Protein 8YG0 (pdb70)

Organism: Cutibacterium acnes (NCBI:txid1747)

Structure (mmCIF, N/CA/C/O backbone):
data_8YG0
#
_entry.id   8YG0
#
loop_
_atom_site.group_PDB
_atom_site.id
_atom_site.type_symbol
_atom_site.label_atom_id
_atom_site.label_alt_id
_atom_site.label_comp_id
_atom_site.label_asym_id
_atom_site.label_entity_id
_atom_site.label_seq_id
_atom_site.pdbx_PDB_ins_code
_atom_site.Cartn_x
_atom_site.Cartn_y
_atom_site.Cartn_z
_atom_site.occupancy
_atom_site.B_iso_or_equiv
_atom_site.auth_seq_id
_atom_site.auth_comp_id
_atom_site.auth_asym_id
_atom_site.auth_atom_id
_atom_site.pdbx_PDB_model_num
ATOM 1 N N . MET A 1 1 ? -7.144 12.639 2.440 1.00 0.00 1 MET A N 1
ATOM 2 C CA . MET A 1 1 ? -5.886 12.788 1.656 1.00 0.00 1 MET A CA 1
ATOM 3 C C . MET A 1 1 ? -4.768 12.005 2.338 1.00 0.00 1 MET A C 1
ATOM 4 O O . MET A 1 1 ? -4.163 12.488 3.300 1.00 0.00 1 MET A O 1
ATOM 20 N N . ALA A 1 2 ? -4.503 10.796 1.834 1.00 0.00 2 ALA A N 1
ATOM 21 C CA . ALA A 1 2 ? -3.455 9.945 2.400 1.00 0.00 2 ALA A CA 1
ATOM 22 C C . ALA A 1 2 ? -2.309 9.764 1.419 1.00 0.00 2 ALA A C 1
ATOM 23 O O . ALA A 1 2 ? -2.504 9.198 0.341 1.00 0.00 2 ALA A O 1
ATOM 30 N N . ASP A 1 3 ? -1.106 10.191 1.821 1.00 0.00 3 ASP A N 1
ATOM 31 C CA . ASP A 1 3 ? 0.072 10.002 0.980 1.00 0.00 3 ASP A CA 1
ATOM 32 C C . ASP A 1 3 ? 0.556 8.566 1.175 1.00 0.00 3 ASP A C 1
ATOM 33 O O . ASP A 1 3 ? 0.002 7.848 2.008 1.00 0.00 3 ASP A O 1
ATOM 42 N N . LYS A 1 4 ? 1.564 8.139 0.409 1.00 0.00 4 LYS A N 1
ATOM 43 C CA . LYS A 1 4 ? 2.058 6.765 0.507 1.00 0.00 4 LYS A CA 1
ATOM 44 C C . LYS A 1 4 ? 2.370 6.406 1.960 1.00 0.00 4 LYS A C 1
ATOM 45 O O . LYS A 1 4 ? 2.047 5.300 2.411 1.00 0.00 4 LYS A O 1
ATOM 64 N N . ASP A 1 5 ? 2.948 7.351 2.700 1.00 0.00 5 ASP A N 1
ATOM 65 C CA . ASP A 1 5 ? 3.234 7.121 4.116 1.00 0.00 5 ASP A CA 1
ATOM 66 C C . ASP A 1 5 ? 1.913 6.864 4.848 1.00 0.00 5 ASP A C 1
ATOM 67 O O . ASP A 1 5 ? 1.805 5.954 5.681 1.00 0.00 5 ASP A O 1
ATOM 76 N N . GLN A 1 6 ? 0.904 7.665 4.496 1.00 0.00 6 GLN A N 1
ATOM 77 C CA . GLN A 1 6 ? -0.418 7.537 5.071 1.00 0.00 6 GLN A CA 1
ATOM 78 C C . GLN A 1 6 ? -1.039 6.214 4.642 1.00 0.00 6 GLN A C 1
ATOM 79 O O . GLN A 1 6 ? -1.744 5.607 5.428 1.00 0.00 6 GLN A O 1
ATOM 93 N N . ILE A 1 7 ? -0.739 5.736 3.409 1.00 0.00 7 ILE A N 1
ATOM 94 C CA . ILE A 1 7 ? -1.241 4.457 2.955 1.00 0.00 7 ILE A CA 1
ATOM 95 C C . ILE A 1 7 ? -0.767 3.417 3.946 1.00 0.00 7 ILE A C 1
ATOM 96 O O . ILE A 1 7 ? -1.502 2.537 4.237 1.00 0.00 7 ILE A O 1
ATOM 112 N N . LEU A 1 8 ? 0.446 3.550 4.478 1.00 0.00 8 LEU A N 1
ATOM 113 C CA . LEU A 1 8 ? 0.913 2.601 5.487 1.00 0.00 8 LEU A CA 1
ATOM 114 C C . LEU A 1 8 ? 0.199 2.797 6.798 1.00 0.00 8 LEU A C 1
ATOM 115 O O . LEU A 1 8 ? 0.035 1.832 7.509 1.00 0.00 8 LEU A O 1
ATOM 131 N N . ALA A 1 9 ? -0.233 4.022 7.115 1.00 0.00 9 ALA A N 1
ATOM 132 C CA . ALA A 1 9 ? -0.979 4.245 8.361 1.00 0.00 9 ALA A CA 1
ATOM 133 C C . ALA A 1 9 ? -2.379 3.619 8.220 1.00 0.00 9 ALA A C 1
ATOM 134 O O . ALA A 1 9 ? -2.877 2.914 9.109 1.00 0.00 9 ALA A O 1
ATOM 141 N N . ASP A 1 10 ? -2.991 3.881 7.069 1.00 0.00 10 ASP A N 1
ATOM 142 C CA . ASP A 1 10 ? -4.304 3.364 6.739 1.00 0.00 10 ASP A CA 1
ATOM 143 C C . ASP A 1 10 ? -4.235 1.841 6.519 1.00 0.00 10 ASP A C 1
ATOM 144 O O . ASP A 1 10 ? -5.076 1.088 7.015 1.00 0.00 10 ASP A O 1
ATOM 153 N N . MET A 1 11 ? -3.180 1.406 5.825 1.00 0.00 11 MET A N 1
ATOM 154 C CA . MET A 1 11 ? -2.910 -0.018 5.577 1.00 0.00 11 MET A CA 1
ATOM 155 C C . MET A 1 11 ? -2.511 -0.681 6.869 1.00 0.00 11 MET A C 1
ATOM 156 O O . MET A 1 11 ? -2.778 -1.834 7.062 1.00 0.00 11 MET A O 1
ATOM 170 N N . ALA A 1 12 ? -1.883 0.080 7.756 1.00 0.00 12 ALA A N 1
ATOM 171 C CA . ALA A 1 12 ? -1.468 -0.421 9.060 1.00 0.00 12 ALA A CA 1
ATOM 172 C C . ALA A 1 12 ? -2.708 -0.938 9.773 1.00 0.00 12 ALA A C 1
ATOM 173 O O . ALA A 1 12 ? -2.688 -1.978 10.429 1.00 0.00 12 ALA A O 1
ATOM 180 N N . ASP A 1 13 ? -3.785 -0.183 9.604 1.00 0.00 13 ASP A N 1
ATOM 181 C CA . ASP A 1 13 ? -5.075 -0.526 10.195 1.00 0.00 13 ASP A CA 1
ATOM 182 C C . ASP A 1 13 ? -5.667 -1.777 9.561 1.00 0.00 13 ASP A C 1
ATOM 183 O O . ASP A 1 13 ? -6.032 -2.703 10.264 1.00 0.00 13 ASP A O 1
ATOM 192 N N . ILE A 1 14 ? -5.753 -1.783 8.229 1.00 0.00 14 ILE A N 1
ATOM 193 C CA . ILE A 1 14 ? -6.307 -2.914 7.476 1.00 0.00 14 ILE A CA 1
ATOM 194 C C . ILE A 1 14 ? -5.474 -4.162 7.754 1.00 0.00 14 ILE A C 1
ATOM 195 O O . ILE A 1 14 ? -6.001 -5.238 8.002 1.00 0.00 14 ILE A O 1
ATOM 211 N N . VAL A 1 15 ? -4.172 -3.975 7.678 1.00 0.00 15 VAL A N 1
ATOM 212 C CA . VAL A 1 15 ? -3.200 -5.024 7.889 1.00 0.00 15 VAL A CA 1
ATOM 213 C C . VAL A 1 15 ? -3.356 -5.568 9.310 1.00 0.00 15 VAL A C 1
ATOM 214 O O . VAL A 1 15 ? -3.498 -6.771 9.502 1.00 0.00 15 VAL A O 1
ATOM 227 N N . ASN A 1 16 ? -3.402 -4.657 10.281 1.00 0.00 16 ASN A N 1
ATOM 228 C CA . ASN A 1 16 ? -3.629 -5.017 11.675 1.00 0.00 16 ASN A CA 1
ATOM 229 C C . ASN A 1 16 ? -5.052 -5.579 11.841 1.00 0.00 16 ASN A C 1
ATOM 230 O O . ASN A 1 16 ? -5.374 -6.215 12.846 1.00 0.00 16 ASN A O 1
ATOM 241 N N . ASP A 1 17 ? -5.922 -5.284 10.871 1.00 0.00 17 ASP A N 1
ATOM 242 C CA . ASP A 1 17 ? -7.305 -5.732 10.929 1.00 0.00 17 ASP A CA 1
ATOM 243 C C . ASP A 1 17 ? -7.492 -7.128 10.327 1.00 0.00 17 ASP A C 1
ATOM 244 O O . ASP A 1 17 ? -8.382 -7.872 10.748 1.00 0.00 17 ASP A O 1
ATOM 253 N N . ILE A 1 18 ? -6.677 -7.462 9.323 1.00 0.00 18 ILE A N 1
ATOM 254 C CA . ILE A 1 18 ? -6.785 -8.756 8.640 1.00 0.00 18 ILE A CA 1
ATOM 255 C C . ILE A 1 18 ? -5.710 -9.723 9.135 1.00 0.00 18 ILE A C 1
ATOM 256 O O . ILE A 1 18 ? -6.034 -10.794 9.658 1.00 0.00 18 ILE A O 1
ATOM 272 N N . THR A 1 19 ? -4.440 -9.335 8.988 1.00 0.00 19 THR A N 1
ATOM 273 C CA . THR A 1 19 ? -3.341 -10.172 9.446 1.00 0.00 19 THR A CA 1
ATOM 274 C C . THR A 1 19 ? -3.008 -9.854 10.900 1.00 0.00 19 THR A C 1
ATOM 275 O O . THR A 1 19 ? -2.379 -10.663 11.587 1.00 0.00 19 THR A O 1
ATOM 286 N N . GLY A 1 20 ? -3.403 -8.655 11.351 1.00 0.00 20 GLY A N 1
ATOM 287 C CA . GLY A 1 20 ? -3.104 -8.227 12.711 1.00 0.00 20 GLY A CA 1
ATOM 288 C C . GLY A 1 20 ? -1.647 -7.780 12.837 1.00 0.00 20 GLY A C 1
ATOM 289 O O . GLY A 1 20 ? -1.115 -7.666 13.944 1.00 0.00 20 GLY A O 1
ATOM 293 N N . VAL A 1 21 ? -1.027 -7.500 11.687 1.00 0.00 21 VAL A N 1
ATOM 294 C CA . VAL A 1 21 ? 0.339 -7.029 11.637 1.00 0.00 21 VAL A CA 1
ATOM 295 C C . VAL A 1 21 ? 0.341 -5.577 12.155 1.00 0.00 21 VAL A C 1
ATOM 296 O O . VAL A 1 21 ? -0.601 -4.822 11.901 1.00 0.00 21 VAL A O 1
ATOM 309 N N . ASP A 1 22 ? 1.350 -5.239 12.974 1.00 0.00 22 ASP A N 1
ATOM 310 C CA . ASP A 1 22 ? 1.407 -3.938 13.635 1.00 0.00 22 ASP A CA 1
ATOM 311 C C . ASP A 1 22 ? 1.585 -2.758 12.712 1.00 0.00 22 ASP A C 1
ATOM 312 O O . ASP A 1 22 ? 2.227 -2.840 11.665 1.00 0.00 22 ASP A O 1
ATOM 321 N N . GLN A 1 23 ? 1.038 -1.633 13.177 1.00 0.00 23 GLN A N 1
ATOM 322 C CA . GLN A 1 23 ? 1.146 -0.373 12.466 1.00 0.00 23 GLN A CA 1
ATOM 323 C C . GLN A 1 23 ? 2.635 -0.027 12.336 1.00 0.00 23 GLN A C 1
ATOM 324 O O . GLN A 1 23 ? 3.09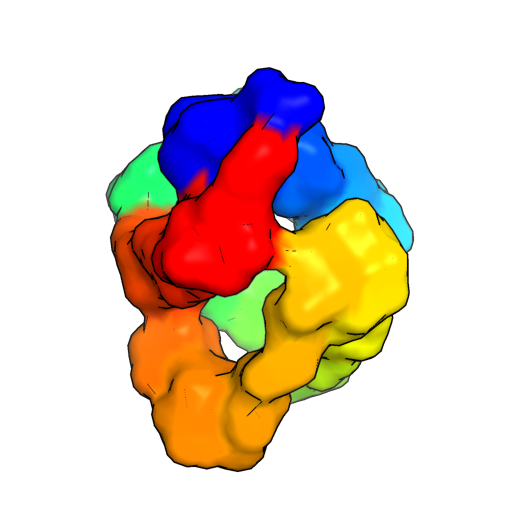7 0.490 11.323 1.00 0.00 23 GLN A O 1
ATOM 338 N N . SER A 1 24 ? 3.368 -0.382 13.382 1.00 0.00 24 SER A N 1
ATOM 339 C CA . SER A 1 24 ? 4.806 -0.210 13.447 1.00 0.00 24 SER A CA 1
ATOM 340 C C . SER A 1 24 ? 5.478 -1.191 12.493 1.00 0.00 24 SER A C 1
ATOM 341 O O . SER A 1 24 ? 6.461 -0.866 11.824 1.00 0.00 24 SER A O 1
ATOM 349 N N . GLU A 1 25 ? 4.937 -2.415 12.477 1.00 0.00 25 GLU A N 1
ATOM 350 C CA . GLU A 1 25 ? 5.465 -3.491 11.656 1.00 0.00 25 GLU A CA 1
ATOM 351 C C . GLU A 1 25 ? 5.241 -3.282 10.161 1.00 0.00 25 GLU A C 1
ATOM 352 O O . GLU A 1 25 ? 5.863 -3.985 9.373 1.00 0.00 25 GLU A O 1
ATOM 364 N N . VAL A 1 26 ? 4.356 -2.351 9.763 1.00 0.00 26 VAL A N 1
ATOM 365 C CA . VAL A 1 26 ? 4.103 -2.126 8.329 1.00 0.00 26 VAL A CA 1
ATOM 366 C C . VAL A 1 26 ? 5.017 -1.011 7.745 1.00 0.00 26 VAL A C 1
ATOM 367 O O . VAL A 1 26 ? 4.535 0.043 7.317 1.00 0.00 26 VAL A O 1
ATOM 380 N N . THR A 1 27 ? 6.343 -1.257 7.711 1.00 0.00 27 THR A N 1
ATOM 381 C CA . THR A 1 27 ? 7.291 -0.271 7.159 1.00 0.00 27 THR A CA 1
ATOM 382 C C . THR A 1 27 ? 7.385 -0.453 5.644 1.00 0.00 27 THR A C 1
ATOM 383 O O . THR A 1 27 ? 6.912 -1.453 5.108 1.00 0.00 27 THR A O 1
ATOM 394 N N . PHE A 1 28 ? 7.980 0.530 4.967 1.00 0.00 28 PHE A N 1
ATOM 395 C CA . PHE A 1 28 ? 8.113 0.505 3.502 1.00 0.00 28 PHE A CA 1
ATOM 396 C C . PHE A 1 28 ? 9.032 -0.620 2.984 1.00 0.00 28 PHE A C 1
ATOM 397 O O . PHE A 1 28 ? 9.168 -0.784 1.768 1.00 0.00 28 PHE A O 1
ATOM 414 N N . GLU A 1 29 ? 9.683 -1.360 3.890 1.00 0.00 29 GLU A N 1
ATOM 415 C CA . GLU A 1 29 ? 10.615 -2.427 3.479 1.00 0.00 29 GLU A CA 1
ATOM 416 C C . GLU A 1 29 ? 10.191 -3.828 3.913 1.00 0.00 29 GLU A C 1
ATOM 417 O O . GLU A 1 29 ? 10.990 -4.764 3.792 1.00 0.00 29 GLU A O 1
ATOM 429 N N . LYS A 1 30 ? 8.981 -3.979 4.432 1.00 0.00 30 LYS A N 1
ATOM 430 C CA . LYS A 1 30 ? 8.540 -5.303 4.893 1.00 0.00 30 LYS A CA 1
ATOM 431 C C . LYS A 1 30 ? 7.816 -6.050 3.799 1.00 0.00 30 LYS A C 1
ATOM 432 O O . LYS A 1 30 ? 6.796 -5.578 3.300 1.00 0.00 30 LYS A O 1
ATOM 451 N N . SER A 1 31 ? 8.276 -7.259 3.495 1.00 0.00 31 SER A N 1
ATOM 452 C CA . SER A 1 31 ? 7.554 -8.079 2.537 1.00 0.00 31 SER A CA 1
ATOM 453 C C . SER A 1 31 ? 6.168 -8.323 3.113 1.00 0.00 31 SER A C 1
ATOM 454 O O . SER A 1 31 ? 6.060 -8.724 4.257 1.00 0.00 31 SER A O 1
ATOM 462 N N . PHE A 1 32 ? 5.122 -8.107 2.332 1.00 0.00 32 PHE A N 1
ATOM 463 C CA . PHE A 1 32 ? 3.780 -8.335 2.792 1.00 0.00 32 PHE A CA 1
ATOM 464 C C . PHE A 1 32 ? 3.670 -9.776 3.274 1.00 0.00 32 PHE A C 1
ATOM 465 O O . PHE A 1 32 ? 3.250 -10.053 4.396 1.00 0.00 32 PHE A O 1
ATOM 482 N N . VAL A 1 33 ? 4.012 -10.680 2.366 1.00 0.00 33 VAL A N 1
ATOM 483 C CA . VAL A 1 33 ? 3.905 -12.120 2.592 1.00 0.00 33 VAL A CA 1
ATOM 484 C C . VAL A 1 33 ? 4.877 -12.657 3.646 1.00 0.00 33 VAL A C 1
ATOM 485 O O . VAL A 1 33 ? 4.476 -13.422 4.530 1.00 0.00 33 VAL A O 1
ATOM 498 N N . ASP A 1 34 ? 6.150 -12.320 3.497 1.00 0.00 34 ASP A N 1
ATOM 499 C CA . ASP A 1 34 ? 7.185 -12.838 4.387 1.00 0.00 34 ASP A CA 1
ATOM 500 C C . ASP A 1 34 ? 7.346 -12.049 5.677 1.00 0.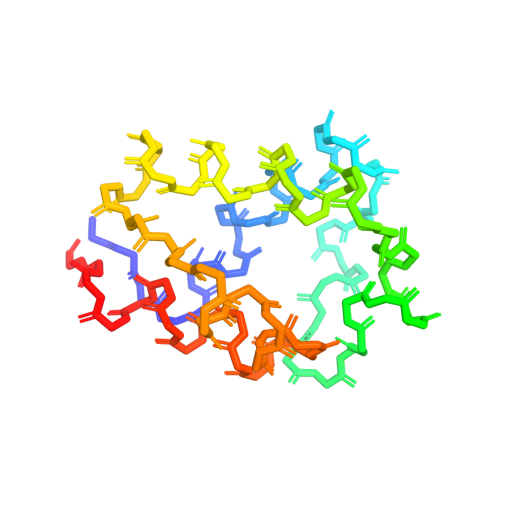00 34 ASP A C 1
ATOM 501 O O . ASP A 1 34 ? 7.564 -12.643 6.737 1.00 0.00 34 ASP A O 1
ATOM 510 N N . ASP A 1 35 ? 7.280 -10.721 5.587 1.00 0.00 35 ASP A N 1
ATOM 511 C CA . ASP A 1 35 ? 7.467 -9.884 6.767 1.00 0.00 35 ASP A CA 1
ATOM 512 C C . ASP A 1 35 ? 6.147 -9.494 7.415 1.00 0.00 35 ASP A C 1
ATOM 513 O O . ASP A 1 35 ? 6.077 -9.404 8.645 1.00 0.00 35 ASP A O 1
ATOM 522 N N . LEU A 1 36 ? 5.097 -9.274 6.608 1.00 0.00 36 LEU A N 1
ATOM 523 C CA . LEU A 1 36 ? 3.797 -8.910 7.173 1.00 0.00 36 LEU A CA 1
ATOM 524 C C . LEU A 1 36 ? 2.872 -10.140 7.195 1.00 0.00 36 LEU A C 1
ATOM 525 O O . LEU A 1 36 ? 1.659 -10.018 7.352 1.00 0.00 36 LEU A O 1
ATOM 541 N N . ASP A 1 37 ? 3.481 -11.331 7.052 1.00 0.00 37 ASP A N 1
ATOM 542 C CA . ASP A 1 37 ? 2.758 -12.602 7.078 1.00 0.00 37 ASP A CA 1
ATOM 543 C C . ASP A 1 37 ? 1.506 -12.553 6.201 1.00 0.00 37 ASP A C 1
ATOM 544 O O . ASP A 1 37 ? 0.411 -12.945 6.632 1.00 0.00 37 ASP A O 1
ATOM 553 N N . VAL A 1 38 ? 1.667 -12.067 4.966 1.00 0.00 38 VAL A N 1
ATOM 554 C CA . VAL A 1 38 ? 0.523 -11.974 4.052 1.00 0.00 38 VAL A CA 1
ATOM 555 C C . VAL A 1 38 ? 0.418 -13.210 3.147 1.00 0.00 38 VAL A C 1
ATOM 556 O O . VAL A 1 38 ? 1.130 -13.337 2.153 1.00 0.00 38 VAL A O 1
ATOM 569 N N . ASP A 1 39 ? -0.551 -14.073 3.458 1.00 0.00 39 ASP A N 1
ATOM 570 C CA . ASP A 1 39 ? -0.814 -15.239 2.625 1.00 0.00 39 ASP A CA 1
ATOM 571 C C . ASP A 1 39 ? -1.752 -14.791 1.511 1.00 0.00 39 ASP A C 1
ATOM 572 O O . ASP A 1 39 ? -2.072 -13.596 1.431 1.00 0.00 39 ASP A O 1
ATOM 581 N N . SER A 1 40 ? -2.199 -15.710 0.656 1.00 0.00 40 SER A N 1
ATOM 582 C CA . SER A 1 40 ? -3.099 -15.308 -0.421 1.00 0.00 40 SER A CA 1
ATOM 583 C C . SER A 1 40 ? -4.378 -14.721 0.164 1.00 0.00 40 SER A C 1
ATOM 584 O O . SER A 1 40 ? -4.891 -13.733 -0.347 1.00 0.00 40 SER A O 1
ATOM 592 N N . LEU A 1 41 ? -4.882 -15.329 1.244 1.00 0.00 41 LEU A N 1
ATOM 593 C CA . LEU A 1 41 ? -6.099 -14.832 1.887 1.00 0.00 41 LEU A CA 1
ATOM 594 C C . LEU A 1 41 ? -5.855 -13.450 2.484 1.00 0.00 41 LEU A C 1
ATOM 595 O O . LEU A 1 41 ? -6.729 -12.596 2.430 1.00 0.00 41 LEU A O 1
ATOM 611 N N . SER A 1 42 ? -4.677 -13.253 3.077 1.00 0.00 42 SER A N 1
ATOM 612 C CA . SER A 1 42 ? -4.343 -11.977 3.699 1.00 0.00 42 SER A CA 1
ATOM 613 C C . SER A 1 42 ? -4.386 -10.877 2.664 1.00 0.00 42 SER A C 1
ATOM 614 O O . SER A 1 42 ? -5.036 -9.855 2.876 1.00 0.00 42 SER A O 1
ATOM 622 N N . MET A 1 43 ? -3.715 -11.102 1.534 1.00 0.00 43 MET A N 1
ATOM 623 C CA . MET A 1 43 ? -3.713 -10.131 0.469 1.00 0.00 43 MET A CA 1
ATOM 624 C C . MET A 1 43 ? -5.103 -10.029 -0.137 1.00 0.00 43 MET A C 1
ATOM 625 O O . MET A 1 43 ? -5.526 -8.951 -0.448 1.00 0.00 43 MET A O 1
ATOM 639 N N . VAL A 1 44 ? -5.821 -11.148 -0.278 1.00 0.00 44 VAL A N 1
ATOM 640 C CA . VAL A 1 44 ? -7.176 -11.093 -0.838 1.00 0.00 44 VAL A CA 1
ATOM 641 C C . VAL A 1 44 ? -8.059 -10.215 0.050 1.00 0.00 44 VAL A C 1
ATOM 642 O O . VAL A 1 44 ? -8.758 -9.332 -0.450 1.00 0.00 44 VAL A O 1
ATOM 655 N N . GLU A 1 45 ? -8.005 -10.451 1.359 1.00 0.00 45 GLU A N 1
ATOM 656 C CA . GLU A 1 45 ? -8.793 -9.657 2.297 1.00 0.00 45 GLU A CA 1
ATOM 657 C C . GLU A 1 45 ? -8.320 -8.204 2.283 1.00 0.00 45 GLU A C 1
ATOM 658 O O . GLU A 1 45 ? -9.133 -7.276 2.321 1.00 0.00 45 GLU A O 1
ATOM 670 N N . ILE A 1 46 ? -6.999 -8.023 2.212 1.00 0.00 46 ILE A N 1
ATOM 671 C CA . ILE A 1 46 ? -6.406 -6.674 2.172 1.00 0.00 46 ILE A CA 1
ATOM 672 C C . ILE A 1 46 ? -6.807 -5.948 0.897 1.00 0.00 46 ILE A C 1
ATOM 673 O O . ILE A 1 46 ? -7.122 -4.784 0.937 1.00 0.00 46 ILE A O 1
ATOM 689 N N . ILE A 1 47 ? -6.799 -6.662 -0.201 1.00 0.00 47 ILE A N 1
ATOM 690 C CA . ILE A 1 47 ? -7.181 -6.137 -1.496 1.00 0.00 47 ILE A CA 1
ATOM 691 C C . ILE A 1 47 ? -8.641 -5.670 -1.422 1.00 0.00 47 ILE A C 1
ATOM 692 O O . ILE A 1 47 ? -8.996 -4.636 -1.983 1.00 0.00 47 ILE A O 1
ATOM 708 N N . TYR A 1 48 ? -9.469 -6.444 -0.708 1.00 0.00 48 TYR A N 1
ATOM 709 C CA . TYR A 1 48 ? -10.872 -6.113 -0.532 1.00 0.00 48 TYR A CA 1
ATOM 710 C C . TYR A 1 48 ? -10.990 -4.835 0.287 1.00 0.00 48 TYR A C 1
ATOM 711 O O . TYR A 1 48 ? -11.700 -3.911 -0.106 1.00 0.00 48 TYR A O 1
ATOM 729 N N . ALA A 1 49 ? -10.258 -4.789 1.409 1.00 0.00 49 ALA A N 1
ATOM 730 C CA . ALA A 1 49 ? -10.253 -3.609 2.277 1.00 0.00 49 ALA A CA 1
ATOM 731 C C . ALA A 1 49 ? -9.690 -2.409 1.532 1.00 0.00 49 ALA A C 1
ATOM 732 O O . ALA A 1 49 ? -10.158 -1.303 1.699 1.00 0.00 49 ALA A O 1
ATOM 739 N N . CYS A 1 50 ? -8.669 -2.658 0.733 1.00 0.00 50 CYS A N 1
ATOM 740 C CA . CYS A 1 50 ? -8.013 -1.623 -0.053 1.00 0.00 50 CYS A CA 1
ATOM 741 C C . CYS A 1 50 ? -8.941 -1.069 -1.133 1.00 0.00 50 CYS A C 1
ATOM 742 O O . CYS A 1 50 ? -8.987 0.139 -1.376 1.00 0.00 50 CYS A O 1
ATOM 750 N N . ASP A 1 51 ? -9.669 -1.976 -1.773 1.00 0.00 51 ASP A N 1
ATOM 751 C CA . ASP A 1 51 ? -10.607 -1.627 -2.840 1.00 0.00 51 ASP A CA 1
ATOM 752 C C . ASP A 1 51 ? -11.745 -0.761 -2.309 1.00 0.00 51 ASP A C 1
ATOM 753 O O . ASP A 1 51 ? -12.297 0.062 -3.034 1.00 0.00 51 ASP A O 1
ATOM 762 N N . GLU A 1 52 ? -12.110 -0.982 -1.051 1.00 0.00 52 GLU A N 1
ATOM 763 C CA . GLU A 1 52 ? -13.211 -0.241 -0.429 1.00 0.00 52 GLU A CA 1
ATOM 764 C C . GLU A 1 52 ? -12.728 0.987 0.350 1.00 0.00 52 GLU A C 1
ATOM 765 O O . GLU A 1 52 ? -13.280 2.080 0.207 1.00 0.00 52 GLU A O 1
ATOM 777 N N . LYS A 1 53 ? -11.718 0.784 1.186 1.00 0.00 53 LYS A N 1
ATOM 778 C CA . LYS A 1 53 ? -11.161 1.842 2.025 1.00 0.00 53 LYS A CA 1
ATOM 779 C C . LYS A 1 53 ? -10.426 2.896 1.193 1.00 0.00 53 LYS A C 1
ATOM 780 O O . LYS A 1 53 ? -10.553 4.095 1.463 1.00 0.00 53 LYS A O 1
ATOM 799 N N . PHE A 1 54 ? -9.654 2.451 0.194 1.00 0.00 54 PHE A N 1
ATOM 800 C CA . PHE A 1 54 ? -8.897 3.396 -0.657 1.00 0.00 54 PHE A CA 1
ATOM 801 C C . PHE A 1 54 ? -9.461 3.491 -2.073 1.00 0.00 54 PHE A C 1
ATOM 802 O O . PHE A 1 54 ? -8.961 4.290 -2.873 1.00 0.00 54 PHE A O 1
ATOM 819 N N . GLY A 1 55 ? -10.441 2.651 -2.412 1.00 0.00 55 GLY A N 1
ATOM 820 C CA . GLY A 1 55 ? -10.968 2.647 -3.776 1.00 0.00 55 GLY A CA 1
ATOM 821 C C . GLY A 1 55 ? -9.909 2.062 -4.722 1.00 0.00 55 GLY A C 1
ATOM 822 O O . GLY A 1 55 ? -9.851 2.423 -5.899 1.00 0.00 55 GLY A O 1
ATOM 826 N N . VAL A 1 56 ? -9.051 1.178 -4.177 1.00 0.00 56 VAL A N 1
ATOM 827 C CA . VAL A 1 56 ? -7.965 0.572 -4.957 1.00 0.00 56 VAL A CA 1
ATOM 828 C C . VAL A 1 56 ? -8.258 -0.901 -5.229 1.00 0.00 56 VAL A C 1
ATOM 829 O O . VAL A 1 56 ? -8.045 -1.755 -4.361 1.00 0.00 56 VAL A O 1
ATOM 842 N N . GLU A 1 57 ? -8.719 -1.188 -6.436 1.00 0.00 57 GLU A N 1
ATOM 843 C CA . GLU A 1 57 ? -9.014 -2.558 -6.823 1.00 0.00 57 GLU A CA 1
ATOM 844 C C . GLU A 1 57 ? -7.757 -3.210 -7.390 1.00 0.00 57 GLU A C 1
ATOM 845 O O . GLU A 1 57 ? -7.366 -2.931 -8.524 1.00 0.00 57 GLU A O 1
ATOM 857 N N . ILE A 1 58 ? -7.135 -4.082 -6.591 1.00 0.00 58 ILE A N 1
ATOM 858 C CA . ILE A 1 58 ? -5.922 -4.786 -7.012 1.00 0.00 58 ILE A CA 1
ATOM 859 C C . ILE A 1 58 ? -6.302 -6.040 -7.819 1.00 0.00 58 ILE A C 1
ATOM 860 O O . ILE A 1 58 ? -6.656 -7.058 -7.219 1.00 0.00 58 ILE A O 1
ATOM 876 N N . PRO A 1 59 ? -6.167 -6.023 -9.148 1.00 0.00 59 PRO A N 1
ATOM 877 C CA . PRO A 1 59 ? -6.432 -7.224 -9.977 1.00 0.00 59 PRO A CA 1
ATOM 878 C C . PRO A 1 59 ? -5.429 -8.297 -9.625 1.00 0.00 59 PRO A C 1
ATOM 879 O O . PRO A 1 59 ? -4.445 -8.027 -8.935 1.00 0.00 59 PRO A O 1
ATOM 890 N N . ASP A 1 60 ? -5.675 -9.497 -10.107 1.00 0.00 60 ASP A N 1
ATOM 891 C CA . ASP A 1 60 ? -4.774 -10.620 -9.845 1.00 0.00 60 ASP A CA 1
ATOM 892 C C . ASP A 1 60 ? -3.342 -10.230 -10.226 1.00 0.00 60 ASP A C 1
ATOM 893 O O . ASP A 1 60 ? -2.387 -10.627 -9.552 1.00 0.00 60 ASP A O 1
ATOM 902 N N . GLU A 1 61 ? -3.211 -9.433 -11.293 1.00 0.00 61 GLU A N 1
ATOM 903 C CA . GLU A 1 61 ? -1.904 -8.968 -11.744 1.00 0.00 61 GLU A CA 1
ATOM 904 C C . GLU A 1 61 ? -1.230 -8.116 -10.666 1.00 0.00 61 GLU A C 1
ATOM 905 O O . GLU A 1 61 ? -0.032 -8.274 -10.399 1.00 0.00 61 GLU A O 1
ATOM 917 N N . GLU A 1 62 ? -1.999 -7.207 -10.048 1.00 0.00 62 GLU A N 1
ATOM 918 C CA . GLU A 1 62 ? -1.441 -6.346 -8.999 1.00 0.00 62 GLU A CA 1
ATOM 919 C C . GLU A 1 62 ? -1.196 -7.108 -7.716 1.00 0.00 62 GLU A C 1
ATOM 920 O O . GLU A 1 62 ? -0.184 -6.918 -7.090 1.00 0.00 62 GLU A O 1
ATOM 932 N N . SER A 1 63 ? -2.158 -7.922 -7.314 1.00 0.00 63 SER A N 1
ATOM 933 C CA . SER A 1 63 ? -2.064 -8.675 -6.063 1.00 0.00 63 SER A CA 1
ATOM 934 C C . SER A 1 63 ? -0.803 -9.515 -6.020 1.00 0.00 63 SER A C 1
ATOM 935 O O . SER A 1 63 ? -0.119 -9.553 -4.991 1.00 0.00 63 SER A O 1
ATOM 943 N N . LYS A 1 64 ? -0.482 -10.168 -7.137 1.00 0.00 64 LYS A N 1
ATOM 944 C CA . LYS A 1 64 ? 0.728 -10.977 -7.195 1.00 0.00 64 LYS A CA 1
ATOM 945 C C . LYS A 1 64 ? 1.959 -10.072 -7.235 1.00 0.00 64 LYS A C 1
ATOM 946 O O . LYS A 1 64 ? 2.988 -10.412 -6.652 1.00 0.00 64 LYS A O 1
ATOM 965 N N . ASN A 1 65 ? 1.837 -8.898 -7.887 1.00 0.00 65 ASN A N 1
ATOM 966 C CA . ASN A 1 65 ? 2.954 -7.944 -7.924 1.00 0.00 65 ASN A CA 1
ATOM 967 C C . ASN A 1 65 ? 3.202 -7.409 -6.508 1.00 0.00 65 ASN A C 1
ATOM 968 O O . ASN A 1 65 ? 4.343 -7.284 -6.061 1.00 0.00 65 ASN A O 1
ATOM 979 N N . ILE A 1 66 ? 2.099 -7.119 -5.810 1.00 0.00 66 ILE A N 1
ATOM 980 C CA . ILE A 1 66 ? 2.117 -6.628 -4.456 1.00 0.00 66 ILE A CA 1
ATOM 981 C C . ILE A 1 66 ? 2.569 -7.742 -3.512 1.00 0.00 66 ILE A C 1
ATOM 982 O O . ILE A 1 66 ? 1.751 -8.511 -2.998 1.00 0.00 66 ILE A O 1
ATOM 998 N N . LYS A 1 67 ? 3.876 -7.800 -3.284 1.00 0.00 67 LYS A N 1
ATOM 999 C CA . LYS A 1 67 ? 4.464 -8.799 -2.385 1.00 0.00 67 LYS A CA 1
ATOM 1000 C C . LYS A 1 67 ? 5.215 -8.122 -1.250 1.00 0.00 67 LYS A C 1
ATOM 1001 O O . LYS A 1 67 ? 5.470 -8.744 -0.221 1.00 0.00 67 LYS A O 1
ATOM 1020 N N . ILE A 1 68 ? 5.540 -6.835 -1.436 1.00 0.00 68 ILE A N 1
ATOM 1021 C CA . ILE A 1 68 ? 6.218 -6.061 -0.423 1.00 0.00 68 ILE A CA 1
ATOM 1022 C C . ILE A 1 68 ? 5.427 -4.774 -0.216 1.00 0.00 68 ILE A C 1
ATOM 1023 O O . ILE A 1 68 ? 4.545 -4.443 -1.016 1.00 0.00 68 ILE A O 1
ATOM 1039 N N . VAL A 1 69 ? 5.731 -4.078 0.858 1.00 0.00 69 VAL A N 1
ATOM 1040 C CA . VAL A 1 69 ? 5.034 -2.841 1.185 1.00 0.00 69 VAL A CA 1
ATOM 1041 C C . VAL A 1 69 ? 5.216 -1.829 0.057 1.00 0.00 69 VAL A C 1
ATOM 1042 O O . VAL A 1 69 ? 4.290 -1.114 -0.285 1.00 0.00 69 VAL A O 1
ATOM 1055 N N . GLY A 1 70 ? 6.412 -1.782 -0.501 1.00 0.00 70 GLY A N 1
ATOM 1056 C CA . GLY A 1 70 ? 6.718 -0.843 -1.571 1.00 0.00 70 GLY A CA 1
ATOM 1057 C C . GLY A 1 70 ? 5.736 -0.970 -2.728 1.00 0.00 70 GLY A C 1
ATOM 1058 O O . GLY A 1 70 ? 5.288 0.040 -3.255 1.00 0.00 70 GLY A O 1
ATOM 1062 N N . ASP A 1 71 ? 5.400 -2.202 -3.112 1.00 0.00 71 ASP A N 1
ATOM 1063 C CA . ASP A 1 71 ? 4.459 -2.418 -4.212 1.00 0.00 71 ASP A CA 1
ATOM 1064 C C . ASP A 1 71 ? 3.029 -2.204 -3.752 1.00 0.00 71 ASP A C 1
ATOM 1065 O O . ASP A 1 71 ? 2.251 -1.521 -4.424 1.00 0.00 71 ASP A O 1
ATOM 1074 N N . ALA A 1 72 ? 2.682 -2.819 -2.613 1.00 0.00 72 ALA A N 1
ATOM 1075 C CA . ALA A 1 72 ? 1.334 -2.710 -2.089 1.00 0.00 72 ALA A CA 1
ATOM 1076 C C . ALA A 1 72 ? 0.980 -1.252 -1.848 1.00 0.00 72 ALA A C 1
ATOM 1077 O O . ALA A 1 72 ? 0.054 -0.725 -2.453 1.00 0.00 72 ALA A O 1
ATOM 1084 N N . VAL A 1 73 ? 1.722 -0.626 -0.936 1.00 0.00 73 VAL A N 1
ATOM 1085 C CA . VAL A 1 73 ? 1.487 0.736 -0.553 1.00 0.00 73 VAL A CA 1
ATOM 1086 C C . VAL A 1 73 ? 1.616 1.697 -1.726 1.00 0.00 73 VAL A C 1
ATOM 1087 O O . VAL A 1 73 ? 0.767 2.576 -1.864 1.00 0.00 73 VAL A O 1
ATOM 1100 N N . ASN A 1 74 ? 2.649 1.540 -2.565 1.00 0.00 74 ASN A N 1
ATOM 1101 C CA . ASN A 1 74 ? 2.799 2.458 -3.708 1.00 0.00 74 ASN A CA 1
ATOM 1102 C C . ASN A 1 74 ? 1.560 2.372 -4.595 1.00 0.00 74 ASN A C 1
ATOM 1103 O O . ASN A 1 74 ? 1.072 3.387 -5.098 1.00 0.00 74 ASN A O 1
ATOM 1114 N N . TYR A 1 75 ? 1.051 1.152 -4.767 1.00 0.00 75 TYR A N 1
ATOM 1115 C CA . TYR A 1 75 ? -0.147 0.934 -5.567 1.00 0.00 75 TYR A CA 1
ATOM 1116 C C . TYR A 1 75 ? -1.349 1.636 -4.918 1.00 0.00 75 TYR A C 1
ATOM 1117 O O . TYR A 1 75 ? -2.123 2.329 -5.585 1.00 0.00 75 TYR A O 1
ATOM 1135 N N . ILE A 1 76 ? -1.504 1.453 -3.603 1.00 0.00 76 ILE A N 1
ATOM 1136 C CA . ILE A 1 76 ? -2.626 2.051 -2.892 1.00 0.00 76 ILE A CA 1
ATOM 1137 C C . ILE A 1 76 ? -2.595 3.568 -3.063 1.00 0.00 76 ILE A C 1
ATOM 1138 O O . ILE A 1 76 ? -3.607 4.163 -3.450 1.00 0.00 76 ILE A O 1
ATOM 1154 N N . ILE A 1 77 ? -1.438 4.178 -2.828 1.00 0.00 77 ILE A N 1
ATOM 1155 C CA . ILE A 1 77 ? -1.302 5.619 -3.020 1.00 0.00 77 ILE A CA 1
ATOM 1156 C C . ILE A 1 77 ? -1.443 5.994 -4.502 1.00 0.00 77 ILE A C 1
ATOM 1157 O O . ILE A 1 77 ? -1.729 7.150 -4.827 1.00 0.00 77 ILE A O 1
ATOM 1173 N N . GLU A 1 78 ? -1.228 5.018 -5.387 1.00 0.00 78 GLU A N 1
ATOM 1174 C CA . GLU A 1 78 ? -1.316 5.263 -6.823 1.00 0.00 78 GLU A CA 1
ATOM 1175 C C . GLU A 1 78 ? -2.702 5.763 -7.169 1.00 0.00 78 GLU A C 1
ATOM 1176 O O . GLU A 1 78 ? -2.854 6.723 -7.932 1.00 0.00 78 GLU A O 1
ATOM 1188 N N . HIS A 1 79 ? -3.708 5.111 -6.591 1.00 0.00 79 HIS A N 1
ATOM 1189 C CA . HIS A 1 79 ? -5.113 5.515 -6.844 1.00 0.00 79 HIS A CA 1
ATOM 1190 C C . HIS A 1 79 ? -5.618 6.417 -5.721 1.00 0.00 79 HIS A C 1
ATOM 1191 O O . HIS A 1 79 ? -6.640 7.091 -5.890 1.00 0.00 79 HIS A O 1
ATOM 1205 N N . GLN A 1 80 ? -4.907 6.439 -4.579 1.00 0.00 80 GLN A N 1
ATOM 1206 C CA . GLN A 1 80 ? -5.330 7.285 -3.463 1.00 0.00 80 GLN A CA 1
ATOM 1207 C C . GLN A 1 80 ? -5.043 8.733 -3.756 1.00 0.00 80 GLN A C 1
ATOM 1208 O O . GLN A 1 80 ? -4.239 9.064 -4.632 1.00 0.00 80 GLN A O 1
ATOM 1222 N N . SER A 1 81 ? -5.698 9.583 -2.987 1.00 0.00 81 SER A N 1
ATOM 1223 C CA . SER A 1 81 ? -5.512 11.022 -3.123 1.00 0.00 81 SER A CA 1
ATOM 1224 C C . SER A 1 81 ? -6.152 11.767 -1.953 1.00 0.00 81 SER A C 1
ATOM 1225 O O . SER A 1 81 ? -6.751 11.112 -1.114 1.00 0.00 81 SER A O 1
ATOM 1234 N N . MET A 1 1 ? -8.047 10.822 1.750 1.00 0.00 1 MET A N 2
ATOM 1235 C CA . MET A 1 1 ? -6.807 11.499 1.270 1.00 0.00 1 MET A CA 2
ATOM 1236 C C . MET A 1 1 ? -5.618 11.021 2.097 1.00 0.00 1 MET A C 2
ATOM 1237 O O . MET A 1 1 ? -5.393 11.506 3.210 1.00 0.00 1 MET A O 2
ATOM 1253 N N . ALA A 1 2 ? -4.865 10.062 1.549 1.00 0.00 2 ALA A N 2
ATOM 1254 C CA . ALA A 1 2 ? -3.700 9.515 2.244 1.00 0.00 2 ALA A CA 2
ATOM 1255 C C . ALA A 1 2 ? -2.493 9.426 1.322 1.00 0.00 2 ALA A C 2
ATOM 1256 O O . ALA A 1 2 ? -2.579 8.848 0.239 1.00 0.00 2 ALA A O 2
ATOM 1263 N N . ASP A 1 3 ? -1.362 9.957 1.790 1.00 0.00 3 ASP A N 2
ATOM 1264 C CA . ASP A 1 3 ? -0.110 9.883 1.038 1.00 0.00 3 ASP A CA 2
ATOM 1265 C C . ASP A 1 3 ? 0.449 8.474 1.213 1.00 0.00 3 ASP A C 2
ATOM 1266 O O . ASP A 1 3 ? -0.044 7.736 2.060 1.00 0.00 3 ASP A O 2
ATOM 1275 N N . LYS A 1 4 ? 1.447 8.079 0.410 1.00 0.00 4 LYS A N 2
ATOM 1276 C CA . LYS A 1 4 ? 2.001 6.723 0.507 1.00 0.00 4 LYS A CA 2
ATOM 1277 C C . LYS A 1 4 ? 2.339 6.385 1.964 1.00 0.00 4 LYS A C 2
ATOM 1278 O O . LYS A 1 4 ? 2.067 5.268 2.427 1.00 0.00 4 LYS A O 2
ATOM 1297 N N . ASP A 1 5 ? 2.877 7.361 2.694 1.00 0.00 5 ASP A N 2
ATOM 1298 C CA . ASP A 1 5 ? 3.177 7.157 4.111 1.00 0.00 5 ASP A CA 2
ATOM 1299 C C . ASP A 1 5 ? 1.885 6.843 4.862 1.00 0.00 5 ASP A C 2
ATOM 1300 O O . ASP A 1 5 ? 1.831 5.936 5.702 1.00 0.00 5 ASP A O 2
ATOM 1309 N N . GLN A 1 6 ? 0.838 7.593 4.520 1.00 0.00 6 GLN A N 2
ATOM 1310 C CA . GLN A 1 6 ? -0.469 7.412 5.114 1.00 0.00 6 GLN A CA 2
ATOM 1311 C C . GLN A 1 6 ? -1.091 6.098 4.641 1.00 0.00 6 GLN A C 2
ATOM 1312 O O . GLN A 1 6 ? -1.852 5.497 5.382 1.00 0.00 6 GLN A O 2
ATOM 1326 N N . ILE A 1 7 ? -0.727 5.619 3.424 1.00 0.00 7 ILE A N 2
ATOM 1327 C CA . ILE A 1 7 ? -1.219 4.350 2.936 1.00 0.00 7 ILE A CA 2
ATOM 1328 C C . ILE A 1 7 ? -0.767 3.298 3.931 1.00 0.00 7 ILE A C 2
ATOM 1329 O O . ILE A 1 7 ? -1.523 2.438 4.219 1.00 0.00 7 ILE A O 2
ATOM 1345 N N . LEU A 1 8 ? 0.450 3.404 4.470 1.00 0.00 8 LEU A N 2
ATOM 1346 C CA . LEU A 1 8 ? 0.888 2.441 5.485 1.00 0.00 8 LEU A CA 2
ATOM 1347 C C . LEU A 1 8 ? 0.162 2.641 6.790 1.00 0.00 8 LEU A C 2
ATOM 1348 O O . LEU A 1 8 ? -0.110 1.666 7.446 1.00 0.00 8 LEU A O 2
ATOM 1364 N N . ALA A 1 9 ? -0.158 3.877 7.173 1.00 0.00 9 ALA A N 2
ATOM 1365 C CA . ALA A 1 9 ? -0.902 4.074 8.425 1.00 0.00 9 ALA A CA 2
ATOM 1366 C C . ALA A 1 9 ? -2.290 3.429 8.277 1.00 0.00 9 ALA A C 2
ATOM 1367 O O . ALA A 1 9 ? -2.753 2.662 9.130 1.00 0.00 9 ALA A O 2
ATOM 1374 N N . ASP A 1 10 ? -2.927 3.750 7.156 1.00 0.00 10 ASP A N 2
ATOM 1375 C CA . ASP A 1 10 ? -4.245 3.244 6.811 1.00 0.00 10 ASP A CA 2
ATOM 1376 C C . ASP A 1 10 ? -4.214 1.723 6.538 1.00 0.00 10 ASP A C 2
ATOM 1377 O O . ASP A 1 10 ? -5.064 0.973 7.026 1.00 0.00 10 ASP A O 2
ATOM 1386 N N . MET A 1 11 ? -3.196 1.290 5.796 1.00 0.00 11 MET A N 2
ATOM 1387 C CA . MET A 1 11 ? -2.977 -0.132 5.478 1.00 0.00 11 MET A CA 2
ATOM 1388 C C . MET A 1 11 ? -2.615 -0.885 6.723 1.00 0.00 11 MET A C 2
ATOM 1389 O O . MET A 1 11 ? -2.971 -2.021 6.861 1.00 0.00 11 MET A O 2
ATOM 1403 N N . ALA A 1 12 ? -1.903 -0.228 7.620 1.00 0.00 12 ALA A N 2
ATOM 1404 C CA . ALA A 1 12 ? -1.495 -0.832 8.873 1.00 0.00 12 ALA A CA 2
ATOM 1405 C C . ALA A 1 12 ? -2.738 -1.247 9.636 1.00 0.00 12 ALA A C 2
ATOM 1406 O O . ALA A 1 12 ? -2.766 -2.293 10.265 1.00 0.00 12 ALA A O 2
ATOM 1413 N N . ASP A 1 13 ? -3.759 -0.405 9.548 1.00 0.00 13 ASP A N 2
ATOM 1414 C CA . ASP A 1 13 ? -5.040 -0.683 10.200 1.00 0.00 13 ASP A CA 2
ATOM 1415 C C . ASP A 1 13 ? -5.701 -1.909 9.583 1.00 0.00 13 ASP A C 2
ATOM 1416 O O . ASP A 1 13 ? -6.081 -2.825 10.290 1.00 0.00 13 ASP A O 2
ATOM 1425 N N . ILE A 1 14 ? -5.811 -1.905 8.254 1.00 0.00 14 ILE A N 2
ATOM 1426 C CA . ILE A 1 14 ? -6.412 -3.011 7.500 1.00 0.00 14 ILE A CA 2
ATOM 1427 C C . ILE A 1 14 ? -5.608 -4.287 7.753 1.00 0.00 14 ILE A C 2
ATOM 1428 O O . ILE A 1 14 ? -6.155 -5.354 7.991 1.00 0.00 14 ILE A O 2
ATOM 1444 N N . VAL A 1 15 ? -4.303 -4.126 7.671 1.00 0.00 15 VAL A N 2
ATOM 1445 C CA . VAL A 1 15 ? -3.340 -5.191 7.859 1.00 0.00 15 VAL A CA 2
ATOM 1446 C C . VAL A 1 15 ? -3.484 -5.758 9.274 1.00 0.00 15 VAL A C 2
ATOM 1447 O O . VAL A 1 15 ? -3.610 -6.962 9.452 1.00 0.00 15 VAL A O 2
ATOM 1460 N N . ASN A 1 16 ? -3.529 -4.864 10.254 1.00 0.00 16 ASN A N 2
ATOM 1461 C CA . ASN A 1 16 ? -3.738 -5.238 11.647 1.00 0.00 16 ASN A CA 2
ATOM 1462 C C . ASN A 1 16 ? -5.168 -5.780 11.817 1.00 0.00 16 ASN A C 2
ATOM 1463 O O . ASN A 1 16 ? -5.490 -6.445 12.801 1.00 0.00 16 ASN A O 2
ATOM 1474 N N . ASP A 1 17 ? -6.039 -5.441 10.864 1.00 0.00 17 ASP A N 2
ATOM 1475 C CA . ASP A 1 17 ? -7.425 -5.872 10.915 1.00 0.00 17 ASP A CA 2
ATOM 1476 C C . ASP A 1 17 ? -7.616 -7.261 10.289 1.00 0.00 17 ASP A C 2
ATOM 1477 O O . ASP A 1 17 ? -8.521 -8.000 10.682 1.00 0.00 17 ASP A O 2
ATOM 1486 N N . ILE A 1 18 ? -6.780 -7.593 9.298 1.00 0.00 18 ILE A N 2
ATOM 1487 C CA . ILE A 1 18 ? -6.881 -8.878 8.598 1.00 0.00 18 ILE A CA 2
ATOM 1488 C C . ILE A 1 18 ? -5.804 -9.852 9.087 1.00 0.00 18 ILE A C 2
ATOM 1489 O O . ILE A 1 18 ? -6.129 -10.930 9.594 1.00 0.00 18 ILE A O 2
ATOM 1505 N N . THR A 1 19 ? -4.532 -9.462 8.949 1.00 0.00 19 THR A N 2
ATOM 1506 C CA . THR A 1 19 ? -3.432 -10.302 9.397 1.00 0.00 19 THR A CA 2
ATOM 1507 C C . THR A 1 19 ? -3.100 -10.000 10.859 1.00 0.00 19 THR A C 2
ATOM 1508 O O . THR A 1 19 ? -2.461 -10.816 11.531 1.00 0.00 19 THR A O 2
ATOM 1519 N N . GLY A 1 20 ? -3.517 -8.819 11.337 1.00 0.00 20 GLY A N 2
ATOM 1520 C CA . GLY A 1 20 ? -3.230 -8.419 12.712 1.00 0.00 20 GLY A CA 2
ATOM 1521 C C . GLY A 1 20 ? -1.770 -8.012 12.873 1.00 0.00 20 GLY A C 2
ATOM 1522 O O . GLY A 1 20 ? -1.210 -8.073 13.970 1.00 0.00 20 GLY A O 2
ATOM 1526 N N . VAL A 1 21 ? -1.174 -7.573 11.763 1.00 0.00 21 VAL A N 2
ATOM 1527 C CA . VAL A 1 21 ? 0.201 -7.125 11.745 1.00 0.00 21 VAL A CA 2
ATOM 1528 C C . VAL A 1 21 ? 0.251 -5.684 12.308 1.00 0.00 21 VAL A C 2
ATOM 1529 O O . VAL A 1 21 ? -0.719 -4.934 12.188 1.00 0.00 21 VAL A O 2
ATOM 1542 N N . ASP A 1 22 ? 1.345 -5.363 13.016 1.00 0.00 22 ASP A N 2
ATOM 1543 C CA . ASP A 1 22 ? 1.474 -4.079 13.711 1.00 0.00 22 ASP A CA 2
ATOM 1544 C C . ASP A 1 22 ? 1.693 -2.876 12.827 1.00 0.00 22 ASP A C 2
ATOM 1545 O O . ASP A 1 22 ? 2.358 -2.941 11.793 1.00 0.00 22 ASP A O 2
ATOM 1554 N N . GLN A 1 23 ? 1.173 -1.747 13.321 1.00 0.00 23 GLN A N 2
ATOM 1555 C CA . GLN A 1 23 ? 1.347 -0.460 12.659 1.00 0.00 23 GLN A CA 2
ATOM 1556 C C . GLN A 1 23 ? 2.827 -0.062 12.775 1.00 0.00 23 GLN A C 2
ATOM 1557 O O . GLN A 1 23 ? 3.386 0.598 11.907 1.00 0.00 23 GLN A O 2
ATOM 1571 N N . SER A 1 24 ? 3.451 -0.530 13.852 1.00 0.00 24 SER A N 2
ATOM 1572 C CA . SER A 1 24 ? 4.866 -0.318 14.100 1.00 0.00 24 SER A CA 2
ATOM 1573 C C . SER A 1 24 ? 5.666 -1.116 13.077 1.00 0.00 24 SER A C 2
ATOM 1574 O O . SER A 1 24 ? 6.684 -0.661 12.553 1.00 0.00 24 SER A O 2
ATOM 1582 N N . GLU A 1 25 ? 5.175 -2.329 12.829 1.00 0.00 25 GLU A N 2
ATOM 1583 C CA . GLU A 1 25 ? 5.789 -3.260 11.906 1.00 0.00 25 GLU A CA 2
ATOM 1584 C C . GLU A 1 25 ? 5.698 -2.809 10.445 1.00 0.00 25 GLU A C 2
ATOM 1585 O O . GLU A 1 25 ? 6.594 -3.132 9.661 1.00 0.00 25 GLU A O 2
ATOM 1597 N N . VAL A 1 26 ? 4.622 -2.104 10.067 1.00 0.00 26 VAL A N 2
ATOM 1598 C CA . VAL A 1 26 ? 4.455 -1.678 8.674 1.00 0.00 26 VAL A CA 2
ATOM 1599 C C . VAL A 1 26 ? 5.556 -0.681 8.245 1.00 0.00 26 VAL A C 2
ATOM 1600 O O . VAL A 1 26 ? 5.756 0.359 8.875 1.00 0.00 26 VAL A O 2
ATOM 1613 N N . THR A 1 27 ? 6.274 -1.014 7.161 1.00 0.00 27 THR A N 2
ATOM 1614 C CA . THR A 1 27 ? 7.338 -0.155 6.644 1.00 0.00 27 THR A CA 2
ATOM 1615 C C . THR A 1 27 ? 7.498 -0.380 5.144 1.00 0.00 27 THR A C 2
ATOM 1616 O O . THR A 1 27 ? 7.184 -1.454 4.635 1.00 0.00 27 THR A O 2
ATOM 1627 N N . PHE A 1 28 ? 7.984 0.641 4.445 1.00 0.00 28 PHE A N 2
ATOM 1628 C CA . PHE A 1 28 ? 8.175 0.566 2.990 1.00 0.00 28 PHE A CA 2
ATOM 1629 C C . PHE A 1 28 ? 9.067 -0.616 2.557 1.00 0.00 28 PHE A C 2
ATOM 1630 O O . PHE A 1 28 ? 9.190 -0.883 1.359 1.00 0.00 28 PHE A O 2
ATOM 1647 N N . GLU A 1 29 ? 9.713 -1.292 3.520 1.00 0.00 29 GLU A N 2
ATOM 1648 C CA . GLU A 1 29 ? 10.620 -2.408 3.202 1.00 0.00 29 GLU A CA 2
ATOM 1649 C C . GLU A 1 29 ? 10.173 -3.758 3.764 1.00 0.00 29 GLU A C 2
ATOM 1650 O O . GLU A 1 29 ? 10.964 -4.709 3.737 1.00 0.00 29 GLU A O 2
ATOM 1662 N N . LYS A 1 30 ? 8.951 -3.857 4.275 1.00 0.00 30 LYS A N 2
ATOM 1663 C CA . LYS A 1 30 ? 8.498 -5.136 4.842 1.00 0.00 30 LYS A CA 2
ATOM 1664 C C . LYS A 1 30 ? 7.775 -5.947 3.792 1.00 0.00 30 LYS A C 2
ATOM 1665 O O . LYS A 1 30 ? 6.759 -5.505 3.265 1.00 0.00 30 LYS A O 2
ATOM 1684 N N . SER A 1 31 ? 8.236 -7.171 3.542 1.00 0.00 31 SER A N 2
ATOM 1685 C CA . SER A 1 31 ? 7.510 -8.026 2.613 1.00 0.00 31 SER A CA 2
ATOM 1686 C C . SER A 1 31 ? 6.129 -8.252 3.198 1.00 0.00 31 SER A C 2
ATOM 1687 O O . SER A 1 31 ? 6.023 -8.605 4.360 1.00 0.00 31 SER A O 2
ATOM 1695 N N . PHE A 1 32 ? 5.082 -8.070 2.408 1.00 0.00 32 PHE A N 2
ATOM 1696 C CA . PHE A 1 32 ? 3.744 -8.285 2.879 1.00 0.00 32 PHE A CA 2
ATOM 1697 C C . PHE A 1 32 ? 3.644 -9.715 3.407 1.00 0.00 32 PHE A C 2
ATOM 1698 O O . PHE A 1 32 ? 3.234 -9.956 4.538 1.00 0.00 32 PHE A O 2
ATOM 1715 N N . VAL A 1 33 ? 4.003 -10.645 2.531 1.00 0.00 33 VAL A N 2
ATOM 1716 C CA . VAL A 1 33 ? 3.926 -12.082 2.801 1.00 0.00 33 VAL A CA 2
ATOM 1717 C C . VAL A 1 33 ? 4.877 -12.564 3.904 1.00 0.00 33 VAL A C 2
ATOM 1718 O O . VAL A 1 33 ? 4.465 -13.314 4.792 1.00 0.00 33 VAL A O 2
ATOM 1731 N N . ASP A 1 34 ? 6.146 -12.197 3.790 1.00 0.00 34 ASP A N 2
ATOM 1732 C CA . ASP A 1 34 ? 7.159 -12.669 4.730 1.00 0.00 34 ASP A CA 2
ATOM 1733 C C . ASP A 1 34 ? 7.291 -11.808 5.979 1.00 0.00 34 ASP A C 2
ATOM 1734 O O . ASP A 1 34 ? 7.429 -12.346 7.082 1.00 0.00 34 ASP A O 2
ATOM 1743 N N . ASP A 1 35 ? 7.272 -10.485 5.812 1.00 0.00 35 ASP A N 2
ATOM 1744 C CA . ASP A 1 35 ? 7.418 -9.593 6.954 1.00 0.00 35 ASP A CA 2
ATOM 1745 C C . ASP A 1 35 ? 6.079 -9.221 7.565 1.00 0.00 35 ASP A C 2
ATOM 1746 O O . ASP A 1 35 ? 5.984 -9.096 8.790 1.00 0.00 35 ASP A O 2
ATOM 1755 N N . LEU A 1 36 ? 5.040 -9.058 6.731 1.00 0.00 36 LEU A N 2
ATOM 1756 C CA . LEU A 1 36 ? 3.723 -8.715 7.260 1.00 0.00 36 LEU A CA 2
ATOM 1757 C C . LEU A 1 36 ? 2.822 -9.968 7.300 1.00 0.00 36 LEU A C 2
ATOM 1758 O O . LEU A 1 36 ? 1.610 -9.866 7.481 1.00 0.00 36 LEU A O 2
ATOM 1774 N N . ASP A 1 37 ? 3.447 -11.152 7.150 1.00 0.00 37 ASP A N 2
ATOM 1775 C CA . ASP A 1 37 ? 2.736 -12.431 7.199 1.00 0.00 37 ASP A CA 2
ATOM 1776 C C . ASP A 1 37 ? 1.473 -12.404 6.336 1.00 0.00 37 ASP A C 2
ATOM 1777 O O . ASP A 1 37 ? 0.383 -12.791 6.784 1.00 0.00 37 ASP A O 2
ATOM 1786 N N . VAL A 1 38 ? 1.621 -11.938 5.095 1.00 0.00 38 VAL A N 2
ATOM 1787 C CA . VAL A 1 38 ? 0.475 -11.863 4.184 1.00 0.00 38 VAL A CA 2
ATOM 1788 C C . VAL A 1 38 ? 0.376 -13.104 3.292 1.00 0.00 38 VAL A C 2
ATOM 1789 O O . VAL A 1 38 ? 1.088 -13.235 2.298 1.00 0.00 38 VAL A O 2
ATOM 1802 N N . ASP A 1 39 ? -0.588 -13.962 3.617 1.00 0.00 39 ASP A N 2
ATOM 1803 C CA . ASP A 1 39 ? -0.860 -15.140 2.805 1.00 0.00 39 ASP A CA 2
ATOM 1804 C C . ASP A 1 39 ? -1.747 -14.691 1.651 1.00 0.00 39 ASP A C 2
ATOM 1805 O O . ASP A 1 39 ? -2.089 -13.503 1.572 1.00 0.00 39 ASP A O 2
ATOM 1814 N N . SER A 1 40 ? -2.135 -15.608 0.765 1.00 0.00 40 SER A N 2
ATOM 1815 C CA . SER A 1 40 ? -2.996 -15.212 -0.349 1.00 0.00 40 SER A CA 2
ATOM 1816 C C . SER A 1 40 ? -4.304 -14.646 0.193 1.00 0.00 40 SER A C 2
ATOM 1817 O O . SER A 1 40 ? -4.821 -13.666 -0.334 1.00 0.00 40 SER A O 2
ATOM 1825 N N . LEU A 1 41 ? -4.824 -15.259 1.261 1.00 0.00 41 LEU A N 2
ATOM 1826 C CA . LEU A 1 41 ? -6.061 -14.785 1.876 1.00 0.00 41 LEU A CA 2
ATOM 1827 C C . LEU A 1 41 ? -5.847 -13.401 2.485 1.00 0.00 41 LEU A C 2
ATOM 1828 O O . LEU A 1 41 ? -6.733 -12.561 2.422 1.00 0.00 41 LEU A O 2
ATOM 1844 N N . SER A 1 42 ? -4.684 -13.192 3.103 1.00 0.00 42 SER A N 2
ATOM 1845 C CA . SER A 1 42 ? -4.383 -11.916 3.743 1.00 0.00 42 SER A CA 2
ATOM 1846 C C . SER A 1 42 ? -4.404 -10.805 2.710 1.00 0.00 42 SER A C 2
ATOM 1847 O O . SER A 1 42 ? -5.042 -9.779 2.922 1.00 0.00 42 SER A O 2
ATOM 1855 N N . MET A 1 43 ? -3.729 -11.032 1.581 1.00 0.00 43 MET A N 2
ATOM 1856 C CA . MET A 1 43 ? -3.706 -10.052 0.516 1.00 0.00 43 MET A CA 2
ATOM 1857 C C . MET A 1 43 ? -5.075 -9.954 -0.130 1.00 0.00 43 MET A C 2
ATOM 1858 O O . MET A 1 43 ? -5.502 -8.873 -0.432 1.00 0.00 43 MET A O 2
ATOM 1872 N N . VAL A 1 44 ? -5.770 -11.078 -0.317 1.00 0.00 44 VAL A N 2
ATOM 1873 C CA . VAL A 1 44 ? -7.109 -11.034 -0.917 1.00 0.00 44 VAL A CA 2
ATOM 1874 C C . VAL A 1 44 ? -8.029 -10.194 -0.033 1.00 0.00 44 VAL A C 2
ATOM 1875 O O . VAL A 1 44 ? -8.736 -9.314 -0.530 1.00 0.00 44 VAL A O 2
ATOM 1888 N N . GLU A 1 45 ? -7.991 -10.456 1.268 1.00 0.00 45 GLU A N 2
ATOM 1889 C CA . GLU A 1 45 ? -8.807 -9.701 2.212 1.00 0.00 45 GLU A CA 2
ATOM 1890 C C . GLU A 1 45 ? -8.371 -8.238 2.224 1.00 0.00 45 GLU A C 2
ATOM 1891 O O . GLU A 1 45 ? -9.206 -7.331 2.260 1.00 0.00 45 GLU A O 2
ATOM 1903 N N . ILE A 1 46 ? -7.053 -8.024 2.176 1.00 0.00 46 ILE A N 2
ATOM 1904 C CA . ILE A 1 46 ? -6.489 -6.665 2.161 1.00 0.00 46 ILE A CA 2
ATOM 1905 C C . ILE A 1 46 ? -6.884 -5.928 0.891 1.00 0.00 46 ILE A C 2
ATOM 1906 O O . ILE A 1 46 ? -7.213 -4.771 0.947 1.00 0.00 46 ILE A O 2
ATOM 1922 N N . ILE A 1 47 ? -6.848 -6.622 -0.223 1.00 0.00 47 ILE A N 2
ATOM 1923 C CA . ILE A 1 47 ? -7.207 -6.067 -1.515 1.00 0.00 47 ILE A CA 2
ATOM 1924 C C . ILE A 1 47 ? -8.663 -5.585 -1.459 1.00 0.00 47 ILE A C 2
ATOM 1925 O O . ILE A 1 47 ? -8.995 -4.537 -2.010 1.00 0.00 47 ILE A O 2
ATOM 1941 N N . TYR A 1 48 ? -9.512 -6.358 -0.772 1.00 0.00 48 TYR A N 2
ATOM 1942 C CA . TYR A 1 48 ? -10.914 -6.012 -0.618 1.00 0.00 48 TYR A CA 2
ATOM 1943 C C . TYR A 1 48 ? -11.031 -4.744 0.217 1.00 0.00 48 TYR A C 2
ATOM 1944 O O . TYR A 1 48 ? -11.724 -3.803 -0.176 1.00 0.00 48 TYR A O 2
ATOM 1962 N N . ALA A 1 49 ? -10.315 -4.716 1.348 1.00 0.00 49 ALA A N 2
ATOM 1963 C CA . ALA A 1 49 ? -10.307 -3.542 2.223 1.00 0.00 49 ALA A CA 2
ATOM 1964 C C . ALA A 1 49 ? -9.717 -2.351 1.489 1.00 0.00 49 ALA A C 2
ATOM 1965 O O . ALA A 1 49 ? -10.169 -1.238 1.656 1.00 0.00 49 ALA A O 2
ATOM 1972 N N . CYS A 1 50 ? -8.695 -2.614 0.694 1.00 0.00 50 CYS A N 2
ATOM 1973 C CA . CYS A 1 50 ? -8.019 -1.585 -0.086 1.00 0.00 50 CYS A CA 2
ATOM 1974 C C . CYS A 1 50 ? -8.954 -1.001 -1.144 1.00 0.00 50 CYS A C 2
ATOM 1975 O O . CYS A 1 50 ? -8.975 0.208 -1.378 1.00 0.00 50 CYS A O 2
ATOM 1983 N N . ASP A 1 51 ? -9.715 -1.889 -1.776 1.00 0.00 51 ASP A N 2
ATOM 1984 C CA . ASP A 1 51 ? -10.663 -1.514 -2.822 1.00 0.00 51 ASP A CA 2
ATOM 1985 C C . ASP A 1 51 ? -11.751 -0.595 -2.281 1.00 0.00 51 ASP A C 2
ATOM 1986 O O . ASP A 1 51 ? -12.261 0.261 -2.997 1.00 0.00 51 ASP A O 2
ATOM 1995 N N . GLU A 1 52 ? -12.128 -0.816 -1.028 1.00 0.00 52 GLU A N 2
ATOM 1996 C CA . GLU A 1 52 ? -13.190 -0.029 -0.397 1.00 0.00 52 GLU A CA 2
ATOM 1997 C C . GLU A 1 52 ? -12.650 1.171 0.387 1.00 0.00 52 GLU A C 2
ATOM 1998 O O . GLU A 1 52 ? -13.165 2.285 0.263 1.00 0.00 52 GLU A O 2
ATOM 2010 N N . LYS A 1 53 ? -11.638 0.922 1.207 1.00 0.00 53 LYS A N 2
ATOM 2011 C CA . LYS A 1 53 ? -11.035 1.955 2.047 1.00 0.00 53 LYS A CA 2
ATOM 2012 C C . LYS A 1 53 ? -10.287 3.005 1.220 1.00 0.00 53 LYS A C 2
ATOM 2013 O O . LYS A 1 53 ? -10.403 4.202 1.500 1.00 0.00 53 LYS A O 2
ATOM 2032 N N . PHE A 1 54 ? -9.518 2.562 0.219 1.00 0.00 54 PHE A N 2
ATOM 2033 C CA . PHE A 1 54 ? -8.751 3.513 -0.624 1.00 0.00 54 PHE A CA 2
ATOM 2034 C C . PHE A 1 54 ? -9.308 3.608 -2.044 1.00 0.00 54 PHE A C 2
ATOM 2035 O O . PHE A 1 54 ? -8.774 4.375 -2.853 1.00 0.00 54 PHE A O 2
ATOM 2052 N N . GLY A 1 55 ? -10.323 2.806 -2.375 1.00 0.00 55 GLY A N 2
ATOM 2053 C CA . GLY A 1 55 ? -10.850 2.809 -3.739 1.00 0.00 55 GLY A CA 2
ATOM 2054 C C . GLY A 1 55 ? -9.820 2.169 -4.682 1.00 0.00 55 GLY A C 2
ATOM 2055 O O . GLY A 1 55 ? -9.760 2.507 -5.866 1.00 0.00 55 GLY A O 2
ATOM 2059 N N . VAL A 1 56 ? -8.988 1.265 -4.130 1.00 0.00 56 VAL A N 2
ATOM 2060 C CA . VAL A 1 56 ? -7.933 0.607 -4.912 1.00 0.00 56 VAL A CA 2
ATOM 2061 C C . VAL A 1 56 ? -8.273 -0.867 -5.125 1.00 0.00 56 VAL A C 2
ATOM 2062 O O . VAL A 1 56 ? -8.045 -1.697 -4.239 1.00 0.00 56 VAL A O 2
ATOM 2075 N N . GLU A 1 57 ? -8.796 -1.184 -6.302 1.00 0.00 57 GLU A N 2
ATOM 2076 C CA . GLU A 1 57 ? -9.139 -2.561 -6.625 1.00 0.00 57 GLU A CA 2
ATOM 2077 C C . GLU A 1 57 ? -7.957 -3.213 -7.329 1.00 0.00 57 GLU A C 2
ATOM 2078 O O . GLU A 1 57 ? -7.742 -2.970 -8.509 1.00 0.00 57 GLU A O 2
ATOM 2090 N N . ILE A 1 58 ? -7.200 -4.026 -6.584 1.00 0.00 58 ILE A N 2
ATOM 2091 C CA . ILE A 1 58 ? -6.024 -4.716 -7.131 1.00 0.00 58 ILE A CA 2
ATOM 2092 C C . ILE A 1 58 ? -6.455 -5.950 -7.942 1.00 0.00 58 ILE A C 2
ATOM 2093 O O . ILE A 1 58 ? -6.837 -6.960 -7.343 1.00 0.00 58 ILE A O 2
ATOM 2109 N N . PRO A 1 59 ? -6.312 -5.939 -9.274 1.00 0.00 59 PRO A N 2
ATOM 2110 C CA . PRO A 1 59 ? -6.604 -7.140 -10.091 1.00 0.00 59 PRO A CA 2
ATOM 2111 C C . PRO A 1 59 ? -5.709 -8.264 -9.613 1.00 0.00 59 PRO A C 2
ATOM 2112 O O . PRO A 1 59 ? -4.758 -8.023 -8.872 1.00 0.00 59 PRO A O 2
ATOM 2123 N N . ASP A 1 60 ? -6.001 -9.474 -10.027 1.00 0.00 60 ASP A N 2
ATOM 2124 C CA . ASP A 1 60 ? -5.193 -10.614 -9.607 1.00 0.00 60 ASP A CA 2
ATOM 2125 C C . ASP A 1 60 ? -3.715 -10.349 -9.917 1.00 0.00 60 ASP A C 2
ATOM 2126 O O . ASP A 1 60 ? -2.851 -10.657 -9.099 1.00 0.00 60 ASP A O 2
ATOM 2135 N N . GLU A 1 61 ? -3.448 -9.756 -11.088 1.00 0.00 61 GLU A N 2
ATOM 2136 C CA . GLU A 1 61 ? -2.075 -9.445 -11.509 1.00 0.00 61 GLU A CA 2
ATOM 2137 C C . GLU A 1 61 ? -1.368 -8.457 -10.567 1.00 0.00 61 GLU A C 2
ATOM 2138 O O . GLU A 1 61 ? -0.201 -8.677 -10.218 1.00 0.00 61 GLU A O 2
ATOM 2150 N N . GLU A 1 62 ? -2.056 -7.378 -10.155 1.00 0.00 62 GLU A N 2
ATOM 2151 C CA . GLU A 1 62 ? -1.433 -6.393 -9.250 1.00 0.00 62 GLU A CA 2
ATOM 2152 C C . GLU A 1 62 ? -1.040 -7.055 -7.957 1.00 0.00 62 GLU A C 2
ATOM 2153 O O . GLU A 1 62 ? 0.053 -6.837 -7.469 1.00 0.00 62 GLU A O 2
ATOM 2165 N N . SER A 1 63 ? -1.941 -7.870 -7.421 1.00 0.00 63 SER A N 2
ATOM 2166 C CA . SER A 1 63 ? -1.694 -8.588 -6.180 1.00 0.00 63 SER A CA 2
ATOM 2167 C C . SER A 1 63 ? -0.388 -9.375 -6.288 1.00 0.00 63 SER A C 2
ATOM 2168 O O . SER A 1 63 ? 0.391 -9.410 -5.331 1.00 0.00 63 SER A O 2
ATOM 2176 N N . LYS A 1 64 ? -0.140 -9.982 -7.462 1.00 0.00 64 LYS A N 2
ATOM 2177 C CA . LYS A 1 64 ? 1.106 -10.738 -7.660 1.00 0.00 64 LYS A CA 2
ATOM 2178 C C . LYS A 1 64 ? 2.285 -9.793 -7.503 1.00 0.00 64 LYS A C 2
ATOM 2179 O O . LYS A 1 64 ? 3.294 -10.139 -6.889 1.00 0.00 64 LYS A O 2
ATOM 2198 N N . ASN A 1 65 ? 2.128 -8.579 -8.044 1.00 0.00 65 ASN A N 2
ATOM 2199 C CA . ASN A 1 65 ? 3.166 -7.559 -7.932 1.00 0.00 65 ASN A CA 2
ATOM 2200 C C . ASN A 1 65 ? 3.289 -7.133 -6.473 1.00 0.00 65 ASN A C 2
ATOM 2201 O O . ASN A 1 65 ? 4.388 -6.912 -5.960 1.00 0.00 65 ASN A O 2
ATOM 2212 N N . ILE A 1 66 ? 2.130 -7.015 -5.823 1.00 0.00 66 ILE A N 2
ATOM 2213 C CA . ILE A 1 66 ? 2.040 -6.614 -4.441 1.00 0.00 66 ILE A CA 2
ATOM 2214 C C . ILE A 1 66 ? 2.429 -7.768 -3.516 1.00 0.00 66 ILE A C 2
ATOM 2215 O O . ILE A 1 66 ? 1.579 -8.524 -3.039 1.00 0.00 66 ILE A O 2
ATOM 2231 N N . LYS A 1 67 ? 3.725 -7.852 -3.250 1.00 0.00 67 LYS A N 2
ATOM 2232 C CA . LYS A 1 67 ? 4.280 -8.864 -2.347 1.00 0.00 67 LYS A CA 2
ATOM 2233 C C . LYS A 1 67 ? 5.060 -8.197 -1.220 1.00 0.00 67 LYS A C 2
ATOM 2234 O O . LYS A 1 67 ? 5.277 -8.800 -0.171 1.00 0.00 67 LYS A O 2
ATOM 2253 N N . ILE A 1 68 ? 5.447 -6.934 -1.440 1.00 0.00 68 ILE A N 2
ATOM 2254 C CA . ILE A 1 68 ? 6.153 -6.157 -0.454 1.00 0.00 68 ILE A CA 2
ATOM 2255 C C . ILE A 1 68 ? 5.396 -4.848 -0.275 1.00 0.00 68 ILE A C 2
ATOM 2256 O O . ILE A 1 68 ? 4.518 -4.514 -1.081 1.00 0.00 68 ILE A O 2
ATOM 2272 N N . VAL A 1 69 ? 5.720 -4.129 0.777 1.00 0.00 69 VAL A N 2
ATOM 2273 C CA . VAL A 1 69 ? 5.054 -2.867 1.071 1.00 0.00 69 VAL A CA 2
ATOM 2274 C C . VAL A 1 69 ? 5.259 -1.895 -0.085 1.00 0.00 69 VAL A C 2
ATOM 2275 O O . VAL A 1 69 ? 4.342 -1.186 -0.466 1.00 0.00 69 VAL A O 2
ATOM 2288 N N . GLY A 1 70 ? 6.465 -1.864 -0.621 1.00 0.00 70 GLY A N 2
ATOM 2289 C CA . GLY A 1 70 ? 6.796 -0.959 -1.716 1.00 0.00 70 GLY A CA 2
ATOM 2290 C C . GLY A 1 70 ? 5.783 -1.053 -2.851 1.00 0.00 70 GLY A C 2
ATOM 2291 O O . GLY A 1 70 ? 5.320 -0.030 -3.343 1.00 0.00 70 GLY A O 2
ATOM 2295 N N . ASP A 1 71 ? 5.442 -2.274 -3.255 1.00 0.00 71 ASP A N 2
ATOM 2296 C CA . ASP A 1 71 ? 4.480 -2.476 -4.337 1.00 0.00 71 ASP A CA 2
ATOM 2297 C C . ASP A 1 71 ? 3.054 -2.254 -3.860 1.00 0.00 71 ASP A C 2
ATOM 2298 O O . ASP A 1 71 ? 2.277 -1.556 -4.519 1.00 0.00 71 ASP A O 2
ATOM 2307 N N . ALA A 1 72 ? 2.707 -2.873 -2.722 1.00 0.00 72 ALA A N 2
ATOM 2308 C CA . ALA A 1 72 ? 1.364 -2.755 -2.187 1.00 0.00 72 ALA A CA 2
ATOM 2309 C C . ALA A 1 72 ? 1.018 -1.297 -1.947 1.00 0.00 72 ALA A C 2
ATOM 2310 O O . ALA A 1 72 ? 0.090 -0.767 -2.545 1.00 0.00 72 ALA A O 2
ATOM 2317 N N . VAL A 1 73 ? 1.769 -0.675 -1.044 1.00 0.00 73 VAL A N 2
ATOM 2318 C CA . VAL A 1 73 ? 1.546 0.688 -0.661 1.00 0.00 73 VAL A CA 2
ATOM 2319 C C . VAL A 1 73 ? 1.670 1.652 -1.828 1.00 0.00 73 VAL A C 2
ATOM 2320 O O . VAL A 1 73 ? 0.824 2.535 -1.953 1.00 0.00 73 VAL A O 2
ATOM 2333 N N . ASN A 1 74 ? 2.699 1.496 -2.671 1.00 0.00 74 ASN A N 2
ATOM 2334 C CA . ASN A 1 74 ? 2.854 2.415 -3.808 1.00 0.00 74 ASN A CA 2
ATOM 2335 C C . ASN A 1 74 ? 1.610 2.343 -4.689 1.00 0.00 74 ASN A C 2
ATOM 2336 O O . ASN A 1 74 ? 1.130 3.363 -5.189 1.00 0.00 74 ASN A O 2
ATOM 2347 N N . TYR A 1 75 ? 1.087 1.127 -4.861 1.00 0.00 75 TYR A N 2
ATOM 2348 C CA . TYR A 1 75 ? -0.118 0.925 -5.654 1.00 0.00 75 TYR A CA 2
ATOM 2349 C C . TYR A 1 75 ? -1.311 1.625 -4.985 1.00 0.00 75 TYR A C 2
ATOM 2350 O O . TYR A 1 75 ? -2.086 2.332 -5.637 1.00 0.00 75 TYR A O 2
ATOM 2368 N N . ILE A 1 76 ? -1.456 1.426 -3.669 1.00 0.00 76 ILE A N 2
ATOM 2369 C CA . ILE A 1 76 ? -2.569 2.027 -2.942 1.00 0.00 76 ILE A CA 2
ATOM 2370 C C . ILE A 1 76 ? -2.526 3.542 -3.100 1.00 0.00 76 ILE A C 2
ATOM 2371 O O . ILE A 1 76 ? -3.537 4.151 -3.468 1.00 0.00 76 ILE A O 2
ATOM 2387 N N . ILE A 1 77 ? -1.359 4.141 -2.879 1.00 0.00 77 ILE A N 2
ATOM 2388 C CA . ILE A 1 77 ? -1.211 5.580 -3.063 1.00 0.00 77 ILE A CA 2
ATOM 2389 C C . ILE A 1 77 ? -1.357 5.966 -4.541 1.00 0.00 77 ILE A C 2
ATOM 2390 O O . ILE A 1 77 ? -1.637 7.127 -4.854 1.00 0.00 77 ILE A O 2
ATOM 2406 N N . GLU A 1 78 ? -1.155 4.995 -5.436 1.00 0.00 78 GLU A N 2
ATOM 2407 C CA . GLU A 1 78 ? -1.251 5.256 -6.869 1.00 0.00 78 GLU A CA 2
ATOM 2408 C C . GLU A 1 78 ? -2.633 5.782 -7.195 1.00 0.00 78 GLU A C 2
ATOM 2409 O O . GLU A 1 78 ? -2.780 6.748 -7.950 1.00 0.00 78 GLU A O 2
ATOM 2421 N N . HIS A 1 79 ? -3.641 5.145 -6.604 1.00 0.00 79 HIS A N 2
ATOM 2422 C CA . HIS A 1 79 ? -5.041 5.576 -6.829 1.00 0.00 79 HIS A CA 2
ATOM 2423 C C . HIS A 1 79 ? -5.497 6.513 -5.712 1.00 0.00 79 HIS A C 2
ATOM 2424 O O . HIS A 1 79 ? -6.503 7.212 -5.871 1.00 0.00 79 HIS A O 2
ATOM 2438 N N . GLN A 1 80 ? -4.760 6.537 -4.585 1.00 0.00 80 GLN A N 2
ATOM 2439 C CA . GLN A 1 80 ? -5.136 7.419 -3.476 1.00 0.00 80 GLN A CA 2
ATOM 2440 C C . GLN A 1 80 ? -4.791 8.848 -3.792 1.00 0.00 80 GLN A C 2
ATOM 2441 O O . GLN A 1 80 ? -3.982 9.133 -4.680 1.00 0.00 80 GLN A O 2
ATOM 2455 N N . SER A 1 81 ? -5.401 9.735 -3.028 1.00 0.00 81 SER A N 2
ATOM 2456 C CA . SER A 1 81 ? -5.155 11.166 -3.183 1.00 0.00 81 SER A CA 2
ATOM 2457 C C . SER A 1 81 ? -5.789 11.948 -2.041 1.00 0.00 81 SER A C 2
ATOM 2458 O O . SER A 1 81 ? -5.049 12.549 -1.277 1.00 0.00 81 SER A O 2
ATOM 2467 N N . MET A 1 1 ? -7.644 11.796 2.077 1.00 0.00 1 MET A N 3
ATOM 2468 C CA . MET A 1 1 ? -6.373 12.079 1.351 1.00 0.00 1 MET A CA 3
ATOM 2469 C C . MET A 1 1 ? -5.204 11.493 2.135 1.00 0.00 1 MET A C 3
ATOM 2470 O O . MET A 1 1 ? -4.752 12.085 3.119 1.00 0.00 1 MET A O 3
ATOM 2486 N N . ALA A 1 2 ? -4.722 10.329 1.693 1.00 0.00 2 ALA A N 3
ATOM 2487 C CA . ALA A 1 2 ? -3.602 9.662 2.359 1.00 0.00 2 ALA A CA 3
ATOM 2488 C C . ALA A 1 2 ? -2.409 9.524 1.424 1.00 0.00 2 ALA A C 3
ATOM 2489 O O . ALA A 1 2 ? -2.520 8.905 0.364 1.00 0.00 2 ALA A O 3
ATOM 2496 N N . ASP A 1 3 ? -1.261 10.054 1.854 1.00 0.00 3 ASP A N 3
ATOM 2497 C CA . ASP A 1 3 ? -0.029 9.929 1.083 1.00 0.00 3 ASP A CA 3
ATOM 2498 C C . ASP A 1 3 ? 0.484 8.502 1.248 1.00 0.00 3 ASP A C 3
ATOM 2499 O O . ASP A 1 3 ? -0.046 7.762 2.077 1.00 0.00 3 ASP A O 3
ATOM 2508 N N . LYS A 1 4 ? 1.489 8.099 0.463 1.00 0.00 4 LYS A N 3
ATOM 2509 C CA . LYS A 1 4 ? 2.013 6.734 0.544 1.00 0.00 4 LYS A CA 3
ATOM 2510 C C . LYS A 1 4 ? 2.334 6.367 1.997 1.00 0.00 4 LYS A C 3
ATOM 2511 O O . LYS A 1 4 ? 2.032 5.252 2.443 1.00 0.00 4 LYS A O 3
ATOM 2530 N N . ASP A 1 5 ? 2.891 7.319 2.745 1.00 0.00 5 ASP A N 3
ATOM 2531 C CA . ASP A 1 5 ? 3.176 7.085 4.161 1.00 0.00 5 ASP A CA 3
ATOM 2532 C C . ASP A 1 5 ? 1.867 6.795 4.894 1.00 0.00 5 ASP A C 3
ATOM 2533 O O . ASP A 1 5 ? 1.779 5.881 5.724 1.00 0.00 5 ASP A O 3
ATOM 2542 N N . GLN A 1 6 ? 0.846 7.579 4.547 1.00 0.00 6 GLN A N 3
ATOM 2543 C CA . GLN A 1 6 ? -0.470 7.431 5.122 1.00 0.00 6 GLN A CA 3
ATOM 2544 C C . GLN A 1 6 ? -1.098 6.119 4.656 1.00 0.00 6 GLN A C 3
ATOM 2545 O O . GLN A 1 6 ? -1.859 5.526 5.402 1.00 0.00 6 GLN A O 3
ATOM 2559 N N . ILE A 1 7 ? -0.744 5.635 3.439 1.00 0.00 7 ILE A N 3
ATOM 2560 C CA . ILE A 1 7 ? -1.245 4.369 2.955 1.00 0.00 7 ILE A CA 3
ATOM 2561 C C . ILE A 1 7 ? -0.794 3.312 3.944 1.00 0.00 7 ILE A C 3
ATOM 2562 O O . ILE A 1 7 ? -1.547 2.439 4.217 1.00 0.00 7 ILE A O 3
ATOM 2578 N N . LEU A 1 8 ? 0.419 3.423 4.489 1.00 0.00 8 LEU A N 3
ATOM 2579 C CA . LEU A 1 8 ? 0.865 2.454 5.494 1.00 0.00 8 LEU A CA 3
ATOM 2580 C C . LEU A 1 8 ? 0.170 2.656 6.813 1.00 0.00 8 LEU A C 3
ATOM 2581 O O . LEU A 1 8 ? 0.003 1.689 7.519 1.00 0.00 8 LEU A O 3
ATOM 2597 N N . ALA A 1 9 ? -0.238 3.885 7.144 1.00 0.00 9 ALA A N 3
ATOM 2598 C CA . ALA A 1 9 ? -0.965 4.108 8.405 1.00 0.00 9 ALA A CA 3
ATOM 2599 C C . ALA A 1 9 ? -2.379 3.518 8.272 1.00 0.00 9 ALA A C 3
ATOM 2600 O O . ALA A 1 9 ? -2.887 2.811 9.155 1.00 0.00 9 ALA A O 3
ATOM 2607 N N . ASP A 1 10 ? -2.989 3.809 7.129 1.00 0.00 10 ASP A N 3
ATOM 2608 C CA . ASP A 1 10 ? -4.314 3.333 6.790 1.00 0.00 10 ASP A CA 3
ATOM 2609 C C . ASP A 1 10 ? -4.278 1.812 6.549 1.00 0.00 10 ASP A C 3
ATOM 2610 O O . ASP A 1 10 ? -5.129 1.069 7.044 1.00 0.00 10 ASP A O 3
ATOM 2619 N N . MET A 1 11 ? -3.232 1.362 5.846 1.00 0.00 11 MET A N 3
ATOM 2620 C CA . MET A 1 11 ? -2.995 -0.069 5.591 1.00 0.00 11 MET A CA 3
ATOM 2621 C C . MET A 1 11 ? -2.586 -0.739 6.882 1.00 0.00 11 MET A C 3
ATOM 2622 O O . MET A 1 11 ? -2.835 -1.896 7.059 1.00 0.00 11 MET A O 3
ATOM 2636 N N . ALA A 1 12 ? -1.969 0.018 7.785 1.00 0.00 12 ALA A N 3
ATOM 2637 C CA . ALA A 1 12 ? -1.548 -0.498 9.085 1.00 0.00 12 ALA A CA 3
ATOM 2638 C C . ALA A 1 12 ? -2.784 -1.018 9.801 1.00 0.00 12 ALA A C 3
ATOM 2639 O O . ALA A 1 12 ? -2.761 -2.062 10.446 1.00 0.00 12 ALA A O 3
ATOM 2646 N N . ASP A 1 13 ? -3.858 -0.255 9.653 1.00 0.00 13 ASP A N 3
ATOM 2647 C CA . ASP A 1 13 ? -5.144 -0.595 10.252 1.00 0.00 13 ASP A CA 3
ATOM 2648 C C . ASP A 1 13 ? -5.742 -1.838 9.604 1.00 0.00 13 ASP A C 3
ATOM 2649 O O . ASP A 1 13 ? -6.110 -2.771 10.294 1.00 0.00 13 ASP A O 3
ATOM 2658 N N . ILE A 1 14 ? -5.825 -1.822 8.274 1.00 0.00 14 ILE A N 3
ATOM 2659 C CA . ILE A 1 14 ? -6.376 -2.936 7.502 1.00 0.00 14 ILE A CA 3
ATOM 2660 C C . ILE A 1 14 ? -5.550 -4.194 7.767 1.00 0.00 14 ILE A C 3
ATOM 2661 O O . ILE A 1 14 ? -6.086 -5.268 8.000 1.00 0.00 14 ILE A O 3
ATOM 2677 N N . VAL A 1 15 ? -4.246 -4.014 7.700 1.00 0.00 15 VAL A N 3
ATOM 2678 C CA . VAL A 1 15 ? -3.281 -5.072 7.904 1.00 0.00 15 VAL A CA 3
ATOM 2679 C C . VAL A 1 15 ? -3.437 -5.627 9.320 1.00 0.00 15 VAL A C 3
ATOM 2680 O O . VAL A 1 15 ? -3.587 -6.828 9.498 1.00 0.00 15 VAL A O 3
ATOM 2693 N N . ASN A 1 16 ? -3.469 -4.728 10.301 1.00 0.00 16 ASN A N 3
ATOM 2694 C CA . ASN A 1 16 ? -3.691 -5.107 11.692 1.00 0.00 16 ASN A CA 3
ATOM 2695 C C . ASN A 1 16 ? -5.112 -5.675 11.852 1.00 0.00 16 ASN A C 3
ATOM 2696 O O . ASN A 1 16 ? -5.426 -6.343 12.839 1.00 0.00 16 ASN A O 3
ATOM 2707 N N . ASP A 1 17 ? -5.985 -5.360 10.893 1.00 0.00 17 ASP A N 3
ATOM 2708 C CA . ASP A 1 17 ? -7.366 -5.816 10.943 1.00 0.00 17 ASP A CA 3
ATOM 2709 C C . ASP A 1 17 ? -7.542 -7.200 10.306 1.00 0.00 17 ASP A C 3
ATOM 2710 O O . ASP A 1 17 ? -8.436 -7.953 10.698 1.00 0.00 17 ASP A O 3
ATOM 2719 N N . ILE A 1 18 ? -6.712 -7.508 9.306 1.00 0.00 18 ILE A N 3
ATOM 2720 C CA . ILE A 1 18 ? -6.809 -8.785 8.591 1.00 0.00 18 ILE A CA 3
ATOM 2721 C C . ILE A 1 18 ? -5.726 -9.758 9.065 1.00 0.00 18 ILE A C 3
ATOM 2722 O O . ILE A 1 18 ? -6.043 -10.841 9.563 1.00 0.00 18 ILE A O 3
ATOM 2738 N N . THR A 1 19 ? -4.458 -9.358 8.926 1.00 0.00 19 THR A N 3
ATOM 2739 C CA . THR A 1 19 ? -3.354 -10.200 9.361 1.00 0.00 19 THR A CA 3
ATOM 2740 C C . THR A 1 19 ? -3.013 -9.905 10.823 1.00 0.00 19 THR A C 3
ATOM 2741 O O . THR A 1 19 ? -2.359 -10.718 11.485 1.00 0.00 19 THR A O 3
ATOM 2752 N N . GLY A 1 20 ? -3.437 -8.730 11.311 1.00 0.00 20 GLY A N 3
ATOM 2753 C CA . GLY A 1 20 ? -3.144 -8.332 12.682 1.00 0.00 20 GLY A CA 3
ATOM 2754 C C . GLY A 1 20 ? -1.682 -7.916 12.834 1.00 0.00 20 GLY A C 3
ATOM 2755 O O . GLY A 1 20 ? -1.138 -7.910 13.940 1.00 0.00 20 GLY A O 3
ATOM 2759 N N . VAL A 1 21 ? -1.070 -7.544 11.707 1.00 0.00 21 VAL A N 3
ATOM 2760 C CA . VAL A 1 21 ? 0.305 -7.096 11.686 1.00 0.00 21 VAL A CA 3
ATOM 2761 C C . VAL A 1 21 ? 0.350 -5.661 12.249 1.00 0.00 21 VAL A C 3
ATOM 2762 O O . VAL A 1 21 ? -0.600 -4.895 12.073 1.00 0.00 21 VAL A O 3
ATOM 2775 N N . ASP A 1 22 ? 1.414 -5.348 13.007 1.00 0.00 22 ASP A N 3
ATOM 2776 C CA . ASP A 1 22 ? 1.524 -4.062 13.689 1.00 0.00 22 ASP A CA 3
ATOM 2777 C C . ASP A 1 22 ? 1.640 -2.876 12.764 1.00 0.00 22 ASP A C 3
ATOM 2778 O O . ASP A 1 22 ? 2.271 -2.938 11.709 1.00 0.00 22 ASP A O 3
ATOM 2787 N N . GLN A 1 23 ? 1.057 -1.771 13.230 1.00 0.00 23 GLN A N 3
ATOM 2788 C CA . GLN A 1 23 ? 1.115 -0.508 12.508 1.00 0.00 23 GLN A CA 3
ATOM 2789 C C . GLN A 1 23 ? 2.591 -0.103 12.374 1.00 0.00 23 GLN A C 3
ATOM 2790 O O . GLN A 1 23 ? 3.019 0.480 11.381 1.00 0.00 23 GLN A O 3
ATOM 2804 N N . SER A 1 24 ? 3.356 -0.470 13.394 1.00 0.00 24 SER A N 3
ATOM 2805 C CA . SER A 1 24 ? 4.788 -0.242 13.445 1.00 0.00 24 SER A CA 3
ATOM 2806 C C . SER A 1 24 ? 5.487 -1.159 12.445 1.00 0.00 24 SER A C 3
ATOM 2807 O O . SER A 1 24 ? 6.446 -0.770 11.777 1.00 0.00 24 SER A O 3
ATOM 2815 N N . GLU A 1 25 ? 4.994 -2.399 12.392 1.00 0.00 25 GLU A N 3
ATOM 2816 C CA . GLU A 1 25 ? 5.551 -3.428 11.527 1.00 0.00 25 GLU A CA 3
ATOM 2817 C C . GLU A 1 25 ? 5.315 -3.162 10.043 1.00 0.00 25 GLU A C 3
ATOM 2818 O O . GLU A 1 25 ? 6.023 -3.734 9.219 1.00 0.00 25 GLU A O 3
ATOM 2830 N N . VAL A 1 26 ? 4.318 -2.332 9.694 1.00 0.00 26 VAL A N 3
ATOM 2831 C CA . VAL A 1 26 ? 4.032 -2.065 8.278 1.00 0.00 26 VAL A CA 3
ATOM 2832 C C . VAL A 1 26 ? 4.942 -0.950 7.691 1.00 0.00 26 VAL A C 3
ATOM 2833 O O . VAL A 1 26 ? 4.466 0.114 7.281 1.00 0.00 26 VAL A O 3
ATOM 2846 N N . THR A 1 27 ? 6.255 -1.218 7.638 1.00 0.00 27 THR A N 3
ATOM 2847 C CA . THR A 1 27 ? 7.224 -0.270 7.084 1.00 0.00 27 THR A CA 3
ATOM 2848 C C . THR A 1 27 ? 7.330 -0.450 5.564 1.00 0.00 27 THR A C 3
ATOM 2849 O O . THR A 1 27 ? 6.951 -1.489 5.026 1.00 0.00 27 THR A O 3
ATOM 2860 N N . PHE A 1 28 ? 7.834 0.583 4.889 1.00 0.00 28 PHE A N 3
ATOM 2861 C CA . PHE A 1 28 ? 7.982 0.578 3.424 1.00 0.00 28 PHE A CA 3
ATOM 2862 C C . PHE A 1 28 ? 8.916 -0.534 2.901 1.00 0.00 28 PHE A C 3
ATOM 2863 O O . PHE A 1 28 ? 9.033 -0.713 1.685 1.00 0.00 28 PHE A O 3
ATOM 2880 N N . GLU A 1 29 ? 9.609 -1.236 3.805 1.00 0.00 29 GLU A N 3
ATOM 2881 C CA . GLU A 1 29 ? 10.569 -2.282 3.399 1.00 0.00 29 GLU A CA 3
ATOM 2882 C C . GLU A 1 29 ? 10.196 -3.684 3.886 1.00 0.00 29 GLU A C 3
ATOM 2883 O O . GLU A 1 29 ? 11.072 -4.558 3.971 1.00 0.00 29 GLU A O 3
ATOM 2895 N N . LYS A 1 30 ? 8.936 -3.905 4.221 1.00 0.00 30 LYS A N 3
ATOM 2896 C CA . LYS A 1 30 ? 8.526 -5.223 4.723 1.00 0.00 30 LYS A CA 3
ATOM 2897 C C . LYS A 1 30 ? 7.811 -6.023 3.662 1.00 0.00 30 LYS A C 3
ATOM 2898 O O . LYS A 1 30 ? 6.778 -5.591 3.157 1.00 0.00 30 LYS A O 3
ATOM 2917 N N . SER A 1 31 ? 8.287 -7.235 3.394 1.00 0.00 31 SER A N 3
ATOM 2918 C CA . SER A 1 31 ? 7.559 -8.095 2.474 1.00 0.00 31 SER A CA 3
ATOM 2919 C C . SER A 1 31 ? 6.179 -8.316 3.077 1.00 0.00 31 SER A C 3
ATOM 2920 O O . SER A 1 31 ? 6.086 -8.678 4.238 1.00 0.00 31 SER A O 3
ATOM 2928 N N . PHE A 1 32 ? 5.121 -8.119 2.307 1.00 0.00 32 PHE A N 3
ATOM 2929 C CA . PHE A 1 32 ? 3.786 -8.326 2.795 1.00 0.00 32 PHE A CA 3
ATOM 2930 C C . PHE A 1 32 ? 3.677 -9.752 3.327 1.00 0.00 32 PHE A C 3
ATOM 2931 O O . PHE A 1 32 ? 3.288 -9.991 4.467 1.00 0.00 32 PHE A O 3
ATOM 2948 N N . VAL A 1 33 ? 3.990 -10.688 2.440 1.00 0.00 33 VAL A N 3
ATOM 2949 C CA . VAL A 1 33 ? 3.886 -12.120 2.716 1.00 0.00 33 VAL A CA 3
ATOM 2950 C C . VAL A 1 33 ? 4.870 -12.623 3.778 1.00 0.00 33 VAL A C 3
ATOM 2951 O O . VAL A 1 33 ? 4.479 -13.361 4.686 1.00 0.00 33 VAL A O 3
ATOM 2964 N N . ASP A 1 34 ? 6.142 -12.288 3.608 1.00 0.00 34 ASP A N 3
ATOM 2965 C CA . ASP A 1 34 ? 7.186 -12.780 4.504 1.00 0.00 34 ASP A CA 3
ATOM 2966 C C . ASP A 1 34 ? 7.373 -11.942 5.759 1.00 0.00 34 ASP A C 3
ATOM 2967 O O . ASP A 1 34 ? 7.593 -12.500 6.841 1.00 0.00 34 ASP A O 3
ATOM 2976 N N . ASP A 1 35 ? 7.323 -10.619 5.618 1.00 0.00 35 ASP A N 3
ATOM 2977 C CA . ASP A 1 35 ? 7.531 -9.742 6.764 1.00 0.00 35 ASP A CA 3
ATOM 2978 C C . ASP A 1 35 ? 6.223 -9.335 7.423 1.00 0.00 35 ASP A C 3
ATOM 2979 O O . ASP A 1 35 ? 6.173 -9.212 8.651 1.00 0.00 35 ASP A O 3
ATOM 2988 N N . LEU A 1 36 ? 5.156 -9.146 6.628 1.00 0.00 36 LEU A N 3
ATOM 2989 C CA . LEU A 1 36 ? 3.862 -8.776 7.206 1.00 0.00 36 LEU A CA 3
ATOM 2990 C C . LEU A 1 36 ? 2.949 -10.012 7.285 1.00 0.00 36 LEU A C 3
ATOM 2991 O O . LEU A 1 36 ? 1.739 -9.893 7.481 1.00 0.00 36 LEU A O 3
ATOM 3007 N N . ASP A 1 37 ? 3.558 -11.201 7.141 1.00 0.00 37 ASP A N 3
ATOM 3008 C CA . ASP A 1 37 ? 2.835 -12.471 7.216 1.00 0.00 37 ASP A CA 3
ATOM 3009 C C . ASP A 1 37 ? 1.557 -12.427 6.375 1.00 0.00 37 ASP A C 3
ATOM 3010 O O . ASP A 1 37 ? 0.470 -12.788 6.850 1.00 0.00 37 ASP A O 3
ATOM 3019 N N . VAL A 1 38 ? 1.691 -11.974 5.125 1.00 0.00 38 VAL A N 3
ATOM 3020 C CA . VAL A 1 38 ? 0.525 -11.884 4.242 1.00 0.00 38 VAL A CA 3
ATOM 3021 C C . VAL A 1 38 ? 0.362 -13.151 3.395 1.00 0.00 38 VAL A C 3
ATOM 3022 O O . VAL A 1 38 ? 1.049 -13.348 2.394 1.00 0.00 38 VAL A O 3
ATOM 3035 N N . ASP A 1 39 ? -0.624 -13.960 3.776 1.00 0.00 39 ASP A N 3
ATOM 3036 C CA . ASP A 1 39 ? -0.962 -15.162 3.031 1.00 0.00 39 ASP A CA 3
ATOM 3037 C C . ASP A 1 39 ? -1.870 -14.742 1.883 1.00 0.00 39 ASP A C 3
ATOM 3038 O O . ASP A 1 39 ? -2.216 -13.558 1.786 1.00 0.00 39 ASP A O 3
ATOM 3047 N N . SER A 1 40 ? -2.262 -15.678 1.020 1.00 0.00 40 SER A N 3
ATOM 3048 C CA . SER A 1 40 ? -3.132 -15.316 -0.097 1.00 0.00 40 SER A CA 3
ATOM 3049 C C . SER A 1 40 ? -4.431 -14.716 0.434 1.00 0.00 40 SER A C 3
ATOM 3050 O O . SER A 1 40 ? -4.948 -13.759 -0.134 1.00 0.00 40 SER A O 3
ATOM 3058 N N . LEU A 1 41 ? -4.948 -15.277 1.531 1.00 0.00 41 LEU A N 3
ATOM 3059 C CA . LEU A 1 41 ? -6.176 -14.761 2.131 1.00 0.00 41 LEU A CA 3
ATOM 3060 C C . LEU A 1 41 ? -5.934 -13.358 2.687 1.00 0.00 41 LEU A C 3
ATOM 3061 O O . LEU A 1 41 ? -6.800 -12.497 2.585 1.00 0.00 41 LEU A O 3
ATOM 3077 N N . SER A 1 42 ? -4.769 -13.152 3.304 1.00 0.00 42 SER A N 3
ATOM 3078 C CA . SER A 1 42 ? -4.437 -11.861 3.897 1.00 0.00 42 SER A CA 3
ATOM 3079 C C . SER A 1 42 ? -4.421 -10.793 2.823 1.00 0.00 42 SER A C 3
ATOM 3080 O O . SER A 1 42 ? -5.039 -9.745 2.985 1.00 0.00 42 SER A O 3
ATOM 3088 N N . MET A 1 43 ? -3.737 -11.076 1.713 1.00 0.00 43 MET A N 3
ATOM 3089 C CA . MET A 1 43 ? -3.679 -10.142 0.607 1.00 0.00 43 MET A CA 3
ATOM 3090 C C . MET A 1 43 ? -5.041 -10.021 -0.046 1.00 0.00 43 MET A C 3
ATOM 3091 O O . MET A 1 43 ? -5.433 -8.936 -0.373 1.00 0.00 43 MET A O 3
ATOM 3105 N N . VAL A 1 44 ? -5.770 -11.127 -0.212 1.00 0.00 44 VAL A N 3
ATOM 3106 C CA . VAL A 1 44 ? -7.104 -11.053 -0.824 1.00 0.00 44 VAL A CA 3
ATOM 3107 C C . VAL A 1 44 ? -8.004 -10.160 0.028 1.00 0.00 44 VAL A C 3
ATOM 3108 O O . VAL A 1 44 ? -8.680 -9.273 -0.499 1.00 0.00 44 VAL A O 3
ATOM 3121 N N . GLU A 1 45 ? -7.991 -10.392 1.337 1.00 0.00 45 GLU A N 3
ATOM 3122 C CA . GLU A 1 45 ? -8.796 -9.593 2.253 1.00 0.00 45 GLU A CA 3
ATOM 3123 C C . GLU A 1 45 ? -8.319 -8.140 2.240 1.00 0.00 45 GLU A C 3
ATOM 3124 O O . GLU A 1 45 ? -9.130 -7.212 2.250 1.00 0.00 45 GLU A O 3
ATOM 3136 N N . ILE A 1 46 ? -6.997 -7.960 2.196 1.00 0.00 46 ILE A N 3
ATOM 3137 C CA . ILE A 1 46 ? -6.393 -6.614 2.152 1.00 0.00 46 ILE A CA 3
ATOM 3138 C C . ILE A 1 46 ? -6.747 -5.909 0.844 1.00 0.00 46 ILE A C 3
ATOM 3139 O O . ILE A 1 46 ? -7.012 -4.720 0.833 1.00 0.00 46 ILE A O 3
ATOM 3155 N N . ILE A 1 47 ? -6.745 -6.666 -0.228 1.00 0.00 47 ILE A N 3
ATOM 3156 C CA . ILE A 1 47 ? -7.076 -6.171 -1.546 1.00 0.00 47 ILE A CA 3
ATOM 3157 C C . ILE A 1 47 ? -8.515 -5.643 -1.522 1.00 0.00 47 ILE A C 3
ATOM 3158 O O . ILE A 1 47 ? -8.812 -4.598 -2.099 1.00 0.00 47 ILE A O 3
ATOM 3174 N N . TYR A 1 48 ? -9.386 -6.378 -0.825 1.00 0.00 48 TYR A N 3
ATOM 3175 C CA . TYR A 1 48 ? -10.778 -6.002 -0.690 1.00 0.00 48 TYR A CA 3
ATOM 3176 C C . TYR A 1 48 ? -10.904 -4.774 0.201 1.00 0.00 48 TYR A C 3
ATOM 3177 O O . TYR A 1 48 ? -11.642 -3.844 -0.125 1.00 0.00 48 TYR A O 3
ATOM 3195 N N . ALA A 1 49 ? -10.171 -4.783 1.320 1.00 0.00 49 ALA A N 3
ATOM 3196 C CA . ALA A 1 49 ? -10.190 -3.670 2.267 1.00 0.00 49 ALA A CA 3
ATOM 3197 C C . ALA A 1 49 ? -9.636 -2.408 1.641 1.00 0.00 49 ALA A C 3
ATOM 3198 O O . ALA A 1 49 ? -10.148 -1.329 1.898 1.00 0.00 49 ALA A O 3
ATOM 3205 N N . CYS A 1 50 ? -8.587 -2.547 0.840 1.00 0.00 50 CYS A N 3
ATOM 3206 C CA . CYS A 1 50 ? -7.983 -1.386 0.188 1.00 0.00 50 CYS A CA 3
ATOM 3207 C C . CYS A 1 50 ? -8.858 -0.907 -0.979 1.00 0.00 50 CYS A C 3
ATOM 3208 O O . CYS A 1 50 ? -8.932 0.288 -1.258 1.00 0.00 50 CYS A O 3
ATOM 3216 N N . ASP A 1 51 ? -9.535 -1.857 -1.632 1.00 0.00 51 ASP A N 3
ATOM 3217 C CA . ASP A 1 51 ? -10.433 -1.542 -2.745 1.00 0.00 51 ASP A CA 3
ATOM 3218 C C . ASP A 1 51 ? -11.612 -0.712 -2.256 1.00 0.00 51 ASP A C 3
ATOM 3219 O O . ASP A 1 51 ? -12.162 0.093 -3.002 1.00 0.00 51 ASP A O 3
ATOM 3228 N N . GLU A 1 52 ? -12.005 -0.938 -1.006 1.00 0.00 52 GLU A N 3
ATOM 3229 C CA . GLU A 1 52 ? -13.131 -0.220 -0.411 1.00 0.00 52 GLU A CA 3
ATOM 3230 C C . GLU A 1 52 ? -12.666 1.002 0.386 1.00 0.00 52 GLU A C 3
ATOM 3231 O O . GLU A 1 52 ? -13.241 2.086 0.271 1.00 0.00 52 GLU A O 3
ATOM 3243 N N . LYS A 1 53 ? -11.639 0.800 1.207 1.00 0.00 53 LYS A N 3
ATOM 3244 C CA . LYS A 1 53 ? -11.093 1.861 2.056 1.00 0.00 53 LYS A CA 3
ATOM 3245 C C . LYS A 1 53 ? -10.374 2.934 1.233 1.00 0.00 53 LYS A C 3
ATOM 3246 O O . LYS A 1 53 ? -10.535 4.129 1.501 1.00 0.00 53 LYS A O 3
ATOM 3265 N N . PHE A 1 54 ? -9.581 2.508 0.243 1.00 0.00 54 PHE A N 3
ATOM 3266 C CA . PHE A 1 54 ? -8.837 3.473 -0.602 1.00 0.00 54 PHE A CA 3
ATOM 3267 C C . PHE A 1 54 ? -9.396 3.552 -2.025 1.00 0.00 54 PHE A C 3
ATOM 3268 O O . PHE A 1 54 ? -8.909 4.357 -2.824 1.00 0.00 54 PHE A O 3
ATOM 3285 N N . GLY A 1 55 ? -10.361 2.693 -2.365 1.00 0.00 55 GLY A N 3
ATOM 3286 C CA . GLY A 1 55 ? -10.883 2.678 -3.733 1.00 0.00 55 GLY A CA 3
ATOM 3287 C C . GLY A 1 55 ? -9.826 2.091 -4.677 1.00 0.00 55 GLY A C 3
ATOM 3288 O O . GLY A 1 55 ? -9.753 2.467 -5.848 1.00 0.00 55 GLY A O 3
ATOM 3292 N N . VAL A 1 56 ? -8.979 1.191 -4.138 1.00 0.00 56 VAL A N 3
ATOM 3293 C CA . VAL A 1 56 ? -7.893 0.585 -4.924 1.00 0.00 56 VAL A CA 3
ATOM 3294 C C . VAL A 1 56 ? -8.181 -0.883 -5.230 1.00 0.00 56 VAL A C 3
ATOM 3295 O O . VAL A 1 56 ? -7.965 -1.758 -4.383 1.00 0.00 56 VAL A O 3
ATOM 3308 N N . GLU A 1 57 ? -8.629 -1.146 -6.448 1.00 0.00 57 GLU A N 3
ATOM 3309 C CA . GLU A 1 57 ? -8.906 -2.511 -6.872 1.00 0.00 57 GLU A CA 3
ATOM 3310 C C . GLU A 1 57 ? -7.631 -3.162 -7.412 1.00 0.00 57 GLU A C 3
ATOM 3311 O O . GLU A 1 57 ? -7.158 -2.822 -8.494 1.00 0.00 57 GLU A O 3
ATOM 3323 N N . ILE A 1 58 ? -7.079 -4.098 -6.634 1.00 0.00 58 ILE A N 3
ATOM 3324 C CA . ILE A 1 58 ? -5.860 -4.812 -7.030 1.00 0.00 58 ILE A CA 3
ATOM 3325 C C . ILE A 1 58 ? -6.239 -6.076 -7.820 1.00 0.00 58 ILE A C 3
ATOM 3326 O O . ILE A 1 58 ? -6.521 -7.111 -7.210 1.00 0.00 58 ILE A O 3
ATOM 3342 N N . PRO A 1 59 ? -6.192 -6.046 -9.155 1.00 0.00 59 PRO A N 3
ATOM 3343 C CA . PRO A 1 59 ? -6.473 -7.250 -9.976 1.00 0.00 59 PRO A CA 3
ATOM 3344 C C . PRO A 1 59 ? -5.429 -8.305 -9.695 1.00 0.00 59 PRO A C 3
ATOM 3345 O O . PRO A 1 59 ? -4.402 -8.017 -9.082 1.00 0.00 59 PRO A O 3
ATOM 3356 N N . ASP A 1 60 ? -5.696 -9.515 -10.149 1.00 0.00 60 ASP A N 3
ATOM 3357 C CA . ASP A 1 60 ? -4.768 -10.631 -9.950 1.00 0.00 60 ASP A CA 3
ATOM 3358 C C . ASP A 1 60 ? -3.347 -10.210 -10.341 1.00 0.00 60 ASP A C 3
ATOM 3359 O O . ASP A 1 60 ? -2.377 -10.602 -9.689 1.00 0.00 60 ASP A O 3
ATOM 3368 N N . GLU A 1 61 ? -3.246 -9.396 -11.399 1.00 0.00 61 GLU A N 3
ATOM 3369 C CA . GLU A 1 61 ? -1.952 -8.910 -11.865 1.00 0.00 61 GLU A CA 3
ATOM 3370 C C . GLU A 1 61 ? -1.280 -8.032 -10.805 1.00 0.00 61 GLU A C 3
ATOM 3371 O O . GLU A 1 61 ? -0.075 -8.160 -10.563 1.00 0.00 61 GLU A O 3
ATOM 3383 N N . GLU A 1 62 ? -2.052 -7.142 -10.169 1.00 0.00 62 GLU A N 3
ATOM 3384 C CA . GLU A 1 62 ? -1.477 -6.274 -9.134 1.00 0.00 62 GLU A CA 3
ATOM 3385 C C . GLU A 1 62 ? -1.186 -7.052 -7.874 1.00 0.00 62 GLU A C 3
ATOM 3386 O O . GLU A 1 62 ? -0.151 -6.875 -7.276 1.00 0.00 62 GLU A O 3
ATOM 3398 N N . SER A 1 63 ? -2.136 -7.872 -7.466 1.00 0.00 63 SER A N 3
ATOM 3399 C CA . SER A 1 63 ? -2.022 -8.657 -6.241 1.00 0.00 63 SER A CA 3
ATOM 3400 C C . SER A 1 63 ? -0.765 -9.509 -6.237 1.00 0.00 63 SER A C 3
ATOM 3401 O O . SER A 1 63 ? -0.089 -9.599 -5.207 1.00 0.00 63 SER A O 3
ATOM 3409 N N . LYS A 1 64 ? -0.438 -10.116 -7.381 1.00 0.00 64 LYS A N 3
ATOM 3410 C CA . LYS A 1 64 ? 0.768 -10.933 -7.457 1.00 0.00 64 LYS A CA 3
ATOM 3411 C C . LYS A 1 64 ? 2.002 -10.020 -7.433 1.00 0.00 64 LYS A C 3
ATOM 3412 O O . LYS A 1 64 ? 3.019 -10.375 -6.835 1.00 0.00 64 LYS A O 3
ATOM 3431 N N . ASN A 1 65 ? 1.888 -8.823 -8.048 1.00 0.00 65 ASN A N 3
ATOM 3432 C CA . ASN A 1 65 ? 2.999 -7.864 -8.029 1.00 0.00 65 ASN A CA 3
ATOM 3433 C C . ASN A 1 65 ? 3.215 -7.378 -6.591 1.00 0.00 65 ASN A C 3
ATOM 3434 O O . ASN A 1 65 ? 4.346 -7.288 -6.110 1.00 0.00 65 ASN A O 3
ATOM 3445 N N . ILE A 1 66 ? 2.098 -7.088 -5.916 1.00 0.00 66 ILE A N 3
ATOM 3446 C CA . ILE A 1 66 ? 2.094 -6.637 -4.545 1.00 0.00 66 ILE A CA 3
ATOM 3447 C C . ILE A 1 66 ? 2.515 -7.774 -3.616 1.00 0.00 66 ILE A C 3
ATOM 3448 O O . ILE A 1 66 ? 1.683 -8.553 -3.144 1.00 0.00 66 ILE A O 3
ATOM 3464 N N . LYS A 1 67 ? 3.811 -7.829 -3.344 1.00 0.00 67 LYS A N 3
ATOM 3465 C CA . LYS A 1 67 ? 4.377 -8.837 -2.444 1.00 0.00 67 LYS A CA 3
ATOM 3466 C C . LYS A 1 67 ? 5.130 -8.169 -1.303 1.00 0.00 67 LYS A C 3
ATOM 3467 O O . LYS A 1 67 ? 5.347 -8.785 -0.262 1.00 0.00 67 LYS A O 3
ATOM 3486 N N . ILE A 1 68 ? 5.498 -6.898 -1.501 1.00 0.00 68 ILE A N 3
ATOM 3487 C CA . ILE A 1 68 ? 6.183 -6.128 -0.490 1.00 0.00 68 ILE A CA 3
ATOM 3488 C C . ILE A 1 68 ? 5.405 -4.832 -0.284 1.00 0.00 68 ILE A C 3
ATOM 3489 O O . ILE A 1 68 ? 4.522 -4.497 -1.082 1.00 0.00 68 ILE A O 3
ATOM 3505 N N . VAL A 1 69 ? 5.718 -4.133 0.787 1.00 0.00 69 VAL A N 3
ATOM 3506 C CA . VAL A 1 69 ? 5.031 -2.892 1.112 1.00 0.00 69 VAL A CA 3
ATOM 3507 C C . VAL A 1 69 ? 5.223 -1.882 -0.018 1.00 0.00 69 VAL A C 3
ATOM 3508 O O . VAL A 1 69 ? 4.303 -1.158 -0.356 1.00 0.00 69 VAL A O 3
ATOM 3521 N N . GLY A 1 70 ? 6.419 -1.843 -0.575 1.00 0.00 70 GLY A N 3
ATOM 3522 C CA . GLY A 1 70 ? 6.734 -0.899 -1.642 1.00 0.00 70 GLY A CA 3
ATOM 3523 C C . GLY A 1 70 ? 5.752 -1.013 -2.799 1.00 0.00 70 GLY A C 3
ATOM 3524 O O . GLY A 1 70 ? 5.302 0.005 -3.316 1.00 0.00 70 GLY A O 3
ATOM 3528 N N . ASP A 1 71 ? 5.417 -2.239 -3.198 1.00 0.00 71 ASP A N 3
ATOM 3529 C CA . ASP A 1 71 ? 4.478 -2.447 -4.299 1.00 0.00 71 ASP A CA 3
ATOM 3530 C C . ASP A 1 71 ? 3.048 -2.235 -3.839 1.00 0.00 71 ASP A C 3
ATOM 3531 O O . ASP A 1 71 ? 2.271 -1.546 -4.509 1.00 0.00 71 ASP A O 3
ATOM 3540 N N . ALA A 1 72 ? 2.699 -2.851 -2.702 1.00 0.00 72 ALA A N 3
ATOM 3541 C CA . ALA A 1 72 ? 1.350 -2.742 -2.178 1.00 0.00 72 ALA A CA 3
ATOM 3542 C C . ALA A 1 72 ? 0.998 -1.282 -1.942 1.00 0.00 72 ALA A C 3
ATOM 3543 O O . ALA A 1 72 ? 0.069 -0.754 -2.543 1.00 0.00 72 ALA A O 3
ATOM 3550 N N . VAL A 1 73 ? 1.745 -0.657 -1.035 1.00 0.00 73 VAL A N 3
ATOM 3551 C CA . VAL A 1 73 ? 1.518 0.707 -0.650 1.00 0.00 73 VAL A CA 3
ATOM 3552 C C . VAL A 1 73 ? 1.642 1.673 -1.810 1.00 0.00 73 VAL A C 3
ATOM 3553 O O . VAL A 1 73 ? 0.791 2.554 -1.940 1.00 0.00 73 VAL A O 3
ATOM 3566 N N . ASN A 1 74 ? 2.678 1.527 -2.645 1.00 0.00 74 ASN A N 3
ATOM 3567 C CA . ASN A 1 74 ? 2.832 2.450 -3.779 1.00 0.00 74 ASN A CA 3
ATOM 3568 C C . ASN A 1 74 ? 1.589 2.375 -4.660 1.00 0.00 74 ASN A C 3
ATOM 3569 O O . ASN A 1 74 ? 1.102 3.393 -5.155 1.00 0.00 74 ASN A O 3
ATOM 3580 N N . TYR A 1 75 ? 1.074 1.156 -4.829 1.00 0.00 75 TYR A N 3
ATOM 3581 C CA . TYR A 1 75 ? -0.129 0.944 -5.615 1.00 0.00 75 TYR A CA 3
ATOM 3582 C C . TYR A 1 75 ? -1.323 1.647 -4.950 1.00 0.00 75 TYR A C 3
ATOM 3583 O O . TYR A 1 75 ? -2.095 2.349 -5.606 1.00 0.00 75 TYR A O 3
ATOM 3601 N N . ILE A 1 76 ? -1.471 1.457 -3.633 1.00 0.00 76 ILE A N 3
ATOM 3602 C CA . ILE A 1 76 ? -2.588 2.062 -2.911 1.00 0.00 76 ILE A CA 3
ATOM 3603 C C . ILE A 1 76 ? -2.551 3.579 -3.074 1.00 0.00 76 ILE A C 3
ATOM 3604 O O . ILE A 1 76 ? -3.562 4.178 -3.452 1.00 0.00 76 ILE A O 3
ATOM 3620 N N . ILE A 1 77 ? -1.390 4.183 -2.846 1.00 0.00 77 ILE A N 3
ATOM 3621 C CA . ILE A 1 77 ? -1.249 5.622 -3.033 1.00 0.00 77 ILE A CA 3
ATOM 3622 C C . ILE A 1 77 ? -1.393 6.003 -4.514 1.00 0.00 77 ILE A C 3
ATOM 3623 O O . ILE A 1 77 ? -1.678 7.160 -4.835 1.00 0.00 77 ILE A O 3
ATOM 3639 N N . GLU A 1 78 ? -1.180 5.028 -5.404 1.00 0.00 78 GLU A N 3
ATOM 3640 C CA . GLU A 1 78 ? -1.264 5.279 -6.838 1.00 0.00 78 GLU A CA 3
ATOM 3641 C C . GLU A 1 78 ? -2.650 5.784 -7.185 1.00 0.00 78 GLU A C 3
ATOM 3642 O O . GLU A 1 78 ? -2.798 6.747 -7.942 1.00 0.00 78 GLU A O 3
ATOM 3654 N N . HIS A 1 79 ? -3.657 5.128 -6.615 1.00 0.00 79 HIS A N 3
ATOM 3655 C CA . HIS A 1 79 ? -5.060 5.536 -6.868 1.00 0.00 79 HIS A CA 3
ATOM 3656 C C . HIS A 1 79 ? -5.548 6.470 -5.764 1.00 0.00 79 HIS A C 3
ATOM 3657 O O . HIS A 1 79 ? -6.563 7.152 -5.942 1.00 0.00 79 HIS A O 3
ATOM 3671 N N . GLN A 1 80 ? -4.831 6.508 -4.626 1.00 0.00 80 GLN A N 3
ATOM 3672 C CA . GLN A 1 80 ? -5.236 7.383 -3.527 1.00 0.00 80 GLN A CA 3
ATOM 3673 C C . GLN A 1 80 ? -4.915 8.819 -3.847 1.00 0.00 80 GLN A C 3
ATOM 3674 O O . GLN A 1 80 ? -4.103 9.115 -4.729 1.00 0.00 80 GLN A O 3
ATOM 3688 N N . SER A 1 81 ? -5.552 9.694 -3.094 1.00 0.00 81 SER A N 3
ATOM 3689 C CA . SER A 1 81 ? -5.334 11.127 -3.255 1.00 0.00 81 SER A CA 3
ATOM 3690 C C . SER A 1 81 ? -5.967 11.899 -2.103 1.00 0.00 81 SER A C 3
ATOM 3691 O O . SER A 1 81 ? -5.280 12.718 -1.517 1.00 0.00 81 SER A O 3
ATOM 3700 N N . MET A 1 1 ? -8.188 10.111 1.110 1.00 0.00 1 MET A N 4
ATOM 3701 C CA . MET A 1 1 ? -7.066 11.075 0.939 1.00 0.00 1 MET A CA 4
ATOM 3702 C C . MET A 1 1 ? -5.922 10.692 1.873 1.00 0.00 1 MET A C 4
ATOM 3703 O O . MET A 1 1 ? -5.921 11.064 3.052 1.00 0.00 1 MET A O 4
ATOM 3719 N N . ALA A 1 2 ? -4.954 9.942 1.340 1.00 0.00 2 ALA A N 4
ATOM 3720 C CA . ALA A 1 2 ? -3.805 9.505 2.131 1.00 0.00 2 ALA A CA 4
ATOM 3721 C C . ALA A 1 2 ? -2.549 9.412 1.269 1.00 0.00 2 ALA A C 4
ATOM 3722 O O . ALA A 1 2 ? -2.585 8.836 0.183 1.00 0.00 2 ALA A O 4
ATOM 3729 N N . ASP A 1 3 ? -1.434 9.938 1.792 1.00 0.00 3 ASP A N 4
ATOM 3730 C CA . ASP A 1 3 ? -0.148 9.862 1.097 1.00 0.00 3 ASP A CA 4
ATOM 3731 C C . ASP A 1 3 ? 0.403 8.450 1.271 1.00 0.00 3 ASP A C 4
ATOM 3732 O O . ASP A 1 3 ? -0.107 7.707 2.104 1.00 0.00 3 ASP A O 4
ATOM 3741 N N . LYS A 1 4 ? 1.415 8.061 0.482 1.00 0.00 4 LYS A N 4
ATOM 3742 C CA . LYS A 1 4 ? 1.969 6.707 0.569 1.00 0.00 4 LYS A CA 4
ATOM 3743 C C . LYS A 1 4 ? 2.297 6.346 2.022 1.00 0.00 4 LYS A C 4
ATOM 3744 O O . LYS A 1 4 ? 2.007 5.226 2.471 1.00 0.00 4 LYS A O 4
ATOM 3763 N N . ASP A 1 5 ? 2.847 7.303 2.771 1.00 0.00 5 ASP A N 4
ATOM 3764 C CA . ASP A 1 5 ? 3.139 7.069 4.185 1.00 0.00 5 ASP A CA 4
ATOM 3765 C C . ASP A 1 5 ? 1.825 6.762 4.912 1.00 0.00 5 ASP A C 4
ATOM 3766 O O . ASP A 1 5 ? 1.739 5.833 5.723 1.00 0.00 5 ASP A O 4
ATOM 3775 N N . GLN A 1 6 ? 0.799 7.548 4.577 1.00 0.00 6 GLN A N 4
ATOM 3776 C CA . GLN A 1 6 ? -0.525 7.380 5.142 1.00 0.00 6 GLN A CA 4
ATOM 3777 C C . GLN A 1 6 ? -1.141 6.063 4.667 1.00 0.00 6 GLN A C 4
ATOM 3778 O O . GLN A 1 6 ? -1.903 5.459 5.406 1.00 0.00 6 GLN A O 4
ATOM 3792 N N . ILE A 1 7 ? -0.780 5.590 3.450 1.00 0.00 7 ILE A N 4
ATOM 3793 C CA . ILE A 1 7 ? -1.273 4.327 2.952 1.00 0.00 7 ILE A CA 4
ATOM 3794 C C . ILE A 1 7 ? -0.844 3.263 3.942 1.00 0.00 7 ILE A C 4
ATOM 3795 O O . ILE A 1 7 ? -1.611 2.404 4.208 1.00 0.00 7 ILE A O 4
ATOM 3811 N N . LEU A 1 8 ? 0.364 3.359 4.502 1.00 0.00 8 LEU A N 4
ATOM 3812 C CA . LEU A 1 8 ? 0.786 2.386 5.514 1.00 0.00 8 LEU A CA 4
ATOM 3813 C C . LEU A 1 8 ? 0.068 2.600 6.820 1.00 0.00 8 LEU A C 4
ATOM 3814 O O . LEU A 1 8 ? -0.176 1.637 7.507 1.00 0.00 8 LEU A O 4
ATOM 3830 N N . ALA A 1 9 ? -0.281 3.840 7.169 1.00 0.00 9 ALA A N 4
ATOM 3831 C CA . ALA A 1 9 ? -1.025 4.053 8.416 1.00 0.00 9 ALA A CA 4
ATOM 3832 C C . ALA A 1 9 ? -2.409 3.409 8.268 1.00 0.00 9 ALA A C 4
ATOM 3833 O O . ALA A 1 9 ? -2.860 2.621 9.108 1.00 0.00 9 ALA A O 4
ATOM 3840 N N . ASP A 1 10 ? -3.055 3.748 7.157 1.00 0.00 10 ASP A N 4
ATOM 3841 C CA . ASP A 1 10 ? -4.370 3.234 6.810 1.00 0.00 10 ASP A CA 4
ATOM 3842 C C . ASP A 1 10 ? -4.333 1.720 6.534 1.00 0.00 10 ASP A C 4
ATOM 3843 O O . ASP A 1 10 ? -5.175 0.964 7.028 1.00 0.00 10 ASP A O 4
ATOM 3852 N N . MET A 1 11 ? -3.319 1.290 5.781 1.00 0.00 11 MET A N 4
ATOM 3853 C CA . MET A 1 11 ? -3.105 -0.130 5.463 1.00 0.00 11 MET A CA 4
ATOM 3854 C C . MET A 1 11 ? -2.729 -0.877 6.710 1.00 0.00 11 MET A C 4
ATOM 3855 O O . MET A 1 11 ? -3.088 -2.008 6.859 1.00 0.00 11 MET A O 4
ATOM 3869 N N . ALA A 1 12 ? -2.006 -0.229 7.609 1.00 0.00 12 ALA A N 4
ATOM 3870 C CA . ALA A 1 12 ? -1.602 -0.853 8.859 1.00 0.00 12 ALA A CA 4
ATOM 3871 C C . ALA A 1 12 ? -2.846 -1.279 9.607 1.00 0.00 12 ALA A C 4
ATOM 3872 O O . ALA A 1 12 ? -2.877 -2.329 10.225 1.00 0.00 12 ALA A O 4
ATOM 3879 N N . ASP A 1 13 ? -3.871 -0.441 9.521 1.00 0.00 13 ASP A N 4
ATOM 3880 C CA . ASP A 1 13 ? -5.150 -0.732 10.168 1.00 0.00 13 ASP A CA 4
ATOM 3881 C C . ASP A 1 13 ? -5.810 -1.953 9.539 1.00 0.00 13 ASP A C 4
ATOM 3882 O O . ASP A 1 13 ? -6.173 -2.879 10.237 1.00 0.00 13 ASP A O 4
ATOM 3891 N N . ILE A 1 14 ? -5.949 -1.925 8.216 1.00 0.00 14 ILE A N 4
ATOM 3892 C CA . ILE A 1 14 ? -6.560 -3.014 7.451 1.00 0.00 14 ILE A CA 4
ATOM 3893 C C . ILE A 1 14 ? -5.751 -4.302 7.627 1.00 0.00 14 ILE A C 4
ATOM 3894 O O . ILE A 1 14 ? -6.292 -5.377 7.861 1.00 0.00 14 ILE A O 4
ATOM 3910 N N . VAL A 1 15 ? -4.459 -4.143 7.452 1.00 0.00 15 VAL A N 4
ATOM 3911 C CA . VAL A 1 15 ? -3.501 -5.223 7.519 1.00 0.00 15 VAL A CA 4
ATOM 3912 C C . VAL A 1 15 ? -3.514 -5.803 8.935 1.00 0.00 15 VAL A C 4
ATOM 3913 O O . VAL A 1 15 ? -3.609 -7.003 9.104 1.00 0.00 15 VAL A O 4
ATOM 3926 N N . ASN A 1 16 ? -3.502 -4.931 9.944 1.00 0.00 16 ASN A N 4
ATOM 3927 C CA . ASN A 1 16 ? -3.616 -5.361 11.335 1.00 0.00 16 ASN A CA 4
ATOM 3928 C C . ASN A 1 16 ? -5.010 -5.965 11.551 1.00 0.00 16 ASN A C 4
ATOM 3929 O O . ASN A 1 16 ? -5.226 -6.823 12.402 1.00 0.00 16 ASN A O 4
ATOM 3940 N N . ASP A 1 17 ? -5.972 -5.481 10.782 1.00 0.00 17 ASP A N 4
ATOM 3941 C CA . ASP A 1 17 ? -7.339 -5.959 10.892 1.00 0.00 17 ASP A CA 4
ATOM 3942 C C . ASP A 1 17 ? -7.511 -7.343 10.255 1.00 0.00 17 ASP A C 4
ATOM 3943 O O . ASP A 1 17 ? -8.416 -8.091 10.630 1.00 0.00 17 ASP A O 4
ATOM 3952 N N . ILE A 1 18 ? -6.664 -7.655 9.272 1.00 0.00 18 ILE A N 4
ATOM 3953 C CA . ILE A 1 18 ? -6.748 -8.931 8.556 1.00 0.00 18 ILE A CA 4
ATOM 3954 C C . ILE A 1 18 ? -5.674 -9.913 9.045 1.00 0.00 18 ILE A C 4
ATOM 3955 O O . ILE A 1 18 ? -6.004 -11.005 9.519 1.00 0.00 18 ILE A O 4
ATOM 3971 N N . THR A 1 19 ? -4.403 -9.517 8.942 1.00 0.00 19 THR A N 4
ATOM 3972 C CA . THR A 1 19 ? -3.304 -10.357 9.388 1.00 0.00 19 THR A CA 4
ATOM 3973 C C . THR A 1 19 ? -2.927 -10.021 10.832 1.00 0.00 19 THR A C 4
ATOM 3974 O O . THR A 1 19 ? -2.313 -10.845 11.516 1.00 0.00 19 THR A O 4
ATOM 3985 N N . GLY A 1 20 ? -3.267 -8.800 11.284 1.00 0.00 20 GLY A N 4
ATOM 3986 C CA . GLY A 1 20 ? -2.911 -8.386 12.654 1.00 0.00 20 GLY A CA 4
ATOM 3987 C C . GLY A 1 20 ? -1.467 -7.893 12.735 1.00 0.00 20 GLY A C 4
ATOM 3988 O O . GLY A 1 20 ? -0.856 -7.855 13.805 1.00 0.00 20 GLY A O 4
ATOM 3992 N N . VAL A 1 21 ? -0.967 -7.471 11.585 1.00 0.00 21 VAL A N 4
ATOM 3993 C CA . VAL A 1 21 ? 0.360 -6.913 11.440 1.00 0.00 21 VAL A CA 4
ATOM 3994 C C . VAL A 1 21 ? 0.395 -5.565 12.182 1.00 0.00 21 VAL A C 4
ATOM 3995 O O . VAL A 1 21 ? -0.580 -4.812 12.133 1.00 0.00 21 VAL A O 4
ATOM 4008 N N . ASP A 1 22 ? 1.485 -5.299 12.916 1.00 0.00 22 ASP A N 4
ATOM 4009 C CA . ASP A 1 22 ? 1.582 -4.081 13.719 1.00 0.00 22 ASP A CA 4
ATOM 4010 C C . ASP A 1 22 ? 1.738 -2.824 12.892 1.00 0.00 22 ASP A C 4
ATOM 4011 O O . ASP A 1 22 ? 2.437 -2.812 11.876 1.00 0.00 22 ASP A O 4
ATOM 4020 N N . GLN A 1 23 ? 1.121 -1.748 13.388 1.00 0.00 23 GLN A N 4
ATOM 4021 C CA . GLN A 1 23 ? 1.232 -0.444 12.740 1.00 0.00 23 GLN A CA 4
ATOM 4022 C C . GLN A 1 23 ? 2.700 0.009 12.823 1.00 0.00 23 GLN A C 4
ATOM 4023 O O . GLN A 1 23 ? 3.190 0.752 11.980 1.00 0.00 23 GLN A O 4
ATOM 4037 N N . SER A 1 24 ? 3.392 -0.495 13.842 1.00 0.00 24 SER A N 4
ATOM 4038 C CA . SER A 1 24 ? 4.807 -0.236 14.050 1.00 0.00 24 SER A CA 4
ATOM 4039 C C . SER A 1 24 ? 5.615 -1.002 13.006 1.00 0.00 24 SER A C 4
ATOM 4040 O O . SER A 1 24 ? 6.605 -0.508 12.465 1.00 0.00 24 SER A O 4
ATOM 4048 N N . GLU A 1 25 ? 5.169 -2.236 12.766 1.00 0.00 25 GLU A N 4
ATOM 4049 C CA . GLU A 1 25 ? 5.813 -3.143 11.832 1.00 0.00 25 GLU A CA 4
ATOM 4050 C C . GLU A 1 25 ? 5.693 -2.702 10.375 1.00 0.00 25 GLU A C 4
ATOM 4051 O O . GLU A 1 25 ? 6.606 -2.965 9.591 1.00 0.00 25 GLU A O 4
ATOM 4063 N N . VAL A 1 26 ? 4.577 -2.059 10.000 1.00 0.00 26 VAL A N 4
ATOM 4064 C CA . VAL A 1 26 ? 4.389 -1.636 8.611 1.00 0.00 26 VAL A CA 4
ATOM 4065 C C . VAL A 1 26 ? 5.469 -0.626 8.181 1.00 0.00 26 VAL A C 4
ATOM 4066 O O . VAL A 1 26 ? 5.631 0.434 8.790 1.00 0.00 26 VAL A O 4
ATOM 4079 N N . THR A 1 27 ? 6.217 -0.976 7.125 1.00 0.00 27 THR A N 4
ATOM 4080 C CA . THR A 1 27 ? 7.278 -0.117 6.609 1.00 0.00 27 THR A CA 4
ATOM 4081 C C . THR A 1 27 ? 7.459 -0.369 5.115 1.00 0.00 27 THR A C 4
ATOM 4082 O O . THR A 1 27 ? 7.164 -1.456 4.623 1.00 0.00 27 THR A O 4
ATOM 4093 N N . PHE A 1 28 ? 7.942 0.644 4.404 1.00 0.00 28 PHE A N 4
ATOM 4094 C CA . PHE A 1 28 ? 8.153 0.546 2.952 1.00 0.00 28 PHE A CA 4
ATOM 4095 C C . PHE A 1 28 ? 9.055 -0.639 2.550 1.00 0.00 28 PHE A C 4
ATOM 4096 O O . PHE A 1 28 ? 9.192 -0.925 1.357 1.00 0.00 28 PHE A O 4
ATOM 4113 N N . GLU A 1 29 ? 9.693 -1.296 3.531 1.00 0.00 29 GLU A N 4
ATOM 4114 C CA . GLU A 1 29 ? 10.607 -2.412 3.240 1.00 0.00 29 GLU A CA 4
ATOM 4115 C C . GLU A 1 29 ? 10.156 -3.758 3.815 1.00 0.00 29 GLU A C 4
ATOM 4116 O O . GLU A 1 29 ? 10.950 -4.707 3.811 1.00 0.00 29 GLU A O 4
ATOM 4128 N N . LYS A 1 30 ? 8.927 -3.856 4.311 1.00 0.00 30 LYS A N 4
ATOM 4129 C CA . LYS A 1 30 ? 8.471 -5.130 4.884 1.00 0.00 30 LYS A CA 4
ATOM 4130 C C . LYS A 1 30 ? 7.759 -5.944 3.829 1.00 0.00 30 LYS A C 4
ATOM 4131 O O . LYS A 1 30 ? 6.752 -5.504 3.288 1.00 0.00 30 LYS A O 4
ATOM 4150 N N . SER A 1 31 ? 8.226 -7.166 3.586 1.00 0.00 31 SER A N 4
ATOM 4151 C CA . SER A 1 31 ? 7.521 -8.029 2.645 1.00 0.00 31 SER A CA 4
ATOM 4152 C C . SER A 1 31 ? 6.126 -8.232 3.200 1.00 0.00 31 SER A C 4
ATOM 4153 O O . SER A 1 31 ? 6.008 -8.521 4.375 1.00 0.00 31 SER A O 4
ATOM 4161 N N . PHE A 1 32 ? 5.082 -8.093 2.386 1.00 0.00 32 PHE A N 4
ATOM 4162 C CA . PHE A 1 32 ? 3.743 -8.291 2.859 1.00 0.00 32 PHE A CA 4
ATOM 4163 C C . PHE A 1 32 ? 3.630 -9.715 3.386 1.00 0.00 32 PHE A C 4
ATOM 4164 O O . PHE A 1 32 ? 3.231 -9.957 4.522 1.00 0.00 32 PHE A O 4
ATOM 4181 N N . VAL A 1 33 ? 3.963 -10.643 2.501 1.00 0.00 33 VAL A N 4
ATOM 4182 C CA . VAL A 1 33 ? 3.868 -12.078 2.768 1.00 0.00 33 VAL A CA 4
ATOM 4183 C C . VAL A 1 33 ? 4.839 -12.552 3.845 1.00 0.00 33 VAL A C 4
ATOM 4184 O O . VAL A 1 33 ? 4.458 -13.303 4.745 1.00 0.00 33 VAL A O 4
ATOM 4197 N N . ASP A 1 34 ? 6.096 -12.175 3.690 1.00 0.00 34 ASP A N 4
ATOM 4198 C CA . ASP A 1 34 ? 7.142 -12.628 4.594 1.00 0.00 34 ASP A CA 4
ATOM 4199 C C . ASP A 1 34 ? 7.261 -11.785 5.852 1.00 0.00 34 ASP A C 4
ATOM 4200 O O . ASP A 1 34 ? 7.307 -12.332 6.959 1.00 0.00 34 ASP A O 4
ATOM 4209 N N . ASP A 1 35 ? 7.348 -10.465 5.683 1.00 0.00 35 ASP A N 4
ATOM 4210 C CA . ASP A 1 35 ? 7.506 -9.582 6.828 1.00 0.00 35 ASP A CA 4
ATOM 4211 C C . ASP A 1 35 ? 6.173 -9.252 7.492 1.00 0.00 35 ASP A C 4
ATOM 4212 O O . ASP A 1 35 ? 6.113 -9.136 8.719 1.00 0.00 35 ASP A O 4
ATOM 4221 N N . LEU A 1 36 ? 5.102 -9.096 6.692 1.00 0.00 36 LEU A N 4
ATOM 4222 C CA . LEU A 1 36 ? 3.791 -8.774 7.254 1.00 0.00 36 LEU A CA 4
ATOM 4223 C C . LEU A 1 36 ? 2.898 -10.027 7.268 1.00 0.00 36 LEU A C 4
ATOM 4224 O O . LEU A 1 36 ? 1.680 -9.931 7.369 1.00 0.00 36 LEU A O 4
ATOM 4240 N N . ASP A 1 37 ? 3.531 -11.207 7.178 1.00 0.00 37 ASP A N 4
ATOM 4241 C CA . ASP A 1 37 ? 2.821 -12.494 7.210 1.00 0.00 37 ASP A CA 4
ATOM 4242 C C . ASP A 1 37 ? 1.531 -12.451 6.376 1.00 0.00 37 ASP A C 4
ATOM 4243 O O . ASP A 1 37 ? 0.457 -12.849 6.845 1.00 0.00 37 ASP A O 4
ATOM 4252 N N . VAL A 1 38 ? 1.640 -11.957 5.138 1.00 0.00 38 VAL A N 4
ATOM 4253 C CA . VAL A 1 38 ? 0.464 -11.861 4.269 1.00 0.00 38 VAL A CA 4
ATOM 4254 C C . VAL A 1 38 ? 0.324 -13.110 3.386 1.00 0.00 38 VAL A C 4
ATOM 4255 O O . VAL A 1 38 ? 1.011 -13.265 2.379 1.00 0.00 38 VAL A O 4
ATOM 4268 N N . ASP A 1 39 ? -0.641 -13.953 3.747 1.00 0.00 39 ASP A N 4
ATOM 4269 C CA . ASP A 1 39 ? -0.946 -15.142 2.964 1.00 0.00 39 ASP A CA 4
ATOM 4270 C C . ASP A 1 39 ? -1.840 -14.712 1.811 1.00 0.00 39 ASP A C 4
ATOM 4271 O O . ASP A 1 39 ? -2.162 -13.520 1.701 1.00 0.00 39 ASP A O 4
ATOM 4280 N N . SER A 1 40 ? -2.252 -15.649 0.955 1.00 0.00 40 SER A N 4
ATOM 4281 C CA . SER A 1 40 ? -3.117 -15.276 -0.162 1.00 0.00 40 SER A CA 4
ATOM 4282 C C . SER A 1 40 ? -4.414 -14.674 0.371 1.00 0.00 40 SER A C 4
ATOM 4283 O O . SER A 1 40 ? -4.918 -13.706 -0.185 1.00 0.00 40 SER A O 4
ATOM 4291 N N . LEU A 1 41 ? -4.940 -15.247 1.457 1.00 0.00 41 LEU A N 4
ATOM 4292 C CA . LEU A 1 41 ? -6.168 -14.733 2.059 1.00 0.00 41 LEU A CA 4
ATOM 4293 C C . LEU A 1 41 ? -5.929 -13.337 2.627 1.00 0.00 41 LEU A C 4
ATOM 4294 O O . LEU A 1 41 ? -6.798 -12.479 2.536 1.00 0.00 41 LEU A O 4
ATOM 4310 N N . SER A 1 42 ? -4.762 -13.136 3.242 1.00 0.00 42 SER A N 4
ATOM 4311 C CA . SER A 1 42 ? -4.435 -11.849 3.846 1.00 0.00 42 SER A CA 4
ATOM 4312 C C . SER A 1 42 ? -4.436 -10.771 2.781 1.00 0.00 42 SER A C 4
ATOM 4313 O O . SER A 1 42 ? -5.053 -9.727 2.961 1.00 0.00 42 SER A O 4
ATOM 4321 N N . MET A 1 43 ? -3.766 -11.043 1.660 1.00 0.00 43 MET A N 4
ATOM 4322 C CA . MET A 1 43 ? -3.726 -10.098 0.566 1.00 0.00 43 MET A CA 4
ATOM 4323 C C . MET A 1 43 ? -5.095 -9.991 -0.081 1.00 0.00 43 MET A C 4
ATOM 4324 O O . MET A 1 43 ? -5.497 -8.913 -0.417 1.00 0.00 43 MET A O 4
ATOM 4338 N N . VAL A 1 44 ? -5.816 -11.104 -0.232 1.00 0.00 44 VAL A N 4
ATOM 4339 C CA . VAL A 1 44 ? -7.156 -11.044 -0.833 1.00 0.00 44 VAL A CA 4
ATOM 4340 C C . VAL A 1 44 ? -8.055 -10.151 0.020 1.00 0.00 44 VAL A C 4
ATOM 4341 O O . VAL A 1 44 ? -8.737 -9.268 -0.508 1.00 0.00 44 VAL A O 4
ATOM 4354 N N . GLU A 1 45 ? -8.029 -10.372 1.329 1.00 0.00 45 GLU A N 4
ATOM 4355 C CA . GLU A 1 45 ? -8.829 -9.570 2.247 1.00 0.00 45 GLU A CA 4
ATOM 4356 C C . GLU A 1 45 ? -8.353 -8.117 2.227 1.00 0.00 45 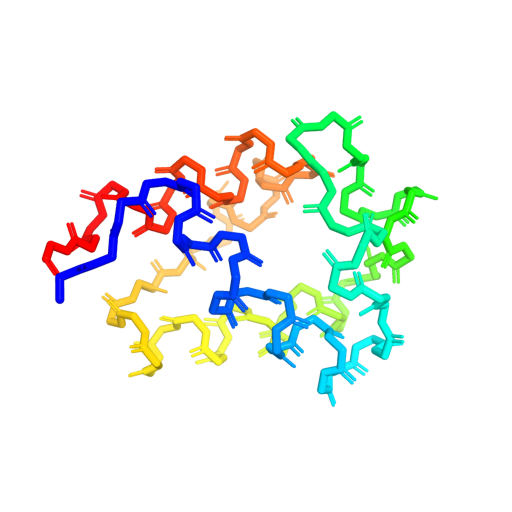GLU A C 4
ATOM 4357 O O . GLU A 1 45 ? -9.165 -7.189 2.243 1.00 0.00 45 GLU A O 4
ATOM 4369 N N . ILE A 1 46 ? -7.032 -7.939 2.178 1.00 0.00 46 ILE A N 4
ATOM 4370 C CA . ILE A 1 46 ? -6.430 -6.593 2.139 1.00 0.00 46 ILE A CA 4
ATOM 4371 C C . ILE A 1 46 ? -6.788 -5.880 0.837 1.00 0.00 46 ILE A C 4
ATOM 4372 O O . ILE A 1 46 ? -7.050 -4.688 0.833 1.00 0.00 46 ILE A O 4
ATOM 4388 N N . ILE A 1 47 ? -6.785 -6.631 -0.240 1.00 0.00 47 ILE A N 4
ATOM 4389 C CA . ILE A 1 47 ? -7.114 -6.125 -1.555 1.00 0.00 47 ILE A CA 4
ATOM 4390 C C . ILE A 1 47 ? -8.553 -5.598 -1.537 1.00 0.00 47 ILE A C 4
ATOM 4391 O O . ILE A 1 47 ? -8.846 -4.553 -2.118 1.00 0.00 47 ILE A O 4
ATOM 4407 N N . TYR A 1 48 ? -9.430 -6.335 -0.851 1.00 0.00 48 TYR A N 4
ATOM 4408 C CA . TYR A 1 48 ? -10.825 -5.962 -0.735 1.00 0.00 48 TYR A CA 4
ATOM 4409 C C . TYR A 1 48 ? -10.973 -4.734 0.152 1.00 0.00 48 TYR A C 4
ATOM 4410 O O . TYR A 1 48 ? -11.682 -3.790 -0.203 1.00 0.00 48 TYR A O 4
ATOM 4428 N N . ALA A 1 49 ? -10.293 -4.761 1.303 1.00 0.00 49 ALA A N 4
ATOM 4429 C CA . ALA A 1 49 ? -10.345 -3.652 2.250 1.00 0.00 49 ALA A CA 4
ATOM 4430 C C . ALA A 1 49 ? -9.743 -2.395 1.663 1.00 0.00 49 ALA A C 4
ATOM 4431 O O . ALA A 1 49 ? -10.261 -1.315 1.897 1.00 0.00 49 ALA A O 4
ATOM 4438 N N . CYS A 1 50 ? -8.651 -2.537 0.916 1.00 0.00 50 CYS A N 4
ATOM 4439 C CA . CYS A 1 50 ? -8.008 -1.375 0.304 1.00 0.00 50 CYS A CA 4
ATOM 4440 C C . CYS A 1 50 ? -8.849 -0.854 -0.870 1.00 0.00 50 CYS A C 4
ATOM 4441 O O . CYS A 1 50 ? -8.877 0.345 -1.142 1.00 0.00 50 CYS A O 4
ATOM 4449 N N . ASP A 1 51 ? -9.546 -1.774 -1.543 1.00 0.00 51 ASP A N 4
ATOM 4450 C CA . ASP A 1 51 ? -10.418 -1.422 -2.665 1.00 0.00 51 ASP A CA 4
ATOM 4451 C C . ASP A 1 51 ? -11.559 -0.537 -2.179 1.00 0.00 51 ASP A C 4
ATOM 4452 O O . ASP A 1 51 ? -12.042 0.323 -2.905 1.00 0.00 51 ASP A O 4
ATOM 4461 N N . GLU A 1 52 ? -11.996 -0.789 -0.951 1.00 0.00 52 GLU A N 4
ATOM 4462 C CA . GLU A 1 52 ? -13.099 -0.033 -0.356 1.00 0.00 52 GLU A CA 4
ATOM 4463 C C . GLU A 1 52 ? -12.605 1.160 0.471 1.00 0.00 52 GLU A C 4
ATOM 4464 O O . GLU A 1 52 ? -13.223 2.228 0.447 1.00 0.00 52 GLU A O 4
ATOM 4476 N N . LYS A 1 53 ? -11.513 0.966 1.215 1.00 0.00 53 LYS A N 4
ATOM 4477 C CA . LYS A 1 53 ? -10.965 2.025 2.068 1.00 0.00 53 LYS A CA 4
ATOM 4478 C C . LYS A 1 53 ? -10.236 3.085 1.247 1.00 0.00 53 LYS A C 4
ATOM 4479 O O . LYS A 1 53 ? -10.366 4.281 1.524 1.00 0.00 53 LYS A O 4
ATOM 4498 N N . PHE A 1 54 ? -9.462 2.645 0.248 1.00 0.00 54 PHE A N 4
ATOM 4499 C CA . PHE A 1 54 ? -8.702 3.598 -0.600 1.00 0.00 54 PHE A CA 4
ATOM 4500 C C . PHE A 1 54 ? -9.256 3.677 -2.026 1.00 0.00 54 PHE A C 4
ATOM 4501 O O . PHE A 1 54 ? -8.743 4.462 -2.830 1.00 0.00 54 PHE A O 4
ATOM 4518 N N . GLY A 1 55 ? -10.246 2.845 -2.364 1.00 0.00 55 GLY A N 4
ATOM 4519 C CA . GLY A 1 55 ? -10.766 2.833 -3.733 1.00 0.00 55 GLY A CA 4
ATOM 4520 C C . GLY A 1 55 ? -9.731 2.192 -4.670 1.00 0.00 55 GLY A C 4
ATOM 4521 O O . GLY A 1 55 ? -9.640 2.558 -5.845 1.00 0.00 55 GLY A O 4
ATOM 4525 N N . VAL A 1 56 ? -8.925 1.261 -4.123 1.00 0.00 56 VAL A N 4
ATOM 4526 C CA . VAL A 1 56 ? -7.863 0.604 -4.901 1.00 0.00 56 VAL A CA 4
ATOM 4527 C C . VAL A 1 56 ? -8.190 -0.870 -5.160 1.00 0.00 56 VAL A C 4
ATOM 4528 O O . VAL A 1 56 ? -7.952 -1.726 -4.299 1.00 0.00 56 VAL A O 4
ATOM 4541 N N . GLU A 1 57 ? -8.698 -1.155 -6.350 1.00 0.00 57 GLU A N 4
ATOM 4542 C CA . GLU A 1 57 ? -9.021 -2.529 -6.723 1.00 0.00 57 GLU A CA 4
ATOM 4543 C C . GLU A 1 57 ? -7.796 -3.197 -7.341 1.00 0.00 57 GLU A C 4
ATOM 4544 O O . GLU A 1 57 ? -7.490 -2.973 -8.509 1.00 0.00 57 GLU A O 4
ATOM 4556 N N . ILE A 1 58 ? -7.103 -4.011 -6.539 1.00 0.00 58 ILE A N 4
ATOM 4557 C CA . ILE A 1 58 ? -5.904 -4.716 -7.005 1.00 0.00 58 ILE A CA 4
ATOM 4558 C C . ILE A 1 58 ? -6.304 -5.936 -7.855 1.00 0.00 58 ILE A C 4
ATOM 4559 O O . ILE A 1 58 ? -6.735 -6.948 -7.295 1.00 0.00 58 ILE A O 4
ATOM 4575 N N . PRO A 1 59 ? -6.106 -5.901 -9.177 1.00 0.00 59 PRO A N 4
ATOM 4576 C CA . PRO A 1 59 ? -6.391 -7.073 -10.043 1.00 0.00 59 PRO A CA 4
ATOM 4577 C C . PRO A 1 59 ? -5.410 -8.175 -9.727 1.00 0.00 59 PRO A C 4
ATOM 4578 O O . PRO A 1 59 ? -4.398 -7.938 -9.066 1.00 0.00 59 PRO A O 4
ATOM 4589 N N . ASP A 1 60 ? -5.702 -9.366 -10.210 1.00 0.00 60 ASP A N 4
ATOM 4590 C CA . ASP A 1 60 ? -4.825 -10.518 -9.985 1.00 0.00 60 ASP A CA 4
ATOM 4591 C C . ASP A 1 60 ? -3.379 -10.149 -10.341 1.00 0.00 60 ASP A C 4
ATOM 4592 O O . ASP A 1 60 ? -2.440 -10.590 -9.676 1.00 0.00 60 ASP A O 4
ATOM 4601 N N . GLU A 1 61 ? -3.221 -9.326 -11.387 1.00 0.00 61 GLU A N 4
ATOM 4602 C CA . GLU A 1 61 ? -1.900 -8.884 -11.820 1.00 0.00 61 GLU A CA 4
ATOM 4603 C C . GLU A 1 61 ? -1.207 -8.062 -10.731 1.00 0.00 61 GLU A C 4
ATOM 4604 O O . GLU A 1 61 ? -0.012 -8.250 -10.465 1.00 0.00 61 GLU A O 4
ATOM 4616 N N . GLU A 1 62 ? -1.954 -7.143 -10.106 1.00 0.00 62 GLU A N 4
ATOM 4617 C CA . GLU A 1 62 ? -1.377 -6.309 -9.049 1.00 0.00 62 GLU A CA 4
ATOM 4618 C C . GLU A 1 62 ? -1.165 -7.087 -7.768 1.00 0.00 62 GLU A C 4
ATOM 4619 O O . GLU A 1 62 ? -0.160 -6.919 -7.128 1.00 0.00 62 GLU A O 4
ATOM 4631 N N . SER A 1 63 ? -2.142 -7.896 -7.389 1.00 0.00 63 SER A N 4
ATOM 4632 C CA . SER A 1 63 ? -2.067 -8.665 -6.143 1.00 0.00 63 SER A CA 4
ATOM 4633 C C . SER A 1 63 ? -0.827 -9.537 -6.109 1.00 0.00 63 SER A C 4
ATOM 4634 O O . SER A 1 63 ? -0.155 -9.619 -5.075 1.00 0.00 63 SER A O 4
ATOM 4642 N N . LYS A 1 64 ? -0.511 -10.168 -7.238 1.00 0.00 64 LYS A N 4
ATOM 4643 C CA . LYS A 1 64 ? 0.679 -11.012 -7.308 1.00 0.00 64 LYS A CA 4
ATOM 4644 C C . LYS A 1 64 ? 1.934 -10.137 -7.293 1.00 0.00 64 LYS A C 4
ATOM 4645 O O . LYS A 1 64 ? 2.938 -10.518 -6.686 1.00 0.00 64 LYS A O 4
ATOM 4664 N N . ASN A 1 65 ? 1.863 -8.950 -7.924 1.00 0.00 65 ASN A N 4
ATOM 4665 C CA . ASN A 1 65 ? 3.005 -8.027 -7.913 1.00 0.00 65 ASN A CA 4
ATOM 4666 C C . ASN A 1 65 ? 3.219 -7.515 -6.484 1.00 0.00 65 ASN A C 4
ATOM 4667 O O . ASN A 1 65 ? 4.347 -7.439 -5.994 1.00 0.00 65 ASN A O 4
ATOM 4678 N N . ILE A 1 66 ? 2.105 -7.184 -5.829 1.00 0.00 66 ILE A N 4
ATOM 4679 C CA . ILE A 1 66 ? 2.086 -6.701 -4.474 1.00 0.00 66 ILE A CA 4
ATOM 4680 C C . ILE A 1 66 ? 2.487 -7.820 -3.514 1.00 0.00 66 ILE A C 4
ATOM 4681 O O . ILE A 1 66 ? 1.639 -8.561 -3.009 1.00 0.00 66 ILE A O 4
ATOM 4697 N N . LYS A 1 67 ? 3.785 -7.909 -3.264 1.00 0.00 67 LYS A N 4
ATOM 4698 C CA . LYS A 1 67 ? 4.339 -8.910 -2.348 1.00 0.00 67 LYS A CA 4
ATOM 4699 C C . LYS A 1 67 ? 5.098 -8.229 -1.218 1.00 0.00 67 LYS A C 4
ATOM 4700 O O . LYS A 1 67 ? 5.313 -8.828 -0.168 1.00 0.00 67 LYS A O 4
ATOM 4719 N N . ILE A 1 68 ? 5.474 -6.962 -1.438 1.00 0.00 68 ILE A N 4
ATOM 4720 C CA . ILE A 1 68 ? 6.165 -6.178 -0.446 1.00 0.00 68 ILE A CA 4
ATOM 4721 C C . ILE A 1 68 ? 5.393 -4.875 -0.269 1.00 0.00 68 ILE A C 4
ATOM 4722 O O . ILE A 1 68 ? 4.515 -4.550 -1.076 1.00 0.00 68 ILE A O 4
ATOM 4738 N N . VAL A 1 69 ? 5.710 -4.151 0.784 1.00 0.00 69 VAL A N 4
ATOM 4739 C CA . VAL A 1 69 ? 5.033 -2.895 1.074 1.00 0.00 69 VAL A CA 4
ATOM 4740 C C . VAL A 1 69 ? 5.233 -1.924 -0.087 1.00 0.00 69 VAL A C 4
ATOM 4741 O O . VAL A 1 69 ? 4.309 -1.226 -0.476 1.00 0.00 69 VAL A O 4
ATOM 4754 N N . GLY A 1 70 ? 6.441 -1.883 -0.615 1.00 0.00 70 GLY A N 4
ATOM 4755 C CA . GLY A 1 70 ? 6.770 -0.979 -1.713 1.00 0.00 70 GLY A CA 4
ATOM 4756 C C . GLY A 1 70 ? 5.754 -1.075 -2.845 1.00 0.00 70 GLY A C 4
ATOM 4757 O O . GLY A 1 70 ? 5.290 -0.053 -3.338 1.00 0.00 70 GLY A O 4
ATOM 4761 N N . ASP A 1 71 ? 5.416 -2.296 -3.246 1.00 0.00 71 ASP A N 4
ATOM 4762 C CA . ASP A 1 71 ? 4.452 -2.505 -4.326 1.00 0.00 71 ASP A CA 4
ATOM 4763 C C . ASP A 1 71 ? 3.027 -2.280 -3.848 1.00 0.00 71 ASP A C 4
ATOM 4764 O O . ASP A 1 71 ? 2.249 -1.591 -4.511 1.00 0.00 71 ASP A O 4
ATOM 4773 N N . ALA A 1 72 ? 2.682 -2.895 -2.706 1.00 0.00 72 ALA A N 4
ATOM 4774 C CA . ALA A 1 72 ? 1.336 -2.776 -2.174 1.00 0.00 72 ALA A CA 4
ATOM 4775 C C . ALA A 1 72 ? 0.991 -1.316 -1.945 1.00 0.00 72 ALA A C 4
ATOM 4776 O O . ALA A 1 72 ? 0.064 -0.786 -2.547 1.00 0.00 72 ALA A O 4
ATOM 4783 N N . VAL A 1 73 ? 1.741 -0.691 -1.043 1.00 0.00 73 VAL A N 4
ATOM 4784 C CA . VAL A 1 73 ? 1.523 0.675 -0.663 1.00 0.00 73 VAL A CA 4
ATOM 4785 C C . VAL A 1 73 ? 1.651 1.639 -1.825 1.00 0.00 73 VAL A C 4
ATOM 4786 O O . VAL A 1 73 ? 0.803 2.520 -1.957 1.00 0.00 73 VAL A O 4
ATOM 4799 N N . ASN A 1 74 ? 2.686 1.486 -2.662 1.00 0.00 74 ASN A N 4
ATOM 4800 C CA . ASN A 1 74 ? 2.843 2.407 -3.797 1.00 0.00 74 ASN A CA 4
ATOM 4801 C C . ASN A 1 74 ? 1.598 2.333 -4.677 1.00 0.00 74 ASN A C 4
ATOM 4802 O O . ASN A 1 74 ? 1.114 3.353 -5.174 1.00 0.00 74 ASN A O 4
ATOM 4813 N N . TYR A 1 75 ? 1.077 1.117 -4.843 1.00 0.00 75 TYR A N 4
ATOM 4814 C CA . TYR A 1 75 ? -0.131 0.909 -5.627 1.00 0.00 75 TYR A CA 4
ATOM 4815 C C . TYR A 1 75 ? -1.320 1.618 -4.957 1.00 0.00 75 TYR A C 4
ATOM 4816 O O . TYR A 1 75 ? -2.090 2.324 -5.612 1.00 0.00 75 TYR A O 4
ATOM 4834 N N . ILE A 1 76 ? -1.465 1.426 -3.640 1.00 0.00 76 ILE A N 4
ATOM 4835 C CA . ILE A 1 76 ? -2.578 2.037 -2.915 1.00 0.00 76 ILE A CA 4
ATOM 4836 C C . ILE A 1 76 ? -2.533 3.553 -3.081 1.00 0.00 76 ILE A C 4
ATOM 4837 O O . ILE A 1 76 ? -3.541 4.160 -3.454 1.00 0.00 76 ILE A O 4
ATOM 4853 N N . ILE A 1 77 ? -1.368 4.152 -2.855 1.00 0.00 77 ILE A N 4
ATOM 4854 C CA . ILE A 1 77 ? -1.219 5.590 -3.043 1.00 0.00 77 ILE A CA 4
ATOM 4855 C C . ILE A 1 77 ? -1.373 5.970 -4.523 1.00 0.00 77 ILE A C 4
ATOM 4856 O O . ILE A 1 77 ? -1.669 7.127 -4.841 1.00 0.00 77 ILE A O 4
ATOM 4872 N N . GLU A 1 78 ? -1.157 4.997 -5.415 1.00 0.00 78 GLU A N 4
ATOM 4873 C CA . GLU A 1 78 ? -1.254 5.249 -6.851 1.00 0.00 78 GLU A CA 4
ATOM 4874 C C . GLU A 1 78 ? -2.639 5.760 -7.183 1.00 0.00 78 GLU A C 4
ATOM 4875 O O . GLU A 1 78 ? -2.790 6.723 -7.942 1.00 0.00 78 GLU A O 4
ATOM 4887 N N . HIS A 1 79 ? -3.645 5.117 -6.595 1.00 0.00 79 HIS A N 4
ATOM 4888 C CA . HIS A 1 79 ? -5.047 5.536 -6.832 1.00 0.00 79 HIS A CA 4
ATOM 4889 C C . HIS A 1 79 ? -5.506 6.497 -5.740 1.00 0.00 79 HIS A C 4
ATOM 4890 O O . HIS A 1 79 ? -6.512 7.191 -5.918 1.00 0.00 79 HIS A O 4
ATOM 4904 N N . GLN A 1 80 ? -4.770 6.550 -4.612 1.00 0.00 80 GLN A N 4
ATOM 4905 C CA . GLN A 1 80 ? -5.148 7.458 -3.529 1.00 0.00 80 GLN A CA 4
ATOM 4906 C C . GLN A 1 80 ? -4.828 8.881 -3.898 1.00 0.00 80 GLN A C 4
ATOM 4907 O O . GLN A 1 80 ? -4.034 9.144 -4.806 1.00 0.00 80 GLN A O 4
ATOM 4921 N N . SER A 1 81 ? -5.445 9.784 -3.162 1.00 0.00 81 SER A N 4
ATOM 4922 C CA . SER A 1 81 ? -5.221 11.208 -3.377 1.00 0.00 81 SER A CA 4
ATOM 4923 C C . SER A 1 81 ? -5.740 12.024 -2.199 1.00 0.00 81 SER A C 4
ATOM 4924 O O . SER A 1 81 ? -4.923 12.496 -1.425 1.00 0.00 81 SER A O 4
ATOM 4933 N N . MET A 1 1 ? -7.055 10.056 0.023 1.00 0.00 1 MET A N 5
ATOM 4934 C CA . MET A 1 1 ? -6.816 11.096 1.065 1.00 0.00 1 MET A CA 5
ATOM 4935 C C . MET A 1 1 ? -5.662 10.662 1.983 1.00 0.00 1 MET A C 5
ATOM 4936 O O . MET A 1 1 ? -5.655 10.979 3.179 1.00 0.00 1 MET A O 5
ATOM 4952 N N . ALA A 1 2 ? -4.689 9.934 1.417 1.00 0.00 2 ALA A N 5
ATOM 4953 C CA . ALA A 1 2 ? -3.542 9.460 2.194 1.00 0.00 2 ALA A CA 5
ATOM 4954 C C . ALA A 1 2 ? -2.288 9.351 1.331 1.00 0.00 2 ALA A C 5
ATOM 4955 O O . ALA A 1 2 ? -2.311 8.710 0.279 1.00 0.00 2 ALA A O 5
ATOM 4962 N N . ASP A 1 3 ? -1.185 9.932 1.818 1.00 0.00 3 ASP A N 5
ATOM 4963 C CA . ASP A 1 3 ? 0.100 9.845 1.120 1.00 0.00 3 ASP A CA 5
ATOM 4964 C C . ASP A 1 3 ? 0.630 8.422 1.293 1.00 0.00 3 ASP A C 5
ATOM 4965 O O . ASP A 1 3 ? 0.125 7.701 2.145 1.00 0.00 3 ASP A O 5
ATOM 4974 N N . LYS A 1 4 ? 1.623 8.005 0.490 1.00 0.00 4 LYS A N 5
ATOM 4975 C CA . LYS A 1 4 ? 2.154 6.641 0.595 1.00 0.00 4 LYS A CA 5
ATOM 4976 C C . LYS A 1 4 ? 2.545 6.325 2.042 1.00 0.00 4 LYS A C 5
ATOM 4977 O O . LYS A 1 4 ? 2.322 5.207 2.517 1.00 0.00 4 LYS A O 5
ATOM 4996 N N . ASP A 1 5 ? 3.073 7.317 2.762 1.00 0.00 5 ASP A N 5
ATOM 4997 C CA . ASP A 1 5 ? 3.405 7.114 4.175 1.00 0.00 5 ASP A CA 5
ATOM 4998 C C . ASP A 1 5 ? 2.107 6.782 4.925 1.00 0.00 5 ASP A C 5
ATOM 4999 O O . ASP A 1 5 ? 2.045 5.849 5.737 1.00 0.00 5 ASP A O 5
ATOM 5008 N N . GLN A 1 6 ? 1.063 7.545 4.597 1.00 0.00 6 GLN A N 5
ATOM 5009 C CA . GLN A 1 6 ? -0.257 7.361 5.166 1.00 0.00 6 GLN A CA 5
ATOM 5010 C C . GLN A 1 6 ? -0.861 6.038 4.692 1.00 0.00 6 GLN A C 5
ATOM 5011 O O . GLN A 1 6 ? -1.642 5.441 5.415 1.00 0.00 6 GLN A O 5
ATOM 5025 N N . ILE A 1 7 ? -0.477 5.571 3.483 1.00 0.00 7 ILE A N 5
ATOM 5026 C CA . ILE A 1 7 ? -0.963 4.316 2.962 1.00 0.00 7 ILE A CA 5
ATOM 5027 C C . ILE A 1 7 ? -0.560 3.236 3.941 1.00 0.00 7 ILE A C 5
ATOM 5028 O O . ILE A 1 7 ? -1.350 2.412 4.265 1.00 0.00 7 ILE A O 5
ATOM 5044 N N . LEU A 1 8 ? 0.662 3.272 4.428 1.00 0.00 8 LEU A N 5
ATOM 5045 C CA . LEU A 1 8 ? 1.077 2.297 5.428 1.00 0.00 8 LEU A CA 5
ATOM 5046 C C . LEU A 1 8 ? 0.309 2.498 6.711 1.00 0.00 8 LEU A C 5
ATOM 5047 O O . LEU A 1 8 ? 0.021 1.530 7.368 1.00 0.00 8 LEU A O 5
ATOM 5063 N N . ALA A 1 9 ? -0.021 3.745 7.071 1.00 0.00 9 ALA A N 5
ATOM 5064 C CA . ALA A 1 9 ? -0.790 3.976 8.303 1.00 0.00 9 ALA A CA 5
ATOM 5065 C C . ALA A 1 9 ? -2.202 3.375 8.178 1.00 0.00 9 ALA A C 5
ATOM 5066 O O . ALA A 1 9 ? -2.682 2.667 9.075 1.00 0.00 9 ALA A O 5
ATOM 5073 N N . ASP A 1 10 ? -2.860 3.667 7.053 1.00 0.00 10 ASP A N 5
ATOM 5074 C CA . ASP A 1 10 ? -4.202 3.178 6.794 1.00 0.00 10 ASP A CA 5
ATOM 5075 C C . ASP A 1 10 ? -4.192 1.681 6.441 1.00 0.00 10 ASP A C 5
ATOM 5076 O O . ASP A 1 10 ? -5.063 0.926 6.884 1.00 0.00 10 ASP A O 5
ATOM 5085 N N . MET A 1 11 ? -3.160 1.256 5.712 1.00 0.00 11 MET A N 5
ATOM 5086 C CA . MET A 1 11 ? -2.965 -0.151 5.368 1.00 0.00 11 MET A CA 5
ATOM 5087 C C . MET A 1 11 ? -2.601 -0.902 6.616 1.00 0.00 11 MET A C 5
ATOM 5088 O O . MET A 1 11 ? -2.948 -2.042 6.752 1.00 0.00 11 MET A O 5
ATOM 5102 N N . ALA A 1 12 ? -1.907 -0.231 7.527 1.00 0.00 12 ALA A N 5
ATOM 5103 C CA . ALA A 1 12 ? -1.518 -0.834 8.788 1.00 0.00 12 ALA A CA 5
ATOM 5104 C C . ALA A 1 12 ? -2.770 -1.218 9.544 1.00 0.00 12 ALA A C 5
ATOM 5105 O O . ALA A 1 12 ? -2.809 -2.247 10.203 1.00 0.00 12 ALA A O 5
ATOM 5112 N N . ASP A 1 13 ? -3.789 -0.370 9.429 1.00 0.00 13 ASP A N 5
ATOM 5113 C CA . ASP A 1 13 ? -5.071 -0.636 10.089 1.00 0.00 13 ASP A CA 5
ATOM 5114 C C . ASP A 1 13 ? -5.714 -1.885 9.506 1.00 0.00 13 ASP A C 5
ATOM 5115 O O . ASP A 1 13 ? -6.083 -2.787 10.236 1.00 0.00 13 ASP A O 5
ATOM 5124 N N . ILE A 1 14 ? -5.816 -1.912 8.182 1.00 0.00 14 ILE A N 5
ATOM 5125 C CA . ILE A 1 14 ? -6.393 -3.043 7.448 1.00 0.00 14 ILE A CA 5
ATOM 5126 C C . ILE A 1 14 ? -5.570 -4.302 7.718 1.00 0.00 14 ILE A C 5
ATOM 5127 O O . ILE A 1 14 ? -6.105 -5.372 7.963 1.00 0.00 14 ILE A O 5
ATOM 5143 N N . VAL A 1 15 ? -4.267 -4.126 7.636 1.00 0.00 15 VAL A N 5
ATOM 5144 C CA . VAL A 1 15 ? -3.297 -5.178 7.837 1.00 0.00 15 VAL A CA 5
ATOM 5145 C C . VAL A 1 15 ? -3.445 -5.735 9.256 1.00 0.00 15 VAL A C 5
ATOM 5146 O O . VAL A 1 15 ? -3.547 -6.941 9.448 1.00 0.00 15 VAL A O 5
ATOM 5159 N N . ASN A 1 16 ? -3.522 -4.829 10.223 1.00 0.00 16 ASN A N 5
ATOM 5160 C CA . ASN A 1 16 ? -3.742 -5.184 11.618 1.00 0.00 16 ASN A CA 5
ATOM 5161 C C . ASN A 1 16 ? -5.174 -5.720 11.789 1.00 0.00 16 ASN A C 5
ATOM 5162 O O . ASN A 1 16 ? -5.502 -6.364 12.785 1.00 0.00 16 ASN A O 5
ATOM 5173 N N . ASP A 1 17 ? -6.041 -5.398 10.828 1.00 0.00 17 ASP A N 5
ATOM 5174 C CA . ASP A 1 17 ? -7.430 -5.826 10.885 1.00 0.00 17 ASP A CA 5
ATOM 5175 C C . ASP A 1 17 ? -7.628 -7.216 10.263 1.00 0.00 17 ASP A C 5
ATOM 5176 O O . ASP A 1 17 ? -8.552 -7.942 10.638 1.00 0.00 17 ASP A O 5
ATOM 5185 N N . ILE A 1 18 ? -6.776 -7.562 9.292 1.00 0.00 18 ILE A N 5
ATOM 5186 C CA . ILE A 1 18 ? -6.872 -8.848 8.593 1.00 0.00 18 ILE A CA 5
ATOM 5187 C C . ILE A 1 18 ? -5.818 -9.826 9.119 1.00 0.00 18 ILE A C 5
ATOM 5188 O O . ILE A 1 18 ? -6.163 -10.902 9.612 1.00 0.00 18 ILE A O 5
ATOM 5204 N N . THR A 1 19 ? -4.542 -9.438 9.024 1.00 0.00 19 THR A N 5
ATOM 5205 C CA . THR A 1 19 ? -3.457 -10.279 9.509 1.00 0.00 19 THR A CA 5
ATOM 5206 C C . THR A 1 19 ? -3.149 -9.960 10.968 1.00 0.00 19 THR A C 5
ATOM 5207 O O . THR A 1 19 ? -2.557 -10.780 11.673 1.00 0.00 19 THR A O 5
ATOM 5218 N N . GLY A 1 20 ? -3.524 -8.747 11.403 1.00 0.00 20 GLY A N 5
ATOM 5219 C CA . GLY A 1 20 ? -3.244 -8.325 12.771 1.00 0.00 20 GLY A CA 5
ATOM 5220 C C . GLY A 1 20 ? -1.789 -7.886 12.924 1.00 0.00 20 GLY A C 5
ATOM 5221 O O . GLY A 1 20 ? -1.256 -7.835 14.035 1.00 0.00 20 GLY A O 5
ATOM 5225 N N . VAL A 1 21 ? -1.170 -7.543 11.791 1.00 0.00 21 VAL A N 5
ATOM 5226 C CA . VAL A 1 21 ? 0.200 -7.078 11.764 1.00 0.00 21 VAL A CA 5
ATOM 5227 C C . VAL A 1 21 ? 0.230 -5.635 12.317 1.00 0.00 21 VAL A C 5
ATOM 5228 O O . VAL A 1 21 ? -0.742 -4.889 12.174 1.00 0.00 21 VAL A O 5
ATOM 5241 N N . ASP A 1 22 ? 1.308 -5.305 13.043 1.00 0.00 22 ASP A N 5
ATOM 5242 C CA . ASP A 1 22 ? 1.419 -4.018 13.734 1.00 0.00 22 ASP A CA 5
ATOM 5243 C C . ASP A 1 22 ? 1.652 -2.816 12.846 1.00 0.00 22 ASP A C 5
ATOM 5244 O O . ASP A 1 22 ? 2.333 -2.889 11.823 1.00 0.00 22 ASP A O 5
ATOM 5253 N N . GLN A 1 23 ? 1.122 -1.687 13.324 1.00 0.00 23 GLN A N 5
ATOM 5254 C CA . GLN A 1 23 ? 1.310 -0.405 12.656 1.00 0.00 23 GLN A CA 5
ATOM 5255 C C . GLN A 1 23 ? 2.791 -0.014 12.800 1.00 0.00 23 GLN A C 5
ATOM 5256 O O . GLN A 1 23 ? 3.372 0.641 11.943 1.00 0.00 23 GLN A O 5
ATOM 5270 N N . SER A 1 24 ? 3.394 -0.482 13.890 1.00 0.00 24 SER A N 5
ATOM 5271 C CA . SER A 1 24 ? 4.807 -0.280 14.160 1.00 0.00 24 SER A CA 5
ATOM 5272 C C . SER A 1 24 ? 5.614 -1.082 13.145 1.00 0.00 24 SER A C 5
ATOM 5273 O O . SER A 1 24 ? 6.643 -0.638 12.637 1.00 0.00 24 SER A O 5
ATOM 5281 N N . GLU A 1 25 ? 5.112 -2.290 12.886 1.00 0.00 25 GLU A N 5
ATOM 5282 C CA . GLU A 1 25 ? 5.729 -3.226 11.968 1.00 0.00 25 GLU A CA 5
ATOM 5283 C C . GLU A 1 25 ? 5.662 -2.761 10.511 1.00 0.00 25 GLU A C 5
ATOM 5284 O O . GLU A 1 25 ? 6.565 -3.079 9.734 1.00 0.00 25 GLU A O 5
ATOM 5296 N N . VAL A 1 26 ? 4.595 -2.043 10.130 1.00 0.00 26 VAL A N 5
ATOM 5297 C CA . VAL A 1 26 ? 4.450 -1.595 8.743 1.00 0.00 26 VAL A CA 5
ATOM 5298 C C . VAL A 1 26 ? 5.568 -0.601 8.356 1.00 0.00 26 VAL A C 5
ATOM 5299 O O . VAL A 1 26 ? 5.784 0.409 9.028 1.00 0.00 26 VAL A O 5
ATOM 5312 N N . THR A 1 27 ? 6.285 -0.907 7.266 1.00 0.00 27 THR A N 5
ATOM 5313 C CA . THR A 1 27 ? 7.366 -0.046 6.788 1.00 0.00 27 THR A CA 5
ATOM 5314 C C . THR A 1 27 ? 7.513 -0.213 5.281 1.00 0.00 27 THR A C 5
ATOM 5315 O O . THR A 1 27 ? 7.115 -1.236 4.726 1.00 0.00 27 THR A O 5
ATOM 5326 N N . PHE A 1 28 ? 8.073 0.798 4.629 1.00 0.00 28 PHE A N 5
ATOM 5327 C CA . PHE A 1 28 ? 8.255 0.771 3.174 1.00 0.00 28 PHE A CA 5
ATOM 5328 C C . PHE A 1 28 ? 9.111 -0.421 2.696 1.00 0.00 28 PHE A C 5
ATOM 5329 O O . PHE A 1 28 ? 9.226 -0.649 1.489 1.00 0.00 28 PHE A O 5
ATOM 5346 N N . GLU A 1 29 ? 9.735 -1.148 3.634 1.00 0.00 29 GLU A N 5
ATOM 5347 C CA . GLU A 1 29 ? 10.609 -2.277 3.284 1.00 0.00 29 GLU A CA 5
ATOM 5348 C C . GLU A 1 29 ? 10.128 -3.630 3.813 1.00 0.00 29 GLU A C 5
ATOM 5349 O O . GLU A 1 29 ? 10.900 -4.597 3.774 1.00 0.00 29 GLU A O 5
ATOM 5361 N N . LYS A 1 30 ? 8.901 -3.716 4.319 1.00 0.00 30 LYS A N 5
ATOM 5362 C CA . LYS A 1 30 ? 8.427 -5.000 4.859 1.00 0.00 30 LYS A CA 5
ATOM 5363 C C . LYS A 1 30 ? 7.705 -5.799 3.802 1.00 0.00 30 LYS A C 5
ATOM 5364 O O . LYS A 1 30 ? 6.686 -5.357 3.277 1.00 0.00 30 LYS A O 5
ATOM 5383 N N . SER A 1 31 ? 8.175 -7.017 3.555 1.00 0.00 31 SER A N 5
ATOM 5384 C CA . SER A 1 31 ? 7.472 -7.890 2.631 1.00 0.00 31 SER A CA 5
ATOM 5385 C C . SER A 1 31 ? 6.094 -8.142 3.212 1.00 0.00 31 SER A C 5
ATOM 5386 O O . SER A 1 31 ? 5.990 -8.477 4.378 1.00 0.00 31 SER A O 5
ATOM 5394 N N . PHE A 1 32 ? 5.047 -8.002 2.416 1.00 0.00 32 PHE A N 5
ATOM 5395 C CA . PHE A 1 32 ? 3.713 -8.244 2.885 1.00 0.00 32 PHE A CA 5
ATOM 5396 C C . PHE A 1 32 ? 3.642 -9.671 3.416 1.00 0.00 32 PHE A C 5
ATOM 5397 O O . PHE A 1 32 ? 3.249 -9.915 4.553 1.00 0.00 32 PHE A O 5
ATOM 5414 N N . VAL A 1 33 ? 4.001 -10.596 2.537 1.00 0.00 33 VAL A N 5
ATOM 5415 C CA . VAL A 1 33 ? 3.949 -12.035 2.811 1.00 0.00 33 VAL A CA 5
ATOM 5416 C C . VAL A 1 33 ? 4.924 -12.494 3.899 1.00 0.00 33 VAL A C 5
ATOM 5417 O O . VAL A 1 33 ? 4.540 -13.250 4.797 1.00 0.00 33 VAL A O 5
ATOM 5430 N N . ASP A 1 34 ? 6.183 -12.104 3.763 1.00 0.00 34 ASP A N 5
ATOM 5431 C CA . ASP A 1 34 ? 7.224 -12.553 4.685 1.00 0.00 34 ASP A CA 5
ATOM 5432 C C . ASP A 1 34 ? 7.358 -11.697 5.935 1.00 0.00 34 ASP A C 5
ATOM 5433 O O . ASP A 1 34 ? 7.572 -12.238 7.026 1.00 0.00 34 ASP A O 5
ATOM 5442 N N . ASP A 1 35 ? 7.271 -10.372 5.786 1.00 0.00 35 ASP A N 5
ATOM 5443 C CA . ASP A 1 35 ? 7.427 -9.486 6.932 1.00 0.00 35 ASP A CA 5
ATOM 5444 C C . ASP A 1 35 ? 6.091 -9.130 7.560 1.00 0.00 35 ASP A C 5
ATOM 5445 O O . ASP A 1 35 ? 6.007 -9.003 8.787 1.00 0.00 35 ASP A O 5
ATOM 5454 N N . LEU A 1 36 ? 5.041 -8.980 6.739 1.00 0.00 36 LEU A N 5
ATOM 5455 C CA . LEU A 1 36 ? 3.721 -8.654 7.279 1.00 0.00 36 LEU A CA 5
ATOM 5456 C C . LEU A 1 36 ? 2.841 -9.922 7.326 1.00 0.00 36 LEU A C 5
ATOM 5457 O O . LEU A 1 36 ? 1.626 -9.841 7.511 1.00 0.00 36 LEU A O 5
ATOM 5473 N N . ASP A 1 37 ? 3.487 -11.096 7.174 1.00 0.00 37 ASP A N 5
ATOM 5474 C CA . ASP A 1 37 ? 2.801 -12.389 7.224 1.00 0.00 37 ASP A CA 5
ATOM 5475 C C . ASP A 1 37 ? 1.531 -12.384 6.370 1.00 0.00 37 ASP A C 5
ATOM 5476 O O . ASP A 1 37 ? 0.451 -12.788 6.825 1.00 0.00 37 ASP A O 5
ATOM 5485 N N . VAL A 1 38 ? 1.666 -11.919 5.126 1.00 0.00 38 VAL A N 5
ATOM 5486 C CA . VAL A 1 38 ? 0.513 -11.861 4.222 1.00 0.00 38 VAL A CA 5
ATOM 5487 C C . VAL A 1 38 ? 0.424 -13.111 3.340 1.00 0.00 38 VAL A C 5
ATOM 5488 O O . VAL A 1 38 ? 1.136 -13.242 2.347 1.00 0.00 38 VAL A O 5
ATOM 5501 N N . ASP A 1 39 ? -0.528 -13.980 3.674 1.00 0.00 39 ASP A N 5
ATOM 5502 C CA . ASP A 1 39 ? -0.782 -15.169 2.872 1.00 0.00 39 ASP A CA 5
ATOM 5503 C C . ASP A 1 39 ? -1.732 -14.764 1.746 1.00 0.00 39 ASP A C 5
ATOM 5504 O O . ASP A 1 39 ? -2.058 -13.576 1.630 1.00 0.00 39 ASP A O 5
ATOM 5513 N N . SER A 1 40 ? -2.164 -15.710 0.909 1.00 0.00 40 SER A N 5
ATOM 5514 C CA . SER A 1 40 ? -3.056 -15.346 -0.191 1.00 0.00 40 SER A CA 5
ATOM 5515 C C . SER A 1 40 ? -4.347 -14.745 0.347 1.00 0.00 40 SER A C 5
ATOM 5516 O O . SER A 1 40 ? -4.848 -13.770 -0.204 1.00 0.00 40 SER A O 5
ATOM 5524 N N . LEU A 1 41 ? -4.879 -15.319 1.428 1.00 0.00 41 LEU A N 5
ATOM 5525 C CA . LEU A 1 41 ? -6.109 -14.797 2.028 1.00 0.00 41 LEU A CA 5
ATOM 5526 C C . LEU A 1 41 ? -5.861 -13.399 2.591 1.00 0.00 41 LEU A C 5
ATOM 5527 O O . LEU A 1 41 ? -6.729 -12.541 2.511 1.00 0.00 41 LEU A O 5
ATOM 5543 N N . SER A 1 42 ? -4.685 -13.198 3.183 1.00 0.00 42 SER A N 5
ATOM 5544 C CA . SER A 1 42 ? -4.340 -11.912 3.775 1.00 0.00 42 SER A CA 5
ATOM 5545 C C . SER A 1 42 ? -4.368 -10.832 2.714 1.00 0.00 42 SER A C 5
ATOM 5546 O O . SER A 1 42 ? -5.013 -9.803 2.896 1.00 0.00 42 SER A O 5
ATOM 5554 N N . MET A 1 43 ? -3.688 -11.085 1.597 1.00 0.00 43 MET A N 5
ATOM 5555 C CA . MET A 1 43 ? -3.661 -10.143 0.501 1.00 0.00 43 MET A CA 5
ATOM 5556 C C . MET A 1 43 ? -5.032 -10.050 -0.144 1.00 0.00 43 MET A C 5
ATOM 5557 O O . MET A 1 43 ? -5.446 -8.977 -0.490 1.00 0.00 43 MET A O 5
ATOM 5571 N N . VAL A 1 44 ? -5.746 -11.171 -0.280 1.00 0.00 44 VAL A N 5
ATOM 5572 C CA . VAL A 1 44 ? -7.087 -11.131 -0.874 1.00 0.00 44 VAL A CA 5
ATOM 5573 C C . VAL A 1 44 ? -7.991 -10.239 -0.019 1.00 0.00 44 VAL A C 5
ATOM 5574 O O . VAL A 1 44 ? -8.688 -9.372 -0.548 1.00 0.00 44 VAL A O 5
ATOM 5587 N N . GLU A 1 45 ? -7.954 -10.451 1.291 1.00 0.00 45 GLU A N 5
ATOM 5588 C CA . GLU A 1 45 ? -8.761 -9.651 2.210 1.00 0.00 45 GLU A CA 5
ATOM 5589 C C . GLU A 1 45 ? -8.298 -8.195 2.192 1.00 0.00 45 GLU A C 5
ATOM 5590 O O . GLU A 1 45 ? -9.118 -7.274 2.209 1.00 0.00 45 GLU A O 5
ATOM 5602 N N . ILE A 1 46 ? -6.979 -8.008 2.141 1.00 0.00 46 ILE A N 5
ATOM 5603 C CA . ILE A 1 46 ? -6.386 -6.657 2.103 1.00 0.00 46 ILE A CA 5
ATOM 5604 C C . ILE A 1 46 ? -6.748 -5.944 0.803 1.00 0.00 46 ILE A C 5
ATOM 5605 O O . ILE A 1 46 ? -7.029 -4.755 0.805 1.00 0.00 46 ILE A O 5
ATOM 5621 N N . ILE A 1 47 ? -6.737 -6.688 -0.280 1.00 0.00 47 ILE A N 5
ATOM 5622 C CA . ILE A 1 47 ? -7.076 -6.175 -1.593 1.00 0.00 47 ILE A CA 5
ATOM 5623 C C . ILE A 1 47 ? -8.522 -5.667 -1.562 1.00 0.00 47 ILE A C 5
ATOM 5624 O O . ILE A 1 47 ? -8.837 -4.625 -2.136 1.00 0.00 47 ILE A O 5
ATOM 5640 N N . TYR A 1 48 ? -9.381 -6.413 -0.866 1.00 0.00 48 TYR A N 5
ATOM 5641 C CA . TYR A 1 48 ? -10.779 -6.055 -0.725 1.00 0.00 48 TYR A CA 5
ATOM 5642 C C . TYR A 1 48 ? -10.912 -4.825 0.162 1.00 0.00 48 TYR A C 5
ATOM 5643 O O . TYR A 1 48 ? -11.651 -3.901 -0.166 1.00 0.00 48 TYR A O 5
ATOM 5661 N N . ALA A 1 49 ? -10.182 -4.834 1.285 1.00 0.00 49 ALA A N 5
ATOM 5662 C CA . ALA A 1 49 ? -10.210 -3.720 2.230 1.00 0.00 49 ALA A CA 5
ATOM 5663 C C . ALA A 1 49 ? -9.660 -2.450 1.610 1.00 0.00 49 ALA A C 5
ATOM 5664 O O . ALA A 1 49 ? -10.192 -1.380 1.855 1.00 0.00 49 ALA A O 5
ATOM 5671 N N . CYS A 1 50 ? -8.597 -2.572 0.819 1.00 0.00 50 CYS A N 5
ATOM 5672 C CA . CYS A 1 50 ? -8.005 -1.396 0.170 1.00 0.00 50 CYS A CA 5
ATOM 5673 C C . CYS A 1 50 ? -8.909 -0.915 -0.973 1.00 0.00 50 CYS A C 5
ATOM 5674 O O . CYS A 1 50 ? -8.989 0.281 -1.255 1.00 0.00 50 CYS A O 5
ATOM 5682 N N . ASP A 1 51 ? -9.597 -1.869 -1.606 1.00 0.00 51 ASP A N 5
ATOM 5683 C CA . ASP A 1 51 ? -10.518 -1.572 -2.701 1.00 0.00 51 ASP A CA 5
ATOM 5684 C C . ASP A 1 51 ? -11.698 -0.747 -2.203 1.00 0.00 51 ASP A C 5
ATOM 5685 O O . ASP A 1 51 ? -12.224 0.095 -2.924 1.00 0.00 51 ASP A O 5
ATOM 5694 N N . GLU A 1 52 ? -12.124 -1.021 -0.974 1.00 0.00 52 GLU A N 5
ATOM 5695 C CA . GLU A 1 52 ? -13.263 -0.322 -0.382 1.00 0.00 52 GLU A CA 5
ATOM 5696 C C . GLU A 1 52 ? -12.825 0.889 0.444 1.00 0.00 52 GLU A C 5
ATOM 5697 O O . GLU A 1 52 ? -13.427 1.963 0.357 1.00 0.00 52 GLU A O 5
ATOM 5709 N N . LYS A 1 53 ? -11.784 0.697 1.246 1.00 0.00 53 LYS A N 5
ATOM 5710 C CA . LYS A 1 53 ? -11.255 1.752 2.106 1.00 0.00 53 LYS A CA 5
ATOM 5711 C C . LYS A 1 53 ? -10.595 2.857 1.282 1.00 0.00 53 LYS A C 5
ATOM 5712 O O . LYS A 1 53 ? -10.700 4.038 1.627 1.00 0.00 53 LYS A O 5
ATOM 5731 N N . PHE A 1 54 ? -9.881 2.465 0.218 1.00 0.00 54 PHE A N 5
ATOM 5732 C CA . PHE A 1 54 ? -9.163 3.454 -0.623 1.00 0.00 54 PHE A CA 5
ATOM 5733 C C . PHE A 1 54 ? -9.666 3.508 -2.064 1.00 0.00 54 PHE A C 5
ATOM 5734 O O . PHE A 1 54 ? -9.160 4.318 -2.849 1.00 0.00 54 PHE A O 5
ATOM 5751 N N . GLY A 1 55 ? -10.614 2.644 -2.432 1.00 0.00 55 GLY A N 5
ATOM 5752 C CA . GLY A 1 55 ? -11.098 2.624 -3.817 1.00 0.00 55 GLY A CA 5
ATOM 5753 C C . GLY A 1 55 ? -10.020 2.038 -4.739 1.00 0.00 55 GLY A C 5
ATOM 5754 O O . GLY A 1 55 ? -9.958 2.380 -5.923 1.00 0.00 55 GLY A O 5
ATOM 5758 N N . VAL A 1 56 ? -9.152 1.178 -4.177 1.00 0.00 56 VAL A N 5
ATOM 5759 C CA . VAL A 1 56 ? -8.056 0.575 -4.948 1.00 0.00 56 VAL A CA 5
ATOM 5760 C C . VAL A 1 56 ? -8.338 -0.909 -5.207 1.00 0.00 56 VAL A C 5
ATOM 5761 O O . VAL A 1 56 ? -8.024 -1.764 -4.369 1.00 0.00 56 VAL A O 5
ATOM 5774 N N . GLU A 1 57 ? -8.920 -1.207 -6.363 1.00 0.00 57 GLU A N 5
ATOM 5775 C CA . GLU A 1 57 ? -9.226 -2.590 -6.719 1.00 0.00 57 GLU A CA 5
ATOM 5776 C C . GLU A 1 57 ? -8.017 -3.210 -7.416 1.00 0.00 57 GLU A C 5
ATOM 5777 O O . GLU A 1 57 ? -7.834 -3.027 -8.616 1.00 0.00 57 GLU A O 5
ATOM 5789 N N . ILE A 1 58 ? -7.203 -3.934 -6.642 1.00 0.00 58 ILE A N 5
ATOM 5790 C CA . ILE A 1 58 ? -5.997 -4.584 -7.169 1.00 0.00 58 ILE A CA 5
ATOM 5791 C C . ILE A 1 58 ? -6.369 -5.752 -8.095 1.00 0.00 58 ILE A C 5
ATOM 5792 O O . ILE A 1 58 ? -6.817 -6.793 -7.606 1.00 0.00 58 ILE A O 5
ATOM 5808 N N . PRO A 1 59 ? -6.117 -5.646 -9.404 1.00 0.00 59 PRO A N 5
ATOM 5809 C CA . PRO A 1 59 ? -6.361 -6.773 -10.337 1.00 0.00 59 PRO A CA 5
ATOM 5810 C C . PRO A 1 59 ? -5.482 -7.939 -9.936 1.00 0.00 59 PRO A C 5
ATOM 5811 O O . PRO A 1 59 ? -4.541 -7.771 -9.155 1.00 0.00 59 PRO A O 5
ATOM 5822 N N . ASP A 1 60 ? -5.779 -9.101 -10.479 1.00 0.00 60 ASP A N 5
ATOM 5823 C CA . ASP A 1 60 ? -4.994 -10.300 -10.186 1.00 0.00 60 ASP A CA 5
ATOM 5824 C C . ASP A 1 60 ? -3.510 -10.027 -10.463 1.00 0.00 60 ASP A C 5
ATOM 5825 O O . ASP A 1 60 ? -2.638 -10.494 -9.726 1.00 0.00 60 ASP A O 5
ATOM 5834 N N . GLU A 1 61 ? -3.241 -9.259 -11.527 1.00 0.00 61 GLU A N 5
ATOM 5835 C CA . GLU A 1 61 ? -1.870 -8.913 -11.896 1.00 0.00 61 GLU A CA 5
ATOM 5836 C C . GLU A 1 61 ? -1.187 -8.093 -10.796 1.00 0.00 61 GLU A C 5
ATOM 5837 O O . GLU A 1 61 ? -0.025 -8.340 -10.470 1.00 0.00 61 GLU A O 5
ATOM 5849 N N . GLU A 1 62 ? -1.903 -7.114 -10.228 1.00 0.00 62 GLU A N 5
ATOM 5850 C CA . GLU A 1 62 ? -1.320 -6.293 -9.161 1.00 0.00 62 GLU A CA 5
ATOM 5851 C C . GLU A 1 62 ? -1.167 -7.079 -7.883 1.00 0.00 62 GLU A C 5
ATOM 5852 O O . GLU A 1 62 ? -0.170 -6.960 -7.218 1.00 0.00 62 GLU A O 5
ATOM 5864 N N . SER A 1 63 ? -2.190 -7.840 -7.535 1.00 0.00 63 SER A N 5
ATOM 5865 C CA . SER A 1 63 ? -2.193 -8.616 -6.296 1.00 0.00 63 SER A CA 5
ATOM 5866 C C . SER A 1 63 ? -0.988 -9.537 -6.210 1.00 0.00 63 SER A C 5
ATOM 5867 O O . SER A 1 63 ? -0.380 -9.649 -5.142 1.00 0.00 63 SER A O 5
ATOM 5875 N N . LYS A 1 64 ? -0.631 -10.177 -7.326 1.00 0.00 64 LYS A N 5
ATOM 5876 C CA . LYS A 1 64 ? 0.529 -11.061 -7.325 1.00 0.00 64 LYS A CA 5
ATOM 5877 C C . LYS A 1 64 ? 1.815 -10.226 -7.252 1.00 0.00 64 LYS A C 5
ATOM 5878 O O . LYS A 1 64 ? 2.777 -10.627 -6.594 1.00 0.00 64 LYS A O 5
ATOM 5897 N N . ASN A 1 65 ? 1.808 -9.044 -7.904 1.00 0.00 65 ASN A N 5
ATOM 5898 C CA . ASN A 1 65 ? 2.976 -8.154 -7.858 1.00 0.00 65 ASN A CA 5
ATOM 5899 C C . ASN A 1 65 ? 3.156 -7.619 -6.433 1.00 0.00 65 ASN A C 5
ATOM 5900 O O . ASN A 1 65 ? 4.272 -7.546 -5.916 1.00 0.00 65 ASN A O 5
ATOM 5911 N N . ILE A 1 66 ? 2.028 -7.264 -5.814 1.00 0.00 66 ILE A N 5
ATOM 5912 C CA . ILE A 1 66 ? 1.989 -6.753 -4.468 1.00 0.00 66 ILE A CA 5
ATOM 5913 C C . ILE A 1 66 ? 2.389 -7.852 -3.484 1.00 0.00 66 ILE A C 5
ATOM 5914 O O . ILE A 1 66 ? 1.543 -8.573 -2.952 1.00 0.00 66 ILE A O 5
ATOM 5930 N N . LYS A 1 67 ? 3.693 -7.939 -3.247 1.00 0.00 67 LYS A N 5
ATOM 5931 C CA . LYS A 1 67 ? 4.252 -8.922 -2.315 1.00 0.00 67 LYS A CA 5
ATOM 5932 C C . LYS A 1 67 ? 5.013 -8.221 -1.197 1.00 0.00 67 LYS A C 5
ATOM 5933 O O . LYS A 1 67 ? 5.243 -8.808 -0.141 1.00 0.00 67 LYS A O 5
ATOM 5952 N N . ILE A 1 68 ? 5.376 -6.951 -1.432 1.00 0.00 68 ILE A N 5
ATOM 5953 C CA . ILE A 1 68 ? 6.065 -6.155 -0.446 1.00 0.00 68 ILE A CA 5
ATOM 5954 C C . ILE A 1 68 ? 5.312 -4.844 -0.288 1.00 0.00 68 ILE A C 5
ATOM 5955 O O . ILE A 1 68 ? 4.429 -4.524 -1.093 1.00 0.00 68 ILE A O 5
ATOM 5971 N N . VAL A 1 69 ? 5.659 -4.097 0.740 1.00 0.00 69 VAL A N 5
ATOM 5972 C CA . VAL A 1 69 ? 5.015 -2.819 1.007 1.00 0.00 69 VAL A CA 5
ATOM 5973 C C . VAL A 1 69 ? 5.190 -1.895 -0.193 1.00 0.00 69 VAL A C 5
ATOM 5974 O O . VAL A 1 69 ? 4.260 -1.209 -0.599 1.00 0.00 69 VAL A O 5
ATOM 5987 N N . GLY A 1 70 ? 6.392 -1.877 -0.730 1.00 0.00 70 GLY A N 5
ATOM 5988 C CA . GLY A 1 70 ? 6.717 -1.020 -1.860 1.00 0.00 70 GLY A CA 5
ATOM 5989 C C . GLY A 1 70 ? 5.689 -1.148 -2.973 1.00 0.00 70 GLY A C 5
ATOM 5990 O O . GLY A 1 70 ? 5.223 -0.143 -3.483 1.00 0.00 70 GLY A O 5
ATOM 5994 N N . ASP A 1 71 ? 5.340 -2.376 -3.336 1.00 0.00 71 ASP A N 5
ATOM 5995 C CA . ASP A 1 71 ? 4.361 -2.604 -4.396 1.00 0.00 71 ASP A CA 5
ATOM 5996 C C . ASP A 1 71 ? 2.940 -2.361 -3.911 1.00 0.00 71 ASP A C 5
ATOM 5997 O O . ASP A 1 71 ? 2.159 -1.684 -4.585 1.00 0.00 71 ASP A O 5
ATOM 6006 N N . ALA A 1 72 ? 2.601 -2.949 -2.755 1.00 0.00 72 ALA A N 5
ATOM 6007 C CA . ALA A 1 72 ? 1.258 -2.816 -2.218 1.00 0.00 72 ALA A CA 5
ATOM 6008 C C . ALA A 1 72 ? 0.920 -1.357 -1.968 1.00 0.00 72 ALA A C 5
ATOM 6009 O O . ALA A 1 72 ? 0.000 -0.818 -2.573 1.00 0.00 72 ALA A O 5
ATOM 6016 N N . VAL A 1 73 ? 1.659 -0.748 -1.046 1.00 0.00 73 VAL A N 5
ATOM 6017 C CA . VAL A 1 73 ? 1.434 0.611 -0.650 1.00 0.00 73 VAL A CA 5
ATOM 6018 C C . VAL A 1 73 ? 1.628 1.602 -1.793 1.00 0.00 73 VAL A C 5
ATOM 6019 O O . VAL A 1 73 ? 0.813 2.518 -1.914 1.00 0.00 73 VAL A O 5
ATOM 6032 N N . ASN A 1 74 ? 2.661 1.429 -2.639 1.00 0.00 74 ASN A N 5
ATOM 6033 C CA . ASN A 1 74 ? 2.837 2.370 -3.761 1.00 0.00 74 ASN A CA 5
ATOM 6034 C C . ASN A 1 74 ? 1.595 2.316 -4.653 1.00 0.00 74 ASN A C 5
ATOM 6035 O O . ASN A 1 74 ? 1.134 3.339 -5.163 1.00 0.00 74 ASN A O 5
ATOM 6046 N N . TYR A 1 75 ? 1.058 1.107 -4.832 1.00 0.00 75 TYR A N 5
ATOM 6047 C CA . TYR A 1 75 ? -0.142 0.925 -5.639 1.00 0.00 75 TYR A CA 5
ATOM 6048 C C . TYR A 1 75 ? -1.321 1.665 -4.988 1.00 0.00 75 TYR A C 5
ATOM 6049 O O . TYR A 1 75 ? -2.062 2.393 -5.652 1.00 0.00 75 TYR A O 5
ATOM 6067 N N . ILE A 1 76 ? -1.498 1.467 -3.680 1.00 0.00 76 ILE A N 5
ATOM 6068 C CA . ILE A 1 76 ? -2.608 2.104 -2.978 1.00 0.00 76 ILE A CA 5
ATOM 6069 C C . ILE A 1 76 ? -2.508 3.635 -3.112 1.00 0.00 76 ILE A C 5
ATOM 6070 O O . ILE A 1 76 ? -3.480 4.269 -3.532 1.00 0.00 76 ILE A O 5
ATOM 6086 N N . ILE A 1 77 ? -1.330 4.218 -2.831 1.00 0.00 77 ILE A N 5
ATOM 6087 C CA . ILE A 1 77 ? -1.152 5.671 -3.016 1.00 0.00 77 ILE A CA 5
ATOM 6088 C C . ILE A 1 77 ? -1.350 6.056 -4.493 1.00 0.00 77 ILE A C 5
ATOM 6089 O O . ILE A 1 77 ? -1.653 7.212 -4.804 1.00 0.00 77 ILE A O 5
ATOM 6105 N N . GLU A 1 78 ? -1.143 5.088 -5.390 1.00 0.00 78 GLU A N 5
ATOM 6106 C CA . GLU A 1 78 ? -1.257 5.347 -6.826 1.00 0.00 78 GLU A CA 5
ATOM 6107 C C . GLU A 1 78 ? -2.642 5.859 -7.145 1.00 0.00 78 GLU A C 5
ATOM 6108 O O . GLU A 1 78 ? -2.798 6.839 -7.878 1.00 0.00 78 GLU A O 5
ATOM 6120 N N . HIS A 1 79 ? -3.642 5.200 -6.569 1.00 0.00 79 HIS A N 5
ATOM 6121 C CA . HIS A 1 79 ? -5.044 5.623 -6.789 1.00 0.00 79 HIS A CA 5
ATOM 6122 C C . HIS A 1 79 ? -5.501 6.531 -5.649 1.00 0.00 79 HIS A C 5
ATOM 6123 O O . HIS A 1 79 ? -6.515 7.220 -5.784 1.00 0.00 79 HIS A O 5
ATOM 6137 N N . GLN A 1 80 ? -4.751 6.538 -4.530 1.00 0.00 80 GLN A N 5
ATOM 6138 C CA . GLN A 1 80 ? -5.120 7.383 -3.399 1.00 0.00 80 GLN A CA 5
ATOM 6139 C C . GLN A 1 80 ? -4.665 8.804 -3.613 1.00 0.00 80 GLN A C 5
ATOM 6140 O O . GLN A 1 80 ? -3.795 9.083 -4.443 1.00 0.00 80 GLN A O 5
ATOM 6154 N N . SER A 1 81 ? -5.266 9.688 -2.836 1.00 0.00 81 SER A N 5
ATOM 6155 C CA . SER A 1 81 ? -4.936 11.110 -2.905 1.00 0.00 81 SER A CA 5
ATOM 6156 C C . SER A 1 81 ? -5.537 11.864 -1.727 1.00 0.00 81 SER A C 5
ATOM 6157 O O . SER A 1 81 ? -6.745 12.038 -1.713 1.00 0.00 81 SER A O 5
ATOM 6166 N N . MET A 1 1 ? -7.462 10.700 0.621 1.00 0.00 1 MET A N 6
ATOM 6167 C CA . MET A 1 1 ? -6.657 11.832 1.162 1.00 0.00 1 MET A CA 6
ATOM 6168 C C . MET A 1 1 ? -5.504 11.275 2.006 1.00 0.00 1 MET A C 6
ATOM 6169 O O . MET A 1 1 ? -5.217 11.771 3.102 1.00 0.00 1 MET A O 6
ATOM 6185 N N . ALA A 1 2 ? -4.843 10.237 1.479 1.00 0.00 2 ALA A N 6
ATOM 6186 C CA . ALA A 1 2 ? -3.722 9.611 2.181 1.00 0.00 2 ALA A CA 6
ATOM 6187 C C . ALA A 1 2 ? -2.501 9.489 1.277 1.00 0.00 2 ALA A C 6
ATOM 6188 O O . ALA A 1 2 ? -2.576 8.880 0.210 1.00 0.00 2 ALA A O 6
ATOM 6195 N N . ASP A 1 3 ? -1.370 10.022 1.745 1.00 0.00 3 ASP A N 6
ATOM 6196 C CA . ASP A 1 3 ? -0.110 9.915 1.012 1.00 0.00 3 ASP A CA 6
ATOM 6197 C C . ASP A 1 3 ? 0.425 8.498 1.211 1.00 0.00 3 ASP A C 6
ATOM 6198 O O . ASP A 1 3 ? -0.099 7.768 2.049 1.00 0.00 3 ASP A O 6
ATOM 6207 N N . LYS A 1 4 ? 1.437 8.088 0.434 1.00 0.00 4 LYS A N 6
ATOM 6208 C CA . LYS A 1 4 ? 1.975 6.729 0.546 1.00 0.00 4 LYS A CA 6
ATOM 6209 C C . LYS A 1 4 ? 2.271 6.389 2.011 1.00 0.00 4 LYS A C 6
ATOM 6210 O O . LYS A 1 4 ? 1.982 5.274 2.465 1.00 0.00 4 LYS A O 6
ATOM 6229 N N . ASP A 1 5 ? 2.793 7.361 2.759 1.00 0.00 5 ASP A N 6
ATOM 6230 C CA . ASP A 1 5 ? 3.052 7.152 4.186 1.00 0.00 5 ASP A CA 6
ATOM 6231 C C . ASP A 1 5 ? 1.732 6.851 4.896 1.00 0.00 5 ASP A C 6
ATOM 6232 O O . ASP A 1 5 ? 1.639 5.941 5.730 1.00 0.00 5 ASP A O 6
ATOM 6241 N N . GLN A 1 6 ? 0.708 7.618 4.524 1.00 0.00 6 GLN A N 6
ATOM 6242 C CA . GLN A 1 6 ? -0.619 7.457 5.072 1.00 0.00 6 GLN A CA 6
ATOM 6243 C C . GLN A 1 6 ? -1.220 6.131 4.612 1.00 0.00 6 GLN A C 6
ATOM 6244 O O . GLN A 1 6 ? -1.985 5.537 5.351 1.00 0.00 6 GLN A O 6
ATOM 6258 N N . ILE A 1 7 ? -0.839 5.637 3.410 1.00 0.00 7 ILE A N 6
ATOM 6259 C CA . ILE A 1 7 ? -1.311 4.359 2.932 1.00 0.00 7 ILE A CA 6
ATOM 6260 C C . ILE A 1 7 ? -0.861 3.321 3.942 1.00 0.00 7 ILE A C 6
ATOM 6261 O O . ILE A 1 7 ? -1.610 2.454 4.237 1.00 0.00 7 ILE A O 6
ATOM 6277 N N . LEU A 1 8 ? 0.350 3.444 4.485 1.00 0.00 8 LEU A N 6
ATOM 6278 C CA . LEU A 1 8 ? 0.793 2.494 5.507 1.00 0.00 8 LEU A CA 6
ATOM 6279 C C . LEU A 1 8 ? 0.100 2.714 6.826 1.00 0.00 8 LEU A C 6
ATOM 6280 O O . LEU A 1 8 ? -0.035 1.762 7.556 1.00 0.00 8 LEU A O 6
ATOM 6296 N N . ALA A 1 9 ? -0.344 3.941 7.127 1.00 0.00 9 ALA A N 6
ATOM 6297 C CA . ALA A 1 9 ? -1.075 4.178 8.384 1.00 0.00 9 ALA A CA 6
ATOM 6298 C C . ALA A 1 9 ? -2.484 3.567 8.257 1.00 0.00 9 ALA A C 6
ATOM 6299 O O . ALA A 1 9 ? -2.984 2.863 9.145 1.00 0.00 9 ALA A O 6
ATOM 6306 N N . ASP A 1 10 ? -3.095 3.845 7.113 1.00 0.00 10 ASP A N 6
ATOM 6307 C CA . ASP A 1 10 ? -4.413 3.348 6.773 1.00 0.00 10 ASP A CA 6
ATOM 6308 C C . ASP A 1 10 ? -4.362 1.825 6.559 1.00 0.00 10 ASP A C 6
ATOM 6309 O O . ASP A 1 10 ? -5.203 1.082 7.067 1.00 0.00 10 ASP A O 6
ATOM 6318 N N . MET A 1 11 ? -3.314 1.377 5.855 1.00 0.00 11 MET A N 6
ATOM 6319 C CA . MET A 1 11 ? -3.066 -0.053 5.622 1.00 0.00 11 MET A CA 6
ATOM 6320 C C . MET A 1 11 ? -2.619 -0.700 6.919 1.00 0.00 11 MET A C 6
ATOM 6321 O O . MET A 1 11 ? -2.830 -1.867 7.111 1.00 0.00 11 MET A O 6
ATOM 6335 N N . ALA A 1 12 ? -2.016 0.086 7.809 1.00 0.00 12 ALA A N 6
ATOM 6336 C CA . ALA A 1 12 ? -1.570 -0.404 9.113 1.00 0.00 12 ALA A CA 6
ATOM 6337 C C . ALA A 1 12 ? -2.784 -0.965 9.837 1.00 0.00 12 ALA A C 6
ATOM 6338 O O . ALA A 1 12 ? -2.731 -2.016 10.473 1.00 0.00 12 ALA A O 6
ATOM 6345 N N . ASP A 1 13 ? -3.876 -0.226 9.703 1.00 0.00 13 ASP A N 6
ATOM 6346 C CA . ASP A 1 13 ? -5.149 -0.593 10.311 1.00 0.00 13 ASP A CA 6
ATOM 6347 C C . ASP A 1 13 ? -5.733 -1.843 9.673 1.00 0.00 13 ASP A C 6
ATOM 6348 O O . ASP A 1 13 ? -6.080 -2.783 10.366 1.00 0.00 13 ASP A O 6
ATOM 6357 N N . ILE A 1 14 ? -5.834 -1.825 8.346 1.00 0.00 14 ILE A N 6
ATOM 6358 C CA . ILE A 1 14 ? -6.384 -2.946 7.578 1.00 0.00 14 ILE A CA 6
ATOM 6359 C C . ILE A 1 14 ? -5.540 -4.193 7.830 1.00 0.00 14 ILE A C 6
ATOM 6360 O O . ILE A 1 14 ? -6.060 -5.274 8.069 1.00 0.00 14 ILE A O 6
ATOM 6376 N N . VAL A 1 15 ? -4.239 -3.998 7.750 1.00 0.00 15 VAL A N 6
ATOM 6377 C CA . VAL A 1 15 ? -3.269 -5.053 7.943 1.00 0.00 15 VAL A CA 6
ATOM 6378 C C . VAL A 1 15 ? -3.408 -5.604 9.360 1.00 0.00 15 VAL A C 6
ATOM 6379 O O . VAL A 1 15 ? -3.558 -6.805 9.544 1.00 0.00 15 VAL A O 6
ATOM 6392 N N . ASN A 1 16 ? -3.426 -4.702 10.342 1.00 0.00 16 ASN A N 6
ATOM 6393 C CA . ASN A 1 16 ? -3.631 -5.079 11.736 1.00 0.00 16 ASN A CA 6
ATOM 6394 C C . ASN A 1 16 ? -5.038 -5.675 11.907 1.00 0.00 16 ASN A C 6
ATOM 6395 O O . ASN A 1 16 ? -5.335 -6.337 12.902 1.00 0.00 16 ASN A O 6
ATOM 6406 N N . ASP A 1 17 ? -5.920 -5.382 10.949 1.00 0.00 17 ASP A N 6
ATOM 6407 C CA . ASP A 1 17 ? -7.291 -5.860 11.009 1.00 0.00 17 ASP A CA 6
ATOM 6408 C C . ASP A 1 17 ? -7.451 -7.247 10.375 1.00 0.00 17 ASP A C 6
ATOM 6409 O O . ASP A 1 17 ? -8.330 -8.015 10.777 1.00 0.00 17 ASP A O 6
ATOM 6418 N N . ILE A 1 18 ? -6.627 -7.547 9.366 1.00 0.00 18 ILE A N 6
ATOM 6419 C CA . ILE A 1 18 ? -6.715 -8.831 8.656 1.00 0.00 18 ILE A CA 6
ATOM 6420 C C . ILE A 1 18 ? -5.623 -9.794 9.123 1.00 0.00 18 ILE A C 6
ATOM 6421 O O . ILE A 1 18 ? -5.928 -10.877 9.632 1.00 0.00 18 ILE A O 6
ATOM 6437 N N . THR A 1 19 ? -4.359 -9.392 8.966 1.00 0.00 19 THR A N 6
ATOM 6438 C CA . THR A 1 19 ? -3.245 -10.224 9.396 1.00 0.00 19 THR A CA 6
ATOM 6439 C C . THR A 1 19 ? -2.886 -9.912 10.848 1.00 0.00 19 THR A C 6
ATOM 6440 O O . THR A 1 19 ? -2.218 -10.709 11.511 1.00 0.00 19 THR A O 6
ATOM 6451 N N . GLY A 1 20 ? -3.316 -8.733 11.325 1.00 0.00 20 GLY A N 6
ATOM 6452 C CA . GLY A 1 20 ? -3.014 -8.312 12.685 1.00 0.00 20 GLY A CA 6
ATOM 6453 C C . GLY A 1 20 ? -1.574 -7.817 12.812 1.00 0.00 20 GLY A C 6
ATOM 6454 O O . GLY A 1 20 ? -1.060 -7.662 13.922 1.00 0.00 20 GLY A O 6
ATOM 6458 N N . VAL A 1 21 ? -0.949 -7.535 11.663 1.00 0.00 21 VAL A N 6
ATOM 6459 C CA . VAL A 1 21 ? 0.401 -7.020 11.634 1.00 0.00 21 VAL A CA 6
ATOM 6460 C C . VAL A 1 21 ? 0.346 -5.575 12.163 1.00 0.00 21 VAL A C 6
ATOM 6461 O O . VAL A 1 21 ? -0.602 -4.838 11.880 1.00 0.00 21 VAL A O 6
ATOM 6474 N N . ASP A 1 22 ? 1.320 -5.226 13.011 1.00 0.00 22 ASP A N 6
ATOM 6475 C CA . ASP A 1 22 ? 1.339 -3.930 13.679 1.00 0.00 22 ASP A CA 6
ATOM 6476 C C . ASP A 1 22 ? 1.498 -2.752 12.748 1.00 0.00 22 ASP A C 6
ATOM 6477 O O . ASP A 1 22 ? 2.103 -2.848 11.679 1.00 0.00 22 ASP A O 6
ATOM 6486 N N . GLN A 1 23 ? 0.979 -1.623 13.223 1.00 0.00 23 GLN A N 6
ATOM 6487 C CA . GLN A 1 23 ? 1.081 -0.367 12.502 1.00 0.00 23 GLN A CA 6
ATOM 6488 C C . GLN A 1 23 ? 2.573 -0.030 12.359 1.00 0.00 23 GLN A C 6
ATOM 6489 O O . GLN A 1 23 ? 3.032 0.482 11.340 1.00 0.00 23 GLN A O 6
ATOM 6503 N N . SER A 1 24 ? 3.314 -0.383 13.400 1.00 0.00 24 SER A N 6
ATOM 6504 C CA . SER A 1 24 ? 4.757 -0.225 13.449 1.00 0.00 24 SER A CA 6
ATOM 6505 C C . SER A 1 24 ? 5.404 -1.220 12.490 1.00 0.00 24 SER A C 6
ATOM 6506 O O . SER A 1 24 ? 6.386 -0.912 11.812 1.00 0.00 24 SER A O 6
ATOM 6514 N N . GLU A 1 25 ? 4.838 -2.431 12.474 1.00 0.00 25 GLU A N 6
ATOM 6515 C CA . GLU A 1 25 ? 5.339 -3.516 11.643 1.00 0.00 25 GLU A CA 6
ATOM 6516 C C . GLU A 1 25 ? 5.130 -3.260 10.153 1.00 0.00 25 GLU A C 6
ATOM 6517 O O . GLU A 1 25 ? 5.804 -3.891 9.341 1.00 0.00 25 GLU A O 6
ATOM 6529 N N . VAL A 1 26 ? 4.214 -2.350 9.782 1.00 0.00 26 VAL A N 6
ATOM 6530 C CA . VAL A 1 26 ? 3.986 -2.059 8.365 1.00 0.00 26 VAL A CA 6
ATOM 6531 C C . VAL A 1 26 ? 4.921 -0.922 7.903 1.00 0.00 26 VAL A C 6
ATOM 6532 O O . VAL A 1 26 ? 4.692 0.249 8.199 1.00 0.00 26 VAL A O 6
ATOM 6545 N N . THR A 1 27 ? 5.999 -1.293 7.195 1.00 0.00 27 THR A N 6
ATOM 6546 C CA . THR A 1 27 ? 6.984 -0.322 6.717 1.00 0.00 27 THR A CA 6
ATOM 6547 C C . THR A 1 27 ? 7.279 -0.545 5.234 1.00 0.00 27 THR A C 6
ATOM 6548 O O . THR A 1 27 ? 7.118 -1.646 4.721 1.00 0.00 27 THR A O 6
ATOM 6559 N N . PHE A 1 28 ? 7.691 0.522 4.555 1.00 0.00 28 PHE A N 6
ATOM 6560 C CA . PHE A 1 28 ? 7.989 0.474 3.118 1.00 0.00 28 PHE A CA 6
ATOM 6561 C C . PHE A 1 28 ? 8.975 -0.643 2.720 1.00 0.00 28 PHE A C 6
ATOM 6562 O O . PHE A 1 28 ? 9.186 -0.861 1.524 1.00 0.00 28 PHE A O 6
ATOM 6579 N N . GLU A 1 29 ? 9.605 -1.322 3.697 1.00 0.00 29 GLU A N 6
ATOM 6580 C CA . GLU A 1 29 ? 10.590 -2.370 3.377 1.00 0.00 29 GLU A CA 6
ATOM 6581 C C . GLU A 1 29 ? 10.206 -3.755 3.891 1.00 0.00 29 GLU A C 6
ATOM 6582 O O . GLU A 1 29 ? 11.070 -4.639 3.975 1.00 0.00 29 GLU A O 6
ATOM 6594 N N . LYS A 1 30 ? 8.948 -3.954 4.257 1.00 0.00 30 LYS A N 6
ATOM 6595 C CA . LYS A 1 30 ? 8.535 -5.254 4.789 1.00 0.00 30 LYS A CA 6
ATOM 6596 C C . LYS A 1 30 ? 7.808 -6.056 3.741 1.00 0.00 30 LYS A C 6
ATOM 6597 O O . LYS A 1 30 ? 6.771 -5.627 3.244 1.00 0.00 30 LYS A O 6
ATOM 6616 N N . SER A 1 31 ? 8.293 -7.265 3.460 1.00 0.00 31 SER A N 6
ATOM 6617 C CA . SER A 1 31 ? 7.570 -8.122 2.533 1.00 0.00 31 SER A CA 6
ATOM 6618 C C . SER A 1 31 ? 6.193 -8.357 3.121 1.00 0.00 31 SER A C 6
ATOM 6619 O O . SER A 1 31 ? 6.093 -8.715 4.282 1.00 0.00 31 SER A O 6
ATOM 6627 N N . PHE A 1 32 ? 5.147 -8.175 2.336 1.00 0.00 32 PHE A N 6
ATOM 6628 C CA . PHE A 1 32 ? 3.812 -8.395 2.804 1.00 0.00 32 PHE A CA 6
ATOM 6629 C C . PHE A 1 32 ? 3.710 -9.823 3.327 1.00 0.00 32 PHE A C 6
ATOM 6630 O O . PHE A 1 32 ? 3.304 -10.066 4.461 1.00 0.00 32 PHE A O 6
ATOM 6647 N N . VAL A 1 33 ? 4.059 -10.753 2.447 1.00 0.00 33 VAL A N 6
ATOM 6648 C CA . VAL A 1 33 ? 3.977 -12.189 2.718 1.00 0.00 33 VAL A CA 6
ATOM 6649 C C . VAL A 1 33 ? 4.944 -12.674 3.804 1.00 0.00 33 VAL A C 6
ATOM 6650 O O . VAL A 1 33 ? 4.545 -13.422 4.701 1.00 0.00 33 VAL A O 6
ATOM 6663 N N . ASP A 1 34 ? 6.211 -12.309 3.668 1.00 0.00 34 ASP A N 6
ATOM 6664 C CA . ASP A 1 34 ? 7.241 -12.782 4.589 1.00 0.00 34 ASP A CA 6
ATOM 6665 C C . ASP A 1 34 ? 7.381 -11.944 5.849 1.00 0.00 34 ASP A C 6
ATOM 6666 O O . ASP A 1 34 ? 7.561 -12.500 6.939 1.00 0.00 34 ASP A O 6
ATOM 6675 N N . ASP A 1 35 ? 7.327 -10.617 5.712 1.00 0.00 35 ASP A N 6
ATOM 6676 C CA . ASP A 1 35 ? 7.482 -9.745 6.868 1.00 0.00 35 ASP A CA 6
ATOM 6677 C C . ASP A 1 35 ? 6.145 -9.367 7.479 1.00 0.00 35 ASP A C 6
ATOM 6678 O O . ASP A 1 35 ? 6.048 -9.252 8.707 1.00 0.00 35 ASP A O 6
ATOM 6687 N N . LEU A 1 36 ? 5.107 -9.192 6.647 1.00 0.00 36 LEU A N 6
ATOM 6688 C CA . LEU A 1 36 ? 3.790 -8.846 7.177 1.00 0.00 36 LEU A CA 6
ATOM 6689 C C . LEU A 1 36 ? 2.885 -10.090 7.192 1.00 0.00 36 LEU A C 6
ATOM 6690 O O . LEU A 1 36 ? 1.664 -9.989 7.308 1.00 0.00 36 LEU A O 6
ATOM 6706 N N . ASP A 1 37 ? 3.515 -11.273 7.096 1.00 0.00 37 ASP A N 6
ATOM 6707 C CA . ASP A 1 37 ? 2.813 -12.558 7.130 1.00 0.00 37 ASP A CA 6
ATOM 6708 C C . ASP A 1 37 ? 1.546 -12.529 6.271 1.00 0.00 37 ASP A C 6
ATOM 6709 O O . ASP A 1 37 ? 0.463 -12.931 6.719 1.00 0.00 37 ASP A O 6
ATOM 6718 N N . VAL A 1 38 ? 1.684 -12.043 5.036 1.00 0.00 38 VAL A N 6
ATOM 6719 C CA . VAL A 1 38 ? 0.531 -11.962 4.135 1.00 0.00 38 VAL A CA 6
ATOM 6720 C C . VAL A 1 38 ? 0.427 -13.192 3.230 1.00 0.00 38 VAL A C 6
ATOM 6721 O O . VAL A 1 38 ? 1.132 -13.305 2.229 1.00 0.00 38 VAL A O 6
ATOM 6734 N N . ASP A 1 39 ? -0.531 -14.064 3.549 1.00 0.00 39 ASP A N 6
ATOM 6735 C CA . ASP A 1 39 ? -0.792 -15.227 2.712 1.00 0.00 39 ASP A CA 6
ATOM 6736 C C . ASP A 1 39 ? -1.737 -14.771 1.605 1.00 0.00 39 ASP A C 6
ATOM 6737 O O . ASP A 1 39 ? -2.033 -13.570 1.512 1.00 0.00 39 ASP A O 6
ATOM 6746 N N . SER A 1 40 ? -2.211 -15.691 0.766 1.00 0.00 40 SER A N 6
ATOM 6747 C CA . SER A 1 40 ? -3.113 -15.280 -0.304 1.00 0.00 40 SER A CA 6
ATOM 6748 C C . SER A 1 40 ? -4.376 -14.663 0.284 1.00 0.00 40 SER A C 6
ATOM 6749 O O . SER A 1 40 ? -4.880 -13.675 -0.239 1.00 0.00 40 SER A O 6
ATOM 6757 N N . LEU A 1 41 ? -4.880 -15.250 1.374 1.00 0.00 41 LEU A N 6
ATOM 6758 C CA . LEU A 1 41 ? -6.086 -14.735 2.020 1.00 0.00 41 LEU A CA 6
ATOM 6759 C C . LEU A 1 41 ? -5.833 -13.346 2.600 1.00 0.00 41 LEU A C 6
ATOM 6760 O O . LEU A 1 41 ? -6.704 -12.489 2.538 1.00 0.00 41 LEU A O 6
ATOM 6776 N N . SER A 1 42 ? -4.655 -13.148 3.192 1.00 0.00 42 SER A N 6
ATOM 6777 C CA . SER A 1 42 ? -4.322 -11.863 3.799 1.00 0.00 42 SER A CA 6
ATOM 6778 C C . SER A 1 42 ? -4.336 -10.774 2.748 1.00 0.00 42 SER A C 6
ATOM 6779 O O . SER A 1 42 ? -4.924 -9.718 2.964 1.00 0.00 42 SER A O 6
ATOM 6787 N N . MET A 1 43 ? -3.716 -11.044 1.597 1.00 0.00 43 MET A N 6
ATOM 6788 C CA . MET A 1 43 ? -3.702 -10.081 0.523 1.00 0.00 43 MET A CA 6
ATOM 6789 C C . MET A 1 43 ? -5.086 -9.970 -0.092 1.00 0.00 43 MET A C 6
ATOM 6790 O O . MET A 1 43 ? -5.500 -8.889 -0.413 1.00 0.00 43 MET A O 6
ATOM 6804 N N . VAL A 1 44 ? -5.809 -11.082 -0.230 1.00 0.00 44 VAL A N 6
ATOM 6805 C CA . VAL A 1 44 ? -7.161 -11.026 -0.797 1.00 0.00 44 VAL A CA 6
ATOM 6806 C C . VAL A 1 44 ? -8.038 -10.143 0.089 1.00 0.00 44 VAL A C 6
ATOM 6807 O O . VAL A 1 44 ? -8.740 -9.259 -0.410 1.00 0.00 44 VAL A O 6
ATOM 6820 N N . GLU A 1 45 ? -7.974 -10.377 1.394 1.00 0.00 45 GLU A N 6
ATOM 6821 C CA . GLU A 1 45 ? -8.750 -9.587 2.344 1.00 0.00 45 GLU A CA 6
ATOM 6822 C C . GLU A 1 45 ? -8.274 -8.134 2.339 1.00 0.00 45 GLU A C 6
ATOM 6823 O O . GLU A 1 45 ? -9.084 -7.207 2.384 1.00 0.00 45 GLU A O 6
ATOM 6835 N N . ILE A 1 46 ? -6.951 -7.957 2.269 1.00 0.00 46 ILE A N 6
ATOM 6836 C CA . ILE A 1 46 ? -6.353 -6.610 2.241 1.00 0.00 46 ILE A CA 6
ATOM 6837 C C . ILE A 1 46 ? -6.738 -5.872 0.966 1.00 0.00 46 ILE A C 6
ATOM 6838 O O . ILE A 1 46 ? -7.027 -4.700 1.004 1.00 0.00 46 ILE A O 6
ATOM 6854 N N . ILE A 1 47 ? -6.746 -6.582 -0.134 1.00 0.00 47 ILE A N 6
ATOM 6855 C CA . ILE A 1 47 ? -7.116 -6.041 -1.423 1.00 0.00 47 ILE A CA 6
ATOM 6856 C C . ILE A 1 47 ? -8.570 -5.553 -1.349 1.00 0.00 47 ILE A C 6
ATOM 6857 O O . ILE A 1 47 ? -8.908 -4.517 -1.909 1.00 0.00 47 ILE A O 6
ATOM 6873 N N . TYR A 1 48 ? -9.411 -6.319 -0.640 1.00 0.00 48 TYR A N 6
ATOM 6874 C CA . TYR A 1 48 ? -10.814 -5.971 -0.472 1.00 0.00 48 TYR A CA 6
ATOM 6875 C C . TYR A 1 48 ? -10.942 -4.720 0.389 1.00 0.00 48 TYR A C 6
ATOM 6876 O O . TYR A 1 48 ? -11.621 -3.771 -0.003 1.00 0.00 48 TYR A O 6
ATOM 6894 N N . ALA A 1 49 ? -10.264 -4.720 1.545 1.00 0.00 49 ALA A N 6
ATOM 6895 C CA . ALA A 1 49 ? -10.288 -3.566 2.453 1.00 0.00 49 ALA A CA 6
ATOM 6896 C C . ALA A 1 49 ? -9.673 -2.353 1.784 1.00 0.00 49 ALA A C 6
ATOM 6897 O O . ALA A 1 49 ? -10.147 -1.244 1.954 1.00 0.00 49 ALA A O 6
ATOM 6904 N N . CYS A 1 50 ? -8.611 -2.590 1.037 1.00 0.00 50 CYS A N 6
ATOM 6905 C CA . CYS A 1 50 ? -7.907 -1.540 0.319 1.00 0.00 50 CYS A CA 6
ATOM 6906 C C . CYS A 1 50 ? -8.763 -0.979 -0.819 1.00 0.00 50 CYS A C 6
ATOM 6907 O O . CYS A 1 50 ? -8.781 0.227 -1.062 1.00 0.00 50 CYS A O 6
ATOM 6915 N N . ASP A 1 51 ? -9.466 -1.877 -1.508 1.00 0.00 51 ASP A N 6
ATOM 6916 C CA . ASP A 1 51 ? -10.336 -1.502 -2.625 1.00 0.00 51 ASP A CA 6
ATOM 6917 C C . ASP A 1 51 ? -11.512 -0.655 -2.159 1.00 0.00 51 ASP A C 6
ATOM 6918 O O . ASP A 1 51 ? -12.029 0.159 -2.917 1.00 0.00 51 ASP A O 6
ATOM 6927 N N . GLU A 1 52 ? -11.945 -0.877 -0.924 1.00 0.00 52 GLU A N 6
ATOM 6928 C CA . GLU A 1 52 ? -13.081 -0.139 -0.366 1.00 0.00 52 GLU A CA 6
ATOM 6929 C C . GLU A 1 52 ? -12.617 1.088 0.421 1.00 0.00 52 GLU A C 6
ATOM 6930 O O . GLU A 1 52 ? -13.200 2.168 0.304 1.00 0.00 52 GLU A O 6
ATOM 6942 N N . LYS A 1 53 ? -11.581 0.894 1.229 1.00 0.00 53 LYS A N 6
ATOM 6943 C CA . LYS A 1 53 ? -11.030 1.958 2.064 1.00 0.00 53 LYS A CA 6
ATOM 6944 C C . LYS A 1 53 ? -10.312 3.015 1.225 1.00 0.00 53 LYS A C 6
ATOM 6945 O O . LYS A 1 53 ? -10.443 4.213 1.492 1.00 0.00 53 LYS A O 6
ATOM 6964 N N . PHE A 1 54 ? -9.548 2.569 0.219 1.00 0.00 54 PHE A N 6
ATOM 6965 C CA . PHE A 1 54 ? -8.804 3.516 -0.646 1.00 0.00 54 PHE A CA 6
ATOM 6966 C C . PHE A 1 54 ? -9.372 3.583 -2.065 1.00 0.00 54 PHE A C 6
ATOM 6967 O O . PHE A 1 54 ? -8.881 4.370 -2.879 1.00 0.00 54 PHE A O 6
ATOM 6984 N N . GLY A 1 55 ? -10.352 2.733 -2.390 1.00 0.00 55 GLY A N 6
ATOM 6985 C CA . GLY A 1 55 ? -10.886 2.712 -3.754 1.00 0.00 55 GLY A CA 6
ATOM 6986 C C . GLY A 1 55 ? -9.846 2.098 -4.704 1.00 0.00 55 GLY A C 6
ATOM 6987 O O . GLY A 1 55 ? -9.798 2.441 -5.886 1.00 0.00 55 GLY A O 6
ATOM 6991 N N . VAL A 1 56 ? -8.988 1.210 -4.159 1.00 0.00 56 VAL A N 6
ATOM 6992 C CA . VAL A 1 56 ? -7.917 0.583 -4.947 1.00 0.00 56 VAL A CA 6
ATOM 6993 C C . VAL A 1 56 ? -8.212 -0.902 -5.206 1.00 0.00 56 VAL A C 6
ATOM 6994 O O . VAL A 1 56 ? -7.916 -1.758 -4.365 1.00 0.00 56 VAL A O 6
ATOM 7007 N N . GLU A 1 57 ? -8.766 -1.193 -6.375 1.00 0.00 57 GLU A N 6
ATOM 7008 C CA . GLU A 1 57 ? -9.073 -2.575 -6.752 1.00 0.00 57 GLU A CA 6
ATOM 7009 C C . GLU A 1 57 ? -7.852 -3.242 -7.390 1.00 0.00 57 GLU A C 6
ATOM 7010 O O . GLU A 1 57 ? -7.620 -3.107 -8.591 1.00 0.00 57 GLU A O 6
ATOM 7022 N N . ILE A 1 58 ? -7.079 -3.965 -6.572 1.00 0.00 58 ILE A N 6
ATOM 7023 C CA . ILE A 1 58 ? -5.882 -4.659 -7.057 1.00 0.00 58 ILE A CA 6
ATOM 7024 C C . ILE A 1 58 ? -6.284 -5.849 -7.945 1.00 0.00 58 ILE A C 6
ATOM 7025 O O . ILE A 1 58 ? -6.759 -6.861 -7.422 1.00 0.00 58 ILE A O 6
ATOM 7041 N N . PRO A 1 59 ? -6.040 -5.791 -9.258 1.00 0.00 59 PRO A N 6
ATOM 7042 C CA . PRO A 1 59 ? -6.322 -6.936 -10.157 1.00 0.00 59 PRO A CA 6
ATOM 7043 C C . PRO A 1 59 ? -5.373 -8.072 -9.838 1.00 0.00 59 PRO A C 6
ATOM 7044 O O . PRO A 1 59 ? -4.386 -7.881 -9.125 1.00 0.00 59 PRO A O 6
ATOM 7055 N N . ASP A 1 60 ? -5.677 -9.236 -10.368 1.00 0.00 60 ASP A N 6
ATOM 7056 C CA . ASP A 1 60 ? -4.848 -10.424 -10.146 1.00 0.00 60 ASP A CA 6
ATOM 7057 C C . ASP A 1 60 ? -3.376 -10.105 -10.424 1.00 0.00 60 ASP A C 6
ATOM 7058 O O . ASP A 1 60 ? -2.487 -10.585 -9.713 1.00 0.00 60 ASP A O 6
ATOM 7067 N N . GLU A 1 61 ? -3.133 -9.294 -11.460 1.00 0.00 61 GLU A N 6
ATOM 7068 C CA . GLU A 1 61 ? -1.769 -8.913 -11.823 1.00 0.00 61 GLU A CA 6
ATOM 7069 C C . GLU A 1 61 ? -1.111 -8.069 -10.727 1.00 0.00 61 GLU A C 6
ATOM 7070 O O . GLU A 1 61 ? 0.066 -8.274 -10.408 1.00 0.00 61 GLU A O 6
ATOM 7082 N N . GLU A 1 62 ? -1.861 -7.119 -10.148 1.00 0.00 62 GLU A N 6
ATOM 7083 C CA . GLU A 1 62 ? -1.300 -6.277 -9.084 1.00 0.00 62 GLU A CA 6
ATOM 7084 C C . GLU A 1 62 ? -1.114 -7.050 -7.801 1.00 0.00 62 GLU A C 6
ATOM 7085 O O . GLU A 1 62 ? -0.130 -6.870 -7.131 1.00 0.00 62 GLU A O 6
ATOM 7097 N N . SER A 1 63 ? -2.089 -7.872 -7.451 1.00 0.00 63 SER A N 6
ATOM 7098 C CA . SER A 1 63 ? -2.043 -8.640 -6.207 1.00 0.00 63 SER A CA 6
ATOM 7099 C C . SER A 1 63 ? -0.796 -9.498 -6.151 1.00 0.00 63 SER A C 6
ATOM 7100 O O . SER A 1 63 ? -0.097 -9.512 -5.133 1.00 0.00 63 SER A O 6
ATOM 7108 N N . LYS A 1 64 ? -0.507 -10.195 -7.247 1.00 0.00 64 LYS A N 6
ATOM 7109 C CA . LYS A 1 64 ? 0.684 -11.038 -7.302 1.00 0.00 64 LYS A CA 6
ATOM 7110 C C . LYS A 1 64 ? 1.947 -10.172 -7.294 1.00 0.00 64 LYS A C 6
ATOM 7111 O O . LYS A 1 64 ? 2.956 -10.564 -6.706 1.00 0.00 64 LYS A O 6
ATOM 7130 N N . ASN A 1 65 ? 1.875 -8.977 -7.912 1.00 0.00 65 ASN A N 6
ATOM 7131 C CA . ASN A 1 65 ? 3.022 -8.061 -7.910 1.00 0.00 65 ASN A CA 6
ATOM 7132 C C . ASN A 1 65 ? 3.240 -7.537 -6.487 1.00 0.00 65 ASN A C 6
ATOM 7133 O O . ASN A 1 65 ? 4.368 -7.468 -5.997 1.00 0.00 65 ASN A O 6
ATOM 7144 N N . ILE A 1 66 ? 2.127 -7.192 -5.834 1.00 0.00 66 ILE A N 6
ATOM 7145 C CA . ILE A 1 66 ? 2.120 -6.700 -4.480 1.00 0.00 66 ILE A CA 6
ATOM 7146 C C . ILE A 1 66 ? 2.538 -7.817 -3.526 1.00 0.00 66 ILE A C 6
ATOM 7147 O O . ILE A 1 66 ? 1.699 -8.544 -2.988 1.00 0.00 66 ILE A O 6
ATOM 7163 N N . LYS A 1 67 ? 3.844 -7.919 -3.321 1.00 0.00 67 LYS A N 6
ATOM 7164 C CA . LYS A 1 67 ? 4.417 -8.922 -2.420 1.00 0.00 67 LYS A CA 6
ATOM 7165 C C . LYS A 1 67 ? 5.168 -8.241 -1.286 1.00 0.00 67 LYS A C 6
ATOM 7166 O O . LYS A 1 67 ? 5.380 -8.841 -0.236 1.00 0.00 67 LYS A O 6
ATOM 7185 N N . ILE A 1 68 ? 5.536 -6.971 -1.499 1.00 0.00 68 ILE A N 6
ATOM 7186 C CA . ILE A 1 68 ? 6.215 -6.188 -0.499 1.00 0.00 68 ILE A CA 6
ATOM 7187 C C . ILE A 1 68 ? 5.434 -4.893 -0.313 1.00 0.00 68 ILE A C 6
ATOM 7188 O O . ILE A 1 68 ? 4.561 -4.563 -1.125 1.00 0.00 68 ILE A O 6
ATOM 7204 N N . VAL A 1 69 ? 5.732 -4.190 0.755 1.00 0.00 69 VAL A N 6
ATOM 7205 C CA . VAL A 1 69 ? 5.043 -2.946 1.066 1.00 0.00 69 VAL A CA 6
ATOM 7206 C C . VAL A 1 69 ? 5.244 -1.937 -0.059 1.00 0.00 69 VAL A C 6
ATOM 7207 O O . VAL A 1 69 ? 4.324 -1.213 -0.408 1.00 0.00 69 VAL A O 6
ATOM 7220 N N . GLY A 1 70 ? 6.443 -1.895 -0.602 1.00 0.00 70 GLY A N 6
ATOM 7221 C CA . GLY A 1 70 ? 6.767 -0.956 -1.668 1.00 0.00 70 GLY A CA 6
ATOM 7222 C C . GLY A 1 70 ? 5.774 -1.056 -2.816 1.00 0.00 70 GLY A C 6
ATOM 7223 O O . GLY A 1 70 ? 5.332 -0.037 -3.332 1.00 0.00 70 GLY A O 6
ATOM 7227 N N . ASP A 1 71 ? 5.416 -2.282 -3.203 1.00 0.00 71 ASP A N 6
ATOM 7228 C CA . ASP A 1 71 ? 4.463 -2.485 -4.290 1.00 0.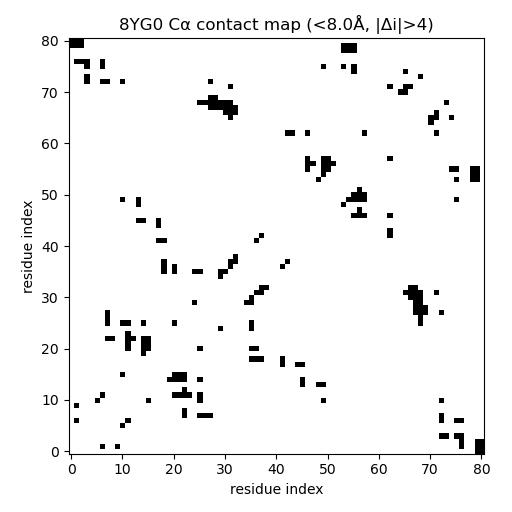00 71 ASP A CA 6
ATOM 7229 C C . ASP A 1 71 ? 3.036 -2.274 -3.815 1.00 0.00 71 ASP A C 6
ATOM 7230 O O . ASP A 1 71 ? 2.253 -1.581 -4.473 1.00 0.00 71 ASP A O 6
ATOM 7239 N N . ALA A 1 72 ? 2.694 -2.895 -2.675 1.00 0.00 72 ALA A N 6
ATOM 7240 C CA . ALA A 1 72 ? 1.348 -2.784 -2.139 1.00 0.00 72 ALA A CA 6
ATOM 7241 C C . ALA A 1 72 ? 0.996 -1.327 -1.902 1.00 0.00 72 ALA A C 6
ATOM 7242 O O . ALA A 1 72 ? 0.063 -0.800 -2.501 1.00 0.00 72 ALA A O 6
ATOM 7249 N N . VAL A 1 73 ? 1.746 -0.697 -0.999 1.00 0.00 73 VAL A N 6
ATOM 7250 C CA . VAL A 1 73 ? 1.518 0.665 -0.619 1.00 0.00 73 VAL A CA 6
ATOM 7251 C C . VAL A 1 73 ? 1.644 1.627 -1.788 1.00 0.00 73 VAL A C 6
ATOM 7252 O O . VAL A 1 73 ? 0.797 2.510 -1.920 1.00 0.00 73 VAL A O 6
ATOM 7265 N N . ASN A 1 74 ? 2.681 1.473 -2.626 1.00 0.00 74 ASN A N 6
ATOM 7266 C CA . ASN A 1 74 ? 2.839 2.394 -3.762 1.00 0.00 74 ASN A CA 6
ATOM 7267 C C . ASN A 1 74 ? 1.596 2.324 -4.646 1.00 0.00 74 ASN A C 6
ATOM 7268 O O . ASN A 1 74 ? 1.115 3.343 -5.143 1.00 0.00 74 ASN A O 6
ATOM 7279 N N . TYR A 1 75 ? 1.075 1.108 -4.820 1.00 0.00 75 TYR A N 6
ATOM 7280 C CA . TYR A 1 75 ? -0.128 0.905 -5.616 1.00 0.00 75 TYR A CA 6
ATOM 7281 C C . TYR A 1 75 ? -1.320 1.614 -4.954 1.00 0.00 75 TYR A C 6
ATOM 7282 O O . TYR A 1 75 ? -2.085 2.324 -5.613 1.00 0.00 75 TYR A O 6
ATOM 7300 N N . ILE A 1 76 ? -1.475 1.419 -3.637 1.00 0.00 76 ILE A N 6
ATOM 7301 C CA . ILE A 1 76 ? -2.590 2.030 -2.922 1.00 0.00 76 ILE A CA 6
ATOM 7302 C C . ILE A 1 76 ? -2.540 3.546 -3.096 1.00 0.00 76 ILE A C 6
ATOM 7303 O O . ILE A 1 76 ? -3.545 4.155 -3.474 1.00 0.00 76 ILE A O 6
ATOM 7319 N N . ILE A 1 77 ? -1.371 4.140 -2.870 1.00 0.00 77 ILE A N 6
ATOM 7320 C CA . ILE A 1 77 ? -1.214 5.579 -3.065 1.00 0.00 77 ILE A CA 6
ATOM 7321 C C . ILE A 1 77 ? -1.342 5.954 -4.548 1.00 0.00 77 ILE A C 6
ATOM 7322 O O . ILE A 1 77 ? -1.609 7.114 -4.874 1.00 0.00 77 ILE A O 6
ATOM 7338 N N . GLU A 1 78 ? -1.137 4.972 -5.433 1.00 0.00 78 GLU A N 6
ATOM 7339 C CA . GLU A 1 78 ? -1.216 5.220 -6.869 1.00 0.00 78 GLU A CA 6
ATOM 7340 C C . GLU A 1 78 ? -2.589 5.756 -7.215 1.00 0.00 78 GLU A C 6
ATOM 7341 O O . GLU A 1 78 ? -2.718 6.713 -7.983 1.00 0.00 78 GLU A O 6
ATOM 7353 N N . HIS A 1 79 ? -3.609 5.135 -6.627 1.00 0.00 79 HIS A N 6
ATOM 7354 C CA . HIS A 1 79 ? -5.004 5.577 -6.874 1.00 0.00 79 HIS A CA 6
ATOM 7355 C C . HIS A 1 79 ? -5.467 6.521 -5.768 1.00 0.00 79 HIS A C 6
ATOM 7356 O O . HIS A 1 79 ? -6.466 7.226 -5.942 1.00 0.00 79 HIS A O 6
ATOM 7370 N N . GLN A 1 80 ? -4.745 6.544 -4.632 1.00 0.00 80 GLN A N 6
ATOM 7371 C CA . GLN A 1 80 ? -5.128 7.429 -3.530 1.00 0.00 80 GLN A CA 6
ATOM 7372 C C . GLN A 1 80 ? -4.760 8.855 -3.840 1.00 0.00 80 GLN A C 6
ATOM 7373 O O . GLN A 1 80 ? -3.936 9.130 -4.717 1.00 0.00 80 GLN A O 6
ATOM 7387 N N . SER A 1 81 ? -5.373 9.749 -3.088 1.00 0.00 81 SER A N 6
ATOM 7388 C CA . SER A 1 81 ? -5.110 11.175 -3.243 1.00 0.00 81 SER A CA 6
ATOM 7389 C C . SER A 1 81 ? -5.732 11.970 -2.100 1.00 0.00 81 SER A C 6
ATOM 7390 O O . SER A 1 81 ? -5.060 12.843 -1.579 1.00 0.00 81 SER A O 6
ATOM 7399 N N . MET A 1 1 ? -7.320 12.139 2.261 1.00 0.00 1 MET A N 7
ATOM 7400 C CA . MET A 1 1 ? -6.004 12.528 1.682 1.00 0.00 1 MET A CA 7
ATOM 7401 C C . MET A 1 1 ? -4.890 11.771 2.404 1.00 0.00 1 MET A C 7
ATOM 7402 O O . MET A 1 1 ? -4.388 12.221 3.439 1.00 0.00 1 MET A O 7
ATOM 7418 N N . ALA A 1 2 ? -4.515 10.617 1.850 1.00 0.00 2 ALA A N 7
ATOM 7419 C CA . ALA A 1 2 ? -3.462 9.787 2.440 1.00 0.00 2 ALA A CA 7
ATOM 7420 C C . ALA A 1 2 ? -2.303 9.617 1.471 1.00 0.00 2 ALA A C 7
ATOM 7421 O O . ALA A 1 2 ? -2.487 9.069 0.382 1.00 0.00 2 ALA A O 7
ATOM 7428 N N . ASP A 1 3 ? -1.102 10.034 1.893 1.00 0.00 3 ASP A N 7
ATOM 7429 C CA . ASP A 1 3 ? 0.083 9.854 1.060 1.00 0.00 3 ASP A CA 7
ATOM 7430 C C . ASP A 1 3 ? 0.558 8.412 1.232 1.00 0.00 3 ASP A C 7
ATOM 7431 O O . ASP A 1 3 ? -0.015 7.676 2.039 1.00 0.00 3 ASP A O 7
ATOM 7440 N N . LYS A 1 4 ? 1.574 7.997 0.471 1.00 0.00 4 LYS A N 7
ATOM 7441 C CA . LYS A 1 4 ? 2.059 6.619 0.543 1.00 0.00 4 LYS A CA 7
ATOM 7442 C C . LYS A 1 4 ? 2.360 6.226 1.992 1.00 0.00 4 LYS A C 7
ATOM 7443 O O . LYS A 1 4 ? 2.022 5.113 2.421 1.00 0.00 4 LYS A O 7
ATOM 7462 N N . ASP A 1 5 ? 2.944 7.149 2.755 1.00 0.00 5 ASP A N 7
ATOM 7463 C CA . ASP A 1 5 ? 3.216 6.888 4.167 1.00 0.00 5 ASP A CA 7
ATOM 7464 C C . ASP A 1 5 ? 1.886 6.630 4.885 1.00 0.00 5 ASP A C 7
ATOM 7465 O O . ASP A 1 5 ? 1.765 5.707 5.702 1.00 0.00 5 ASP A O 7
ATOM 7474 N N . GLN A 1 6 ? 0.887 7.445 4.540 1.00 0.00 6 GLN A N 7
ATOM 7475 C CA . GLN A 1 6 ? -0.441 7.323 5.103 1.00 0.00 6 GLN A CA 7
ATOM 7476 C C . GLN A 1 6 ? -1.081 6.018 4.642 1.00 0.00 6 GLN A C 7
ATOM 7477 O O . GLN A 1 6 ? -1.820 5.417 5.402 1.00 0.00 6 GLN A O 7
ATOM 7491 N N . ILE A 1 7 ? -0.766 5.550 3.409 1.00 0.00 7 ILE A N 7
ATOM 7492 C CA . ILE A 1 7 ? -1.288 4.292 2.926 1.00 0.00 7 ILE A CA 7
ATOM 7493 C C . ILE A 1 7 ? -0.861 3.228 3.918 1.00 0.00 7 ILE A C 7
ATOM 7494 O O . ILE A 1 7 ? -1.637 2.386 4.210 1.00 0.00 7 ILE A O 7
ATOM 7510 N N . LEU A 1 8 ? 0.355 3.303 4.453 1.00 0.00 8 LEU A N 7
ATOM 7511 C CA . LEU A 1 8 ? 0.774 2.327 5.465 1.00 0.00 8 LEU A CA 7
ATOM 7512 C C . LEU A 1 8 ? 0.076 2.554 6.782 1.00 0.00 8 LEU A C 7
ATOM 7513 O O . LEU A 1 8 ? -0.127 1.599 7.492 1.00 0.00 8 LEU A O 7
ATOM 7529 N N . ALA A 1 9 ? -0.299 3.793 7.109 1.00 0.00 9 ALA A N 7
ATOM 7530 C CA . ALA A 1 9 ? -1.022 4.024 8.368 1.00 0.00 9 ALA A CA 7
ATOM 7531 C C . ALA A 1 9 ? -2.431 3.427 8.235 1.00 0.00 9 ALA A C 7
ATOM 7532 O O . ALA A 1 9 ? -2.904 2.668 9.087 1.00 0.00 9 ALA A O 7
ATOM 7539 N N . ASP A 1 10 ? -3.072 3.776 7.124 1.00 0.00 10 ASP A N 7
ATOM 7540 C CA . ASP A 1 10 ? -4.399 3.298 6.792 1.00 0.00 10 ASP A CA 7
ATOM 7541 C C . ASP A 1 10 ? -4.383 1.778 6.538 1.00 0.00 10 ASP A C 7
ATOM 7542 O O . ASP A 1 10 ? -5.238 1.038 7.037 1.00 0.00 10 ASP A O 7
ATOM 7551 N N . MET A 1 11 ? -3.365 1.325 5.801 1.00 0.00 11 MET A N 7
ATOM 7552 C CA . MET A 1 11 ? -3.167 -0.103 5.511 1.00 0.00 11 MET A CA 7
ATOM 7553 C C . MET A 1 11 ? -2.745 -0.829 6.761 1.00 0.00 11 MET A C 7
ATOM 7554 O O . MET A 1 11 ? -3.028 -1.988 6.898 1.00 0.00 11 MET A O 7
ATOM 7568 N N . ALA A 1 12 ? -2.067 -0.136 7.669 1.00 0.00 12 ALA A N 7
ATOM 7569 C CA . ALA A 1 12 ? -1.632 -0.739 8.921 1.00 0.00 12 ALA A CA 7
ATOM 7570 C C . ALA A 1 12 ? -2.860 -1.191 9.682 1.00 0.00 12 ALA A C 7
ATOM 7571 O O . ALA A 1 12 ? -2.855 -2.234 10.316 1.00 0.00 12 ALA A O 7
ATOM 7578 N N . ASP A 1 13 ? -3.908 -0.383 9.589 1.00 0.00 13 ASP A N 7
ATOM 7579 C CA . ASP A 1 13 ? -5.180 -0.694 10.237 1.00 0.00 13 ASP A CA 7
ATOM 7580 C C . ASP A 1 13 ? -5.805 -1.928 9.603 1.00 0.00 13 ASP A C 7
ATOM 7581 O O . ASP A 1 13 ? -6.167 -2.863 10.297 1.00 0.00 13 ASP A O 7
ATOM 7590 N N . ILE A 1 14 ? -5.902 -1.912 8.274 1.00 0.00 14 ILE A N 7
ATOM 7591 C CA . ILE A 1 14 ? -6.465 -3.024 7.503 1.00 0.00 14 ILE A CA 7
ATOM 7592 C C . ILE A 1 14 ? -5.643 -4.289 7.763 1.00 0.00 14 ILE A C 7
ATOM 7593 O O . ILE A 1 14 ? -6.176 -5.361 8.000 1.00 0.00 14 ILE A O 7
ATOM 7609 N N . VAL A 1 15 ? -4.339 -4.110 7.685 1.00 0.00 15 VAL A N 7
ATOM 7610 C CA . VAL A 1 15 ? -3.369 -5.161 7.880 1.00 0.00 15 VAL A CA 7
ATOM 7611 C C . VAL A 1 15 ? -3.506 -5.720 9.296 1.00 0.00 15 VAL A C 7
ATOM 7612 O O . VAL A 1 15 ? -3.635 -6.921 9.476 1.00 0.00 15 VAL A O 7
ATOM 7625 N N . ASN A 1 16 ? -3.539 -4.824 10.274 1.00 0.00 16 ASN A N 7
ATOM 7626 C CA . ASN A 1 16 ? -3.740 -5.196 11.665 1.00 0.00 16 ASN A CA 7
ATOM 7627 C C . ASN A 1 16 ? -5.148 -5.789 11.838 1.00 0.00 16 ASN A C 7
ATOM 7628 O O . ASN A 1 16 ? -5.443 -6.470 12.821 1.00 0.00 16 ASN A O 7
ATOM 7639 N N . ASP A 1 17 ? -6.032 -5.481 10.887 1.00 0.00 17 ASP A N 7
ATOM 7640 C CA . ASP A 1 17 ? -7.402 -5.957 10.938 1.00 0.00 17 ASP A CA 7
ATOM 7641 C C . ASP A 1 17 ? -7.549 -7.341 10.287 1.00 0.00 17 ASP A C 7
ATOM 7642 O O . ASP A 1 17 ? -8.435 -8.114 10.659 1.00 0.00 17 ASP A O 7
ATOM 7651 N N . ILE A 1 18 ? -6.697 -7.634 9.299 1.00 0.00 18 ILE A N 7
ATOM 7652 C CA . ILE A 1 18 ? -6.756 -8.907 8.575 1.00 0.00 18 ILE A CA 7
ATOM 7653 C C . ILE A 1 18 ? -5.667 -9.869 9.067 1.00 0.00 18 ILE A C 7
ATOM 7654 O O . ILE A 1 18 ? -5.978 -10.962 9.546 1.00 0.00 18 ILE A O 7
ATOM 7670 N N . THR A 1 19 ? -4.404 -9.448 8.962 1.00 0.00 19 THR A N 7
ATOM 7671 C CA . THR A 1 19 ? -3.291 -10.271 9.414 1.00 0.00 19 THR A CA 7
ATOM 7672 C C . THR A 1 19 ? -2.947 -9.951 10.870 1.00 0.00 19 THR A C 7
ATOM 7673 O O . THR A 1 19 ? -2.292 -10.750 11.543 1.00 0.00 19 THR A O 7
ATOM 7684 N N . GLY A 1 20 ? -3.379 -8.771 11.342 1.00 0.00 20 GLY A N 7
ATOM 7685 C CA . GLY A 1 20 ? -3.089 -8.358 12.710 1.00 0.00 20 GLY A CA 7
ATOM 7686 C C . GLY A 1 20 ? -1.640 -7.899 12.859 1.00 0.00 20 GLY A C 7
ATOM 7687 O O . GLY A 1 20 ? -1.082 -7.919 13.959 1.00 0.00 20 GLY A O 7
ATOM 7691 N N . VAL A 1 21 ? -1.049 -7.468 11.739 1.00 0.00 21 VAL A N 7
ATOM 7692 C CA . VAL A 1 21 ? 0.321 -6.980 11.729 1.00 0.00 21 VAL A CA 7
ATOM 7693 C C . VAL A 1 21 ? 0.338 -5.556 12.330 1.00 0.00 21 VAL A C 7
ATOM 7694 O O . VAL A 1 21 ? -0.672 -4.851 12.285 1.00 0.00 21 VAL A O 7
ATOM 7707 N N . ASP A 1 22 ? 1.454 -5.200 12.987 1.00 0.00 22 ASP A N 7
ATOM 7708 C CA . ASP A 1 22 ? 1.556 -3.930 13.706 1.00 0.00 22 ASP A CA 7
ATOM 7709 C C . ASP A 1 22 ? 1.674 -2.697 12.839 1.00 0.00 22 ASP A C 7
ATOM 7710 O O . ASP A 1 22 ? 2.298 -2.707 11.777 1.00 0.00 22 ASP A O 7
ATOM 7719 N N . GLN A 1 23 ? 1.120 -1.604 13.378 1.00 0.00 23 GLN A N 7
ATOM 7720 C CA . GLN A 1 23 ? 1.206 -0.300 12.734 1.00 0.00 23 GLN A CA 7
ATOM 7721 C C . GLN A 1 23 ? 2.665 0.184 12.832 1.00 0.00 23 GLN A C 7
ATOM 7722 O O . GLN A 1 23 ? 3.137 0.968 12.019 1.00 0.00 23 GLN A O 7
ATOM 7736 N N . SER A 1 24 ? 3.374 -0.340 13.833 1.00 0.00 24 SER A N 7
ATOM 7737 C CA . SER A 1 24 ? 4.783 -0.055 14.041 1.00 0.00 24 SER A CA 7
ATOM 7738 C C . SER A 1 24 ? 5.600 -0.793 12.981 1.00 0.00 24 SER A C 7
ATOM 7739 O O . SER A 1 24 ? 6.575 -0.277 12.435 1.00 0.00 24 SER A O 7
ATOM 7747 N N . GLU A 1 25 ? 5.174 -2.033 12.735 1.00 0.00 25 GLU A N 7
ATOM 7748 C CA . GLU A 1 25 ? 5.815 -2.924 11.785 1.00 0.00 25 GLU A CA 7
ATOM 7749 C C . GLU A 1 25 ? 5.661 -2.482 10.329 1.00 0.00 25 GLU A C 7
ATOM 7750 O O . GLU A 1 25 ? 6.556 -2.732 9.524 1.00 0.00 25 GLU A O 7
ATOM 7762 N N . VAL A 1 26 ? 4.531 -1.864 9.979 1.00 0.00 26 VAL A N 7
ATOM 7763 C CA . VAL A 1 26 ? 4.293 -1.450 8.594 1.00 0.00 26 VAL A CA 7
ATOM 7764 C C . VAL A 1 26 ? 5.374 -0.469 8.088 1.00 0.00 26 VAL A C 7
ATOM 7765 O O . VAL A 1 26 ? 5.409 0.704 8.472 1.00 0.00 26 VAL A O 7
ATOM 7778 N N . THR A 1 27 ? 6.267 -0.966 7.215 1.00 0.00 27 THR A N 7
ATOM 7779 C CA . THR A 1 27 ? 7.341 -0.139 6.659 1.00 0.00 27 THR A CA 7
ATOM 7780 C C . THR A 1 27 ? 7.515 -0.436 5.169 1.00 0.00 27 THR A C 7
ATOM 7781 O O . THR A 1 27 ? 7.214 -1.534 4.709 1.00 0.00 27 THR A O 7
ATOM 7792 N N . PHE A 1 28 ? 7.998 0.559 4.428 1.00 0.00 28 PHE A N 7
ATOM 7793 C CA . PHE A 1 28 ? 8.209 0.431 2.983 1.00 0.00 28 PHE A CA 7
ATOM 7794 C C . PHE A 1 28 ? 9.140 -0.739 2.600 1.00 0.00 28 PHE A C 7
ATOM 7795 O O . PHE A 1 28 ? 9.323 -0.998 1.406 1.00 0.00 28 PHE A O 7
ATOM 7812 N N . GLU A 1 29 ? 9.752 -1.418 3.589 1.00 0.00 29 GLU A N 7
ATOM 7813 C CA . GLU A 1 29 ? 10.682 -2.520 3.290 1.00 0.00 29 GLU A CA 7
ATOM 7814 C C . GLU A 1 29 ? 10.240 -3.870 3.848 1.00 0.00 29 GLU A C 7
ATOM 7815 O O . GLU A 1 29 ? 11.061 -4.793 3.924 1.00 0.00 29 GLU A O 7
ATOM 7827 N N . LYS A 1 30 ? 8.985 -3.994 4.251 1.00 0.00 30 LYS A N 7
ATOM 7828 C CA . LYS A 1 30 ? 8.518 -5.261 4.820 1.00 0.00 30 LYS A CA 7
ATOM 7829 C C . LYS A 1 30 ? 7.788 -6.062 3.768 1.00 0.00 30 LYS A C 7
ATOM 7830 O O . LYS A 1 30 ? 6.772 -5.614 3.245 1.00 0.00 30 LYS A O 7
ATOM 7849 N N . SER A 1 31 ? 8.250 -7.282 3.505 1.00 0.00 31 SER A N 7
ATOM 7850 C CA . SER A 1 31 ? 7.532 -8.134 2.564 1.00 0.00 31 SER A CA 7
ATOM 7851 C C . SER A 1 31 ? 6.142 -8.325 3.126 1.00 0.00 31 SER A C 7
ATOM 7852 O O . SER A 1 31 ? 6.030 -8.622 4.298 1.00 0.00 31 SER A O 7
ATOM 7860 N N . PHE A 1 32 ? 5.092 -8.168 2.323 1.00 0.00 32 PHE A N 7
ATOM 7861 C CA . PHE A 1 32 ? 3.757 -8.354 2.813 1.00 0.00 32 PHE A CA 7
ATOM 7862 C C . PHE A 1 32 ? 3.641 -9.765 3.377 1.00 0.00 32 PHE A C 7
ATOM 7863 O O . PHE A 1 32 ? 3.256 -9.971 4.524 1.00 0.00 32 PHE A O 7
ATOM 7880 N N . VAL A 1 33 ? 3.953 -10.721 2.513 1.00 0.00 33 VAL A N 7
ATOM 7881 C CA . VAL A 1 33 ? 3.848 -12.148 2.822 1.00 0.00 33 VAL A CA 7
ATOM 7882 C C . VAL A 1 33 ? 4.828 -12.614 3.901 1.00 0.00 33 VAL A C 7
ATOM 7883 O O . VAL A 1 33 ? 4.439 -13.323 4.833 1.00 0.00 33 VAL A O 7
ATOM 7896 N N . ASP A 1 34 ? 6.094 -12.276 3.718 1.00 0.00 34 ASP A N 7
ATOM 7897 C CA . ASP A 1 34 ? 7.142 -12.730 4.625 1.00 0.00 34 ASP A CA 7
ATOM 7898 C C . ASP A 1 34 ? 7.301 -11.846 5.853 1.00 0.00 34 ASP A C 7
ATOM 7899 O O . ASP A 1 34 ? 7.418 -12.361 6.970 1.00 0.00 34 ASP A O 7
ATOM 7908 N N . ASP A 1 35 ? 7.350 -10.529 5.648 1.00 0.00 35 ASP A N 7
ATOM 7909 C CA . ASP A 1 35 ? 7.547 -9.617 6.761 1.00 0.00 35 ASP A CA 7
ATOM 7910 C C . ASP A 1 35 ? 6.236 -9.218 7.431 1.00 0.00 35 ASP A C 7
ATOM 7911 O O . ASP A 1 35 ? 6.203 -9.056 8.655 1.00 0.00 35 ASP A O 7
ATOM 7920 N N . LEU A 1 36 ? 5.154 -9.061 6.648 1.00 0.00 36 LEU A N 7
ATOM 7921 C CA . LEU A 1 36 ? 3.863 -8.683 7.227 1.00 0.00 36 LEU A CA 7
ATOM 7922 C C . LEU A 1 36 ? 2.939 -9.912 7.331 1.00 0.00 36 LEU A C 7
ATOM 7923 O O . LEU A 1 36 ? 1.733 -9.776 7.537 1.00 0.00 36 LEU A O 7
ATOM 7939 N N . ASP A 1 37 ? 3.531 -11.105 7.198 1.00 0.00 37 ASP A N 7
ATOM 7940 C CA . ASP A 1 37 ? 2.801 -12.370 7.297 1.00 0.00 37 ASP A CA 7
ATOM 7941 C C . ASP A 1 37 ? 1.517 -12.352 6.458 1.00 0.00 37 ASP A C 7
ATOM 7942 O O . ASP A 1 37 ? 0.436 -12.723 6.939 1.00 0.00 37 ASP A O 7
ATOM 7951 N N . VAL A 1 38 ? 1.639 -11.919 5.199 1.00 0.00 38 VAL A N 7
ATOM 7952 C CA . VAL A 1 38 ? 0.472 -11.858 4.314 1.00 0.00 38 VAL A CA 7
ATOM 7953 C C . VAL A 1 38 ? 0.330 -13.133 3.471 1.00 0.00 38 VAL A C 7
ATOM 7954 O O . VAL A 1 38 ? 1.019 -13.319 2.470 1.00 0.00 38 VAL A O 7
ATOM 7967 N N . ASP A 1 39 ? -0.642 -13.957 3.850 1.00 0.00 39 ASP A N 7
ATOM 7968 C CA . ASP A 1 39 ? -0.956 -15.163 3.097 1.00 0.00 39 ASP A CA 7
ATOM 7969 C C . ASP A 1 39 ? -1.836 -14.747 1.926 1.00 0.00 39 ASP A C 7
ATOM 7970 O O . ASP A 1 39 ? -2.176 -13.561 1.811 1.00 0.00 39 ASP A O 7
ATOM 7979 N N . SER A 1 40 ? -2.214 -15.689 1.059 1.00 0.00 40 SER A N 7
ATOM 7980 C CA . SER A 1 40 ? -3.062 -15.326 -0.076 1.00 0.00 40 SER A CA 7
ATOM 7981 C C . SER A 1 40 ? -4.367 -14.721 0.433 1.00 0.00 40 SER A C 7
ATOM 7982 O O . SER A 1 40 ? -4.866 -13.756 -0.137 1.00 0.00 40 SER A O 7
ATOM 7990 N N . LEU A 1 41 ? -4.903 -15.284 1.521 1.00 0.00 41 LEU A N 7
ATOM 7991 C CA . LEU A 1 41 ? -6.135 -14.765 2.107 1.00 0.00 41 LEU A CA 7
ATOM 7992 C C . LEU A 1 41 ? -5.898 -13.363 2.663 1.00 0.00 41 LEU A C 7
ATOM 7993 O O . LEU A 1 41 ? -6.766 -12.508 2.561 1.00 0.00 41 LEU A O 7
ATOM 8009 N N . SER A 1 42 ? -4.733 -13.154 3.282 1.00 0.00 42 SER A N 7
ATOM 8010 C CA . SER A 1 42 ? -4.410 -11.860 3.874 1.00 0.00 42 SER A CA 7
ATOM 8011 C C . SER A 1 42 ? -4.399 -10.793 2.798 1.00 0.00 42 SER A C 7
ATOM 8012 O O . SER A 1 42 ? -5.017 -9.745 2.964 1.00 0.00 42 SER A O 7
ATOM 8020 N N . MET A 1 43 ? -3.719 -11.073 1.683 1.00 0.00 43 MET A N 7
ATOM 8021 C CA . MET A 1 43 ? -3.670 -10.136 0.582 1.00 0.00 43 MET A CA 7
ATOM 8022 C C . MET A 1 43 ? -5.033 -10.029 -0.071 1.00 0.00 43 MET A C 7
ATOM 8023 O O . MET A 1 43 ? -5.432 -8.951 -0.412 1.00 0.00 43 MET A O 7
ATOM 8037 N N . VAL A 1 44 ? -5.754 -11.140 -0.224 1.00 0.00 44 VAL A N 7
ATOM 8038 C CA . VAL A 1 44 ? -7.089 -11.084 -0.833 1.00 0.00 44 VAL A CA 7
ATOM 8039 C C . VAL A 1 44 ? -7.994 -10.189 0.017 1.00 0.00 44 VAL A C 7
ATOM 8040 O O . VAL A 1 44 ? -8.674 -9.308 -0.514 1.00 0.00 44 VAL A O 7
ATOM 8053 N N . GLU A 1 45 ? -7.972 -10.413 1.326 1.00 0.00 45 GLU A N 7
ATOM 8054 C CA . GLU A 1 45 ? -8.777 -9.611 2.244 1.00 0.00 45 GLU A CA 7
ATOM 8055 C C . GLU A 1 45 ? -8.308 -8.159 2.222 1.00 0.00 45 GLU A C 7
ATOM 8056 O O . GLU A 1 45 ? -9.121 -7.235 2.236 1.00 0.00 45 GLU A O 7
ATOM 8068 N N . ILE A 1 46 ? -6.986 -7.977 2.173 1.00 0.00 46 ILE A N 7
ATOM 8069 C CA . ILE A 1 46 ? -6.387 -6.630 2.129 1.00 0.00 46 ILE A CA 7
ATOM 8070 C C . ILE A 1 46 ? -6.747 -5.925 0.822 1.00 0.00 46 ILE A C 7
ATOM 8071 O O . ILE A 1 46 ? -7.013 -4.735 0.812 1.00 0.00 46 ILE A O 7
ATOM 8087 N N . ILE A 1 47 ? -6.744 -6.680 -0.252 1.00 0.00 47 ILE A N 7
ATOM 8088 C CA . ILE A 1 47 ? -7.077 -6.180 -1.569 1.00 0.00 47 ILE A CA 7
ATOM 8089 C C . ILE A 1 47 ? -8.520 -5.662 -1.543 1.00 0.00 47 ILE A C 7
ATOM 8090 O O . ILE A 1 47 ? -8.827 -4.620 -2.121 1.00 0.00 47 ILE A O 7
ATOM 8106 N N . TYR A 1 48 ? -9.388 -6.405 -0.849 1.00 0.00 48 TYR A N 7
ATOM 8107 C CA . TYR A 1 48 ? -10.784 -6.038 -0.717 1.00 0.00 48 TYR A CA 7
ATOM 8108 C C . TYR A 1 48 ? -10.925 -4.815 0.178 1.00 0.00 48 TYR A C 7
ATOM 8109 O O . TYR A 1 48 ? -11.666 -3.888 -0.148 1.00 0.00 48 TYR A O 7
ATOM 8127 N N . ALA A 1 49 ? -10.197 -4.825 1.301 1.00 0.00 49 ALA A N 7
ATOM 8128 C CA . ALA A 1 49 ? -10.229 -3.719 2.253 1.00 0.00 49 ALA A CA 7
ATOM 8129 C C . ALA A 1 49 ? -9.669 -2.454 1.640 1.00 0.00 49 ALA A C 7
ATOM 8130 O O . ALA A 1 49 ? -10.186 -1.377 1.897 1.00 0.00 49 ALA A O 7
ATOM 8137 N N . CYS A 1 50 ? -8.612 -2.587 0.847 1.00 0.00 50 CYS A N 7
ATOM 8138 C CA . CYS A 1 50 ? -8.003 -1.422 0.203 1.00 0.00 50 CYS A CA 7
ATOM 8139 C C . CYS A 1 50 ? -8.884 -0.936 -0.957 1.00 0.00 50 CYS A C 7
ATOM 8140 O O . CYS A 1 50 ? -8.946 0.261 -1.244 1.00 0.00 50 CYS A O 7
ATOM 8148 N N . ASP A 1 51 ? -9.574 -1.882 -1.599 1.00 0.00 51 ASP A N 7
ATOM 8149 C CA . ASP A 1 51 ? -10.479 -1.572 -2.707 1.00 0.00 51 ASP A CA 7
ATOM 8150 C C . ASP A 1 51 ? -11.641 -0.716 -2.215 1.00 0.00 51 ASP A C 7
ATOM 8151 O O . ASP A 1 51 ? -12.154 0.125 -2.946 1.00 0.00 51 ASP A O 7
ATOM 8160 N N . GLU A 1 52 ? -12.057 -0.966 -0.980 1.00 0.00 52 GLU A N 7
ATOM 8161 C CA . GLU A 1 52 ? -13.175 -0.239 -0.380 1.00 0.00 52 GLU A CA 7
ATOM 8162 C C . GLU A 1 52 ? -12.697 0.973 0.427 1.00 0.00 52 GLU A C 7
ATOM 8163 O O . GLU A 1 52 ? -13.279 2.056 0.336 1.00 0.00 52 GLU A O 7
ATOM 8175 N N . LYS A 1 53 ? -11.655 0.764 1.227 1.00 0.00 53 LYS A N 7
ATOM 8176 C CA . LYS A 1 53 ? -11.101 1.817 2.078 1.00 0.00 53 LYS A CA 7
ATOM 8177 C C . LYS A 1 53 ? -10.386 2.895 1.257 1.00 0.00 53 LYS A C 7
ATOM 8178 O O . LYS A 1 53 ? -10.548 4.088 1.530 1.00 0.00 53 LYS A O 7
ATOM 8197 N N . PHE A 1 54 ? -9.595 2.475 0.263 1.00 0.00 54 PHE A N 7
ATOM 8198 C CA . PHE A 1 54 ? -8.856 3.446 -0.579 1.00 0.00 54 PHE A CA 7
ATOM 8199 C C . PHE A 1 54 ? -9.433 3.546 -1.993 1.00 0.00 54 PHE A C 7
ATOM 8200 O O . PHE A 1 54 ? -8.941 4.350 -2.793 1.00 0.00 54 PHE A O 7
ATOM 8217 N N . GLY A 1 55 ? -10.422 2.712 -2.328 1.00 0.00 55 GLY A N 7
ATOM 8218 C CA . GLY A 1 55 ? -10.969 2.720 -3.686 1.00 0.00 55 GLY A CA 7
ATOM 8219 C C . GLY A 1 55 ? -9.936 2.128 -4.657 1.00 0.00 55 GLY A C 7
ATOM 8220 O O . GLY A 1 55 ? -9.886 2.512 -5.826 1.00 0.00 55 GLY A O 7
ATOM 8224 N N . VAL A 1 56 ? -9.088 1.216 -4.143 1.00 0.00 56 VAL A N 7
ATOM 8225 C CA . VAL A 1 56 ? -8.024 0.607 -4.954 1.00 0.00 56 VAL A CA 7
ATOM 8226 C C . VAL A 1 56 ? -8.324 -0.867 -5.243 1.00 0.00 56 VAL A C 7
ATOM 8227 O O . VAL A 1 56 ? -8.013 -1.745 -4.426 1.00 0.00 56 VAL A O 7
ATOM 8240 N N . GLU A 1 57 ? -8.897 -1.136 -6.410 1.00 0.00 57 GLU A N 7
ATOM 8241 C CA . GLU A 1 57 ? -9.204 -2.507 -6.805 1.00 0.00 57 GLU A CA 7
ATOM 8242 C C . GLU A 1 57 ? -7.962 -3.141 -7.424 1.00 0.00 57 GLU A C 7
ATOM 8243 O O . GLU A 1 57 ? -7.689 -2.947 -8.615 1.00 0.00 57 GLU A O 7
ATOM 8255 N N . ILE A 1 58 ? -7.210 -3.889 -6.609 1.00 0.00 58 ILE A N 7
ATOM 8256 C CA . ILE A 1 58 ? -5.992 -4.539 -7.090 1.00 0.00 58 ILE A CA 7
ATOM 8257 C C . ILE A 1 58 ? -6.344 -5.668 -8.070 1.00 0.00 58 ILE A C 7
ATOM 8258 O O . ILE A 1 58 ? -6.869 -6.701 -7.640 1.00 0.00 58 ILE A O 7
ATOM 8274 N N . PRO A 1 59 ? -6.005 -5.536 -9.356 1.00 0.00 59 PRO A N 7
ATOM 8275 C CA . PRO A 1 59 ? -6.240 -6.622 -10.335 1.00 0.00 59 PRO A CA 7
ATOM 8276 C C . PRO A 1 59 ? -5.342 -7.790 -10.000 1.00 0.00 59 PRO A C 7
ATOM 8277 O O . PRO A 1 59 ? -4.413 -7.655 -9.198 1.00 0.00 59 PRO A O 7
ATOM 8288 N N . ASP A 1 60 ? -5.616 -8.919 -10.619 1.00 0.00 60 ASP A N 7
ATOM 8289 C CA . ASP A 1 60 ? -4.817 -10.120 -10.393 1.00 0.00 60 ASP A CA 7
ATOM 8290 C C . ASP A 1 60 ? -3.343 -9.809 -10.669 1.00 0.00 60 ASP A C 7
ATOM 8291 O O . ASP A 1 60 ? -2.457 -10.317 -9.976 1.00 0.00 60 ASP A O 7
ATOM 8300 N N . GLU A 1 61 ? -3.099 -8.954 -11.671 1.00 0.00 61 GLU A N 7
ATOM 8301 C CA . GLU A 1 61 ? -1.743 -8.558 -12.024 1.00 0.00 61 GLU A CA 7
ATOM 8302 C C . GLU A 1 61 ? -1.062 -7.861 -10.844 1.00 0.00 61 GLU A C 7
ATOM 8303 O O . GLU A 1 61 ? 0.114 -8.125 -10.561 1.00 0.00 61 GLU A O 7
ATOM 8315 N N . GLU A 1 62 ? -1.796 -6.983 -10.140 1.00 0.00 62 GLU A N 7
ATOM 8316 C CA . GLU A 1 62 ? -1.202 -6.303 -8.985 1.00 0.00 62 GLU A CA 7
ATOM 8317 C C . GLU A 1 62 ? -1.046 -7.274 -7.844 1.00 0.00 62 GLU A C 7
ATOM 8318 O O . GLU A 1 62 ? 0.017 -7.407 -7.323 1.00 0.00 62 GLU A O 7
ATOM 8330 N N . SER A 1 63 ? -2.138 -7.916 -7.454 1.00 0.00 63 SER A N 7
ATOM 8331 C CA . SER A 1 63 ? -2.144 -8.860 -6.325 1.00 0.00 63 SER A CA 7
ATOM 8332 C C . SER A 1 63 ? -0.882 -9.716 -6.276 1.00 0.00 63 SER A C 7
ATOM 8333 O O . SER A 1 63 ? -0.255 -9.832 -5.216 1.00 0.00 63 SER A O 7
ATOM 8341 N N . LYS A 1 64 ? -0.510 -10.303 -7.415 1.00 0.00 64 LYS A N 7
ATOM 8342 C CA . LYS A 1 64 ? 0.691 -11.133 -7.465 1.00 0.00 64 LYS A CA 7
ATOM 8343 C C . LYS A 1 64 ? 1.947 -10.256 -7.345 1.00 0.00 64 LYS A C 7
ATOM 8344 O O . LYS A 1 64 ? 2.921 -10.657 -6.701 1.00 0.00 64 LYS A O 7
ATOM 8363 N N . ASN A 1 65 ? 1.911 -9.053 -7.951 1.00 0.00 65 ASN A N 7
ATOM 8364 C CA . ASN A 1 65 ? 3.056 -8.133 -7.877 1.00 0.00 65 ASN A CA 7
ATOM 8365 C C . ASN A 1 65 ? 3.241 -7.622 -6.442 1.00 0.00 65 ASN A C 7
ATOM 8366 O O . ASN A 1 65 ? 4.361 -7.546 -5.933 1.00 0.00 65 ASN A O 7
ATOM 8377 N N . ILE A 1 66 ? 2.120 -7.277 -5.805 1.00 0.00 66 ILE A N 7
ATOM 8378 C CA . ILE A 1 66 ? 2.092 -6.782 -4.460 1.00 0.00 66 ILE A CA 7
ATOM 8379 C C . ILE A 1 66 ? 2.478 -7.893 -3.491 1.00 0.00 66 ILE A C 7
ATOM 8380 O O . ILE A 1 66 ? 1.627 -8.605 -2.954 1.00 0.00 66 ILE A O 7
ATOM 8396 N N . LYS A 1 67 ? 3.781 -7.998 -3.273 1.00 0.00 67 LYS A N 7
ATOM 8397 C CA . LYS A 1 67 ? 4.344 -8.989 -2.356 1.00 0.00 67 LYS A CA 7
ATOM 8398 C C . LYS A 1 67 ? 5.122 -8.297 -1.245 1.00 0.00 67 LYS A C 7
ATOM 8399 O O . LYS A 1 67 ? 5.394 -8.901 -0.212 1.00 0.00 67 LYS A O 7
ATOM 8418 N N . ILE A 1 68 ? 5.453 -7.014 -1.461 1.00 0.00 68 ILE A N 7
ATOM 8419 C CA . ILE A 1 68 ? 6.155 -6.221 -0.480 1.00 0.00 68 ILE A CA 7
ATOM 8420 C C . ILE A 1 68 ? 5.380 -4.920 -0.293 1.00 0.00 68 ILE A C 7
ATOM 8421 O O . ILE A 1 68 ? 4.480 -4.606 -1.080 1.00 0.00 68 ILE A O 7
ATOM 8437 N N . VAL A 1 69 ? 5.720 -4.191 0.748 1.00 0.00 69 VAL A N 7
ATOM 8438 C CA . VAL A 1 69 ? 5.046 -2.936 1.056 1.00 0.00 69 VAL A CA 7
ATOM 8439 C C . VAL A 1 69 ? 5.214 -1.953 -0.100 1.00 0.00 69 VAL A C 7
ATOM 8440 O O . VAL A 1 69 ? 4.282 -1.245 -0.449 1.00 0.00 69 VAL A O 7
ATOM 8453 N N . GLY A 1 70 ? 6.406 -1.912 -0.664 1.00 0.00 70 GLY A N 7
ATOM 8454 C CA . GLY A 1 70 ? 6.707 -0.992 -1.755 1.00 0.00 70 GLY A CA 7
ATOM 8455 C C . GLY A 1 70 ? 5.694 -1.104 -2.885 1.00 0.00 70 GLY A C 7
ATOM 8456 O O . GLY A 1 70 ? 5.218 -0.088 -3.378 1.00 0.00 70 GLY A O 7
ATOM 8460 N N . ASP A 1 71 ? 5.369 -2.329 -3.288 1.00 0.00 71 ASP A N 7
ATOM 8461 C CA . ASP A 1 71 ? 4.407 -2.542 -4.368 1.00 0.00 71 ASP A CA 7
ATOM 8462 C C . ASP A 1 71 ? 2.982 -2.325 -3.891 1.00 0.00 71 ASP A C 7
ATOM 8463 O O . ASP A 1 71 ? 2.197 -1.641 -4.557 1.00 0.00 71 ASP A O 7
ATOM 8472 N N . ALA A 1 72 ? 2.644 -2.934 -2.747 1.00 0.00 72 ALA A N 7
ATOM 8473 C CA . ALA A 1 72 ? 1.299 -2.825 -2.210 1.00 0.00 72 ALA A CA 7
ATOM 8474 C C . ALA A 1 72 ? 0.944 -1.367 -1.975 1.00 0.00 72 ALA A C 7
ATOM 8475 O O . ALA A 1 72 ? 0.006 -0.844 -2.565 1.00 0.00 72 ALA A O 7
ATOM 8482 N N . VAL A 1 73 ? 1.695 -0.742 -1.074 1.00 0.00 73 VAL A N 7
ATOM 8483 C CA . VAL A 1 73 ? 1.467 0.618 -0.679 1.00 0.00 73 VAL A CA 7
ATOM 8484 C C . VAL A 1 73 ? 1.595 1.595 -1.835 1.00 0.00 73 VAL A C 7
ATOM 8485 O O . VAL A 1 73 ? 0.754 2.484 -1.950 1.00 0.00 73 VAL A O 7
ATOM 8498 N N . ASN A 1 74 ? 2.624 1.444 -2.678 1.00 0.00 74 ASN A N 7
ATOM 8499 C CA . ASN A 1 74 ? 2.782 2.378 -3.803 1.00 0.00 74 ASN A CA 7
ATOM 8500 C C . ASN A 1 74 ? 1.542 2.322 -4.690 1.00 0.00 74 ASN A C 7
ATOM 8501 O O . ASN A 1 74 ? 1.067 3.354 -5.172 1.00 0.00 74 ASN A O 7
ATOM 8512 N N . TYR A 1 75 ? 1.016 1.112 -4.889 1.00 0.00 75 TYR A N 7
ATOM 8513 C CA . TYR A 1 75 ? -0.186 0.935 -5.694 1.00 0.00 75 TYR A CA 7
ATOM 8514 C C . TYR A 1 75 ? -1.381 1.617 -5.008 1.00 0.00 75 TYR A C 7
ATOM 8515 O O . TYR A 1 75 ? -2.159 2.330 -5.649 1.00 0.00 75 TYR A O 7
ATOM 8533 N N . ILE A 1 76 ? -1.522 1.402 -3.691 1.00 0.00 76 ILE A N 7
ATOM 8534 C CA . ILE A 1 76 ? -2.639 1.995 -2.961 1.00 0.00 76 ILE A CA 7
ATOM 8535 C C . ILE A 1 76 ? -2.596 3.516 -3.110 1.00 0.00 76 ILE A C 7
ATOM 8536 O O . ILE A 1 76 ? -3.603 4.127 -3.478 1.00 0.00 76 ILE A O 7
ATOM 8552 N N . ILE A 1 77 ? -1.431 4.111 -2.869 1.00 0.00 77 ILE A N 7
ATOM 8553 C CA . ILE A 1 77 ? -1.283 5.552 -3.035 1.00 0.00 77 ILE A CA 7
ATOM 8554 C C . ILE A 1 77 ? -1.411 5.955 -4.511 1.00 0.00 77 ILE A C 7
ATOM 8555 O O . ILE A 1 77 ? -1.675 7.122 -4.819 1.00 0.00 77 ILE A O 7
ATOM 8571 N N . GLU A 1 78 ? -1.213 4.989 -5.413 1.00 0.00 78 GLU A N 7
ATOM 8572 C CA . GLU A 1 78 ? -1.291 5.260 -6.845 1.00 0.00 78 GLU A CA 7
ATOM 8573 C C . GLU A 1 78 ? -2.665 5.797 -7.186 1.00 0.00 78 GLU A C 7
ATOM 8574 O O . GLU A 1 78 ? -2.795 6.769 -7.933 1.00 0.00 78 GLU A O 7
ATOM 8586 N N . HIS A 1 79 ? -3.686 5.159 -6.619 1.00 0.00 79 HIS A N 7
ATOM 8587 C CA . HIS A 1 79 ? -5.081 5.600 -6.866 1.00 0.00 79 HIS A CA 7
ATOM 8588 C C . HIS A 1 79 ? -5.558 6.516 -5.741 1.00 0.00 79 HIS A C 7
ATOM 8589 O O . HIS A 1 79 ? -6.563 7.215 -5.908 1.00 0.00 79 HIS A O 7
ATOM 8603 N N . GLN A 1 80 ? -4.844 6.519 -4.602 1.00 0.00 80 GLN A N 7
ATOM 8604 C CA . GLN A 1 80 ? -5.243 7.377 -3.485 1.00 0.00 80 GLN A CA 7
ATOM 8605 C C . GLN A 1 80 ? -4.927 8.817 -3.777 1.00 0.00 80 GLN A C 7
ATOM 8606 O O . GLN A 1 80 ? -4.122 9.134 -4.659 1.00 0.00 80 GLN A O 7
ATOM 8620 N N . SER A 1 81 ? -5.559 9.678 -3.001 1.00 0.00 81 SER A N 7
ATOM 8621 C CA . SER A 1 81 ? -5.346 11.112 -3.135 1.00 0.00 81 SER A CA 7
ATOM 8622 C C . SER A 1 81 ? -5.944 11.861 -1.949 1.00 0.00 81 SER A C 7
ATOM 8623 O O . SER A 1 81 ? -5.533 12.985 -1.714 1.00 0.00 81 SER A O 7
ATOM 8632 N N . MET A 1 1 ? -7.651 11.915 2.156 1.00 0.00 1 MET A N 8
ATOM 8633 C CA . MET A 1 1 ? -6.364 12.093 1.418 1.00 0.00 1 MET A CA 8
ATOM 8634 C C . MET A 1 1 ? -5.222 11.482 2.228 1.00 0.00 1 MET A C 8
ATOM 8635 O O . MET A 1 1 ? -4.862 11.992 3.291 1.00 0.00 1 MET A O 8
ATOM 8651 N N . ALA A 1 2 ? -4.662 10.384 1.711 1.00 0.00 2 ALA A N 8
ATOM 8652 C CA . ALA A 1 2 ? -3.561 9.694 2.387 1.00 0.00 2 ALA A CA 8
ATOM 8653 C C . ALA A 1 2 ? -2.365 9.534 1.458 1.00 0.00 2 ALA A C 8
ATOM 8654 O O . ALA A 1 2 ? -2.482 8.909 0.404 1.00 0.00 2 ALA A O 8
ATOM 8661 N N . ASP A 1 3 ? -1.210 10.054 1.882 1.00 0.00 3 ASP A N 8
ATOM 8662 C CA . ASP A 1 3 ? 0.023 9.913 1.108 1.00 0.00 3 ASP A CA 8
ATOM 8663 C C . ASP A 1 3 ? 0.523 8.479 1.275 1.00 0.00 3 ASP A C 8
ATOM 8664 O O . ASP A 1 3 ? -0.010 7.748 2.104 1.00 0.00 3 ASP A O 8
ATOM 8673 N N . LYS A 1 4 ? 1.520 8.066 0.479 1.00 0.00 4 LYS A N 8
ATOM 8674 C CA . LYS A 1 4 ? 2.026 6.692 0.552 1.00 0.00 4 LYS A CA 8
ATOM 8675 C C . LYS A 1 4 ? 2.360 6.312 1.999 1.00 0.00 4 LYS A C 8
ATOM 8676 O O . LYS A 1 4 ? 2.037 5.204 2.443 1.00 0.00 4 LYS A O 8
ATOM 8695 N N . ASP A 1 5 ? 2.956 7.245 2.746 1.00 0.00 5 ASP A N 8
ATOM 8696 C CA . ASP A 1 5 ? 3.260 6.989 4.154 1.00 0.00 5 ASP A CA 8
ATOM 8697 C C . ASP A 1 5 ? 1.945 6.715 4.893 1.00 0.00 5 ASP A C 8
ATOM 8698 O O . ASP A 1 5 ? 1.845 5.790 5.709 1.00 0.00 5 ASP A O 8
ATOM 8707 N N . GLN A 1 6 ? 0.933 7.519 4.560 1.00 0.00 6 GLN A N 8
ATOM 8708 C CA . GLN A 1 6 ? -0.387 7.384 5.136 1.00 0.00 6 GLN A CA 8
ATOM 8709 C C . GLN A 1 6 ? -1.020 6.071 4.678 1.00 0.00 6 GLN A C 8
ATOM 8710 O O . GLN A 1 6 ? -1.743 5.457 5.448 1.00 0.00 6 GLN A O 8
ATOM 8724 N N . ILE A 1 7 ? -0.719 5.612 3.436 1.00 0.00 7 ILE A N 8
ATOM 8725 C CA . ILE A 1 7 ? -1.237 4.350 2.949 1.00 0.00 7 ILE A CA 8
ATOM 8726 C C . ILE A 1 7 ? -0.808 3.284 3.930 1.00 0.00 7 ILE A C 8
ATOM 8727 O O . ILE A 1 7 ? -1.577 2.425 4.200 1.00 0.00 7 ILE A O 8
ATOM 8743 N N . LEU A 1 8 ? 0.403 3.374 4.479 1.00 0.00 8 LEU A N 8
ATOM 8744 C CA . LEU A 1 8 ? 0.830 2.399 5.483 1.00 0.00 8 LEU A CA 8
ATOM 8745 C C . LEU A 1 8 ? 0.115 2.606 6.790 1.00 0.00 8 LEU A C 8
ATOM 8746 O O . LEU A 1 8 ? -0.139 1.639 7.461 1.00 0.00 8 LEU A O 8
ATOM 8762 N N . ALA A 1 9 ? -0.219 3.845 7.157 1.00 0.00 9 ALA A N 8
ATOM 8763 C CA . ALA A 1 9 ? -0.957 4.052 8.409 1.00 0.00 9 ALA A CA 8
ATOM 8764 C C . ALA A 1 9 ? -2.354 3.429 8.262 1.00 0.00 9 ALA A C 8
ATOM 8765 O O . ALA A 1 9 ? -2.821 2.657 9.109 1.00 0.00 9 ALA A O 8
ATOM 8772 N N . ASP A 1 10 ? -2.995 3.770 7.147 1.00 0.00 10 ASP A N 8
ATOM 8773 C CA . ASP A 1 10 ? -4.319 3.281 6.806 1.00 0.00 10 ASP A CA 8
ATOM 8774 C C . ASP A 1 10 ? -4.300 1.762 6.526 1.00 0.00 10 ASP A C 8
ATOM 8775 O O . ASP A 1 10 ? -5.154 1.015 7.013 1.00 0.00 10 ASP A O 8
ATOM 8784 N N . MET A 1 11 ? -3.283 1.322 5.782 1.00 0.00 11 MET A N 8
ATOM 8785 C CA . MET A 1 11 ? -3.077 -0.103 5.464 1.00 0.00 11 MET A CA 8
ATOM 8786 C C . MET A 1 11 ? -2.696 -0.851 6.707 1.00 0.00 11 MET A C 8
ATOM 8787 O O . MET A 1 11 ? -3.031 -1.992 6.839 1.00 0.00 11 MET A O 8
ATOM 8801 N N . ALA A 1 12 ? -1.990 -0.188 7.608 1.00 0.00 12 ALA A N 8
ATOM 8802 C CA . ALA A 1 12 ? -1.572 -0.803 8.858 1.00 0.00 12 ALA A CA 8
ATOM 8803 C C . ALA A 1 12 ? -2.808 -1.226 9.623 1.00 0.00 12 ALA A C 8
ATOM 8804 O O . ALA A 1 12 ? -2.825 -2.273 10.252 1.00 0.00 12 ALA A O 8
ATOM 8811 N N . ASP A 1 13 ? -3.838 -0.393 9.539 1.00 0.00 13 ASP A N 8
ATOM 8812 C CA . ASP A 1 13 ? -5.113 -0.684 10.195 1.00 0.00 13 ASP A CA 8
ATOM 8813 C C . ASP A 1 13 ? -5.755 -1.917 9.576 1.00 0.00 13 ASP A C 8
ATOM 8814 O O . ASP A 1 13 ? -6.122 -2.841 10.280 1.00 0.00 13 ASP A O 8
ATOM 8823 N N . ILE A 1 14 ? -5.863 -1.909 8.247 1.00 0.00 14 ILE A N 8
ATOM 8824 C CA . ILE A 1 14 ? -6.446 -3.018 7.486 1.00 0.00 14 ILE A CA 8
ATOM 8825 C C . ILE A 1 14 ? -5.627 -4.290 7.730 1.00 0.00 14 ILE A C 8
ATOM 8826 O O . ILE A 1 14 ? -6.163 -5.363 7.966 1.00 0.00 14 ILE A O 8
ATOM 8842 N N . VAL A 1 15 ? -4.324 -4.116 7.641 1.00 0.00 15 VAL A N 8
ATOM 8843 C CA . VAL A 1 15 ? -3.347 -5.171 7.818 1.00 0.00 15 VAL A CA 8
ATOM 8844 C C . VAL A 1 15 ? -3.471 -5.748 9.232 1.00 0.00 15 VAL A C 8
ATOM 8845 O O . VAL A 1 15 ? -3.591 -6.954 9.405 1.00 0.00 15 VAL A O 8
ATOM 8858 N N . ASN A 1 16 ? -3.506 -4.860 10.217 1.00 0.00 16 ASN A N 8
ATOM 8859 C CA . ASN A 1 16 ? -3.698 -5.239 11.608 1.00 0.00 16 ASN A CA 8
ATOM 8860 C C . ASN A 1 16 ? -5.121 -5.791 11.792 1.00 0.00 16 ASN A C 8
ATOM 8861 O O . ASN A 1 16 ? -5.426 -6.468 12.775 1.00 0.00 16 ASN A O 8
ATOM 8872 N N . ASP A 1 17 ? -6.007 -5.454 10.854 1.00 0.00 17 ASP A N 8
ATOM 8873 C CA . ASP A 1 17 ? -7.389 -5.899 10.920 1.00 0.00 17 ASP A CA 8
ATOM 8874 C C . ASP A 1 17 ? -7.578 -7.279 10.272 1.00 0.00 17 ASP A C 8
ATOM 8875 O O . ASP A 1 17 ? -8.492 -8.020 10.641 1.00 0.00 17 ASP A O 8
ATOM 8884 N N . ILE A 1 18 ? -6.728 -7.599 9.291 1.00 0.00 18 ILE A N 8
ATOM 8885 C CA . ILE A 1 18 ? -6.822 -8.872 8.570 1.00 0.00 18 ILE A CA 8
ATOM 8886 C C . ILE A 1 18 ? -5.760 -9.855 9.066 1.00 0.00 18 ILE A C 8
ATOM 8887 O O . ILE A 1 18 ? -6.098 -10.939 9.550 1.00 0.00 18 ILE A O 8
ATOM 8903 N N . THR A 1 19 ? -4.486 -9.466 8.958 1.00 0.00 19 THR A N 8
ATOM 8904 C CA . THR A 1 19 ? -3.396 -10.317 9.414 1.00 0.00 19 THR A CA 8
ATOM 8905 C C . THR A 1 19 ? -3.059 -10.006 10.871 1.00 0.00 19 THR A C 8
ATOM 8906 O O . THR A 1 19 ? -2.436 -10.825 11.552 1.00 0.00 19 THR A O 8
ATOM 8917 N N . GLY A 1 20 ? -3.450 -8.806 11.333 1.00 0.00 20 GLY A N 8
ATOM 8918 C CA . GLY A 1 20 ? -3.153 -8.398 12.706 1.00 0.00 20 GLY A CA 8
ATOM 8919 C C . GLY A 1 20 ? -1.704 -7.942 12.847 1.00 0.00 20 GLY A C 8
ATOM 8920 O O . GLY A 1 20 ? -1.152 -7.913 13.950 1.00 0.00 20 GLY A O 8
ATOM 8924 N N . VAL A 1 21 ? -1.107 -7.567 11.713 1.00 0.00 21 VAL A N 8
ATOM 8925 C CA . VAL A 1 21 ? 0.256 -7.087 11.674 1.00 0.00 21 VAL A CA 8
ATOM 8926 C C . VAL A 1 21 ? 0.283 -5.645 12.230 1.00 0.00 21 VAL A C 8
ATOM 8927 O O . VAL A 1 21 ? -0.688 -4.899 12.088 1.00 0.00 21 VAL A O 8
ATOM 8940 N N . ASP A 1 22 ? 1.360 -5.321 12.960 1.00 0.00 22 ASP A N 8
ATOM 8941 C CA . ASP A 1 22 ? 1.477 -4.040 13.660 1.00 0.00 22 ASP A CA 8
ATOM 8942 C C . ASP A 1 22 ? 1.661 -2.822 12.785 1.00 0.00 22 ASP A C 8
ATOM 8943 O O . ASP A 1 22 ? 2.315 -2.864 11.741 1.00 0.00 22 ASP A O 8
ATOM 8952 N N . GLN A 1 23 ? 1.132 -1.710 13.305 1.00 0.00 23 GLN A N 8
ATOM 8953 C CA . GLN A 1 23 ? 1.281 -0.412 12.663 1.00 0.00 23 GLN A CA 8
ATOM 8954 C C . GLN A 1 23 ? 2.754 0.012 12.793 1.00 0.00 23 GLN A C 8
ATOM 8955 O O . GLN A 1 23 ? 3.289 0.739 11.966 1.00 0.00 23 GLN A O 8
ATOM 8969 N N . SER A 1 24 ? 3.403 -0.505 13.834 1.00 0.00 24 SER A N 8
ATOM 8970 C CA . SER A 1 24 ? 4.817 -0.276 14.079 1.00 0.00 24 SER A CA 8
ATOM 8971 C C . SER A 1 24 ? 5.622 -1.046 13.034 1.00 0.00 24 SER A C 8
ATOM 8972 O O . SER A 1 24 ? 6.631 -0.572 12.513 1.00 0.00 24 SER A O 8
ATOM 8980 N N . GLU A 1 25 ? 5.141 -2.261 12.766 1.00 0.00 25 GLU A N 8
ATOM 8981 C CA . GLU A 1 25 ? 5.760 -3.172 11.823 1.00 0.00 25 GLU A CA 8
ATOM 8982 C C . GLU A 1 25 ? 5.660 -2.700 10.372 1.00 0.00 25 GLU A C 8
ATOM 8983 O O . GLU A 1 25 ? 6.554 -2.997 9.578 1.00 0.00 25 GLU A O 8
ATOM 8995 N N . VAL A 1 26 ? 4.569 -2.008 10.016 1.00 0.00 26 VAL A N 8
ATOM 8996 C CA . VAL A 1 26 ? 4.377 -1.562 8.633 1.00 0.00 26 VAL A CA 8
ATOM 8997 C C . VAL A 1 26 ? 5.482 -0.579 8.183 1.00 0.00 26 VAL A C 8
ATOM 8998 O O . VAL A 1 26 ? 5.651 0.498 8.757 1.00 0.00 26 VAL A O 8
ATOM 9011 N N . THR A 1 27 ? 6.237 -0.963 7.139 1.00 0.00 27 THR A N 8
ATOM 9012 C CA . THR A 1 27 ? 7.308 -0.119 6.612 1.00 0.00 27 THR A CA 8
ATOM 9013 C C . THR A 1 27 ? 7.475 -0.361 5.113 1.00 0.00 27 THR A C 8
ATOM 9014 O O . THR A 1 27 ? 7.174 -1.443 4.613 1.00 0.00 27 THR A O 8
ATOM 9025 N N . PHE A 1 28 ? 7.957 0.657 4.409 1.00 0.00 28 PHE A N 8
ATOM 9026 C CA . PHE A 1 28 ? 8.164 0.579 2.956 1.00 0.00 28 PHE A CA 8
ATOM 9027 C C . PHE A 1 28 ? 9.060 -0.606 2.535 1.00 0.00 28 PHE A C 8
ATOM 9028 O O . PHE A 1 28 ? 9.193 -0.877 1.339 1.00 0.00 28 PHE A O 8
ATOM 9045 N N . GLU A 1 29 ? 9.701 -1.274 3.505 1.00 0.00 29 GLU A N 8
ATOM 9046 C CA . GLU A 1 29 ? 10.613 -2.389 3.197 1.00 0.00 29 GLU A CA 8
ATOM 9047 C C . GLU A 1 29 ? 10.166 -3.741 3.756 1.00 0.00 29 GLU A C 8
ATOM 9048 O O . GLU A 1 29 ? 10.961 -4.688 3.733 1.00 0.00 29 GLU A O 8
ATOM 9060 N N . LYS A 1 30 ? 8.942 -3.848 4.264 1.00 0.00 30 LYS A N 8
ATOM 9061 C CA . LYS A 1 30 ? 8.498 -5.133 4.824 1.00 0.00 30 LYS A CA 8
ATOM 9062 C C . LYS A 1 30 ? 7.777 -5.944 3.772 1.00 0.00 30 LYS A C 8
ATOM 9063 O O . LYS A 1 30 ? 6.756 -5.508 3.252 1.00 0.00 30 LYS A O 8
ATOM 9082 N N . SER A 1 31 ? 8.245 -7.163 3.518 1.00 0.00 31 SER A N 8
ATOM 9083 C CA . SER A 1 31 ? 7.527 -8.024 2.592 1.00 0.00 31 SER A CA 8
ATOM 9084 C C . SER A 1 31 ? 6.143 -8.256 3.174 1.00 0.00 31 SER A C 8
ATOM 9085 O O . SER A 1 31 ? 6.040 -8.607 4.333 1.00 0.00 31 SER A O 8
ATOM 9093 N N . PHE A 1 32 ? 5.097 -8.082 2.384 1.00 0.00 32 PHE A N 8
ATOM 9094 C CA . PHE A 1 32 ? 3.758 -8.303 2.853 1.00 0.00 32 PHE A CA 8
ATOM 9095 C C . PHE A 1 32 ? 3.661 -9.733 3.380 1.00 0.00 32 PHE A C 8
ATOM 9096 O O . PHE A 1 32 ? 3.272 -9.976 4.520 1.00 0.00 32 PHE A O 8
ATOM 9113 N N . VAL A 1 33 ? 3.997 -10.663 2.497 1.00 0.00 33 VAL A N 8
ATOM 9114 C CA . VAL A 1 33 ? 3.920 -12.102 2.768 1.00 0.00 33 VAL A CA 8
ATOM 9115 C C . VAL A 1 33 ? 4.896 -12.581 3.849 1.00 0.00 33 VAL A C 8
ATOM 9116 O O . VAL A 1 33 ? 4.509 -13.334 4.747 1.00 0.00 33 VAL A O 8
ATOM 9129 N N . ASP A 1 34 ? 6.158 -12.207 3.701 1.00 0.00 34 ASP A N 8
ATOM 9130 C CA . ASP A 1 34 ? 7.202 -12.671 4.611 1.00 0.00 34 ASP A CA 8
ATOM 9131 C C . ASP A 1 34 ? 7.328 -11.828 5.873 1.00 0.00 34 ASP A C 8
ATOM 9132 O O . ASP A 1 34 ? 7.451 -12.380 6.971 1.00 0.00 34 ASP A O 8
ATOM 9141 N N . ASP A 1 35 ? 7.334 -10.505 5.717 1.00 0.00 35 ASP A N 8
ATOM 9142 C CA . ASP A 1 35 ? 7.491 -9.625 6.868 1.00 0.00 35 ASP A CA 8
ATOM 9143 C C . ASP A 1 35 ? 6.160 -9.262 7.505 1.00 0.00 35 ASP A C 8
ATOM 9144 O O . ASP A 1 35 ? 6.086 -9.136 8.731 1.00 0.00 35 ASP A O 8
ATOM 9153 N N . LEU A 1 36 ? 5.105 -9.098 6.692 1.00 0.00 36 LEU A N 8
ATOM 9154 C CA . LEU A 1 36 ? 3.795 -8.755 7.243 1.00 0.00 36 LEU A CA 8
ATOM 9155 C C . LEU A 1 36 ? 2.891 -10.000 7.291 1.00 0.00 36 LEU A C 8
ATOM 9156 O O . LEU A 1 36 ? 1.679 -9.893 7.486 1.00 0.00 36 LEU A O 8
ATOM 9172 N N . ASP A 1 37 ? 3.508 -11.186 7.131 1.00 0.00 37 ASP A N 8
ATOM 9173 C CA . ASP A 1 37 ? 2.792 -12.462 7.182 1.00 0.00 37 ASP A CA 8
ATOM 9174 C C . ASP A 1 37 ? 1.514 -12.422 6.341 1.00 0.00 37 ASP A C 8
ATOM 9175 O O . ASP A 1 37 ? 0.432 -12.806 6.804 1.00 0.00 37 ASP A O 8
ATOM 9184 N N . VAL A 1 38 ? 1.644 -11.951 5.097 1.00 0.00 38 VAL A N 8
ATOM 9185 C CA . VAL A 1 38 ? 0.484 -11.864 4.207 1.00 0.00 38 VAL A CA 8
ATOM 9186 C C . VAL A 1 38 ? 0.352 -13.116 3.333 1.00 0.00 38 VAL A C 8
ATOM 9187 O O . VAL A 1 38 ? 1.052 -13.276 2.335 1.00 0.00 38 VAL A O 8
ATOM 9200 N N . ASP A 1 39 ? -0.625 -13.950 3.683 1.00 0.00 39 ASP A N 8
ATOM 9201 C CA . ASP A 1 39 ? -0.934 -15.136 2.898 1.00 0.00 39 ASP A CA 8
ATOM 9202 C C . ASP A 1 39 ? -1.822 -14.692 1.744 1.00 0.00 39 ASP A C 8
ATOM 9203 O O . ASP A 1 39 ? -2.166 -13.506 1.662 1.00 0.00 39 ASP A O 8
ATOM 9212 N N . SER A 1 40 ? -2.201 -15.611 0.854 1.00 0.00 40 SER A N 8
ATOM 9213 C CA . SER A 1 40 ? -3.054 -15.221 -0.266 1.00 0.00 40 SER A CA 8
ATOM 9214 C C . SER A 1 40 ? -4.361 -14.637 0.261 1.00 0.00 40 SER A C 8
ATOM 9215 O O . SER A 1 40 ? -4.865 -13.660 -0.283 1.00 0.00 40 SER A O 8
ATOM 9223 N N . LEU A 1 41 ? -4.896 -15.230 1.332 1.00 0.00 41 LEU A N 8
ATOM 9224 C CA . LEU A 1 41 ? -6.132 -14.730 1.927 1.00 0.00 41 LEU A CA 8
ATOM 9225 C C . LEU A 1 41 ? -5.898 -13.345 2.529 1.00 0.00 41 LEU A C 8
ATOM 9226 O O . LEU A 1 41 ? -6.767 -12.486 2.446 1.00 0.00 41 LEU A O 8
ATOM 9242 N N . SER A 1 42 ? -4.741 -13.155 3.164 1.00 0.00 42 SER A N 8
ATOM 9243 C CA . SER A 1 42 ? -4.424 -11.881 3.801 1.00 0.00 42 SER A CA 8
ATOM 9244 C C . SER A 1 42 ? -4.418 -10.779 2.759 1.00 0.00 42 SER A C 8
ATOM 9245 O O . SER A 1 42 ? -5.053 -9.742 2.949 1.00 0.00 42 SER A O 8
ATOM 9253 N N . MET A 1 43 ? -3.730 -11.026 1.639 1.00 0.00 43 MET A N 8
ATOM 9254 C CA . MET A 1 43 ? -3.688 -10.058 0.569 1.00 0.00 43 MET A CA 8
ATOM 9255 C C . MET A 1 43 ? -5.058 -9.939 -0.066 1.00 0.00 43 MET A C 8
ATOM 9256 O O . MET A 1 43 ? -5.464 -8.855 -0.361 1.00 0.00 43 MET A O 8
ATOM 9270 N N . VAL A 1 44 ? -5.777 -11.050 -0.250 1.00 0.00 44 VAL A N 8
ATOM 9271 C CA . VAL A 1 44 ? -7.120 -10.977 -0.847 1.00 0.00 44 VAL A CA 8
ATOM 9272 C C . VAL A 1 44 ? -8.021 -10.099 0.023 1.00 0.00 44 VAL A C 8
ATOM 9273 O O . VAL A 1 44 ? -8.700 -9.209 -0.495 1.00 0.00 44 VAL A O 8
ATOM 9286 N N . GLU A 1 45 ? -8.001 -10.338 1.330 1.00 0.00 45 GLU A N 8
ATOM 9287 C CA . GLU A 1 45 ? -8.806 -9.541 2.249 1.00 0.00 45 GLU A CA 8
ATOM 9288 C C . GLU A 1 45 ? -8.334 -8.088 2.230 1.00 0.00 45 GLU A C 8
ATOM 9289 O O . GLU A 1 45 ? -9.148 -7.165 2.248 1.00 0.00 45 GLU A O 8
ATOM 9301 N N . ILE A 1 46 ? -7.012 -7.905 2.175 1.00 0.00 46 ILE A N 8
ATOM 9302 C CA . ILE A 1 46 ? -6.418 -6.555 2.129 1.00 0.00 46 ILE A CA 8
ATOM 9303 C C . ILE A 1 46 ? -6.793 -5.846 0.828 1.00 0.00 46 ILE A C 8
ATOM 9304 O O . ILE A 1 46 ? -7.061 -4.658 0.821 1.00 0.00 46 ILE A O 8
ATOM 9320 N N . ILE A 1 47 ? -6.799 -6.604 -0.245 1.00 0.00 47 ILE A N 8
ATOM 9321 C CA . ILE A 1 47 ? -7.142 -6.111 -1.562 1.00 0.00 47 ILE A CA 8
ATOM 9322 C C . ILE A 1 47 ? -8.585 -5.597 -1.533 1.00 0.00 47 ILE A C 8
ATOM 9323 O O . ILE A 1 47 ? -8.893 -4.556 -2.111 1.00 0.00 47 ILE A O 8
ATOM 9339 N N . TYR A 1 48 ? -9.447 -6.340 -0.834 1.00 0.00 48 TYR A N 8
ATOM 9340 C CA . TYR A 1 48 ? -10.844 -5.979 -0.699 1.00 0.00 48 TYR A CA 8
ATOM 9341 C C . TYR A 1 48 ? -10.983 -4.748 0.185 1.00 0.00 48 TYR A C 8
ATOM 9342 O O . TYR A 1 48 ? -11.718 -3.819 -0.153 1.00 0.00 48 TYR A O 8
ATOM 9360 N N . ALA A 1 49 ? -10.260 -4.754 1.310 1.00 0.00 49 ALA A N 8
ATOM 9361 C CA . ALA A 1 49 ? -10.290 -3.636 2.251 1.00 0.00 49 ALA A CA 8
ATOM 9362 C C . ALA A 1 49 ? -9.729 -2.379 1.629 1.00 0.00 49 ALA A C 8
ATOM 9363 O O . ALA A 1 49 ? -10.239 -1.300 1.883 1.00 0.00 49 ALA A O 8
ATOM 9370 N N . CYS A 1 50 ? -8.677 -2.520 0.831 1.00 0.00 50 CYS A N 8
ATOM 9371 C CA . CYS A 1 50 ? -8.068 -1.361 0.182 1.00 0.00 50 CYS A CA 8
ATOM 9372 C C . CYS A 1 50 ? -8.940 -0.875 -0.984 1.00 0.00 50 CYS A C 8
ATOM 9373 O O . CYS A 1 50 ? -8.995 0.319 -1.273 1.00 0.00 50 CYS A O 8
ATOM 9381 N N . ASP A 1 51 ? -9.630 -1.818 -1.629 1.00 0.00 51 ASP A N 8
ATOM 9382 C CA . ASP A 1 51 ? -10.527 -1.501 -2.740 1.00 0.00 51 ASP A CA 8
ATOM 9383 C C . ASP A 1 51 ? -11.678 -0.630 -2.247 1.00 0.00 51 ASP A C 8
ATOM 9384 O O . ASP A 1 51 ? -12.186 0.213 -2.979 1.00 0.00 51 ASP A O 8
ATOM 9393 N N . GLU A 1 52 ? -12.094 -0.867 -1.007 1.00 0.00 52 GLU A N 8
ATOM 9394 C CA . GLU A 1 52 ? -13.198 -0.117 -0.409 1.00 0.00 52 GLU A CA 8
ATOM 9395 C C . GLU A 1 52 ? -12.704 1.086 0.401 1.00 0.00 52 GLU A C 8
ATOM 9396 O O . GLU A 1 52 ? -13.275 2.176 0.315 1.00 0.00 52 GLU A O 8
ATOM 9408 N N . LYS A 1 53 ? -11.661 0.865 1.196 1.00 0.00 53 LYS A N 8
ATOM 9409 C CA . LYS A 1 53 ? -11.093 1.912 2.049 1.00 0.00 53 LYS A CA 8
ATOM 9410 C C . LYS A 1 53 ? -10.356 2.979 1.230 1.00 0.00 53 LYS A C 8
ATOM 9411 O O . LYS A 1 53 ? -10.499 4.175 1.502 1.00 0.00 53 LYS A O 8
ATOM 9430 N N . PHE A 1 54 ? -9.569 2.544 0.238 1.00 0.00 54 PHE A N 8
ATOM 9431 C CA . PHE A 1 54 ? -8.808 3.499 -0.601 1.00 0.00 54 PHE A CA 8
ATOM 9432 C C . PHE A 1 54 ? -9.355 3.583 -2.030 1.00 0.00 54 PHE A C 8
ATOM 9433 O O . PHE A 1 54 ? -8.837 4.369 -2.830 1.00 0.00 54 PHE A O 8
ATOM 9450 N N . GLY A 1 55 ? -10.343 2.750 -2.373 1.00 0.00 55 GLY A N 8
ATOM 9451 C CA . GLY A 1 55 ? -10.857 2.745 -3.746 1.00 0.00 55 GLY A CA 8
ATOM 9452 C C . GLY A 1 55 ? -9.810 2.121 -4.680 1.00 0.00 55 GLY A C 8
ATOM 9453 O O . GLY A 1 55 ? -9.708 2.502 -5.848 1.00 0.00 55 GLY A O 8
ATOM 9457 N N . VAL A 1 56 ? -9.003 1.189 -4.137 1.00 0.00 56 VAL A N 8
ATOM 9458 C CA . VAL A 1 56 ? -7.928 0.551 -4.914 1.00 0.00 56 VAL A CA 8
ATOM 9459 C C . VAL A 1 56 ? -8.242 -0.918 -5.197 1.00 0.00 56 VAL A C 8
ATOM 9460 O O . VAL A 1 56 ? -8.039 -1.783 -4.336 1.00 0.00 56 VAL A O 8
ATOM 9473 N N . GLU A 1 57 ? -8.697 -1.194 -6.412 1.00 0.00 57 GLU A N 8
ATOM 9474 C CA . GLU A 1 57 ? -9.001 -2.562 -6.814 1.00 0.00 57 GLU A CA 8
ATOM 9475 C C . GLU A 1 57 ? -7.752 -3.210 -7.408 1.00 0.00 57 GLU A C 8
ATOM 9476 O O . GLU A 1 57 ? -7.377 -2.921 -8.545 1.00 0.00 57 GLU A O 8
ATOM 9488 N N . ILE A 1 58 ? -7.118 -4.088 -6.624 1.00 0.00 58 ILE A N 8
ATOM 9489 C CA . ILE A 1 58 ? -5.907 -4.784 -7.069 1.00 0.00 58 ILE A CA 8
ATOM 9490 C C . ILE A 1 58 ? -6.279 -6.024 -7.904 1.00 0.00 58 ILE A C 8
ATOM 9491 O O . ILE A 1 58 ? -6.646 -7.052 -7.329 1.00 0.00 58 ILE A O 8
ATOM 9507 N N . PRO A 1 59 ? -6.114 -5.988 -9.231 1.00 0.00 59 PRO A N 8
ATOM 9508 C CA . PRO A 1 59 ? -6.362 -7.175 -10.088 1.00 0.00 59 PRO A CA 8
ATOM 9509 C C . PRO A 1 59 ? -5.348 -8.247 -9.762 1.00 0.00 59 PRO A C 8
ATOM 9510 O O . PRO A 1 59 ? -4.353 -7.982 -9.087 1.00 0.00 59 PRO A O 8
ATOM 9521 N N . ASP A 1 60 ? -5.600 -9.451 -10.244 1.00 0.00 60 ASP A N 8
ATOM 9522 C CA . ASP A 1 60 ? -4.695 -10.576 -10.008 1.00 0.00 60 ASP A CA 8
ATOM 9523 C C . ASP A 1 60 ? -3.254 -10.174 -10.338 1.00 0.00 60 ASP A C 8
ATOM 9524 O O . ASP A 1 60 ? -2.321 -10.575 -9.640 1.00 0.00 60 ASP A O 8
ATOM 9533 N N . GLU A 1 61 ? -3.090 -9.367 -11.393 1.00 0.00 61 GLU A N 8
ATOM 9534 C CA . GLU A 1 61 ? -1.769 -8.896 -11.804 1.00 0.00 61 GLU A CA 8
ATOM 9535 C C . GLU A 1 61 ? -1.136 -8.029 -10.713 1.00 0.00 61 GLU A C 8
ATOM 9536 O O . GLU A 1 61 ? 0.068 -8.128 -10.457 1.00 0.00 61 GLU A O 8
ATOM 9548 N N . GLU A 1 62 ? -1.940 -7.169 -10.076 1.00 0.00 62 GLU A N 8
ATOM 9549 C CA . GLU A 1 62 ? -1.411 -6.311 -9.011 1.00 0.00 62 GLU A CA 8
ATOM 9550 C C . GLU A 1 62 ? -1.187 -7.090 -7.733 1.00 0.00 62 GLU A C 8
ATOM 9551 O O . GLU A 1 62 ? -0.211 -6.884 -7.067 1.00 0.00 62 GLU A O 8
ATOM 9563 N N . SER A 1 63 ? -2.134 -7.941 -7.387 1.00 0.00 63 SER A N 8
ATOM 9564 C CA . SER A 1 63 ? -2.070 -8.724 -6.148 1.00 0.00 63 SER A CA 8
ATOM 9565 C C . SER A 1 63 ? -0.789 -9.538 -6.102 1.00 0.00 63 SER A C 8
ATOM 9566 O O . SER A 1 63 ? -0.083 -9.547 -5.090 1.00 0.00 63 SER A O 8
ATOM 9574 N N . LYS A 1 64 ? -0.492 -10.195 -7.215 1.00 0.00 64 LYS A N 8
ATOM 9575 C CA . LYS A 1 64 ? 0.727 -11.000 -7.328 1.00 0.00 64 LYS A CA 8
ATOM 9576 C C . LYS A 1 64 ? 1.954 -10.096 -7.307 1.00 0.00 64 LYS A C 8
ATOM 9577 O O . LYS A 1 64 ? 2.968 -10.447 -6.703 1.00 0.00 64 LYS A O 8
ATOM 9596 N N . ASN A 1 65 ? 1.849 -8.918 -7.945 1.00 0.00 65 ASN A N 8
ATOM 9597 C CA . ASN A 1 65 ? 2.963 -7.965 -7.950 1.00 0.00 65 ASN A CA 8
ATOM 9598 C C . ASN A 1 65 ? 3.193 -7.468 -6.524 1.00 0.00 65 ASN A C 8
ATOM 9599 O O . ASN A 1 65 ? 4.329 -7.338 -6.063 1.00 0.00 65 ASN A O 8
ATOM 9610 N N . ILE A 1 66 ? 2.081 -7.210 -5.843 1.00 0.00 66 ILE A N 8
ATOM 9611 C CA . ILE A 1 66 ? 2.073 -6.744 -4.479 1.00 0.00 66 ILE A CA 8
ATOM 9612 C C . ILE A 1 66 ? 2.488 -7.869 -3.533 1.00 0.00 66 ILE A C 8
ATOM 9613 O O . ILE A 1 66 ? 1.652 -8.630 -3.040 1.00 0.00 66 ILE A O 8
ATOM 9629 N N . LYS A 1 67 ? 3.786 -7.930 -3.273 1.00 0.00 67 LYS A N 8
ATOM 9630 C CA . LYS A 1 67 ? 4.354 -8.925 -2.358 1.00 0.00 67 LYS A CA 8
ATOM 9631 C C . LYS A 1 67 ? 5.107 -8.233 -1.231 1.00 0.00 67 LYS A C 8
ATOM 9632 O O . LYS A 1 67 ? 5.322 -8.823 -0.174 1.00 0.00 67 LYS A O 8
ATOM 9651 N N . ILE A 1 68 ? 5.476 -6.965 -1.459 1.00 0.00 68 ILE A N 8
ATOM 9652 C CA . ILE A 1 68 ? 6.161 -6.172 -0.473 1.00 0.00 68 ILE A CA 8
ATOM 9653 C C . ILE A 1 68 ? 5.383 -4.872 -0.296 1.00 0.00 68 ILE A C 8
ATOM 9654 O O . ILE A 1 68 ? 4.496 -4.556 -1.099 1.00 0.00 68 ILE A O 8
ATOM 9670 N N . VAL A 1 69 ? 5.706 -4.142 0.749 1.00 0.00 69 VAL A N 8
ATOM 9671 C CA . VAL A 1 69 ? 5.029 -2.889 1.042 1.00 0.00 69 VAL A CA 8
ATOM 9672 C C . VAL A 1 69 ? 5.216 -1.921 -0.125 1.00 0.00 69 VAL A C 8
ATOM 9673 O O . VAL A 1 69 ? 4.286 -1.231 -0.511 1.00 0.00 69 VAL A O 8
ATOM 9686 N N . GLY A 1 70 ? 6.420 -1.879 -0.664 1.00 0.00 70 GLY A N 8
ATOM 9687 C CA . GLY A 1 70 ? 6.737 -0.979 -1.771 1.00 0.00 70 GLY A CA 8
ATOM 9688 C C . GLY A 1 70 ? 5.710 -1.081 -2.892 1.00 0.00 70 GLY A C 8
ATOM 9689 O O . GLY A 1 70 ? 5.234 -0.062 -3.378 1.00 0.00 70 GLY A O 8
ATOM 9693 N N . ASP A 1 71 ? 5.376 -2.305 -3.293 1.00 0.00 71 ASP A N 8
ATOM 9694 C CA . ASP A 1 71 ? 4.401 -2.514 -4.364 1.00 0.00 71 ASP A CA 8
ATOM 9695 C C . ASP A 1 71 ? 2.981 -2.293 -3.875 1.00 0.00 71 ASP A C 8
ATOM 9696 O O . ASP A 1 71 ? 2.195 -1.607 -4.533 1.00 0.00 71 ASP A O 8
ATOM 9705 N N . ALA A 1 72 ? 2.647 -2.905 -2.730 1.00 0.00 72 ALA A N 8
ATOM 9706 C CA . ALA A 1 72 ? 1.306 -2.792 -2.184 1.00 0.00 72 ALA A CA 8
ATOM 9707 C C . ALA A 1 72 ? 0.958 -1.331 -1.949 1.00 0.00 72 ALA A C 8
ATOM 9708 O O . ALA A 1 72 ? 0.029 -0.802 -2.548 1.00 0.00 72 ALA A O 8
ATOM 9715 N N . VAL A 1 73 ? 1.709 -0.706 -1.049 1.00 0.00 73 VAL A N 8
ATOM 9716 C CA . VAL A 1 73 ? 1.490 0.659 -0.662 1.00 0.00 73 VAL A CA 8
ATOM 9717 C C . VAL A 1 73 ? 1.612 1.631 -1.821 1.00 0.00 73 VAL A C 8
ATOM 9718 O O . VAL A 1 73 ? 0.763 2.513 -1.944 1.00 0.00 73 VAL A O 8
ATOM 9731 N N . ASN A 1 74 ? 2.643 1.482 -2.663 1.00 0.00 74 ASN A N 8
ATOM 9732 C CA . ASN A 1 74 ? 2.795 2.412 -3.793 1.00 0.00 74 ASN A CA 8
ATOM 9733 C C . ASN A 1 74 ? 1.548 2.340 -4.671 1.00 0.00 74 ASN A C 8
ATOM 9734 O O . ASN A 1 74 ? 1.062 3.362 -5.161 1.00 0.00 74 ASN A O 8
ATOM 9745 N N . TYR A 1 75 ? 1.032 1.124 -4.846 1.00 0.00 75 TYR A N 8
ATOM 9746 C CA . TYR A 1 75 ? -0.175 0.918 -5.631 1.00 0.00 75 TYR A CA 8
ATOM 9747 C C . TYR A 1 75 ? -1.365 1.620 -4.954 1.00 0.00 75 TYR A C 8
ATOM 9748 O O . TYR A 1 75 ? -2.142 2.324 -5.604 1.00 0.00 75 TYR A O 8
ATOM 9766 N N . ILE A 1 76 ? -1.503 1.423 -3.638 1.00 0.00 76 ILE A N 8
ATOM 9767 C CA . ILE A 1 76 ? -2.617 2.024 -2.907 1.00 0.00 76 ILE A CA 8
ATOM 9768 C C . ILE A 1 76 ? -2.579 3.540 -3.064 1.00 0.00 76 ILE A C 8
ATOM 9769 O O . ILE A 1 76 ? -3.592 4.143 -3.429 1.00 0.00 76 ILE A O 8
ATOM 9785 N N . ILE A 1 77 ? -1.417 4.143 -2.837 1.00 0.00 77 ILE A N 8
ATOM 9786 C CA . ILE A 1 77 ? -1.278 5.583 -3.015 1.00 0.00 77 ILE A CA 8
ATOM 9787 C C . ILE A 1 77 ? -1.427 5.973 -4.494 1.00 0.00 77 ILE A C 8
ATOM 9788 O O . ILE A 1 77 ? -1.711 7.133 -4.807 1.00 0.00 77 ILE A O 8
ATOM 9804 N N . GLU A 1 78 ? -1.224 5.003 -5.389 1.00 0.00 78 GLU A N 8
ATOM 9805 C CA . GLU A 1 78 ? -1.320 5.260 -6.823 1.00 0.00 78 GLU A CA 8
ATOM 9806 C C . GLU A 1 78 ? -2.706 5.774 -7.152 1.00 0.00 78 GLU A C 8
ATOM 9807 O O . GLU A 1 78 ? -2.860 6.739 -7.907 1.00 0.00 78 GLU A O 8
ATOM 9819 N N . HIS A 1 79 ? -3.710 5.124 -6.569 1.00 0.00 79 HIS A N 8
ATOM 9820 C CA . HIS A 1 79 ? -5.114 5.539 -6.804 1.00 0.00 79 HIS A CA 8
ATOM 9821 C C . HIS A 1 79 ? -5.586 6.479 -5.697 1.00 0.00 79 HIS A C 8
ATOM 9822 O O . HIS A 1 79 ? -6.607 7.154 -5.860 1.00 0.00 79 HIS A O 8
ATOM 9836 N N . GLN A 1 80 ? -4.849 6.526 -4.572 1.00 0.00 80 GLN A N 8
ATOM 9837 C CA . GLN A 1 80 ? -5.241 7.404 -3.469 1.00 0.00 80 GLN A CA 8
ATOM 9838 C C . GLN A 1 80 ? -4.929 8.842 -3.787 1.00 0.00 80 GLN A C 8
ATOM 9839 O O . GLN A 1 80 ? -4.131 9.146 -4.678 1.00 0.00 80 GLN A O 8
ATOM 9853 N N . SER A 1 81 ? -5.557 9.711 -3.018 1.00 0.00 81 SER A N 8
ATOM 9854 C CA . SER A 1 81 ? -5.347 11.146 -3.172 1.00 0.00 81 SER A CA 8
ATOM 9855 C C . SER A 1 81 ? -5.950 11.907 -1.998 1.00 0.00 81 SER A C 8
ATOM 9856 O O . SER A 1 81 ? -5.230 12.678 -1.385 1.00 0.00 81 SER A O 8
ATOM 9865 N N . MET A 1 1 ? -7.513 11.175 1.336 1.00 0.00 1 MET A N 9
ATOM 9866 C CA . MET A 1 1 ? -6.370 12.120 1.462 1.00 0.00 1 MET A CA 9
ATOM 9867 C C . MET A 1 1 ? -5.255 11.460 2.280 1.00 0.00 1 MET A C 9
ATOM 9868 O O . MET A 1 1 ? -4.976 11.852 3.419 1.00 0.00 1 MET A O 9
ATOM 9884 N N . ALA A 1 2 ? -4.625 10.441 1.684 1.00 0.00 2 ALA A N 9
ATOM 9885 C CA . ALA A 1 2 ? -3.544 9.717 2.353 1.00 0.00 2 ALA A CA 9
ATOM 9886 C C . ALA A 1 2 ? -2.340 9.553 1.434 1.00 0.00 2 ALA A C 9
ATOM 9887 O O . ALA A 1 2 ? -2.448 8.936 0.375 1.00 0.00 2 ALA A O 9
ATOM 9894 N N . ASP A 1 3 ? -1.187 10.063 1.879 1.00 0.00 3 ASP A N 9
ATOM 9895 C CA . ASP A 1 3 ? 0.055 9.921 1.124 1.00 0.00 3 ASP A CA 9
ATOM 9896 C C . ASP A 1 3 ? 0.535 8.476 1.269 1.00 0.00 3 ASP A C 9
ATOM 9897 O O . ASP A 1 3 ? -0.013 7.739 2.082 1.00 0.00 3 ASP A O 9
ATOM 9906 N N . LYS A 1 4 ? 1.534 8.066 0.478 1.00 0.00 4 LYS A N 9
ATOM 9907 C CA . LYS A 1 4 ? 2.030 6.691 0.530 1.00 0.00 4 LYS A CA 9
ATOM 9908 C C . LYS A 1 4 ? 2.353 6.287 1.973 1.00 0.00 4 LYS A C 9
ATOM 9909 O O . LYS A 1 4 ? 2.023 5.173 2.401 1.00 0.00 4 LYS A O 9
ATOM 9928 N N . ASP A 1 5 ? 2.945 7.205 2.738 1.00 0.00 5 ASP A N 9
ATOM 9929 C CA . ASP A 1 5 ? 3.232 6.928 4.145 1.00 0.00 5 ASP A CA 9
ATOM 9930 C C . ASP A 1 5 ? 1.905 6.671 4.869 1.00 0.00 5 ASP A C 9
ATOM 9931 O O . ASP A 1 5 ? 1.776 5.738 5.673 1.00 0.00 5 ASP A O 9
ATOM 9940 N N . GLN A 1 6 ? 0.912 7.502 4.538 1.00 0.00 6 GLN A N 9
ATOM 9941 C CA . GLN A 1 6 ? -0.415 7.383 5.101 1.00 0.00 6 GLN A CA 9
ATOM 9942 C C . GLN A 1 6 ? -1.050 6.071 4.653 1.00 0.00 6 GLN A C 9
ATOM 9943 O O . GLN A 1 6 ? -1.767 5.462 5.426 1.00 0.00 6 GLN A O 9
ATOM 9957 N N . ILE A 1 7 ? -0.752 5.605 3.413 1.00 0.00 7 ILE A N 9
ATOM 9958 C CA . ILE A 1 7 ? -1.268 4.343 2.932 1.00 0.00 7 ILE A CA 9
ATOM 9959 C C . ILE A 1 7 ? -0.831 3.280 3.922 1.00 0.00 7 ILE A C 9
ATOM 9960 O O . ILE A 1 7 ? -1.595 2.425 4.210 1.00 0.00 7 ILE A O 9
ATOM 9976 N N . LEU A 1 8 ? 0.382 3.372 4.462 1.00 0.00 8 LEU A N 9
ATOM 9977 C CA . LEU A 1 8 ? 0.806 2.399 5.468 1.00 0.00 8 LEU A CA 9
ATOM 9978 C C . LEU A 1 8 ? 0.098 2.606 6.779 1.00 0.00 8 LEU A C 9
ATOM 9979 O O . LEU A 1 8 ? -0.080 1.639 7.484 1.00 0.00 8 LEU A O 9
ATOM 9995 N N . ALA A 1 9 ? -0.311 3.837 7.105 1.00 0.00 9 ALA A N 9
ATOM 9996 C CA . ALA A 1 9 ? -1.050 4.061 8.358 1.00 0.00 9 ALA A CA 9
ATOM 9997 C C . ALA A 1 9 ? -2.464 3.472 8.205 1.00 0.00 9 ALA A C 9
ATOM 9998 O O . ALA A 1 9 ? -2.962 2.726 9.059 1.00 0.00 9 ALA A O 9
ATOM 10005 N N . ASP A 1 10 ? -3.079 3.806 7.077 1.00 0.00 10 ASP A N 9
ATOM 10006 C CA . ASP A 1 10 ? -4.404 3.333 6.723 1.00 0.00 10 ASP A CA 9
ATOM 10007 C C . ASP A 1 10 ? -4.377 1.814 6.496 1.00 0.00 10 ASP A C 9
ATOM 10008 O O . ASP A 1 10 ? -5.232 1.078 7.000 1.00 0.00 10 ASP A O 9
ATOM 10017 N N . MET A 1 11 ? -3.345 1.359 5.781 1.00 0.00 11 MET A N 9
ATOM 10018 C CA . MET A 1 11 ? -3.133 -0.066 5.522 1.00 0.00 11 MET A CA 9
ATOM 10019 C C . MET A 1 11 ? -2.730 -0.755 6.803 1.00 0.00 11 MET A C 9
ATOM 10020 O O . MET A 1 11 ? -3.022 -1.904 6.973 1.00 0.00 11 MET A O 9
ATOM 10034 N N . ALA A 1 12 ? -2.076 -0.027 7.705 1.00 0.00 12 ALA A N 9
ATOM 10035 C CA . ALA A 1 12 ? -1.659 -0.575 8.995 1.00 0.00 12 ALA A CA 9
ATOM 10036 C C . ALA A 1 12 ? -2.897 -1.079 9.716 1.00 0.00 12 ALA A C 9
ATOM 10037 O O . ALA A 1 12 ? -2.879 -2.117 10.370 1.00 0.00 12 ALA A O 9
ATOM 10044 N N . ASP A 1 13 ? -3.964 -0.308 9.569 1.00 0.00 13 ASP A N 9
ATOM 10045 C CA . ASP A 1 13 ? -5.247 -0.636 10.177 1.00 0.00 13 ASP A CA 9
ATOM 10046 C C . ASP A 1 13 ? -5.852 -1.880 9.548 1.00 0.00 13 ASP A C 9
ATOM 10047 O O . ASP A 1 13 ? -6.206 -2.809 10.249 1.00 0.00 13 ASP A O 9
ATOM 10056 N N . ILE A 1 14 ? -5.956 -1.875 8.219 1.00 0.00 14 ILE A N 9
ATOM 10057 C CA . ILE A 1 14 ? -6.521 -3.000 7.462 1.00 0.00 14 ILE A CA 9
ATOM 10058 C C . ILE A 1 14 ? -5.680 -4.255 7.711 1.00 0.00 14 ILE A C 9
ATOM 10059 O O . ILE A 1 14 ? -6.198 -5.335 7.961 1.00 0.00 14 ILE A O 9
ATOM 10075 N N . VAL A 1 15 ? -4.381 -4.063 7.604 1.00 0.00 15 VAL A N 9
ATOM 10076 C CA . VAL A 1 15 ? -3.393 -5.110 7.778 1.00 0.00 15 VAL A CA 9
ATOM 10077 C C . VAL A 1 15 ? -3.490 -5.662 9.202 1.00 0.00 15 VAL A C 9
ATOM 10078 O O . VAL A 1 15 ? -3.611 -6.867 9.395 1.00 0.00 15 VAL A O 9
ATOM 10091 N N . ASN A 1 16 ? -3.510 -4.761 10.179 1.00 0.00 16 ASN A N 9
ATOM 10092 C CA . ASN A 1 16 ? -3.688 -5.130 11.577 1.00 0.00 16 ASN A CA 9
ATOM 10093 C C . ASN A 1 16 ? -5.108 -5.694 11.785 1.00 0.00 16 ASN A C 9
ATOM 10094 O O . ASN A 1 16 ? -5.395 -6.352 12.784 1.00 0.00 16 ASN A O 9
ATOM 10105 N N . ASP A 1 17 ? -6.011 -5.386 10.850 1.00 0.00 17 ASP A N 9
ATOM 10106 C CA . ASP A 1 17 ? -7.390 -5.843 10.943 1.00 0.00 17 ASP A CA 9
ATOM 10107 C C . ASP A 1 17 ? -7.568 -7.244 10.339 1.00 0.00 17 ASP A C 9
ATOM 10108 O O . ASP A 1 17 ? -8.453 -7.994 10.758 1.00 0.00 17 ASP A O 9
ATOM 10117 N N . ILE A 1 18 ? -6.746 -7.570 9.339 1.00 0.00 18 ILE A N 9
ATOM 10118 C CA . ILE A 1 18 ? -6.835 -8.863 8.653 1.00 0.00 18 ILE A CA 9
ATOM 10119 C C . ILE A 1 18 ? -5.749 -9.816 9.153 1.00 0.00 18 ILE A C 9
ATOM 10120 O O . ILE A 1 18 ? -6.058 -10.893 9.669 1.00 0.00 18 ILE A O 9
ATOM 10136 N N . THR A 1 19 ? -4.486 -9.407 9.010 1.00 0.00 19 THR A N 9
ATOM 10137 C CA . THR A 1 19 ? -3.371 -10.224 9.464 1.00 0.00 19 THR A CA 9
ATOM 10138 C C . THR A 1 19 ? -3.034 -9.898 10.918 1.00 0.00 19 THR A C 9
ATOM 10139 O O . THR A 1 19 ? -2.383 -10.698 11.597 1.00 0.00 19 THR A O 9
ATOM 10150 N N . GLY A 1 20 ? -3.448 -8.707 11.380 1.00 0.00 20 GLY A N 9
ATOM 10151 C CA . GLY A 1 20 ? -3.144 -8.285 12.749 1.00 0.00 20 GLY A CA 9
ATOM 10152 C C . GLY A 1 20 ? -1.675 -7.905 12.881 1.00 0.00 20 GLY A C 9
ATOM 10153 O O . GLY A 1 20 ? -1.080 -7.989 13.957 1.00 0.00 20 GLY A O 9
ATOM 10157 N N . VAL A 1 21 ? -1.124 -7.462 11.761 1.00 0.00 21 VAL A N 9
ATOM 10158 C CA . VAL A 1 21 ? 0.245 -7.021 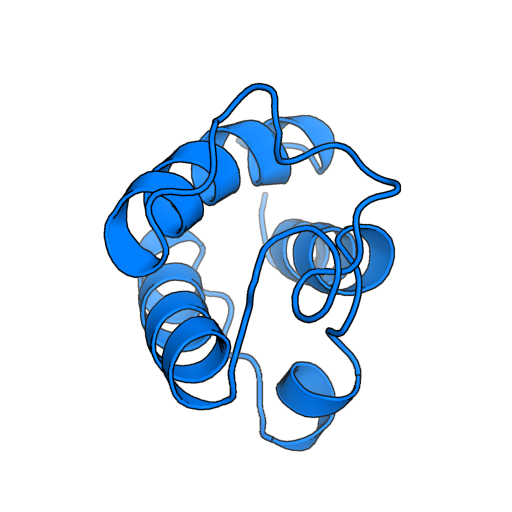11.668 1.00 0.00 21 VAL A CA 9
ATOM 10159 C C . VAL A 1 21 ? 0.332 -5.595 12.240 1.00 0.00 21 VAL A C 9
ATOM 10160 O O . VAL A 1 21 ? -0.593 -4.796 12.072 1.00 0.00 21 VAL A O 9
ATOM 10173 N N . ASP A 1 22 ? 1.406 -5.322 13.003 1.00 0.00 22 ASP A N 9
ATOM 10174 C CA . ASP A 1 22 ? 1.552 -4.043 13.696 1.00 0.00 22 ASP A CA 9
ATOM 10175 C C . ASP A 1 22 ? 1.657 -2.847 12.781 1.00 0.00 22 ASP A C 9
ATOM 10176 O O . ASP A 1 22 ? 2.320 -2.886 11.744 1.00 0.00 22 ASP A O 9
ATOM 10185 N N . GLN A 1 23 ? 1.036 -1.758 13.239 1.00 0.00 23 GLN A N 9
ATOM 10186 C CA . GLN A 1 23 ? 1.083 -0.492 12.524 1.00 0.00 23 GLN A CA 9
ATOM 10187 C C . GLN A 1 23 ? 2.551 -0.037 12.446 1.00 0.00 23 GLN A C 9
ATOM 10188 O O . GLN A 1 23 ? 2.978 0.620 11.500 1.00 0.00 23 GLN A O 9
ATOM 10202 N N . SER A 1 24 ? 3.311 -0.444 13.457 1.00 0.00 24 SER A N 9
ATOM 10203 C CA . SER A 1 24 ? 4.735 -0.175 13.548 1.00 0.00 24 SER A CA 9
ATOM 10204 C C . SER A 1 24 ? 5.483 -1.036 12.531 1.00 0.00 24 SER A C 9
ATOM 10205 O O . SER A 1 24 ? 6.442 -0.595 11.896 1.00 0.00 24 SER A O 9
ATOM 10213 N N . GLU A 1 25 ? 5.033 -2.287 12.432 1.00 0.00 25 GLU A N 9
ATOM 10214 C CA . GLU A 1 25 ? 5.636 -3.274 11.553 1.00 0.00 25 GLU A CA 9
ATOM 10215 C C . GLU A 1 25 ? 5.416 -2.988 10.071 1.00 0.00 25 GLU A C 9
ATOM 10216 O O . GLU A 1 25 ? 6.188 -3.475 9.251 1.00 0.00 25 GLU A O 9
ATOM 10228 N N . VAL A 1 26 ? 4.361 -2.241 9.721 1.00 0.00 26 VAL A N 9
ATOM 10229 C CA . VAL A 1 26 ? 4.069 -1.963 8.307 1.00 0.00 26 VAL A CA 9
ATOM 10230 C C . VAL A 1 26 ? 4.992 -0.869 7.705 1.00 0.00 26 VAL A C 9
ATOM 10231 O O . VAL A 1 26 ? 4.531 0.207 7.305 1.00 0.00 26 VAL A O 9
ATOM 10244 N N . THR A 1 27 ? 6.299 -1.162 7.619 1.00 0.00 27 THR A N 9
ATOM 10245 C CA . THR A 1 27 ? 7.272 -0.231 7.044 1.00 0.00 27 THR A CA 9
ATOM 10246 C C . THR A 1 27 ? 7.355 -0.420 5.523 1.00 0.00 27 THR A C 9
ATOM 10247 O O . THR A 1 27 ? 6.957 -1.459 4.996 1.00 0.00 27 THR A O 9
ATOM 10258 N N . PHE A 1 28 ? 7.864 0.604 4.835 1.00 0.00 28 PHE A N 9
ATOM 10259 C CA . PHE A 1 28 ? 7.995 0.583 3.369 1.00 0.00 28 PHE A CA 9
ATOM 10260 C C . PHE A 1 28 ? 8.931 -0.527 2.849 1.00 0.00 28 PHE A C 9
ATOM 10261 O O . PHE A 1 28 ? 9.042 -0.718 1.635 1.00 0.00 28 PHE A O 9
ATOM 10278 N N . GLU A 1 29 ? 9.631 -1.220 3.755 1.00 0.00 29 GLU A N 9
ATOM 10279 C CA . GLU A 1 29 ? 10.592 -2.266 3.355 1.00 0.00 29 GLU A CA 9
ATOM 10280 C C . GLU A 1 29 ? 10.228 -3.665 3.856 1.00 0.00 29 GLU A C 9
ATOM 10281 O O . GLU A 1 29 ? 11.108 -4.534 3.950 1.00 0.00 29 GLU A O 9
ATOM 10293 N N . LYS A 1 30 ? 8.967 -3.893 4.189 1.00 0.00 30 LYS A N 9
ATOM 10294 C CA . LYS A 1 30 ? 8.564 -5.207 4.703 1.00 0.00 30 LYS A CA 9
ATOM 10295 C C . LYS A 1 30 ? 7.858 -6.024 3.647 1.00 0.00 30 LYS A C 9
ATOM 10296 O O . LYS A 1 30 ? 6.823 -5.604 3.137 1.00 0.00 30 LYS A O 9
ATOM 10315 N N . SER A 1 31 ? 8.342 -7.238 3.393 1.00 0.00 31 SER A N 9
ATOM 10316 C CA . SER A 1 31 ? 7.620 -8.113 2.482 1.00 0.00 31 SER A CA 9
ATOM 10317 C C . SER A 1 31 ? 6.246 -8.340 3.093 1.00 0.00 31 SER A C 9
ATOM 10318 O O . SER A 1 31 ? 6.160 -8.681 4.258 1.00 0.00 31 SER A O 9
ATOM 10326 N N . PHE A 1 32 ? 5.184 -8.171 2.323 1.00 0.00 32 PHE A N 9
ATOM 10327 C CA . PHE A 1 32 ? 3.854 -8.383 2.817 1.00 0.00 32 PHE A CA 9
ATOM 10328 C C . PHE A 1 32 ? 3.752 -9.805 3.352 1.00 0.00 32 PHE A C 9
ATOM 10329 O O . PHE A 1 32 ? 3.367 -10.043 4.495 1.00 0.00 32 PHE A O 9
ATOM 10346 N N . VAL A 1 33 ? 4.070 -10.742 2.470 1.00 0.00 33 VAL A N 9
ATOM 10347 C CA . VAL A 1 33 ? 3.977 -12.174 2.756 1.00 0.00 33 VAL A CA 9
ATOM 10348 C C . VAL A 1 33 ? 4.978 -12.643 3.811 1.00 0.00 33 VAL A C 9
ATOM 10349 O O . VAL A 1 33 ? 4.618 -13.378 4.734 1.00 0.00 33 VAL A O 9
ATOM 10362 N N . ASP A 1 34 ? 6.235 -12.282 3.609 1.00 0.00 34 ASP A N 9
ATOM 10363 C CA . ASP A 1 34 ? 7.312 -12.733 4.481 1.00 0.00 34 ASP A CA 9
ATOM 10364 C C . ASP A 1 34 ? 7.453 -11.913 5.752 1.00 0.00 34 ASP A C 9
ATOM 10365 O O . ASP A 1 34 ? 7.589 -12.479 6.841 1.00 0.00 34 ASP A O 9
ATOM 10374 N N . ASP A 1 35 ? 7.465 -10.590 5.609 1.00 0.00 35 ASP A N 9
ATOM 10375 C CA . ASP A 1 35 ? 7.646 -9.720 6.763 1.00 0.00 35 ASP A CA 9
ATOM 10376 C C . ASP A 1 35 ? 6.327 -9.348 7.428 1.00 0.00 35 ASP A C 9
ATOM 10377 O O . ASP A 1 35 ? 6.278 -9.232 8.657 1.00 0.00 35 ASP A O 9
ATOM 10386 N N . LEU A 1 36 ? 5.255 -9.172 6.637 1.00 0.00 36 LEU A N 9
ATOM 10387 C CA . LEU A 1 36 ? 3.959 -8.831 7.221 1.00 0.00 36 LEU A CA 9
ATOM 10388 C C . LEU A 1 36 ? 3.064 -10.079 7.293 1.00 0.00 36 LEU A C 9
ATOM 10389 O O . LEU A 1 36 ? 1.860 -9.977 7.502 1.00 0.00 36 LEU A O 9
ATOM 10405 N N . ASP A 1 37 ? 3.679 -11.265 7.133 1.00 0.00 37 ASP A N 9
ATOM 10406 C CA . ASP A 1 37 ? 2.959 -12.538 7.206 1.00 0.00 37 ASP A CA 9
ATOM 10407 C C . ASP A 1 37 ? 1.659 -12.489 6.395 1.00 0.00 37 ASP A C 9
ATOM 10408 O O . ASP A 1 37 ? 0.584 -12.863 6.888 1.00 0.00 37 ASP A O 9
ATOM 10417 N N . VAL A 1 38 ? 1.763 -12.023 5.151 1.00 0.00 38 VAL A N 9
ATOM 10418 C CA . VAL A 1 38 ? 0.583 -11.924 4.288 1.00 0.00 38 VAL A CA 9
ATOM 10419 C C . VAL A 1 38 ? 0.417 -13.178 3.423 1.00 0.00 38 VAL A C 9
ATOM 10420 O O . VAL A 1 38 ? 1.103 -13.364 2.420 1.00 0.00 38 VAL A O 9
ATOM 10433 N N . ASP A 1 39 ? -0.569 -13.992 3.793 1.00 0.00 39 ASP A N 9
ATOM 10434 C CA . ASP A 1 39 ? -0.906 -15.181 3.023 1.00 0.00 39 ASP A CA 9
ATOM 10435 C C . ASP A 1 39 ? -1.795 -14.736 1.870 1.00 0.00 39 ASP A C 9
ATOM 10436 O O . ASP A 1 39 ? -2.141 -13.550 1.791 1.00 0.00 39 ASP A O 9
ATOM 10445 N N . SER A 1 40 ? -2.174 -15.655 0.980 1.00 0.00 40 SER A N 9
ATOM 10446 C CA . SER A 1 40 ? -3.028 -15.265 -0.140 1.00 0.00 40 SER A CA 9
ATOM 10447 C C . SER A 1 40 ? -4.332 -14.677 0.389 1.00 0.00 40 SER A C 9
ATOM 10448 O O . SER A 1 40 ? -4.836 -13.701 -0.153 1.00 0.00 40 SER A O 9
ATOM 10456 N N . LEU A 1 41 ? -4.864 -15.270 1.463 1.00 0.00 41 LEU A N 9
ATOM 10457 C CA . LEU A 1 41 ? -6.098 -14.767 2.063 1.00 0.00 41 LEU A CA 9
ATOM 10458 C C . LEU A 1 41 ? -5.864 -13.375 2.651 1.00 0.00 41 LEU A C 9
ATOM 10459 O O . LEU A 1 41 ? -6.737 -12.521 2.572 1.00 0.00 41 LEU A O 9
ATOM 10475 N N . SER A 1 42 ? -4.697 -13.175 3.266 1.00 0.00 42 SER A N 9
ATOM 10476 C CA . SER A 1 42 ? -4.375 -11.892 3.886 1.00 0.00 42 SER A CA 9
ATOM 10477 C C . SER A 1 42 ? -4.380 -10.797 2.836 1.00 0.00 42 SER A C 9
ATOM 10478 O O . SER A 1 42 ? -5.014 -9.765 3.025 1.00 0.00 42 SER A O 9
ATOM 10486 N N . MET A 1 43 ? -3.698 -11.043 1.717 1.00 0.00 43 MET A N 9
ATOM 10487 C CA . MET A 1 43 ? -3.658 -10.082 0.631 1.00 0.00 43 MET A CA 9
ATOM 10488 C C . MET A 1 43 ? -5.021 -9.976 -0.026 1.00 0.00 43 MET A C 9
ATOM 10489 O O . MET A 1 43 ? -5.433 -8.892 -0.351 1.00 0.00 43 MET A O 9
ATOM 10503 N N . VAL A 1 44 ? -5.729 -11.093 -0.197 1.00 0.00 44 VAL A N 9
ATOM 10504 C CA . VAL A 1 44 ? -7.063 -11.044 -0.807 1.00 0.00 44 VAL A CA 9
ATOM 10505 C C . VAL A 1 44 ? -7.976 -10.172 0.055 1.00 0.00 44 VAL A C 9
ATOM 10506 O O . VAL A 1 44 ? -8.667 -9.294 -0.461 1.00 0.00 44 VAL A O 9
ATOM 10519 N N . GLU A 1 45 ? -7.950 -10.412 1.362 1.00 0.00 45 GLU A N 9
ATOM 10520 C CA . GLU A 1 45 ? -8.763 -9.630 2.288 1.00 0.00 45 GLU A CA 9
ATOM 10521 C C . GLU A 1 45 ? -8.300 -8.172 2.293 1.00 0.00 45 GLU A C 9
ATOM 10522 O O . GLU A 1 45 ? -9.119 -7.250 2.317 1.00 0.00 45 GLU A O 9
ATOM 10534 N N . ILE A 1 46 ? -6.978 -7.983 2.251 1.00 0.00 46 ILE A N 9
ATOM 10535 C CA . ILE A 1 46 ? -6.390 -6.631 2.232 1.00 0.00 46 ILE A CA 9
ATOM 10536 C C . ILE A 1 46 ? -6.766 -5.899 0.950 1.00 0.00 46 ILE A C 9
ATOM 10537 O O . ILE A 1 46 ? -7.063 -4.729 0.981 1.00 0.00 46 ILE A O 9
ATOM 10553 N N . ILE A 1 47 ? -6.753 -6.614 -0.148 1.00 0.00 47 ILE A N 9
ATOM 10554 C CA . ILE A 1 47 ? -7.108 -6.075 -1.444 1.00 0.00 47 ILE A CA 9
ATOM 10555 C C . ILE A 1 47 ? -8.565 -5.591 -1.389 1.00 0.00 47 ILE A C 9
ATOM 10556 O O . ILE A 1 47 ? -8.902 -4.555 -1.955 1.00 0.00 47 ILE A O 9
ATOM 10572 N N . TYR A 1 48 ? -9.412 -6.361 -0.694 1.00 0.00 48 TYR A N 9
ATOM 10573 C CA . TYR A 1 48 ? -10.819 -6.029 -0.544 1.00 0.00 48 TYR A CA 9
ATOM 10574 C C . TYR A 1 48 ? -10.984 -4.777 0.314 1.00 0.00 48 TYR A C 9
ATOM 10575 O O . TYR A 1 48 ? -11.661 -3.838 -0.096 1.00 0.00 48 TYR A O 9
ATOM 10593 N N . ALA A 1 49 ? -10.344 -4.771 1.494 1.00 0.00 49 ALA A N 9
ATOM 10594 C CA . ALA A 1 49 ? -10.412 -3.617 2.397 1.00 0.00 49 ALA A CA 9
ATOM 10595 C C . ALA A 1 49 ? -9.768 -2.402 1.761 1.00 0.00 49 ALA A C 9
ATOM 10596 O O . ALA A 1 49 ? -10.257 -1.296 1.902 1.00 0.00 49 ALA A O 9
ATOM 10603 N N . CYS A 1 50 ? -8.669 -2.633 1.066 1.00 0.00 50 CYS A N 9
ATOM 10604 C CA . CYS A 1 50 ? -7.940 -1.579 0.380 1.00 0.00 50 CYS A CA 9
ATOM 10605 C C . CYS A 1 50 ? -8.767 -1.011 -0.776 1.00 0.00 50 CYS A C 9
ATOM 10606 O O . CYS A 1 50 ? -8.771 0.195 -1.015 1.00 0.00 50 CYS A O 9
ATOM 10614 N N . ASP A 1 51 ? -9.459 -1.902 -1.481 1.00 0.00 51 ASP A N 9
ATOM 10615 C CA . ASP A 1 51 ? -10.302 -1.520 -2.614 1.00 0.00 51 ASP A CA 9
ATOM 10616 C C . ASP A 1 51 ? -11.448 -0.622 -2.170 1.00 0.00 51 ASP A C 9
ATOM 10617 O O . ASP A 1 51 ? -11.842 0.285 -2.892 1.00 0.00 51 ASP A O 9
ATOM 10626 N N . GLU A 1 52 ? -11.990 -0.907 -0.997 1.00 0.00 52 GLU A N 9
ATOM 10627 C CA . GLU A 1 52 ? -13.118 -0.138 -0.465 1.00 0.00 52 GLU A CA 9
ATOM 10628 C C . GLU A 1 52 ? -12.652 1.080 0.335 1.00 0.00 52 GLU A C 9
ATOM 10629 O O . GLU A 1 52 ? -13.236 2.162 0.229 1.00 0.00 52 GLU A O 9
ATOM 10641 N N . LYS A 1 53 ? -11.615 0.884 1.141 1.00 0.00 53 LYS A N 9
ATOM 10642 C CA . LYS A 1 53 ? -11.071 1.948 1.982 1.00 0.00 53 LYS A CA 9
ATOM 10643 C C . LYS A 1 53 ? -10.353 3.010 1.152 1.00 0.00 53 LYS A C 9
ATOM 10644 O O . LYS A 1 53 ? -10.477 4.205 1.430 1.00 0.00 53 LYS A O 9
ATOM 10663 N N . PHE A 1 54 ? -9.592 2.566 0.147 1.00 0.00 54 PHE A N 9
ATOM 10664 C CA . PHE A 1 54 ? -8.833 3.511 -0.706 1.00 0.00 54 PHE A CA 9
ATOM 10665 C C . PHE A 1 54 ? -9.388 3.599 -2.130 1.00 0.00 54 PHE A C 9
ATOM 10666 O O . PHE A 1 54 ? -8.877 4.391 -2.929 1.00 0.00 54 PHE A O 9
ATOM 10683 N N . GLY A 1 55 ? -10.370 2.763 -2.475 1.00 0.00 55 GLY A N 9
ATOM 10684 C CA . GLY A 1 55 ? -10.884 2.762 -3.850 1.00 0.00 55 GLY A CA 9
ATOM 10685 C C . GLY A 1 55 ? -9.840 2.124 -4.783 1.00 0.00 55 GLY A C 9
ATOM 10686 O O . GLY A 1 55 ? -9.782 2.451 -5.970 1.00 0.00 55 GLY A O 9
ATOM 10690 N N . VAL A 1 56 ? -8.992 1.239 -4.221 1.00 0.00 56 VAL A N 9
ATOM 10691 C CA . VAL A 1 56 ? -7.921 0.593 -4.993 1.00 0.00 56 VAL A CA 9
ATOM 10692 C C . VAL A 1 56 ? -8.219 -0.896 -5.215 1.00 0.00 56 VAL A C 9
ATOM 10693 O O . VAL A 1 56 ? -7.846 -1.744 -4.390 1.00 0.00 56 VAL A O 9
ATOM 10706 N N . GLU A 1 57 ? -8.862 -1.213 -6.332 1.00 0.00 57 GLU A N 9
ATOM 10707 C CA . GLU A 1 57 ? -9.172 -2.604 -6.654 1.00 0.00 57 GLU A CA 9
ATOM 10708 C C . GLU A 1 57 ? -7.970 -3.236 -7.348 1.00 0.00 57 GLU A C 9
ATOM 10709 O O . GLU A 1 57 ? -7.810 -3.101 -8.558 1.00 0.00 57 GLU A O 9
ATOM 10721 N N . ILE A 1 58 ? -7.128 -3.918 -6.561 1.00 0.00 58 ILE A N 9
ATOM 10722 C CA . ILE A 1 58 ? -5.921 -4.565 -7.090 1.00 0.00 58 ILE A CA 9
ATOM 10723 C C . ILE A 1 58 ? -6.294 -5.720 -8.036 1.00 0.00 58 ILE A C 9
ATOM 10724 O O . ILE A 1 58 ? -6.752 -6.764 -7.561 1.00 0.00 58 ILE A O 9
ATOM 10740 N N . PRO A 1 59 ? -6.032 -5.597 -9.340 1.00 0.00 59 PRO A N 9
ATOM 10741 C CA . PRO A 1 59 ? -6.275 -6.709 -10.287 1.00 0.00 59 PRO A CA 9
ATOM 10742 C C . PRO A 1 59 ? -5.420 -7.890 -9.878 1.00 0.00 59 PRO A C 9
ATOM 10743 O O . PRO A 1 59 ? -4.504 -7.745 -9.061 1.00 0.00 59 PRO A O 9
ATOM 10754 N N . ASP A 1 60 ? -5.707 -9.041 -10.451 1.00 0.00 60 ASP A N 9
ATOM 10755 C CA . ASP A 1 60 ? -4.942 -10.250 -10.148 1.00 0.00 60 ASP A CA 9
ATOM 10756 C C . ASP A 1 60 ? -3.457 -10.000 -10.427 1.00 0.00 60 ASP A C 9
ATOM 10757 O O . ASP A 1 60 ? -2.590 -10.477 -9.691 1.00 0.00 60 ASP A O 9
ATOM 10766 N N . GLU A 1 61 ? -3.178 -9.235 -11.491 1.00 0.00 61 GLU A N 9
ATOM 10767 C CA . GLU A 1 61 ? -1.803 -8.907 -11.862 1.00 0.00 61 GLU A CA 9
ATOM 10768 C C . GLU A 1 61 ? -1.113 -8.101 -10.756 1.00 0.00 61 GLU A C 9
ATOM 10769 O O . GLU A 1 61 ? 0.047 -8.361 -10.430 1.00 0.00 61 GLU A O 9
ATOM 10781 N N . GLU A 1 62 ? -1.820 -7.119 -10.180 1.00 0.00 62 GLU A N 9
ATOM 10782 C CA . GLU A 1 62 ? -1.232 -6.305 -9.110 1.00 0.00 62 GLU A CA 9
ATOM 10783 C C . GLU A 1 62 ? -1.097 -7.093 -7.826 1.00 0.00 62 GLU A C 9
ATOM 10784 O O . GLU A 1 62 ? -0.104 -6.976 -7.157 1.00 0.00 62 GLU A O 9
ATOM 10796 N N . SER A 1 63 ? -2.124 -7.851 -7.479 1.00 0.00 63 SER A N 9
ATOM 10797 C CA . SER A 1 63 ? -2.128 -8.622 -6.235 1.00 0.00 63 SER A CA 9
ATOM 10798 C C . SER A 1 63 ? -0.925 -9.546 -6.151 1.00 0.00 63 SER A C 9
ATOM 10799 O O . SER A 1 63 ? -0.306 -9.652 -5.087 1.00 0.00 63 SER A O 9
ATOM 10807 N N . LYS A 1 64 ? -0.580 -10.195 -7.265 1.00 0.00 64 LYS A N 9
ATOM 10808 C CA . LYS A 1 64 ? 0.576 -11.087 -7.268 1.00 0.00 64 LYS A CA 9
ATOM 10809 C C . LYS A 1 64 ? 1.867 -10.258 -7.221 1.00 0.00 64 LYS A C 9
ATOM 10810 O O . LYS A 1 64 ? 2.836 -10.660 -6.573 1.00 0.00 64 LYS A O 9
ATOM 10829 N N . ASN A 1 65 ? 1.859 -9.084 -7.884 1.00 0.00 65 ASN A N 9
ATOM 10830 C CA . ASN A 1 65 ? 3.031 -8.200 -7.866 1.00 0.00 65 ASN A CA 9
ATOM 10831 C C . ASN A 1 65 ? 3.240 -7.648 -6.453 1.00 0.00 65 ASN A C 9
ATOM 10832 O O . ASN A 1 65 ? 4.366 -7.579 -5.957 1.00 0.00 65 ASN A O 9
ATOM 10843 N N . ILE A 1 66 ? 2.127 -7.276 -5.817 1.00 0.00 66 ILE A N 9
ATOM 10844 C CA . ILE A 1 66 ? 2.119 -6.753 -4.477 1.00 0.00 66 ILE A CA 9
ATOM 10845 C C . ILE A 1 66 ? 2.541 -7.849 -3.502 1.00 0.00 66 ILE A C 9
ATOM 10846 O O . ILE A 1 66 ? 1.706 -8.566 -2.946 1.00 0.00 66 ILE A O 9
ATOM 10862 N N . LYS A 1 67 ? 3.849 -7.945 -3.305 1.00 0.00 67 LYS A N 9
ATOM 10863 C CA . LYS A 1 67 ? 4.430 -8.928 -2.389 1.00 0.00 67 LYS A CA 9
ATOM 10864 C C . LYS A 1 67 ? 5.185 -8.230 -1.270 1.00 0.00 67 LYS A C 9
ATOM 10865 O O . LYS A 1 67 ? 5.438 -8.835 -0.231 1.00 0.00 67 LYS A O 9
ATOM 10884 N N . ILE A 1 68 ? 5.522 -6.953 -1.483 1.00 0.00 68 ILE A N 9
ATOM 10885 C CA . ILE A 1 68 ? 6.206 -6.163 -0.488 1.00 0.00 68 ILE A CA 9
ATOM 10886 C C . ILE A 1 68 ? 5.417 -4.876 -0.288 1.00 0.00 68 ILE A C 9
ATOM 10887 O O . ILE A 1 68 ? 4.516 -4.562 -1.074 1.00 0.00 68 ILE A O 9
ATOM 10903 N N . VAL A 1 69 ? 5.744 -4.157 0.764 1.00 0.00 69 VAL A N 9
ATOM 10904 C CA . VAL A 1 69 ? 5.051 -2.918 1.085 1.00 0.00 69 VAL A CA 9
ATOM 10905 C C . VAL A 1 69 ? 5.217 -1.915 -0.052 1.00 0.00 69 VAL A C 9
ATOM 10906 O O . VAL A 1 69 ? 4.285 -1.202 -0.383 1.00 0.00 69 VAL A O 9
ATOM 10919 N N . GLY A 1 70 ? 6.404 -1.869 -0.627 1.00 0.00 70 GLY A N 9
ATOM 10920 C CA . GLY A 1 70 ? 6.696 -0.931 -1.704 1.00 0.00 70 GLY A CA 9
ATOM 10921 C C . GLY A 1 70 ? 5.697 -1.059 -2.844 1.00 0.00 70 GLY A C 9
ATOM 10922 O O . GLY A 1 70 ? 5.234 -0.050 -3.363 1.00 0.00 70 GLY A O 9
ATOM 10926 N N . ASP A 1 71 ? 5.364 -2.290 -3.226 1.00 0.00 71 ASP A N 9
ATOM 10927 C CA . ASP A 1 71 ? 4.410 -2.514 -4.312 1.00 0.00 71 ASP A CA 9
ATOM 10928 C C . ASP A 1 71 ? 2.984 -2.300 -3.839 1.00 0.00 71 ASP A C 9
ATOM 10929 O O . ASP A 1 71 ? 2.200 -1.616 -4.505 1.00 0.00 71 ASP A O 9
ATOM 10938 N N . ALA A 1 72 ? 2.644 -2.911 -2.695 1.00 0.00 72 ALA A N 9
ATOM 10939 C CA . ALA A 1 72 ? 1.299 -2.800 -2.161 1.00 0.00 72 ALA A CA 9
ATOM 10940 C C . ALA A 1 72 ? 0.948 -1.340 -1.934 1.00 0.00 72 ALA A C 9
ATOM 10941 O O . ALA A 1 72 ? 0.009 -0.819 -2.527 1.00 0.00 72 ALA A O 9
ATOM 10948 N N . VAL A 1 73 ? 1.704 -0.706 -1.042 1.00 0.00 73 VAL A N 9
ATOM 10949 C CA . VAL A 1 73 ? 1.478 0.660 -0.663 1.00 0.00 73 VAL A CA 9
ATOM 10950 C C . VAL A 1 73 ? 1.596 1.624 -1.829 1.00 0.00 73 VAL A C 9
ATOM 10951 O O . VAL A 1 73 ? 0.745 2.506 -1.955 1.00 0.00 73 VAL A O 9
ATOM 10964 N N . ASN A 1 74 ? 2.629 1.476 -2.667 1.00 0.00 74 ASN A N 9
ATOM 10965 C CA . ASN A 1 74 ? 2.783 2.402 -3.800 1.00 0.00 74 ASN A CA 9
ATOM 10966 C C . ASN A 1 74 ? 1.540 2.337 -4.681 1.00 0.00 74 ASN A C 9
ATOM 10967 O O . ASN A 1 74 ? 1.059 3.361 -5.171 1.00 0.00 74 ASN A O 9
ATOM 10978 N N . TYR A 1 75 ? 1.019 1.123 -4.860 1.00 0.00 75 TYR A N 9
ATOM 10979 C CA . TYR A 1 75 ? -0.186 0.928 -5.652 1.00 0.00 75 TYR A CA 9
ATOM 10980 C C . TYR A 1 75 ? -1.374 1.633 -4.981 1.00 0.00 75 TYR A C 9
ATOM 10981 O O . TYR A 1 75 ? -2.145 2.343 -5.634 1.00 0.00 75 TYR A O 9
ATOM 10999 N N . ILE A 1 76 ? -1.521 1.437 -3.665 1.00 0.00 76 ILE A N 9
ATOM 11000 C CA . ILE A 1 76 ? -2.634 2.046 -2.942 1.00 0.00 76 ILE A CA 9
ATOM 11001 C C . ILE A 1 76 ? -2.586 3.563 -3.106 1.00 0.00 76 ILE A C 9
ATOM 11002 O O . ILE A 1 76 ? -3.591 4.171 -3.488 1.00 0.00 76 ILE A O 9
ATOM 11018 N N . ILE A 1 77 ? -1.423 4.162 -2.868 1.00 0.00 77 ILE A N 9
ATOM 11019 C CA . ILE A 1 77 ? -1.268 5.603 -3.050 1.00 0.00 77 ILE A CA 9
ATOM 11020 C C . ILE A 1 77 ? -1.408 5.991 -4.530 1.00 0.00 77 ILE A C 9
ATOM 11021 O O . ILE A 1 77 ? -1.684 7.152 -4.845 1.00 0.00 77 ILE A O 9
ATOM 11037 N N . GLU A 1 78 ? -1.204 5.018 -5.423 1.00 0.00 78 GLU A N 9
ATOM 11038 C CA . GLU A 1 78 ? -1.292 5.274 -6.857 1.00 0.00 78 GLU A CA 9
ATOM 11039 C C . GLU A 1 78 ? -2.669 5.800 -7.195 1.00 0.00 78 GLU A C 9
ATOM 11040 O O . GLU A 1 78 ? -2.807 6.769 -7.948 1.00 0.00 78 GLU A O 9
ATOM 11052 N N . HIS A 1 79 ? -3.685 5.159 -6.622 1.00 0.00 79 HIS A N 9
ATOM 11053 C CA . HIS A 1 79 ? -5.082 5.588 -6.869 1.00 0.00 79 HIS A CA 9
ATOM 11054 C C . HIS A 1 79 ? -5.562 6.514 -5.753 1.00 0.00 79 HIS A C 9
ATOM 11055 O O . HIS A 1 79 ? -6.581 7.194 -5.917 1.00 0.00 79 HIS A O 9
ATOM 11069 N N . GLN A 1 80 ? -4.831 6.550 -4.623 1.00 0.00 80 GLN A N 9
ATOM 11070 C CA . GLN A 1 80 ? -5.225 7.420 -3.514 1.00 0.00 80 GLN A CA 9
ATOM 11071 C C . GLN A 1 80 ? -4.883 8.854 -3.815 1.00 0.00 80 GLN A C 9
ATOM 11072 O O . GLN A 1 80 ? -4.068 9.149 -4.693 1.00 0.00 80 GLN A O 9
ATOM 11086 N N . SER A 1 81 ? -5.503 9.730 -3.048 1.00 0.00 81 SER A N 9
ATOM 11087 C CA . SER A 1 81 ? -5.260 11.162 -3.192 1.00 0.00 81 SER A CA 9
ATOM 11088 C C . SER A 1 81 ? -5.839 11.931 -2.010 1.00 0.00 81 SER A C 9
ATOM 11089 O O . SER A 1 81 ? -6.872 11.518 -1.508 1.00 0.00 81 SER A O 9
ATOM 11098 N N . MET A 1 1 ? -7.995 11.229 1.646 1.00 0.00 1 MET A N 10
ATOM 11099 C CA . MET A 1 1 ? -6.701 11.896 1.331 1.00 0.00 1 MET A CA 10
ATOM 11100 C C . MET A 1 1 ? -5.582 11.236 2.135 1.00 0.00 1 MET A C 10
ATOM 11101 O O . MET A 1 1 ? -5.308 11.627 3.274 1.00 0.00 1 MET A O 10
ATOM 11117 N N . ALA A 1 2 ? -4.943 10.229 1.531 1.00 0.00 2 ALA A N 10
ATOM 11118 C CA . ALA A 1 2 ? -3.853 9.512 2.194 1.00 0.00 2 ALA A CA 10
ATOM 11119 C C . ALA A 1 2 ? -2.636 9.394 1.286 1.00 0.00 2 ALA A C 10
ATOM 11120 O O . ALA A 1 2 ? -2.708 8.764 0.231 1.00 0.00 2 ALA A O 10
ATOM 11127 N N . ASP A 1 3 ? -1.513 9.958 1.737 1.00 0.00 3 ASP A N 10
ATOM 11128 C CA . ASP A 1 3 ? -0.259 9.864 0.994 1.00 0.00 3 ASP A CA 10
ATOM 11129 C C . ASP A 1 3 ? 0.305 8.460 1.196 1.00 0.00 3 ASP A C 10
ATOM 11130 O O . ASP A 1 3 ? -0.192 7.732 2.050 1.00 0.00 3 ASP A O 10
ATOM 11139 N N . LYS A 1 4 ? 1.318 8.061 0.410 1.00 0.00 4 LYS A N 10
ATOM 11140 C CA . LYS A 1 4 ? 1.890 6.714 0.524 1.00 0.00 4 LYS A CA 10
ATOM 11141 C C . LYS A 1 4 ? 2.187 6.367 1.987 1.00 0.00 4 LYS A C 10
ATOM 11142 O O . LYS A 1 4 ? 1.904 5.247 2.434 1.00 0.00 4 LYS A O 10
ATOM 11161 N N . ASP A 1 5 ? 2.704 7.337 2.745 1.00 0.00 5 ASP A N 10
ATOM 11162 C CA . ASP A 1 5 ? 2.966 7.114 4.169 1.00 0.00 5 ASP A CA 10
ATOM 11163 C C . ASP A 1 5 ? 1.638 6.794 4.865 1.00 0.00 5 ASP A C 10
ATOM 11164 O O . ASP A 1 5 ? 1.540 5.861 5.672 1.00 0.00 5 ASP A O 10
ATOM 11173 N N . GLN A 1 6 ? 0.612 7.566 4.503 1.00 0.00 6 GLN A N 10
ATOM 11174 C CA . GLN A 1 6 ? -0.720 7.384 5.032 1.00 0.00 6 GLN A CA 10
ATOM 11175 C C . GLN A 1 6 ? -1.274 6.035 4.587 1.00 0.00 6 GLN A C 10
ATOM 11176 O O . GLN A 1 6 ? -1.979 5.406 5.350 1.00 0.00 6 GLN A O 10
ATOM 11190 N N . ILE A 1 7 ? -0.925 5.566 3.363 1.00 0.00 7 ILE A N 10
ATOM 11191 C CA . ILE A 1 7 ? -1.372 4.268 2.894 1.00 0.00 7 ILE A CA 10
ATOM 11192 C C . ILE A 1 7 ? -0.909 3.238 3.897 1.00 0.00 7 ILE A C 10
ATOM 11193 O O . ILE A 1 7 ? -1.640 2.338 4.160 1.00 0.00 7 ILE A O 10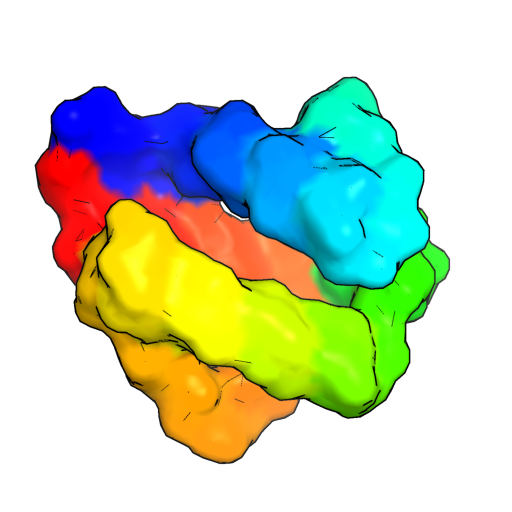
ATOM 11209 N N . LEU A 1 8 ? 0.287 3.397 4.463 1.00 0.00 8 LEU A N 10
ATOM 11210 C CA . LEU A 1 8 ? 0.741 2.454 5.483 1.00 0.00 8 LEU A CA 10
ATOM 11211 C C . LEU A 1 8 ? 0.019 2.662 6.791 1.00 0.00 8 LEU A C 10
ATOM 11212 O O . LEU A 1 8 ? -0.114 1.711 7.525 1.00 0.00 8 LEU A O 10
ATOM 11228 N N . ALA A 1 9 ? -0.463 3.880 7.073 1.00 0.00 9 ALA A N 10
ATOM 11229 C CA . ALA A 1 9 ? -1.228 4.111 8.312 1.00 0.00 9 ALA A CA 10
ATOM 11230 C C . ALA A 1 9 ? -2.616 3.457 8.159 1.00 0.00 9 ALA A C 10
ATOM 11231 O O . ALA A 1 9 ? -3.107 2.737 9.035 1.00 0.00 9 ALA A O 10
ATOM 11238 N N . ASP A 1 10 ? -3.215 3.710 7.001 1.00 0.00 10 ASP A N 10
ATOM 11239 C CA . ASP A 1 10 ? -4.507 3.163 6.636 1.00 0.00 10 ASP A CA 10
ATOM 11240 C C . ASP A 1 10 ? -4.401 1.643 6.438 1.00 0.00 10 ASP A C 10
ATOM 11241 O O . ASP A 1 10 ? -5.236 0.878 6.928 1.00 0.00 10 ASP A O 10
ATOM 11250 N N . MET A 1 11 ? -3.324 1.223 5.769 1.00 0.00 11 MET A N 10
ATOM 11251 C CA . MET A 1 11 ? -3.030 -0.200 5.547 1.00 0.00 11 MET A CA 10
ATOM 11252 C C . MET A 1 11 ? -2.631 -0.829 6.865 1.00 0.00 11 MET A C 10
ATOM 11253 O O . MET A 1 11 ? -2.851 -1.991 7.068 1.00 0.00 11 MET A O 10
ATOM 11267 N N . ALA A 1 12 ? -2.048 -0.033 7.756 1.00 0.00 12 ALA A N 10
ATOM 11268 C CA . ALA A 1 12 ? -1.634 -0.502 9.074 1.00 0.00 12 ALA A CA 10
ATOM 11269 C C . ALA A 1 12 ? -2.857 -1.043 9.796 1.00 0.00 12 ALA A C 10
ATOM 11270 O O . ALA A 1 12 ? -2.803 -2.069 10.469 1.00 0.00 12 ALA A O 10
ATOM 11277 N N . ASP A 1 13 ? -3.954 -0.319 9.627 1.00 0.00 13 ASP A N 10
ATOM 11278 C CA . ASP A 1 13 ? -5.226 -0.683 10.239 1.00 0.00 13 ASP A CA 10
ATOM 11279 C C . ASP A 1 13 ? -5.789 -1.953 9.626 1.00 0.00 13 ASP A C 10
ATOM 11280 O O . ASP A 1 13 ? -6.129 -2.883 10.336 1.00 0.00 13 ASP A O 10
ATOM 11289 N N . ILE A 1 14 ? -5.877 -1.962 8.300 1.00 0.00 14 ILE A N 10
ATOM 11290 C CA . ILE A 1 14 ? -6.404 -3.101 7.547 1.00 0.00 14 ILE A CA 10
ATOM 11291 C C . ILE A 1 14 ? -5.543 -4.331 7.821 1.00 0.00 14 ILE A C 10
ATOM 11292 O O . ILE A 1 14 ? -6.047 -5.417 8.075 1.00 0.00 14 ILE A O 10
ATOM 11308 N N . VAL A 1 15 ? -4.242 -4.120 7.743 1.00 0.00 15 VAL A N 10
ATOM 11309 C CA . VAL A 1 15 ? -3.258 -5.157 7.958 1.00 0.00 15 VAL A CA 10
ATOM 11310 C C . VAL A 1 15 ? -3.400 -5.684 9.386 1.00 0.00 15 VAL A C 10
ATOM 11311 O O . VAL A 1 15 ? -3.532 -6.883 9.588 1.00 0.00 15 VAL A O 10
ATOM 11324 N N . ASN A 1 16 ? -3.434 -4.768 10.352 1.00 0.00 16 ASN A N 10
ATOM 11325 C CA . ASN A 1 16 ? -3.639 -5.123 11.751 1.00 0.00 16 ASN A CA 10
ATOM 11326 C C . ASN A 1 16 ? -5.041 -5.734 11.929 1.00 0.00 16 ASN A C 10
ATOM 11327 O O . ASN A 1 16 ? -5.331 -6.386 12.932 1.00 0.00 16 ASN A O 10
ATOM 11338 N N . ASP A 1 17 ? -5.926 -5.466 10.966 1.00 0.00 17 ASP A N 10
ATOM 11339 C CA . ASP A 1 17 ? -7.290 -5.960 11.029 1.00 0.00 17 ASP A CA 10
ATOM 11340 C C . ASP A 1 17 ? -7.429 -7.363 10.421 1.00 0.00 17 ASP A C 10
ATOM 11341 O O . ASP A 1 17 ? -8.298 -8.134 10.834 1.00 0.00 17 ASP A O 10
ATOM 11350 N N . ILE A 1 18 ? -6.598 -7.666 9.419 1.00 0.00 18 ILE A N 10
ATOM 11351 C CA . ILE A 1 18 ? -6.665 -8.962 8.732 1.00 0.00 18 ILE A CA 10
ATOM 11352 C C . ILE A 1 18 ? -5.557 -9.899 9.219 1.00 0.00 18 ILE A C 10
ATOM 11353 O O . ILE A 1 18 ? -5.848 -10.982 9.738 1.00 0.00 18 ILE A O 10
ATOM 11369 N N . THR A 1 19 ? -4.299 -9.476 9.072 1.00 0.00 19 THR A N 10
ATOM 11370 C CA . THR A 1 19 ? -3.175 -10.282 9.525 1.00 0.00 19 THR A CA 10
ATOM 11371 C C . THR A 1 19 ? -2.835 -9.945 10.973 1.00 0.00 19 THR A C 10
ATOM 11372 O O . THR A 1 19 ? -2.169 -10.727 11.657 1.00 0.00 19 THR A O 10
ATOM 11383 N N . GLY A 1 20 ? -3.268 -8.759 11.423 1.00 0.00 20 GLY A N 10
ATOM 11384 C CA . GLY A 1 20 ? -2.975 -8.312 12.777 1.00 0.00 20 GLY A CA 10
ATOM 11385 C C . GLY A 1 20 ? -1.537 -7.808 12.893 1.00 0.00 20 GLY A C 10
ATOM 11386 O O . GLY A 1 20 ? -1.020 -7.642 14.002 1.00 0.00 20 GLY A O 10
ATOM 11390 N N . VAL A 1 21 ? -0.912 -7.535 11.740 1.00 0.00 21 VAL A N 10
ATOM 11391 C CA . VAL A 1 21 ? 0.439 -7.015 11.706 1.00 0.00 21 VAL A CA 10
ATOM 11392 C C . VAL A 1 21 ? 0.388 -5.566 12.227 1.00 0.00 21 VAL A C 10
ATOM 11393 O O . VAL A 1 21 ? -0.571 -4.838 11.960 1.00 0.00 21 VAL A O 10
ATOM 11406 N N . ASP A 1 22 ? 1.381 -5.204 13.047 1.00 0.00 22 ASP A N 10
ATOM 11407 C CA . ASP A 1 22 ? 1.406 -3.902 13.702 1.00 0.00 22 ASP A CA 10
ATOM 11408 C C . ASP A 1 22 ? 1.519 -2.734 12.756 1.00 0.00 22 ASP A C 10
ATOM 11409 O O . ASP A 1 22 ? 2.129 -2.819 11.687 1.00 0.00 22 ASP A O 10
ATOM 11418 N N . GLN A 1 23 ? 0.958 -1.617 13.216 1.00 0.00 23 GLN A N 10
ATOM 11419 C CA . GLN A 1 23 ? 1.013 -0.369 12.476 1.00 0.00 23 GLN A CA 10
ATOM 11420 C C . GLN A 1 23 ? 2.491 0.009 12.302 1.00 0.00 23 GLN A C 10
ATOM 11421 O O . GLN A 1 23 ? 2.913 0.528 11.274 1.00 0.00 23 GLN A O 10
ATOM 11435 N N . SER A 1 24 ? 3.263 -0.319 13.329 1.00 0.00 24 SER A N 10
ATOM 11436 C CA . SER A 1 24 ? 4.700 -0.120 13.349 1.00 0.00 24 SER A CA 10
ATOM 11437 C C . SER A 1 24 ? 5.361 -1.104 12.387 1.00 0.00 24 SER A C 10
ATOM 11438 O O . SER A 1 24 ? 6.322 -0.773 11.691 1.00 0.00 24 SER A O 10
ATOM 11446 N N . GLU A 1 25 ? 4.836 -2.335 12.396 1.00 0.00 25 GLU A N 10
ATOM 11447 C CA . GLU A 1 25 ? 5.361 -3.414 11.572 1.00 0.00 25 GLU A CA 10
ATOM 11448 C C . GLU A 1 25 ? 5.116 -3.200 10.080 1.00 0.00 25 GLU A C 10
ATOM 11449 O O . GLU A 1 25 ? 5.769 -3.856 9.277 1.00 0.00 25 GLU A O 10
ATOM 11461 N N . VAL A 1 26 ? 4.184 -2.315 9.702 1.00 0.00 26 VAL A N 10
ATOM 11462 C CA . VAL A 1 26 ? 3.912 -2.082 8.275 1.00 0.00 26 VAL A CA 10
ATOM 11463 C C . VAL A 1 26 ? 4.811 -0.954 7.711 1.00 0.00 26 VAL A C 10
ATOM 11464 O O . VAL A 1 26 ? 4.369 0.179 7.507 1.00 0.00 26 VAL A O 10
ATOM 11477 N N . THR A 1 27 ? 6.087 -1.287 7.459 1.00 0.00 27 THR A N 10
ATOM 11478 C CA . THR A 1 27 ? 7.054 -0.322 6.930 1.00 0.00 27 THR A CA 10
ATOM 11479 C C . THR A 1 27 ? 7.264 -0.527 5.429 1.00 0.00 27 THR A C 10
ATOM 11480 O O . THR A 1 27 ? 7.018 -1.607 4.900 1.00 0.00 27 THR A O 10
ATOM 11491 N N . PHE A 1 28 ? 7.714 0.534 4.759 1.00 0.00 28 PHE A N 10
ATOM 11492 C CA . PHE A 1 28 ? 7.953 0.514 3.312 1.00 0.00 28 PHE A CA 10
ATOM 11493 C C . PHE A 1 28 ? 8.933 -0.588 2.858 1.00 0.00 28 PHE A C 10
ATOM 11494 O O . PHE A 1 28 ? 9.119 -0.771 1.651 1.00 0.00 28 PHE A O 10
ATOM 11511 N N . GLU A 1 29 ? 9.584 -1.290 3.803 1.00 0.00 29 GLU A N 10
ATOM 11512 C CA . GLU A 1 29 ? 10.567 -2.328 3.436 1.00 0.00 29 GLU A CA 10
ATOM 11513 C C . GLU A 1 29 ? 10.196 -3.726 3.922 1.00 0.00 29 GLU A C 10
ATOM 11514 O O . GLU A 1 29 ? 11.068 -4.604 3.978 1.00 0.00 29 GLU A O 10
ATOM 11526 N N . LYS A 1 30 ? 8.944 -3.937 4.293 1.00 0.00 30 LYS A N 10
ATOM 11527 C CA . LYS A 1 30 ? 8.544 -5.250 4.803 1.00 0.00 30 LYS A CA 10
ATOM 11528 C C . LYS A 1 30 ? 7.803 -6.040 3.755 1.00 0.00 30 LYS A C 10
ATOM 11529 O O . LYS A 1 30 ? 6.760 -5.606 3.277 1.00 0.00 30 LYS A O 10
ATOM 11548 N N . SER A 1 31 ? 8.284 -7.242 3.457 1.00 0.00 31 SER A N 10
ATOM 11549 C CA . SER A 1 31 ? 7.556 -8.093 2.530 1.00 0.00 31 SER A CA 10
ATOM 11550 C C . SER A 1 31 ? 6.169 -8.312 3.112 1.00 0.00 31 SER A C 10
ATOM 11551 O O . SER A 1 31 ? 6.057 -8.672 4.268 1.00 0.00 31 SER A O 10
ATOM 11559 N N . PHE A 1 32 ? 5.127 -8.117 2.323 1.00 0.00 32 PHE A N 10
ATOM 11560 C CA . PHE A 1 32 ? 3.784 -8.325 2.784 1.00 0.00 32 PHE A CA 10
ATOM 11561 C C . PHE A 1 32 ? 3.668 -9.756 3.302 1.00 0.00 32 PHE A C 10
ATOM 11562 O O . PHE A 1 32 ? 3.250 -10.003 4.430 1.00 0.00 32 PHE A O 10
ATOM 11579 N N . VAL A 1 33 ? 4.007 -10.680 2.415 1.00 0.00 33 VAL A N 10
ATOM 11580 C CA . VAL A 1 33 ? 3.897 -12.116 2.675 1.00 0.00 33 VAL A CA 10
ATOM 11581 C C . VAL A 1 33 ? 4.867 -12.625 3.746 1.00 0.00 33 VAL A C 10
ATOM 11582 O O . VAL A 1 33 ? 4.465 -13.369 4.645 1.00 0.00 33 VAL A O 10
ATOM 11595 N N . ASP A 1 34 ? 6.140 -12.287 3.594 1.00 0.00 34 ASP A N 10
ATOM 11596 C CA . ASP A 1 34 ? 7.172 -12.784 4.499 1.00 0.00 34 ASP A CA 10
ATOM 11597 C C . ASP A 1 34 ? 7.338 -11.953 5.764 1.00 0.00 34 ASP A C 10
ATOM 11598 O O . ASP A 1 34 ? 7.551 -12.520 6.841 1.00 0.00 34 ASP A O 10
ATOM 11607 N N . ASP A 1 35 ? 7.282 -10.627 5.638 1.00 0.00 35 ASP A N 10
ATOM 11608 C CA . ASP A 1 35 ? 7.472 -9.764 6.796 1.00 0.00 35 ASP A CA 10
ATOM 11609 C C . ASP A 1 35 ? 6.151 -9.363 7.434 1.00 0.00 35 ASP A C 10
ATOM 11610 O O . ASP A 1 35 ? 6.079 -9.244 8.661 1.00 0.00 35 ASP A O 10
ATOM 11619 N N . LEU A 1 36 ? 5.098 -9.172 6.621 1.00 0.00 36 LEU A N 10
ATOM 11620 C CA . LEU A 1 36 ? 3.796 -8.808 7.178 1.00 0.00 36 LEU A CA 10
ATOM 11621 C C . LEU A 1 36 ? 2.879 -10.043 7.229 1.00 0.00 36 LEU A C 10
ATOM 11622 O O . LEU A 1 36 ? 1.665 -9.922 7.390 1.00 0.00 36 LEU A O 10
ATOM 11638 N N . ASP A 1 37 ? 3.492 -11.230 7.110 1.00 0.00 37 ASP A N 10
ATOM 11639 C CA . ASP A 1 37 ? 2.772 -12.503 7.169 1.00 0.00 37 ASP A CA 10
ATOM 11640 C C . ASP A 1 37 ? 1.517 -12.473 6.294 1.00 0.00 37 ASP A C 10
ATOM 11641 O O . ASP A 1 37 ? 0.421 -12.849 6.736 1.00 0.00 37 ASP A O 10
ATOM 11650 N N . VAL A 1 38 ? 1.677 -12.015 5.047 1.00 0.00 38 VAL A N 10
ATOM 11651 C CA . VAL A 1 38 ? 0.533 -11.936 4.133 1.00 0.00 38 VAL A CA 10
ATOM 11652 C C . VAL A 1 38 ? 0.406 -13.195 3.261 1.00 0.00 38 VAL A C 10
ATOM 11653 O O . VAL A 1 38 ? 1.111 -13.364 2.268 1.00 0.00 38 VAL A O 10
ATOM 11666 N N . ASP A 1 39 ? -0.580 -14.020 3.602 1.00 0.00 39 ASP A N 10
ATOM 11667 C CA . ASP A 1 39 ? -0.892 -15.204 2.814 1.00 0.00 39 ASP A CA 10
ATOM 11668 C C . ASP A 1 39 ? -1.759 -14.739 1.651 1.00 0.00 39 ASP A C 10
ATOM 11669 O O . ASP A 1 39 ? -2.102 -13.550 1.582 1.00 0.00 39 ASP A O 10
ATOM 11678 N N . SER A 1 40 ? -2.125 -15.639 0.733 1.00 0.00 40 SER A N 10
ATOM 11679 C CA . SER A 1 40 ? -2.956 -15.210 -0.390 1.00 0.00 40 SER A CA 10
ATOM 11680 C C . SER A 1 40 ? -4.269 -14.639 0.135 1.00 0.00 40 SER A C 10
ATOM 11681 O O . SER A 1 40 ? -4.752 -13.628 -0.368 1.00 0.00 40 SER A O 10
ATOM 11689 N N . LEU A 1 41 ? -4.825 -15.277 1.167 1.00 0.00 41 LEU A N 10
ATOM 11690 C CA . LEU A 1 41 ? -6.065 -14.796 1.770 1.00 0.00 41 LEU A CA 10
ATOM 11691 C C . LEU A 1 41 ? -5.828 -13.428 2.403 1.00 0.00 41 LEU A C 10
ATOM 11692 O O . LEU A 1 41 ? -6.695 -12.567 2.353 1.00 0.00 41 LEU A O 10
ATOM 11708 N N . SER A 1 42 ? -4.658 -13.253 3.022 1.00 0.00 42 SER A N 10
ATOM 11709 C CA . SER A 1 42 ? -4.322 -12.002 3.683 1.00 0.00 42 SER A CA 10
ATOM 11710 C C . SER A 1 42 ? -4.350 -10.869 2.681 1.00 0.00 42 SER A C 10
ATOM 11711 O O . SER A 1 42 ? -4.994 -9.854 2.923 1.00 0.00 42 SER A O 10
ATOM 11719 N N . MET A 1 43 ? -3.673 -11.056 1.545 1.00 0.00 43 MET A N 10
ATOM 11720 C CA . MET A 1 43 ? -3.665 -10.047 0.512 1.00 0.00 43 MET A CA 10
ATOM 11721 C C . MET A 1 43 ? -5.051 -9.931 -0.104 1.00 0.00 43 MET A C 10
ATOM 11722 O O . MET A 1 43 ? -5.464 -8.848 -0.415 1.00 0.00 43 MET A O 10
ATOM 11736 N N . VAL A 1 44 ? -5.774 -11.044 -0.255 1.00 0.00 44 VAL A N 10
ATOM 11737 C CA . VAL A 1 44 ? -7.126 -10.974 -0.819 1.00 0.00 44 VAL A CA 10
ATOM 11738 C C . VAL A 1 44 ? -8.002 -10.099 0.080 1.00 0.00 44 VAL A C 10
ATOM 11739 O O . VAL A 1 44 ? -8.685 -9.194 -0.408 1.00 0.00 44 VAL A O 10
ATOM 11752 N N . GLU A 1 45 ? -7.959 -10.363 1.385 1.00 0.00 45 GLU A N 10
ATOM 11753 C CA . GLU A 1 45 ? -8.740 -9.584 2.342 1.00 0.00 45 GLU A CA 10
ATOM 11754 C C . GLU A 1 45 ? -8.241 -8.140 2.394 1.00 0.00 45 GLU A C 10
ATOM 11755 O O . GLU A 1 45 ? -9.036 -7.201 2.459 1.00 0.00 45 GLU A O 10
ATOM 11767 N N . ILE A 1 46 ? -6.917 -7.983 2.354 1.00 0.00 46 ILE A N 10
ATOM 11768 C CA . ILE A 1 46 ? -6.298 -6.645 2.383 1.00 0.00 46 ILE A CA 10
ATOM 11769 C C . ILE A 1 46 ? -6.668 -5.864 1.135 1.00 0.00 46 ILE A C 10
ATOM 11770 O O . ILE A 1 46 ? -6.967 -4.697 1.215 1.00 0.00 46 ILE A O 10
ATOM 11786 N N . ILE A 1 47 ? -6.650 -6.532 0.012 1.00 0.00 47 ILE A N 10
ATOM 11787 C CA . ILE A 1 47 ? -7.008 -5.945 -1.259 1.00 0.00 47 ILE A CA 10
ATOM 11788 C C . ILE A 1 47 ? -8.469 -5.498 -1.193 1.00 0.00 47 ILE A C 10
ATOM 11789 O O . ILE A 1 47 ? -8.815 -4.444 -1.698 1.00 0.00 47 ILE A O 10
ATOM 11805 N N . TYR A 1 48 ? -9.314 -6.314 -0.556 1.00 0.00 48 TYR A N 10
ATOM 11806 C CA . TYR A 1 48 ? -10.723 -5.992 -0.422 1.00 0.00 48 TYR A CA 10
ATOM 11807 C C . TYR A 1 48 ? -10.899 -4.726 0.407 1.00 0.00 48 TYR A C 10
ATOM 11808 O O . TYR A 1 48 ? -11.599 -3.808 -0.015 1.00 0.00 48 TYR A O 10
ATOM 11826 N N . ALA A 1 49 ? -10.249 -4.688 1.579 1.00 0.00 49 ALA A N 10
ATOM 11827 C CA . ALA A 1 49 ? -10.330 -3.527 2.471 1.00 0.00 49 ALA A CA 10
ATOM 11828 C C . ALA A 1 49 ? -9.619 -2.316 1.891 1.00 0.00 49 ALA A C 10
ATOM 11829 O O . ALA A 1 49 ? -10.070 -1.200 2.060 1.00 0.00 49 ALA A O 10
ATOM 11836 N N . CYS A 1 50 ? -8.494 -2.556 1.248 1.00 0.00 50 CYS A N 10
ATOM 11837 C CA . CYS A 1 50 ? -7.696 -1.492 0.651 1.00 0.00 50 CYS A CA 10
ATOM 11838 C C . CYS A 1 50 ? -8.394 -0.885 -0.566 1.00 0.00 50 CYS A C 10
ATOM 11839 O O . CYS A 1 50 ? -8.418 0.332 -0.737 1.00 0.00 50 CYS A O 10
ATOM 11847 N N . ASP A 1 51 ? -8.975 -1.742 -1.393 1.00 0.00 51 ASP A N 10
ATOM 11848 C CA . ASP A 1 51 ? -9.687 -1.297 -2.591 1.00 0.00 51 ASP A CA 10
ATOM 11849 C C . ASP A 1 51 ? -10.876 -0.415 -2.210 1.00 0.00 51 ASP A C 10
ATOM 11850 O O . ASP A 1 51 ? -11.185 0.557 -2.895 1.00 0.00 51 ASP A O 10
ATOM 11859 N N . GLU A 1 52 ? -11.551 -0.793 -1.122 1.00 0.00 52 GLU A N 10
ATOM 11860 C CA . GLU A 1 52 ? -12.731 -0.062 -0.650 1.00 0.00 52 GLU A CA 10
ATOM 11861 C C . GLU A 1 52 ? -12.366 1.133 0.245 1.00 0.00 52 GLU A C 10
ATOM 11862 O O . GLU A 1 52 ? -12.923 2.221 0.086 1.00 0.00 52 GLU A O 10
ATOM 11874 N N . LYS A 1 53 ? -11.449 0.910 1.189 1.00 0.00 53 LYS A N 10
ATOM 11875 C CA . LYS A 1 53 ? -11.032 1.961 2.122 1.00 0.00 53 LYS A CA 10
ATOM 11876 C C . LYS A 1 53 ? -10.316 3.076 1.374 1.00 0.00 53 LYS A C 10
ATOM 11877 O O . LYS A 1 53 ? -10.536 4.258 1.647 1.00 0.00 53 LYS A O 10
ATOM 11896 N N . PHE A 1 54 ? -9.466 2.684 0.422 1.00 0.00 54 PHE A N 10
ATOM 11897 C CA . PHE A 1 54 ? -8.721 3.667 -0.382 1.00 0.00 54 PHE A CA 10
ATOM 11898 C C . PHE A 1 54 ? -9.414 3.957 -1.723 1.00 0.00 54 PHE A C 10
ATOM 11899 O O . PHE A 1 54 ? -8.989 4.861 -2.447 1.00 0.00 54 PHE A O 10
ATOM 11916 N N . GLY A 1 55 ? -10.436 3.164 -2.077 1.00 0.00 55 GLY A N 10
ATOM 11917 C CA . GLY A 1 55 ? -11.114 3.333 -3.369 1.00 0.00 55 GLY A CA 10
ATOM 11918 C C . GLY A 1 55 ? -10.185 2.879 -4.506 1.00 0.00 55 GLY A C 10
ATOM 11919 O O . GLY A 1 55 ? -10.225 3.415 -5.615 1.00 0.00 55 GLY A O 10
ATOM 11923 N N . VAL A 1 56 ? -9.325 1.905 -4.189 1.00 0.00 56 VAL A N 10
ATOM 11924 C CA . VAL A 1 56 ? -8.336 1.368 -5.131 1.00 0.00 56 VAL A CA 10
ATOM 11925 C C . VAL A 1 56 ? -8.836 0.008 -5.657 1.00 0.00 56 VAL A C 10
ATOM 11926 O O . VAL A 1 56 ? -9.919 -0.440 -5.273 1.00 0.00 56 VAL A O 10
ATOM 11939 N N . GLU A 1 57 ? -8.070 -0.627 -6.548 1.00 0.00 57 GLU A N 10
ATOM 11940 C CA . GLU A 1 57 ? -8.457 -1.917 -7.122 1.00 0.00 57 GLU A CA 10
ATOM 11941 C C . GLU A 1 57 ? -7.230 -2.726 -7.561 1.00 0.00 57 GLU A C 10
ATOM 11942 O O . GLU A 1 57 ? -6.665 -2.466 -8.625 1.00 0.00 57 GLU A O 10
ATOM 11954 N N . ILE A 1 58 ? -6.846 -3.729 -6.753 1.00 0.00 58 ILE A N 10
ATOM 11955 C CA . ILE A 1 58 ? -5.701 -4.594 -7.095 1.00 0.00 58 ILE A CA 10
ATOM 11956 C C . ILE A 1 58 ? -6.195 -5.840 -7.843 1.00 0.00 58 ILE A C 10
ATOM 11957 O O . ILE A 1 58 ? -6.578 -6.823 -7.198 1.00 0.00 58 ILE A O 10
ATOM 11973 N N . PRO A 1 59 ? -6.118 -5.867 -9.172 1.00 0.00 59 PRO A N 10
ATOM 11974 C CA . PRO A 1 59 ? -6.482 -7.078 -9.945 1.00 0.00 59 PRO A CA 10
ATOM 11975 C C . PRO A 1 59 ? -5.522 -8.192 -9.582 1.00 0.00 59 PRO A C 10
ATOM 11976 O O . PRO A 1 59 ? -4.502 -7.947 -8.932 1.00 0.00 59 PRO A O 10
ATOM 11987 N N . ASP A 1 60 ? -5.847 -9.399 -9.996 1.00 0.00 60 ASP A N 10
ATOM 11988 C CA . ASP A 1 60 ? -4.999 -10.556 -9.703 1.00 0.00 60 ASP A CA 10
ATOM 11989 C C . ASP A 1 60 ? -3.555 -10.262 -10.122 1.00 0.00 60 ASP A C 10
ATOM 11990 O O . ASP A 1 60 ? -2.611 -10.672 -9.441 1.00 0.00 60 ASP A O 10
ATOM 11999 N N . GLU A 1 61 ? -3.399 -9.532 -11.233 1.00 0.00 61 GLU A N 10
ATOM 12000 C CA . GLU A 1 61 ? -2.076 -9.165 -11.724 1.00 0.00 61 GLU A CA 10
ATOM 12001 C C . GLU A 1 61 ? -1.340 -8.276 -10.713 1.00 0.00 61 GLU A C 10
ATOM 12002 O O . GLU A 1 61 ? -0.145 -8.465 -10.472 1.00 0.00 61 GLU A O 10
ATOM 12014 N N . GLU A 1 62 ? -2.048 -7.302 -10.127 1.00 0.00 62 GLU A N 10
ATOM 12015 C CA . GLU A 1 62 ? -1.411 -6.412 -9.146 1.00 0.00 62 GLU A CA 10
ATOM 12016 C C . GLU A 1 62 ? -1.142 -7.120 -7.844 1.00 0.00 62 GLU A C 10
ATOM 12017 O O . GLU A 1 62 ? -0.101 -6.933 -7.256 1.00 0.00 62 GLU A O 10
ATOM 12029 N N . SER A 1 63 ? -2.106 -7.901 -7.390 1.00 0.00 63 SER A N 10
ATOM 12030 C CA . SER A 1 63 ? -1.997 -8.625 -6.127 1.00 0.00 63 SER A CA 10
ATOM 12031 C C . SER A 1 63 ? -0.754 -9.497 -6.101 1.00 0.00 63 SER A C 10
ATOM 12032 O O . SER A 1 63 ? -0.020 -9.491 -5.106 1.00 0.00 63 SER A O 10
ATOM 12040 N N . LYS A 1 64 ? -0.511 -10.233 -7.186 1.00 0.00 64 LYS A N 10
ATOM 12041 C CA . LYS A 1 64 ? 0.669 -11.087 -7.243 1.00 0.00 64 LYS A CA 10
ATOM 12042 C C . LYS A 1 64 ? 1.930 -10.215 -7.279 1.00 0.00 64 LYS A C 10
ATOM 12043 O O . LYS A 1 64 ? 2.942 -10.567 -6.668 1.00 0.00 64 LYS A O 10
ATOM 12062 N N . ASN A 1 65 ? 1.847 -9.052 -7.960 1.00 0.00 65 ASN A N 10
ATOM 12063 C CA . ASN A 1 65 ? 2.988 -8.128 -8.003 1.00 0.00 65 ASN A CA 10
ATOM 12064 C C . ASN A 1 65 ? 3.242 -7.587 -6.595 1.00 0.00 65 ASN A C 10
ATOM 12065 O O . ASN A 1 65 ? 4.382 -7.521 -6.131 1.00 0.00 65 ASN A O 10
ATOM 12076 N N . ILE A 1 66 ? 2.147 -7.233 -5.917 1.00 0.00 66 ILE A N 10
ATOM 12077 C CA . ILE A 1 66 ? 2.179 -6.730 -4.568 1.00 0.00 66 ILE A CA 10
ATOM 12078 C C . ILE A 1 66 ? 2.602 -7.846 -3.615 1.00 0.00 66 ILE A C 10
ATOM 12079 O O . ILE A 1 66 ? 1.774 -8.628 -3.142 1.00 0.00 66 ILE A O 10
ATOM 12095 N N . LYS A 1 67 ? 3.897 -7.884 -3.338 1.00 0.00 67 LYS A N 10
ATOM 12096 C CA . LYS A 1 67 ? 4.469 -8.878 -2.427 1.00 0.00 67 LYS A CA 10
ATOM 12097 C C . LYS A 1 67 ? 5.200 -8.194 -1.284 1.00 0.00 67 LYS A C 10
ATOM 12098 O O . LYS A 1 67 ? 5.408 -8.799 -0.235 1.00 0.00 67 LYS A O 10
ATOM 12117 N N . ILE A 1 68 ? 5.559 -6.921 -1.490 1.00 0.00 68 ILE A N 10
ATOM 12118 C CA . ILE A 1 68 ? 6.223 -6.139 -0.475 1.00 0.00 68 ILE A CA 10
ATOM 12119 C C . ILE A 1 68 ? 5.431 -4.851 -0.281 1.00 0.00 68 ILE A C 10
ATOM 12120 O O . ILE A 1 68 ? 4.564 -4.517 -1.095 1.00 0.00 68 ILE A O 10
ATOM 12136 N N . VAL A 1 69 ? 5.717 -4.155 0.798 1.00 0.00 69 VAL A N 10
ATOM 12137 C CA . VAL A 1 69 ? 5.020 -2.918 1.120 1.00 0.00 69 VAL A CA 10
ATOM 12138 C C . VAL A 1 69 ? 5.217 -1.902 -0.002 1.00 0.00 69 VAL A C 10
ATOM 12139 O O . VAL A 1 69 ? 4.299 -1.177 -0.342 1.00 0.00 69 VAL A O 10
ATOM 12152 N N . GLY A 1 70 ? 6.416 -1.857 -0.550 1.00 0.00 70 GLY A N 10
ATOM 12153 C CA . GLY A 1 70 ? 6.734 -0.912 -1.612 1.00 0.00 70 GLY A CA 10
ATOM 12154 C C . GLY A 1 70 ? 5.768 -1.046 -2.782 1.00 0.00 70 GLY A C 10
ATOM 12155 O O . GLY A 1 70 ? 5.319 -0.037 -3.317 1.00 0.00 70 GLY A O 10
ATOM 12159 N N . ASP A 1 71 ? 5.444 -2.279 -3.170 1.00 0.00 71 ASP A N 10
ATOM 12160 C CA . ASP A 1 71 ? 4.518 -2.504 -4.280 1.00 0.00 71 ASP A CA 10
ATOM 12161 C C . ASP A 1 71 ? 3.085 -2.289 -3.833 1.00 0.00 71 ASP A C 10
ATOM 12162 O O . ASP A 1 71 ? 2.311 -1.611 -4.517 1.00 0.00 71 ASP A O 10
ATOM 12171 N N . ALA A 1 72 ? 2.729 -2.895 -2.692 1.00 0.00 72 ALA A N 10
ATOM 12172 C CA . ALA A 1 72 ? 1.376 -2.783 -2.183 1.00 0.00 72 ALA A CA 10
ATOM 12173 C C . ALA A 1 72 ? 1.023 -1.322 -1.953 1.00 0.00 72 ALA A C 10
ATOM 12174 O O . ALA A 1 72 ? 0.103 -0.797 -2.567 1.00 0.00 72 ALA A O 10
ATOM 12181 N N . VAL A 1 73 ? 1.754 -0.696 -1.032 1.00 0.00 73 VAL A N 10
ATOM 12182 C CA . VAL A 1 73 ? 1.512 0.665 -0.652 1.00 0.00 73 VAL A CA 10
ATOM 12183 C C . VAL A 1 73 ? 1.644 1.627 -1.814 1.00 0.00 73 VAL A C 10
ATOM 12184 O O . VAL A 1 73 ? 0.785 2.494 -1.963 1.00 0.00 73 VAL A O 10
ATOM 12197 N N . ASN A 1 74 ? 2.696 1.489 -2.629 1.00 0.00 74 ASN A N 10
ATOM 12198 C CA . ASN A 1 74 ? 2.853 2.411 -3.761 1.00 0.00 74 ASN A CA 10
ATOM 12199 C C . ASN A 1 74 ? 1.642 2.292 -4.680 1.00 0.00 74 ASN A C 10
ATOM 12200 O O . ASN A 1 74 ? 1.136 3.297 -5.177 1.00 0.00 74 ASN A O 10
ATOM 12211 N N . TYR A 1 75 ? 1.172 1.056 -4.876 1.00 0.00 75 TYR A N 10
ATOM 12212 C CA . TYR A 1 75 ? -0.002 0.813 -5.706 1.00 0.00 75 TYR A CA 10
ATOM 12213 C C . TYR A 1 75 ? -1.214 1.528 -5.100 1.00 0.00 75 TYR A C 10
ATOM 12214 O O . TYR A 1 75 ? -1.953 2.236 -5.792 1.00 0.00 75 TYR A O 10
ATOM 12232 N N . ILE A 1 76 ? -1.413 1.343 -3.787 1.00 0.00 76 ILE A N 10
ATOM 12233 C CA . ILE A 1 76 ? -2.541 1.968 -3.113 1.00 0.00 76 ILE A CA 10
ATOM 12234 C C . ILE A 1 76 ? -2.525 3.473 -3.370 1.00 0.00 76 ILE A C 10
ATOM 12235 O O . ILE A 1 76 ? -3.426 3.971 -4.038 1.00 0.00 76 ILE A O 10
ATOM 12251 N N . ILE A 1 77 ? -1.483 4.168 -2.910 1.00 0.00 77 ILE A N 10
ATOM 12252 C CA . ILE A 1 77 ? -1.343 5.620 -3.138 1.00 0.00 77 ILE A CA 10
ATOM 12253 C C . ILE A 1 77 ? -1.408 5.988 -4.621 1.00 0.00 77 ILE A C 10
ATOM 12254 O O . ILE A 1 77 ? -1.683 7.141 -4.966 1.00 0.00 77 ILE A O 10
ATOM 12270 N N . GLU A 1 78 ? -1.130 5.018 -5.471 1.00 0.00 78 GLU A N 10
ATOM 12271 C CA . GLU A 1 78 ? -1.126 5.254 -6.916 1.00 0.00 78 GLU A CA 10
ATOM 12272 C C . GLU A 1 78 ? -2.504 5.704 -7.358 1.00 0.00 78 GLU A C 10
ATOM 12273 O O . GLU A 1 78 ? -2.645 6.685 -8.093 1.00 0.00 78 GLU A O 10
ATOM 12285 N N . HIS A 1 79 ? -3.517 4.992 -6.875 1.00 0.00 79 HIS A N 10
ATOM 12286 C CA . HIS A 1 79 ? -4.925 5.343 -7.198 1.00 0.00 79 HIS A CA 10
ATOM 12287 C C . HIS A 1 79 ? -5.577 6.046 -6.003 1.00 0.00 79 HIS A C 10
ATOM 12288 O O . HIS A 1 79 ? -6.666 6.611 -6.130 1.00 0.00 79 HIS A O 10
ATOM 12302 N N . GLN A 1 80 ? -4.907 5.996 -4.843 1.00 0.00 80 GLN A N 10
ATOM 12303 C CA . GLN A 1 80 ? -5.414 6.612 -3.632 1.00 0.00 80 GLN A CA 10
ATOM 12304 C C . GLN A 1 80 ? -5.024 8.082 -3.598 1.00 0.00 80 GLN A C 10
ATOM 12305 O O . GLN A 1 80 ? -3.932 8.463 -4.031 1.00 0.00 80 GLN A O 10
ATOM 12319 N N . SER A 1 81 ? -5.934 8.883 -3.071 1.00 0.00 81 SER A N 10
ATOM 12320 C CA . SER A 1 81 ? -5.707 10.322 -2.960 1.00 0.00 81 SER A CA 10
ATOM 12321 C C . SER A 1 81 ? -6.773 10.971 -2.084 1.00 0.00 81 SER A C 10
ATOM 12322 O O . SER A 1 81 ? -6.805 12.191 -2.031 1.00 0.00 81 SER A O 10
ATOM 12331 N N . MET A 1 1 ? -7.443 12.267 2.481 1.00 0.00 1 MET A N 11
ATOM 12332 C CA . MET A 1 1 ? -6.217 12.200 1.635 1.00 0.00 1 MET A CA 11
ATOM 12333 C C . MET A 1 1 ? -5.094 11.527 2.419 1.00 0.00 1 MET A C 11
ATOM 12334 O O . MET A 1 1 ? -4.785 11.931 3.543 1.00 0.00 1 MET A O 11
ATOM 12350 N N . ALA A 1 2 ? -4.493 10.498 1.818 1.00 0.00 2 ALA A N 11
ATOM 12351 C CA . ALA A 1 2 ? -3.403 9.765 2.463 1.00 0.00 2 ALA A CA 11
ATOM 12352 C C . ALA A 1 2 ? -2.220 9.601 1.520 1.00 0.00 2 ALA A C 11
ATOM 12353 O O . ALA A 1 2 ? -2.351 8.982 0.464 1.00 0.00 2 ALA A O 11
ATOM 12360 N N . ASP A 1 3 ? -1.057 10.109 1.938 1.00 0.00 3 ASP A N 11
ATOM 12361 C CA . ASP A 1 3 ? 0.166 9.960 1.152 1.00 0.00 3 ASP A CA 11
ATOM 12362 C C . ASP A 1 3 ? 0.640 8.515 1.293 1.00 0.00 3 ASP A C 11
ATOM 12363 O O . ASP A 1 3 ? 0.100 7.784 2.118 1.00 0.00 3 ASP A O 11
ATOM 12372 N N . LYS A 1 4 ? 1.621 8.093 0.487 1.00 0.00 4 LYS A N 11
ATOM 12373 C CA . LYS A 1 4 ? 2.106 6.714 0.539 1.00 0.00 4 LYS A CA 11
ATOM 12374 C C . LYS A 1 4 ? 2.442 6.312 1.982 1.00 0.00 4 LYS A C 11
ATOM 12375 O O . LYS A 1 4 ? 2.106 5.202 2.418 1.00 0.00 4 LYS A O 11
ATOM 12394 N N . ASP A 1 5 ? 3.050 7.230 2.735 1.00 0.00 5 ASP A N 11
ATOM 12395 C CA . ASP A 1 5 ? 3.354 6.957 4.140 1.00 0.00 5 ASP A CA 11
ATOM 12396 C C . ASP A 1 5 ? 2.040 6.702 4.886 1.00 0.00 5 ASP A C 11
ATOM 12397 O O . ASP A 1 5 ? 1.924 5.768 5.687 1.00 0.00 5 ASP A O 11
ATOM 12406 N N . GLN A 1 6 ? 1.043 7.534 4.574 1.00 0.00 6 GLN A N 11
ATOM 12407 C CA . GLN A 1 6 ? -0.277 7.417 5.159 1.00 0.00 6 GLN A CA 11
ATOM 12408 C C . GLN A 1 6 ? -0.940 6.125 4.688 1.00 0.00 6 GLN A C 11
ATOM 12409 O O . GLN A 1 6 ? -1.695 5.526 5.446 1.00 0.00 6 GLN A O 11
ATOM 12423 N N . ILE A 1 7 ? -0.629 5.662 3.448 1.00 0.00 7 ILE A N 11
ATOM 12424 C CA . ILE A 1 7 ? -1.177 4.419 2.955 1.00 0.00 7 ILE A CA 11
ATOM 12425 C C . ILE A 1 7 ? -0.775 3.341 3.940 1.00 0.00 7 ILE A C 11
ATOM 12426 O O . ILE A 1 7 ? -1.567 2.510 4.214 1.00 0.00 7 ILE A O 11
ATOM 12442 N N . LEU A 1 8 ? 0.440 3.401 4.486 1.00 0.00 8 LEU A N 11
ATOM 12443 C CA . LEU A 1 8 ? 0.849 2.417 5.491 1.00 0.00 8 LEU A CA 11
ATOM 12444 C C . LEU A 1 8 ? 0.144 2.627 6.805 1.00 0.00 8 LEU A C 11
ATOM 12445 O O . LEU A 1 8 ? -0.121 1.657 7.469 1.00 0.00 8 LEU A O 11
ATOM 12461 N N . ALA A 1 9 ? -0.154 3.866 7.193 1.00 0.00 9 ALA A N 11
ATOM 12462 C CA . ALA A 1 9 ? -0.869 4.077 8.461 1.00 0.00 9 ALA A CA 11
ATOM 12463 C C . ALA A 1 9 ? -2.288 3.498 8.341 1.00 0.00 9 ALA A C 11
ATOM 12464 O O . ALA A 1 9 ? -2.778 2.774 9.223 1.00 0.00 9 ALA A O 11
ATOM 12471 N N . ASP A 1 10 ? -2.929 3.821 7.224 1.00 0.00 10 ASP A N 11
ATOM 12472 C CA . ASP A 1 10 ? -4.277 3.374 6.928 1.00 0.00 10 ASP A CA 11
ATOM 12473 C C . ASP A 1 10 ? -4.277 1.864 6.599 1.00 0.00 10 ASP A C 11
ATOM 12474 O O . ASP A 1 10 ? -5.091 1.101 7.133 1.00 0.00 10 ASP A O 11
ATOM 12483 N N . MET A 1 11 ? -3.312 1.437 5.777 1.00 0.00 11 MET A N 11
ATOM 12484 C CA . MET A 1 11 ? -3.134 0.014 5.433 1.00 0.00 11 MET A CA 11
ATOM 12485 C C . MET A 1 11 ? -2.779 -0.755 6.672 1.00 0.00 11 MET A C 11
ATOM 12486 O O . MET A 1 11 ? -3.182 -1.875 6.815 1.00 0.00 11 MET A O 11
ATOM 12500 N N . ALA A 1 12 ? -2.021 -0.130 7.566 1.00 0.00 12 ALA A N 11
ATOM 12501 C CA . ALA A 1 12 ? -1.620 -0.768 8.810 1.00 0.00 12 ALA A CA 11
ATOM 12502 C C . ALA A 1 12 ? -2.865 -1.165 9.571 1.00 0.00 12 ALA A C 11
ATOM 12503 O O . ALA A 1 12 ? -2.897 -2.207 10.204 1.00 0.00 12 ALA A O 11
ATOM 12510 N N . ASP A 1 13 ? -3.889 -0.321 9.483 1.00 0.00 13 ASP A N 11
ATOM 12511 C CA . ASP A 1 13 ? -5.164 -0.614 10.143 1.00 0.00 13 ASP A CA 11
ATOM 12512 C C . ASP A 1 13 ? -5.794 -1.867 9.538 1.00 0.00 13 ASP A C 11
ATOM 12513 O O . ASP A 1 13 ? -6.139 -2.789 10.258 1.00 0.00 13 ASP A O 11
ATOM 12522 N N . ILE A 1 14 ? -5.914 -1.883 8.208 1.00 0.00 14 ILE A N 11
ATOM 12523 C CA . ILE A 1 14 ? -6.486 -3.021 7.469 1.00 0.00 14 ILE A CA 11
ATOM 12524 C C . ILE A 1 14 ? -5.641 -4.274 7.726 1.00 0.00 14 ILE A C 11
ATOM 12525 O O . ILE A 1 14 ? -6.150 -5.356 7.960 1.00 0.00 14 ILE A O 11
ATOM 12541 N N . VAL A 1 15 ? -4.346 -4.069 7.634 1.00 0.00 15 VAL A N 11
ATOM 12542 C CA . VAL A 1 15 ? -3.334 -5.091 7.804 1.00 0.00 15 VAL A CA 11
ATOM 12543 C C . VAL A 1 15 ? -3.429 -5.684 9.214 1.00 0.00 15 VAL A C 11
ATOM 12544 O O . VAL A 1 15 ? -3.489 -6.899 9.383 1.00 0.00 15 VAL A O 11
ATOM 12557 N N . ASN A 1 16 ? -3.517 -4.803 10.201 1.00 0.00 16 ASN A N 11
ATOM 12558 C CA . ASN A 1 16 ? -3.698 -5.191 11.591 1.00 0.00 16 ASN A CA 11
ATOM 12559 C C . ASN A 1 16 ? -5.122 -5.747 11.785 1.00 0.00 16 ASN A C 11
ATOM 12560 O O . ASN A 1 16 ? -5.419 -6.416 12.774 1.00 0.00 16 ASN A O 11
ATOM 12571 N N . ASP A 1 17 ? -6.017 -5.415 10.851 1.00 0.00 17 ASP A N 11
ATOM 12572 C CA . ASP A 1 17 ? -7.398 -5.861 10.931 1.00 0.00 17 ASP A CA 11
ATOM 12573 C C . ASP A 1 17 ? -7.586 -7.250 10.303 1.00 0.00 17 ASP A C 11
ATOM 12574 O O . ASP A 1 17 ? -8.469 -8.006 10.716 1.00 0.00 17 ASP A O 11
ATOM 12583 N N . ILE A 1 18 ? -6.771 -7.566 9.292 1.00 0.00 18 ILE A N 11
ATOM 12584 C CA . ILE A 1 18 ? -6.872 -8.849 8.587 1.00 0.00 18 ILE A CA 11
ATOM 12585 C C . ILE A 1 18 ? -5.776 -9.811 9.049 1.00 0.00 18 ILE A C 11
ATOM 12586 O O . ILE A 1 18 ? -6.079 -10.893 9.555 1.00 0.00 18 ILE A O 11
ATOM 12602 N N . THR A 1 19 ? -4.511 -9.404 8.886 1.00 0.00 19 THR A N 11
ATOM 12603 C CA . THR A 1 19 ? -3.399 -10.242 9.311 1.00 0.00 19 THR A CA 11
ATOM 12604 C C . THR A 1 19 ? -3.046 -9.951 10.766 1.00 0.00 19 THR A C 11
ATOM 12605 O O . THR A 1 19 ? -2.393 -10.767 11.424 1.00 0.00 19 THR A O 11
ATOM 12616 N N . GLY A 1 20 ? -3.463 -8.771 11.258 1.00 0.00 20 GLY A N 11
ATOM 12617 C CA . GLY A 1 20 ? -3.158 -8.381 12.634 1.00 0.00 20 GLY A CA 11
ATOM 12618 C C . GLY A 1 20 ? -1.706 -7.933 12.773 1.00 0.00 20 GLY A C 11
ATOM 12619 O O . GLY A 1 20 ? -1.140 -7.939 13.867 1.00 0.00 20 GLY A O 11
ATOM 12623 N N . VAL A 1 21 ? -1.133 -7.521 11.644 1.00 0.00 21 VAL A N 11
ATOM 12624 C CA . VAL A 1 21 ? 0.224 -7.037 11.585 1.00 0.00 21 VAL A CA 11
ATOM 12625 C C . VAL A 1 21 ? 0.257 -5.610 12.179 1.00 0.00 21 VAL A C 11
ATOM 12626 O O . VAL A 1 21 ? -0.717 -4.861 12.065 1.00 0.00 21 VAL A O 11
ATOM 12639 N N . ASP A 1 22 ? 1.340 -5.296 12.908 1.00 0.00 22 ASP A N 11
ATOM 12640 C CA . ASP A 1 22 ? 1.455 -4.032 13.637 1.00 0.00 22 ASP A CA 11
ATOM 12641 C C . ASP A 1 22 ? 1.633 -2.797 12.783 1.00 0.00 22 ASP A C 11
ATOM 12642 O O . ASP A 1 22 ? 2.296 -2.818 11.745 1.00 0.00 22 ASP A O 11
ATOM 12651 N N . GLN A 1 23 ? 1.086 -1.694 13.309 1.00 0.00 23 GLN A N 11
ATOM 12652 C CA . GLN A 1 23 ? 1.229 -0.389 12.679 1.00 0.00 23 GLN A CA 11
ATOM 12653 C C . GLN A 1 23 ? 2.700 0.044 12.811 1.00 0.00 23 GLN A C 11
ATOM 12654 O O . GLN A 1 23 ? 3.224 0.794 11.998 1.00 0.00 23 GLN A O 11
ATOM 12668 N N . SER A 1 24 ? 3.360 -0.485 13.841 1.00 0.00 24 SER A N 11
ATOM 12669 C CA . SER A 1 24 ? 4.773 -0.245 14.086 1.00 0.00 24 SER A CA 11
ATOM 12670 C C . SER A 1 24 ? 5.588 -0.994 13.034 1.00 0.00 24 SER A C 11
ATOM 12671 O O . SER A 1 24 ? 6.589 -0.498 12.516 1.00 0.00 24 SER A O 11
ATOM 12679 N N . GLU A 1 25 ? 5.128 -2.215 12.760 1.00 0.00 25 GLU A N 11
ATOM 12680 C CA . GLU A 1 25 ? 5.762 -3.109 11.812 1.00 0.00 25 GLU A CA 11
ATOM 12681 C C . GLU A 1 25 ? 5.651 -2.636 10.361 1.00 0.00 25 GLU A C 11
ATOM 12682 O O . GLU A 1 25 ? 6.554 -2.908 9.568 1.00 0.00 25 GLU A O 11
ATOM 12694 N N . VAL A 1 26 ? 4.545 -1.972 10.000 1.00 0.00 26 VAL A N 11
ATOM 12695 C CA . VAL A 1 26 ? 4.349 -1.527 8.619 1.00 0.00 26 VAL A CA 11
ATOM 12696 C C . VAL A 1 26 ? 5.460 -0.550 8.168 1.00 0.00 26 VAL A C 11
ATOM 12697 O O . VAL A 1 26 ? 5.575 0.564 8.680 1.00 0.00 26 VAL A O 11
ATOM 12710 N N . THR A 1 27 ? 6.282 -0.985 7.198 1.00 0.00 27 THR A N 11
ATOM 12711 C CA . THR A 1 27 ? 7.370 -0.154 6.682 1.00 0.00 27 THR A CA 11
ATOM 12712 C C . THR A 1 27 ? 7.541 -0.389 5.184 1.00 0.00 27 THR A C 11
ATOM 12713 O O . THR A 1 27 ? 7.233 -1.466 4.679 1.00 0.00 27 THR A O 11
ATOM 12724 N N . PHE A 1 28 ? 8.026 0.633 4.486 1.00 0.00 28 PHE A N 11
ATOM 12725 C CA . PHE A 1 28 ? 8.229 0.564 3.032 1.00 0.00 28 PHE A CA 11
ATOM 12726 C C . PHE A 1 28 ? 9.117 -0.620 2.595 1.00 0.00 28 PHE A C 11
ATOM 12727 O O . PHE A 1 28 ? 9.247 -0.873 1.394 1.00 0.00 28 PHE A O 11
ATOM 12744 N N . GLU A 1 29 ? 9.751 -1.312 3.553 1.00 0.00 29 GLU A N 11
ATOM 12745 C CA . GLU A 1 29 ? 10.651 -2.431 3.225 1.00 0.00 29 GLU A CA 11
ATOM 12746 C C . GLU A 1 29 ? 10.195 -3.787 3.766 1.00 0.00 29 GLU A C 11
ATOM 12747 O O . GLU A 1 29 ? 10.978 -4.744 3.715 1.00 0.00 29 GLU A O 11
ATOM 12759 N N . LYS A 1 30 ? 8.976 -3.888 4.287 1.00 0.00 30 LYS A N 11
ATOM 12760 C CA . LYS A 1 30 ? 8.523 -5.178 4.832 1.00 0.00 30 LYS A CA 11
ATOM 12761 C C . LYS A 1 30 ? 7.761 -5.942 3.772 1.00 0.00 30 LYS A C 11
ATOM 12762 O O . LYS A 1 30 ? 6.738 -5.472 3.290 1.00 0.00 30 LYS A O 11
ATOM 12781 N N . SER A 1 31 ? 8.207 -7.151 3.461 1.00 0.00 31 SER A N 11
ATOM 12782 C CA . SER A 1 31 ? 7.463 -7.968 2.513 1.00 0.00 31 SER A CA 11
ATOM 12783 C C . SER A 1 31 ? 6.085 -8.192 3.105 1.00 0.00 31 SER A C 11
ATOM 12784 O O . SER A 1 31 ? 6.011 -8.534 4.267 1.00 0.00 31 SER A O 11
ATOM 12792 N N . PHE A 1 32 ? 5.005 -8.024 2.335 1.00 0.00 32 PHE A N 11
ATOM 12793 C CA . PHE A 1 32 ? 3.688 -8.253 2.855 1.00 0.00 32 PHE A CA 11
ATOM 12794 C C . PHE A 1 32 ? 3.616 -9.697 3.342 1.00 0.00 32 PHE A C 11
ATOM 12795 O O . PHE A 1 32 ? 3.266 -9.977 4.484 1.00 0.00 32 PHE A O 11
ATOM 12812 N N . VAL A 1 33 ? 3.921 -10.596 2.412 1.00 0.00 33 VAL A N 11
ATOM 12813 C CA . VAL A 1 33 ? 3.850 -12.041 2.641 1.00 0.00 33 VAL A CA 11
ATOM 12814 C C . VAL A 1 33 ? 4.880 -12.546 3.653 1.00 0.00 33 VAL A C 11
ATOM 12815 O O . VAL A 1 33 ? 4.532 -13.294 4.572 1.00 0.00 33 VAL A O 11
ATOM 12828 N N . ASP A 1 34 ? 6.141 -12.192 3.435 1.00 0.00 34 ASP A N 11
ATOM 12829 C CA . ASP A 1 34 ? 7.218 -12.684 4.295 1.00 0.00 34 ASP A CA 11
ATOM 12830 C C . ASP A 1 34 ? 7.438 -11.858 5.560 1.00 0.00 34 ASP A C 11
ATOM 12831 O O . ASP A 1 34 ? 7.701 -12.431 6.622 1.00 0.00 34 ASP A O 11
ATOM 12840 N N . ASP A 1 35 ? 7.363 -10.527 5.454 1.00 0.00 35 ASP A N 11
ATOM 12841 C CA . ASP A 1 35 ? 7.596 -9.675 6.617 1.00 0.00 35 ASP A CA 11
ATOM 12842 C C . ASP A 1 35 ? 6.303 -9.323 7.345 1.00 0.00 35 ASP A C 11
ATOM 12843 O O . ASP A 1 35 ? 6.301 -9.227 8.575 1.00 0.00 35 ASP A O 11
ATOM 12852 N N . LEU A 1 36 ? 5.203 -9.137 6.599 1.00 0.00 36 LEU A N 11
ATOM 12853 C CA . LEU A 1 36 ? 3.924 -8.805 7.223 1.00 0.00 36 LEU A CA 11
ATOM 12854 C C . LEU A 1 36 ? 3.026 -10.053 7.282 1.00 0.00 36 LEU A C 11
ATOM 12855 O O . LEU A 1 36 ? 1.818 -9.954 7.491 1.00 0.00 36 LEU A O 11
ATOM 12871 N N . ASP A 1 37 ? 3.648 -11.230 7.104 1.00 0.00 37 ASP A N 11
ATOM 12872 C CA . ASP A 1 37 ? 2.948 -12.514 7.153 1.00 0.00 37 ASP A CA 11
ATOM 12873 C C . ASP A 1 37 ? 1.638 -12.466 6.363 1.00 0.00 37 ASP A C 11
ATOM 12874 O O . ASP A 1 37 ? 0.574 -12.849 6.868 1.00 0.00 37 ASP A O 11
ATOM 12883 N N . VAL A 1 38 ? 1.721 -11.998 5.115 1.00 0.00 38 VAL A N 11
ATOM 12884 C CA . VAL A 1 38 ? 0.524 -11.909 4.272 1.00 0.00 38 VAL A CA 11
ATOM 12885 C C . VAL A 1 38 ? 0.350 -13.171 3.424 1.00 0.00 38 VAL A C 11
ATOM 12886 O O . VAL A 1 38 ? 1.024 -13.364 2.411 1.00 0.00 38 VAL A O 11
ATOM 12899 N N . ASP A 1 39 ? -0.624 -13.986 3.819 1.00 0.00 39 ASP A N 11
ATOM 12900 C CA . ASP A 1 39 ? -0.963 -15.189 3.075 1.00 0.00 39 ASP A CA 11
ATOM 12901 C C . ASP A 1 39 ? -1.855 -14.770 1.917 1.00 0.00 39 ASP A C 11
ATOM 12902 O O . ASP A 1 39 ? -2.212 -13.587 1.818 1.00 0.00 39 ASP A O 11
ATOM 12911 N N . SER A 1 40 ? -2.222 -15.706 1.040 1.00 0.00 40 SER A N 11
ATOM 12912 C CA . SER A 1 40 ? -3.078 -15.346 -0.090 1.00 0.00 40 SER A CA 11
ATOM 12913 C C . SER A 1 40 ? -4.388 -14.761 0.424 1.00 0.00 40 SER A C 11
ATOM 12914 O O . SER A 1 40 ? -4.898 -13.800 -0.141 1.00 0.00 40 SER A O 11
ATOM 12922 N N . LEU A 1 41 ? -4.917 -15.332 1.510 1.00 0.00 41 LEU A N 11
ATOM 12923 C CA . LEU A 1 41 ? -6.157 -14.828 2.097 1.00 0.00 41 LEU A CA 11
ATOM 12924 C C . LEU A 1 41 ? -5.934 -13.425 2.660 1.00 0.00 41 LEU A C 11
ATOM 12925 O O . LEU A 1 41 ? -6.808 -12.575 2.556 1.00 0.00 41 LEU A O 11
ATOM 12941 N N . SER A 1 42 ? -4.773 -13.210 3.281 1.00 0.00 42 SER A N 11
ATOM 12942 C CA . SER A 1 42 ? -4.457 -11.916 3.880 1.00 0.00 42 SER A CA 11
ATOM 12943 C C . SER A 1 42 ? -4.458 -10.843 2.808 1.00 0.00 42 SER A C 11
ATOM 12944 O O . SER A 1 42 ? -5.099 -9.808 2.970 1.00 0.00 42 SER A O 11
ATOM 12952 N N . MET A 1 43 ? -3.761 -11.108 1.702 1.00 0.00 43 MET A N 11
ATOM 12953 C CA . MET A 1 43 ? -3.716 -10.171 0.598 1.00 0.00 43 MET A CA 11
ATOM 12954 C C . MET A 1 43 ? -5.077 -10.076 -0.067 1.00 0.00 43 MET A C 11
ATOM 12955 O O . MET A 1 43 ? -5.483 -9.002 -0.412 1.00 0.00 43 MET A O 11
ATOM 12969 N N . VAL A 1 44 ? -5.786 -11.195 -0.226 1.00 0.00 44 VAL A N 11
ATOM 12970 C CA . VAL A 1 44 ? -7.117 -11.149 -0.845 1.00 0.00 44 VAL A CA 11
ATOM 12971 C C . VAL A 1 44 ? -8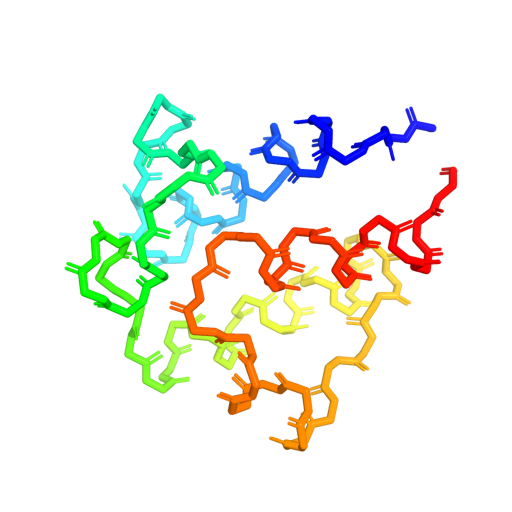.038 -10.264 -0.007 1.00 0.00 44 VAL A C 11
ATOM 12972 O O . VAL A 1 44 ? -8.717 -9.386 -0.545 1.00 0.00 44 VAL A O 11
ATOM 12985 N N . GLU A 1 45 ? -8.035 -10.489 1.303 1.00 0.00 45 GLU A N 11
ATOM 12986 C CA . GLU A 1 45 ? -8.860 -9.694 2.207 1.00 0.00 45 GLU A CA 11
ATOM 12987 C C . GLU A 1 45 ? -8.397 -8.238 2.200 1.00 0.00 45 GLU A C 11
ATOM 12988 O O . GLU A 1 45 ? -9.216 -7.317 2.195 1.00 0.00 45 GLU A O 11
ATOM 13000 N N . ILE A 1 46 ? -7.075 -8.049 2.183 1.00 0.00 46 ILE A N 11
ATOM 13001 C CA . ILE A 1 46 ? -6.482 -6.698 2.155 1.00 0.00 46 ILE A CA 11
ATOM 13002 C C . ILE A 1 46 ? -6.823 -5.985 0.850 1.00 0.00 46 ILE A C 11
ATOM 13003 O O . ILE A 1 46 ? -7.099 -4.799 0.847 1.00 0.00 46 ILE A O 11
ATOM 13019 N N . ILE A 1 47 ? -6.794 -6.729 -0.231 1.00 0.00 47 ILE A N 11
ATOM 13020 C CA . ILE A 1 47 ? -7.107 -6.216 -1.547 1.00 0.00 47 ILE A CA 11
ATOM 13021 C C . ILE A 1 47 ? -8.555 -5.710 -1.544 1.00 0.00 47 ILE A C 11
ATOM 13022 O O . ILE A 1 47 ? -8.857 -4.665 -2.122 1.00 0.00 47 ILE A O 11
ATOM 13038 N N . TYR A 1 48 ? -9.428 -6.462 -0.867 1.00 0.00 48 TYR A N 11
ATOM 13039 C CA . TYR A 1 48 ? -10.827 -6.104 -0.757 1.00 0.00 48 TYR A CA 11
ATOM 13040 C C . TYR A 1 48 ? -10.983 -4.876 0.127 1.00 0.00 48 TYR A C 11
ATOM 13041 O O . TYR A 1 48 ? -11.713 -3.949 -0.220 1.00 0.00 48 TYR A O 11
ATOM 13059 N N . ALA A 1 49 ? -10.278 -4.880 1.265 1.00 0.00 49 ALA A N 11
ATOM 13060 C CA . ALA A 1 49 ? -10.325 -3.763 2.207 1.00 0.00 49 ALA A CA 11
ATOM 13061 C C . ALA A 1 49 ? -9.755 -2.504 1.593 1.00 0.00 49 ALA A C 11
ATOM 13062 O O . ALA A 1 49 ? -10.273 -1.425 1.833 1.00 0.00 49 ALA A O 11
ATOM 13069 N N . CYS A 1 50 ? -8.683 -2.646 0.822 1.00 0.00 50 CYS A N 11
ATOM 13070 C CA . CYS A 1 50 ? -8.061 -1.486 0.186 1.00 0.00 50 CYS A CA 11
ATOM 13071 C C . CYS A 1 50 ? -8.922 -0.989 -0.983 1.00 0.00 50 CYS A C 11
ATOM 13072 O O . CYS A 1 50 ? -8.984 0.210 -1.255 1.00 0.00 50 CYS A O 11
ATOM 13080 N N . ASP A 1 51 ? -9.595 -1.930 -1.648 1.00 0.00 51 ASP A N 11
ATOM 13081 C CA . ASP A 1 51 ? -10.476 -1.611 -2.770 1.00 0.00 51 ASP A CA 11
ATOM 13082 C C . ASP A 1 51 ? -11.648 -0.758 -2.299 1.00 0.00 51 ASP A C 11
ATOM 13083 O O . ASP A 1 51 ? -12.142 0.089 -3.035 1.00 0.00 51 ASP A O 11
ATOM 13092 N N . GLU A 1 52 ? -12.102 -1.018 -1.077 1.00 0.00 52 GLU A N 11
ATOM 13093 C CA . GLU A 1 52 ? -13.235 -0.290 -0.507 1.00 0.00 52 GLU A CA 11
ATOM 13094 C C . GLU A 1 52 ? -12.784 0.916 0.321 1.00 0.00 52 GLU A C 11
ATOM 13095 O O . GLU A 1 52 ? -13.377 1.993 0.236 1.00 0.00 52 GLU A O 11
ATOM 13107 N N . LYS A 1 53 ? -11.750 0.713 1.131 1.00 0.00 53 LYS A N 11
ATOM 13108 C CA . LYS A 1 53 ? -11.219 1.764 2.001 1.00 0.00 53 LYS A CA 11
ATOM 13109 C C . LYS A 1 53 ? -10.514 2.856 1.194 1.00 0.00 53 LYS A C 11
ATOM 13110 O O . LYS A 1 53 ? -10.644 4.042 1.508 1.00 0.00 53 LYS A O 11
ATOM 13129 N N . PHE A 1 54 ? -9.750 2.450 0.174 1.00 0.00 54 PHE A N 11
ATOM 13130 C CA . PHE A 1 54 ? -9.003 3.426 -0.655 1.00 0.00 54 PHE A CA 11
ATOM 13131 C C . PHE A 1 54 ? -9.543 3.528 -2.082 1.00 0.00 54 PHE A C 11
ATOM 13132 O O . PHE A 1 54 ? -9.050 4.356 -2.857 1.00 0.00 54 PHE A O 11
ATOM 13149 N N . GLY A 1 55 ? -10.490 2.664 -2.452 1.00 0.00 55 GLY A N 11
ATOM 13150 C CA . GLY A 1 55 ? -10.992 2.667 -3.828 1.00 0.00 55 GLY A CA 11
ATOM 13151 C C . GLY A 1 55 ? -9.916 2.085 -4.759 1.00 0.00 55 GLY A C 11
ATOM 13152 O O . GLY A 1 55 ? -9.851 2.435 -5.938 1.00 0.00 55 GLY A O 11
ATOM 13156 N N . VAL A 1 56 ? -9.050 1.216 -4.198 1.00 0.00 56 VAL A N 11
ATOM 13157 C CA . VAL A 1 56 ? -7.948 0.617 -4.963 1.00 0.00 56 VAL A CA 11
ATOM 13158 C C . VAL A 1 56 ? -8.223 -0.861 -5.247 1.00 0.00 56 VAL A C 11
ATOM 13159 O O . VAL A 1 56 ? -7.947 -1.728 -4.408 1.00 0.00 56 VAL A O 11
ATOM 13172 N N . GLU A 1 57 ? -8.744 -1.143 -6.435 1.00 0.00 57 GLU A N 11
ATOM 13173 C CA . GLU A 1 57 ? -9.030 -2.514 -6.829 1.00 0.00 57 GLU A CA 11
ATOM 13174 C C . GLU A 1 57 ? -7.780 -3.157 -7.427 1.00 0.00 57 GLU A C 11
ATOM 13175 O O . GLU A 1 57 ? -7.465 -2.936 -8.596 1.00 0.00 57 GLU A O 11
ATOM 13187 N N . ILE A 1 58 ? -7.085 -3.954 -6.613 1.00 0.00 58 ILE A N 11
ATOM 13188 C CA . ILE A 1 58 ? -5.873 -4.643 -7.058 1.00 0.00 58 ILE A CA 11
ATOM 13189 C C . ILE A 1 58 ? -6.258 -5.841 -7.945 1.00 0.00 58 ILE A C 11
ATOM 13190 O O . ILE A 1 58 ? -6.726 -6.855 -7.415 1.00 0.00 58 ILE A O 11
ATOM 13206 N N . PRO A 1 59 ? -6.017 -5.789 -9.256 1.00 0.00 59 PRO A N 11
ATOM 13207 C CA . PRO A 1 59 ? -6.297 -6.942 -10.148 1.00 0.00 59 PRO A CA 11
ATOM 13208 C C . PRO A 1 59 ? -5.346 -8.067 -9.817 1.00 0.00 59 PRO A C 11
ATOM 13209 O O . PRO A 1 59 ? -4.336 -7.851 -9.148 1.00 0.00 59 PRO A O 11
ATOM 13220 N N . ASP A 1 60 ? -5.662 -9.253 -10.297 1.00 0.00 60 ASP A N 11
ATOM 13221 C CA . ASP A 1 60 ? -4.814 -10.427 -10.058 1.00 0.00 60 ASP A CA 11
ATOM 13222 C C . ASP A 1 60 ? -3.351 -10.095 -10.372 1.00 0.00 60 ASP A C 11
ATOM 13223 O O . ASP A 1 60 ? -2.439 -10.578 -9.695 1.00 0.00 60 ASP A O 11
ATOM 13232 N N . GLU A 1 61 ? -3.148 -9.253 -11.393 1.00 0.00 61 GLU A N 11
ATOM 13233 C CA . GLU A 1 61 ? -1.808 -8.840 -11.792 1.00 0.00 61 GLU A CA 11
ATOM 13234 C C . GLU A 1 61 ? -1.127 -8.035 -10.683 1.00 0.00 61 GLU A C 11
ATOM 13235 O O . GLU A 1 61 ? 0.054 -8.250 -10.384 1.00 0.00 61 GLU A O 11
ATOM 13247 N N . GLU A 1 62 ? -1.873 -7.102 -10.076 1.00 0.00 62 GLU A N 11
ATOM 13248 C CA . GLU A 1 62 ? -1.310 -6.282 -9.000 1.00 0.00 62 GLU A CA 11
ATOM 13249 C C . GLU A 1 62 ? -1.157 -7.073 -7.720 1.00 0.00 62 GLU A C 11
ATOM 13250 O O . GLU A 1 62 ? -0.182 -6.916 -7.034 1.00 0.00 62 GLU A O 11
ATOM 13262 N N . SER A 1 63 ? -2.154 -7.875 -7.390 1.00 0.00 63 SER A N 11
ATOM 13263 C CA . SER A 1 63 ? -2.147 -8.654 -6.151 1.00 0.00 63 SER A CA 11
ATOM 13264 C C . SER A 1 63 ? -0.925 -9.550 -6.070 1.00 0.00 63 SER A C 11
ATOM 13265 O O . SER A 1 63 ? -0.302 -9.651 -5.009 1.00 0.00 63 SER A O 11
ATOM 13273 N N . LYS A 1 64 ? -0.575 -10.174 -7.189 1.00 0.00 64 LYS A N 11
ATOM 13274 C CA . LYS A 1 64 ? 0.600 -11.037 -7.222 1.00 0.00 64 LYS A CA 11
ATOM 13275 C C . LYS A 1 64 ? 1.872 -10.189 -7.176 1.00 0.00 64 LYS A C 11
ATOM 13276 O O . LYS A 1 64 ? 2.847 -10.576 -6.529 1.00 0.00 64 LYS A O 11
ATOM 13295 N N . ASN A 1 65 ? 1.845 -9.012 -7.832 1.00 0.00 65 ASN A N 11
ATOM 13296 C CA . ASN A 1 65 ? 3.005 -8.111 -7.805 1.00 0.00 65 ASN A CA 11
ATOM 13297 C C . ASN A 1 65 ? 3.201 -7.584 -6.380 1.00 0.00 65 ASN A C 11
ATOM 13298 O O . ASN A 1 65 ? 4.322 -7.517 -5.874 1.00 0.00 65 ASN A O 11
ATOM 13309 N N . ILE A 1 66 ? 2.082 -7.224 -5.752 1.00 0.00 66 ILE A N 11
ATOM 13310 C CA . ILE A 1 66 ? 2.053 -6.715 -4.406 1.00 0.00 66 ILE A CA 11
ATOM 13311 C C . ILE A 1 66 ? 2.425 -7.819 -3.413 1.00 0.00 66 ILE A C 11
ATOM 13312 O O . ILE A 1 66 ? 1.556 -8.497 -2.859 1.00 0.00 66 ILE A O 11
ATOM 13328 N N . LYS A 1 67 ? 3.723 -7.945 -3.172 1.00 0.00 67 LYS A N 11
ATOM 13329 C CA . LYS A 1 67 ? 4.242 -8.924 -2.206 1.00 0.00 67 LYS A CA 11
ATOM 13330 C C . LYS A 1 67 ? 5.065 -8.215 -1.142 1.00 0.00 67 LYS A C 11
ATOM 13331 O O . LYS A 1 67 ? 5.416 -8.823 -0.137 1.00 0.00 67 LYS A O 11
ATOM 13350 N N . ILE A 1 68 ? 5.353 -6.925 -1.368 1.00 0.00 68 ILE A N 11
ATOM 13351 C CA . ILE A 1 68 ? 6.091 -6.127 -0.428 1.00 0.00 68 ILE A CA 11
ATOM 13352 C C . ILE A 1 68 ? 5.346 -4.812 -0.255 1.00 0.00 68 ILE A C 11
ATOM 13353 O O . ILE A 1 68 ? 4.460 -4.479 -1.052 1.00 0.00 68 ILE A O 11
ATOM 13369 N N . VAL A 1 69 ? 5.690 -4.095 0.788 1.00 0.00 69 VAL A N 11
ATOM 13370 C CA . VAL A 1 69 ? 5.041 -2.831 1.089 1.00 0.00 69 VAL A CA 11
ATOM 13371 C C . VAL A 1 69 ? 5.231 -1.857 -0.072 1.00 0.00 69 VAL A C 11
ATOM 13372 O O . VAL A 1 69 ? 4.315 -1.133 -0.421 1.00 0.00 69 VAL A O 11
ATOM 13385 N N . GLY A 1 70 ? 6.421 -1.845 -0.642 1.00 0.00 70 GLY A N 11
ATOM 13386 C CA . GLY A 1 70 ? 6.735 -0.934 -1.735 1.00 0.00 70 GLY A CA 11
ATOM 13387 C C . GLY A 1 70 ? 5.731 -1.050 -2.873 1.00 0.00 70 GLY A C 11
ATOM 13388 O O . GLY A 1 70 ? 5.295 -0.034 -3.406 1.00 0.00 70 GLY A O 11
ATOM 13392 N N . ASP A 1 71 ? 5.362 -2.276 -3.236 1.00 0.00 71 ASP A N 11
ATOM 13393 C CA . ASP A 1 71 ? 4.402 -2.486 -4.317 1.00 0.00 71 ASP A CA 11
ATOM 13394 C C . ASP A 1 71 ? 2.980 -2.268 -3.836 1.00 0.00 71 ASP A C 11
ATOM 13395 O O . ASP A 1 71 ? 2.199 -1.575 -4.496 1.00 0.00 71 ASP A O 11
ATOM 13404 N N . ALA A 1 72 ? 2.642 -2.880 -2.690 1.00 0.00 72 ALA A N 11
ATOM 13405 C CA . ALA A 1 72 ? 1.300 -2.757 -2.151 1.00 0.00 72 ALA A CA 11
ATOM 13406 C C . ALA A 1 72 ? 0.963 -1.293 -1.925 1.00 0.00 72 ALA A C 11
ATOM 13407 O O . ALA A 1 72 ? 0.030 -0.764 -2.517 1.00 0.00 72 ALA A O 11
ATOM 13414 N N . VAL A 1 73 ? 1.728 -0.665 -1.036 1.00 0.00 73 VAL A N 11
ATOM 13415 C CA . VAL A 1 73 ? 1.516 0.704 -0.659 1.00 0.00 73 VAL A CA 11
ATOM 13416 C C . VAL A 1 73 ? 1.640 1.665 -1.824 1.00 0.00 73 VAL A C 11
ATOM 13417 O O . VAL A 1 73 ? 0.793 2.548 -1.949 1.00 0.00 73 VAL A O 11
ATOM 13430 N N . ASN A 1 74 ? 2.666 1.509 -2.671 1.00 0.00 74 ASN A N 11
ATOM 13431 C CA . ASN A 1 74 ? 2.813 2.431 -3.806 1.00 0.00 74 ASN A CA 11
ATOM 13432 C C . ASN A 1 74 ? 1.559 2.361 -4.676 1.00 0.00 74 ASN A C 11
ATOM 13433 O O . ASN A 1 74 ? 1.076 3.379 -5.169 1.00 0.00 74 ASN A O 11
ATOM 13444 N N . TYR A 1 75 ? 1.033 1.144 -4.839 1.00 0.00 75 TYR A N 11
ATOM 13445 C CA . TYR A 1 75 ? -0.180 0.941 -5.616 1.00 0.00 75 TYR A CA 11
ATOM 13446 C C . TYR A 1 75 ? -1.362 1.659 -4.942 1.00 0.00 75 TYR A C 11
ATOM 13447 O O . TYR A 1 75 ? -2.137 2.359 -5.596 1.00 0.00 75 TYR A O 11
ATOM 13465 N N . ILE A 1 76 ? -1.500 1.476 -3.624 1.00 0.00 76 ILE A N 11
ATOM 13466 C CA . ILE A 1 76 ? -2.607 2.095 -2.894 1.00 0.00 76 ILE A CA 11
ATOM 13467 C C . ILE A 1 76 ? -2.557 3.611 -3.061 1.00 0.00 76 ILE A C 11
ATOM 13468 O O . ILE A 1 76 ? -3.562 4.220 -3.440 1.00 0.00 76 ILE A O 11
ATOM 13484 N N . ILE A 1 77 ? -1.390 4.204 -2.833 1.00 0.00 77 ILE A N 11
ATOM 13485 C CA . ILE A 1 77 ? -1.231 5.640 -3.023 1.00 0.00 77 ILE A CA 11
ATOM 13486 C C . ILE A 1 77 ? -1.366 6.018 -4.506 1.00 0.00 77 ILE A C 11
ATOM 13487 O O . ILE A 1 77 ? -1.629 7.178 -4.832 1.00 0.00 77 ILE A O 11
ATOM 13503 N N . GLU A 1 78 ? -1.173 5.034 -5.390 1.00 0.00 78 GLU A N 11
ATOM 13504 C CA . GLU A 1 78 ? -1.258 5.277 -6.826 1.00 0.00 78 GLU A CA 11
ATOM 13505 C C . GLU A 1 78 ? -2.634 5.804 -7.172 1.00 0.00 78 GLU A C 11
ATOM 13506 O O . GLU A 1 78 ? -2.768 6.769 -7.930 1.00 0.00 78 GLU A O 11
ATOM 13518 N N . HIS A 1 79 ? -3.653 5.167 -6.599 1.00 0.00 79 HIS A N 11
ATOM 13519 C CA . HIS A 1 79 ? -5.049 5.599 -6.849 1.00 0.00 79 HIS A CA 11
ATOM 13520 C C . HIS A 1 79 ? -5.542 6.492 -5.712 1.00 0.00 79 HIS A C 11
ATOM 13521 O O . HIS A 1 79 ? -6.553 7.184 -5.872 1.00 0.00 79 HIS A O 11
ATOM 13535 N N . GLN A 1 80 ? -4.832 6.486 -4.569 1.00 0.00 80 GLN A N 11
ATOM 13536 C CA . GLN A 1 80 ? -5.245 7.324 -3.442 1.00 0.00 80 GLN A CA 11
ATOM 13537 C C . GLN A 1 80 ? -4.916 8.769 -3.710 1.00 0.00 80 GLN A C 11
ATOM 13538 O O . GLN A 1 80 ? -4.094 9.091 -4.571 1.00 0.00 80 GLN A O 11
ATOM 13552 N N . SER A 1 81 ? -5.561 9.625 -2.938 1.00 0.00 81 SER A N 11
ATOM 13553 C CA . SER A 1 81 ? -5.338 11.063 -3.054 1.00 0.00 81 SER A CA 11
ATOM 13554 C C . SER A 1 81 ? -6.003 11.806 -1.901 1.00 0.00 81 SER A C 11
ATOM 13555 O O . SER A 1 81 ? -7.043 11.352 -1.452 1.00 0.00 81 SER A O 11
ATOM 13564 N N . MET A 1 1 ? -8.136 10.498 1.258 1.00 0.00 1 MET A N 12
ATOM 13565 C CA . MET A 1 1 ? -7.034 11.497 1.324 1.00 0.00 1 MET A CA 12
ATOM 13566 C C . MET A 1 1 ? -5.876 10.922 2.137 1.00 0.00 1 MET A C 12
ATOM 13567 O O . MET A 1 1 ? -5.787 11.134 3.352 1.00 0.00 1 MET A O 12
ATOM 13583 N N . ALA A 1 2 ? -4.988 10.185 1.458 1.00 0.00 2 ALA A N 12
ATOM 13584 C CA . ALA A 1 2 ? -3.838 9.582 2.127 1.00 0.00 2 ALA A CA 12
ATOM 13585 C C . ALA A 1 2 ? -2.630 9.498 1.204 1.00 0.00 2 ALA A C 12
ATOM 13586 O O . ALA A 1 2 ? -2.730 9.002 0.079 1.00 0.00 2 ALA A O 12
ATOM 13593 N N . ASP A 1 3 ? -1.481 9.932 1.724 1.00 0.00 3 ASP A N 12
ATOM 13594 C CA . ASP A 1 3 ? -0.227 9.855 0.986 1.00 0.00 3 ASP A CA 12
ATOM 13595 C C . ASP A 1 3 ? 0.353 8.460 1.190 1.00 0.00 3 ASP A C 12
ATOM 13596 O O . ASP A 1 3 ? -0.135 7.732 2.050 1.00 0.00 3 ASP A O 12
ATOM 13605 N N . LYS A 1 4 ? 1.368 8.066 0.405 1.00 0.00 4 LYS A N 12
ATOM 13606 C CA . LYS A 1 4 ? 1.950 6.723 0.525 1.00 0.00 4 LYS A CA 12
ATOM 13607 C C . LYS A 1 4 ? 2.243 6.384 1.992 1.00 0.00 4 LYS A C 12
ATOM 13608 O O . LYS A 1 4 ? 1.969 5.264 2.444 1.00 0.00 4 LYS A O 12
ATOM 13627 N N . ASP A 1 5 ? 2.751 7.362 2.741 1.00 0.00 5 ASP A N 12
ATOM 13628 C CA . ASP A 1 5 ? 3.013 7.154 4.166 1.00 0.00 5 ASP A CA 12
ATOM 13629 C C . ASP A 1 5 ? 1.691 6.832 4.868 1.00 0.00 5 ASP A C 12
ATOM 13630 O O . ASP A 1 5 ? 1.602 5.896 5.675 1.00 0.00 5 ASP A O 12
ATOM 13639 N N . GLN A 1 6 ? 0.659 7.604 4.520 1.00 0.00 6 GLN A N 12
ATOM 13640 C CA . GLN A 1 6 ? -0.665 7.412 5.071 1.00 0.00 6 GLN A CA 12
ATOM 13641 C C . GLN A 1 6 ? -1.244 6.079 4.598 1.00 0.00 6 GLN A C 12
ATOM 13642 O O . GLN A 1 6 ? -1.992 5.468 5.338 1.00 0.00 6 GLN A O 12
ATOM 13656 N N . ILE A 1 7 ? -0.864 5.595 3.387 1.00 0.00 7 ILE A N 12
ATOM 13657 C CA . ILE A 1 7 ? -1.329 4.305 2.916 1.00 0.00 7 ILE A CA 12
ATOM 13658 C C . ILE A 1 7 ? -0.873 3.280 3.928 1.00 0.00 7 ILE A C 12
ATOM 13659 O O . ILE A 1 7 ? -1.613 2.401 4.213 1.00 0.00 7 ILE A O 12
ATOM 13675 N N . LEU A 1 8 ? 0.330 3.429 4.484 1.00 0.00 8 LEU A N 12
ATOM 13676 C CA . LEU A 1 8 ? 0.776 2.496 5.515 1.00 0.00 8 LEU A CA 12
ATOM 13677 C C . LEU A 1 8 ? 0.059 2.737 6.821 1.00 0.00 8 LEU A C 12
ATOM 13678 O O . LEU A 1 8 ? -0.065 1.809 7.582 1.00 0.00 8 LEU A O 12
ATOM 13694 N N . ALA A 1 9 ? -0.431 3.960 7.068 1.00 0.00 9 ALA A N 12
ATOM 13695 C CA . ALA A 1 9 ? -1.194 4.223 8.300 1.00 0.00 9 ALA A CA 12
ATOM 13696 C C . ALA A 1 9 ? -2.574 3.550 8.176 1.00 0.00 9 ALA A C 12
ATOM 13697 O O . ALA A 1 9 ? -3.057 2.863 9.085 1.00 0.00 9 ALA A O 12
ATOM 13704 N N . ASP A 1 10 ? -3.184 3.750 7.011 1.00 0.00 10 ASP A N 12
ATOM 13705 C CA . ASP A 1 10 ? -4.480 3.175 6.689 1.00 0.00 10 ASP A CA 12
ATOM 13706 C C . ASP A 1 10 ? -4.355 1.657 6.492 1.00 0.00 10 ASP A C 12
ATOM 13707 O O . ASP A 1 10 ? -5.165 0.883 7.005 1.00 0.00 10 ASP A O 12
ATOM 13716 N N . MET A 1 11 ? -3.289 1.253 5.796 1.00 0.00 11 MET A N 12
ATOM 13717 C CA . MET A 1 11 ? -2.978 -0.165 5.572 1.00 0.00 11 MET A CA 12
ATOM 13718 C C . MET A 1 11 ? -2.544 -0.784 6.887 1.00 0.00 11 MET A C 12
ATOM 13719 O O . MET A 1 11 ? -2.746 -1.946 7.098 1.00 0.00 11 MET A O 12
ATOM 13733 N N . ALA A 1 12 ? -1.973 0.028 7.777 1.00 0.00 12 ALA A N 12
ATOM 13734 C CA . ALA A 1 12 ? -1.556 -0.434 9.100 1.00 0.00 12 ALA A CA 12
ATOM 13735 C C . ALA A 1 12 ? -2.787 -0.989 9.801 1.00 0.00 12 ALA A C 12
ATOM 13736 O O . ALA A 1 12 ? -2.745 -2.029 10.453 1.00 0.00 12 ALA A O 12
ATOM 13743 N N . ASP A 1 13 ? -3.880 -0.255 9.628 1.00 0.00 13 ASP A N 12
ATOM 13744 C CA . ASP A 1 13 ? -5.165 -0.627 10.209 1.00 0.00 13 ASP A CA 12
ATOM 13745 C C . ASP A 1 13 ? -5.725 -1.885 9.565 1.00 0.00 13 ASP A C 12
ATOM 13746 O O . ASP A 1 13 ? -6.086 -2.818 10.260 1.00 0.00 13 ASP A O 12
ATOM 13755 N N . ILE A 1 14 ? -5.786 -1.888 8.230 1.00 0.00 14 ILE A N 12
ATOM 13756 C CA . ILE A 1 14 ? -6.307 -3.027 7.472 1.00 0.00 14 ILE A CA 12
ATOM 13757 C C . ILE A 1 14 ? -5.468 -4.263 7.780 1.00 0.00 14 ILE A C 12
ATOM 13758 O O . ILE A 1 14 ? -5.991 -5.335 8.037 1.00 0.00 14 ILE A O 12
ATOM 13774 N N . VAL A 1 15 ? -4.166 -4.068 7.717 1.00 0.00 15 VAL A N 12
ATOM 13775 C CA . VAL A 1 15 ? -3.202 -5.114 7.953 1.00 0.00 15 VAL A CA 12
ATOM 13776 C C . VAL A 1 15 ? -3.383 -5.636 9.377 1.00 0.00 15 VAL A C 12
ATOM 13777 O O . VAL A 1 15 ? -3.544 -6.832 9.579 1.00 0.00 15 VAL A O 12
ATOM 13790 N N . ASN A 1 16 ? -3.429 -4.712 10.337 1.00 0.00 16 ASN A N 12
ATOM 13791 C CA . ASN A 1 16 ? -3.680 -5.056 11.730 1.00 0.00 16 ASN A CA 12
ATOM 13792 C C . ASN A 1 16 ? -5.087 -5.659 11.870 1.00 0.00 16 ASN A C 12
ATOM 13793 O O . ASN A 1 16 ? -5.412 -6.299 12.874 1.00 0.00 16 ASN A O 12
ATOM 13804 N N . ASP A 1 17 ? -5.941 -5.398 10.877 1.00 0.00 17 ASP A N 12
ATOM 13805 C CA . ASP A 1 17 ? -7.312 -5.881 10.905 1.00 0.00 17 ASP A CA 12
ATOM 13806 C C . ASP A 1 17 ? -7.456 -7.279 10.291 1.00 0.00 17 ASP A C 12
ATOM 13807 O O . ASP A 1 17 ? -8.350 -8.037 10.678 1.00 0.00 17 ASP A O 12
ATOM 13816 N N . ILE A 1 18 ? -6.606 -7.596 9.312 1.00 0.00 18 ILE A N 12
ATOM 13817 C CA . ILE A 1 18 ? -6.675 -8.889 8.619 1.00 0.00 18 ILE A CA 12
ATOM 13818 C C . ILE A 1 18 ? -5.601 -9.846 9.141 1.00 0.00 18 ILE A C 12
ATOM 13819 O O . ILE A 1 18 ? -5.929 -10.922 9.652 1.00 0.00 18 ILE A O 12
ATOM 13835 N N . THR A 1 19 ? -4.330 -9.445 9.033 1.00 0.00 19 THR A N 12
ATOM 13836 C CA . THR A 1 19 ? -3.234 -10.274 9.524 1.00 0.00 19 THR A CA 12
ATOM 13837 C C . THR A 1 19 ? -2.923 -9.928 10.976 1.00 0.00 19 THR A C 12
ATOM 13838 O O . THR A 1 19 ? -2.302 -10.721 11.689 1.00 0.00 19 THR A O 12
ATOM 13849 N N . GLY A 1 20 ? -3.330 -8.724 11.396 1.00 0.00 20 GLY A N 12
ATOM 13850 C CA . GLY A 1 20 ? -3.057 -8.265 12.749 1.00 0.00 20 GLY A CA 12
ATOM 13851 C C . GLY A 1 20 ? -1.624 -7.747 12.879 1.00 0.00 20 GLY A C 12
ATOM 13852 O O . GLY A 1 20 ? -1.156 -7.476 13.988 1.00 0.00 20 GLY A O 12
ATOM 13856 N N . VAL A 1 21 ? -0.951 -7.573 11.732 1.00 0.00 21 VAL A N 12
ATOM 13857 C CA . VAL A 1 21 ? 0.397 -7.046 11.712 1.00 0.00 21 VAL A CA 12
ATOM 13858 C C . VAL A 1 21 ? 0.322 -5.593 12.211 1.00 0.00 21 VAL A C 12
ATOM 13859 O O . VAL A 1 21 ? -0.636 -4.875 11.916 1.00 0.00 21 VAL A O 12
ATOM 13872 N N . ASP A 1 22 ? 1.290 -5.218 13.051 1.00 0.00 22 ASP A N 12
ATOM 13873 C CA . ASP A 1 22 ? 1.298 -3.912 13.697 1.00 0.00 22 ASP A CA 12
ATOM 13874 C C . ASP A 1 22 ? 1.453 -2.747 12.754 1.00 0.00 22 ASP A C 12
ATOM 13875 O O . ASP A 1 22 ? 2.067 -2.845 11.690 1.00 0.00 22 ASP A O 12
ATOM 13884 N N . GLN A 1 23 ? 0.923 -1.614 13.218 1.00 0.00 23 GLN A N 12
ATOM 13885 C CA . GLN A 1 23 ? 1.023 -0.361 12.490 1.00 0.00 23 GLN A CA 12
ATOM 13886 C C . GLN A 1 23 ? 2.513 -0.013 12.368 1.00 0.00 23 GLN A C 12
ATOM 13887 O O . GLN A 1 23 ? 2.983 0.492 11.351 1.00 0.00 23 GLN A O 12
ATOM 13901 N N . SER A 1 24 ? 3.238 -0.347 13.427 1.00 0.00 24 SER A N 12
ATOM 13902 C CA . SER A 1 24 ? 4.674 -0.170 13.504 1.00 0.00 24 SER A CA 12
ATOM 13903 C C . SER A 1 24 ? 5.357 -1.155 12.562 1.00 0.00 24 SER A C 12
ATOM 13904 O O . SER A 1 24 ? 6.342 -0.828 11.898 1.00 0.00 24 SER A O 12
ATOM 13912 N N . GLU A 1 25 ? 4.816 -2.380 12.543 1.00 0.00 25 GLU A N 12
ATOM 13913 C CA . GLU A 1 25 ? 5.353 -3.453 11.724 1.00 0.00 25 GLU A CA 12
ATOM 13914 C C . GLU A 1 25 ? 5.158 -3.215 10.228 1.00 0.00 25 GLU A C 12
ATOM 13915 O O . GLU A 1 25 ? 5.870 -3.825 9.434 1.00 0.00 25 GLU A O 12
ATOM 13927 N N . VAL A 1 26 ? 4.219 -2.340 9.835 1.00 0.00 26 VAL A N 12
ATOM 13928 C CA . VAL A 1 26 ? 4.008 -2.066 8.410 1.00 0.00 26 VAL A CA 12
ATOM 13929 C C . VAL A 1 26 ? 4.939 -0.925 7.956 1.00 0.00 26 VAL A C 12
ATOM 13930 O O . VAL A 1 26 ? 4.729 0.240 8.293 1.00 0.00 26 VAL A O 12
ATOM 13943 N N . THR A 1 27 ? 5.996 -1.284 7.211 1.00 0.00 27 THR A N 12
ATOM 13944 C CA . THR A 1 27 ? 6.981 -0.309 6.736 1.00 0.00 27 THR A CA 12
ATOM 13945 C C . THR A 1 27 ? 7.285 -0.530 5.255 1.00 0.00 27 THR A C 12
ATOM 13946 O O . THR A 1 27 ? 7.135 -1.633 4.742 1.00 0.00 27 THR A O 12
ATOM 13957 N N . PHE A 1 28 ? 7.694 0.537 4.578 1.00 0.00 28 PHE A N 12
ATOM 13958 C CA . PHE A 1 28 ? 8.002 0.489 3.142 1.00 0.00 28 PHE A CA 12
ATOM 13959 C C . PHE A 1 28 ? 8.990 -0.630 2.752 1.00 0.00 28 PHE A C 12
ATOM 13960 O O . PHE A 1 28 ? 9.208 -0.851 1.558 1.00 0.00 28 PHE A O 12
ATOM 13977 N N . GLU A 1 29 ? 9.613 -1.308 3.735 1.00 0.00 29 GLU A N 12
ATOM 13978 C CA . GLU A 1 29 ? 10.600 -2.357 3.423 1.00 0.00 29 GLU A CA 12
ATOM 13979 C C . GLU A 1 29 ? 10.206 -3.742 3.932 1.00 0.00 29 GLU A C 12
ATOM 13980 O O . GLU A 1 29 ? 11.069 -4.627 4.017 1.00 0.00 29 GLU A O 12
ATOM 13992 N N . LYS A 1 30 ? 8.946 -3.936 4.289 1.00 0.00 30 LYS A N 12
ATOM 13993 C CA . LYS A 1 30 ? 8.527 -5.238 4.815 1.00 0.00 30 LYS A CA 12
ATOM 13994 C C . LYS A 1 30 ? 7.797 -6.035 3.764 1.00 0.00 30 LYS A C 12
ATOM 13995 O O . LYS A 1 30 ? 6.758 -5.606 3.272 1.00 0.00 30 LYS A O 12
ATOM 14014 N N . SER A 1 31 ? 8.279 -7.242 3.485 1.00 0.00 31 SER A N 12
ATOM 14015 C CA . SER A 1 31 ? 7.559 -8.107 2.564 1.00 0.00 31 SER A CA 12
ATOM 14016 C C . SER A 1 31 ? 6.169 -8.312 3.139 1.00 0.00 31 SER A C 12
ATOM 14017 O O . SER A 1 31 ? 6.048 -8.634 4.306 1.00 0.00 31 SER A O 12
ATOM 14025 N N . PHE A 1 32 ? 5.133 -8.145 2.334 1.00 0.00 32 PHE A N 12
ATOM 14026 C CA . PHE A 1 32 ? 3.786 -8.335 2.796 1.00 0.00 32 PHE A CA 12
ATOM 14027 C C . PHE A 1 32 ? 3.658 -9.761 3.319 1.00 0.00 32 PHE A C 12
ATOM 14028 O O . PHE A 1 32 ? 3.235 -10.000 4.449 1.00 0.00 32 PHE A O 12
ATOM 14045 N N . VAL A 1 33 ? 4.000 -10.689 2.440 1.00 0.00 33 VAL A N 12
ATOM 14046 C CA . VAL A 1 33 ? 3.890 -12.120 2.713 1.00 0.00 33 VAL A CA 12
ATOM 14047 C C . VAL A 1 33 ? 4.866 -12.605 3.785 1.00 0.00 33 VAL A C 12
ATOM 14048 O O . VAL A 1 33 ? 4.482 -13.340 4.699 1.00 0.00 33 VAL A O 12
ATOM 14061 N N . ASP A 1 34 ? 6.130 -12.256 3.606 1.00 0.00 34 ASP A N 12
ATOM 14062 C CA . ASP A 1 34 ? 7.185 -12.724 4.495 1.00 0.00 34 ASP A CA 12
ATOM 14063 C C . ASP A 1 34 ? 7.318 -11.913 5.774 1.00 0.00 34 ASP A C 12
ATOM 14064 O O . ASP A 1 34 ? 7.468 -12.492 6.856 1.00 0.00 34 ASP A O 12
ATOM 14073 N N . ASP A 1 35 ? 7.306 -10.587 5.654 1.00 0.00 35 ASP A N 12
ATOM 14074 C CA . ASP A 1 35 ? 7.471 -9.733 6.822 1.00 0.00 35 ASP A CA 12
ATOM 14075 C C . ASP A 1 35 ? 6.141 -9.349 7.456 1.00 0.00 35 ASP A C 12
ATOM 14076 O O . ASP A 1 35 ? 6.070 -9.221 8.683 1.00 0.00 35 ASP A O 12
ATOM 14085 N N . LEU A 1 36 ? 5.088 -9.172 6.643 1.00 0.00 36 LEU A N 12
ATOM 14086 C CA . LEU A 1 36 ? 3.782 -8.811 7.197 1.00 0.00 36 LEU A CA 12
ATOM 14087 C C . LEU A 1 36 ? 2.863 -10.044 7.243 1.00 0.00 36 LEU A C 12
ATOM 14088 O O . LEU A 1 36 ? 1.646 -9.925 7.400 1.00 0.00 36 LEU A O 12
ATOM 14104 N N . ASP A 1 37 ? 3.474 -11.233 7.127 1.00 0.00 37 ASP A N 12
ATOM 14105 C CA . ASP A 1 37 ? 2.750 -12.505 7.182 1.00 0.00 37 ASP A CA 12
ATOM 14106 C C . ASP A 1 37 ? 1.491 -12.470 6.311 1.00 0.00 37 ASP A C 12
ATOM 14107 O O . ASP A 1 37 ? 0.396 -12.840 6.758 1.00 0.00 37 ASP A O 12
ATOM 14116 N N . VAL A 1 38 ? 1.652 -12.018 5.065 1.00 0.00 38 VAL A N 12
ATOM 14117 C CA . VAL A 1 38 ? 0.509 -11.936 4.152 1.00 0.00 38 VAL A CA 12
ATOM 14118 C C . VAL A 1 38 ? 0.378 -13.201 3.291 1.00 0.00 38 VAL A C 12
ATOM 14119 O O . VAL A 1 38 ? 1.097 -13.389 2.310 1.00 0.00 38 VAL A O 12
ATOM 14132 N N . ASP A 1 39 ? -0.615 -14.017 3.634 1.00 0.00 39 ASP A N 12
ATOM 14133 C CA . ASP A 1 39 ? -0.924 -15.215 2.864 1.00 0.00 39 ASP A CA 12
ATOM 14134 C C . ASP A 1 39 ? -1.857 -14.796 1.734 1.00 0.00 39 ASP A C 12
ATOM 14135 O O . ASP A 1 39 ? -2.175 -13.605 1.617 1.00 0.00 39 ASP A O 12
ATOM 14144 N N . SER A 1 40 ? -2.307 -15.742 0.909 1.00 0.00 40 SER A N 12
ATOM 14145 C CA . SER A 1 40 ? -3.209 -15.380 -0.183 1.00 0.00 40 SER A CA 12
ATOM 14146 C C . SER A 1 40 ? -4.488 -14.768 0.383 1.00 0.00 40 SER A C 12
ATOM 14147 O O . SER A 1 40 ? -5.010 -13.806 -0.170 1.00 0.00 40 SER A O 12
ATOM 14155 N N . LEU A 1 41 ? -4.982 -15.326 1.493 1.00 0.00 41 LEU A N 12
ATOM 14156 C CA . LEU A 1 41 ? -6.191 -14.796 2.123 1.00 0.00 41 LEU A CA 12
ATOM 14157 C C . LEU A 1 41 ? -5.920 -13.392 2.659 1.00 0.00 41 LEU A C 12
ATOM 14158 O O . LEU A 1 41 ? -6.778 -12.524 2.577 1.00 0.00 41 LEU A O 12
ATOM 14174 N N . SER A 1 42 ? -4.732 -13.198 3.233 1.00 0.00 42 SER A N 12
ATOM 14175 C CA . SER A 1 42 ? -4.360 -11.910 3.801 1.00 0.00 42 SER A CA 12
ATOM 14176 C C . SER A 1 42 ? -4.375 -10.846 2.727 1.00 0.00 42 SER A C 12
ATOM 14177 O O . SER A 1 42 ? -4.993 -9.803 2.900 1.00 0.00 42 SER A O 12
ATOM 14185 N N . MET A 1 43 ? -3.706 -11.125 1.609 1.00 0.00 43 MET A N 12
ATOM 14186 C CA . MET A 1 43 ? -3.667 -10.194 0.506 1.00 0.00 43 MET A CA 12
ATOM 14187 C C . MET A 1 43 ? -5.043 -10.064 -0.121 1.00 0.00 43 MET A C 12
ATOM 14188 O O . MET A 1 43 ? -5.432 -8.980 -0.455 1.00 0.00 43 MET A O 12
ATOM 14202 N N . VAL A 1 44 ? -5.787 -11.163 -0.250 1.00 0.00 44 VAL A N 12
ATOM 14203 C CA . VAL A 1 44 ? -7.137 -11.079 -0.825 1.00 0.00 44 VAL A CA 12
ATOM 14204 C C . VAL A 1 44 ? -8.003 -10.172 0.047 1.00 0.00 44 VAL A C 12
ATOM 14205 O O . VAL A 1 44 ? -8.677 -9.274 -0.466 1.00 0.00 44 VAL A O 12
ATOM 14218 N N . GLU A 1 45 ? -7.959 -10.396 1.357 1.00 0.00 45 GLU A N 12
ATOM 14219 C CA . GLU A 1 45 ? -8.729 -9.581 2.293 1.00 0.00 45 GLU A CA 12
ATOM 14220 C C . GLU A 1 45 ? -8.233 -8.137 2.269 1.00 0.00 45 GLU A C 12
ATOM 14221 O O . GLU A 1 45 ? -9.027 -7.197 2.311 1.00 0.00 45 GLU A O 12
ATOM 14233 N N . ILE A 1 46 ? -6.912 -7.985 2.194 1.00 0.00 46 ILE A N 12
ATOM 14234 C CA . ILE A 1 46 ? -6.281 -6.654 2.153 1.00 0.00 46 ILE A CA 12
ATOM 14235 C C . ILE A 1 46 ? -6.637 -5.924 0.861 1.00 0.00 46 ILE A C 12
ATOM 14236 O O . ILE A 1 46 ? -6.875 -4.729 0.869 1.00 0.00 46 ILE A O 12
ATOM 14252 N N . ILE A 1 47 ? -6.665 -6.663 -0.224 1.00 0.00 47 ILE A N 12
ATOM 14253 C CA . ILE A 1 47 ? -7.001 -6.134 -1.529 1.00 0.00 47 ILE A CA 12
ATOM 14254 C C . ILE A 1 47 ? -8.431 -5.585 -1.483 1.00 0.00 47 ILE A C 12
ATOM 14255 O O . ILE A 1 47 ? -8.716 -4.521 -2.035 1.00 0.00 47 ILE A O 12
ATOM 14271 N N . TYR A 1 48 ? -9.310 -6.325 -0.800 1.00 0.00 48 TYR A N 12
ATOM 14272 C CA . TYR A 1 48 ? -10.697 -5.928 -0.651 1.00 0.00 48 TYR A CA 12
ATOM 14273 C C . TYR A 1 48 ? -10.798 -4.715 0.261 1.00 0.00 48 TYR A C 12
ATOM 14274 O O . TYR A 1 48 ? -11.515 -3.764 -0.047 1.00 0.00 48 TYR A O 12
ATOM 14292 N N . ALA A 1 49 ? -10.066 -4.768 1.378 1.00 0.00 49 ALA A N 12
ATOM 14293 C CA . ALA A 1 49 ? -10.060 -3.680 2.353 1.00 0.00 49 ALA A CA 12
ATOM 14294 C C . ALA A 1 49 ? -9.480 -2.414 1.764 1.00 0.00 49 ALA A C 12
ATOM 14295 O O . ALA A 1 49 ? -9.973 -1.334 2.049 1.00 0.00 49 ALA A O 12
ATOM 14302 N N . CYS A 1 50 ? -8.433 -2.550 0.959 1.00 0.00 50 CYS A N 12
ATOM 14303 C CA . CYS A 1 50 ? -7.806 -1.383 0.343 1.00 0.00 50 CYS A CA 12
ATOM 14304 C C . CYS A 1 50 ? -8.683 -0.845 -0.798 1.00 0.00 50 CYS A C 12
ATOM 14305 O O . CYS A 1 50 ? -8.739 0.361 -1.035 1.00 0.00 50 CYS A O 12
ATOM 14313 N N . ASP A 1 51 ? -9.379 -1.761 -1.478 1.00 0.00 51 ASP A N 12
ATOM 14314 C CA . ASP A 1 51 ? -10.281 -1.396 -2.572 1.00 0.00 51 ASP A CA 12
ATOM 14315 C C . ASP A 1 51 ? -11.443 -0.559 -2.047 1.00 0.00 51 ASP A C 12
ATOM 14316 O O . ASP A 1 51 ? -11.971 0.284 -2.757 1.00 0.00 51 ASP A O 12
ATOM 14325 N N . GLU A 1 52 ? -11.841 -0.824 -0.806 1.00 0.00 52 GLU A N 12
ATOM 14326 C CA . GLU A 1 52 ? -12.954 -0.104 -0.180 1.00 0.00 52 GLU A CA 12
ATOM 14327 C C . GLU A 1 52 ? -12.460 1.088 0.646 1.00 0.00 52 GLU A C 12
ATOM 14328 O O . GLU A 1 52 ? -13.041 2.173 0.596 1.00 0.00 52 GLU A O 12
ATOM 14340 N N . LYS A 1 53 ? -11.402 0.855 1.419 1.00 0.00 53 LYS A N 12
ATOM 14341 C CA . LYS A 1 53 ? -10.828 1.884 2.287 1.00 0.00 53 LYS A CA 12
ATOM 14342 C C . LYS A 1 53 ? -10.193 2.999 1.462 1.00 0.00 53 LYS A C 12
ATOM 14343 O O . LYS A 1 53 ? -10.320 4.180 1.798 1.00 0.00 53 LYS A O 12
ATOM 14362 N N . PHE A 1 54 ? -9.496 2.611 0.390 1.00 0.00 54 PHE A N 12
ATOM 14363 C CA . PHE A 1 54 ? -8.818 3.597 -0.480 1.00 0.00 54 PHE A CA 12
ATOM 14364 C C . PHE A 1 54 ? -9.488 3.742 -1.846 1.00 0.00 54 PHE A C 12
ATOM 14365 O O . PHE A 1 54 ? -9.084 4.612 -2.625 1.00 0.00 54 PHE A O 12
ATOM 14382 N N . GLY A 1 55 ? -10.439 2.861 -2.176 1.00 0.00 55 GLY A N 12
ATOM 14383 C CA . GLY A 1 55 ? -11.044 2.903 -3.510 1.00 0.00 55 GLY A CA 12
ATOM 14384 C C . GLY A 1 55 ? -10.004 2.417 -4.532 1.00 0.00 55 GLY A C 12
ATOM 14385 O O . GLY A 1 55 ? -9.969 2.893 -5.669 1.00 0.00 55 GLY A O 12
ATOM 14389 N N . VAL A 1 56 ? -9.113 1.508 -4.084 1.00 0.00 56 VAL A N 12
ATOM 14390 C CA . VAL A 1 56 ? -8.018 1.008 -4.931 1.00 0.00 56 VAL A CA 12
ATOM 14391 C C . VAL A 1 56 ? -8.124 -0.500 -5.140 1.00 0.00 56 VAL A C 12
ATOM 14392 O O . VAL A 1 56 ? -7.743 -1.287 -4.266 1.00 0.00 56 VAL A O 12
ATOM 14405 N N . GLU A 1 57 ? -8.621 -0.889 -6.305 1.00 0.00 57 GLU A N 12
ATOM 14406 C CA . GLU A 1 57 ? -8.768 -2.299 -6.640 1.00 0.00 57 GLU A CA 12
ATOM 14407 C C . GLU A 1 57 ? -7.456 -2.873 -7.183 1.00 0.00 57 GLU A C 12
ATOM 14408 O O . GLU A 1 57 ? -6.869 -2.327 -8.118 1.00 0.00 57 GLU A O 12
ATOM 14420 N N . ILE A 1 58 ? -7.024 -3.982 -6.582 1.00 0.00 58 ILE A N 12
ATOM 14421 C CA . ILE A 1 58 ? -5.795 -4.672 -7.000 1.00 0.00 58 ILE A CA 12
ATOM 14422 C C . ILE A 1 58 ? -6.152 -5.912 -7.846 1.00 0.00 58 ILE A C 12
ATOM 14423 O O . ILE A 1 58 ? -6.289 -7.008 -7.296 1.00 0.00 58 ILE A O 12
ATOM 14439 N N . PRO A 1 59 ? -6.240 -5.783 -9.174 1.00 0.00 59 PRO A N 12
ATOM 14440 C CA . PRO A 1 59 ? -6.480 -6.954 -10.055 1.00 0.00 59 PRO A CA 12
ATOM 14441 C C . PRO A 1 59 ? -5.518 -8.078 -9.695 1.00 0.00 59 PRO A C 12
ATOM 14442 O O . PRO A 1 59 ? -4.537 -7.855 -8.982 1.00 0.00 59 PRO A O 12
ATOM 14453 N N . ASP A 1 60 ? -5.794 -9.262 -10.204 1.00 0.00 60 ASP A N 12
ATOM 14454 C CA . ASP A 1 60 ? -4.935 -10.424 -9.948 1.00 0.00 60 ASP A CA 12
ATOM 14455 C C . ASP A 1 60 ? -3.485 -10.096 -10.320 1.00 0.00 60 ASP A C 12
ATOM 14456 O O . ASP A 1 60 ? -2.548 -10.543 -9.655 1.00 0.00 60 ASP A O 12
ATOM 14465 N N . GLU A 1 61 ? -3.321 -9.306 -11.387 1.00 0.00 61 GLU A N 12
ATOM 14466 C CA . GLU A 1 61 ? -1.997 -8.905 -11.854 1.00 0.00 61 GLU A CA 12
ATOM 14467 C C . GLU A 1 61 ? -1.282 -8.055 -10.805 1.00 0.00 61 GLU A C 12
ATOM 14468 O O . GLU A 1 61 ? -0.071 -8.198 -10.587 1.00 0.00 61 GLU A O 12
ATOM 14480 N N . GLU A 1 62 ? -2.033 -7.155 -10.172 1.00 0.00 62 GLU A N 12
ATOM 14481 C CA . GLU A 1 62 ? -1.458 -6.276 -9.154 1.00 0.00 62 GLU A CA 12
ATOM 14482 C C . GLU A 1 62 ? -1.170 -7.032 -7.880 1.00 0.00 62 GLU A C 12
ATOM 14483 O O . GLU A 1 62 ? -0.131 -6.858 -7.288 1.00 0.00 62 GLU A O 12
ATOM 14495 N N . SER A 1 63 ? -2.131 -7.835 -7.454 1.00 0.00 63 SER A N 12
ATOM 14496 C CA . SER A 1 63 ? -2.020 -8.598 -6.212 1.00 0.00 63 SER A CA 12
ATOM 14497 C C . SER A 1 63 ? -0.767 -9.450 -6.197 1.00 0.00 63 SER A C 12
ATOM 14498 O O . SER A 1 63 ? -0.070 -9.502 -5.177 1.00 0.00 63 SER A O 12
ATOM 14506 N N . LYS A 1 64 ? -0.463 -10.088 -7.326 1.00 0.00 64 LYS A N 12
ATOM 14507 C CA . LYS A 1 64 ? 0.746 -10.901 -7.404 1.00 0.00 64 LYS A CA 12
ATOM 14508 C C . LYS A 1 64 ? 1.974 -9.992 -7.426 1.00 0.00 64 LYS A C 12
ATOM 14509 O O . LYS A 1 64 ? 3.003 -10.335 -6.838 1.00 0.00 64 LYS A O 12
ATOM 14528 N N . ASN A 1 65 ? 1.850 -8.806 -8.061 1.00 0.00 65 ASN A N 12
ATOM 14529 C CA . ASN A 1 65 ? 2.963 -7.851 -8.073 1.00 0.00 65 ASN A CA 12
ATOM 14530 C C . ASN A 1 65 ? 3.218 -7.370 -6.640 1.00 0.00 65 ASN A C 12
ATOM 14531 O O . ASN A 1 65 ? 4.361 -7.282 -6.191 1.00 0.00 65 ASN A O 12
ATOM 14542 N N . ILE A 1 66 ? 2.120 -7.087 -5.936 1.00 0.00 66 ILE A N 12
ATOM 14543 C CA . ILE A 1 66 ? 2.146 -6.646 -4.565 1.00 0.00 66 ILE A CA 12
ATOM 14544 C C . ILE A 1 66 ? 2.570 -7.791 -3.649 1.00 0.00 66 ILE A C 12
ATOM 14545 O O . ILE A 1 66 ? 1.741 -8.596 -3.214 1.00 0.00 66 ILE A O 12
ATOM 14561 N N . LYS A 1 67 ? 3.859 -7.829 -3.349 1.00 0.00 67 LYS A N 12
ATOM 14562 C CA . LYS A 1 67 ? 4.424 -8.848 -2.458 1.00 0.00 67 LYS A CA 12
ATOM 14563 C C . LYS A 1 67 ? 5.162 -8.192 -1.301 1.00 0.00 67 LYS A C 12
ATOM 14564 O O . LYS A 1 67 ? 5.347 -8.806 -0.253 1.00 0.00 67 LYS A O 12
ATOM 14583 N N . ILE A 1 68 ? 5.553 -6.925 -1.492 1.00 0.00 68 ILE A N 12
ATOM 14584 C CA . ILE A 1 68 ? 6.223 -6.163 -0.468 1.00 0.00 68 ILE A CA 12
ATOM 14585 C C . ILE A 1 68 ? 5.447 -4.863 -0.278 1.00 0.00 68 ILE A C 12
ATOM 14586 O O . ILE A 1 68 ? 4.584 -4.523 -1.094 1.00 0.00 68 ILE A O 12
ATOM 14602 N N . VAL A 1 69 ? 5.739 -4.167 0.799 1.00 0.00 69 VAL A N 12
ATOM 14603 C CA . VAL A 1 69 ? 5.050 -2.921 1.110 1.00 0.00 69 VAL A CA 12
ATOM 14604 C C . VAL A 1 69 ? 5.262 -1.912 -0.015 1.00 0.00 69 VAL A C 12
ATOM 14605 O O . VAL A 1 69 ? 4.351 -1.180 -0.364 1.00 0.00 69 VAL A O 12
ATOM 14618 N N . GLY A 1 70 ? 6.466 -1.873 -0.552 1.00 0.00 70 GLY A N 12
ATOM 14619 C CA . GLY A 1 70 ? 6.798 -0.931 -1.614 1.00 0.00 70 GLY A CA 12
ATOM 14620 C C . GLY A 1 70 ? 5.824 -1.046 -2.778 1.00 0.00 70 GLY A C 12
ATOM 14621 O O . GLY A 1 70 ? 5.379 -0.030 -3.301 1.00 0.00 70 GLY A O 12
ATOM 14625 N N . ASP A 1 71 ? 5.487 -2.274 -3.172 1.00 0.00 71 ASP A N 12
ATOM 14626 C CA . ASP A 1 71 ? 4.550 -2.485 -4.276 1.00 0.00 71 ASP A CA 12
ATOM 14627 C C . ASP A 1 71 ? 3.120 -2.273 -3.819 1.00 0.00 71 ASP A C 12
ATOM 14628 O O . ASP A 1 71 ? 2.341 -1.594 -4.496 1.00 0.00 71 ASP A O 12
ATOM 14637 N N . ALA A 1 72 ? 2.771 -2.880 -2.677 1.00 0.00 72 ALA A N 12
ATOM 14638 C CA . ALA A 1 72 ? 1.421 -2.771 -2.158 1.00 0.00 72 ALA A CA 12
ATOM 14639 C C . ALA A 1 72 ? 1.062 -1.313 -1.923 1.00 0.00 72 ALA A C 12
ATOM 14640 O O . ALA A 1 72 ? 0.137 -0.792 -2.534 1.00 0.00 72 ALA A O 12
ATOM 14647 N N . VAL A 1 73 ? 1.794 -0.684 -1.007 1.00 0.00 73 VAL A N 12
ATOM 14648 C CA . VAL A 1 73 ? 1.549 0.673 -0.626 1.00 0.00 73 VAL A CA 12
ATOM 14649 C C . VAL A 1 73 ? 1.677 1.631 -1.794 1.00 0.00 73 VAL A C 12
ATOM 14650 O O . VAL A 1 73 ? 0.817 2.498 -1.945 1.00 0.00 73 VAL A O 12
ATOM 14663 N N . ASN A 1 74 ? 2.729 1.489 -2.613 1.00 0.00 74 ASN A N 12
ATOM 14664 C CA . ASN A 1 74 ? 2.885 2.403 -3.749 1.00 0.00 74 ASN A CA 12
ATOM 14665 C C . ASN A 1 74 ? 1.669 2.284 -4.660 1.00 0.00 74 ASN A C 12
ATOM 14666 O O . ASN A 1 74 ? 1.159 3.289 -5.152 1.00 0.00 74 ASN A O 12
ATOM 14677 N N . TYR A 1 75 ? 1.196 1.047 -4.855 1.00 0.00 75 TYR A N 12
ATOM 14678 C CA . TYR A 1 75 ? 0.015 0.806 -5.677 1.00 0.00 75 TYR A CA 12
ATOM 14679 C C . TYR A 1 75 ? -1.182 1.537 -5.067 1.00 0.00 75 TYR A C 12
ATOM 14680 O O . TYR A 1 75 ? -1.920 2.246 -5.759 1.00 0.00 75 TYR A O 12
ATOM 14698 N N . ILE A 1 76 ? -1.376 1.357 -3.755 1.00 0.00 76 ILE A N 12
ATOM 14699 C CA . ILE A 1 76 ? -2.494 1.993 -3.079 1.00 0.00 76 ILE A CA 12
ATOM 14700 C C . ILE A 1 76 ? -2.468 3.497 -3.344 1.00 0.00 76 ILE A C 12
ATOM 14701 O O . ILE A 1 76 ? -3.367 3.995 -4.013 1.00 0.00 76 ILE A O 12
ATOM 14717 N N . ILE A 1 77 ? -1.422 4.188 -2.888 1.00 0.00 77 ILE A N 12
ATOM 14718 C CA . ILE A 1 77 ? -1.276 5.638 -3.122 1.00 0.00 77 ILE A CA 12
ATOM 14719 C C . ILE A 1 77 ? -1.332 6.000 -4.607 1.00 0.00 77 ILE A C 12
ATOM 14720 O O . ILE A 1 77 ? -1.591 7.157 -4.959 1.00 0.00 77 ILE A O 12
ATOM 14736 N N . GLU A 1 78 ? -1.061 5.024 -5.451 1.00 0.00 78 GLU A N 12
ATOM 14737 C CA . GLU A 1 78 ? -1.048 5.256 -6.896 1.00 0.00 78 GLU A CA 12
ATOM 14738 C C . GLU A 1 78 ? -2.420 5.715 -7.344 1.00 0.00 78 GLU A C 12
ATOM 14739 O O . GLU A 1 78 ? -2.549 6.695 -8.082 1.00 0.00 78 GLU A O 12
ATOM 14751 N N . HIS A 1 79 ? -3.442 5.014 -6.862 1.00 0.00 79 HIS A N 12
ATOM 14752 C CA . HIS A 1 79 ? -4.843 5.377 -7.192 1.00 0.00 79 HIS A CA 12
ATOM 14753 C C . HIS A 1 79 ? -5.506 6.059 -5.985 1.00 0.00 79 HIS A C 12
ATOM 14754 O O . HIS A 1 79 ? -6.601 6.614 -6.109 1.00 0.00 79 HIS A O 12
ATOM 14768 N N . GLN A 1 80 ? -4.833 6.013 -4.823 1.00 0.00 80 GLN A N 12
ATOM 14769 C CA . GLN A 1 80 ? -5.353 6.621 -3.610 1.00 0.00 80 GLN A CA 12
ATOM 14770 C C . GLN A 1 80 ? -4.984 8.096 -3.583 1.00 0.00 80 GLN A C 12
ATOM 14771 O O . GLN A 1 80 ? -3.886 8.486 -3.990 1.00 0.00 80 GLN A O 12
ATOM 14785 N N . SER A 1 81 ? -5.916 8.892 -3.089 1.00 0.00 81 SER A N 12
ATOM 14786 C CA . SER A 1 81 ? -5.709 10.332 -2.989 1.00 0.00 81 SER A CA 12
ATOM 14787 C C . SER A 1 81 ? -6.752 10.970 -2.075 1.00 0.00 81 SER A C 12
ATOM 14788 O O . SER A 1 81 ? -6.742 12.182 -1.954 1.00 0.00 81 SER A O 12
ATOM 14797 N N . MET A 1 1 ? -6.464 12.127 1.280 1.00 0.00 1 MET A N 13
ATOM 14798 C CA . MET A 1 1 ? -5.154 12.817 1.117 1.00 0.00 1 MET A CA 13
ATOM 14799 C C . MET A 1 1 ? -4.091 12.076 1.934 1.00 0.00 1 MET A C 13
ATOM 14800 O O . MET A 1 1 ? -3.451 12.650 2.826 1.00 0.00 1 MET A O 13
ATOM 14816 N N . ALA A 1 2 ? -3.906 10.787 1.620 1.00 0.00 2 ALA A N 13
ATOM 14817 C CA . ALA A 1 2 ? -2.919 9.968 2.323 1.00 0.00 2 ALA A CA 13
ATOM 14818 C C . ALA A 1 2 ? -1.689 9.737 1.465 1.00 0.00 2 ALA A C 13
ATOM 14819 O O . ALA A 1 2 ? -1.777 9.157 0.382 1.00 0.00 2 ALA A O 13
ATOM 14826 N N . ASP A 1 3 ? -0.538 10.160 1.986 1.00 0.00 3 ASP A N 13
ATOM 14827 C CA . ASP A 1 3 ? 0.727 9.954 1.294 1.00 0.00 3 ASP A CA 13
ATOM 14828 C C . ASP A 1 3 ? 1.090 8.477 1.415 1.00 0.00 3 ASP A C 13
ATOM 14829 O O . ASP A 1 3 ? 0.465 7.764 2.200 1.00 0.00 3 ASP A O 13
ATOM 14838 N N . LYS A 1 4 ? 2.072 8.005 0.637 1.00 0.00 4 LYS A N 13
ATOM 14839 C CA . LYS A 1 4 ? 2.452 6.595 0.671 1.00 0.00 4 LYS A CA 13
ATOM 14840 C C . LYS A 1 4 ? 2.669 6.144 2.124 1.00 0.00 4 LYS A C 13
ATOM 14841 O O . LYS A 1 4 ? 2.279 5.037 2.507 1.00 0.00 4 LYS A O 13
ATOM 14860 N N . ASP A 1 5 ? 3.248 7.034 2.938 1.00 0.00 5 ASP A N 13
ATOM 14861 C CA . ASP A 1 5 ? 3.450 6.737 4.355 1.00 0.00 5 ASP A CA 13
ATOM 14862 C C . ASP A 1 5 ? 2.095 6.524 5.027 1.00 0.00 5 ASP A C 13
ATOM 14863 O O . ASP A 1 5 ? 1.909 5.587 5.811 1.00 0.00 5 ASP A O 13
ATOM 14872 N N . GLN A 1 6 ? 1.145 7.394 4.679 1.00 0.00 6 GLN A N 13
ATOM 14873 C CA . GLN A 1 6 ? -0.199 7.314 5.201 1.00 0.00 6 GLN A CA 13
ATOM 14874 C C . GLN A 1 6 ? -0.882 6.053 4.676 1.00 0.00 6 GLN A C 13
ATOM 14875 O O . GLN A 1 6 ? -1.649 5.446 5.404 1.00 0.00 6 GLN A O 13
ATOM 14889 N N . ILE A 1 7 ? -0.550 5.613 3.438 1.00 0.00 7 ILE A N 13
ATOM 14890 C CA . ILE A 1 7 ? -1.093 4.378 2.908 1.00 0.00 7 ILE A CA 13
ATOM 14891 C C . ILE A 1 7 ? -0.718 3.282 3.893 1.00 0.00 7 ILE A C 13
ATOM 14892 O O . ILE A 1 7 ? -1.517 2.452 4.173 1.00 0.00 7 ILE A O 13
ATOM 14908 N N . LEU A 1 8 ? 0.481 3.326 4.453 1.00 0.00 8 LEU A N 13
ATOM 14909 C CA . LEU A 1 8 ? 0.847 2.341 5.465 1.00 0.00 8 LEU A CA 13
ATOM 14910 C C . LEU A 1 8 ? 0.133 2.608 6.769 1.00 0.00 8 LEU A C 13
ATOM 14911 O O . LEU A 1 8 ? -0.051 1.684 7.524 1.00 0.00 8 LEU A O 13
ATOM 14927 N N . ALA A 1 9 ? -0.280 3.855 7.028 1.00 0.00 9 ALA A N 13
ATOM 14928 C CA . ALA A 1 9 ? -1.017 4.147 8.261 1.00 0.00 9 ALA A CA 13
ATOM 14929 C C . ALA A 1 9 ? -2.426 3.552 8.155 1.00 0.00 9 ALA A C 13
ATOM 14930 O O . ALA A 1 9 ? -2.897 2.832 9.048 1.00 0.00 9 ALA A O 13
ATOM 14937 N N . ASP A 1 10 ? -3.086 3.850 7.035 1.00 0.00 10 ASP A N 13
ATOM 14938 C CA . ASP A 1 10 ? -4.416 3.355 6.773 1.00 0.00 10 ASP A CA 13
ATOM 14939 C C . ASP A 1 10 ? -4.375 1.851 6.465 1.00 0.00 10 ASP A C 13
ATOM 14940 O O . ASP A 1 10 ? -5.221 1.089 6.950 1.00 0.00 10 ASP A O 13
ATOM 14949 N N . MET A 1 11 ? -3.343 1.418 5.727 1.00 0.00 11 MET A N 13
ATOM 14950 C CA . MET A 1 11 ? -3.145 -0.004 5.435 1.00 0.00 11 MET A CA 13
ATOM 14951 C C . MET A 1 11 ? -2.732 -0.713 6.699 1.00 0.00 11 MET A C 13
ATOM 14952 O O . MET A 1 11 ? -3.021 -1.870 6.851 1.00 0.00 11 MET A O 13
ATOM 14966 N N . ALA A 1 12 ? -2.068 -0.002 7.614 1.00 0.00 12 ALA A N 13
ATOM 14967 C CA . ALA A 1 12 ? -1.658 -0.601 8.882 1.00 0.00 12 ALA A CA 13
ATOM 14968 C C . ALA A 1 12 ? -2.904 -1.050 9.616 1.00 0.00 12 ALA A C 13
ATOM 14969 O O . ALA A 1 12 ? -2.911 -2.090 10.263 1.00 0.00 12 ALA A O 13
ATOM 14976 N N . ASP A 1 13 ? -3.957 -0.244 9.493 1.00 0.00 13 ASP A N 13
ATOM 14977 C CA . ASP A 1 13 ? -5.237 -0.565 10.126 1.00 0.00 13 ASP A CA 13
ATOM 14978 C C . ASP A 1 13 ? -5.832 -1.825 9.518 1.00 0.00 13 ASP A C 13
ATOM 14979 O O . ASP A 1 13 ? -6.178 -2.750 10.234 1.00 0.00 13 ASP A O 13
ATOM 14988 N N . ILE A 1 14 ? -5.928 -1.841 8.189 1.00 0.00 14 ILE A N 13
ATOM 14989 C CA . ILE A 1 14 ? -6.469 -2.986 7.447 1.00 0.00 14 ILE A CA 13
ATOM 14990 C C . ILE A 1 14 ? -5.615 -4.223 7.719 1.00 0.00 14 ILE A C 13
ATOM 14991 O O . ILE A 1 14 ? -6.123 -5.306 7.961 1.00 0.00 14 ILE A O 13
ATOM 15007 N N . VAL A 1 15 ? -4.317 -4.017 7.636 1.00 0.00 15 VAL A N 13
ATOM 15008 C CA . VAL A 1 15 ? -3.326 -5.052 7.835 1.00 0.00 15 VAL A CA 13
ATOM 15009 C C . VAL A 1 15 ? -3.464 -5.614 9.250 1.00 0.00 15 VAL A C 13
ATOM 15010 O O . VAL A 1 15 ? -3.562 -6.820 9.432 1.00 0.00 15 VAL A O 13
ATOM 15023 N N . ASN A 1 16 ? -3.540 -4.716 10.225 1.00 0.00 16 ASN A N 13
ATOM 15024 C CA . ASN A 1 16 ? -3.752 -5.087 11.617 1.00 0.00 16 ASN A CA 13
ATOM 15025 C C . ASN A 1 16 ? -5.170 -5.662 11.783 1.00 0.00 16 ASN A C 13
ATOM 15026 O O . ASN A 1 16 ? -5.482 -6.322 12.778 1.00 0.00 16 ASN A O 13
ATOM 15037 N N . ASP A 1 17 ? -6.046 -5.360 10.823 1.00 0.00 17 ASP A N 13
ATOM 15038 C CA . ASP A 1 17 ? -7.424 -5.823 10.878 1.00 0.00 17 ASP A CA 13
ATOM 15039 C C . ASP A 1 17 ? -7.593 -7.215 10.254 1.00 0.00 17 ASP A C 13
ATOM 15040 O O . ASP A 1 17 ? -8.484 -7.970 10.652 1.00 0.00 17 ASP A O 13
ATOM 15049 N N . ILE A 1 18 ? -6.758 -7.532 9.260 1.00 0.00 18 ILE A N 13
ATOM 15050 C CA . ILE A 1 18 ? -6.840 -8.817 8.558 1.00 0.00 18 ILE A CA 13
ATOM 15051 C C . ILE A 1 18 ? -5.750 -9.771 9.046 1.00 0.00 18 ILE A C 13
ATOM 15052 O O . ILE A 1 18 ? -6.055 -10.855 9.553 1.00 0.00 18 ILE A O 13
ATOM 15068 N N . THR A 1 19 ? -4.485 -9.358 8.906 1.00 0.00 19 THR A N 13
ATOM 15069 C CA . THR A 1 19 ? -3.370 -10.178 9.354 1.00 0.00 19 THR A CA 13
ATOM 15070 C C . THR A 1 19 ? -3.044 -9.872 10.814 1.00 0.00 19 THR A C 13
ATOM 15071 O O . THR A 1 19 ? -2.396 -10.677 11.489 1.00 0.00 19 THR A O 13
ATOM 15082 N N . GLY A 1 20 ? -3.472 -8.691 11.287 1.00 0.00 20 GLY A N 13
ATOM 15083 C CA . GLY A 1 20 ? -3.189 -8.279 12.657 1.00 0.00 20 GLY A CA 13
ATOM 15084 C C . GLY A 1 20 ? -1.737 -7.835 12.807 1.00 0.00 20 GLY A C 13
ATOM 15085 O O . GLY A 1 20 ? -1.194 -7.808 13.913 1.00 0.00 20 GLY A O 13
ATOM 15089 N N . VAL A 1 21 ? -1.130 -7.462 11.677 1.00 0.00 21 VAL A N 13
ATOM 15090 C CA . VAL A 1 21 ? 0.236 -6.992 11.651 1.00 0.00 21 VAL A CA 13
ATOM 15091 C C . VAL A 1 21 ? 0.269 -5.566 12.237 1.00 0.00 21 VAL A C 13
ATOM 15092 O O . VAL A 1 21 ? -0.716 -4.829 12.149 1.00 0.00 21 VAL A O 13
ATOM 15105 N N . ASP A 1 22 ? 1.367 -5.242 12.936 1.00 0.00 22 ASP A N 13
ATOM 15106 C CA . ASP A 1 22 ? 1.484 -3.978 13.660 1.00 0.00 22 ASP A CA 13
ATOM 15107 C C . ASP A 1 22 ? 1.616 -2.741 12.800 1.00 0.00 22 ASP A C 13
ATOM 15108 O O . ASP A 1 22 ? 2.268 -2.745 11.756 1.00 0.00 22 ASP A O 13
ATOM 15117 N N . GLN A 1 23 ? 1.047 -1.654 13.331 1.00 0.00 23 GLN A N 13
ATOM 15118 C CA . GLN A 1 23 ? 1.145 -0.347 12.698 1.00 0.00 23 GLN A CA 13
ATOM 15119 C C . GLN A 1 23 ? 2.610 0.123 12.806 1.00 0.00 23 GLN A C 13
ATOM 15120 O O . GLN A 1 23 ? 3.094 0.912 12.007 1.00 0.00 23 GLN A O 13
ATOM 15134 N N . SER A 1 24 ? 3.311 -0.421 13.806 1.00 0.00 24 SER A N 13
ATOM 15135 C CA . SER A 1 24 ? 4.722 -0.151 14.027 1.00 0.00 24 SER A CA 13
ATOM 15136 C C . SER A 1 24 ? 5.542 -0.891 12.971 1.00 0.00 24 SER A C 13
ATOM 15137 O O . SER A 1 24 ? 6.527 -0.380 12.439 1.00 0.00 24 SER A O 13
ATOM 15145 N N . GLU A 1 25 ? 5.107 -2.126 12.712 1.00 0.00 25 GLU A N 13
ATOM 15146 C CA . GLU A 1 25 ? 5.755 -3.017 11.762 1.00 0.00 25 GLU A CA 13
ATOM 15147 C C . GLU A 1 25 ? 5.626 -2.558 10.309 1.00 0.00 25 GLU A C 13
ATOM 15148 O O . GLU A 1 25 ? 6.532 -2.806 9.515 1.00 0.00 25 GLU A O 13
ATOM 15160 N N . VAL A 1 26 ? 4.504 -1.925 9.953 1.00 0.00 26 VAL A N 13
ATOM 15161 C CA . VAL A 1 26 ? 4.284 -1.488 8.571 1.00 0.00 26 VAL A CA 13
ATOM 15162 C C . VAL A 1 26 ? 5.378 -0.500 8.097 1.00 0.00 26 VAL A C 13
ATOM 15163 O O . VAL A 1 26 ? 5.437 0.649 8.541 1.00 0.00 26 VAL A O 13
ATOM 15176 N N . THR A 1 27 ? 6.250 -0.966 7.186 1.00 0.00 27 THR A N 13
ATOM 15177 C CA . THR A 1 27 ? 7.332 -0.136 6.654 1.00 0.00 27 THR A CA 13
ATOM 15178 C C . THR A 1 27 ? 7.514 -0.402 5.159 1.00 0.00 27 THR A C 13
ATOM 15179 O O . THR A 1 27 ? 7.213 -1.489 4.671 1.00 0.00 27 THR A O 13
ATOM 15190 N N . PHE A 1 28 ? 8.001 0.608 4.445 1.00 0.00 28 PHE A N 13
ATOM 15191 C CA . PHE A 1 28 ? 8.217 0.518 2.991 1.00 0.00 28 PHE A CA 13
ATOM 15192 C C . PHE A 1 28 ? 9.119 -0.661 2.577 1.00 0.00 28 PHE A C 13
ATOM 15193 O O . PHE A 1 28 ? 9.257 -0.931 1.380 1.00 0.00 28 PHE A O 13
ATOM 15210 N N . GLU A 1 29 ? 9.759 -1.332 3.546 1.00 0.00 29 GLU A N 13
ATOM 15211 C CA . GLU A 1 29 ? 10.674 -2.444 3.236 1.00 0.00 29 GLU A CA 13
ATOM 15212 C C . GLU A 1 29 ? 10.235 -3.796 3.796 1.00 0.00 29 GLU A C 13
ATOM 15213 O O . GLU A 1 29 ? 11.039 -4.736 3.794 1.00 0.00 29 GLU A O 13
ATOM 15225 N N . LYS A 1 30 ? 9.005 -3.909 4.280 1.00 0.00 30 LYS A N 13
ATOM 15226 C CA . LYS A 1 30 ? 8.556 -5.191 4.845 1.00 0.00 30 LYS A CA 13
ATOM 15227 C C . LYS A 1 30 ? 7.821 -5.997 3.796 1.00 0.00 30 LYS A C 13
ATOM 15228 O O . LYS A 1 30 ? 6.807 -5.549 3.272 1.00 0.00 30 LYS A O 13
ATOM 15247 N N . SER A 1 31 ? 8.283 -7.215 3.536 1.00 0.00 31 SER A N 13
ATOM 15248 C CA . SER A 1 31 ? 7.564 -8.073 2.599 1.00 0.00 31 SER A CA 13
ATOM 15249 C C . SER A 1 31 ? 6.174 -8.277 3.166 1.00 0.00 31 SER A C 13
ATOM 15250 O O . SER A 1 31 ? 6.066 -8.582 4.340 1.00 0.00 31 SER A O 13
ATOM 15258 N N . PHE A 1 32 ? 5.122 -8.125 2.363 1.00 0.00 32 PHE A N 13
ATOM 15259 C CA . PHE A 1 32 ? 3.787 -8.326 2.849 1.00 0.00 32 PHE A CA 13
ATOM 15260 C C . PHE A 1 32 ? 3.682 -9.744 3.398 1.00 0.00 32 PHE A C 13
ATOM 15261 O O . PHE A 1 32 ? 3.285 -9.966 4.539 1.00 0.00 32 PHE A O 13
ATOM 15278 N N . VAL A 1 33 ? 4.008 -10.688 2.526 1.00 0.00 33 VAL A N 13
ATOM 15279 C CA . VAL A 1 33 ? 3.909 -12.117 2.816 1.00 0.00 33 VAL A CA 13
ATOM 15280 C C . VAL A 1 33 ? 4.881 -12.598 3.896 1.00 0.00 33 VAL A C 13
ATOM 15281 O O . VAL A 1 33 ? 4.481 -13.326 4.810 1.00 0.00 33 VAL A O 13
ATOM 15294 N N . ASP A 1 34 ? 6.150 -12.253 3.740 1.00 0.00 34 ASP A N 13
ATOM 15295 C CA . ASP A 1 34 ? 7.183 -12.724 4.657 1.00 0.00 34 ASP A CA 13
ATOM 15296 C C . ASP A 1 34 ? 7.362 -11.848 5.886 1.00 0.00 34 ASP A C 13
ATOM 15297 O O . ASP A 1 34 ? 7.545 -12.370 6.991 1.00 0.00 34 ASP A O 13
ATOM 15306 N N . ASP A 1 35 ? 7.345 -10.527 5.700 1.00 0.00 35 ASP A N 13
ATOM 15307 C CA . ASP A 1 35 ? 7.548 -9.619 6.818 1.00 0.00 35 ASP A CA 13
ATOM 15308 C C . ASP A 1 35 ? 6.234 -9.232 7.485 1.00 0.00 35 ASP A C 13
ATOM 15309 O O . ASP A 1 35 ? 6.190 -9.093 8.712 1.00 0.00 35 ASP A O 13
ATOM 15318 N N . LEU A 1 36 ? 5.163 -9.067 6.694 1.00 0.00 36 LEU A N 13
ATOM 15319 C CA . LEU A 1 36 ? 3.866 -8.704 7.265 1.00 0.00 36 LEU A CA 13
ATOM 15320 C C . LEU A 1 36 ? 2.958 -9.947 7.346 1.00 0.00 36 LEU A C 13
ATOM 15321 O O . LEU A 1 36 ? 1.746 -9.835 7.536 1.00 0.00 36 LEU A O 13
ATOM 15337 N N . ASP A 1 37 ? 3.574 -11.134 7.216 1.00 0.00 37 ASP A N 13
ATOM 15338 C CA . ASP A 1 37 ? 2.861 -12.412 7.298 1.00 0.00 37 ASP A CA 13
ATOM 15339 C C . ASP A 1 37 ? 1.581 -12.392 6.458 1.00 0.00 37 ASP A C 13
ATOM 15340 O O . ASP A 1 37 ? 0.497 -12.753 6.937 1.00 0.00 37 ASP A O 13
ATOM 15349 N N . VAL A 1 38 ? 1.712 -11.962 5.201 1.00 0.00 38 VAL A N 13
ATOM 15350 C CA . VAL A 1 38 ? 0.547 -11.896 4.311 1.00 0.00 38 VAL A CA 13
ATOM 15351 C C . VAL A 1 38 ? 0.402 -13.177 3.477 1.00 0.00 38 VAL A C 13
ATOM 15352 O O . VAL A 1 38 ? 1.097 -13.380 2.483 1.00 0.00 38 VAL A O 13
ATOM 15365 N N . ASP A 1 39 ? -0.581 -13.989 3.858 1.00 0.00 39 ASP A N 13
ATOM 15366 C CA . ASP A 1 39 ? -0.899 -15.197 3.113 1.00 0.00 39 ASP A CA 13
ATOM 15367 C C . ASP A 1 39 ? -1.768 -14.782 1.935 1.00 0.00 39 ASP A C 13
ATOM 15368 O O . ASP A 1 39 ? -2.117 -13.598 1.821 1.00 0.00 39 ASP A O 13
ATOM 15377 N N . SER A 1 40 ? -2.131 -15.723 1.061 1.00 0.00 40 SER A N 13
ATOM 15378 C CA . SER A 1 40 ? -2.968 -15.358 -0.081 1.00 0.00 40 SER A CA 13
ATOM 15379 C C . SER A 1 40 ? -4.281 -14.762 0.421 1.00 0.00 40 SER A C 13
ATOM 15380 O O . SER A 1 40 ? -4.779 -13.797 -0.148 1.00 0.00 40 SER A O 13
ATOM 15388 N N . LEU A 1 41 ? -4.821 -15.334 1.502 1.00 0.00 41 LEU A N 13
ATOM 15389 C CA . LEU A 1 41 ? -6.061 -14.823 2.083 1.00 0.00 41 LEU A CA 13
ATOM 15390 C C . LEU A 1 41 ? -5.838 -13.418 2.642 1.00 0.00 41 LEU A C 13
ATOM 15391 O O . LEU A 1 41 ? -6.713 -12.572 2.539 1.00 0.00 41 LEU A O 13
ATOM 15407 N N . SER A 1 42 ? -4.677 -13.198 3.266 1.00 0.00 42 SER A N 13
ATOM 15408 C CA . SER A 1 42 ? -4.369 -11.904 3.861 1.00 0.00 42 SER A CA 13
ATOM 15409 C C . SER A 1 42 ? -4.372 -10.831 2.788 1.00 0.00 42 SER A C 13
ATOM 15410 O O . SER A 1 42 ? -5.012 -9.796 2.951 1.00 0.00 42 SER A O 13
ATOM 15418 N N . MET A 1 43 ? -3.679 -11.099 1.678 1.00 0.00 43 MET A N 13
ATOM 15419 C CA . MET A 1 43 ? -3.637 -10.160 0.576 1.00 0.00 43 MET A CA 13
ATOM 15420 C C . MET A 1 43 ? -4.996 -10.073 -0.087 1.00 0.00 43 MET A C 13
ATOM 15421 O O . MET A 1 43 ? -5.412 -9.000 -0.430 1.00 0.00 43 MET A O 13
ATOM 15435 N N . VAL A 1 44 ? -5.697 -11.198 -0.246 1.00 0.00 44 VAL A N 13
ATOM 15436 C CA . VAL A 1 44 ? -7.027 -11.166 -0.866 1.00 0.00 44 VAL A CA 13
ATOM 15437 C C . VAL A 1 44 ? -7.953 -10.287 -0.027 1.00 0.00 44 VAL A C 13
ATOM 15438 O O . VAL A 1 44 ? -8.648 -9.424 -0.565 1.00 0.00 44 VAL A O 13
ATOM 15451 N N . GLU A 1 45 ? -7.937 -10.500 1.284 1.00 0.00 45 GLU A N 13
ATOM 15452 C CA . GLU A 1 45 ? -8.764 -9.709 2.189 1.00 0.00 45 GLU A CA 13
ATOM 15453 C C . GLU A 1 45 ? -8.316 -8.247 2.164 1.00 0.00 45 GLU A C 13
ATOM 15454 O O . GLU A 1 45 ? -9.145 -7.335 2.162 1.00 0.00 45 GLU A O 13
ATOM 15466 N N . ILE A 1 46 ? -6.998 -8.044 2.128 1.00 0.00 46 ILE A N 13
ATOM 15467 C CA . ILE A 1 46 ? -6.420 -6.686 2.082 1.00 0.00 46 ILE A CA 13
ATOM 15468 C C . ILE A 1 46 ? -6.783 -5.986 0.773 1.00 0.00 46 ILE A C 13
ATOM 15469 O O . ILE A 1 46 ? -7.070 -4.802 0.760 1.00 0.00 46 ILE A O 13
ATOM 15485 N N . ILE A 1 47 ? -6.767 -6.744 -0.303 1.00 0.00 47 ILE A N 13
ATOM 15486 C CA . ILE A 1 47 ? -7.104 -6.245 -1.621 1.00 0.00 47 ILE A CA 13
ATOM 15487 C C . ILE A 1 47 ? -8.551 -5.736 -1.594 1.00 0.00 47 ILE A C 13
ATOM 15488 O O . ILE A 1 47 ? -8.864 -4.697 -2.172 1.00 0.00 47 ILE A O 13
ATOM 15504 N N . TYR A 1 48 ? -9.409 -6.480 -0.895 1.00 0.00 48 TYR A N 13
ATOM 15505 C CA . TYR A 1 48 ? -10.807 -6.123 -0.754 1.00 0.00 48 TYR A CA 13
ATOM 15506 C C . TYR A 1 48 ? -10.948 -4.904 0.147 1.00 0.00 48 TYR A C 13
ATOM 15507 O O . TYR A 1 48 ? -11.701 -3.986 -0.168 1.00 0.00 48 TYR A O 13
ATOM 15525 N N . ALA A 1 49 ? -10.212 -4.912 1.265 1.00 0.00 49 ALA A N 13
ATOM 15526 C CA . ALA A 1 49 ? -10.247 -3.809 2.224 1.00 0.00 49 ALA A CA 13
ATOM 15527 C C . ALA A 1 49 ? -9.718 -2.526 1.613 1.00 0.00 49 ALA A C 13
ATOM 15528 O O . ALA A 1 49 ? -10.258 -1.462 1.870 1.00 0.00 49 ALA A O 13
ATOM 15535 N N . CYS A 1 50 ? -8.659 -2.632 0.813 1.00 0.00 50 CYS A N 13
ATOM 15536 C CA . CYS A 1 50 ? -8.081 -1.449 0.166 1.00 0.00 50 CYS A CA 13
ATOM 15537 C C . CYS A 1 50 ? -8.986 -0.979 -0.981 1.00 0.00 50 CYS A C 13
ATOM 15538 O O . CYS A 1 50 ? -9.081 0.216 -1.263 1.00 0.00 50 CYS A O 13
ATOM 15546 N N . ASP A 1 51 ? -9.662 -1.941 -1.616 1.00 0.00 51 ASP A N 13
ATOM 15547 C CA . ASP A 1 51 ? -10.586 -1.655 -2.712 1.00 0.00 51 ASP A CA 13
ATOM 15548 C C . ASP A 1 51 ? -11.785 -0.857 -2.209 1.00 0.00 51 ASP A C 13
ATOM 15549 O O . ASP A 1 51 ? -12.338 -0.033 -2.929 1.00 0.00 51 ASP A O 13
ATOM 15558 N N . GLU A 1 52 ? -12.193 -1.139 -0.976 1.00 0.00 52 GLU A N 13
ATOM 15559 C CA . GLU A 1 52 ? -13.346 -0.469 -0.374 1.00 0.00 52 GLU A CA 13
ATOM 15560 C C . GLU A 1 52 ? -12.932 0.756 0.444 1.00 0.00 52 GLU A C 13
ATOM 15561 O O . GLU A 1 52 ? -13.548 1.819 0.341 1.00 0.00 52 GLU A O 13
ATOM 15573 N N . LYS A 1 53 ? -11.894 0.586 1.259 1.00 0.00 53 LYS A N 13
ATOM 15574 C CA . LYS A 1 53 ? -11.390 1.660 2.114 1.00 0.00 53 LYS A CA 13
ATOM 15575 C C . LYS A 1 53 ? -10.739 2.766 1.282 1.00 0.00 53 LYS A C 13
ATOM 15576 O O . LYS A 1 53 ? -10.869 3.949 1.613 1.00 0.00 53 LYS A O 13
ATOM 15595 N N . PHE A 1 54 ? -10.007 2.375 0.231 1.00 0.00 54 PHE A N 13
ATOM 15596 C CA . PHE A 1 54 ? -9.295 3.365 -0.612 1.00 0.00 54 PHE A CA 13
ATOM 15597 C C . PHE A 1 54 ? -9.801 3.419 -2.052 1.00 0.00 54 PHE A C 13
ATOM 15598 O O . PHE A 1 54 ? -9.296 4.228 -2.839 1.00 0.00 54 PHE A O 13
ATOM 15615 N N . GLY A 1 55 ? -10.745 2.550 -2.417 1.00 0.00 55 GLY A N 13
ATOM 15616 C CA . GLY A 1 55 ? -11.225 2.526 -3.801 1.00 0.00 55 GLY A CA 13
ATOM 15617 C C . GLY A 1 55 ? -10.130 1.958 -4.716 1.00 0.00 55 GLY A C 13
ATOM 15618 O O . GLY A 1 55 ? -10.066 2.300 -5.899 1.00 0.00 55 GLY A O 13
ATOM 15622 N N . VAL A 1 56 ? -9.254 1.114 -4.143 1.00 0.00 56 VAL A N 13
ATOM 15623 C CA . VAL A 1 56 ? -8.140 0.527 -4.896 1.00 0.00 56 VAL A CA 13
ATOM 15624 C C . VAL A 1 56 ? -8.417 -0.947 -5.209 1.00 0.00 56 VAL A C 13
ATOM 15625 O O . VAL A 1 56 ? -8.119 -1.829 -4.392 1.00 0.00 56 VAL A O 13
ATOM 15638 N N . GLU A 1 57 ? -8.962 -1.207 -6.390 1.00 0.00 57 GLU A N 13
ATOM 15639 C CA . GLU A 1 57 ? -9.248 -2.577 -6.802 1.00 0.00 57 GLU A CA 13
ATOM 15640 C C . GLU A 1 57 ? -7.994 -3.191 -7.415 1.00 0.00 57 GLU A C 13
ATOM 15641 O O . GLU A 1 57 ? -7.714 -2.995 -8.602 1.00 0.00 57 GLU A O 13
ATOM 15653 N N . ILE A 1 58 ? -7.240 -3.925 -6.593 1.00 0.00 58 ILE A N 13
ATOM 15654 C CA . ILE A 1 58 ? -6.009 -4.558 -7.060 1.00 0.00 58 ILE A CA 13
ATOM 15655 C C . ILE A 1 58 ? -6.336 -5.693 -8.046 1.00 0.00 58 ILE A C 13
ATOM 15656 O O . ILE A 1 58 ? -6.857 -6.730 -7.627 1.00 0.00 58 ILE A O 13
ATOM 15672 N N . PRO A 1 59 ? -5.985 -5.550 -9.329 1.00 0.00 59 PRO A N 13
ATOM 15673 C CA . PRO A 1 59 ? -6.199 -6.633 -10.320 1.00 0.00 59 PRO A CA 13
ATOM 15674 C C . PRO A 1 59 ? -5.282 -7.793 -10.011 1.00 0.00 59 PRO A C 13
ATOM 15675 O O . PRO A 1 59 ? -4.352 -7.660 -9.210 1.00 0.00 59 PRO A O 13
ATOM 15686 N N . ASP A 1 60 ? -5.541 -8.913 -10.655 1.00 0.00 60 ASP A N 13
ATOM 15687 C CA . ASP A 1 60 ? -4.720 -10.108 -10.462 1.00 0.00 60 ASP A CA 13
ATOM 15688 C C . ASP A 1 60 ? -3.252 -9.765 -10.729 1.00 0.00 60 ASP A C 13
ATOM 15689 O O . ASP A 1 60 ? -2.353 -10.285 -10.058 1.00 0.00 60 ASP A O 13
ATOM 15698 N N . GLU A 1 61 ? -3.026 -8.861 -11.692 1.00 0.00 61 GLU A N 13
ATOM 15699 C CA . GLU A 1 61 ? -1.679 -8.425 -12.027 1.00 0.00 61 GLU A CA 13
ATOM 15700 C C . GLU A 1 61 ? -1.023 -7.774 -10.811 1.00 0.00 61 GLU A C 13
ATOM 15701 O O . GLU A 1 61 ? 0.153 -8.038 -10.515 1.00 0.00 61 GLU A O 13
ATOM 15713 N N . GLU A 1 62 ? -1.785 -6.934 -10.091 1.00 0.00 62 GLU A N 13
ATOM 15714 C CA . GLU A 1 62 ? -1.235 -6.282 -8.902 1.00 0.00 62 GLU A CA 13
ATOM 15715 C C . GLU A 1 62 ? -1.109 -7.271 -7.768 1.00 0.00 62 GLU A C 13
ATOM 15716 O O . GLU A 1 62 ? -0.062 -7.396 -7.216 1.00 0.00 62 GLU A O 13
ATOM 15728 N N . SER A 1 63 ? -2.205 -7.925 -7.408 1.00 0.00 63 SER A N 13
ATOM 15729 C CA . SER A 1 63 ? -2.222 -8.875 -6.280 1.00 0.00 63 SER A CA 13
ATOM 15730 C C . SER A 1 63 ? -0.954 -9.720 -6.215 1.00 0.00 63 SER A C 13
ATOM 15731 O O . SER A 1 63 ? -0.330 -9.822 -5.155 1.00 0.00 63 SER A O 13
ATOM 15739 N N . LYS A 1 64 ? -0.572 -10.300 -7.350 1.00 0.00 64 LYS A N 13
ATOM 15740 C CA . LYS A 1 64 ? 0.640 -11.113 -7.402 1.00 0.00 64 LYS A CA 13
ATOM 15741 C C . LYS A 1 64 ? 1.888 -10.230 -7.305 1.00 0.00 64 LYS A C 13
ATOM 15742 O O . LYS A 1 64 ? 2.875 -10.622 -6.677 1.00 0.00 64 LYS A O 13
ATOM 15761 N N . ASN A 1 65 ? 1.834 -9.026 -7.911 1.00 0.00 65 ASN A N 13
ATOM 15762 C CA . ASN A 1 65 ? 2.975 -8.099 -7.851 1.00 0.00 65 ASN A CA 13
ATOM 15763 C C . ASN A 1 65 ? 3.182 -7.590 -6.418 1.00 0.00 65 ASN A C 13
ATOM 15764 O O . ASN A 1 65 ? 4.312 -7.498 -5.933 1.00 0.00 65 ASN A O 13
ATOM 15775 N N . ILE A 1 66 ? 2.070 -7.270 -5.756 1.00 0.00 66 ILE A N 13
ATOM 15776 C CA . ILE A 1 66 ? 2.057 -6.782 -4.408 1.00 0.00 66 ILE A CA 13
ATOM 15777 C C . ILE A 1 66 ? 2.465 -7.893 -3.451 1.00 0.00 66 ILE A C 13
ATOM 15778 O O . ILE A 1 66 ? 1.625 -8.614 -2.907 1.00 0.00 66 ILE A O 13
ATOM 15794 N N . LYS A 1 67 ? 3.770 -7.991 -3.246 1.00 0.00 67 LYS A N 13
ATOM 15795 C CA . LYS A 1 67 ? 4.350 -8.980 -2.341 1.00 0.00 67 LYS A CA 13
ATOM 15796 C C . LYS A 1 67 ? 5.121 -8.284 -1.228 1.00 0.00 67 LYS A C 13
ATOM 15797 O O . LYS A 1 67 ? 5.367 -8.875 -0.180 1.00 0.00 67 LYS A O 13
ATOM 15816 N N . ILE A 1 68 ? 5.472 -7.009 -1.461 1.00 0.00 68 ILE A N 13
ATOM 15817 C CA . ILE A 1 68 ? 6.168 -6.210 -0.483 1.00 0.00 68 ILE A CA 13
ATOM 15818 C C . ILE A 1 68 ? 5.384 -4.915 -0.300 1.00 0.00 68 ILE A C 13
ATOM 15819 O O . ILE A 1 68 ? 4.482 -4.607 -1.087 1.00 0.00 68 ILE A O 13
ATOM 15835 N N . VAL A 1 69 ? 5.722 -4.181 0.736 1.00 0.00 69 VAL A N 13
ATOM 15836 C CA . VAL A 1 69 ? 5.044 -2.930 1.040 1.00 0.00 69 VAL A CA 13
ATOM 15837 C C . VAL A 1 69 ? 5.203 -1.957 -0.126 1.00 0.00 69 VAL A C 13
ATOM 15838 O O . VAL A 1 69 ? 4.258 -1.273 -0.492 1.00 0.00 69 VAL A O 13
ATOM 15851 N N . GLY A 1 70 ? 6.397 -1.902 -0.686 1.00 0.00 70 GLY A N 13
ATOM 15852 C CA . GLY A 1 70 ? 6.689 -0.992 -1.790 1.00 0.00 70 GLY A CA 13
ATOM 15853 C C . GLY A 1 70 ? 5.652 -1.093 -2.899 1.00 0.00 70 GLY A C 13
ATOM 15854 O O . GLY A 1 70 ? 5.159 -0.075 -3.371 1.00 0.00 70 GLY A O 13
ATOM 15858 N N . ASP A 1 71 ? 5.330 -2.316 -3.311 1.00 0.00 71 ASP A N 13
ATOM 15859 C CA . ASP A 1 71 ? 4.349 -2.529 -4.375 1.00 0.00 71 ASP A CA 13
ATOM 15860 C C . ASP A 1 71 ? 2.928 -2.309 -3.882 1.00 0.00 71 ASP A C 13
ATOM 15861 O O . ASP A 1 71 ? 2.138 -1.627 -4.541 1.00 0.00 71 ASP A O 13
ATOM 15870 N N . ALA A 1 72 ? 2.599 -2.920 -2.735 1.00 0.00 72 ALA A N 13
ATOM 15871 C CA . ALA A 1 72 ? 1.259 -2.809 -2.184 1.00 0.00 72 ALA A CA 13
ATOM 15872 C C . ALA A 1 72 ? 0.901 -1.350 -1.953 1.00 0.00 72 ALA A C 13
ATOM 15873 O O . ALA A 1 72 ? -0.051 -0.832 -2.530 1.00 0.00 72 ALA A O 13
ATOM 15880 N N . VAL A 1 73 ? 1.665 -0.723 -1.070 1.00 0.00 73 VAL A N 13
ATOM 15881 C CA . VAL A 1 73 ? 1.450 0.639 -0.671 1.00 0.00 73 VAL A CA 13
ATOM 15882 C C . VAL A 1 73 ? 1.573 1.620 -1.831 1.00 0.00 73 VAL A C 13
ATOM 15883 O O . VAL A 1 73 ? 0.741 2.519 -1.946 1.00 0.00 73 VAL A O 13
ATOM 15896 N N . ASN A 1 74 ? 2.588 1.457 -2.690 1.00 0.00 74 ASN A N 13
ATOM 15897 C CA . ASN A 1 74 ? 2.737 2.390 -3.819 1.00 0.00 74 ASN A CA 13
ATOM 15898 C C . ASN A 1 74 ? 1.483 2.338 -4.691 1.00 0.00 74 ASN A C 13
ATOM 15899 O O . ASN A 1 74 ? 1.000 3.372 -5.161 1.00 0.00 74 ASN A O 13
ATOM 15910 N N . TYR A 1 75 ? 0.950 1.130 -4.889 1.00 0.00 75 TYR A N 13
ATOM 15911 C CA . TYR A 1 75 ? -0.266 0.963 -5.680 1.00 0.00 75 TYR A CA 13
ATOM 15912 C C . TYR A 1 75 ? -1.449 1.640 -4.977 1.00 0.00 75 TYR A C 13
ATOM 15913 O O . TYR A 1 75 ? -2.259 2.332 -5.609 1.00 0.00 75 TYR A O 13
ATOM 15931 N N . ILE A 1 76 ? -1.553 1.448 -3.654 1.00 0.00 76 ILE A N 13
ATOM 15932 C CA . ILE A 1 76 ? -2.654 2.044 -2.913 1.00 0.00 76 ILE A CA 13
ATOM 15933 C C . ILE A 1 76 ? -2.612 3.563 -3.074 1.00 0.00 76 ILE A C 13
ATOM 15934 O O . ILE A 1 76 ? -3.630 4.164 -3.436 1.00 0.00 76 ILE A O 13
ATOM 15950 N N . ILE A 1 77 ? -1.443 4.171 -2.868 1.00 0.00 77 ILE A N 13
ATOM 15951 C CA . ILE A 1 77 ? -1.322 5.612 -3.071 1.00 0.00 77 ILE A CA 13
ATOM 15952 C C . ILE A 1 77 ? -1.523 5.972 -4.551 1.00 0.00 77 ILE A C 13
ATOM 15953 O O . ILE A 1 77 ? -1.813 7.130 -4.870 1.00 0.00 77 ILE A O 13
ATOM 15969 N N . GLU A 1 78 ? -1.350 4.990 -5.439 1.00 0.00 78 GLU A N 13
ATOM 15970 C CA . GLU A 1 78 ? -1.496 5.244 -6.871 1.00 0.00 78 GLU A CA 13
ATOM 15971 C C . GLU A 1 78 ? -2.886 5.777 -7.143 1.00 0.00 78 GLU A C 13
ATOM 15972 O O . GLU A 1 78 ? -3.059 6.736 -7.901 1.00 0.00 78 GLU A O 13
ATOM 15984 N N . HIS A 1 79 ? -3.870 5.157 -6.497 1.00 0.00 79 HIS A N 13
ATOM 15985 C CA . HIS A 1 79 ? -5.277 5.599 -6.658 1.00 0.00 79 HIS A CA 13
ATOM 15986 C C . HIS A 1 79 ? -5.692 6.490 -5.488 1.00 0.00 79 HIS A C 13
ATOM 15987 O O . HIS A 1 79 ? -6.696 7.202 -5.588 1.00 0.00 79 HIS A O 13
ATOM 16001 N N . GLN A 1 80 ? -4.925 6.454 -4.381 1.00 0.00 80 GLN A N 13
ATOM 16002 C CA . GLN A 1 80 ? -5.265 7.282 -3.220 1.00 0.00 80 GLN A CA 13
ATOM 16003 C C . GLN A 1 80 ? -4.838 8.713 -3.433 1.00 0.00 80 GLN A C 13
ATOM 16004 O O . GLN A 1 80 ? -3.925 9.003 -4.209 1.00 0.00 80 GLN A O 13
ATOM 16018 N N . SER A 1 81 ? -5.508 9.595 -2.707 1.00 0.00 81 SER A N 13
ATOM 16019 C CA . SER A 1 81 ? -5.214 11.030 -2.766 1.00 0.00 81 SER A CA 13
ATOM 16020 C C . SER A 1 81 ? -6.157 11.803 -1.844 1.00 0.00 81 SER A C 13
ATOM 16021 O O . SER A 1 81 ? -6.926 11.165 -1.141 1.00 0.00 81 SER A O 13
ATOM 16030 N N . MET A 1 1 ? -7.648 11.874 2.265 1.00 0.00 1 MET A N 14
ATOM 16031 C CA . MET A 1 1 ? -6.368 12.178 1.566 1.00 0.00 1 MET A CA 14
ATOM 16032 C C . MET A 1 1 ? -5.217 11.514 2.310 1.00 0.00 1 MET A C 14
ATOM 16033 O O . MET A 1 1 ? -4.770 12.012 3.346 1.00 0.00 1 MET A O 14
ATOM 16049 N N . ALA A 1 2 ? -4.743 10.384 1.772 1.00 0.00 2 ALA A N 14
ATOM 16050 C CA . ALA A 1 2 ? -3.640 9.649 2.390 1.00 0.00 2 ALA A CA 14
ATOM 16051 C C . ALA A 1 2 ? -2.465 9.506 1.435 1.00 0.00 2 ALA A C 14
ATOM 16052 O O . ALA A 1 2 ? -2.591 8.880 0.381 1.00 0.00 2 ALA A O 14
ATOM 16059 N N . ASP A 1 3 ? -1.313 10.043 1.843 1.00 0.00 3 ASP A N 14
ATOM 16060 C CA . ASP A 1 3 ? -0.091 9.921 1.056 1.00 0.00 3 ASP A CA 14
ATOM 16061 C C . ASP A 1 3 ? 0.449 8.508 1.241 1.00 0.00 3 ASP A C 14
ATOM 16062 O O . ASP A 1 3 ? -0.055 7.777 2.090 1.00 0.00 3 ASP A O 14
ATOM 16071 N N . LYS A 1 4 ? 1.452 8.104 0.449 1.00 0.00 4 LYS A N 14
ATOM 16072 C CA . LYS A 1 4 ? 1.999 6.746 0.548 1.00 0.00 4 LYS A CA 14
ATOM 16073 C C . LYS A 1 4 ? 2.317 6.387 2.005 1.00 0.00 4 LYS A C 14
ATOM 16074 O O . LYS A 1 4 ? 2.010 5.274 2.455 1.00 0.00 4 LYS A O 14
ATOM 16093 N N . ASP A 1 5 ? 2.882 7.337 2.752 1.00 0.00 5 ASP A N 14
ATOM 16094 C CA . ASP A 1 5 ? 3.168 7.099 4.167 1.00 0.00 5 ASP A CA 14
ATOM 16095 C C . ASP A 1 5 ? 1.849 6.814 4.894 1.00 0.00 5 ASP A C 14
ATOM 16096 O O . ASP A 1 5 ? 1.746 5.885 5.706 1.00 0.00 5 ASP A O 14
ATOM 16105 N N . GLN A 1 6 ? 0.835 7.614 4.557 1.00 0.00 6 GLN A N 14
ATOM 16106 C CA . GLN A 1 6 ? -0.487 7.464 5.122 1.00 0.00 6 GLN A CA 14
ATOM 16107 C C . GLN A 1 6 ? -1.097 6.138 4.675 1.00 0.00 6 GLN A C 14
ATOM 16108 O O . GLN A 1 6 ? -1.830 5.535 5.437 1.00 0.00 6 GLN A O 14
ATOM 16122 N N . ILE A 1 7 ? -0.764 5.657 3.449 1.00 0.00 7 ILE A N 14
ATOM 16123 C CA . ILE A 1 7 ? -1.261 4.383 2.979 1.00 0.00 7 ILE A CA 14
ATOM 16124 C C . ILE A 1 7 ? -0.810 3.337 3.971 1.00 0.00 7 ILE A C 14
ATOM 16125 O O . ILE A 1 7 ? -1.561 2.468 4.248 1.00 0.00 7 ILE A O 14
ATOM 16141 N N . LEU A 1 8 ? 0.401 3.451 4.515 1.00 0.00 8 LEU A N 14
ATOM 16142 C CA . LEU A 1 8 ? 0.842 2.488 5.526 1.00 0.00 8 LEU A CA 14
ATOM 16143 C C . LEU A 1 8 ? 0.138 2.701 6.841 1.00 0.00 8 LEU A C 14
ATOM 16144 O O . LEU A 1 8 ? -0.030 1.743 7.558 1.00 0.00 8 LEU A O 14
ATOM 16160 N N . ALA A 1 9 ? -0.284 3.931 7.154 1.00 0.00 9 ALA A N 14
ATOM 16161 C CA . ALA A 1 9 ? -1.025 4.164 8.406 1.00 0.00 9 ALA A CA 14
ATOM 16162 C C . ALA A 1 9 ? -2.434 3.556 8.270 1.00 0.00 9 ALA A C 14
ATOM 16163 O O . ALA A 1 9 ? -2.948 2.866 9.163 1.00 0.00 9 ALA A O 14
ATOM 16170 N N . ASP A 1 10 ? -3.035 3.821 7.116 1.00 0.00 10 ASP A N 14
ATOM 16171 C CA . ASP A 1 10 ? -4.355 3.327 6.777 1.00 0.00 10 ASP A CA 14
ATOM 16172 C C . ASP A 1 10 ? -4.308 1.806 6.531 1.00 0.00 10 ASP A C 14
ATOM 16173 O O . ASP A 1 10 ? -5.156 1.056 7.024 1.00 0.00 10 ASP A O 14
ATOM 16182 N N . MET A 1 11 ? -3.260 1.367 5.827 1.00 0.00 11 MET A N 14
ATOM 16183 C CA . MET A 1 11 ? -3.010 -0.059 5.564 1.00 0.00 11 MET A CA 14
ATOM 16184 C C . MET A 1 11 ? -2.596 -0.732 6.852 1.00 0.00 11 MET A C 14
ATOM 16185 O O . MET A 1 11 ? -2.835 -1.893 7.025 1.00 0.00 11 MET A O 14
ATOM 16199 N N . ALA A 1 12 ? -1.983 0.028 7.757 1.00 0.00 12 ALA A N 14
ATOM 16200 C CA . ALA A 1 12 ? -1.562 -0.489 9.055 1.00 0.00 12 ALA A CA 14
ATOM 16201 C C . ALA A 1 12 ? -2.795 -1.016 9.767 1.00 0.00 12 ALA A C 14
ATOM 16202 O O . ALA A 1 12 ? -2.769 -2.065 10.402 1.00 0.00 12 ALA A O 14
ATOM 16209 N N . ASP A 1 13 ? -3.868 -0.250 9.630 1.00 0.00 13 ASP A N 14
ATOM 16210 C CA . ASP A 1 13 ? -5.149 -0.598 10.233 1.00 0.00 13 ASP A CA 14
ATOM 16211 C C . ASP A 1 13 ? -5.734 -1.848 9.592 1.00 0.00 13 ASP A C 14
ATOM 16212 O O . ASP A 1 13 ? -6.092 -2.784 10.284 1.00 0.00 13 ASP A O 14
ATOM 16221 N N . ILE A 1 14 ? -5.819 -1.837 8.261 1.00 0.00 14 ILE A N 14
ATOM 16222 C CA . ILE A 1 14 ? -6.361 -2.957 7.490 1.00 0.00 14 ILE A CA 14
ATOM 16223 C C . ILE A 1 14 ? -5.526 -4.207 7.759 1.00 0.00 14 ILE A C 14
ATOM 16224 O O . ILE A 1 14 ? -6.053 -5.284 7.993 1.00 0.00 14 ILE A O 14
ATOM 16240 N N . VAL A 1 15 ? -4.224 -4.018 7.691 1.00 0.00 15 VAL A N 14
ATOM 16241 C CA . VAL A 1 15 ? -3.252 -5.069 7.896 1.00 0.00 15 VAL A CA 14
ATOM 16242 C C . VAL A 1 15 ? -3.404 -5.623 9.312 1.00 0.00 15 VAL A C 14
ATOM 16243 O O . VAL A 1 15 ? -3.540 -6.823 9.493 1.00 0.00 15 VAL A O 14
ATOM 16256 N N . ASN A 1 16 ? -3.446 -4.720 10.290 1.00 0.00 16 ASN A N 14
ATOM 16257 C CA . ASN A 1 16 ? -3.661 -5.094 11.682 1.00 0.00 16 ASN A CA 14
ATOM 16258 C C . ASN A 1 16 ? -5.073 -5.681 11.846 1.00 0.00 16 ASN A C 14
ATOM 16259 O O . ASN A 1 16 ? -5.378 -6.345 12.838 1.00 0.00 16 ASN A O 14
ATOM 16270 N N . ASP A 1 17 ? -5.950 -5.383 10.885 1.00 0.00 17 ASP A N 14
ATOM 16271 C CA . ASP A 1 17 ? -7.323 -5.855 10.936 1.00 0.00 17 ASP A CA 14
ATOM 16272 C C . ASP A 1 17 ? -7.477 -7.245 10.302 1.00 0.00 17 ASP A C 14
ATOM 16273 O O . ASP A 1 17 ? -8.349 -8.021 10.702 1.00 0.00 17 ASP A O 14
ATOM 16282 N N . ILE A 1 18 ? -6.649 -7.538 9.295 1.00 0.00 18 ILE A N 14
ATOM 16283 C CA . ILE A 1 18 ? -6.722 -8.819 8.582 1.00 0.00 18 ILE A CA 14
ATOM 16284 C C . ILE A 1 18 ? -5.634 -9.780 9.065 1.00 0.00 18 ILE A C 14
ATOM 16285 O O . ILE A 1 18 ? -5.946 -10.867 9.560 1.00 0.00 18 ILE A O 14
ATOM 16301 N N . THR A 1 19 ? -4.369 -9.372 8.938 1.00 0.00 19 THR A N 14
ATOM 16302 C CA . THR A 1 19 ? -3.260 -10.203 9.384 1.00 0.00 19 THR A CA 14
ATOM 16303 C C . THR A 1 19 ? -2.920 -9.893 10.841 1.00 0.00 19 THR A C 14
ATOM 16304 O O . THR A 1 19 ? -2.268 -10.697 11.515 1.00 0.00 19 THR A O 14
ATOM 16315 N N . GLY A 1 20 ? -3.346 -8.712 11.313 1.00 0.00 20 GLY A N 14
ATOM 16316 C CA . GLY A 1 20 ? -3.057 -8.297 12.680 1.00 0.00 20 GLY A CA 14
ATOM 16317 C C . GLY A 1 20 ? -1.613 -7.820 12.825 1.00 0.00 20 GLY A C 14
ATOM 16318 O O . GLY A 1 20 ? -1.089 -7.730 13.938 1.00 0.00 20 GLY A O 14
ATOM 16322 N N . VAL A 1 21 ? -0.990 -7.486 11.688 1.00 0.00 21 VAL A N 14
ATOM 16323 C CA . VAL A 1 21 ? 0.370 -6.986 11.675 1.00 0.00 21 VAL A CA 14
ATOM 16324 C C . VAL A 1 21 ? 0.351 -5.543 12.215 1.00 0.00 21 VAL A C 14
ATOM 16325 O O . VAL A 1 21 ? -0.603 -4.799 11.984 1.00 0.00 21 VAL A O 14
ATOM 16338 N N . ASP A 1 22 ? 1.371 -5.206 13.019 1.00 0.00 22 ASP A N 14
ATOM 16339 C CA . ASP A 1 22 ? 1.431 -3.909 13.689 1.00 0.00 22 ASP A CA 14
ATOM 16340 C C . ASP A 1 22 ? 1.577 -2.731 12.762 1.00 0.00 22 ASP A C 14
ATOM 16341 O O . ASP A 1 22 ? 2.201 -2.812 11.703 1.00 0.00 22 ASP A O 14
ATOM 16350 N N . GLN A 1 23 ? 1.029 -1.610 13.229 1.00 0.00 23 GLN A N 14
ATOM 16351 C CA . GLN A 1 23 ? 1.116 -0.351 12.507 1.00 0.00 23 GLN A CA 14
ATOM 16352 C C . GLN A 1 23 ? 2.603 0.005 12.356 1.00 0.00 23 GLN A C 14
ATOM 16353 O O . GLN A 1 23 ? 3.043 0.546 11.346 1.00 0.00 23 GLN A O 14
ATOM 16367 N N . SER A 1 24 ? 3.361 -0.364 13.381 1.00 0.00 24 SER A N 14
ATOM 16368 C CA . SER A 1 24 ? 4.800 -0.186 13.417 1.00 0.00 24 SER A CA 14
ATOM 16369 C C . SER A 1 24 ? 5.458 -1.161 12.444 1.00 0.00 24 SER A C 14
ATOM 16370 O O . SER A 1 24 ? 6.425 -0.827 11.757 1.00 0.00 24 SER A O 14
ATOM 16378 N N . GLU A 1 25 ? 4.922 -2.386 12.431 1.00 0.00 25 GLU A N 14
ATOM 16379 C CA . GLU A 1 25 ? 5.439 -3.457 11.593 1.00 0.00 25 GLU A CA 14
ATOM 16380 C C . GLU A 1 25 ? 5.192 -3.232 10.102 1.00 0.00 25 GLU A C 14
ATOM 16381 O O . GLU A 1 25 ? 5.825 -3.902 9.294 1.00 0.00 25 GLU A O 14
ATOM 16393 N N . VAL A 1 26 ? 4.281 -2.322 9.730 1.00 0.00 26 VAL A N 14
ATOM 16394 C CA . VAL A 1 26 ? 4.007 -2.078 8.302 1.00 0.00 26 VAL A CA 14
ATOM 16395 C C . VAL A 1 26 ? 4.936 -0.975 7.724 1.00 0.00 26 VAL A C 14
ATOM 16396 O O . VAL A 1 26 ? 4.495 0.139 7.416 1.00 0.00 26 VAL A O 14
ATOM 16409 N N . THR A 1 27 ? 6.227 -1.303 7.570 1.00 0.00 27 THR A N 14
ATOM 16410 C CA . THR A 1 27 ? 7.210 -0.357 7.030 1.00 0.00 27 THR A CA 14
ATOM 16411 C C . THR A 1 27 ? 7.360 -0.537 5.519 1.00 0.00 27 THR A C 14
ATOM 16412 O O . THR A 1 27 ? 7.031 -1.588 4.976 1.00 0.00 27 THR A O 14
ATOM 16423 N N . PHE A 1 28 ? 7.852 0.508 4.855 1.00 0.00 28 PHE A N 14
ATOM 16424 C CA . PHE A 1 28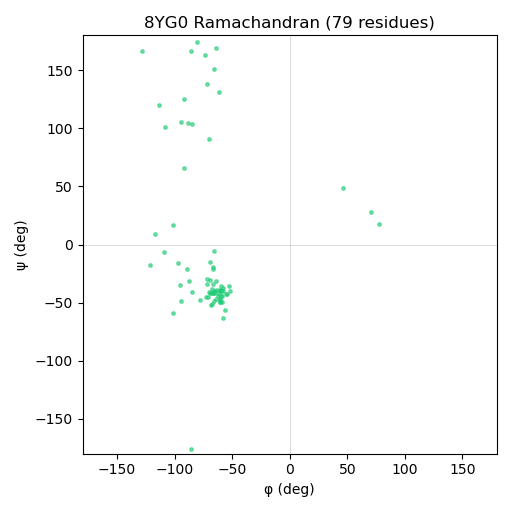 ? 8.045 0.498 3.399 1.00 0.00 28 PHE A CA 14
ATOM 16425 C C . PHE A 1 28 ? 9.008 -0.604 2.914 1.00 0.00 28 PHE A C 14
ATOM 16426 O O . PHE A 1 28 ? 9.180 -0.768 1.702 1.00 0.00 28 PHE A O 14
ATOM 16443 N N . GLU A 1 29 ? 9.657 -1.329 3.839 1.00 0.00 29 GLU A N 14
ATOM 16444 C CA . GLU A 1 29 ? 10.627 -2.372 3.448 1.00 0.00 29 GLU A CA 14
ATOM 16445 C C . GLU A 1 29 ? 10.242 -3.771 3.916 1.00 0.00 29 GLU A C 14
ATOM 16446 O O . GLU A 1 29 ? 11.104 -4.659 3.966 1.00 0.00 29 GLU A O 14
ATOM 16458 N N . LYS A 1 30 ? 8.987 -3.975 4.281 1.00 0.00 30 LYS A N 14
ATOM 16459 C CA . LYS A 1 30 ? 8.569 -5.287 4.776 1.00 0.00 30 LYS A CA 14
ATOM 16460 C C . LYS A 1 30 ? 7.820 -6.059 3.720 1.00 0.00 30 LYS A C 14
ATOM 16461 O O . LYS A 1 30 ? 6.780 -5.610 3.249 1.00 0.00 30 LYS A O 14
ATOM 16480 N N . SER A 1 31 ? 8.288 -7.265 3.409 1.00 0.00 31 SER A N 14
ATOM 16481 C CA . SER A 1 31 ? 7.542 -8.099 2.479 1.00 0.00 31 SER A CA 14
ATOM 16482 C C . SER A 1 31 ? 6.167 -8.319 3.080 1.00 0.00 31 SER A C 14
ATOM 16483 O O . SER A 1 31 ? 6.073 -8.684 4.239 1.00 0.00 31 SER A O 14
ATOM 16491 N N . PHE A 1 32 ? 5.113 -8.117 2.306 1.00 0.00 32 PHE A N 14
ATOM 16492 C CA . PHE A 1 32 ? 3.777 -8.320 2.781 1.00 0.00 32 PHE A CA 14
ATOM 16493 C C . PHE A 1 32 ? 3.660 -9.747 3.307 1.00 0.00 32 PHE A C 14
ATOM 16494 O O . PHE A 1 32 ? 3.245 -9.986 4.439 1.00 0.00 32 PHE A O 14
ATOM 16511 N N . VAL A 1 33 ? 3.989 -10.681 2.428 1.00 0.00 33 VAL A N 14
ATOM 16512 C CA . VAL A 1 33 ? 3.872 -12.114 2.705 1.00 0.00 33 VAL A CA 14
ATOM 16513 C C . VAL A 1 33 ? 4.856 -12.622 3.762 1.00 0.00 33 VAL A C 14
ATOM 16514 O O . VAL A 1 33 ? 4.463 -13.349 4.678 1.00 0.00 33 VAL A O 14
ATOM 16527 N N . ASP A 1 34 ? 6.128 -12.302 3.583 1.00 0.00 34 ASP A N 14
ATOM 16528 C CA . ASP A 1 34 ? 7.173 -12.799 4.474 1.00 0.00 34 ASP A CA 14
ATOM 16529 C C . ASP A 1 34 ? 7.347 -11.979 5.743 1.00 0.00 34 ASP A C 14
ATOM 16530 O O . ASP A 1 34 ? 7.561 -12.550 6.816 1.00 0.00 34 ASP A O 14
ATOM 16539 N N . ASP A 1 35 ? 7.290 -10.651 5.625 1.00 0.00 35 ASP A N 14
ATOM 16540 C CA . ASP A 1 35 ? 7.482 -9.793 6.786 1.00 0.00 35 ASP A CA 14
ATOM 16541 C C . ASP A 1 35 ? 6.166 -9.372 7.419 1.00 0.00 35 ASP A C 14
ATOM 16542 O O . ASP A 1 35 ? 6.096 -9.253 8.646 1.00 0.00 35 ASP A O 14
ATOM 16551 N N . LEU A 1 36 ? 5.116 -9.163 6.607 1.00 0.00 36 LEU A N 14
ATOM 16552 C CA . LEU A 1 36 ? 3.822 -8.779 7.172 1.00 0.00 36 LEU A CA 14
ATOM 16553 C C . LEU A 1 36 ? 2.899 -10.006 7.258 1.00 0.00 36 LEU A C 14
ATOM 16554 O O . LEU A 1 36 ? 1.692 -9.875 7.462 1.00 0.00 36 LEU A O 14
ATOM 16570 N N . ASP A 1 37 ? 3.497 -11.201 7.118 1.00 0.00 37 ASP A N 14
ATOM 16571 C CA . ASP A 1 37 ? 2.770 -12.465 7.202 1.00 0.00 37 ASP A CA 14
ATOM 16572 C C . ASP A 1 37 ? 1.505 -12.436 6.341 1.00 0.00 37 ASP A C 14
ATOM 16573 O O . ASP A 1 37 ? 0.418 -12.826 6.791 1.00 0.00 37 ASP A O 14
ATOM 16582 N N . VAL A 1 38 ? 1.650 -11.973 5.098 1.00 0.00 38 VAL A N 14
ATOM 16583 C CA . VAL A 1 38 ? 0.497 -11.899 4.194 1.00 0.00 38 VAL A CA 14
ATOM 16584 C C . VAL A 1 38 ? 0.383 -13.159 3.325 1.00 0.00 38 VAL A C 14
ATOM 16585 O O . VAL A 1 38 ? 1.086 -13.317 2.329 1.00 0.00 38 VAL A O 14
ATOM 16598 N N . ASP A 1 39 ? -0.584 -14.005 3.676 1.00 0.00 39 ASP A N 14
ATOM 16599 C CA . ASP A 1 39 ? -0.863 -15.198 2.890 1.00 0.00 39 ASP A CA 14
ATOM 16600 C C . ASP A 1 39 ? -1.838 -14.796 1.786 1.00 0.00 39 ASP A C 14
ATOM 16601 O O . ASP A 1 39 ? -2.160 -13.607 1.668 1.00 0.00 39 ASP A O 14
ATOM 16610 N N . SER A 1 40 ? -2.299 -15.745 0.973 1.00 0.00 40 SER A N 14
ATOM 16611 C CA . SER A 1 40 ? -3.217 -15.390 -0.108 1.00 0.00 40 SER A CA 14
ATOM 16612 C C . SER A 1 40 ? -4.489 -14.771 0.454 1.00 0.00 40 SER A C 14
ATOM 16613 O O . SER A 1 40 ? -5.012 -13.817 -0.113 1.00 0.00 40 SER A O 14
ATOM 16621 N N . LEU A 1 41 ? -4.986 -15.312 1.569 1.00 0.00 41 LEU A N 14
ATOM 16622 C CA . LEU A 1 41 ? -6.198 -14.771 2.186 1.00 0.00 41 LEU A CA 14
ATOM 16623 C C . LEU A 1 41 ? -5.930 -13.367 2.724 1.00 0.00 41 LEU A C 14
ATOM 16624 O O . LEU A 1 41 ? -6.792 -12.500 2.634 1.00 0.00 41 LEU A O 14
ATOM 16640 N N . SER A 1 42 ? -4.747 -13.165 3.308 1.00 0.00 42 SER A N 14
ATOM 16641 C CA . SER A 1 42 ? -4.393 -11.867 3.878 1.00 0.00 42 SER A CA 14
ATOM 16642 C C . SER A 1 42 ? -4.390 -10.808 2.790 1.00 0.00 42 SER A C 14
ATOM 16643 O O . SER A 1 42 ? -4.991 -9.750 2.956 1.00 0.00 42 SER A O 14
ATOM 16651 N N . MET A 1 43 ? -3.736 -11.111 1.668 1.00 0.00 43 MET A N 14
ATOM 16652 C CA . MET A 1 43 ? -3.691 -10.189 0.552 1.00 0.00 43 MET A CA 14
ATOM 16653 C C . MET A 1 43 ? -5.062 -10.072 -0.086 1.00 0.00 43 MET A C 14
ATOM 16654 O O . MET A 1 43 ? -5.460 -8.989 -0.427 1.00 0.00 43 MET A O 14
ATOM 16668 N N . VAL A 1 44 ? -5.793 -11.180 -0.223 1.00 0.00 44 VAL A N 14
ATOM 16669 C CA . VAL A 1 44 ? -7.134 -11.117 -0.813 1.00 0.00 44 VAL A CA 14
ATOM 16670 C C . VAL A 1 44 ? -8.022 -10.210 0.041 1.00 0.00 44 VAL A C 14
ATOM 16671 O O . VAL A 1 44 ? -8.707 -9.335 -0.487 1.00 0.00 44 VAL A O 14
ATOM 16684 N N . GLU A 1 45 ? -7.985 -10.419 1.352 1.00 0.00 45 GLU A N 14
ATOM 16685 C CA . GLU A 1 45 ? -8.779 -9.605 2.268 1.00 0.00 45 GLU A CA 14
ATOM 16686 C C . GLU A 1 45 ? -8.297 -8.152 2.238 1.00 0.00 45 GLU A C 14
ATOM 16687 O O . GLU A 1 45 ? -9.105 -7.221 2.257 1.00 0.00 45 GLU A O 14
ATOM 16699 N N . ILE A 1 46 ? -6.975 -7.980 2.181 1.00 0.00 46 ILE A N 14
ATOM 16700 C CA . ILE A 1 46 ? -6.368 -6.634 2.133 1.00 0.00 46 ILE A CA 14
ATOM 16701 C C . ILE A 1 46 ? -6.720 -5.924 0.828 1.00 0.00 46 ILE A C 14
ATOM 16702 O O . ILE A 1 46 ? -6.986 -4.732 0.822 1.00 0.00 46 ILE A O 14
ATOM 16718 N N . ILE A 1 47 ? -6.713 -6.675 -0.248 1.00 0.00 47 ILE A N 14
ATOM 16719 C CA . ILE A 1 47 ? -7.038 -6.165 -1.564 1.00 0.00 47 ILE A CA 14
ATOM 16720 C C . ILE A 1 47 ? -8.475 -5.635 -1.545 1.00 0.00 47 ILE A C 14
ATOM 16721 O O . ILE A 1 47 ? -8.769 -4.587 -2.118 1.00 0.00 47 ILE A O 14
ATOM 16737 N N . TYR A 1 48 ? -9.350 -6.372 -0.855 1.00 0.00 48 TYR A N 14
ATOM 16738 C CA . TYR A 1 48 ? -10.743 -5.992 -0.724 1.00 0.00 48 TYR A CA 14
ATOM 16739 C C . TYR A 1 48 ? -10.867 -4.770 0.173 1.00 0.00 48 TYR A C 14
ATOM 16740 O O . TYR A 1 48 ? -11.602 -3.840 -0.149 1.00 0.00 48 TYR A O 14
ATOM 16758 N N . ALA A 1 49 ? -10.132 -4.787 1.293 1.00 0.00 49 ALA A N 14
ATOM 16759 C CA . ALA A 1 49 ? -10.153 -3.678 2.244 1.00 0.00 49 ALA A CA 14
ATOM 16760 C C . ALA A 1 49 ? -9.603 -2.414 1.624 1.00 0.00 49 ALA A C 14
ATOM 16761 O O . ALA A 1 49 ? -10.126 -1.341 1.876 1.00 0.00 49 ALA A O 14
ATOM 16768 N N . CYS A 1 50 ? -8.547 -2.539 0.826 1.00 0.00 50 CYS A N 14
ATOM 16769 C CA . CYS A 1 50 ? -7.954 -1.366 0.180 1.00 0.00 50 CYS A CA 14
ATOM 16770 C C . CYS A 1 50 ? -8.835 -0.896 -0.986 1.00 0.00 50 CYS A C 14
ATOM 16771 O O . CYS A 1 50 ? -8.953 0.301 -1.251 1.00 0.00 50 CYS A O 14
ATOM 16779 N N . ASP A 1 51 ? -9.469 -1.861 -1.650 1.00 0.00 51 ASP A N 14
ATOM 16780 C CA . ASP A 1 51 ? -10.376 -1.588 -2.766 1.00 0.00 51 ASP A CA 14
ATOM 16781 C C . ASP A 1 51 ? -11.552 -0.739 -2.292 1.00 0.00 51 ASP A C 14
ATOM 16782 O O . ASP A 1 51 ? -12.073 0.082 -3.038 1.00 0.00 51 ASP A O 14
ATOM 16791 N N . GLU A 1 52 ? -11.980 -0.984 -1.057 1.00 0.00 52 GLU A N 14
ATOM 16792 C CA . GLU A 1 52 ? -13.115 -0.271 -0.473 1.00 0.00 52 GLU A CA 14
ATOM 16793 C C . GLU A 1 52 ? -12.673 0.950 0.345 1.00 0.00 52 GLU A C 14
ATOM 16794 O O . GLU A 1 52 ? -13.237 2.037 0.208 1.00 0.00 52 GLU A O 14
ATOM 16806 N N . LYS A 1 53 ? -11.681 0.742 1.207 1.00 0.00 53 LYS A N 14
ATOM 16807 C CA . LYS A 1 53 ? -11.166 1.801 2.078 1.00 0.00 53 LYS A CA 14
ATOM 16808 C C . LYS A 1 53 ? -10.477 2.907 1.274 1.00 0.00 53 LYS A C 14
ATOM 16809 O O . LYS A 1 53 ? -10.682 4.092 1.553 1.00 0.00 53 LYS A O 14
ATOM 16828 N N . PHE A 1 54 ? -9.660 2.519 0.288 1.00 0.00 54 PHE A N 14
ATOM 16829 C CA . PHE A 1 54 ? -8.945 3.518 -0.538 1.00 0.00 54 PHE A CA 14
ATOM 16830 C C . PHE A 1 54 ? -9.537 3.643 -1.942 1.00 0.00 54 PHE A C 14
ATOM 16831 O O . PHE A 1 54 ? -9.101 4.510 -2.708 1.00 0.00 54 PHE A O 14
ATOM 16848 N N . GLY A 1 55 ? -10.472 2.757 -2.308 1.00 0.00 55 GLY A N 14
ATOM 16849 C CA . GLY A 1 55 ? -11.023 2.784 -3.665 1.00 0.00 55 GLY A CA 14
ATOM 16850 C C . GLY A 1 55 ? -9.947 2.306 -4.652 1.00 0.00 55 GLY A C 14
ATOM 16851 O O . GLY A 1 55 ? -9.892 2.768 -5.793 1.00 0.00 55 GLY A O 14
ATOM 16855 N N . VAL A 1 56 ? -9.058 1.415 -4.172 1.00 0.00 56 VAL A N 14
ATOM 16856 C CA . VAL A 1 56 ? -7.940 0.918 -4.987 1.00 0.00 56 VAL A CA 14
ATOM 16857 C C . VAL A 1 56 ? -8.097 -0.571 -5.284 1.00 0.00 56 VAL A C 14
ATOM 16858 O O . VAL A 1 56 ? -7.804 -1.418 -4.436 1.00 0.00 56 VAL A O 14
ATOM 16871 N N . GLU A 1 57 ? -8.550 -0.867 -6.493 1.00 0.00 57 GLU A N 14
ATOM 16872 C CA . GLU A 1 57 ? -8.753 -2.247 -6.918 1.00 0.00 57 GLU A CA 14
ATOM 16873 C C . GLU A 1 57 ? -7.451 -2.908 -7.396 1.00 0.00 57 GLU A C 14
ATOM 16874 O O . GLU A 1 57 ? -6.901 -2.549 -8.439 1.00 0.00 57 GLU A O 14
ATOM 16886 N N . ILE A 1 58 ? -6.992 -3.905 -6.634 1.00 0.00 58 ILE A N 14
ATOM 16887 C CA . ILE A 1 58 ? -5.785 -4.664 -6.997 1.00 0.00 58 ILE A CA 14
ATOM 16888 C C . ILE A 1 58 ? -6.210 -5.922 -7.770 1.00 0.00 58 ILE A C 14
ATOM 16889 O O . ILE A 1 58 ? -6.526 -6.939 -7.142 1.00 0.00 58 ILE A O 14
ATOM 16905 N N . PRO A 1 59 ? -6.176 -5.909 -9.102 1.00 0.00 59 PRO A N 14
ATOM 16906 C CA . PRO A 1 59 ? -6.507 -7.116 -9.896 1.00 0.00 59 PRO A CA 14
ATOM 16907 C C . PRO A 1 59 ? -5.486 -8.195 -9.619 1.00 0.00 59 PRO A C 14
ATOM 16908 O O . PRO A 1 59 ? -4.423 -7.919 -9.064 1.00 0.00 59 PRO A O 14
ATOM 16919 N N . ASP A 1 60 ? -5.814 -9.415 -10.009 1.00 0.00 60 ASP A N 14
ATOM 16920 C CA . ASP A 1 60 ? -4.913 -10.553 -9.802 1.00 0.00 60 ASP A CA 14
ATOM 16921 C C . ASP A 1 60 ? -3.492 -10.198 -10.246 1.00 0.00 60 ASP A C 14
ATOM 16922 O O . ASP A 1 60 ? -2.515 -10.639 -9.634 1.00 0.00 60 ASP A O 14
ATOM 16931 N N . GLU A 1 61 ? -3.396 -9.381 -11.299 1.00 0.00 61 GLU A N 14
ATOM 16932 C CA . GLU A 1 61 ? -2.104 -8.945 -11.814 1.00 0.00 61 GLU A CA 14
ATOM 16933 C C . GLU A 1 61 ? -1.369 -8.084 -10.782 1.00 0.00 61 GLU A C 14
ATOM 16934 O O . GLU A 1 61 ? -0.164 -8.253 -10.569 1.00 0.00 61 GLU A O 14
ATOM 16946 N N . GLU A 1 62 ? -2.093 -7.157 -10.145 1.00 0.00 62 GLU A N 14
ATOM 16947 C CA . GLU A 1 62 ? -1.467 -6.288 -9.137 1.00 0.00 62 GLU A CA 14
ATOM 16948 C C . GLU A 1 62 ? -1.176 -7.043 -7.865 1.00 0.00 62 GLU A C 14
ATOM 16949 O O . GLU A 1 62 ? -0.126 -6.878 -7.287 1.00 0.00 62 GLU A O 14
ATOM 16961 N N . SER A 1 63 ? -2.139 -7.835 -7.427 1.00 0.00 63 SER A N 14
ATOM 16962 C CA . SER A 1 63 ? -2.021 -8.599 -6.191 1.00 0.00 63 SER A CA 14
ATOM 16963 C C . SER A 1 63 ? -0.775 -9.468 -6.192 1.00 0.00 63 SER A C 14
ATOM 16964 O O . SER A 1 63 ? -0.090 -9.559 -5.168 1.00 0.00 63 SER A O 14
ATOM 16972 N N . LYS A 1 64 ? -0.465 -10.087 -7.337 1.00 0.00 64 LYS A N 14
ATOM 16973 C CA . LYS A 1 64 ? 0.730 -10.919 -7.418 1.00 0.00 64 LYS A CA 14
ATOM 16974 C C . LYS A 1 64 ? 1.973 -10.020 -7.402 1.00 0.00 64 LYS A C 14
ATOM 16975 O O . LYS A 1 64 ? 2.984 -10.375 -6.794 1.00 0.00 64 LYS A O 14
ATOM 16994 N N . ASN A 1 65 ? 1.875 -8.835 -8.041 1.00 0.00 65 ASN A N 14
ATOM 16995 C CA . ASN A 1 65 ? 2.996 -7.890 -8.037 1.00 0.00 65 ASN A CA 14
ATOM 16996 C C . ASN A 1 65 ? 3.230 -7.393 -6.606 1.00 0.00 65 ASN A C 14
ATOM 16997 O O . ASN A 1 65 ? 4.365 -7.316 -6.134 1.00 0.00 65 ASN A O 14
ATOM 17008 N N . ILE A 1 66 ? 2.123 -7.085 -5.923 1.00 0.00 66 ILE A N 14
ATOM 17009 C CA . ILE A 1 66 ? 2.137 -6.627 -4.557 1.00 0.00 66 ILE A CA 14
ATOM 17010 C C . ILE A 1 66 ? 2.559 -7.762 -3.629 1.00 0.00 66 ILE A C 14
ATOM 17011 O O . ILE A 1 66 ? 1.731 -8.549 -3.167 1.00 0.00 66 ILE A O 14
ATOM 17027 N N . LYS A 1 67 ? 3.855 -7.806 -3.353 1.00 0.00 67 LYS A N 14
ATOM 17028 C CA . LYS A 1 67 ? 4.424 -8.816 -2.457 1.00 0.00 67 LYS A CA 14
ATOM 17029 C C . LYS A 1 67 ? 5.162 -8.146 -1.308 1.00 0.00 67 LYS A C 14
ATOM 17030 O O . LYS A 1 67 ? 5.367 -8.762 -0.264 1.00 0.00 67 LYS A O 14
ATOM 17049 N N . ILE A 1 68 ? 5.532 -6.873 -1.501 1.00 0.00 68 ILE A N 14
ATOM 17050 C CA . ILE A 1 68 ? 6.205 -6.108 -0.481 1.00 0.00 68 ILE A CA 14
ATOM 17051 C C . ILE A 1 68 ? 5.425 -4.813 -0.278 1.00 0.00 68 ILE A C 14
ATOM 17052 O O . ILE A 1 68 ? 4.550 -4.473 -1.081 1.00 0.00 68 ILE A O 14
ATOM 17068 N N . VAL A 1 69 ? 5.730 -4.123 0.798 1.00 0.00 69 VAL A N 14
ATOM 17069 C CA . VAL A 1 69 ? 5.045 -2.882 1.130 1.00 0.00 69 VAL A CA 14
ATOM 17070 C C . VAL A 1 69 ? 5.241 -1.864 0.011 1.00 0.00 69 VAL A C 14
ATOM 17071 O O . VAL A 1 69 ? 4.323 -1.133 -0.323 1.00 0.00 69 VAL A O 14
ATOM 17084 N N . GLY A 1 70 ? 6.438 -1.822 -0.545 1.00 0.00 70 GLY A N 14
ATOM 17085 C CA . GLY A 1 70 ? 6.755 -0.875 -1.605 1.00 0.00 70 GLY A CA 14
ATOM 17086 C C . GLY A 1 70 ? 5.781 -0.995 -2.770 1.00 0.00 70 GLY A C 14
ATOM 17087 O O . GLY A 1 70 ? 5.332 0.018 -3.292 1.00 0.00 70 GLY A O 14
ATOM 17091 N N . ASP A 1 71 ? 5.453 -2.226 -3.167 1.00 0.00 71 ASP A N 14
ATOM 17092 C CA . ASP A 1 71 ? 4.521 -2.438 -4.273 1.00 0.00 71 ASP A CA 14
ATOM 17093 C C . ASP A 1 71 ? 3.089 -2.226 -3.819 1.00 0.00 71 ASP A C 14
ATOM 17094 O O . ASP A 1 71 ? 2.313 -1.545 -4.498 1.00 0.00 71 ASP A O 14
ATOM 17103 N N . ALA A 1 72 ? 2.737 -2.834 -2.679 1.00 0.00 72 ALA A N 14
ATOM 17104 C CA . ALA A 1 72 ? 1.385 -2.723 -2.163 1.00 0.00 72 ALA A CA 14
ATOM 17105 C C . ALA A 1 72 ? 1.032 -1.264 -1.925 1.00 0.00 72 ALA A C 14
ATOM 17106 O O . ALA A 1 72 ? 0.108 -0.736 -2.533 1.00 0.00 72 ALA A O 14
ATOM 17113 N N . VAL A 1 73 ? 1.769 -0.642 -1.007 1.00 0.00 73 VAL A N 14
ATOM 17114 C CA . VAL A 1 73 ? 1.531 0.718 -0.620 1.00 0.00 73 VAL A CA 14
ATOM 17115 C C . VAL A 1 73 ? 1.658 1.682 -1.785 1.00 0.00 73 VAL A C 14
ATOM 17116 O O . VAL A 1 73 ? 0.799 2.551 -1.930 1.00 0.00 73 VAL A O 14
ATOM 17129 N N . ASN A 1 74 ? 2.705 1.540 -2.607 1.00 0.00 74 ASN A N 14
ATOM 17130 C CA . ASN A 1 74 ? 2.859 2.462 -3.742 1.00 0.00 74 ASN A CA 14
ATOM 17131 C C . ASN A 1 74 ? 1.639 2.342 -4.650 1.00 0.00 74 ASN A C 14
ATOM 17132 O O . ASN A 1 74 ? 1.119 3.349 -5.131 1.00 0.00 74 ASN A O 14
ATOM 17143 N N . TYR A 1 75 ? 1.174 1.104 -4.848 1.00 0.00 75 TYR A N 14
ATOM 17144 C CA . TYR A 1 75 ? -0.008 0.861 -5.665 1.00 0.00 75 TYR A CA 14
ATOM 17145 C C . TYR A 1 75 ? -1.204 1.579 -5.040 1.00 0.00 75 TYR A C 14
ATOM 17146 O O . TYR A 1 75 ? -1.962 2.280 -5.722 1.00 0.00 75 TYR A O 14
ATOM 17164 N N . ILE A 1 76 ? -1.373 1.406 -3.723 1.00 0.00 76 ILE A N 14
ATOM 17165 C CA . ILE A 1 76 ? -2.487 2.040 -3.040 1.00 0.00 76 ILE A CA 14
ATOM 17166 C C . ILE A 1 76 ? -2.462 3.540 -3.307 1.00 0.00 76 ILE A C 14
ATOM 17167 O O . ILE A 1 76 ? -3.336 4.023 -4.011 1.00 0.00 76 ILE A O 14
ATOM 17183 N N . ILE A 1 77 ? -1.441 4.244 -2.822 1.00 0.00 77 ILE A N 14
ATOM 17184 C CA . ILE A 1 77 ? -1.302 5.696 -3.059 1.00 0.00 77 ILE A CA 14
ATOM 17185 C C . ILE A 1 77 ? -1.380 6.056 -4.543 1.00 0.00 77 ILE A C 14
ATOM 17186 O O . ILE A 1 77 ? -1.630 7.214 -4.892 1.00 0.00 77 ILE A O 14
ATOM 17202 N N . GLU A 1 78 ? -1.144 5.074 -5.392 1.00 0.00 78 GLU A N 14
ATOM 17203 C CA . GLU A 1 78 ? -1.161 5.305 -6.838 1.00 0.00 78 GLU A CA 14
ATOM 17204 C C . GLU A 1 78 ? -2.543 5.763 -7.256 1.00 0.00 78 GLU A C 14
ATOM 17205 O O . GLU A 1 78 ? -2.690 6.752 -7.981 1.00 0.00 78 GLU A O 14
ATOM 17217 N N . HIS A 1 79 ? -3.554 5.052 -6.764 1.00 0.00 79 HIS A N 14
ATOM 17218 C CA . HIS A 1 79 ? -4.967 5.414 -7.066 1.00 0.00 79 HIS A CA 14
ATOM 17219 C C . HIS A 1 79 ? -5.642 5.999 -5.814 1.00 0.00 79 HIS A C 14
ATOM 17220 O O . HIS A 1 79 ? -6.781 6.470 -5.886 1.00 0.00 79 HIS A O 14
ATOM 17234 N N . GLN A 1 80 ? -4.936 5.958 -4.678 1.00 0.00 80 GLN A N 14
ATOM 17235 C CA . GLN A 1 80 ? -5.458 6.467 -3.427 1.00 0.00 80 GLN A CA 14
ATOM 17236 C C . GLN A 1 80 ? -5.160 7.952 -3.312 1.00 0.00 80 GLN A C 14
ATOM 17237 O O . GLN A 1 80 ? -4.124 8.432 -3.781 1.00 0.00 80 GLN A O 14
ATOM 17251 N N . SER A 1 81 ? -6.086 8.662 -2.682 1.00 0.00 81 SER A N 14
ATOM 17252 C CA . SER A 1 81 ? -5.941 10.102 -2.492 1.00 0.00 81 SER A CA 14
ATOM 17253 C C . SER A 1 81 ? -7.059 10.644 -1.599 1.00 0.00 81 SER A C 14
ATOM 17254 O O . SER A 1 81 ? -7.242 11.852 -1.572 1.00 0.00 81 SER A O 14
ATOM 17263 N N . MET A 1 1 ? -7.167 10.053 0.120 1.00 0.00 1 MET A N 15
ATOM 17264 C CA . MET A 1 1 ? -6.910 11.121 1.131 1.00 0.00 1 MET A CA 15
ATOM 17265 C C . MET A 1 1 ? -5.729 10.721 2.028 1.00 0.00 1 MET A C 15
ATOM 17266 O O . MET A 1 1 ? -5.679 11.095 3.206 1.00 0.00 1 MET A O 15
ATOM 17282 N N . ALA A 1 2 ? -4.780 9.964 1.463 1.00 0.00 2 ALA A N 15
ATOM 17283 C CA . ALA A 1 2 ? -3.607 9.522 2.216 1.00 0.00 2 ALA A CA 15
ATOM 17284 C C . ALA A 1 2 ? -2.381 9.421 1.312 1.00 0.00 2 ALA A C 15
ATOM 17285 O O . ALA A 1 2 ? -2.464 8.873 0.213 1.00 0.00 2 ALA A O 15
ATOM 17292 N N . ASP A 1 3 ? -1.242 9.910 1.810 1.00 0.00 3 ASP A N 15
ATOM 17293 C CA . ASP A 1 3 ? 0.022 9.825 1.077 1.00 0.00 3 ASP A CA 15
ATOM 17294 C C . ASP A 1 3 ? 0.560 8.404 1.227 1.00 0.00 3 ASP A C 15
ATOM 17295 O O . ASP A 1 3 ? 0.067 7.667 2.075 1.00 0.00 3 ASP A O 15
ATOM 17304 N N . LYS A 1 4 ? 1.533 7.998 0.400 1.00 0.00 4 LYS A N 15
ATOM 17305 C CA . LYS A 1 4 ? 2.064 6.633 0.463 1.00 0.00 4 LYS A CA 15
ATOM 17306 C C . LYS A 1 4 ? 2.422 6.247 1.904 1.00 0.00 4 LYS A C 15
ATOM 17307 O O . LYS A 1 4 ? 2.110 5.133 2.350 1.00 0.00 4 LYS A O 15
ATOM 17326 N N . ASP A 1 5 ? 3.026 7.178 2.646 1.00 0.00 5 ASP A N 15
ATOM 17327 C CA . ASP A 1 5 ? 3.353 6.915 4.050 1.00 0.00 5 ASP A CA 15
ATOM 17328 C C . ASP A 1 5 ? 2.055 6.634 4.813 1.00 0.00 5 ASP A C 15
ATOM 17329 O O . ASP A 1 5 ? 1.969 5.696 5.614 1.00 0.00 5 ASP A O 15
ATOM 17338 N N . GLN A 1 6 ? 1.039 7.448 4.519 1.00 0.00 6 GLN A N 15
ATOM 17339 C CA . GLN A 1 6 ? -0.271 7.309 5.121 1.00 0.00 6 GLN A CA 15
ATOM 17340 C C . GLN A 1 6 ? -0.942 6.021 4.640 1.00 0.00 6 GLN A C 15
ATOM 17341 O O . GLN A 1 6 ? -1.706 5.425 5.392 1.00 0.00 6 GLN A O 15
ATOM 17355 N N . ILE A 1 7 ? -0.627 5.559 3.401 1.00 0.00 7 ILE A N 15
ATOM 17356 C CA . ILE A 1 7 ? -1.179 4.319 2.901 1.00 0.00 7 ILE A CA 15
ATOM 17357 C C . ILE A 1 7 ? -0.758 3.232 3.869 1.00 0.00 7 ILE A C 15
ATOM 17358 O O . ILE A 1 7 ? -1.529 2.379 4.130 1.00 0.00 7 ILE A O 15
ATOM 17374 N N . LEU A 1 8 ? 0.458 3.302 4.408 1.00 0.00 8 LEU A N 15
ATOM 17375 C CA . LEU A 1 8 ? 0.897 2.313 5.394 1.00 0.00 8 LEU A CA 15
ATOM 17376 C C . LEU A 1 8 ? 0.208 2.490 6.722 1.00 0.00 8 LEU A C 15
ATOM 17377 O O . LEU A 1 8 ? -0.092 1.502 7.347 1.00 0.00 8 LEU A O 15
ATOM 17393 N N . ALA A 1 9 ? -0.040 3.720 7.162 1.00 0.00 9 ALA A N 15
ATOM 17394 C CA . ALA A 1 9 ? -0.734 3.901 8.444 1.00 0.00 9 ALA A CA 15
ATOM 17395 C C . ALA A 1 9 ? -2.153 3.330 8.327 1.00 0.00 9 ALA A C 15
ATOM 17396 O O . ALA A 1 9 ? -2.632 2.580 9.193 1.00 0.00 9 ALA A O 15
ATOM 17403 N N . ASP A 1 10 ? -2.802 3.688 7.225 1.00 0.00 10 ASP A N 15
ATOM 17404 C CA . ASP A 1 10 ? -4.154 3.255 6.921 1.00 0.00 10 ASP A CA 15
ATOM 17405 C C . ASP A 1 10 ? -4.179 1.746 6.582 1.00 0.00 10 ASP A C 15
ATOM 17406 O O . ASP A 1 10 ? -4.996 0.992 7.122 1.00 0.00 10 ASP A O 15
ATOM 17415 N N . MET A 1 11 ? -3.244 1.313 5.727 1.00 0.00 11 MET A N 15
ATOM 17416 C CA . MET A 1 11 ? -3.110 -0.106 5.355 1.00 0.00 11 MET A CA 15
ATOM 17417 C C . MET A 1 11 ? -2.778 -0.917 6.572 1.00 0.00 11 MET A C 15
ATOM 17418 O O . MET A 1 11 ? -3.260 -2.010 6.713 1.00 0.00 11 MET A O 15
ATOM 17432 N N . ALA A 1 12 ? -1.942 -0.361 7.441 1.00 0.00 12 ALA A N 15
ATOM 17433 C CA . ALA A 1 12 ? -1.534 -1.027 8.665 1.00 0.00 12 ALA A CA 15
ATOM 17434 C C . ALA A 1 12 ? -2.756 -1.373 9.471 1.00 0.00 12 ALA A C 15
ATOM 17435 O O . ALA A 1 12 ? -2.808 -2.414 10.101 1.00 0.00 12 ALA A O 15
ATOM 17442 N N . ASP A 1 13 ? -3.737 -0.491 9.427 1.00 0.00 13 ASP A N 15
ATOM 17443 C CA . ASP A 1 13 ? -4.994 -0.734 10.135 1.00 0.00 13 ASP A CA 15
ATOM 17444 C C . ASP A 1 13 ? -5.664 -1.966 9.549 1.00 0.00 13 ASP A C 15
ATOM 17445 O O . ASP A 1 13 ? -6.064 -2.857 10.275 1.00 0.00 13 ASP A O 15
ATOM 17454 N N . ILE A 1 14 ? -5.754 -1.988 8.222 1.00 0.00 14 ILE A N 15
ATOM 17455 C CA . ILE A 1 14 ? -6.355 -3.100 7.479 1.00 0.00 14 ILE A CA 15
ATOM 17456 C C . ILE A 1 14 ? -5.565 -4.385 7.734 1.00 0.00 14 ILE A C 15
ATOM 17457 O O . ILE A 1 14 ? -6.132 -5.452 7.931 1.00 0.00 14 ILE A O 15
ATOM 17473 N N . VAL A 1 15 ? -4.251 -4.245 7.660 1.00 0.00 15 VAL A N 15
ATOM 17474 C CA . VAL A 1 15 ? -3.325 -5.345 7.815 1.00 0.00 15 VAL A CA 15
ATOM 17475 C C . VAL A 1 15 ? -3.430 -5.881 9.261 1.00 0.00 15 VAL A C 15
ATOM 17476 O O . VAL A 1 15 ? -3.473 -7.079 9.487 1.00 0.00 15 VAL A O 15
ATOM 17489 N N . ASN A 1 16 ? -3.540 -4.952 10.212 1.00 0.00 16 ASN A N 15
ATOM 17490 C CA . ASN A 1 16 ? -3.734 -5.268 11.620 1.00 0.00 16 ASN A CA 15
ATOM 17491 C C . ASN A 1 16 ? -5.161 -5.797 11.824 1.00 0.00 16 ASN A C 15
ATOM 17492 O O . ASN A 1 16 ? -5.469 -6.457 12.818 1.00 0.00 16 ASN A O 15
ATOM 17503 N N . ASP A 1 17 ? -6.041 -5.460 10.886 1.00 0.00 17 ASP A N 15
ATOM 17504 C CA . ASP A 1 17 ? -7.423 -5.881 10.956 1.00 0.00 17 ASP A CA 15
ATOM 17505 C C . ASP A 1 17 ? -7.615 -7.277 10.353 1.00 0.00 17 ASP A C 15
ATOM 17506 O O . ASP A 1 17 ? -8.528 -8.008 10.749 1.00 0.00 17 ASP A O 15
ATOM 17515 N N . ILE A 1 18 ? -6.767 -7.628 9.379 1.00 0.00 18 ILE A N 15
ATOM 17516 C CA . ILE A 1 18 ? -6.860 -8.924 8.700 1.00 0.00 18 ILE A CA 15
ATOM 17517 C C . ILE A 1 18 ? -5.783 -9.890 9.209 1.00 0.00 18 ILE A C 15
ATOM 17518 O O . ILE A 1 18 ? -6.105 -10.966 9.718 1.00 0.00 18 ILE A O 15
ATOM 17534 N N . THR A 1 19 ? -4.512 -9.494 9.083 1.00 0.00 19 THR A N 15
ATOM 17535 C CA . THR A 1 19 ? -3.403 -10.319 9.544 1.00 0.00 19 THR A CA 15
ATOM 17536 C C . THR A 1 19 ? -3.043 -9.979 10.994 1.00 0.00 19 THR A C 15
ATOM 17537 O O . THR A 1 19 ? -2.352 -10.756 11.658 1.00 0.00 19 THR A O 15
ATOM 17548 N N . GLY A 1 20 ? -3.495 -8.809 11.472 1.00 0.00 20 GLY A N 15
ATOM 17549 C CA . GLY A 1 20 ? -3.190 -8.381 12.836 1.00 0.00 20 GLY A CA 15
ATOM 17550 C C . GLY A 1 20 ? -1.735 -7.931 12.971 1.00 0.00 20 GLY A C 15
ATOM 17551 O O . GLY A 1 20 ? -1.158 -7.971 14.060 1.00 0.00 20 GLY A O 15
ATOM 17555 N N . VAL A 1 21 ? -1.175 -7.474 11.852 1.00 0.00 21 VAL A N 15
ATOM 17556 C CA . VAL A 1 21 ? 0.186 -6.974 11.807 1.00 0.00 21 VAL A CA 15
ATOM 17557 C C . VAL A 1 21 ? 0.189 -5.500 12.277 1.00 0.00 21 VAL A C 15
ATOM 17558 O O . VAL A 1 21 ? -0.778 -4.770 12.058 1.00 0.00 21 VAL A O 15
ATOM 17571 N N . ASP A 1 22 ? 1.245 -5.117 13.009 1.00 0.00 22 ASP A N 15
ATOM 17572 C CA . ASP A 1 22 ? 1.343 -3.784 13.620 1.00 0.00 22 ASP A CA 15
ATOM 17573 C C . ASP A 1 22 ? 1.665 -2.643 12.674 1.00 0.00 22 ASP A C 15
ATOM 17574 O O . ASP A 1 22 ? 2.394 -2.799 11.696 1.00 0.00 22 ASP A O 15
ATOM 17583 N N . GLN A 1 23 ? 1.169 -1.465 13.061 1.00 0.00 23 GLN A N 15
ATOM 17584 C CA . GLN A 1 23 ? 1.448 -0.225 12.342 1.00 0.00 23 GLN A CA 15
ATOM 17585 C C . GLN A 1 23 ? 2.951 0.059 12.463 1.00 0.00 23 GLN A C 15
ATOM 17586 O O . GLN A 1 23 ? 3.611 0.505 11.528 1.00 0.00 23 GLN A O 15
ATOM 17600 N N . SER A 1 24 ? 3.480 -0.273 13.630 1.00 0.00 24 SER A N 15
ATOM 17601 C CA . SER A 1 24 ? 4.898 -0.148 13.908 1.00 0.00 24 SER A CA 15
ATOM 17602 C C . SER A 1 24 ? 5.650 -1.074 12.962 1.00 0.00 24 SER A C 15
ATOM 17603 O O . SER A 1 24 ? 6.709 -0.732 12.431 1.00 0.00 24 SER A O 15
ATOM 17611 N N . GLU A 1 25 ? 5.068 -2.263 12.775 1.00 0.00 25 GLU A N 15
ATOM 17612 C CA . GLU A 1 25 ? 5.633 -3.280 11.917 1.00 0.00 25 GLU A CA 15
ATOM 17613 C C . GLU A 1 25 ? 5.580 -2.899 10.433 1.00 0.00 25 GLU A C 15
ATOM 17614 O O . GLU A 1 25 ? 6.423 -3.366 9.665 1.00 0.00 25 GLU A O 15
ATOM 17626 N N . VAL A 1 26 ? 4.593 -2.078 10.018 1.00 0.00 26 VAL A N 15
ATOM 17627 C CA . VAL A 1 26 ? 4.485 -1.704 8.603 1.00 0.00 26 VAL A CA 15
ATOM 17628 C C . VAL A 1 26 ? 5.589 -0.699 8.210 1.00 0.00 26 VAL A C 15
ATOM 17629 O O . VAL A 1 26 ? 5.855 0.264 8.935 1.00 0.00 26 VAL A O 15
ATOM 17642 N N . THR A 1 27 ? 6.238 -0.943 7.061 1.00 0.00 27 THR A N 15
ATOM 17643 C CA . THR A 1 27 ? 7.303 -0.069 6.570 1.00 0.00 27 THR A CA 15
ATOM 17644 C C . THR A 1 27 ? 7.497 -0.297 5.074 1.00 0.00 27 THR A C 15
ATOM 17645 O O . THR A 1 27 ? 7.189 -1.373 4.563 1.00 0.00 27 THR A O 15
ATOM 17656 N N . PHE A 1 28 ? 8.003 0.716 4.381 1.00 0.00 28 PHE A N 15
ATOM 17657 C CA . PHE A 1 28 ? 8.226 0.634 2.931 1.00 0.00 28 PHE A CA 15
ATOM 17658 C C . PHE A 1 28 ? 9.090 -0.578 2.520 1.00 0.00 28 PHE A C 15
ATOM 17659 O O . PHE A 1 28 ? 9.209 -0.869 1.326 1.00 0.00 28 PHE A O 15
ATOM 17676 N N . GLU A 1 29 ? 9.716 -1.252 3.496 1.00 0.00 29 GLU A N 15
ATOM 17677 C CA . GLU A 1 29 ? 10.594 -2.398 3.204 1.00 0.00 29 GLU A CA 15
ATOM 17678 C C . GLU A 1 29 ? 10.112 -3.725 3.795 1.00 0.00 29 GLU A C 15
ATOM 17679 O O . GLU A 1 29 ? 10.880 -4.694 3.796 1.00 0.00 29 GLU A O 15
ATOM 17691 N N . LYS A 1 30 ? 8.885 -3.784 4.304 1.00 0.00 30 LYS A N 15
ATOM 17692 C CA . LYS A 1 30 ? 8.403 -5.039 4.901 1.00 0.00 30 LYS A CA 15
ATOM 17693 C C . LYS A 1 30 ? 7.692 -5.869 3.858 1.00 0.00 30 LYS A C 15
ATOM 17694 O O . LYS A 1 30 ? 6.696 -5.434 3.295 1.00 0.00 30 LYS A O 15
ATOM 17713 N N . SER A 1 31 ? 8.145 -7.102 3.652 1.00 0.00 31 SER A N 15
ATOM 17714 C CA . SER A 1 31 ? 7.438 -7.980 2.727 1.00 0.00 31 SER A CA 15
ATOM 17715 C C . SER A 1 31 ? 6.046 -8.172 3.291 1.00 0.00 31 SER A C 15
ATOM 17716 O O . SER A 1 31 ? 5.935 -8.450 4.472 1.00 0.00 31 SER A O 15
ATOM 17724 N N . PHE A 1 32 ? 4.997 -8.043 2.480 1.00 0.00 32 PHE A N 15
ATOM 17725 C CA . PHE A 1 32 ? 3.665 -8.239 2.969 1.00 0.00 32 PHE A CA 15
ATOM 17726 C C . PHE A 1 32 ? 3.569 -9.657 3.524 1.00 0.00 32 PHE A C 15
ATOM 17727 O O . PHE A 1 32 ? 3.171 -9.877 4.663 1.00 0.00 32 PHE A O 15
ATOM 17744 N N . VAL A 1 33 ? 3.914 -10.602 2.662 1.00 0.00 33 VAL A N 15
ATOM 17745 C CA . VAL A 1 33 ? 3.834 -12.034 2.964 1.00 0.00 33 VAL A CA 15
ATOM 17746 C C . VAL A 1 33 ? 4.791 -12.489 4.067 1.00 0.00 33 VAL A C 15
ATOM 17747 O O . VAL A 1 33 ? 4.386 -13.221 4.974 1.00 0.00 33 VAL A O 15
ATOM 17760 N N . ASP A 1 34 ? 6.056 -12.122 3.941 1.00 0.00 34 ASP A N 15
ATOM 17761 C CA . ASP A 1 34 ? 7.071 -12.570 4.888 1.00 0.00 34 ASP A CA 15
ATOM 17762 C C . ASP A 1 34 ? 7.214 -11.666 6.101 1.00 0.00 34 ASP A C 15
ATOM 17763 O O . ASP A 1 34 ? 7.351 -12.168 7.224 1.00 0.00 34 ASP A O 15
ATOM 17772 N N . ASP A 1 35 ? 7.211 -10.351 5.885 1.00 0.00 35 ASP A N 15
ATOM 17773 C CA . ASP A 1 35 ? 7.374 -9.422 6.991 1.00 0.00 35 ASP A CA 15
ATOM 17774 C C . ASP A 1 35 ? 6.038 -9.069 7.631 1.00 0.00 35 ASP A C 15
ATOM 17775 O O . ASP A 1 35 ? 5.965 -8.928 8.856 1.00 0.00 35 ASP A O 15
ATOM 17784 N N . LEU A 1 36 ? 4.981 -8.928 6.814 1.00 0.00 36 LEU A N 15
ATOM 17785 C CA . LEU A 1 36 ? 3.663 -8.596 7.353 1.00 0.00 36 LEU A CA 15
ATOM 17786 C C . LEU A 1 36 ? 2.779 -9.860 7.427 1.00 0.00 36 LEU A C 15
ATOM 17787 O O . LEU A 1 36 ? 1.565 -9.768 7.620 1.00 0.00 36 LEU A O 15
ATOM 17803 N N . ASP A 1 37 ? 3.413 -11.040 7.300 1.00 0.00 37 ASP A N 15
ATOM 17804 C CA . ASP A 1 37 ? 2.715 -12.326 7.384 1.00 0.00 37 ASP A CA 15
ATOM 17805 C C . ASP A 1 37 ? 1.443 -12.335 6.530 1.00 0.00 37 ASP A C 15
ATOM 17806 O O . ASP A 1 37 ? 0.378 -12.779 6.980 1.00 0.00 37 ASP A O 15
ATOM 17815 N N . VAL A 1 38 ? 1.558 -11.846 5.292 1.00 0.00 38 VAL A N 15
ATOM 17816 C CA . VAL A 1 38 ? 0.397 -11.812 4.395 1.00 0.00 38 VAL A CA 15
ATOM 17817 C C . VAL A 1 38 ? 0.352 -13.046 3.479 1.00 0.00 38 VAL A C 15
ATOM 17818 O O . VAL A 1 38 ? 1.042 -13.110 2.465 1.00 0.00 38 VAL A O 15
ATOM 17831 N N . ASP A 1 39 ? -0.546 -13.979 3.803 1.00 0.00 39 ASP A N 15
ATOM 17832 C CA . ASP A 1 39 ? -0.744 -15.154 2.963 1.00 0.00 39 ASP A CA 15
ATOM 17833 C C . ASP A 1 39 ? -1.694 -14.759 1.838 1.00 0.00 39 ASP A C 15
ATOM 17834 O O . ASP A 1 39 ? -2.051 -13.579 1.736 1.00 0.00 39 ASP A O 15
ATOM 17843 N N . SER A 1 40 ? -2.101 -15.709 0.996 1.00 0.00 40 SER A N 15
ATOM 17844 C CA . SER A 1 40 ? -3.001 -15.367 -0.103 1.00 0.00 40 SER A CA 15
ATOM 17845 C C . SER A 1 40 ? -4.307 -14.796 0.441 1.00 0.00 40 SER A C 15
ATOM 17846 O O . SER A 1 40 ? -4.851 -13.849 -0.124 1.00 0.00 40 SER A O 15
ATOM 17854 N N . LEU A 1 41 ? -4.806 -15.370 1.539 1.00 0.00 41 LEU A N 15
ATOM 17855 C CA . LEU A 1 41 ? -6.049 -14.884 2.140 1.00 0.00 41 LEU A CA 15
ATOM 17856 C C . LEU A 1 41 ? -5.856 -13.471 2.683 1.00 0.00 41 LEU A C 15
ATOM 17857 O O . LEU A 1 41 ? -6.743 -12.633 2.554 1.00 0.00 41 LEU A O 15
ATOM 17873 N N . SER A 1 42 ? -4.708 -13.232 3.316 1.00 0.00 42 SER A N 15
ATOM 17874 C CA . SER A 1 42 ? -4.420 -11.925 3.898 1.00 0.00 42 SER A CA 15
ATOM 17875 C C . SER A 1 42 ? -4.401 -10.867 2.817 1.00 0.00 42 SER A C 15
ATOM 17876 O O . SER A 1 42 ? -5.010 -9.823 2.978 1.00 0.00 42 SER A O 15
ATOM 17884 N N . MET A 1 43 ? -3.725 -11.154 1.703 1.00 0.00 43 MET A N 15
ATOM 17885 C CA . MET A 1 43 ? -3.674 -10.215 0.602 1.00 0.00 43 MET A CA 15
ATOM 17886 C C . MET A 1 43 ? -5.033 -10.114 -0.061 1.00 0.00 43 MET A C 15
ATOM 17887 O O . MET A 1 43 ? -5.437 -9.040 -0.409 1.00 0.00 43 MET A O 15
ATOM 17901 N N . VAL A 1 44 ? -5.746 -11.230 -0.215 1.00 0.00 44 VAL A N 15
ATOM 17902 C CA . VAL A 1 44 ? -7.077 -11.178 -0.831 1.00 0.00 44 VAL A CA 15
ATOM 17903 C C . VAL A 1 44 ? -7.990 -10.291 0.016 1.00 0.00 44 VAL A C 15
ATOM 17904 O O . VAL A 1 44 ? -8.671 -9.410 -0.516 1.00 0.00 44 VAL A O 15
ATOM 17917 N N . GLU A 1 45 ? -7.983 -10.521 1.325 1.00 0.00 45 GLU A N 15
ATOM 17918 C CA . GLU A 1 45 ? -8.803 -9.733 2.240 1.00 0.00 45 GLU A CA 15
ATOM 17919 C C . GLU A 1 45 ? -8.321 -8.279 2.283 1.00 0.00 45 GLU A C 15
ATOM 17920 O O . GLU A 1 45 ? -9.129 -7.351 2.305 1.00 0.00 45 GLU A O 15
ATOM 17932 N N . ILE A 1 46 ? -6.999 -8.102 2.271 1.00 0.00 46 ILE A N 15
ATOM 17933 C CA . ILE A 1 46 ? -6.392 -6.753 2.284 1.00 0.00 46 ILE A CA 15
ATOM 17934 C C . ILE A 1 46 ? -6.710 -6.014 0.988 1.00 0.00 46 ILE A C 15
ATOM 17935 O O . ILE A 1 46 ? -6.980 -4.825 1.004 1.00 0.00 46 ILE A O 15
ATOM 17951 N N . ILE A 1 47 ? -6.676 -6.738 -0.109 1.00 0.00 47 ILE A N 15
ATOM 17952 C CA . ILE A 1 47 ? -6.980 -6.197 -1.419 1.00 0.00 47 ILE A CA 15
ATOM 17953 C C . ILE A 1 47 ? -8.428 -5.691 -1.415 1.00 0.00 47 ILE A C 15
ATOM 17954 O O . ILE A 1 47 ? -8.727 -4.639 -1.975 1.00 0.00 47 ILE A O 15
ATOM 17970 N N . TYR A 1 48 ? -9.308 -6.460 -0.764 1.00 0.00 48 TYR A N 15
ATOM 17971 C CA . TYR A 1 48 ? -10.708 -6.102 -0.663 1.00 0.00 48 TYR A CA 15
ATOM 17972 C C . TYR A 1 48 ? -10.873 -4.886 0.233 1.00 0.00 48 TYR A C 15
ATOM 17973 O O . TYR A 1 48 ? -11.600 -3.956 -0.115 1.00 0.00 48 TYR A O 15
ATOM 17991 N N . ALA A 1 49 ? -10.182 -4.902 1.378 1.00 0.00 49 ALA A N 15
ATOM 17992 C CA . ALA A 1 49 ? -10.240 -3.793 2.327 1.00 0.00 49 ALA A CA 15
ATOM 17993 C C . ALA A 1 49 ? -9.658 -2.533 1.729 1.00 0.00 49 ALA A C 15
ATOM 17994 O O . ALA A 1 49 ? -10.182 -1.454 1.960 1.00 0.00 49 ALA A O 15
ATOM 18001 N N . CYS A 1 50 ? -8.574 -2.671 0.974 1.00 0.00 50 CYS A N 15
ATOM 18002 C CA . CYS A 1 50 ? -7.941 -1.510 0.349 1.00 0.00 50 CYS A CA 15
ATOM 18003 C C . CYS A 1 50 ? -8.803 -1.002 -0.818 1.00 0.00 50 CYS A C 15
ATOM 18004 O O . CYS A 1 50 ? -8.850 0.194 -1.095 1.00 0.00 50 CYS A O 15
ATOM 18012 N N . ASP A 1 51 ? -9.490 -1.938 -1.478 1.00 0.00 51 ASP A N 15
ATOM 18013 C CA . ASP A 1 51 ? -10.375 -1.622 -2.598 1.00 0.00 51 ASP A CA 15
ATOM 18014 C C . ASP A 1 51 ? -11.544 -0.764 -2.133 1.00 0.00 51 ASP A C 15
ATOM 18015 O O . ASP A 1 51 ? -12.020 0.096 -2.865 1.00 0.00 51 ASP A O 15
ATOM 18024 N N . GLU A 1 52 ? -12.015 -1.036 -0.923 1.00 0.00 52 GLU A N 15
ATOM 18025 C CA . GLU A 1 52 ? -13.152 -0.309 -0.355 1.00 0.00 52 GLU A CA 15
ATOM 18026 C C . GLU A 1 52 ? -12.697 0.894 0.476 1.00 0.00 52 GLU A C 15
ATOM 18027 O O . GLU A 1 52 ? -13.302 1.966 0.413 1.00 0.00 52 GLU A O 15
ATOM 18039 N N . LYS A 1 53 ? -11.641 0.694 1.257 1.00 0.00 53 LYS A N 15
ATOM 18040 C CA . LYS A 1 53 ? -11.100 1.743 2.121 1.00 0.00 53 LYS A CA 15
ATOM 18041 C C . LYS A 1 53 ? -10.436 2.850 1.299 1.00 0.00 53 LYS A C 15
ATOM 18042 O O . LYS A 1 53 ? -10.567 4.031 1.628 1.00 0.00 53 LYS A O 15
ATOM 18061 N N . PHE A 1 54 ? -9.708 2.458 0.246 1.00 0.00 54 PHE A N 15
ATOM 18062 C CA . PHE A 1 54 ? -9.001 3.452 -0.603 1.00 0.00 54 PHE A CA 15
ATOM 18063 C C . PHE A 1 54 ? -9.587 3.550 -2.012 1.00 0.00 54 PHE A C 15
ATOM 18064 O O . PHE A 1 54 ? -9.131 4.383 -2.800 1.00 0.00 54 PHE A O 15
ATOM 18081 N N . GLY A 1 55 ? -10.539 2.676 -2.353 1.00 0.00 55 GLY A N 15
ATOM 18082 C CA . GLY A 1 55 ? -11.089 2.678 -3.711 1.00 0.00 55 GLY A CA 15
ATOM 18083 C C . GLY A 1 55 ? -10.047 2.104 -4.685 1.00 0.00 55 GLY A C 15
ATOM 18084 O O . GLY A 1 55 ? -10.037 2.455 -5.866 1.00 0.00 55 GLY A O 15
ATOM 18088 N N . VAL A 1 56 ? -9.147 1.248 -4.162 1.00 0.00 56 VAL A N 15
ATOM 18089 C CA . VAL A 1 56 ? -8.072 0.662 -4.974 1.00 0.00 56 VAL A CA 15
ATOM 18090 C C . VAL A 1 56 ? -8.326 -0.829 -5.235 1.00 0.00 56 VAL A C 15
ATOM 18091 O O . VAL A 1 56 ? -7.913 -1.686 -4.444 1.00 0.00 56 VAL A O 15
ATOM 18104 N N . GLU A 1 57 ? -8.975 -1.133 -6.355 1.00 0.00 57 GLU A N 15
ATOM 18105 C CA . GLU A 1 57 ? -9.243 -2.527 -6.721 1.00 0.00 57 GLU A CA 15
ATOM 18106 C C . GLU A 1 57 ? -8.006 -3.117 -7.396 1.00 0.00 57 GLU A C 15
ATOM 18107 O O . GLU A 1 57 ? -7.808 -2.952 -8.597 1.00 0.00 57 GLU A O 15
ATOM 18119 N N . ILE A 1 58 ? -7.168 -3.789 -6.597 1.00 0.00 58 ILE A N 15
ATOM 18120 C CA . ILE A 1 58 ? -5.928 -4.383 -7.106 1.00 0.00 58 ILE A CA 15
ATOM 18121 C C . ILE A 1 58 ? -6.220 -5.446 -8.182 1.00 0.00 58 ILE A C 15
ATOM 18122 O O . ILE A 1 58 ? -6.712 -6.529 -7.852 1.00 0.00 58 ILE A O 15
ATOM 18138 N N . PRO A 1 59 ? -5.861 -5.191 -9.450 1.00 0.00 59 PRO A N 15
ATOM 18139 C CA . PRO A 1 59 ? -6.034 -6.200 -10.524 1.00 0.00 59 PRO A CA 15
ATOM 18140 C C . PRO A 1 59 ? -5.219 -7.436 -10.203 1.00 0.00 59 PRO A C 15
ATOM 18141 O O . PRO A 1 59 ? -4.343 -7.402 -9.334 1.00 0.00 59 PRO A O 15
ATOM 18152 N N . ASP A 1 60 ? -5.500 -8.508 -10.917 1.00 0.00 60 ASP A N 15
ATOM 18153 C CA . ASP A 1 60 ? -4.777 -9.765 -10.728 1.00 0.00 60 ASP A CA 15
ATOM 18154 C C . ASP A 1 60 ? -3.273 -9.524 -10.893 1.00 0.00 60 ASP A C 15
ATOM 18155 O O . ASP A 1 60 ? -2.460 -10.111 -10.170 1.00 0.00 60 ASP A O 15
ATOM 18164 N N . GLU A 1 61 ? -2.917 -8.646 -11.841 1.00 0.00 61 GLU A N 15
ATOM 18165 C CA . GLU A 1 61 ? -1.518 -8.317 -12.093 1.00 0.00 61 GLU A CA 15
ATOM 18166 C C . GLU A 1 61 ? -0.882 -7.712 -10.841 1.00 0.00 61 GLU A C 15
ATOM 18167 O O . GLU A 1 61 ? 0.250 -8.062 -10.481 1.00 0.00 61 GLU A O 15
ATOM 18179 N N . GLU A 1 62 ? -1.616 -6.817 -10.170 1.00 0.00 62 GLU A N 15
ATOM 18180 C CA . GLU A 1 62 ? -1.100 -6.201 -8.948 1.00 0.00 62 GLU A CA 15
ATOM 18181 C C . GLU A 1 62 ? -1.061 -7.209 -7.828 1.00 0.00 62 GLU A C 15
ATOM 18182 O O . GLU A 1 62 ? -0.045 -7.390 -7.234 1.00 0.00 62 GLU A O 15
ATOM 18194 N N . SER A 1 63 ? -2.196 -7.823 -7.532 1.00 0.00 63 SER A N 15
ATOM 18195 C CA . SER A 1 63 ? -2.314 -8.791 -6.432 1.00 0.00 63 SER A CA 15
ATOM 18196 C C . SER A 1 63 ? -1.083 -9.684 -6.311 1.00 0.00 63 SER A C 15
ATOM 18197 O O . SER A 1 63 ? -0.496 -9.794 -5.232 1.00 0.00 63 SER A O 15
ATOM 18205 N N . LYS A 1 64 ? -0.696 -10.305 -7.423 1.00 0.00 64 LYS A N 15
ATOM 18206 C CA . LYS A 1 64 ? 0.477 -11.175 -7.429 1.00 0.00 64 LYS A CA 15
ATOM 18207 C C . LYS A 1 64 ? 1.769 -10.360 -7.295 1.00 0.00 64 LYS A C 15
ATOM 18208 O O . LYS A 1 64 ? 2.725 -10.820 -6.663 1.00 0.00 64 LYS A O 15
ATOM 18227 N N . ASN A 1 65 ? 1.791 -9.146 -7.872 1.00 0.00 65 ASN A N 15
ATOM 18228 C CA . ASN A 1 65 ? 2.983 -8.285 -7.780 1.00 0.00 65 ASN A CA 15
ATOM 18229 C C . ASN A 1 65 ? 3.173 -7.767 -6.348 1.00 0.00 65 ASN A C 15
ATOM 18230 O O . ASN A 1 65 ? 4.288 -7.724 -5.829 1.00 0.00 65 ASN A O 15
ATOM 18241 N N . ILE A 1 66 ? 2.060 -7.373 -5.733 1.00 0.00 66 ILE A N 15
ATOM 18242 C CA . ILE A 1 66 ? 2.028 -6.855 -4.395 1.00 0.00 66 ILE A CA 15
ATOM 18243 C C . ILE A 1 66 ? 2.377 -7.950 -3.395 1.00 0.00 66 ILE A C 15
ATOM 18244 O O . ILE A 1 66 ? 1.505 -8.634 -2.855 1.00 0.00 66 ILE A O 15
ATOM 18260 N N . LYS A 1 67 ? 3.672 -8.067 -3.151 1.00 0.00 67 LYS A N 15
ATOM 18261 C CA . LYS A 1 67 ? 4.207 -9.038 -2.199 1.00 0.00 67 LYS A CA 15
ATOM 18262 C C . LYS A 1 67 ? 4.986 -8.319 -1.106 1.00 0.00 67 LYS A C 15
ATOM 18263 O O . LYS A 1 67 ? 5.219 -8.881 -0.039 1.00 0.00 67 LYS A O 15
ATOM 18282 N N . ILE A 1 68 ? 5.358 -7.055 -1.373 1.00 0.00 68 ILE A N 15
ATOM 18283 C CA . ILE A 1 68 ? 6.061 -6.239 -0.416 1.00 0.00 68 ILE A CA 15
ATOM 18284 C C . ILE A 1 68 ? 5.303 -4.925 -0.276 1.00 0.00 68 ILE A C 15
ATOM 18285 O O . ILE A 1 68 ? 4.405 -4.627 -1.073 1.00 0.00 68 ILE A O 15
ATOM 18301 N N . VAL A 1 69 ? 5.656 -4.165 0.736 1.00 0.00 69 VAL A N 15
ATOM 18302 C CA . VAL A 1 69 ? 5.005 -2.893 0.998 1.00 0.00 69 VAL A CA 15
ATOM 18303 C C . VAL A 1 69 ? 5.180 -1.960 -0.197 1.00 0.00 69 VAL A C 15
ATOM 18304 O O . VAL A 1 69 ? 4.247 -1.276 -0.590 1.00 0.00 69 VAL A O 15
ATOM 18317 N N . GLY A 1 70 ? 6.380 -1.934 -0.746 1.00 0.00 70 GLY A N 15
ATOM 18318 C CA . GLY A 1 70 ? 6.691 -1.059 -1.874 1.00 0.00 70 GLY A CA 15
ATOM 18319 C C . GLY A 1 70 ? 5.653 -1.168 -2.982 1.00 0.00 70 GLY A C 15
ATOM 18320 O O . GLY A 1 70 ? 5.175 -0.152 -3.473 1.00 0.00 70 GLY A O 15
ATOM 18324 N N . ASP A 1 71 ? 5.316 -2.393 -3.365 1.00 0.00 71 ASP A N 15
ATOM 18325 C CA . ASP A 1 71 ? 4.335 -2.617 -4.425 1.00 0.00 71 ASP A CA 15
ATOM 18326 C C . ASP A 1 71 ? 2.914 -2.369 -3.942 1.00 0.00 71 ASP A C 15
ATOM 18327 O O . ASP A 1 71 ? 2.137 -1.684 -4.611 1.00 0.00 71 ASP A O 15
ATOM 18336 N N . ALA A 1 72 ? 2.572 -2.960 -2.788 1.00 0.00 72 ALA A N 15
ATOM 18337 C CA . ALA A 1 72 ? 1.233 -2.825 -2.244 1.00 0.00 72 ALA A CA 15
ATOM 18338 C C . ALA A 1 72 ? 0.898 -1.361 -2.029 1.00 0.00 72 ALA A C 15
ATOM 18339 O O . ALA A 1 72 ? -0.036 -0.835 -2.623 1.00 0.00 72 ALA A O 15
ATOM 18346 N N . VAL A 1 73 ? 1.663 -0.735 -1.143 1.00 0.00 73 VAL A N 15
ATOM 18347 C CA . VAL A 1 73 ? 1.457 0.633 -0.767 1.00 0.00 73 VAL A CA 15
ATOM 18348 C C . VAL A 1 73 ? 1.583 1.595 -1.932 1.00 0.00 73 VAL A C 15
ATOM 18349 O O . VAL A 1 73 ? 0.751 2.494 -2.047 1.00 0.00 73 VAL A O 15
ATOM 18362 N N . ASN A 1 74 ? 2.603 1.425 -2.780 1.00 0.00 74 ASN A N 15
ATOM 18363 C CA . ASN A 1 74 ? 2.769 2.348 -3.911 1.00 0.00 74 ASN A CA 15
ATOM 18364 C C . ASN A 1 74 ? 1.517 2.313 -4.785 1.00 0.00 74 ASN A C 15
ATOM 18365 O O . ASN A 1 74 ? 1.063 3.353 -5.271 1.00 0.00 74 ASN A O 15
ATOM 18376 N N . TYR A 1 75 ? 0.956 1.117 -4.971 1.00 0.00 75 TYR A N 15
ATOM 18377 C CA . TYR A 1 75 ? -0.259 0.973 -5.765 1.00 0.00 75 TYR A CA 15
ATOM 18378 C C . TYR A 1 75 ? -1.436 1.668 -5.055 1.00 0.00 75 TYR A C 15
ATOM 18379 O O . TYR A 1 75 ? -2.217 2.395 -5.683 1.00 0.00 75 TYR A O 15
ATOM 18397 N N . ILE A 1 76 ? -1.556 1.458 -3.737 1.00 0.00 76 ILE A N 15
ATOM 18398 C CA . ILE A 1 76 ? -2.652 2.073 -2.986 1.00 0.00 76 ILE A CA 15
ATOM 18399 C C . ILE A 1 76 ? -2.585 3.595 -3.143 1.00 0.00 76 ILE A C 15
ATOM 18400 O O . ILE A 1 76 ? -3.585 4.220 -3.511 1.00 0.00 76 ILE A O 15
ATOM 18416 N N . ILE A 1 77 ? -1.407 4.170 -2.917 1.00 0.00 77 ILE A N 15
ATOM 18417 C CA . ILE A 1 77 ? -1.224 5.609 -3.097 1.00 0.00 77 ILE A CA 15
ATOM 18418 C C . ILE A 1 77 ? -1.365 6.007 -4.571 1.00 0.00 77 ILE A C 15
ATOM 18419 O O . ILE A 1 77 ? -1.603 7.179 -4.880 1.00 0.00 77 ILE A O 15
ATOM 18435 N N . GLU A 1 78 ? -1.204 5.035 -5.470 1.00 0.00 78 GLU A N 15
ATOM 18436 C CA . GLU A 1 78 ? -1.298 5.303 -6.902 1.00 0.00 78 GLU A CA 15
ATOM 18437 C C . GLU A 1 78 ? -2.662 5.881 -7.216 1.00 0.00 78 GLU A C 15
ATOM 18438 O O . GLU A 1 78 ? -2.775 6.858 -7.963 1.00 0.00 78 GLU A O 15
ATOM 18450 N N . HIS A 1 79 ? -3.691 5.276 -6.628 1.00 0.00 79 HIS A N 15
ATOM 18451 C CA . HIS A 1 79 ? -5.077 5.761 -6.849 1.00 0.00 79 HIS A CA 15
ATOM 18452 C C . HIS A 1 79 ? -5.521 6.653 -5.694 1.00 0.00 79 HIS A C 15
ATOM 18453 O O . HIS A 1 79 ? -6.508 7.383 -5.828 1.00 0.00 79 HIS A O 15
ATOM 18467 N N . GLN A 1 80 ? -4.800 6.599 -4.559 1.00 0.00 80 GLN A N 15
ATOM 18468 C CA . GLN A 1 80 ? -5.171 7.426 -3.409 1.00 0.00 80 GLN A CA 15
ATOM 18469 C C . GLN A 1 80 ? -4.788 8.864 -3.641 1.00 0.00 80 GLN A C 15
ATOM 18470 O O . GLN A 1 80 ? -3.962 9.178 -4.506 1.00 0.00 80 GLN A O 15
ATOM 18484 N N . SER A 1 81 ? -5.389 9.724 -2.839 1.00 0.00 81 SER A N 15
ATOM 18485 C CA . SER A 1 81 ? -5.113 11.154 -2.919 1.00 0.00 81 SER A CA 15
ATOM 18486 C C . SER A 1 81 ? -5.704 11.887 -1.721 1.00 0.00 81 SER A C 15
ATOM 18487 O O . SER A 1 81 ? -6.917 12.014 -1.670 1.00 0.00 81 SER A O 15
ATOM 18496 N N . MET A 1 1 ? -7.345 11.125 1.435 1.00 0.00 1 MET A N 16
ATOM 18497 C CA . MET A 1 1 ? -6.301 12.179 1.594 1.00 0.00 1 MET A CA 16
ATOM 18498 C C . MET A 1 1 ? -5.083 11.585 2.311 1.00 0.00 1 MET A C 16
ATOM 18499 O O . MET A 1 1 ? -4.499 12.211 3.202 1.00 0.00 1 MET A O 16
ATOM 18515 N N . ALA A 1 2 ? -4.706 10.367 1.907 1.00 0.00 2 ALA A N 16
ATOM 18516 C CA . ALA A 1 2 ? -3.559 9.684 2.507 1.00 0.00 2 ALA A CA 16
ATOM 18517 C C . ALA A 1 2 ? -2.430 9.530 1.504 1.00 0.00 2 ALA A C 16
ATOM 18518 O O . ALA A 1 2 ? -2.626 8.950 0.433 1.00 0.00 2 ALA A O 16
ATOM 18525 N N . ASP A 1 3 ? -1.239 10.005 1.881 1.00 0.00 3 ASP A N 16
ATOM 18526 C CA . ASP A 1 3 ? -0.075 9.852 1.019 1.00 0.00 3 ASP A CA 16
ATOM 18527 C C . ASP A 1 3 ? 0.470 8.442 1.204 1.00 0.00 3 ASP A C 16
ATOM 18528 O O . ASP A 1 3 ? -0.027 7.713 2.060 1.00 0.00 3 ASP A O 16
ATOM 18537 N N . LYS A 1 4 ? 1.464 8.041 0.406 1.00 0.00 4 LYS A N 16
ATOM 18538 C CA . LYS A 1 4 ? 2.009 6.683 0.493 1.00 0.00 4 LYS A CA 16
ATOM 18539 C C . LYS A 1 4 ? 2.350 6.313 1.942 1.00 0.00 4 LYS A C 16
ATOM 18540 O O . LYS A 1 4 ? 2.026 5.205 2.397 1.00 0.00 4 LYS A O 16
ATOM 18559 N N . ASP A 1 5 ? 2.959 7.244 2.677 1.00 0.00 5 ASP A N 16
ATOM 18560 C CA . ASP A 1 5 ? 3.282 6.990 4.082 1.00 0.00 5 ASP A CA 16
ATOM 18561 C C . ASP A 1 5 ? 1.985 6.710 4.843 1.00 0.00 5 ASP A C 16
ATOM 18562 O O . ASP A 1 5 ? 1.902 5.776 5.655 1.00 0.00 5 ASP A O 16
ATOM 18571 N N . GLN A 1 6 ? 0.966 7.518 4.544 1.00 0.00 6 GLN A N 16
ATOM 18572 C CA . GLN A 1 6 ? -0.330 7.361 5.160 1.00 0.00 6 GLN A CA 16
ATOM 18573 C C . GLN A 1 6 ? -0.986 6.069 4.682 1.00 0.00 6 GLN A C 16
ATOM 18574 O O . GLN A 1 6 ? -1.726 5.470 5.440 1.00 0.00 6 GLN A O 16
ATOM 18588 N N . ILE A 1 7 ? -0.680 5.603 3.441 1.00 0.00 7 ILE A N 16
ATOM 18589 C CA . ILE A 1 7 ? -1.221 4.346 2.962 1.00 0.00 7 ILE A CA 16
ATOM 18590 C C . ILE A 1 7 ? -0.773 3.278 3.936 1.00 0.00 7 ILE A C 16
ATOM 18591 O O . ILE A 1 7 ? -1.523 2.403 4.194 1.00 0.00 7 ILE A O 16
ATOM 18607 N N . LEU A 1 8 ? 0.435 3.385 4.485 1.00 0.00 8 LEU A N 16
ATOM 18608 C CA . LEU A 1 8 ? 0.880 2.412 5.482 1.00 0.00 8 LEU A CA 16
ATOM 18609 C C . LEU A 1 8 ? 0.180 2.605 6.802 1.00 0.00 8 LEU A C 16
ATOM 18610 O O . LEU A 1 8 ? -0.025 1.631 7.482 1.00 0.00 8 LEU A O 16
ATOM 18626 N N . ALA A 1 9 ? -0.191 3.839 7.161 1.00 0.00 9 ALA A N 16
ATOM 18627 C CA . ALA A 1 9 ? -0.924 4.055 8.425 1.00 0.00 9 ALA A CA 16
ATOM 18628 C C . ALA A 1 9 ? -2.352 3.488 8.285 1.00 0.00 9 ALA A C 16
ATOM 18629 O O . ALA A 1 9 ? -2.895 2.825 9.180 1.00 0.00 9 ALA A O 16
ATOM 18636 N N . ASP A 1 10 ? -2.932 3.753 7.124 1.00 0.00 10 ASP A N 16
ATOM 18637 C CA . ASP A 1 10 ? -4.262 3.301 6.769 1.00 0.00 10 ASP A CA 16
ATOM 18638 C C . ASP A 1 10 ? -4.239 1.780 6.541 1.00 0.00 10 ASP A C 16
ATOM 18639 O O . ASP A 1 10 ? -5.058 1.040 7.093 1.00 0.00 10 ASP A O 16
ATOM 18648 N N . MET A 1 11 ? -3.242 1.326 5.778 1.00 0.00 11 MET A N 16
ATOM 18649 C CA . MET A 1 11 ? -3.019 -0.104 5.517 1.00 0.00 11 MET A CA 16
ATOM 18650 C C . MET A 1 11 ? -2.622 -0.777 6.808 1.00 0.00 11 MET A C 16
ATOM 18651 O O . MET A 1 11 ? -2.890 -1.934 6.987 1.00 0.00 11 MET A O 16
ATOM 18665 N N . ALA A 1 12 ? -1.999 -0.026 7.713 1.00 0.00 12 ALA A N 16
ATOM 18666 C CA . ALA A 1 12 ? -1.599 -0.546 9.017 1.00 0.00 12 ALA A CA 16
ATOM 18667 C C . ALA A 1 12 ? -2.852 -1.036 9.717 1.00 0.00 12 ALA A C 16
ATOM 18668 O O . ALA A 1 12 ? -2.848 -2.069 10.382 1.00 0.00 12 ALA A O 16
ATOM 18675 N N . ASP A 1 13 ? -3.919 -0.267 9.537 1.00 0.00 13 ASP A N 16
ATOM 18676 C CA . ASP A 1 13 ? -5.213 -0.600 10.121 1.00 0.00 13 ASP A CA 16
ATOM 18677 C C . ASP A 1 13 ? -5.800 -1.848 9.477 1.00 0.00 13 ASP A C 16
ATOM 18678 O O . ASP A 1 13 ? -6.185 -2.770 10.176 1.00 0.00 13 ASP A O 16
ATOM 18687 N N . ILE A 1 14 ? -5.852 -1.861 8.140 1.00 0.00 14 ILE A N 16
ATOM 18688 C CA . ILE A 1 14 ? -6.392 -3.002 7.390 1.00 0.00 14 ILE A CA 16
ATOM 18689 C C . ILE A 1 14 ? -5.570 -4.251 7.720 1.00 0.00 14 ILE A C 16
ATOM 18690 O O . ILE A 1 14 ? -6.103 -5.319 7.979 1.00 0.00 14 ILE A O 16
ATOM 18706 N N . VAL A 1 15 ? -4.266 -4.066 7.663 1.00 0.00 15 VAL A N 16
ATOM 18707 C CA . VAL A 1 15 ? -3.292 -5.109 7.908 1.00 0.00 15 VAL A CA 16
ATOM 18708 C C . VAL A 1 15 ? -3.464 -5.635 9.331 1.00 0.00 15 VAL A C 16
ATOM 18709 O O . VAL A 1 15 ? -3.613 -6.832 9.535 1.00 0.00 15 VAL A O 16
ATOM 18722 N N . ASN A 1 16 ? -3.508 -4.715 10.286 1.00 0.00 16 ASN A N 16
ATOM 18723 C CA . ASN A 1 16 ? -3.745 -5.050 11.682 1.00 0.00 16 ASN A CA 16
ATOM 18724 C C . ASN A 1 16 ? -5.162 -5.630 11.837 1.00 0.00 16 ASN A C 16
ATOM 18725 O O . ASN A 1 16 ? -5.483 -6.271 12.842 1.00 0.00 16 ASN A O 16
ATOM 18736 N N . ASP A 1 17 ? -6.025 -5.354 10.855 1.00 0.00 17 ASP A N 16
ATOM 18737 C CA . ASP A 1 17 ? -7.400 -5.823 10.896 1.00 0.00 17 ASP A CA 16
ATOM 18738 C C . ASP A 1 17 ? -7.554 -7.227 10.297 1.00 0.00 17 ASP A C 16
ATOM 18739 O O . ASP A 1 17 ? -8.437 -7.983 10.711 1.00 0.00 17 ASP A O 16
ATOM 18748 N N . ILE A 1 18 ? -6.719 -7.553 9.305 1.00 0.00 18 ILE A N 16
ATOM 18749 C CA . ILE A 1 18 ? -6.799 -8.855 8.628 1.00 0.00 18 ILE A CA 16
ATOM 18750 C C . ILE A 1 18 ? -5.713 -9.805 9.138 1.00 0.00 18 ILE A C 16
ATOM 18751 O O . ILE A 1 18 ? -6.026 -10.875 9.666 1.00 0.00 18 ILE A O 16
ATOM 18767 N N . THR A 1 19 ? -4.448 -9.401 8.993 1.00 0.00 19 THR A N 16
ATOM 18768 C CA . THR A 1 19 ? -3.340 -10.220 9.460 1.00 0.00 19 THR A CA 16
ATOM 18769 C C . THR A 1 19 ? -3.012 -9.884 10.915 1.00 0.00 19 THR A C 16
ATOM 18770 O O . THR A 1 19 ? -2.349 -10.666 11.600 1.00 0.00 19 THR A O 16
ATOM 18781 N N . GLY A 1 20 ? -3.458 -8.703 11.369 1.00 0.00 20 GLY A N 16
ATOM 18782 C CA . GLY A 1 20 ? -3.181 -8.265 12.732 1.00 0.00 20 GLY A CA 16
ATOM 18783 C C . GLY A 1 20 ? -1.722 -7.843 12.883 1.00 0.00 20 GLY A C 16
ATOM 18784 O O . GLY A 1 20 ? -1.185 -7.814 13.993 1.00 0.00 20 GLY A O 16
ATOM 18788 N N . VAL A 1 21 ? -1.099 -7.503 11.751 1.00 0.00 21 VAL A N 16
ATOM 18789 C CA . VAL A 1 21 ? 0.276 -7.059 11.729 1.00 0.00 21 VAL A CA 16
ATOM 18790 C C . VAL A 1 21 ? 0.327 -5.616 12.272 1.00 0.00 21 VAL A C 16
ATOM 18791 O O . VAL A 1 21 ? -0.623 -4.850 12.096 1.00 0.00 21 VAL A O 16
ATOM 18804 N N . ASP A 1 22 ? 1.396 -5.303 13.019 1.00 0.00 22 ASP A N 16
ATOM 18805 C CA . ASP A 1 22 ? 1.519 -4.011 13.690 1.00 0.00 22 ASP A CA 16
ATOM 18806 C C . ASP A 1 22 ? 1.648 -2.822 12.768 1.00 0.00 22 ASP A C 16
ATOM 18807 O O . ASP A 1 22 ? 2.307 -2.877 11.731 1.00 0.00 22 ASP A O 16
ATOM 18816 N N . GLN A 1 23 ? 1.047 -1.720 13.224 1.00 0.00 23 GLN A N 16
ATOM 18817 C CA . GLN A 1 23 ? 1.113 -0.452 12.514 1.00 0.00 23 GLN A CA 16
ATOM 18818 C C . GLN A 1 23 ? 2.590 -0.034 12.416 1.00 0.00 23 GLN A C 16
ATOM 18819 O O . GLN A 1 23 ? 3.032 0.572 11.445 1.00 0.00 23 GLN A O 16
ATOM 18833 N N . SER A 1 24 ? 3.340 -0.418 13.442 1.00 0.00 24 SER A N 16
ATOM 18834 C CA . SER A 1 24 ? 4.770 -0.180 13.522 1.00 0.00 24 SER A CA 16
ATOM 18835 C C . SER A 1 24 ? 5.494 -1.074 12.520 1.00 0.00 24 SER A C 16
ATOM 18836 O O . SER A 1 24 ? 6.462 -0.668 11.877 1.00 0.00 24 SER A O 16
ATOM 18844 N N . GLU A 1 25 ? 5.017 -2.319 12.444 1.00 0.00 25 GLU A N 16
ATOM 18845 C CA . GLU A 1 25 ? 5.601 -3.331 11.578 1.00 0.00 25 GLU A CA 16
ATOM 18846 C C . GLU A 1 25 ? 5.383 -3.063 10.091 1.00 0.00 25 GLU A C 16
ATOM 18847 O O . GLU A 1 25 ? 6.121 -3.607 9.276 1.00 0.00 25 GLU A O 16
ATOM 18859 N N . VAL A 1 26 ? 4.367 -2.267 9.732 1.00 0.00 26 VAL A N 16
ATOM 18860 C CA . VAL A 1 26 ? 4.087 -2.001 8.313 1.00 0.00 26 VAL A CA 16
ATOM 18861 C C . VAL A 1 26 ? 5.009 -0.904 7.714 1.00 0.00 26 VAL A C 16
ATOM 18862 O O . VAL A 1 26 ? 4.546 0.168 7.306 1.00 0.00 26 VAL A O 16
ATOM 18875 N N . THR A 1 27 ? 6.317 -1.191 7.644 1.00 0.00 27 THR A N 16
ATOM 18876 C CA . THR A 1 27 ? 7.292 -0.255 7.076 1.00 0.00 27 THR A CA 16
ATOM 18877 C C . THR A 1 27 ? 7.379 -0.438 5.555 1.00 0.00 27 THR A C 16
ATOM 18878 O O . THR A 1 27 ? 6.977 -1.472 5.021 1.00 0.00 27 THR A O 16
ATOM 18889 N N . PHE A 1 28 ? 7.895 0.585 4.874 1.00 0.00 28 PHE A N 16
ATOM 18890 C CA . PHE A 1 28 ? 8.030 0.575 3.409 1.00 0.00 28 PHE A CA 16
ATOM 18891 C C . PHE A 1 28 ? 8.956 -0.542 2.885 1.00 0.00 28 PHE A C 16
ATOM 18892 O O . PHE A 1 28 ? 9.066 -0.726 1.670 1.00 0.00 28 PHE A O 16
ATOM 18909 N N . GLU A 1 29 ? 9.650 -1.244 3.789 1.00 0.00 29 GLU A N 16
ATOM 18910 C CA . GLU A 1 29 ? 10.601 -2.296 3.384 1.00 0.00 29 GLU A CA 16
ATOM 18911 C C . GLU A 1 29 ? 10.225 -3.696 3.880 1.00 0.00 29 GLU A C 16
ATOM 18912 O O . GLU A 1 29 ? 11.096 -4.572 3.971 1.00 0.00 29 GLU A O 16
ATOM 18924 N N . LYS A 1 30 ? 8.962 -3.911 4.215 1.00 0.00 30 LYS A N 16
ATOM 18925 C CA . LYS A 1 30 ? 8.547 -5.225 4.723 1.00 0.00 30 LYS A CA 16
ATOM 18926 C C . LYS A 1 30 ? 7.832 -6.026 3.662 1.00 0.00 30 LYS A C 16
ATOM 18927 O O . LYS A 1 30 ? 6.802 -5.594 3.155 1.00 0.00 30 LYS A O 16
ATOM 18946 N N . SER A 1 31 ? 8.305 -7.241 3.401 1.00 0.00 31 SER A N 16
ATOM 18947 C CA . SER A 1 31 ? 7.578 -8.104 2.484 1.00 0.00 31 SER A CA 16
ATOM 18948 C C . SER A 1 31 ? 6.199 -8.328 3.090 1.00 0.00 31 SER A C 16
ATOM 18949 O O . SER A 1 31 ? 6.109 -8.683 4.252 1.00 0.00 31 SER A O 16
ATOM 18957 N N . PHE A 1 32 ? 5.140 -8.140 2.320 1.00 0.00 32 PHE A N 16
ATOM 18958 C CA . PHE A 1 32 ? 3.806 -8.348 2.810 1.00 0.00 32 PHE A CA 16
ATOM 18959 C C . PHE A 1 32 ? 3.697 -9.768 3.354 1.00 0.00 32 PHE A C 16
ATOM 18960 O O . PHE A 1 32 ? 3.297 -9.997 4.492 1.00 0.00 32 PHE A O 16
ATOM 18977 N N . VAL A 1 33 ? 4.020 -10.712 2.479 1.00 0.00 33 VAL A N 16
ATOM 18978 C CA . VAL A 1 33 ? 3.911 -12.143 2.773 1.00 0.00 33 VAL A CA 16
ATOM 18979 C C . VAL A 1 33 ? 4.902 -12.633 3.834 1.00 0.00 33 VAL A C 16
ATOM 18980 O O . VAL A 1 33 ? 4.515 -13.352 4.760 1.00 0.00 33 VAL A O 16
ATOM 18993 N N . ASP A 1 34 ? 6.173 -12.303 3.646 1.00 0.00 34 ASP A N 16
ATOM 18994 C CA . ASP A 1 34 ? 7.223 -12.782 4.541 1.00 0.00 34 ASP A CA 16
ATOM 18995 C C . ASP A 1 34 ? 7.395 -11.939 5.795 1.00 0.00 34 ASP A C 16
ATOM 18996 O O . ASP A 1 34 ? 7.594 -12.488 6.883 1.00 0.00 34 ASP A O 16
ATOM 19005 N N . ASP A 1 35 ? 7.359 -10.614 5.642 1.00 0.00 35 ASP A N 16
ATOM 19006 C CA . ASP A 1 35 ? 7.557 -9.730 6.784 1.00 0.00 35 ASP A CA 16
ATOM 19007 C C . ASP A 1 35 ? 6.244 -9.322 7.439 1.00 0.00 35 ASP A C 16
ATOM 19008 O O . ASP A 1 35 ? 6.195 -9.189 8.666 1.00 0.00 35 ASP A O 16
ATOM 19017 N N . LEU A 1 36 ? 5.176 -9.137 6.643 1.00 0.00 36 LEU A N 16
ATOM 19018 C CA . LEU A 1 36 ? 3.882 -8.765 7.223 1.00 0.00 36 LEU A CA 16
ATOM 19019 C C . LEU A 1 36 ? 2.970 -10.000 7.318 1.00 0.00 36 LEU A C 16
ATOM 19020 O O . LEU A 1 36 ? 1.761 -9.880 7.522 1.00 0.00 36 LEU A O 16
ATOM 19036 N N . ASP A 1 37 ? 3.577 -11.192 7.177 1.00 0.00 37 ASP A N 16
ATOM 19037 C CA . ASP A 1 37 ? 2.855 -12.459 7.267 1.00 0.00 37 ASP A CA 16
ATOM 19038 C C . ASP A 1 37 ? 1.575 -12.422 6.433 1.00 0.00 37 ASP A C 16
ATOM 19039 O O . ASP A 1 37 ? 0.488 -12.777 6.912 1.00 0.00 37 ASP A O 16
ATOM 19048 N N . VAL A 1 38 ? 1.708 -11.982 5.179 1.00 0.00 38 VAL A N 16
ATOM 19049 C CA . VAL A 1 38 ? 0.544 -11.896 4.296 1.00 0.00 38 VAL A CA 16
ATOM 19050 C C . VAL A 1 38 ? 0.378 -13.174 3.466 1.00 0.00 38 VAL A C 16
ATOM 19051 O O . VAL A 1 38 ? 1.075 -13.395 2.477 1.00 0.00 38 VAL A O 16
ATOM 19064 N N . ASP A 1 39 ? -0.620 -13.963 3.851 1.00 0.00 39 ASP A N 16
ATOM 19065 C CA . ASP A 1 39 ? -0.962 -15.175 3.122 1.00 0.00 39 ASP A CA 16
ATOM 19066 C C . ASP A 1 39 ? -1.867 -14.764 1.970 1.00 0.00 39 ASP A C 16
ATOM 19067 O O . ASP A 1 39 ? -2.206 -13.579 1.853 1.00 0.00 39 ASP A O 16
ATOM 19076 N N . SER A 1 40 ? -2.267 -15.710 1.121 1.00 0.00 40 SER A N 16
ATOM 19077 C CA . SER A 1 40 ? -3.139 -15.358 0.002 1.00 0.00 40 SER A CA 16
ATOM 19078 C C . SER A 1 40 ? -4.433 -14.748 0.533 1.00 0.00 40 SER A C 16
ATOM 19079 O O . SER A 1 40 ? -4.947 -13.793 -0.041 1.00 0.00 40 SER A O 16
ATOM 19087 N N . LEU A 1 41 ? -4.946 -15.294 1.639 1.00 0.00 41 LEU A N 16
ATOM 19088 C CA . LEU A 1 41 ? -6.166 -14.762 2.240 1.00 0.00 41 LEU A CA 16
ATOM 19089 C C . LEU A 1 41 ? -5.913 -13.352 2.771 1.00 0.00 41 LEU A C 16
ATOM 19090 O O . LEU A 1 41 ? -6.777 -12.489 2.664 1.00 0.00 41 LEU A O 16
ATOM 19106 N N . SER A 1 42 ? -4.739 -13.145 3.371 1.00 0.00 42 SER A N 16
ATOM 19107 C CA . SER A 1 42 ? -4.397 -11.843 3.938 1.00 0.00 42 SER A CA 16
ATOM 19108 C C . SER A 1 42 ? -4.388 -10.793 2.846 1.00 0.00 42 SER A C 16
ATOM 19109 O O . SER A 1 42 ? -5.010 -9.753 2.992 1.00 0.00 42 SER A O 16
ATOM 19117 N N . MET A 1 43 ? -3.701 -11.085 1.740 1.00 0.00 43 MET A N 16
ATOM 19118 C CA . MET A 1 43 ? -3.650 -10.163 0.621 1.00 0.00 43 MET A CA 16
ATOM 19119 C C . MET A 1 43 ? -5.012 -10.053 -0.039 1.00 0.00 43 MET A C 16
ATOM 19120 O O . MET A 1 43 ? -5.406 -8.973 -0.392 1.00 0.00 43 MET A O 16
ATOM 19134 N N . VAL A 1 44 ? -5.740 -11.163 -0.180 1.00 0.00 44 VAL A N 16
ATOM 19135 C CA . VAL A 1 44 ? -7.074 -11.101 -0.792 1.00 0.00 44 VAL A CA 16
ATOM 19136 C C . VAL A 1 44 ? -7.975 -10.197 0.048 1.00 0.00 44 VAL A C 16
ATOM 19137 O O . VAL A 1 44 ? -8.644 -9.311 -0.491 1.00 0.00 44 VAL A O 16
ATOM 19150 N N . GLU A 1 45 ? -7.968 -10.416 1.360 1.00 0.00 45 GLU A N 16
ATOM 19151 C CA . GLU A 1 45 ? -8.776 -9.602 2.265 1.00 0.00 45 GLU A CA 16
ATOM 19152 C C . GLU A 1 45 ? -8.285 -8.155 2.257 1.00 0.00 45 GLU A C 16
ATOM 19153 O O . GLU A 1 45 ? -9.085 -7.221 2.266 1.00 0.00 45 GLU A O 16
ATOM 19165 N N . ILE A 1 46 ? -6.960 -7.991 2.228 1.00 0.00 46 ILE A N 16
ATOM 19166 C CA . ILE A 1 46 ? -6.342 -6.652 2.203 1.00 0.00 46 ILE A CA 16
ATOM 19167 C C . ILE A 1 46 ? -6.684 -5.925 0.908 1.00 0.00 46 ILE A C 16
ATOM 19168 O O . ILE A 1 46 ? -6.950 -4.736 0.915 1.00 0.00 46 ILE A O 16
ATOM 19184 N N . ILE A 1 47 ? -6.674 -6.663 -0.178 1.00 0.00 47 ILE A N 16
ATOM 19185 C CA . ILE A 1 47 ? -6.994 -6.137 -1.486 1.00 0.00 47 ILE A CA 16
ATOM 19186 C C . ILE A 1 47 ? -8.439 -5.623 -1.468 1.00 0.00 47 ILE A C 16
ATOM 19187 O O . ILE A 1 47 ? -8.741 -4.569 -2.029 1.00 0.00 47 ILE A O 16
ATOM 19203 N N . TYR A 1 48 ? -9.312 -6.384 -0.802 1.00 0.00 48 TYR A N 16
ATOM 19204 C CA . TYR A 1 48 ? -10.710 -6.027 -0.680 1.00 0.00 48 TYR A CA 16
ATOM 19205 C C . TYR A 1 48 ? -10.865 -4.805 0.211 1.00 0.00 48 TYR A C 16
ATOM 19206 O O . TYR A 1 48 ? -11.606 -3.883 -0.127 1.00 0.00 48 TYR A O 16
ATOM 19224 N N . ALA A 1 49 ? -10.155 -4.812 1.346 1.00 0.00 49 ALA A N 16
ATOM 19225 C CA . ALA A 1 49 ? -10.207 -3.700 2.296 1.00 0.00 49 ALA A CA 16
ATOM 19226 C C . ALA A 1 49 ? -9.630 -2.437 1.702 1.00 0.00 49 ALA A C 16
ATOM 19227 O O . ALA A 1 49 ? -10.163 -1.361 1.926 1.00 0.00 49 ALA A O 16
ATOM 19234 N N . CYS A 1 50 ? -8.539 -2.572 0.959 1.00 0.00 50 CYS A N 16
ATOM 19235 C CA . CYS A 1 50 ? -7.906 -1.409 0.340 1.00 0.00 50 CYS A CA 16
ATOM 19236 C C . CYS A 1 50 ? -8.767 -0.893 -0.822 1.00 0.00 50 CYS A C 16
ATOM 19237 O O . CYS A 1 50 ? -8.828 0.309 -1.081 1.00 0.00 50 CYS A O 16
ATOM 19245 N N . ASP A 1 51 ? -9.440 -1.829 -1.496 1.00 0.00 51 ASP A N 16
ATOM 19246 C CA . ASP A 1 51 ? -10.321 -1.508 -2.615 1.00 0.00 51 ASP A CA 16
ATOM 19247 C C . ASP A 1 51 ? -11.506 -0.670 -2.154 1.00 0.00 51 ASP A C 16
ATOM 19248 O O . ASP A 1 51 ? -11.966 0.213 -2.870 1.00 0.00 51 ASP A O 16
ATOM 19257 N N . GLU A 1 52 ? -12.011 -0.984 -0.968 1.00 0.00 52 GLU A N 16
ATOM 19258 C CA . GLU A 1 52 ? -13.169 -0.283 -0.410 1.00 0.00 52 GLU A CA 16
ATOM 19259 C C . GLU A 1 52 ? -12.750 0.931 0.422 1.00 0.00 52 GLU A C 16
ATOM 19260 O O . GLU A 1 52 ? -13.371 1.993 0.345 1.00 0.00 52 GLU A O 16
ATOM 19272 N N . LYS A 1 53 ? -11.706 0.748 1.222 1.00 0.00 53 LYS A N 16
ATOM 19273 C CA . LYS A 1 53 ? -11.193 1.803 2.092 1.00 0.00 53 LYS A CA 16
ATOM 19274 C C . LYS A 1 53 ? -10.559 2.929 1.270 1.00 0.00 53 LYS A C 16
ATOM 19275 O O . LYS A 1 53 ? -10.673 4.103 1.633 1.00 0.00 53 LYS A O 16
ATOM 19294 N N . PHE A 1 54 ? -9.860 2.561 0.187 1.00 0.00 54 PHE A N 16
ATOM 19295 C CA . PHE A 1 54 ? -9.168 3.575 -0.657 1.00 0.00 54 PHE A CA 16
ATOM 19296 C C . PHE A 1 54 ? -9.712 3.640 -2.088 1.00 0.00 54 PHE A C 16
ATOM 19297 O O . PHE A 1 54 ? -9.238 4.465 -2.875 1.00 0.00 54 PHE A O 16
ATOM 19314 N N . GLY A 1 55 ? -10.663 2.768 -2.444 1.00 0.00 55 GLY A N 16
ATOM 19315 C CA . GLY A 1 55 ? -11.186 2.761 -3.818 1.00 0.00 55 GLY A CA 16
ATOM 19316 C C . GLY A 1 55 ? -10.113 2.233 -4.779 1.00 0.00 55 GLY A C 16
ATOM 19317 O O . GLY A 1 55 ? -10.053 2.647 -5.939 1.00 0.00 55 GLY A O 16
ATOM 19321 N N . VAL A 1 56 ? -9.237 1.354 -4.266 1.00 0.00 56 VAL A N 16
ATOM 19322 C CA . VAL A 1 56 ? -8.126 0.809 -5.060 1.00 0.00 56 VAL A CA 16
ATOM 19323 C C . VAL A 1 56 ? -8.274 -0.707 -5.229 1.00 0.00 56 VAL A C 16
ATOM 19324 O O . VAL A 1 56 ? -7.807 -1.484 -4.386 1.00 0.00 56 VAL A O 16
ATOM 19337 N N . GLU A 1 57 ? -8.929 -1.122 -6.313 1.00 0.00 57 GLU A N 16
ATOM 19338 C CA . GLU A 1 57 ? -9.143 -2.546 -6.573 1.00 0.00 57 GLU A CA 16
ATOM 19339 C C . GLU A 1 57 ? -7.939 -3.146 -7.297 1.00 0.00 57 GLU A C 16
ATOM 19340 O O . GLU A 1 57 ? -7.804 -2.997 -8.509 1.00 0.00 57 GLU A O 16
ATOM 19352 N N . ILE A 1 58 ? -7.085 -3.835 -6.535 1.00 0.00 58 ILE A N 16
ATOM 19353 C CA . ILE A 1 58 ? -5.886 -4.479 -7.088 1.00 0.00 58 ILE A CA 16
ATOM 19354 C C . ILE A 1 58 ? -6.270 -5.613 -8.058 1.00 0.00 58 ILE A C 16
ATOM 19355 O O . ILE A 1 58 ? -6.723 -6.666 -7.604 1.00 0.00 58 ILE A O 16
ATOM 19371 N N . PRO A 1 59 ? -6.008 -5.468 -9.360 1.00 0.00 59 PRO A N 16
ATOM 19372 C CA . PRO A 1 59 ? -6.250 -6.564 -10.326 1.00 0.00 59 PRO A CA 16
ATOM 19373 C C . PRO A 1 59 ? -5.391 -7.753 -9.939 1.00 0.00 59 PRO A C 16
ATOM 19374 O O . PRO A 1 59 ? -4.467 -7.619 -9.131 1.00 0.00 59 PRO A O 16
ATOM 19385 N N . ASP A 1 60 ? -5.688 -8.896 -10.521 1.00 0.00 60 ASP A N 16
ATOM 19386 C CA . ASP A 1 60 ? -4.927 -10.114 -10.243 1.00 0.00 60 ASP A CA 16
ATOM 19387 C C . ASP A 1 60 ? -3.436 -9.869 -10.506 1.00 0.00 60 ASP A C 16
ATOM 19388 O O . ASP A 1 60 ? -2.582 -10.364 -9.765 1.00 0.00 60 ASP A O 16
ATOM 19397 N N . GLU A 1 61 ? -3.140 -9.101 -11.560 1.00 0.00 61 GLU A N 16
ATOM 19398 C CA . GLU A 1 61 ? -1.756 -8.785 -11.917 1.00 0.00 61 GLU A CA 16
ATOM 19399 C C . GLU A 1 61 ? -1.061 -8.003 -10.799 1.00 0.00 61 GLU A C 16
ATOM 19400 O O . GLU A 1 61 ? 0.099 -8.274 -10.471 1.00 0.00 61 GLU A O 16
ATOM 19412 N N . GLU A 1 62 ? -1.768 -7.026 -10.222 1.00 0.00 62 GLU A N 16
ATOM 19413 C CA . GLU A 1 62 ? -1.198 -6.218 -9.142 1.00 0.00 62 GLU A CA 16
ATOM 19414 C C . GLU A 1 62 ? -1.079 -7.003 -7.857 1.00 0.00 62 GLU A C 16
ATOM 19415 O O . GLU A 1 62 ? -0.111 -6.863 -7.157 1.00 0.00 62 GLU A O 16
ATOM 19427 N N . SER A 1 63 ? -2.089 -7.794 -7.544 1.00 0.00 63 SER A N 16
ATOM 19428 C CA . SER A 1 63 ? -2.105 -8.581 -6.311 1.00 0.00 63 SER A CA 16
ATOM 19429 C C . SER A 1 63 ? -0.878 -9.468 -6.219 1.00 0.00 63 SER A C 16
ATOM 19430 O O . SER A 1 63 ? -0.217 -9.509 -5.176 1.00 0.00 63 SER A O 16
ATOM 19438 N N . LYS A 1 64 ? -0.568 -10.155 -7.311 1.00 0.00 64 LYS A N 16
ATOM 19439 C CA . LYS A 1 64 ? 0.606 -11.024 -7.338 1.00 0.00 64 LYS A CA 16
ATOM 19440 C C . LYS A 1 64 ? 1.887 -10.188 -7.305 1.00 0.00 64 LYS A C 16
ATOM 19441 O O . LYS A 1 64 ? 2.872 -10.595 -6.683 1.00 0.00 64 LYS A O 16
ATOM 19460 N N . ASN A 1 65 ? 1.861 -9.003 -7.945 1.00 0.00 65 ASN A N 16
ATOM 19461 C CA . ASN A 1 65 ? 3.031 -8.114 -7.927 1.00 0.00 65 ASN A CA 16
ATOM 19462 C C . ASN A 1 65 ? 3.250 -7.587 -6.506 1.00 0.00 65 ASN A C 16
ATOM 19463 O O . ASN A 1 65 ? 4.377 -7.538 -6.009 1.00 0.00 65 ASN A O 16
ATOM 19474 N N . ILE A 1 66 ? 2.142 -7.212 -5.866 1.00 0.00 66 ILE A N 16
ATOM 19475 C CA . ILE A 1 66 ? 2.135 -6.707 -4.517 1.00 0.00 66 ILE A CA 16
ATOM 19476 C C . ILE A 1 66 ? 2.538 -7.814 -3.547 1.00 0.00 66 ILE A C 16
ATOM 19477 O O . ILE A 1 66 ? 1.692 -8.534 -3.011 1.00 0.00 66 ILE A O 16
ATOM 19493 N N . LYS A 1 67 ? 3.841 -7.913 -3.326 1.00 0.00 67 LYS A N 16
ATOM 19494 C CA . LYS A 1 67 ? 4.403 -8.904 -2.408 1.00 0.00 67 LYS A CA 16
ATOM 19495 C C . LYS A 1 67 ? 5.161 -8.215 -1.283 1.00 0.00 67 LYS A C 16
ATOM 19496 O O . LYS A 1 67 ? 5.405 -8.822 -0.242 1.00 0.00 67 LYS A O 16
ATOM 19515 N N . ILE A 1 68 ? 5.507 -6.936 -1.490 1.00 0.00 68 ILE A N 16
ATOM 19516 C CA . ILE A 1 68 ? 6.194 -6.152 -0.489 1.00 0.00 68 ILE A CA 16
ATOM 19517 C C . ILE A 1 68 ? 5.410 -4.861 -0.285 1.00 0.00 68 ILE A C 16
ATOM 19518 O O . ILE A 1 68 ? 4.517 -4.537 -1.076 1.00 0.00 68 ILE A O 16
ATOM 19534 N N . VAL A 1 69 ? 5.733 -4.151 0.775 1.00 0.00 69 VAL A N 16
ATOM 19535 C CA . VAL A 1 69 ? 5.045 -2.908 1.098 1.00 0.00 69 VAL A CA 16
ATOM 19536 C C . VAL A 1 69 ? 5.217 -1.904 -0.039 1.00 0.00 69 VAL A C 16
ATOM 19537 O O . VAL A 1 69 ? 4.289 -1.184 -0.370 1.00 0.00 69 VAL A O 16
ATOM 19550 N N . GLY A 1 70 ? 6.408 -1.859 -0.606 1.00 0.00 70 GLY A N 16
ATOM 19551 C CA . GLY A 1 70 ? 6.709 -0.918 -1.679 1.00 0.00 70 GLY A CA 16
ATOM 19552 C C . GLY A 1 70 ? 5.721 -1.046 -2.830 1.00 0.00 70 GLY A C 16
ATOM 19553 O O . GLY A 1 70 ? 5.258 -0.037 -3.346 1.00 0.00 70 GLY A O 16
ATOM 19557 N N . ASP A 1 71 ? 5.398 -2.277 -3.222 1.00 0.00 71 ASP A N 16
ATOM 19558 C CA . ASP A 1 71 ? 4.456 -2.498 -4.315 1.00 0.00 71 ASP A CA 16
ATOM 19559 C C . ASP A 1 71 ? 3.026 -2.284 -3.852 1.00 0.00 71 ASP A C 16
ATOM 19560 O O . ASP A 1 71 ? 2.246 -1.606 -4.528 1.00 0.00 71 ASP A O 16
ATOM 19569 N N . ALA A 1 72 ? 2.680 -2.889 -2.709 1.00 0.00 72 ALA A N 16
ATOM 19570 C CA . ALA A 1 72 ? 1.331 -2.777 -2.185 1.00 0.00 72 ALA A CA 16
ATOM 19571 C C . ALA A 1 72 ? 0.975 -1.318 -1.953 1.00 0.00 72 ALA A C 16
ATOM 19572 O O . ALA A 1 72 ? 0.040 -0.796 -2.551 1.00 0.00 72 ALA A O 16
ATOM 19579 N N . VAL A 1 73 ? 1.721 -0.688 -1.048 1.00 0.00 73 VAL A N 16
ATOM 19580 C CA . VAL A 1 73 ? 1.486 0.675 -0.665 1.00 0.00 73 VAL A CA 16
ATOM 19581 C C . VAL A 1 73 ? 1.611 1.639 -1.828 1.00 0.00 73 VAL A C 16
ATOM 19582 O O . VAL A 1 73 ? 0.754 2.510 -1.967 1.00 0.00 73 VAL A O 16
ATOM 19595 N N . ASN A 1 74 ? 2.658 1.498 -2.650 1.00 0.00 74 ASN A N 16
ATOM 19596 C CA . ASN A 1 74 ? 2.818 2.425 -3.781 1.00 0.00 74 ASN A CA 16
ATOM 19597 C C . ASN A 1 74 ? 1.596 2.324 -4.688 1.00 0.00 74 ASN A C 16
ATOM 19598 O O . ASN A 1 74 ? 1.088 3.338 -5.167 1.00 0.00 74 ASN A O 16
ATOM 19609 N N . TYR A 1 75 ? 1.121 1.093 -4.892 1.00 0.00 75 TYR A N 16
ATOM 19610 C CA . TYR A 1 75 ? -0.061 0.870 -5.709 1.00 0.00 75 TYR A CA 16
ATOM 19611 C C . TYR A 1 75 ? -1.263 1.569 -5.067 1.00 0.00 75 TYR A C 16
ATOM 19612 O O . TYR A 1 75 ? -2.021 2.285 -5.733 1.00 0.00 75 TYR A O 16
ATOM 19630 N N . ILE A 1 76 ? -1.436 1.373 -3.752 1.00 0.00 76 ILE A N 16
ATOM 19631 C CA . ILE A 1 76 ? -2.555 1.998 -3.067 1.00 0.00 76 ILE A CA 16
ATOM 19632 C C . ILE A 1 76 ? -2.536 3.499 -3.339 1.00 0.00 76 ILE A C 16
ATOM 19633 O O . ILE A 1 76 ? -3.416 3.989 -4.042 1.00 0.00 76 ILE A O 16
ATOM 19649 N N . ILE A 1 77 ? -1.509 4.196 -2.856 1.00 0.00 77 ILE A N 16
ATOM 19650 C CA . ILE A 1 77 ? -1.361 5.640 -3.096 1.00 0.00 77 ILE A CA 16
ATOM 19651 C C . ILE A 1 77 ? -1.403 5.996 -4.585 1.00 0.00 77 ILE A C 16
ATOM 19652 O O . ILE A 1 77 ? -1.620 7.156 -4.946 1.00 0.00 77 ILE A O 16
ATOM 19668 N N . GLU A 1 78 ? -1.174 5.003 -5.430 1.00 0.00 78 GLU A N 16
ATOM 19669 C CA . GLU A 1 78 ? -1.153 5.231 -6.880 1.00 0.00 78 GLU A CA 16
ATOM 19670 C C . GLU A 1 78 ? -2.503 5.757 -7.319 1.00 0.00 78 GLU A C 16
ATOM 19671 O O . GLU A 1 78 ? -2.591 6.744 -8.052 1.00 0.00 78 GLU A O 16
ATOM 19683 N N . HIS A 1 79 ? -3.552 5.106 -6.828 1.00 0.00 79 HIS A N 16
ATOM 19684 C CA . HIS A 1 79 ? -4.942 5.545 -7.143 1.00 0.00 79 HIS A CA 16
ATOM 19685 C C . HIS A 1 79 ? -5.602 6.146 -5.895 1.00 0.00 79 HIS A C 16
ATOM 19686 O O . HIS A 1 79 ? -6.702 6.701 -5.979 1.00 0.00 79 HIS A O 16
ATOM 19700 N N . GLN A 1 80 ? -4.928 6.030 -4.742 1.00 0.00 80 GLN A N 16
ATOM 19701 C CA . GLN A 1 80 ? -5.450 6.553 -3.493 1.00 0.00 80 GLN A CA 16
ATOM 19702 C C . GLN A 1 80 ? -5.066 8.020 -3.341 1.00 0.00 80 GLN A C 16
ATOM 19703 O O . GLN A 1 80 ? -3.994 8.445 -3.780 1.00 0.00 80 GLN A O 16
ATOM 19717 N N . SER A 1 81 ? -5.960 8.767 -2.712 1.00 0.00 81 SER A N 16
ATOM 19718 C CA . SER A 1 81 ? -5.739 10.192 -2.485 1.00 0.00 81 SER A CA 16
ATOM 19719 C C . SER A 1 81 ? -6.798 10.756 -1.539 1.00 0.00 81 SER A C 16
ATOM 19720 O O . SER A 1 81 ? -7.511 9.967 -0.942 1.00 0.00 81 SER A O 16
ATOM 19729 N N . MET A 1 1 ? -7.408 11.817 2.173 1.00 0.00 1 MET A N 17
ATOM 19730 C CA . MET A 1 1 ? -6.076 12.348 1.768 1.00 0.00 1 MET A CA 17
ATOM 19731 C C . MET A 1 1 ? -4.981 11.586 2.510 1.00 0.00 1 MET A C 17
ATOM 19732 O O . MET A 1 1 ? -4.661 11.907 3.659 1.00 0.00 1 MET A O 17
ATOM 19748 N N . ALA A 1 2 ? -4.416 10.572 1.847 1.00 0.00 2 ALA A N 17
ATOM 19749 C CA . ALA A 1 2 ? -3.358 9.762 2.450 1.00 0.00 2 ALA A CA 17
ATOM 19750 C C . ALA A 1 2 ? -2.180 9.591 1.503 1.00 0.00 2 ALA A C 17
ATOM 19751 O O . ALA A 1 2 ? -2.324 8.998 0.433 1.00 0.00 2 ALA A O 17
ATOM 19758 N N . ASP A 1 3 ? -1.009 10.064 1.934 1.00 0.00 3 ASP A N 17
ATOM 19759 C CA . ASP A 1 3 ? 0.212 9.905 1.151 1.00 0.00 3 ASP A CA 17
ATOM 19760 C C . ASP A 1 3 ? 0.690 8.463 1.311 1.00 0.00 3 ASP A C 17
ATOM 19761 O O . ASP A 1 3 ? 0.147 7.736 2.139 1.00 0.00 3 ASP A O 17
ATOM 19770 N N . LYS A 1 4 ? 1.673 8.038 0.511 1.00 0.00 4 LYS A N 17
ATOM 19771 C CA . LYS A 1 4 ? 2.161 6.659 0.575 1.00 0.00 4 LYS A CA 17
ATOM 19772 C C . LYS A 1 4 ? 2.480 6.263 2.023 1.00 0.00 4 LYS A C 17
ATOM 19773 O O . LYS A 1 4 ? 2.160 5.146 2.454 1.00 0.00 4 LYS A O 17
ATOM 19792 N N . ASP A 1 5 ? 3.058 7.191 2.787 1.00 0.00 5 ASP A N 17
ATOM 19793 C CA . ASP A 1 5 ? 3.345 6.928 4.197 1.00 0.00 5 ASP A CA 17
ATOM 19794 C C . ASP A 1 5 ? 2.020 6.654 4.922 1.00 0.00 5 ASP A C 17
ATOM 19795 O O . ASP A 1 5 ? 1.903 5.714 5.719 1.00 0.00 5 ASP A O 17
ATOM 19804 N N . GLN A 1 6 ? 1.020 7.476 4.598 1.00 0.00 6 GLN A N 17
ATOM 19805 C CA . GLN A 1 6 ? -0.307 7.345 5.159 1.00 0.00 6 GLN A CA 17
ATOM 19806 C C . GLN A 1 6 ? -0.932 6.031 4.696 1.00 0.00 6 GLN A C 17
ATOM 19807 O O . GLN A 1 6 ? -1.646 5.403 5.464 1.00 0.00 6 GLN A O 17
ATOM 19821 N N . ILE A 1 7 ? -0.630 5.588 3.450 1.00 0.00 7 ILE A N 17
ATOM 19822 C CA . ILE A 1 7 ? -1.139 4.330 2.947 1.00 0.00 7 ILE A CA 17
ATOM 19823 C C . ILE A 1 7 ? -0.725 3.252 3.932 1.00 0.00 7 ILE A C 17
ATOM 19824 O O . ILE A 1 7 ? -1.503 2.404 4.222 1.00 0.00 7 ILE A O 17
ATOM 19840 N N . LEU A 1 8 ? 0.479 3.321 4.479 1.00 0.00 8 LEU A N 17
ATOM 19841 C CA . LEU A 1 8 ? 0.866 2.338 5.489 1.00 0.00 8 LEU A CA 17
ATOM 19842 C C . LEU A 1 8 ? 0.138 2.579 6.787 1.00 0.00 8 LEU A C 17
ATOM 19843 O O . LEU A 1 8 ? -0.098 1.633 7.495 1.00 0.00 8 LEU A O 17
ATOM 19859 N N . ALA A 1 9 ? -0.227 3.825 7.097 1.00 0.00 9 ALA A N 17
ATOM 19860 C CA . ALA A 1 9 ? -0.973 4.082 8.334 1.00 0.00 9 ALA A CA 17
ATOM 19861 C C . ALA A 1 9 ? -2.378 3.472 8.224 1.00 0.00 9 ALA A C 17
ATOM 19862 O O . ALA A 1 9 ? -2.837 2.744 9.116 1.00 0.00 9 ALA A O 17
ATOM 19869 N N . ASP A 1 10 ? -3.048 3.765 7.105 1.00 0.00 10 ASP A N 17
ATOM 19870 C CA . ASP A 1 10 ? -4.379 3.257 6.853 1.00 0.00 10 ASP A CA 17
ATOM 19871 C C . ASP A 1 10 ? -4.337 1.758 6.524 1.00 0.00 10 ASP A C 17
ATOM 19872 O O . ASP A 1 10 ? -5.172 0.990 7.011 1.00 0.00 10 ASP A O 17
ATOM 19881 N N . MET A 1 11 ? -3.320 1.341 5.760 1.00 0.00 11 MET A N 17
ATOM 19882 C CA . MET A 1 11 ? -3.125 -0.077 5.443 1.00 0.00 11 MET A CA 17
ATOM 19883 C C . MET A 1 11 ? -2.724 -0.806 6.696 1.00 0.00 11 MET A C 17
ATOM 19884 O O . MET A 1 11 ? -3.034 -1.957 6.837 1.00 0.00 11 MET A O 17
ATOM 19898 N N . ALA A 1 12 ? -2.047 -0.114 7.609 1.00 0.00 12 ALA A N 17
ATOM 19899 C CA . ALA A 1 12 ? -1.640 -0.718 8.871 1.00 0.00 12 ALA A CA 17
ATOM 19900 C C . ALA A 1 12 ? -2.885 -1.138 9.621 1.00 0.00 12 ALA A C 17
ATOM 19901 O O . ALA A 1 12 ? -2.902 -2.172 10.275 1.00 0.00 12 ALA A O 17
ATOM 19908 N N . ASP A 1 13 ? -3.928 -0.316 9.507 1.00 0.00 13 ASP A N 17
ATOM 19909 C CA . ASP A 1 13 ? -5.204 -0.614 10.159 1.00 0.00 13 ASP A CA 17
ATOM 19910 C C . ASP A 1 13 ? -5.822 -1.872 9.564 1.00 0.00 13 ASP A C 17
ATOM 19911 O O . ASP A 1 13 ? -6.171 -2.790 10.289 1.00 0.00 13 ASP A O 17
ATOM 19920 N N . ILE A 1 14 ? -5.929 -1.893 8.238 1.00 0.00 14 ILE A N 17
ATOM 19921 C CA . ILE A 1 14 ? -6.489 -3.032 7.504 1.00 0.00 14 ILE A CA 17
ATOM 19922 C C . ILE A 1 14 ? -5.641 -4.276 7.765 1.00 0.00 14 ILE A C 17
ATOM 19923 O O . ILE A 1 14 ? -6.155 -5.354 8.013 1.00 0.00 14 ILE A O 17
ATOM 19939 N N . VAL A 1 15 ? -4.342 -4.078 7.670 1.00 0.00 15 VAL A N 17
ATOM 19940 C CA . VAL A 1 15 ? -3.355 -5.117 7.857 1.00 0.00 15 VAL A CA 17
ATOM 19941 C C . VAL A 1 15 ? -3.481 -5.681 9.273 1.00 0.00 15 VAL A C 17
ATOM 19942 O O . VAL A 1 15 ? -3.579 -6.887 9.455 1.00 0.00 15 VAL A O 17
ATOM 19955 N N . ASN A 1 16 ? -3.545 -4.787 10.250 1.00 0.00 16 ASN A N 17
ATOM 19956 C CA . ASN A 1 16 ? -3.746 -5.162 11.643 1.00 0.00 16 ASN A CA 17
ATOM 19957 C C . ASN A 1 16 ? -5.164 -5.735 11.819 1.00 0.00 16 ASN A C 17
ATOM 19958 O O . ASN A 1 16 ? -5.464 -6.407 12.805 1.00 0.00 16 ASN A O 17
ATOM 19969 N N . ASP A 1 17 ? -6.048 -5.412 10.874 1.00 0.00 17 ASP A N 17
ATOM 19970 C CA . ASP A 1 17 ? -7.426 -5.870 10.937 1.00 0.00 17 ASP A CA 17
ATOM 19971 C C . ASP A 1 17 ? -7.597 -7.265 10.318 1.00 0.00 17 ASP A C 17
ATOM 19972 O O . ASP A 1 17 ? -8.483 -8.021 10.724 1.00 0.00 17 ASP A O 17
ATOM 19981 N N . ILE A 1 18 ? -6.769 -7.581 9.319 1.00 0.00 18 ILE A N 17
ATOM 19982 C CA . ILE A 1 18 ? -6.854 -8.867 8.620 1.00 0.00 18 ILE A CA 17
ATOM 19983 C C . ILE A 1 18 ? -5.755 -9.819 9.097 1.00 0.00 18 ILE A C 17
ATOM 19984 O O . ILE A 1 18 ? -6.053 -10.904 9.608 1.00 0.00 18 ILE A O 17
ATOM 20000 N N . THR A 1 19 ? -4.494 -9.404 8.942 1.00 0.00 19 THR A N 17
ATOM 20001 C CA . THR A 1 19 ? -3.373 -10.223 9.377 1.00 0.00 19 THR A CA 17
ATOM 20002 C C . THR A 1 19 ? -3.034 -9.921 10.836 1.00 0.00 19 THR A C 17
ATOM 20003 O O . THR A 1 19 ? -2.369 -10.724 11.498 1.00 0.00 19 THR A O 17
ATOM 20014 N N . GLY A 1 20 ? -3.469 -8.748 11.322 1.00 0.00 20 GLY A N 17
ATOM 20015 C CA . GLY A 1 20 ? -3.176 -8.348 12.693 1.00 0.00 20 GLY A CA 17
ATOM 20016 C C . GLY A 1 20 ? -1.714 -7.933 12.838 1.00 0.00 20 GLY A C 17
ATOM 20017 O O . GLY A 1 20 ? -1.145 -7.982 13.930 1.00 0.00 20 GLY A O 17
ATOM 20021 N N . VAL A 1 21 ? -1.130 -7.503 11.717 1.00 0.00 21 VAL A N 17
ATOM 20022 C CA . VAL A 1 21 ? 0.244 -7.052 11.684 1.00 0.00 21 VAL A CA 17
ATOM 20023 C C . VAL A 1 21 ? 0.296 -5.622 12.268 1.00 0.00 21 VAL A C 17
ATOM 20024 O O . VAL A 1 21 ? -0.682 -4.876 12.182 1.00 0.00 21 VAL A O 17
ATOM 20037 N N . ASP A 1 22 ? 1.400 -5.306 12.961 1.00 0.00 22 ASP A N 17
ATOM 20038 C CA . ASP A 1 22 ? 1.534 -4.037 13.678 1.00 0.00 22 ASP A CA 17
ATOM 20039 C C . ASP A 1 22 ? 1.675 -2.808 12.810 1.00 0.00 22 ASP A C 17
ATOM 20040 O O . ASP A 1 22 ? 2.324 -2.825 11.763 1.00 0.00 22 ASP A O 17
ATOM 20049 N N . GLN A 1 23 ? 1.112 -1.710 13.331 1.00 0.00 23 GLN A N 17
ATOM 20050 C CA . GLN A 1 23 ? 1.222 -0.408 12.682 1.00 0.00 23 GLN A CA 17
ATOM 20051 C C . GLN A 1 23 ? 2.684 0.062 12.806 1.00 0.00 23 GLN A C 17
ATOM 20052 O O . GLN A 1 23 ? 3.172 0.854 12.011 1.00 0.00 23 GLN A O 17
ATOM 20066 N N . SER A 1 24 ? 3.378 -0.486 13.805 1.00 0.00 24 SER A N 17
ATOM 20067 C CA . SER A 1 24 ? 4.788 -0.218 14.034 1.00 0.00 24 SER A CA 17
ATOM 20068 C C . SER A 1 24 ? 5.605 -0.957 12.975 1.00 0.00 24 SER A C 17
ATOM 20069 O O . SER A 1 24 ? 6.596 -0.450 12.449 1.00 0.00 24 SER A O 17
ATOM 20077 N N . GLU A 1 25 ? 5.161 -2.187 12.708 1.00 0.00 25 GLU A N 17
ATOM 20078 C CA . GLU A 1 25 ? 5.800 -3.077 11.756 1.00 0.00 25 GLU A CA 17
ATOM 20079 C C . GLU A 1 25 ? 5.671 -2.607 10.307 1.00 0.00 25 GLU A C 17
ATOM 20080 O O . GLU A 1 25 ? 6.571 -2.860 9.507 1.00 0.00 25 GLU A O 17
ATOM 20092 N N . VAL A 1 26 ? 4.553 -1.960 9.962 1.00 0.00 26 VAL A N 17
ATOM 20093 C CA . VAL A 1 26 ? 4.326 -1.513 8.584 1.00 0.00 26 VAL A CA 17
ATOM 20094 C C . VAL A 1 26 ? 5.425 -0.532 8.107 1.00 0.00 26 VAL A C 17
ATOM 20095 O O . VAL A 1 26 ? 5.486 0.621 8.541 1.00 0.00 26 VAL A O 17
ATOM 20108 N N . THR A 1 27 ? 6.300 -1.007 7.202 1.00 0.00 27 THR A N 17
ATOM 20109 C CA . THR A 1 27 ? 7.386 -0.180 6.669 1.00 0.00 27 THR A CA 17
ATOM 20110 C C . THR A 1 27 ? 7.550 -0.428 5.170 1.00 0.00 27 THR A C 17
ATOM 20111 O O . THR A 1 27 ? 7.237 -1.505 4.671 1.00 0.00 27 THR A O 17
ATOM 20122 N N . PHE A 1 28 ? 8.038 0.588 4.466 1.00 0.00 28 PHE A N 17
ATOM 20123 C CA . PHE A 1 28 ? 8.240 0.515 3.011 1.00 0.00 28 PHE A CA 17
ATOM 20124 C C . PHE A 1 28 ? 9.146 -0.655 2.578 1.00 0.00 28 PHE A C 17
ATOM 20125 O O . PHE A 1 28 ? 9.287 -0.907 1.378 1.00 0.00 28 PHE A O 17
ATOM 20142 N N . GLU A 1 29 ? 9.784 -1.341 3.540 1.00 0.00 29 GLU A N 17
ATOM 20143 C CA . GLU A 1 29 ? 10.704 -2.443 3.215 1.00 0.00 29 GLU A CA 17
ATOM 20144 C C . GLU A 1 29 ? 10.264 -3.806 3.749 1.00 0.00 29 GLU A C 17
ATOM 20145 O O . GLU A 1 29 ? 11.066 -4.748 3.719 1.00 0.00 29 GLU A O 17
ATOM 20157 N N . LYS A 1 30 ? 9.039 -3.927 4.246 1.00 0.00 30 LYS A N 17
ATOM 20158 C CA . LYS A 1 30 ? 8.596 -5.219 4.787 1.00 0.00 30 LYS A CA 17
ATOM 20159 C C . LYS A 1 30 ? 7.854 -6.009 3.732 1.00 0.00 30 LYS A C 17
ATOM 20160 O O . LYS A 1 30 ? 6.829 -5.558 3.232 1.00 0.00 30 LYS A O 17
ATOM 20179 N N . SER A 1 31 ? 8.309 -7.229 3.450 1.00 0.00 31 SER A N 17
ATOM 20180 C CA . SER A 1 31 ? 7.568 -8.069 2.520 1.00 0.00 31 SER A CA 17
ATOM 20181 C C . SER A 1 31 ? 6.196 -8.300 3.126 1.00 0.00 31 SER A C 17
ATOM 20182 O O . SER A 1 31 ? 6.110 -8.659 4.290 1.00 0.00 31 SER A O 17
ATOM 20190 N N . PHE A 1 32 ? 5.136 -8.113 2.354 1.00 0.00 32 PHE A N 17
ATOM 20191 C CA . PHE A 1 32 ? 3.805 -8.325 2.843 1.00 0.00 32 PHE A CA 17
ATOM 20192 C C . PHE A 1 32 ? 3.704 -9.747 3.385 1.00 0.00 32 PHE A C 17
ATOM 20193 O O . PHE A 1 32 ? 3.306 -9.973 4.525 1.00 0.00 32 PHE A O 17
ATOM 20210 N N . VAL A 1 33 ? 4.034 -10.688 2.513 1.00 0.00 33 VAL A N 17
ATOM 20211 C CA . VAL A 1 33 ? 3.937 -12.119 2.807 1.00 0.00 33 VAL A CA 17
ATOM 20212 C C . VAL A 1 33 ? 4.926 -12.602 3.873 1.00 0.00 33 VAL A C 17
ATOM 20213 O O . VAL A 1 33 ? 4.541 -13.320 4.800 1.00 0.00 33 VAL A O 17
ATOM 20226 N N . ASP A 1 34 ? 6.197 -12.271 3.688 1.00 0.00 34 ASP A N 17
ATOM 20227 C CA . ASP A 1 34 ? 7.249 -12.741 4.587 1.00 0.00 34 ASP A CA 17
ATOM 20228 C C . ASP A 1 34 ? 7.416 -11.901 5.845 1.00 0.00 34 ASP A C 17
ATOM 20229 O O . ASP A 1 34 ? 7.625 -12.454 6.928 1.00 0.00 34 ASP A O 17
ATOM 20238 N N . ASP A 1 35 ? 7.357 -10.576 5.705 1.00 0.00 35 ASP A N 17
ATOM 20239 C CA . ASP A 1 35 ? 7.542 -9.697 6.854 1.00 0.00 35 ASP A CA 17
ATOM 20240 C C . ASP A 1 35 ? 6.225 -9.290 7.493 1.00 0.00 35 ASP A C 17
ATOM 20241 O O . ASP A 1 35 ? 6.160 -9.169 8.721 1.00 0.00 35 ASP A O 17
ATOM 20250 N N . LEU A 1 36 ? 5.171 -9.096 6.686 1.00 0.00 36 LEU A N 17
ATOM 20251 C CA . LEU A 1 36 ? 3.874 -8.724 7.252 1.00 0.00 36 LEU A CA 17
ATOM 20252 C C . LEU A 1 36 ? 2.965 -9.962 7.335 1.00 0.00 36 LEU A C 17
ATOM 20253 O O . LEU A 1 36 ? 1.756 -9.849 7.542 1.00 0.00 36 LEU A O 17
ATOM 20269 N N . ASP A 1 37 ? 3.577 -11.154 7.184 1.00 0.00 37 ASP A N 17
ATOM 20270 C CA . ASP A 1 37 ? 2.859 -12.428 7.266 1.00 0.00 37 ASP A CA 17
ATOM 20271 C C . ASP A 1 37 ? 1.576 -12.389 6.438 1.00 0.00 37 ASP A C 17
ATOM 20272 O O . ASP A 1 37 ? 0.491 -12.748 6.920 1.00 0.00 37 ASP A O 17
ATOM 20281 N N . VAL A 1 38 ? 1.704 -11.945 5.187 1.00 0.00 38 VAL A N 17
ATOM 20282 C CA . VAL A 1 38 ? 0.539 -11.857 4.305 1.00 0.00 38 VAL A CA 17
ATOM 20283 C C . VAL A 1 38 ? 0.377 -13.128 3.466 1.00 0.00 38 VAL A C 17
ATOM 20284 O O . VAL A 1 38 ? 1.076 -13.340 2.477 1.00 0.00 38 VAL A O 17
ATOM 20297 N N . ASP A 1 39 ? -0.617 -13.925 3.845 1.00 0.00 39 ASP A N 17
ATOM 20298 C CA . ASP A 1 39 ? -0.952 -15.131 3.105 1.00 0.00 39 ASP A CA 17
ATOM 20299 C C . ASP A 1 39 ? -1.853 -14.716 1.951 1.00 0.00 39 ASP A C 17
ATOM 20300 O O . ASP A 1 39 ? -2.206 -13.534 1.846 1.00 0.00 39 ASP A O 17
ATOM 20309 N N . SER A 1 40 ? -2.234 -15.657 1.086 1.00 0.00 40 SER A N 17
ATOM 20310 C CA . SER A 1 40 ? -3.101 -15.299 -0.034 1.00 0.00 40 SER A CA 17
ATOM 20311 C C . SER A 1 40 ? -4.404 -14.710 0.496 1.00 0.00 40 SER A C 17
ATOM 20312 O O . SER A 1 40 ? -4.923 -13.756 -0.068 1.00 0.00 40 SER A O 17
ATOM 20320 N N . LEU A 1 41 ? -4.917 -15.274 1.594 1.00 0.00 41 LEU A N 17
ATOM 20321 C CA . LEU A 1 41 ? -6.146 -14.761 2.193 1.00 0.00 41 LEU A CA 17
ATOM 20322 C C . LEU A 1 41 ? -5.912 -13.355 2.745 1.00 0.00 41 LEU A C 17
ATOM 20323 O O . LEU A 1 41 ? -6.786 -12.503 2.647 1.00 0.00 41 LEU A O 17
ATOM 20339 N N . SER A 1 42 ? -4.742 -13.137 3.351 1.00 0.00 42 SER A N 17
ATOM 20340 C CA . SER A 1 42 ? -4.418 -11.838 3.936 1.00 0.00 42 SER A CA 17
ATOM 20341 C C . SER A 1 42 ? -4.424 -10.774 2.856 1.00 0.00 42 SER A C 17
ATOM 20342 O O . SER A 1 42 ? -5.065 -9.742 3.011 1.00 0.00 42 SER A O 17
ATOM 20350 N N . MET A 1 43 ? -3.729 -11.044 1.748 1.00 0.00 43 MET A N 17
ATOM 20351 C CA . MET A 1 43 ? -3.689 -10.111 0.639 1.00 0.00 43 MET A CA 17
ATOM 20352 C C . MET A 1 43 ? -5.048 -10.032 -0.032 1.00 0.00 43 MET A C 17
ATOM 20353 O O . MET A 1 43 ? -5.459 -8.960 -0.392 1.00 0.00 43 MET A O 17
ATOM 20367 N N . VAL A 1 44 ? -5.755 -11.154 -0.174 1.00 0.00 44 VAL A N 17
ATOM 20368 C CA . VAL A 1 44 ? -7.086 -11.120 -0.794 1.00 0.00 44 VAL A CA 17
ATOM 20369 C C . VAL A 1 44 ? -8.009 -10.232 0.041 1.00 0.00 44 VAL A C 17
ATOM 20370 O O . VAL A 1 44 ? -8.694 -9.364 -0.504 1.00 0.00 44 VAL A O 17
ATOM 20383 N N . GLU A 1 45 ? -8.005 -10.442 1.352 1.00 0.00 45 GLU A N 17
ATOM 20384 C CA . GLU A 1 45 ? -8.836 -9.642 2.247 1.00 0.00 45 GLU A CA 17
ATOM 20385 C C . GLU A 1 45 ? -8.371 -8.183 2.238 1.00 0.00 45 GLU A C 17
ATOM 20386 O O . GLU A 1 45 ? -9.189 -7.262 2.223 1.00 0.00 45 GLU A O 17
ATOM 20398 N N . ILE A 1 46 ? -7.047 -7.994 2.228 1.00 0.00 46 ILE A N 17
ATOM 20399 C CA . ILE A 1 46 ? -6.460 -6.643 2.198 1.00 0.00 46 ILE A CA 17
ATOM 20400 C C . ILE A 1 46 ? -6.821 -5.933 0.901 1.00 0.00 46 ILE A C 17
ATOM 20401 O O . ILE A 1 46 ? -7.134 -4.754 0.904 1.00 0.00 46 ILE A O 17
ATOM 20417 N N . ILE A 1 47 ? -6.776 -6.677 -0.182 1.00 0.00 47 ILE A N 17
ATOM 20418 C CA . ILE A 1 47 ? -7.108 -6.169 -1.493 1.00 0.00 47 ILE A CA 17
ATOM 20419 C C . ILE A 1 47 ? -8.557 -5.686 -1.472 1.00 0.00 47 ILE A C 17
ATOM 20420 O O . ILE A 1 47 ? -8.866 -4.627 -2.000 1.00 0.00 47 ILE A O 17
ATOM 20436 N N . TYR A 1 48 ? -9.425 -6.465 -0.821 1.00 0.00 48 TYR A N 17
ATOM 20437 C CA . TYR A 1 48 ? -10.826 -6.116 -0.697 1.00 0.00 48 TYR A CA 17
ATOM 20438 C C . TYR A 1 48 ? -10.966 -4.851 0.137 1.00 0.00 48 TYR A C 17
ATOM 20439 O O . TYR A 1 48 ? -11.710 -3.946 -0.232 1.00 0.00 48 TYR A O 17
ATOM 20457 N N . ALA A 1 49 ? -10.232 -4.803 1.255 1.00 0.00 49 ALA A N 17
ATOM 20458 C CA . ALA A 1 49 ? -10.264 -3.646 2.143 1.00 0.00 49 ALA A CA 17
ATOM 20459 C C . ALA A 1 49 ? -9.728 -2.409 1.449 1.00 0.00 49 ALA A C 17
ATOM 20460 O O . ALA A 1 49 ? -10.258 -1.332 1.655 1.00 0.00 49 ALA A O 17
ATOM 20467 N N . CYS A 1 50 ? -8.679 -2.561 0.644 1.00 0.00 50 CYS A N 17
ATOM 20468 C CA . CYS A 1 50 ? -8.111 -1.409 -0.071 1.00 0.00 50 CYS A CA 17
ATOM 20469 C C . CYS A 1 50 ? -9.021 -1.004 -1.241 1.00 0.00 50 CYS A C 17
ATOM 20470 O O . CYS A 1 50 ? -9.109 0.176 -1.585 1.00 0.00 50 CYS A O 17
ATOM 20478 N N . ASP A 1 51 ? -9.714 -1.995 -1.826 1.00 0.00 51 ASP A N 17
ATOM 20479 C CA . ASP A 1 51 ? -10.640 -1.742 -2.937 1.00 0.00 51 ASP A CA 17
ATOM 20480 C C . ASP A 1 51 ? -11.744 -0.796 -2.468 1.00 0.00 51 ASP A C 17
ATOM 20481 O O . ASP A 1 51 ? -12.232 0.037 -3.224 1.00 0.00 51 ASP A O 17
ATOM 20490 N N . GLU A 1 52 ? -12.168 -1.005 -1.221 1.00 0.00 52 GLU A N 17
ATOM 20491 C CA . GLU A 1 52 ? -13.263 -0.238 -0.627 1.00 0.00 52 GLU A CA 17
ATOM 20492 C C . GLU A 1 52 ? -12.797 0.967 0.200 1.00 0.00 52 GLU A C 17
ATOM 20493 O O . GLU A 1 52 ? -13.329 2.070 0.054 1.00 0.00 52 GLU A O 17
ATOM 20505 N N . LYS A 1 53 ? -11.836 0.736 1.088 1.00 0.00 53 LYS A N 17
ATOM 20506 C CA . LYS A 1 53 ? -11.321 1.780 1.975 1.00 0.00 53 LYS A CA 17
ATOM 20507 C C . LYS A 1 53 ? -10.614 2.883 1.188 1.00 0.00 53 LYS A C 17
ATOM 20508 O O . LYS A 1 53 ? -10.726 4.061 1.538 1.00 0.00 53 LYS A O 17
ATOM 20527 N N . PHE A 1 54 ? -9.862 2.494 0.152 1.00 0.00 54 PHE A N 17
ATOM 20528 C CA . PHE A 1 54 ? -9.105 3.486 -0.649 1.00 0.00 54 PHE A CA 17
ATOM 20529 C C . PHE A 1 54 ? -9.561 3.552 -2.105 1.00 0.00 54 PHE A C 17
ATOM 20530 O O . PHE A 1 54 ? -9.035 4.370 -2.868 1.00 0.00 54 PHE A O 17
ATOM 20547 N N . GLY A 1 55 ? -10.492 2.684 -2.505 1.00 0.00 55 GLY A N 17
ATOM 20548 C CA . GLY A 1 55 ? -10.936 2.667 -3.900 1.00 0.00 55 GLY A CA 17
ATOM 20549 C C . GLY A 1 55 ? -9.823 2.107 -4.793 1.00 0.00 55 GLY A C 17
ATOM 20550 O O . GLY A 1 55 ? -9.723 2.471 -5.968 1.00 0.00 55 GLY A O 17
ATOM 20554 N N . VAL A 1 56 ? -8.974 1.237 -4.217 1.00 0.00 56 VAL A N 17
ATOM 20555 C CA . VAL A 1 56 ? -7.851 0.655 -4.957 1.00 0.00 56 VAL A CA 17
ATOM 20556 C C . VAL A 1 56 ? -8.151 -0.787 -5.356 1.00 0.00 56 VAL A C 17
ATOM 20557 O O . VAL A 1 56 ? -8.001 -1.700 -4.547 1.00 0.00 56 VAL A O 17
ATOM 20570 N N . GLU A 1 57 ? -8.526 -0.970 -6.613 1.00 0.00 57 GLU A N 17
ATOM 20571 C CA . GLU A 1 57 ? -8.813 -2.295 -7.143 1.00 0.00 57 GLU A CA 17
ATOM 20572 C C . GLU A 1 57 ? -7.526 -2.986 -7.599 1.00 0.00 57 GLU A C 17
ATOM 20573 O O . GLU A 1 57 ? -6.978 -2.649 -8.649 1.00 0.00 57 GLU A O 17
ATOM 20585 N N . ILE A 1 58 ? -7.062 -3.963 -6.808 1.00 0.00 58 ILE A N 17
ATOM 20586 C CA . ILE A 1 58 ? -5.849 -4.722 -7.149 1.00 0.00 58 ILE A CA 17
ATOM 20587 C C . ILE A 1 58 ? -6.236 -5.971 -7.959 1.00 0.00 58 ILE A C 17
ATOM 20588 O O . ILE A 1 58 ? -6.553 -7.005 -7.363 1.00 0.00 58 ILE A O 17
ATOM 20604 N N . PRO A 1 59 ? -6.156 -5.930 -9.290 1.00 0.00 59 PRO A N 17
ATOM 20605 C CA . PRO A 1 59 ? -6.433 -7.127 -10.127 1.00 0.00 59 PRO A CA 17
ATOM 20606 C C . PRO A 1 59 ? -5.410 -8.195 -9.820 1.00 0.00 59 PRO A C 17
ATOM 20607 O O . PRO A 1 59 ? -4.390 -7.913 -9.189 1.00 0.00 59 PRO A O 17
ATOM 20618 N N . ASP A 1 60 ? -5.676 -9.405 -10.274 1.00 0.00 60 ASP A N 17
ATOM 20619 C CA . ASP A 1 60 ? -4.756 -10.524 -10.052 1.00 0.00 60 ASP A CA 17
ATOM 20620 C C . ASP A 1 60 ? -3.328 -10.113 -10.423 1.00 0.00 60 ASP A C 17
ATOM 20621 O O . ASP A 1 60 ? -2.369 -10.529 -9.768 1.00 0.00 60 ASP A O 17
ATOM 20630 N N . GLU A 1 61 ? -3.206 -9.276 -11.463 1.00 0.00 61 GLU A N 17
ATOM 20631 C CA . GLU A 1 61 ? -1.903 -8.791 -11.902 1.00 0.00 61 GLU A CA 17
ATOM 20632 C C . GLU A 1 61 ? -1.234 -7.960 -10.805 1.00 0.00 61 GLU A C 17
ATOM 20633 O O . GLU A 1 61 ? -0.039 -8.131 -10.529 1.00 0.00 61 GLU A O 17
ATOM 20645 N N . GLU A 1 62 ? -2.007 -7.064 -10.177 1.00 0.00 62 GLU A N 17
ATOM 20646 C CA . GLU A 1 62 ? -1.458 -6.226 -9.107 1.00 0.00 62 GLU A CA 17
ATOM 20647 C C . GLU A 1 62 ? -1.224 -7.020 -7.843 1.00 0.00 62 GLU A C 17
ATOM 20648 O O . GLU A 1 62 ? -0.225 -6.840 -7.192 1.00 0.00 62 GLU A O 17
ATOM 20660 N N . SER A 1 63 ? -2.183 -7.855 -7.494 1.00 0.00 63 SER A N 17
ATOM 20661 C CA . SER A 1 63 ? -2.120 -8.654 -6.276 1.00 0.00 63 SER A CA 17
ATOM 20662 C C . SER A 1 63 ? -0.858 -9.492 -6.237 1.00 0.00 63 SER A C 17
ATOM 20663 O O . SER A 1 63 ? -0.167 -9.521 -5.212 1.00 0.00 63 SER A O 17
ATOM 20671 N N . LYS A 1 64 ? -0.544 -10.154 -7.349 1.00 0.00 64 LYS A N 17
ATOM 20672 C CA . LYS A 1 64 ? 0.667 -10.966 -7.408 1.00 0.00 64 LYS A CA 17
ATOM 20673 C C . LYS A 1 64 ? 1.902 -10.066 -7.392 1.00 0.00 64 LYS A C 17
ATOM 20674 O O . LYS A 1 64 ? 2.921 -10.430 -6.798 1.00 0.00 64 LYS A O 17
ATOM 20693 N N . ASN A 1 65 ? 1.800 -8.869 -8.006 1.00 0.00 65 ASN A N 17
ATOM 20694 C CA . ASN A 1 65 ? 2.921 -7.922 -7.994 1.00 0.00 65 ASN A CA 17
ATOM 20695 C C . ASN A 1 65 ? 3.147 -7.431 -6.558 1.00 0.00 65 ASN A C 17
ATOM 20696 O O . ASN A 1 65 ? 4.281 -7.341 -6.085 1.00 0.00 65 ASN A O 17
ATOM 20707 N N . ILE A 1 66 ? 2.037 -7.137 -5.881 1.00 0.00 66 ILE A N 17
ATOM 20708 C CA . ILE A 1 66 ? 2.035 -6.675 -4.515 1.00 0.00 66 ILE A CA 17
ATOM 20709 C C . ILE A 1 66 ? 2.444 -7.809 -3.573 1.00 0.00 66 ILE A C 17
ATOM 20710 O O . ILE A 1 66 ? 1.602 -8.564 -3.081 1.00 0.00 66 ILE A O 17
ATOM 20726 N N . LYS A 1 67 ? 3.744 -7.886 -3.320 1.00 0.00 67 LYS A N 17
ATOM 20727 C CA . LYS A 1 67 ? 4.307 -8.893 -2.414 1.00 0.00 67 LYS A CA 17
ATOM 20728 C C . LYS A 1 67 ? 5.082 -8.218 -1.288 1.00 0.00 67 LYS A C 17
ATOM 20729 O O . LYS A 1 67 ? 5.302 -8.820 -0.239 1.00 0.00 67 LYS A O 17
ATOM 20748 N N . ILE A 1 68 ? 5.464 -6.954 -1.509 1.00 0.00 68 ILE A N 17
ATOM 20749 C CA . ILE A 1 68 ? 6.169 -6.180 -0.518 1.00 0.00 68 ILE A CA 17
ATOM 20750 C C . ILE A 1 68 ? 5.410 -4.873 -0.323 1.00 0.00 68 ILE A C 17
ATOM 20751 O O . ILE A 1 68 ? 4.519 -4.537 -1.112 1.00 0.00 68 ILE A O 17
ATOM 20767 N N . VAL A 1 69 ? 5.751 -4.159 0.728 1.00 0.00 69 VAL A N 17
ATOM 20768 C CA . VAL A 1 69 ? 5.090 -2.902 1.044 1.00 0.00 69 VAL A CA 17
ATOM 20769 C C . VAL A 1 69 ? 5.271 -1.918 -0.110 1.00 0.00 69 VAL A C 17
ATOM 20770 O O . VAL A 1 69 ? 4.347 -1.202 -0.460 1.00 0.00 69 VAL A O 17
ATOM 20783 N N . GLY A 1 70 ? 6.463 -1.889 -0.676 1.00 0.00 70 GLY A N 17
ATOM 20784 C CA . GLY A 1 70 ? 6.769 -0.970 -1.767 1.00 0.00 70 GLY A CA 17
ATOM 20785 C C . GLY A 1 70 ? 5.753 -1.079 -2.897 1.00 0.00 70 GLY A C 17
ATOM 20786 O O . GLY A 1 70 ? 5.295 -0.062 -3.401 1.00 0.00 70 GLY A O 17
ATOM 20790 N N . ASP A 1 71 ? 5.405 -2.305 -3.284 1.00 0.00 71 ASP A N 17
ATOM 20791 C CA . ASP A 1 71 ? 4.437 -2.513 -4.360 1.00 0.00 71 ASP A CA 17
ATOM 20792 C C . ASP A 1 71 ? 3.015 -2.292 -3.871 1.00 0.00 71 ASP A C 17
ATOM 20793 O O . ASP A 1 71 ? 2.229 -1.604 -4.528 1.00 0.00 71 ASP A O 17
ATOM 20802 N N . ALA A 1 72 ? 2.685 -2.904 -2.725 1.00 0.00 72 ALA A N 17
ATOM 20803 C CA . ALA A 1 72 ? 1.346 -2.790 -2.176 1.00 0.00 72 ALA A CA 17
ATOM 20804 C C . ALA A 1 72 ? 0.999 -1.329 -1.938 1.00 0.00 72 ALA A C 17
ATOM 20805 O O . ALA A 1 72 ? 0.056 -0.800 -2.519 1.00 0.00 72 ALA A O 17
ATOM 20812 N N . VAL A 1 73 ? 1.763 -0.706 -1.048 1.00 0.00 73 VAL A N 17
ATOM 20813 C CA . VAL A 1 73 ? 1.547 0.656 -0.655 1.00 0.00 73 VAL A CA 17
ATOM 20814 C C . VAL A 1 73 ? 1.667 1.630 -1.813 1.00 0.00 73 VAL A C 17
ATOM 20815 O O . VAL A 1 73 ? 0.824 2.520 -1.931 1.00 0.00 73 VAL A O 17
ATOM 20828 N N . ASN A 1 74 ? 2.690 1.473 -2.663 1.00 0.00 74 ASN A N 17
ATOM 20829 C CA . ASN A 1 74 ? 2.833 2.403 -3.793 1.00 0.00 74 ASN A CA 17
ATOM 20830 C C . ASN A 1 74 ? 1.575 2.337 -4.652 1.00 0.00 74 ASN A C 17
ATOM 20831 O O . ASN A 1 74 ? 1.072 3.359 -5.110 1.00 0.00 74 ASN A O 17
ATOM 20842 N N . TYR A 1 75 ? 1.061 1.124 -4.843 1.00 0.00 75 TYR A N 17
ATOM 20843 C CA . TYR A 1 75 ? -0.157 0.934 -5.616 1.00 0.00 75 TYR A CA 17
ATOM 20844 C C . TYR A 1 75 ? -1.333 1.649 -4.931 1.00 0.00 75 TYR A C 17
ATOM 20845 O O . TYR A 1 75 ? -2.103 2.366 -5.572 1.00 0.00 75 TYR A O 17
ATOM 20863 N N . ILE A 1 76 ? -1.470 1.450 -3.618 1.00 0.00 76 ILE A N 17
ATOM 20864 C CA . ILE A 1 76 ? -2.571 2.062 -2.884 1.00 0.00 76 ILE A CA 17
ATOM 20865 C C . ILE A 1 76 ? -2.523 3.582 -3.017 1.00 0.00 76 ILE A C 17
ATOM 20866 O O . ILE A 1 76 ? -3.553 4.199 -3.311 1.00 0.00 76 ILE A O 17
ATOM 20882 N N . ILE A 1 77 ? -1.350 4.179 -2.828 1.00 0.00 77 ILE A N 17
ATOM 20883 C CA . ILE A 1 77 ? -1.227 5.627 -2.964 1.00 0.00 77 ILE A CA 17
ATOM 20884 C C . ILE A 1 77 ? -1.516 6.082 -4.399 1.00 0.00 77 ILE A C 17
ATOM 20885 O O . ILE A 1 77 ? -1.954 7.218 -4.606 1.00 0.00 77 ILE A O 17
ATOM 20901 N N . GLU A 1 78 ? -1.277 5.202 -5.378 1.00 0.00 78 GLU A N 17
ATOM 20902 C CA . GLU A 1 78 ? -1.531 5.556 -6.774 1.00 0.00 78 GLU A CA 17
ATOM 20903 C C . GLU A 1 78 ? -2.988 5.905 -6.969 1.00 0.00 78 GLU A C 17
ATOM 20904 O O . GLU A 1 78 ? -3.304 6.894 -7.640 1.00 0.00 78 GLU A O 17
ATOM 20916 N N . HIS A 1 79 ? -3.876 5.119 -6.363 1.00 0.00 79 HIS A N 17
ATOM 20917 C CA . HIS A 1 79 ? -5.327 5.417 -6.478 1.00 0.00 79 HIS A CA 17
ATOM 20918 C C . HIS A 1 79 ? -5.774 6.303 -5.319 1.00 0.00 79 HIS A C 17
ATOM 20919 O O . HIS A 1 79 ? -6.870 6.869 -5.369 1.00 0.00 79 HIS A O 17
ATOM 20933 N N . GLN A 1 80 ? -4.922 6.442 -4.283 1.00 0.00 80 GLN A N 17
ATOM 20934 C CA . GLN A 1 80 ? -5.276 7.293 -3.147 1.00 0.00 80 GLN A CA 17
ATOM 20935 C C . GLN A 1 80 ? -5.051 8.739 -3.507 1.00 0.00 80 GLN A C 17
ATOM 20936 O O . GLN A 1 80 ? -4.318 9.053 -4.449 1.00 0.00 80 GLN A O 17
ATOM 20950 N N . SER A 1 81 ? -5.662 9.608 -2.723 1.00 0.00 81 SER A N 17
ATOM 20951 C CA . SER A 1 81 ? -5.507 11.044 -2.927 1.00 0.00 81 SER A CA 17
ATOM 20952 C C . SER A 1 81 ? -6.125 11.822 -1.773 1.00 0.00 81 SER A C 17
ATOM 20953 O O . SER A 1 81 ? -7.055 11.312 -1.170 1.00 0.00 81 SER A O 17
ATOM 20962 N N . MET A 1 1 ? -7.241 12.367 2.264 1.00 0.00 1 MET A N 18
ATOM 20963 C CA . MET A 1 1 ? -5.928 12.685 1.636 1.00 0.00 1 MET A CA 18
ATOM 20964 C C . MET A 1 1 ? -4.827 11.887 2.332 1.00 0.00 1 MET A C 18
ATOM 20965 O O . MET A 1 1 ? -4.270 12.329 3.345 1.00 0.00 1 MET A O 18
ATOM 20981 N N . ALA A 1 2 ? -4.519 10.707 1.783 1.00 0.00 2 ALA A N 18
ATOM 20982 C CA . ALA A 1 2 ? -3.482 9.845 2.354 1.00 0.00 2 ALA A CA 18
ATOM 20983 C C . ALA A 1 2 ? -2.331 9.666 1.380 1.00 0.00 2 ALA A C 18
ATOM 20984 O O . ALA A 1 2 ? -2.523 9.124 0.288 1.00 0.00 2 ALA A O 18
ATOM 20991 N N . ASP A 1 3 ? -1.125 10.072 1.800 1.00 0.00 3 ASP A N 18
ATOM 20992 C CA . ASP A 1 3 ? 0.057 9.883 0.965 1.00 0.00 3 ASP A CA 18
ATOM 20993 C C . ASP A 1 3 ? 0.527 8.441 1.145 1.00 0.00 3 ASP A C 18
ATOM 20994 O O . ASP A 1 3 ? -0.054 7.705 1.948 1.00 0.00 3 ASP A O 18
ATOM 21003 N N . LYS A 1 4 ? 1.551 8.021 0.397 1.00 0.00 4 LYS A N 18
ATOM 21004 C CA . LYS A 1 4 ? 2.035 6.647 0.480 1.00 0.00 4 LYS A CA 18
ATOM 21005 C C . LYS A 1 4 ? 2.330 6.268 1.932 1.00 0.00 4 LYS A C 18
ATOM 21006 O O . LYS A 1 4 ? 1.995 5.159 2.371 1.00 0.00 4 LYS A O 18
ATOM 21025 N N . ASP A 1 5 ? 2.906 7.202 2.688 1.00 0.00 5 ASP A N 18
ATOM 21026 C CA . ASP A 1 5 ? 3.175 6.958 4.105 1.00 0.00 5 ASP A CA 18
ATOM 21027 C C . ASP A 1 5 ? 1.846 6.704 4.822 1.00 0.00 5 ASP A C 18
ATOM 21028 O O . ASP A 1 5 ? 1.724 5.788 5.646 1.00 0.00 5 ASP A O 18
ATOM 21037 N N . GLN A 1 6 ? 0.844 7.516 4.470 1.00 0.00 6 GLN A N 18
ATOM 21038 C CA . GLN A 1 6 ? -0.483 7.393 5.034 1.00 0.00 6 GLN A CA 18
ATOM 21039 C C . GLN A 1 6 ? -1.109 6.074 4.598 1.00 0.00 6 GLN A C 18
ATOM 21040 O O . GLN A 1 6 ? -1.821 5.470 5.378 1.00 0.00 6 GLN A O 18
ATOM 21054 N N . ILE A 1 7 ? -0.812 5.597 3.365 1.00 0.00 7 ILE A N 18
ATOM 21055 C CA . ILE A 1 7 ? -1.322 4.326 2.907 1.00 0.00 7 ILE A CA 18
ATOM 21056 C C . ILE A 1 7 ? -0.877 3.280 3.913 1.00 0.00 7 ILE A C 18
ATOM 21057 O O . ILE A 1 7 ? -1.639 2.430 4.220 1.00 0.00 7 ILE A O 18
ATOM 21073 N N . LEU A 1 8 ? 0.340 3.382 4.438 1.00 0.00 8 LEU A N 18
ATOM 21074 C CA . LEU A 1 8 ? 0.784 2.428 5.456 1.00 0.00 8 LEU A CA 18
ATOM 21075 C C . LEU A 1 8 ? 0.110 2.657 6.781 1.00 0.00 8 LEU A C 18
ATOM 21076 O O . LEU A 1 8 ? -0.033 1.707 7.515 1.00 0.00 8 LEU A O 18
ATOM 21092 N N . ALA A 1 9 ? -0.309 3.890 7.087 1.00 0.00 9 ALA A N 18
ATOM 21093 C CA . ALA A 1 9 ? -1.018 4.135 8.352 1.00 0.00 9 ALA A CA 18
ATOM 21094 C C . ALA A 1 9 ? -2.429 3.538 8.240 1.00 0.00 9 ALA A C 18
ATOM 21095 O O . ALA A 1 9 ? -2.901 2.795 9.110 1.00 0.00 9 ALA A O 18
ATOM 21102 N N . ASP A 1 10 ? -3.073 3.862 7.125 1.00 0.00 10 ASP A N 18
ATOM 21103 C CA . ASP A 1 10 ? -4.400 3.378 6.808 1.00 0.00 10 ASP A CA 18
ATOM 21104 C C . ASP A 1 10 ? -4.364 1.854 6.588 1.00 0.00 10 ASP A C 18
ATOM 21105 O O . ASP A 1 10 ? -5.210 1.118 7.104 1.00 0.00 10 ASP A O 18
ATOM 21114 N N . MET A 1 11 ? -3.331 1.393 5.868 1.00 0.00 11 MET A N 18
ATOM 21115 C CA . MET A 1 11 ? -3.109 -0.040 5.623 1.00 0.00 11 MET A CA 18
ATOM 21116 C C . MET A 1 11 ? -2.662 -0.707 6.906 1.00 0.00 11 MET A C 18
ATOM 21117 O O . MET A 1 11 ? -2.900 -1.867 7.088 1.00 0.00 11 MET A O 18
ATOM 21131 N N . ALA A 1 12 ? -2.025 0.053 7.798 1.00 0.00 12 ALA A N 18
ATOM 21132 C CA . ALA A 1 12 ? -1.579 -0.473 9.087 1.00 0.00 12 ALA A CA 18
ATOM 21133 C C . ALA A 1 12 ? -2.807 -0.995 9.821 1.00 0.00 12 ALA A C 18
ATOM 21134 O O . ALA A 1 12 ? -2.774 -2.037 10.472 1.00 0.00 12 ALA A O 18
ATOM 21141 N N . ASP A 1 13 ? -3.886 -0.236 9.678 1.00 0.00 13 ASP A N 18
ATOM 21142 C CA . ASP A 1 13 ? -5.167 -0.575 10.287 1.00 0.00 13 ASP A CA 18
ATOM 21143 C C . ASP A 1 13 ? -5.765 -1.821 9.647 1.00 0.00 13 ASP A C 18
ATOM 21144 O O . ASP A 1 13 ? -6.129 -2.752 10.339 1.00 0.00 13 ASP A O 18
ATOM 21153 N N . ILE A 1 14 ? -5.852 -1.809 8.316 1.00 0.00 14 ILE A N 18
ATOM 21154 C CA . ILE A 1 14 ? -6.405 -2.925 7.546 1.00 0.00 14 ILE A CA 18
ATOM 21155 C C . ILE A 1 14 ? -5.581 -4.181 7.819 1.00 0.00 14 ILE A C 18
ATOM 21156 O O . ILE A 1 14 ? -6.115 -5.255 8.061 1.00 0.00 14 ILE A O 18
ATOM 21172 N N . VAL A 1 15 ? -4.278 -4.000 7.748 1.00 0.00 15 VAL A N 18
ATOM 21173 C CA . VAL A 1 15 ? -3.311 -5.053 7.955 1.00 0.00 15 VAL A CA 18
ATOM 21174 C C . VAL A 1 15 ? -3.464 -5.595 9.373 1.00 0.00 15 VAL A C 18
ATOM 21175 O O . VAL A 1 15 ? -3.622 -6.793 9.562 1.00 0.00 15 VAL A O 18
ATOM 21188 N N . ASN A 1 16 ? -3.483 -4.688 10.345 1.00 0.00 16 ASN A N 18
ATOM 21189 C CA . ASN A 1 16 ? -3.701 -5.046 11.739 1.00 0.00 16 ASN A CA 18
ATOM 21190 C C . ASN A 1 16 ? -5.114 -5.636 11.904 1.00 0.00 16 ASN A C 18
ATOM 21191 O O . ASN A 1 16 ? -5.417 -6.302 12.897 1.00 0.00 16 ASN A O 18
ATOM 21202 N N . ASP A 1 17 ? -5.992 -5.338 10.944 1.00 0.00 17 ASP A N 18
ATOM 21203 C CA . ASP A 1 17 ? -7.368 -5.808 10.995 1.00 0.00 17 ASP A CA 18
ATOM 21204 C C . ASP A 1 17 ? -7.533 -7.198 10.366 1.00 0.00 17 ASP A C 18
ATOM 21205 O O . ASP A 1 17 ? -8.419 -7.959 10.765 1.00 0.00 17 ASP A O 18
ATOM 21214 N N . ILE A 1 18 ? -6.704 -7.506 9.364 1.00 0.00 18 ILE A N 18
ATOM 21215 C CA . ILE A 1 18 ? -6.792 -8.788 8.658 1.00 0.00 18 ILE A CA 18
ATOM 21216 C C . ILE A 1 18 ? -5.704 -9.752 9.139 1.00 0.00 18 ILE A C 18
ATOM 21217 O O . ILE A 1 18 ? -6.017 -10.835 9.644 1.00 0.00 18 ILE A O 18
ATOM 21233 N N . THR A 1 19 ? -4.439 -9.349 8.998 1.00 0.00 19 THR A N 18
ATOM 21234 C CA . THR A 1 19 ? -3.329 -10.183 9.440 1.00 0.00 19 THR A CA 18
ATOM 21235 C C . THR A 1 19 ? -2.976 -9.864 10.891 1.00 0.00 19 THR A C 18
ATOM 21236 O O . THR A 1 19 ? -2.306 -10.660 11.555 1.00 0.00 19 THR A O 18
ATOM 21247 N N . GLY A 1 20 ? -3.407 -8.688 11.368 1.00 0.00 20 GLY A N 18
ATOM 21248 C CA . GLY A 1 20 ? -3.103 -8.270 12.729 1.00 0.00 20 GLY A CA 18
ATOM 21249 C C . GLY A 1 20 ? -1.640 -7.854 12.859 1.00 0.00 20 GLY A C 18
ATOM 21250 O O . GLY A 1 20 ? -1.088 -7.825 13.961 1.00 0.00 20 GLY A O 18
ATOM 21254 N N . VAL A 1 21 ? -1.033 -7.509 11.718 1.00 0.00 21 VAL A N 18
ATOM 21255 C CA . VAL A 1 21 ? 0.343 -7.067 11.683 1.00 0.00 21 VAL A CA 18
ATOM 21256 C C . VAL A 1 21 ? 0.396 -5.633 12.247 1.00 0.00 21 VAL A C 18
ATOM 21257 O O . VAL A 1 21 ? -0.552 -4.863 12.080 1.00 0.00 21 VAL A O 18
ATOM 21270 N N . ASP A 1 22 ? 1.464 -5.332 12.999 1.00 0.00 22 ASP A N 18
ATOM 21271 C CA . ASP A 1 22 ? 1.588 -4.049 13.684 1.00 0.00 22 ASP A CA 18
ATOM 21272 C C . ASP A 1 22 ? 1.689 -2.859 12.765 1.00 0.00 22 ASP A C 18
ATOM 21273 O O . ASP A 1 22 ? 2.316 -2.912 11.707 1.00 0.00 22 ASP A O 18
ATOM 21282 N N . GLN A 1 23 ? 1.106 -1.755 13.239 1.00 0.00 23 GLN A N 18
ATOM 21283 C CA . GLN A 1 23 ? 1.160 -0.492 12.518 1.00 0.00 23 GLN A CA 18
ATOM 21284 C C . GLN A 1 23 ? 2.636 -0.079 12.390 1.00 0.00 23 GLN A C 18
ATOM 21285 O O . GLN A 1 23 ? 3.055 0.537 11.414 1.00 0.00 23 GLN A O 18
ATOM 21299 N N . SER A 1 24 ? 3.414 -0.476 13.393 1.00 0.00 24 SER A N 18
ATOM 21300 C CA . SER A 1 24 ? 4.846 -0.247 13.437 1.00 0.00 24 SER A CA 18
ATOM 21301 C C . SER A 1 24 ? 5.538 -1.146 12.415 1.00 0.00 24 SER A C 18
ATOM 21302 O O . SER A 1 24 ? 6.489 -0.745 11.743 1.00 0.00 24 SER A O 18
ATOM 21310 N N . GLU A 1 25 ? 5.046 -2.388 12.347 1.00 0.00 25 GLU A N 18
ATOM 21311 C CA . GLU A 1 25 ? 5.593 -3.402 11.461 1.00 0.00 25 GLU A CA 18
ATOM 21312 C C . GLU A 1 25 ? 5.343 -3.110 9.985 1.00 0.00 25 GLU A C 18
ATOM 21313 O O . GLU A 1 25 ? 6.056 -3.646 9.142 1.00 0.00 25 GLU A O 18
ATOM 21325 N N . VAL A 1 26 ? 4.332 -2.296 9.661 1.00 0.00 26 VAL A N 18
ATOM 21326 C CA . VAL A 1 26 ? 4.037 -2.010 8.255 1.00 0.00 26 VAL A CA 18
ATOM 21327 C C . VAL A 1 26 ? 4.956 -0.905 7.674 1.00 0.00 26 VAL A C 18
ATOM 21328 O O . VAL A 1 26 ? 4.478 0.152 7.239 1.00 0.00 26 VAL A O 18
ATOM 21341 N N . THR A 1 27 ? 6.280 -1.155 7.644 1.00 0.00 27 THR A N 18
ATOM 21342 C CA . THR A 1 27 ? 7.223 -0.175 7.082 1.00 0.00 27 THR A CA 18
ATOM 21343 C C . THR A 1 27 ? 7.316 -0.392 5.572 1.00 0.00 27 THR A C 18
ATOM 21344 O O . THR A 1 27 ? 6.812 -1.389 5.052 1.00 0.00 27 THR A O 18
ATOM 21355 N N . PHE A 1 28 ? 7.930 0.562 4.884 1.00 0.00 28 PHE A N 18
ATOM 21356 C CA . PHE A 1 28 ? 8.059 0.524 3.415 1.00 0.00 28 PHE A CA 18
ATOM 21357 C C . PHE A 1 28 ? 8.988 -0.584 2.891 1.00 0.00 28 PHE A C 18
ATOM 21358 O O . PHE A 1 28 ? 9.130 -0.732 1.673 1.00 0.00 28 PHE A O 18
ATOM 21375 N N . GLU A 1 29 ? 9.650 -1.325 3.786 1.00 0.00 29 GLU A N 18
ATOM 21376 C CA . GLU A 1 29 ? 10.598 -2.373 3.358 1.00 0.00 29 GLU A CA 18
ATOM 21377 C C . GLU A 1 29 ? 10.214 -3.789 3.782 1.00 0.00 29 GLU A C 18
ATOM 21378 O O . GLU A 1 29 ? 11.017 -4.710 3.600 1.00 0.00 29 GLU A O 18
ATOM 21390 N N . LYS A 1 30 ? 9.046 -3.965 4.379 1.00 0.00 30 LYS A N 18
ATOM 21391 C CA . LYS A 1 30 ? 8.656 -5.296 4.858 1.00 0.00 30 LYS A CA 18
ATOM 21392 C C . LYS A 1 30 ? 7.884 -6.055 3.807 1.00 0.00 30 LYS A C 18
ATOM 21393 O O . LYS A 1 30 ? 6.839 -5.597 3.353 1.00 0.00 30 LYS A O 18
ATOM 21412 N N . SER A 1 31 ? 8.352 -7.256 3.479 1.00 0.00 31 SER A N 18
ATOM 21413 C CA . SER A 1 31 ? 7.609 -8.087 2.549 1.00 0.00 31 SER A CA 18
ATOM 21414 C C . SER A 1 31 ? 6.239 -8.340 3.160 1.00 0.00 31 SER A C 18
ATOM 21415 O O . SER A 1 31 ? 6.161 -8.730 4.310 1.00 0.00 31 SER A O 18
ATOM 21423 N N . PHE A 1 32 ? 5.177 -8.143 2.397 1.00 0.00 32 PHE A N 18
ATOM 21424 C CA . PHE A 1 32 ? 3.846 -8.378 2.880 1.00 0.00 32 PHE A CA 18
ATOM 21425 C C . PHE A 1 32 ? 3.755 -9.811 3.399 1.00 0.00 32 PHE A C 18
ATOM 21426 O O . PHE A 1 32 ? 3.392 -10.061 4.546 1.00 0.00 32 PHE A O 18
ATOM 21443 N N . VAL A 1 33 ? 4.050 -10.739 2.499 1.00 0.00 33 VAL A N 18
ATOM 21444 C CA . VAL A 1 33 ? 3.957 -12.177 2.759 1.00 0.00 33 VAL A CA 18
ATOM 21445 C C . VAL A 1 33 ? 4.964 -12.686 3.796 1.00 0.00 33 VAL A C 18
ATOM 21446 O O . VAL A 1 33 ? 4.595 -13.444 4.699 1.00 0.00 33 VAL A O 18
ATOM 21459 N N . ASP A 1 34 ? 6.228 -12.338 3.606 1.00 0.00 34 ASP A N 18
ATOM 21460 C CA . ASP A 1 34 ? 7.294 -12.837 4.472 1.00 0.00 34 ASP A CA 18
ATOM 21461 C C . ASP A 1 34 ? 7.483 -12.035 5.747 1.00 0.00 34 ASP A C 18
ATOM 21462 O O . ASP A 1 34 ? 7.738 -12.617 6.807 1.00 0.00 34 ASP A O 18
ATOM 21471 N N . ASP A 1 35 ? 7.403 -10.709 5.645 1.00 0.00 35 ASP A N 18
ATOM 21472 C CA . ASP A 1 35 ? 7.620 -9.860 6.808 1.00 0.00 35 ASP A CA 18
ATOM 21473 C C . ASP A 1 35 ? 6.315 -9.448 7.480 1.00 0.00 35 ASP A C 18
ATOM 21474 O O . ASP A 1 35 ? 6.269 -9.354 8.710 1.00 0.00 35 ASP A O 18
ATOM 21483 N N . LEU A 1 36 ? 5.254 -9.227 6.691 1.00 0.00 36 LEU A N 18
ATOM 21484 C CA . LEU A 1 36 ? 3.964 -8.849 7.276 1.00 0.00 36 LEU A CA 18
ATOM 21485 C C . LEU A 1 36 ? 3.042 -10.082 7.346 1.00 0.00 36 LEU A C 18
ATOM 21486 O O . LEU A 1 36 ? 1.833 -9.959 7.552 1.00 0.00 36 LEU A O 18
ATOM 21502 N N . ASP A 1 37 ? 3.643 -11.274 7.187 1.00 0.00 37 ASP A N 18
ATOM 21503 C CA . ASP A 1 37 ? 2.916 -12.540 7.250 1.00 0.00 37 ASP A CA 18
ATOM 21504 C C . ASP A 1 37 ? 1.632 -12.480 6.421 1.00 0.00 37 ASP A C 18
ATOM 21505 O O . ASP A 1 37 ? 0.547 -12.843 6.900 1.00 0.00 37 ASP A O 18
ATOM 21514 N N . VAL A 1 38 ? 1.761 -12.021 5.174 1.00 0.00 38 VAL A N 18
ATOM 21515 C CA . VAL A 1 38 ? 0.592 -11.919 4.299 1.00 0.00 38 VAL A CA 18
ATOM 21516 C C . VAL A 1 38 ? 0.424 -13.181 3.449 1.00 0.00 38 VAL A C 18
ATOM 21517 O O . VAL A 1 38 ? 1.107 -13.375 2.445 1.00 0.00 38 VAL A O 18
ATOM 21530 N N . ASP A 1 39 ? -0.562 -13.986 3.831 1.00 0.00 39 ASP A N 18
ATOM 21531 C CA . ASP A 1 39 ? -0.902 -15.183 3.080 1.00 0.00 39 ASP A CA 18
ATOM 21532 C C . ASP A 1 39 ? -1.789 -14.747 1.923 1.00 0.00 39 ASP A C 18
ATOM 21533 O O . ASP A 1 39 ? -2.128 -13.559 1.829 1.00 0.00 39 ASP A O 18
ATOM 21542 N N . SER A 1 40 ? -2.174 -15.672 1.045 1.00 0.00 40 SER A N 18
ATOM 21543 C CA . SER A 1 40 ? -3.026 -15.288 -0.079 1.00 0.00 40 SER A CA 18
ATOM 21544 C C . SER A 1 40 ? -4.324 -14.686 0.452 1.00 0.00 40 SER A C 18
ATOM 21545 O O . SER A 1 40 ? -4.821 -13.710 -0.097 1.00 0.00 40 SER A O 18
ATOM 21553 N N . LEU A 1 41 ? -4.855 -15.262 1.535 1.00 0.00 41 LEU A N 18
ATOM 21554 C CA . LEU A 1 41 ? -6.081 -14.745 2.139 1.00 0.00 41 LEU A CA 18
ATOM 21555 C C . LEU A 1 41 ? -5.838 -13.349 2.712 1.00 0.00 41 LEU A C 18
ATOM 21556 O O . LEU A 1 41 ? -6.707 -12.492 2.628 1.00 0.00 41 LEU A O 18
ATOM 21572 N N . SER A 1 42 ? -4.667 -13.149 3.323 1.00 0.00 42 SER A N 18
ATOM 21573 C CA . SER A 1 42 ? -4.338 -11.860 3.927 1.00 0.00 42 SER A CA 18
ATOM 21574 C C . SER A 1 42 ? -4.342 -10.776 2.866 1.00 0.00 42 SER A C 18
ATOM 21575 O O . SER A 1 42 ? -4.968 -9.736 3.046 1.00 0.00 42 SER A O 18
ATOM 21583 N N . MET A 1 43 ? -3.669 -11.041 1.744 1.00 0.00 43 MET A N 18
ATOM 21584 C CA . MET A 1 43 ? -3.630 -10.096 0.649 1.00 0.00 43 MET A CA 18
ATOM 21585 C C . MET A 1 43 ? -4.996 -9.992 -0.001 1.00 0.00 43 MET A C 18
ATOM 21586 O O . MET A 1 43 ? -5.400 -8.913 -0.338 1.00 0.00 43 MET A O 18
ATOM 21600 N N . VAL A 1 44 ? -5.710 -11.108 -0.157 1.00 0.00 44 VAL A N 18
ATOM 21601 C CA . VAL A 1 44 ? -7.043 -11.058 -0.766 1.00 0.00 44 VAL A CA 18
ATOM 21602 C C . VAL A 1 44 ? -7.955 -10.178 0.088 1.00 0.00 44 VAL A C 18
ATOM 21603 O O . VAL A 1 44 ? -8.644 -9.300 -0.437 1.00 0.00 44 VAL A O 18
ATOM 21616 N N . GLU A 1 45 ? -7.933 -10.407 1.397 1.00 0.00 45 GLU A N 18
ATOM 21617 C CA . GLU A 1 45 ? -8.745 -9.617 2.315 1.00 0.00 45 GLU A CA 18
ATOM 21618 C C . GLU A 1 45 ? -8.284 -8.160 2.305 1.00 0.00 45 GLU A C 18
ATOM 21619 O O . GLU A 1 45 ? -9.103 -7.239 2.311 1.00 0.00 45 GLU A O 18
ATOM 21631 N N . ILE A 1 46 ? -6.962 -7.970 2.265 1.00 0.00 46 ILE A N 18
ATOM 21632 C CA . ILE A 1 46 ? -6.377 -6.616 2.224 1.00 0.00 46 ILE A CA 18
ATOM 21633 C C . ILE A 1 46 ? -6.751 -5.913 0.930 1.00 0.00 46 ILE A C 18
ATOM 21634 O O . ILE A 1 46 ? -7.045 -4.726 0.933 1.00 0.00 46 ILE A O 18
ATOM 21650 N N . ILE A 1 47 ? -6.741 -6.660 -0.153 1.00 0.00 47 ILE A N 18
ATOM 21651 C CA . ILE A 1 47 ? -7.094 -6.149 -1.455 1.00 0.00 47 ILE A CA 18
ATOM 21652 C C . ILE A 1 47 ? -8.540 -5.657 -1.399 1.00 0.00 47 ILE A C 18
ATOM 21653 O O . ILE A 1 47 ? -8.849 -4.588 -1.898 1.00 0.00 47 ILE A O 18
ATOM 21669 N N . TYR A 1 48 ? -9.401 -6.442 -0.747 1.00 0.00 48 TYR A N 18
ATOM 21670 C CA . TYR A 1 48 ? -10.801 -6.090 -0.593 1.00 0.00 48 TYR A CA 18
ATOM 21671 C C . TYR A 1 48 ? -10.927 -4.838 0.258 1.00 0.00 48 TYR A C 18
ATOM 21672 O O . TYR A 1 48 ? -11.673 -3.924 -0.092 1.00 0.00 48 TYR A O 18
ATOM 21690 N N . ALA A 1 49 ? -10.178 -4.805 1.364 1.00 0.00 49 ALA A N 18
ATOM 21691 C CA . ALA A 1 49 ? -10.197 -3.657 2.264 1.00 0.00 49 ALA A CA 18
ATOM 21692 C C . ALA A 1 49 ? -9.677 -2.418 1.569 1.00 0.00 49 ALA A C 18
ATOM 21693 O O . ALA A 1 49 ? -10.199 -1.343 1.794 1.00 0.00 49 ALA A O 18
ATOM 21700 N N . CYS A 1 50 ? -8.646 -2.569 0.739 1.00 0.00 50 CYS A N 18
ATOM 21701 C CA . CYS A 1 50 ? -8.090 -1.418 0.026 1.00 0.00 50 CYS A CA 18
ATOM 21702 C C . CYS A 1 50 ? -9.005 -1.014 -1.142 1.00 0.00 50 CYS A C 18
ATOM 21703 O O . CYS A 1 50 ? -9.088 0.168 -1.492 1.00 0.00 50 CYS A O 18
ATOM 21711 N N . ASP A 1 51 ? -9.704 -2.002 -1.717 1.00 0.00 51 ASP A N 18
ATOM 21712 C CA . ASP A 1 51 ? -10.635 -1.752 -2.823 1.00 0.00 51 ASP A CA 18
ATOM 21713 C C . ASP A 1 51 ? -11.725 -0.796 -2.347 1.00 0.00 51 ASP A C 18
ATOM 21714 O O . ASP A 1 51 ? -12.219 0.034 -3.101 1.00 0.00 51 ASP A O 18
ATOM 21723 N N . GLU A 1 52 ? -12.124 -0.988 -1.090 1.00 0.00 52 GLU A N 18
ATOM 21724 C CA . GLU A 1 52 ? -13.194 -0.204 -0.479 1.00 0.00 52 GLU A CA 18
ATOM 21725 C C . GLU A 1 52 ? -12.681 1.008 0.314 1.00 0.00 52 GLU A C 18
ATOM 21726 O O . GLU A 1 52 ? -13.190 2.120 0.155 1.00 0.00 52 GLU A O 18
ATOM 21738 N N . LYS A 1 53 ? -11.703 0.769 1.185 1.00 0.00 53 LYS A N 18
ATOM 21739 C CA . LYS A 1 53 ? -11.142 1.819 2.037 1.00 0.00 53 LYS A CA 18
ATOM 21740 C C . LYS A 1 53 ? -10.434 2.897 1.214 1.00 0.00 53 LYS A C 18
ATOM 21741 O O . LYS A 1 53 ? -10.620 4.090 1.471 1.00 0.00 53 LYS A O 18
ATOM 21760 N N . PHE A 1 54 ? -9.620 2.478 0.240 1.00 0.00 54 PHE A N 18
ATOM 21761 C CA . PHE A 1 54 ? -8.885 3.451 -0.598 1.00 0.00 54 PHE A CA 18
ATOM 21762 C C . PHE A 1 54 ? -9.462 3.548 -2.012 1.00 0.00 54 PHE A C 18
ATOM 21763 O O . PHE A 1 54 ? -8.971 4.348 -2.816 1.00 0.00 54 PHE A O 18
ATOM 21780 N N . GLY A 1 55 ? -10.456 2.716 -2.340 1.00 0.00 55 GLY A N 18
ATOM 21781 C CA . GLY A 1 55 ? -11.009 2.725 -3.695 1.00 0.00 55 GLY A CA 18
ATOM 21782 C C . GLY A 1 55 ? -9.966 2.172 -4.675 1.00 0.00 55 GLY A C 18
ATOM 21783 O O . GLY A 1 55 ? -9.928 2.572 -5.840 1.00 0.00 55 GLY A O 18
ATOM 21787 N N . VAL A 1 56 ? -9.095 1.278 -4.172 1.00 0.00 56 VAL A N 18
ATOM 21788 C CA . VAL A 1 56 ? -8.018 0.707 -4.988 1.00 0.00 56 VAL A CA 18
ATOM 21789 C C . VAL A 1 56 ? -8.314 -0.750 -5.350 1.00 0.00 56 VAL A C 18
ATOM 21790 O O . VAL A 1 56 ? -8.034 -1.655 -4.564 1.00 0.00 56 VAL A O 18
ATOM 21803 N N . GLU A 1 57 ? -8.837 -0.956 -6.552 1.00 0.00 57 GLU A N 18
ATOM 21804 C CA . GLU A 1 57 ? -9.137 -2.302 -7.039 1.00 0.00 57 GLU A CA 18
ATOM 21805 C C . GLU A 1 57 ? -7.866 -2.965 -7.576 1.00 0.00 57 GLU A C 18
ATOM 21806 O O . GLU A 1 57 ? -7.490 -2.742 -8.731 1.00 0.00 57 GLU A O 18
ATOM 21818 N N . ILE A 1 58 ? -7.206 -3.780 -6.734 1.00 0.00 58 ILE A N 18
ATOM 21819 C CA . ILE A 1 58 ? -5.980 -4.463 -7.154 1.00 0.00 58 ILE A CA 18
ATOM 21820 C C . ILE A 1 58 ? -6.319 -5.593 -8.143 1.00 0.00 58 ILE A C 18
ATOM 21821 O O . ILE A 1 58 ? -6.885 -6.608 -7.732 1.00 0.00 58 ILE A O 18
ATOM 21837 N N . PRO A 1 59 ? -5.925 -5.476 -9.416 1.00 0.00 59 PRO A N 18
ATOM 21838 C CA . PRO A 1 59 ? -6.146 -6.564 -10.401 1.00 0.00 59 PRO A CA 18
ATOM 21839 C C . PRO A 1 59 ? -5.254 -7.739 -10.066 1.00 0.00 59 PRO A C 18
ATOM 21840 O O . PRO A 1 59 ? -4.308 -7.605 -9.284 1.00 0.00 59 PRO A O 18
ATOM 21851 N N . ASP A 1 60 ? -5.545 -8.873 -10.674 1.00 0.00 60 ASP A N 18
ATOM 21852 C CA . ASP A 1 60 ? -4.746 -10.082 -10.457 1.00 0.00 60 ASP A CA 18
ATOM 21853 C C . ASP A 1 60 ? -3.265 -9.767 -10.694 1.00 0.00 60 ASP A C 18
ATOM 21854 O O . ASP A 1 60 ? -2.388 -10.308 -10.009 1.00 0.00 60 ASP A O 18
ATOM 21863 N N . GLU A 1 61 ? -3.006 -8.867 -11.652 1.00 0.00 61 GLU A N 18
ATOM 21864 C CA . GLU A 1 61 ? -1.646 -8.454 -11.966 1.00 0.00 61 GLU A CA 18
ATOM 21865 C C . GLU A 1 61 ? -0.997 -7.809 -10.746 1.00 0.00 61 GLU A C 18
ATOM 21866 O O . GLU A 1 61 ? 0.170 -8.088 -10.439 1.00 0.00 61 GLU A O 18
ATOM 21878 N N . GLU A 1 62 ? -1.755 -6.957 -10.036 1.00 0.00 62 GLU A N 18
ATOM 21879 C CA . GLU A 1 62 ? -1.209 -6.314 -8.840 1.00 0.00 62 GLU A CA 18
ATOM 21880 C C . GLU A 1 62 ? -1.112 -7.306 -7.710 1.00 0.00 62 GLU A C 18
ATOM 21881 O O . GLU A 1 62 ? -0.072 -7.445 -7.140 1.00 0.00 62 GLU A O 18
ATOM 21893 N N . SER A 1 63 ? -2.221 -7.960 -7.375 1.00 0.00 63 SER A N 18
ATOM 21894 C CA . SER A 1 63 ? -2.263 -8.925 -6.261 1.00 0.00 63 SER A CA 18
ATOM 21895 C C . SER A 1 63 ? -0.975 -9.739 -6.158 1.00 0.00 63 SER A C 18
ATOM 21896 O O . SER A 1 63 ? -0.356 -9.803 -5.091 1.00 0.00 63 SER A O 18
ATOM 21904 N N . LYS A 1 64 ? -0.576 -10.343 -7.276 1.00 0.00 64 LYS A N 18
ATOM 21905 C CA . LYS A 1 64 ? 0.645 -11.143 -7.313 1.00 0.00 64 LYS A CA 18
ATOM 21906 C C . LYS A 1 64 ? 1.888 -10.252 -7.229 1.00 0.00 64 LYS A C 18
ATOM 21907 O O . LYS A 1 64 ? 2.873 -10.628 -6.590 1.00 0.00 64 LYS A O 18
ATOM 21926 N N . ASN A 1 65 ? 1.834 -9.066 -7.859 1.00 0.00 65 ASN A N 18
ATOM 21927 C CA . ASN A 1 65 ? 2.976 -8.134 -7.814 1.00 0.00 65 ASN A CA 18
ATOM 21928 C C . ASN A 1 65 ? 3.201 -7.634 -6.383 1.00 0.00 65 ASN A C 18
ATOM 21929 O O . ASN A 1 65 ? 4.336 -7.550 -5.907 1.00 0.00 65 ASN A O 18
ATOM 21940 N N . ILE A 1 66 ? 2.096 -7.309 -5.716 1.00 0.00 66 ILE A N 18
ATOM 21941 C CA . ILE A 1 66 ? 2.090 -6.825 -4.366 1.00 0.00 66 ILE A CA 18
ATOM 21942 C C . ILE A 1 66 ? 2.530 -7.928 -3.412 1.00 0.00 66 ILE A C 18
ATOM 21943 O O . ILE A 1 66 ? 1.710 -8.666 -2.863 1.00 0.00 66 ILE A O 18
ATOM 21959 N N . LYS A 1 67 ? 3.839 -8.002 -3.216 1.00 0.00 67 LYS A N 18
ATOM 21960 C CA . LYS A 1 67 ? 4.438 -8.982 -2.310 1.00 0.00 67 LYS A CA 18
ATOM 21961 C C . LYS A 1 67 ? 5.201 -8.271 -1.201 1.00 0.00 67 LYS A C 18
ATOM 21962 O O . LYS A 1 67 ? 5.453 -8.857 -0.151 1.00 0.00 67 LYS A O 18
ATOM 21981 N N . ILE A 1 68 ? 5.533 -6.992 -1.434 1.00 0.00 68 ILE A N 18
ATOM 21982 C CA . ILE A 1 68 ? 6.213 -6.183 -0.450 1.00 0.00 68 ILE A CA 18
ATOM 21983 C C . ILE A 1 68 ? 5.417 -4.896 -0.276 1.00 0.00 68 ILE A C 18
ATOM 21984 O O . ILE A 1 68 ? 4.530 -4.588 -1.081 1.00 0.00 68 ILE A O 18
ATOM 22000 N N . VAL A 1 69 ? 5.721 -4.170 0.778 1.00 0.00 69 VAL A N 18
ATOM 22001 C CA . VAL A 1 69 ? 5.020 -2.928 1.078 1.00 0.00 69 VAL A CA 18
ATOM 22002 C C . VAL A 1 69 ? 5.189 -1.940 -0.072 1.00 0.00 69 VAL A C 18
ATOM 22003 O O . VAL A 1 69 ? 4.255 -1.235 -0.420 1.00 0.00 69 VAL A O 18
ATOM 22016 N N . GLY A 1 70 ? 6.381 -1.893 -0.639 1.00 0.00 70 GLY A N 18
ATOM 22017 C CA . GLY A 1 70 ? 6.674 -0.966 -1.726 1.00 0.00 70 GLY A CA 18
ATOM 22018 C C . GLY A 1 70 ? 5.665 -1.095 -2.860 1.00 0.00 70 GLY A C 18
ATOM 22019 O O . GLY A 1 70 ? 5.188 -0.085 -3.368 1.00 0.00 70 GLY A O 18
ATOM 22023 N N . ASP A 1 71 ? 5.341 -2.327 -3.247 1.00 0.00 71 ASP A N 18
ATOM 22024 C CA . ASP A 1 71 ? 4.381 -2.555 -4.324 1.00 0.00 71 ASP A CA 18
ATOM 22025 C C . ASP A 1 71 ? 2.955 -2.345 -3.845 1.00 0.00 71 ASP A C 18
ATOM 22026 O O . ASP A 1 71 ? 2.166 -1.665 -4.507 1.00 0.00 71 ASP A O 18
ATOM 22035 N N . ALA A 1 72 ? 2.625 -2.957 -2.699 1.00 0.00 72 ALA A N 18
ATOM 22036 C CA . ALA A 1 72 ? 1.284 -2.856 -2.152 1.00 0.00 72 ALA A CA 18
ATOM 22037 C C . ALA A 1 72 ? 0.914 -1.396 -1.945 1.00 0.00 72 ALA A C 18
ATOM 22038 O O . ALA A 1 72 ? -0.032 -0.895 -2.542 1.00 0.00 72 ALA A O 18
ATOM 22045 N N . VAL A 1 73 ? 1.666 -0.745 -1.065 1.00 0.00 73 VAL A N 18
ATOM 22046 C CA . VAL A 1 73 ? 1.432 0.621 -0.696 1.00 0.00 73 VAL A CA 18
ATOM 22047 C C . VAL A 1 73 ? 1.548 1.582 -1.868 1.00 0.00 73 VAL A C 18
ATOM 22048 O O . VAL A 1 73 ? 0.703 2.466 -1.989 1.00 0.00 73 VAL A O 18
ATOM 22061 N N . ASN A 1 74 ? 2.575 1.426 -2.710 1.00 0.00 74 ASN A N 18
ATOM 22062 C CA . ASN A 1 74 ? 2.731 2.348 -3.844 1.00 0.00 74 ASN A CA 18
ATOM 22063 C C . ASN A 1 74 ? 1.482 2.294 -4.721 1.00 0.00 74 ASN A C 18
ATOM 22064 O O . ASN A 1 74 ? 1.007 3.326 -5.201 1.00 0.00 74 ASN A O 18
ATOM 22075 N N . TYR A 1 75 ? 0.951 1.085 -4.913 1.00 0.00 75 TYR A N 18
ATOM 22076 C CA . TYR A 1 75 ? -0.259 0.915 -5.707 1.00 0.00 75 TYR A CA 18
ATOM 22077 C C . TYR A 1 75 ? -1.446 1.598 -5.009 1.00 0.00 75 TYR A C 18
ATOM 22078 O O . TYR A 1 75 ? -2.233 2.312 -5.643 1.00 0.00 75 TYR A O 18
ATOM 22096 N N . ILE A 1 76 ? -1.572 1.389 -3.691 1.00 0.00 76 ILE A N 18
ATOM 22097 C CA . ILE A 1 76 ? -2.681 1.989 -2.950 1.00 0.00 76 ILE A CA 18
ATOM 22098 C C . ILE A 1 76 ? -2.639 3.507 -3.112 1.00 0.00 76 ILE A C 18
ATOM 22099 O O . ILE A 1 76 ? -3.650 4.115 -3.476 1.00 0.00 76 ILE A O 18
ATOM 22115 N N . ILE A 1 77 ? -1.471 4.103 -2.887 1.00 0.00 77 ILE A N 18
ATOM 22116 C CA . ILE A 1 77 ? -1.320 5.542 -3.065 1.00 0.00 77 ILE A CA 18
ATOM 22117 C C . ILE A 1 77 ? -1.465 5.936 -4.542 1.00 0.00 77 ILE A C 18
ATOM 22118 O O . ILE A 1 77 ? -1.727 7.102 -4.851 1.00 0.00 77 ILE A O 18
ATOM 22134 N N . GLU A 1 78 ? -1.283 4.964 -5.442 1.00 0.00 78 GLU A N 18
ATOM 22135 C CA . GLU A 1 78 ? -1.380 5.230 -6.872 1.00 0.00 78 GLU A CA 18
ATOM 22136 C C . GLU A 1 78 ? -2.755 5.778 -7.192 1.00 0.00 78 GLU A C 18
ATOM 22137 O O . GLU A 1 78 ? -2.888 6.749 -7.942 1.00 0.00 78 GLU A O 18
ATOM 22149 N N . HIS A 1 79 ? -3.772 5.151 -6.606 1.00 0.00 79 HIS A N 18
ATOM 22150 C CA . HIS A 1 79 ? -5.167 5.605 -6.829 1.00 0.00 79 HIS A CA 18
ATOM 22151 C C . HIS A 1 79 ? -5.615 6.534 -5.706 1.00 0.00 79 HIS A C 18
ATOM 22152 O O . HIS A 1 79 ? -6.615 7.242 -5.859 1.00 0.00 79 HIS A O 18
ATOM 22166 N N . GLN A 1 80 ? -4.884 6.534 -4.576 1.00 0.00 80 GLN A N 18
ATOM 22167 C CA . GLN A 1 80 ? -5.259 7.399 -3.458 1.00 0.00 80 GLN A CA 18
ATOM 22168 C C . GLN A 1 80 ? -4.927 8.836 -3.756 1.00 0.00 80 GLN A C 18
ATOM 22169 O O . GLN A 1 80 ? -4.122 9.142 -4.641 1.00 0.00 80 GLN A O 18
ATOM 22183 N N . SER A 1 81 ? -5.550 9.705 -2.981 1.00 0.00 81 SER A N 18
ATOM 22184 C CA . SER A 1 81 ? -5.325 11.139 -3.118 1.00 0.00 81 SER A CA 18
ATOM 22185 C C . SER A 1 81 ? -5.955 11.897 -1.955 1.00 0.00 81 SER A C 18
ATOM 22186 O O . SER A 1 81 ? -5.617 13.056 -1.777 1.00 0.00 81 SER A O 18
ATOM 22195 N N . MET A 1 1 ? -7.326 11.598 1.003 1.00 0.00 1 MET A N 19
ATOM 22196 C CA . MET A 1 1 ? -6.185 12.540 1.197 1.00 0.00 1 MET A CA 19
ATOM 22197 C C . MET A 1 1 ? -5.058 11.831 1.958 1.00 0.00 1 MET A C 19
ATOM 22198 O O . MET A 1 1 ? -4.437 12.405 2.860 1.00 0.00 1 MET A O 19
ATOM 22214 N N . ALA A 1 2 ? -4.800 10.573 1.581 1.00 0.00 2 ALA A N 19
ATOM 22215 C CA . ALA A 1 2 ? -3.750 9.782 2.223 1.00 0.00 2 ALA A CA 19
ATOM 22216 C C . ALA A 1 2 ? -2.570 9.586 1.283 1.00 0.00 2 ALA A C 19
ATOM 22217 O O . ALA A 1 2 ? -2.730 9.027 0.195 1.00 0.00 2 ALA A O 19
ATOM 22224 N N . ASP A 1 3 ? -1.383 10.015 1.724 1.00 0.00 3 ASP A N 19
ATOM 22225 C CA . ASP A 1 3 ? -0.183 9.838 0.918 1.00 0.00 3 ASP A CA 19
ATOM 22226 C C . ASP A 1 3 ? 0.351 8.425 1.133 1.00 0.00 3 ASP A C 19
ATOM 22227 O O . ASP A 1 3 ? -0.185 7.697 1.967 1.00 0.00 3 ASP A O 19
ATOM 22236 N N . LYS A 1 4 ? 1.384 8.029 0.380 1.00 0.00 4 LYS A N 19
ATOM 22237 C CA . LYS A 1 4 ? 1.933 6.678 0.488 1.00 0.00 4 LYS A CA 19
ATOM 22238 C C . LYS A 1 4 ? 2.240 6.316 1.943 1.00 0.00 4 LYS A C 19
ATOM 22239 O O . LYS A 1 4 ? 1.907 5.210 2.389 1.00 0.00 4 LYS A O 19
ATOM 22258 N N . ASP A 1 5 ? 2.828 7.248 2.695 1.00 0.00 5 ASP A N 19
ATOM 22259 C CA . ASP A 1 5 ? 3.100 6.992 4.112 1.00 0.00 5 ASP A CA 19
ATOM 22260 C C . ASP A 1 5 ? 1.767 6.730 4.821 1.00 0.00 5 ASP A C 19
ATOM 22261 O O . ASP A 1 5 ? 1.644 5.827 5.659 1.00 0.00 5 ASP A O 19
ATOM 22270 N N . GLN A 1 6 ? 0.762 7.522 4.436 1.00 0.00 6 GLN A N 19
ATOM 22271 C CA . GLN A 1 6 ? -0.568 7.394 4.979 1.00 0.00 6 GLN A CA 19
ATOM 22272 C C . GLN A 1 6 ? -1.153 6.045 4.567 1.00 0.00 6 GLN A C 19
ATOM 22273 O O . GLN A 1 6 ? -1.828 5.420 5.364 1.00 0.00 6 GLN A O 19
ATOM 22287 N N . ILE A 1 7 ? -0.851 5.563 3.335 1.00 0.00 7 ILE A N 19
ATOM 22288 C CA . ILE A 1 7 ? -1.327 4.271 2.891 1.00 0.00 7 ILE A CA 19
ATOM 22289 C C . ILE A 1 7 ? -0.860 3.247 3.902 1.00 0.00 7 ILE A C 19
ATOM 22290 O O . ILE A 1 7 ? -1.604 2.377 4.204 1.00 0.00 7 ILE A O 19
ATOM 22306 N N . LEU A 1 8 ? 0.343 3.397 4.448 1.00 0.00 8 LEU A N 19
ATOM 22307 C CA . LEU A 1 8 ? 0.791 2.471 5.487 1.00 0.00 8 LEU A CA 19
ATOM 22308 C C . LEU A 1 8 ? 0.075 2.724 6.789 1.00 0.00 8 LEU A C 19
ATOM 22309 O O . LEU A 1 8 ? -0.034 1.809 7.568 1.00 0.00 8 LEU A O 19
ATOM 22325 N N . ALA A 1 9 ? -0.429 3.946 7.011 1.00 0.00 9 ALA A N 19
ATOM 22326 C CA . ALA A 1 9 ? -1.191 4.228 8.234 1.00 0.00 9 ALA A CA 19
ATOM 22327 C C . ALA A 1 9 ? -2.563 3.542 8.121 1.00 0.00 9 ALA A C 19
ATOM 22328 O O . ALA A 1 9 ? -3.008 2.821 9.024 1.00 0.00 9 ALA A O 19
ATOM 22335 N N . ASP A 1 10 ? -3.211 3.755 6.974 1.00 0.00 10 ASP A N 19
ATOM 22336 C CA . ASP A 1 10 ? -4.505 3.148 6.688 1.00 0.00 10 ASP A CA 19
ATOM 22337 C C . ASP A 1 10 ? -4.354 1.630 6.496 1.00 0.00 10 ASP A C 19
ATOM 22338 O O . ASP A 1 10 ? -5.149 0.848 7.018 1.00 0.00 10 ASP A O 19
ATOM 22347 N N . MET A 1 11 ? -3.291 1.233 5.788 1.00 0.00 11 MET A N 19
ATOM 22348 C CA . MET A 1 11 ? -2.969 -0.184 5.567 1.00 0.00 11 MET A CA 19
ATOM 22349 C C . MET A 1 11 ? -2.526 -0.800 6.880 1.00 0.00 11 MET A C 19
ATOM 22350 O O . MET A 1 11 ? -2.735 -1.960 7.098 1.00 0.00 11 MET A O 19
ATOM 22364 N N . ALA A 1 12 ? -1.937 0.011 7.763 1.00 0.00 12 ALA A N 19
ATOM 22365 C CA . ALA A 1 12 ? -1.507 -0.457 9.083 1.00 0.00 12 ALA A CA 19
ATOM 22366 C C . ALA A 1 12 ? -2.732 -1.014 9.796 1.00 0.00 12 ALA A C 19
ATOM 22367 O O . ALA A 1 12 ? -2.684 -2.058 10.447 1.00 0.00 12 ALA A O 19
ATOM 22374 N N . ASP A 1 13 ? -3.826 -0.279 9.640 1.00 0.00 13 ASP A N 19
ATOM 22375 C CA . ASP A 1 13 ? -5.104 -0.646 10.237 1.00 0.00 13 ASP A CA 19
ATOM 22376 C C . ASP A 1 13 ? -5.675 -1.901 9.597 1.00 0.00 13 ASP A C 19
ATOM 22377 O O . ASP A 1 13 ? -6.035 -2.832 10.296 1.00 0.00 13 ASP A O 19
ATOM 22386 N N . ILE A 1 14 ? -5.752 -1.899 8.265 1.00 0.00 14 ILE A N 19
ATOM 22387 C CA . ILE A 1 14 ? -6.285 -3.034 7.511 1.00 0.00 14 ILE A CA 19
ATOM 22388 C C . ILE A 1 14 ? -5.449 -4.274 7.811 1.00 0.00 14 ILE A C 19
ATOM 22389 O O . ILE A 1 14 ? -5.973 -5.348 8.060 1.00 0.00 14 ILE A O 19
ATOM 22405 N N . VAL A 1 15 ? -4.147 -4.079 7.747 1.00 0.00 15 VAL A N 19
ATOM 22406 C CA . VAL A 1 15 ? -3.178 -5.127 7.976 1.00 0.00 15 VAL A CA 19
ATOM 22407 C C . VAL A 1 15 ? -3.356 -5.659 9.396 1.00 0.00 15 VAL A C 19
ATOM 22408 O O . VAL A 1 15 ? -3.498 -6.858 9.590 1.00 0.00 15 VAL A O 19
ATOM 22421 N N . ASN A 1 16 ? -3.420 -4.745 10.361 1.00 0.00 16 ASN A N 19
ATOM 22422 C CA . ASN A 1 16 ? -3.670 -5.103 11.753 1.00 0.00 16 ASN A CA 19
ATOM 22423 C C . ASN A 1 16 ? -5.084 -5.694 11.886 1.00 0.00 16 ASN A C 19
ATOM 22424 O O . ASN A 1 16 ? -5.414 -6.340 12.883 1.00 0.00 16 ASN A O 19
ATOM 22435 N N . ASP A 1 17 ? -5.936 -5.418 10.895 1.00 0.00 17 ASP A N 19
ATOM 22436 C CA . ASP A 1 17 ? -7.309 -5.895 10.919 1.00 0.00 17 ASP A CA 19
ATOM 22437 C C . ASP A 1 17 ? -7.459 -7.291 10.299 1.00 0.00 17 ASP A C 19
ATOM 22438 O O . ASP A 1 17 ? -8.353 -8.046 10.687 1.00 0.00 17 ASP A O 19
ATOM 22447 N N . ILE A 1 18 ? -6.608 -7.608 9.321 1.00 0.00 18 ILE A N 19
ATOM 22448 C CA . ILE A 1 18 ? -6.680 -8.899 8.626 1.00 0.00 18 ILE A CA 19
ATOM 22449 C C . ILE A 1 18 ? -5.599 -9.854 9.137 1.00 0.00 18 ILE A C 19
ATOM 22450 O O . ILE A 1 18 ? -5.918 -10.933 9.645 1.00 0.00 18 ILE A O 19
ATOM 22466 N N . THR A 1 19 ? -4.332 -9.445 9.023 1.00 0.00 19 THR A N 19
ATOM 22467 C CA . THR A 1 19 ? -3.228 -10.268 9.503 1.00 0.00 19 THR A CA 19
ATOM 22468 C C . THR A 1 19 ? -2.931 -9.948 10.963 1.00 0.00 19 THR A C 19
ATOM 22469 O O . THR A 1 19 ? -2.298 -10.747 11.661 1.00 0.00 19 THR A O 19
ATOM 22480 N N . GLY A 1 20 ? -3.357 -8.759 11.405 1.00 0.00 20 GLY A N 19
ATOM 22481 C CA . GLY A 1 20 ? -3.094 -8.320 12.766 1.00 0.00 20 GLY A CA 19
ATOM 22482 C C . GLY A 1 20 ? -1.656 -7.828 12.915 1.00 0.00 20 GLY A C 19
ATOM 22483 O O . GLY A 1 20 ? -1.167 -7.648 14.033 1.00 0.00 20 GLY A O 19
ATOM 22487 N N . VAL A 1 21 ? -1.002 -7.573 11.772 1.00 0.00 21 VAL A N 19
ATOM 22488 C CA . VAL A 1 21 ? 0.349 -7.058 11.762 1.00 0.00 21 VAL A CA 19
ATOM 22489 C C . VAL A 1 21 ? 0.287 -5.604 12.258 1.00 0.00 21 VAL A C 19
ATOM 22490 O O . VAL A 1 21 ? -0.668 -4.880 11.965 1.00 0.00 21 VAL A O 19
ATOM 22503 N N . ASP A 1 22 ? 1.260 -5.234 13.092 1.00 0.00 22 ASP A N 19
ATOM 22504 C CA . ASP A 1 22 ? 1.277 -3.924 13.734 1.00 0.00 22 ASP A CA 19
ATOM 22505 C C . ASP A 1 22 ? 1.469 -2.763 12.790 1.00 0.00 22 ASP A C 19
ATOM 22506 O O . ASP A 1 22 ? 2.096 -2.877 11.736 1.00 0.00 22 ASP A O 19
ATOM 22515 N N . GLN A 1 23 ? 0.955 -1.620 13.242 1.00 0.00 23 GLN A N 19
ATOM 22516 C CA . GLN A 1 23 ? 1.088 -0.370 12.512 1.00 0.00 23 GLN A CA 19
ATOM 22517 C C . GLN A 1 23 ? 2.588 -0.052 12.405 1.00 0.00 23 GLN A C 19
ATOM 22518 O O . GLN A 1 23 ? 3.081 0.447 11.394 1.00 0.00 23 GLN A O 19
ATOM 22532 N N . SER A 1 24 ? 3.298 -0.409 13.469 1.00 0.00 24 SER A N 19
ATOM 22533 C CA . SER A 1 24 ? 4.741 -0.268 13.555 1.00 0.00 24 SER A CA 19
ATOM 22534 C C . SER A 1 24 ? 5.398 -1.274 12.615 1.00 0.00 24 SER A C 19
ATOM 22535 O O . SER A 1 24 ? 6.403 -0.982 11.963 1.00 0.00 24 SER A O 19
ATOM 22543 N N . GLU A 1 25 ? 4.814 -2.479 12.587 1.00 0.00 25 GLU A N 19
ATOM 22544 C CA . GLU A 1 25 ? 5.320 -3.572 11.771 1.00 0.00 25 GLU A CA 19
ATOM 22545 C C . GLU A 1 25 ? 5.160 -3.306 10.275 1.00 0.00 25 GLU A C 19
ATOM 22546 O O . GLU A 1 25 ? 5.870 -3.922 9.481 1.00 0.00 25 GLU A O 19
ATOM 22558 N N . VAL A 1 26 ? 4.252 -2.396 9.881 1.00 0.00 26 VAL A N 19
ATOM 22559 C CA . VAL A 1 26 ? 4.078 -2.091 8.460 1.00 0.00 26 VAL A CA 19
ATOM 22560 C C . VAL A 1 26 ? 5.025 -0.946 8.059 1.00 0.00 26 VAL A C 19
ATOM 22561 O O . VAL A 1 26 ? 4.909 0.178 8.551 1.00 0.00 26 VAL A O 19
ATOM 22574 N N . THR A 1 27 ? 5.989 -1.255 7.178 1.00 0.00 27 THR A N 19
ATOM 22575 C CA . THR A 1 27 ? 6.976 -0.273 6.727 1.00 0.00 27 THR A CA 19
ATOM 22576 C C . THR A 1 27 ? 7.289 -0.492 5.250 1.00 0.00 27 THR A C 19
ATOM 22577 O O . THR A 1 27 ? 7.127 -1.595 4.737 1.00 0.00 27 THR A O 19
ATOM 22588 N N . PHE A 1 28 ? 7.716 0.567 4.571 1.00 0.00 28 PHE A N 19
ATOM 22589 C CA . PHE A 1 28 ? 8.024 0.505 3.138 1.00 0.00 28 PHE A CA 19
ATOM 22590 C C . PHE A 1 28 ? 8.996 -0.633 2.761 1.00 0.00 28 PHE A C 19
ATOM 22591 O O . PHE A 1 28 ? 9.206 -0.876 1.567 1.00 0.00 28 PHE A O 19
ATOM 22608 N N . GLU A 1 29 ? 9.613 -1.305 3.751 1.00 0.00 29 GLU A N 19
ATOM 22609 C CA . GLU A 1 29 ? 10.581 -2.377 3.452 1.00 0.00 29 GLU A CA 19
ATOM 22610 C C . GLU A 1 29 ? 10.176 -3.747 3.997 1.00 0.00 29 GLU A C 19
ATOM 22611 O O . GLU A 1 29 ? 11.031 -4.636 4.106 1.00 0.00 29 GLU A O 19
ATOM 22623 N N . LYS A 1 30 ? 8.913 -3.924 4.351 1.00 0.00 30 LYS A N 19
ATOM 22624 C CA . LYS A 1 30 ? 8.477 -5.210 4.904 1.00 0.00 30 LYS A CA 19
ATOM 22625 C C . LYS A 1 30 ? 7.752 -6.009 3.849 1.00 0.00 30 LYS A C 19
ATOM 22626 O O . LYS A 1 30 ? 6.727 -5.569 3.339 1.00 0.00 30 LYS A O 19
ATOM 22645 N N . SER A 1 31 ? 8.230 -7.216 3.565 1.00 0.00 31 SER A N 19
ATOM 22646 C CA . SER A 1 31 ? 7.519 -8.067 2.616 1.00 0.00 31 SER A CA 19
ATOM 22647 C C . SER A 1 31 ? 6.123 -8.271 3.168 1.00 0.00 31 SER A C 19
ATOM 22648 O O . SER A 1 31 ? 6.004 -8.572 4.339 1.00 0.00 31 SER A O 19
ATOM 22656 N N . PHE A 1 32 ? 5.080 -8.119 2.355 1.00 0.00 32 PHE A N 19
ATOM 22657 C CA . PHE A 1 32 ? 3.740 -8.317 2.828 1.00 0.00 32 PHE A CA 19
ATOM 22658 C C . PHE A 1 32 ? 3.629 -9.739 3.357 1.00 0.00 32 PHE A C 19
ATOM 22659 O O . PHE A 1 32 ? 3.223 -9.979 4.492 1.00 0.00 32 PHE A O 19
ATOM 22676 N N . VAL A 1 33 ? 3.961 -10.672 2.474 1.00 0.00 33 VAL A N 19
ATOM 22677 C CA . VAL A 1 33 ? 3.858 -12.104 2.744 1.00 0.00 33 VAL A CA 19
ATOM 22678 C C . VAL A 1 33 ? 4.820 -12.596 3.826 1.00 0.00 33 VAL A C 19
ATOM 22679 O O . VAL A 1 33 ? 4.417 -13.337 4.728 1.00 0.00 33 VAL A O 19
ATOM 22692 N N . ASP A 1 34 ? 6.091 -12.247 3.683 1.00 0.00 34 ASP A N 19
ATOM 22693 C CA . ASP A 1 34 ? 7.116 -12.727 4.602 1.00 0.00 34 ASP A CA 19
ATOM 22694 C C . ASP A 1 34 ? 7.300 -11.852 5.833 1.00 0.00 34 ASP A C 19
ATOM 22695 O O . ASP A 1 34 ? 7.469 -12.381 6.937 1.00 0.00 34 ASP A O 19
ATOM 22704 N N . ASP A 1 35 ? 7.301 -10.530 5.651 1.00 0.00 35 ASP A N 19
ATOM 22705 C CA . ASP A 1 35 ? 7.508 -9.634 6.776 1.00 0.00 35 ASP A CA 19
ATOM 22706 C C . ASP A 1 35 ? 6.198 -9.262 7.455 1.00 0.00 35 ASP A C 19
ATOM 22707 O O . ASP A 1 35 ? 6.162 -9.120 8.680 1.00 0.00 35 ASP A O 19
ATOM 22716 N N . LEU A 1 36 ? 5.116 -9.107 6.671 1.00 0.00 36 LEU A N 19
ATOM 22717 C CA . LEU A 1 36 ? 3.822 -8.758 7.253 1.00 0.00 36 LEU A CA 19
ATOM 22718 C C . LEU A 1 36 ? 2.911 -9.995 7.327 1.00 0.00 36 LEU A C 19
ATOM 22719 O O . LEU A 1 36 ? 1.706 -9.880 7.543 1.00 0.00 36 LEU A O 19
ATOM 22735 N N . ASP A 1 37 ? 3.517 -11.183 7.163 1.00 0.00 37 ASP A N 19
ATOM 22736 C CA . ASP A 1 37 ? 2.796 -12.454 7.234 1.00 0.00 37 ASP A CA 19
ATOM 22737 C C . ASP A 1 37 ? 1.524 -12.427 6.382 1.00 0.00 37 ASP A C 19
ATOM 22738 O O . ASP A 1 37 ? 0.435 -12.793 6.849 1.00 0.00 37 ASP A O 19
ATOM 22747 N N . VAL A 1 38 ? 1.663 -11.991 5.127 1.00 0.00 38 VAL A N 19
ATOM 22748 C CA . VAL A 1 38 ? 0.502 -11.922 4.228 1.00 0.00 38 VAL A CA 19
ATOM 22749 C C . VAL A 1 38 ? 0.358 -13.198 3.384 1.00 0.00 38 VAL A C 19
ATOM 22750 O O . VAL A 1 38 ? 1.063 -13.402 2.398 1.00 0.00 38 VAL A O 19
ATOM 22763 N N . ASP A 1 39 ? -0.637 -14.003 3.749 1.00 0.00 39 ASP A N 19
ATOM 22764 C CA . ASP A 1 39 ? -0.961 -15.210 2.999 1.00 0.00 39 ASP A CA 19
ATOM 22765 C C . ASP A 1 39 ? -1.873 -14.797 1.850 1.00 0.00 39 ASP A C 19
ATOM 22766 O O . ASP A 1 39 ? -2.211 -13.611 1.737 1.00 0.00 39 ASP A O 19
ATOM 22775 N N . SER A 1 40 ? -2.282 -15.742 1.000 1.00 0.00 40 SER A N 19
ATOM 22776 C CA . SER A 1 40 ? -3.161 -15.386 -0.113 1.00 0.00 40 SER A CA 19
ATOM 22777 C C . SER A 1 40 ? -4.452 -14.776 0.427 1.00 0.00 40 SER A C 19
ATOM 22778 O O . SER A 1 40 ? -4.965 -13.812 -0.135 1.00 0.00 40 SER A O 19
ATOM 22786 N N . LEU A 1 41 ? -4.961 -15.331 1.531 1.00 0.00 41 LEU A N 19
ATOM 22787 C CA . LEU A 1 41 ? -6.178 -14.803 2.145 1.00 0.00 41 LEU A CA 19
ATOM 22788 C C . LEU A 1 41 ? -5.914 -13.395 2.680 1.00 0.00 41 LEU A C 19
ATOM 22789 O O . LEU A 1 41 ? -6.777 -12.529 2.589 1.00 0.00 41 LEU A O 19
ATOM 22805 N N . SER A 1 42 ? -4.731 -13.195 3.261 1.00 0.00 42 SER A N 19
ATOM 22806 C CA . SER A 1 42 ? -4.368 -11.904 3.829 1.00 0.00 42 SER A CA 19
ATOM 22807 C C . SER A 1 42 ? -4.386 -10.843 2.752 1.00 0.00 42 SER A C 19
ATOM 22808 O O . SER A 1 42 ? -5.012 -9.805 2.919 1.00 0.00 42 SER A O 19
ATOM 22816 N N . MET A 1 43 ? -3.708 -11.120 1.642 1.00 0.00 43 MET A N 19
ATOM 22817 C CA . MET A 1 43 ? -3.667 -10.192 0.534 1.00 0.00 43 MET A CA 19
ATOM 22818 C C . MET A 1 43 ? -5.042 -10.070 -0.098 1.00 0.00 43 MET A C 19
ATOM 22819 O O . MET A 1 43 ? -5.434 -8.986 -0.437 1.00 0.00 43 MET A O 19
ATOM 22833 N N . VAL A 1 44 ? -5.780 -11.174 -0.234 1.00 0.00 44 VAL A N 19
ATOM 22834 C CA . VAL A 1 44 ? -7.123 -11.098 -0.819 1.00 0.00 44 VAL A CA 19
ATOM 22835 C C . VAL A 1 44 ? -8.002 -10.189 0.044 1.00 0.00 44 VAL A C 19
ATOM 22836 O O . VAL A 1 44 ? -8.676 -9.299 -0.477 1.00 0.00 44 VAL A O 19
ATOM 22849 N N . GLU A 1 45 ? -7.968 -10.413 1.354 1.00 0.00 45 GLU A N 19
ATOM 22850 C CA . GLU A 1 45 ? -8.752 -9.601 2.281 1.00 0.00 45 GLU A CA 19
ATOM 22851 C C . GLU A 1 45 ? -8.259 -8.154 2.268 1.00 0.00 45 GLU A C 19
ATOM 22852 O O . GLU A 1 45 ? -9.055 -7.215 2.303 1.00 0.00 45 GLU A O 19
ATOM 22864 N N . ILE A 1 46 ? -6.936 -7.997 2.213 1.00 0.00 46 ILE A N 19
ATOM 22865 C CA . ILE A 1 46 ? -6.309 -6.663 2.187 1.00 0.00 46 ILE A CA 19
ATOM 22866 C C . ILE A 1 46 ? -6.651 -5.927 0.895 1.00 0.00 46 ILE A C 19
ATOM 22867 O O . ILE A 1 46 ? -6.904 -4.735 0.909 1.00 0.00 46 ILE A O 19
ATOM 22883 N N . ILE A 1 47 ? -6.654 -6.662 -0.194 1.00 0.00 47 ILE A N 19
ATOM 22884 C CA . ILE A 1 47 ? -6.975 -6.130 -1.502 1.00 0.00 47 ILE A CA 19
ATOM 22885 C C . ILE A 1 47 ? -8.411 -5.595 -1.472 1.00 0.00 47 ILE A C 19
ATOM 22886 O O . ILE A 1 47 ? -8.700 -4.540 -2.036 1.00 0.00 47 ILE A O 19
ATOM 22902 N N . TYR A 1 48 ? -9.291 -6.332 -0.787 1.00 0.00 48 TYR A N 19
ATOM 22903 C CA . TYR A 1 48 ? -10.680 -5.939 -0.651 1.00 0.00 48 TYR A CA 19
ATOM 22904 C C . TYR A 1 48 ? -10.788 -4.725 0.261 1.00 0.00 48 TYR A C 19
ATOM 22905 O O . TYR A 1 48 ? -11.513 -3.777 -0.045 1.00 0.00 48 TYR A O 19
ATOM 22923 N N . ALA A 1 49 ? -10.049 -4.768 1.375 1.00 0.00 49 ALA A N 19
ATOM 22924 C CA . ALA A 1 49 ? -10.046 -3.672 2.342 1.00 0.00 49 ALA A CA 19
ATOM 22925 C C . ALA A 1 49 ? -9.488 -2.408 1.731 1.00 0.00 49 ALA A C 19
ATOM 22926 O O . ALA A 1 49 ? -10.001 -1.332 2.001 1.00 0.00 49 ALA A O 19
ATOM 22933 N N . CYS A 1 50 ? -8.444 -2.537 0.919 1.00 0.00 50 CYS A N 19
ATOM 22934 C CA . CYS A 1 50 ? -7.851 -1.366 0.274 1.00 0.00 50 CYS A CA 19
ATOM 22935 C C . CYS A 1 50 ? -8.766 -0.863 -0.854 1.00 0.00 50 CYS A C 19
ATOM 22936 O O . CYS A 1 50 ? -8.809 0.335 -1.146 1.00 0.00 50 CYS A O 19
ATOM 22944 N N . ASP A 1 51 ? -9.513 -1.793 -1.457 1.00 0.00 51 ASP A N 19
ATOM 22945 C CA . ASP A 1 51 ? -10.458 -1.470 -2.529 1.00 0.00 51 ASP A CA 19
ATOM 22946 C C . ASP A 1 51 ? -11.579 -0.577 -1.983 1.00 0.00 51 ASP A C 19
ATOM 22947 O O . ASP A 1 51 ? -12.116 0.261 -2.697 1.00 0.00 51 ASP A O 19
ATOM 22956 N N . GLU A 1 52 ? -11.940 -0.809 -0.728 1.00 0.00 52 GLU A N 19
ATOM 22957 C CA . GLU A 1 52 ? -13.017 -0.063 -0.078 1.00 0.00 52 GLU A CA 19
ATOM 22958 C C . GLU A 1 52 ? -12.491 1.120 0.734 1.00 0.00 52 GLU A C 19
ATOM 22959 O O . GLU A 1 52 ? -13.086 2.201 0.726 1.00 0.00 52 GLU A O 19
ATOM 22971 N N . LYS A 1 53 ? -11.393 0.891 1.448 1.00 0.00 53 LYS A N 19
ATOM 22972 C CA . LYS A 1 53 ? -10.793 1.918 2.298 1.00 0.00 53 LYS A CA 19
ATOM 22973 C C . LYS A 1 53 ? -10.161 3.019 1.457 1.00 0.00 53 LYS A C 19
ATOM 22974 O O . LYS A 1 53 ? -10.272 4.202 1.790 1.00 0.00 53 LYS A O 19
ATOM 22993 N N . PHE A 1 54 ? -9.486 2.619 0.372 1.00 0.00 54 PHE A N 19
ATOM 22994 C CA . PHE A 1 54 ? -8.819 3.603 -0.508 1.00 0.00 54 PHE A CA 19
ATOM 22995 C C . PHE A 1 54 ? -9.503 3.728 -1.872 1.00 0.00 54 PHE A C 19
ATOM 22996 O O . PHE A 1 54 ? -9.103 4.579 -2.673 1.00 0.00 54 PHE A O 19
ATOM 23013 N N . GLY A 1 55 ? -10.476 2.857 -2.170 1.00 0.00 55 GLY A N 19
ATOM 23014 C CA . GLY A 1 55 ? -11.114 2.885 -3.491 1.00 0.00 55 GLY A CA 19
ATOM 23015 C C . GLY A 1 55 ? -10.120 2.363 -4.540 1.00 0.00 55 GLY A C 19
ATOM 23016 O O . GLY A 1 55 ? -10.124 2.812 -5.686 1.00 0.00 55 GLY A O 19
ATOM 23020 N N . VAL A 1 56 ? -9.231 1.447 -4.109 1.00 0.00 56 VAL A N 19
ATOM 23021 C CA . VAL A 1 56 ? -8.180 0.910 -4.988 1.00 0.00 56 VAL A CA 19
ATOM 23022 C C . VAL A 1 56 ? -8.334 -0.603 -5.163 1.00 0.00 56 VAL A C 19
ATOM 23023 O O . VAL A 1 56 ? -7.928 -1.380 -4.293 1.00 0.00 56 VAL A O 19
ATOM 23036 N N . GLU A 1 57 ? -8.913 -1.010 -6.291 1.00 0.00 57 GLU A N 19
ATOM 23037 C CA . GLU A 1 57 ? -9.118 -2.430 -6.576 1.00 0.00 57 GLU A CA 19
ATOM 23038 C C . GLU A 1 57 ? -7.919 -3.034 -7.299 1.00 0.00 57 GLU A C 19
ATOM 23039 O O . GLU A 1 57 ? -7.761 -2.838 -8.502 1.00 0.00 57 GLU A O 19
ATOM 23051 N N . ILE A 1 58 ? -7.098 -3.784 -6.555 1.00 0.00 58 ILE A N 19
ATOM 23052 C CA . ILE A 1 58 ? -5.917 -4.449 -7.125 1.00 0.00 58 ILE A CA 19
ATOM 23053 C C . ILE A 1 58 ? -6.347 -5.587 -8.067 1.00 0.00 58 ILE A C 19
ATOM 23054 O O . ILE A 1 58 ? -6.811 -6.623 -7.582 1.00 0.00 58 ILE A O 19
ATOM 23070 N N . PRO A 1 59 ? -6.124 -5.470 -9.381 1.00 0.00 59 PRO A N 19
ATOM 23071 C CA . PRO A 1 59 ? -6.418 -6.585 -10.314 1.00 0.00 59 PRO A CA 19
ATOM 23072 C C . PRO A 1 59 ? -5.616 -7.791 -9.869 1.00 0.00 59 PRO A C 19
ATOM 23073 O O . PRO A 1 59 ? -4.690 -7.654 -9.067 1.00 0.00 59 PRO A O 19
ATOM 23084 N N . ASP A 1 60 ? -5.968 -8.954 -10.366 1.00 0.00 60 ASP A N 19
ATOM 23085 C CA . ASP A 1 60 ? -5.266 -10.172 -9.974 1.00 0.00 60 ASP A CA 19
ATOM 23086 C C . ASP A 1 60 ? -3.761 -10.023 -10.210 1.00 0.00 60 ASP A C 19
ATOM 23087 O O . ASP A 1 60 ? -2.964 -10.387 -9.346 1.00 0.00 60 ASP A O 19
ATOM 23096 N N . GLU A 1 61 ? -3.383 -9.471 -11.366 1.00 0.00 61 GLU A N 19
ATOM 23097 C CA . GLU A 1 61 ? -1.966 -9.280 -11.698 1.00 0.00 61 GLU A CA 19
ATOM 23098 C C . GLU A 1 61 ? -1.244 -8.340 -10.722 1.00 0.00 61 GLU A C 19
ATOM 23099 O O . GLU A 1 61 ? -0.101 -8.619 -10.341 1.00 0.00 61 GLU A O 19
ATOM 23111 N N . GLU A 1 62 ? -1.890 -7.230 -10.319 1.00 0.00 62 GLU A N 19
ATOM 23112 C CA . GLU A 1 62 ? -1.242 -6.290 -9.390 1.00 0.00 62 GLU A CA 19
ATOM 23113 C C . GLU A 1 62 ? -0.966 -6.951 -8.069 1.00 0.00 62 GLU A C 19
ATOM 23114 O O . GLU A 1 62 ? 0.110 -6.785 -7.529 1.00 0.00 62 GLU A O 19
ATOM 23126 N N . SER A 1 63 ? -1.938 -7.703 -7.558 1.00 0.00 63 SER A N 19
ATOM 23127 C CA . SER A 1 63 ? -1.769 -8.398 -6.289 1.00 0.00 63 SER A CA 19
ATOM 23128 C C . SER A 1 63 ? -0.524 -9.285 -6.360 1.00 0.00 63 SER A C 19
ATOM 23129 O O . SER A 1 63 ? 0.188 -9.430 -5.363 1.00 0.00 63 SER A O 19
ATOM 23137 N N . LYS A 1 64 ? -0.247 -9.851 -7.552 1.00 0.00 64 LYS A N 19
ATOM 23138 C CA . LYS A 1 64 ? 0.951 -10.688 -7.718 1.00 0.00 64 LYS A CA 19
ATOM 23139 C C . LYS A 1 64 ? 2.186 -9.819 -7.540 1.00 0.00 64 LYS A C 19
ATOM 23140 O O . LYS A 1 64 ? 3.153 -10.227 -6.898 1.00 0.00 64 LYS A O 19
ATOM 23159 N N . ASN A 1 65 ? 2.125 -8.602 -8.097 1.00 0.00 65 ASN A N 19
ATOM 23160 C CA . ASN A 1 65 ? 3.233 -7.654 -7.971 1.00 0.00 65 ASN A CA 19
ATOM 23161 C C . ASN A 1 65 ? 3.355 -7.226 -6.515 1.00 0.00 65 ASN A C 19
ATOM 23162 O O . ASN A 1 65 ? 4.456 -7.110 -5.972 1.00 0.00 65 ASN A O 19
ATOM 23173 N N . ILE A 1 66 ? 2.195 -6.997 -5.901 1.00 0.00 66 ILE A N 19
ATOM 23174 C CA . ILE A 1 66 ? 2.108 -6.587 -4.520 1.00 0.00 66 ILE A CA 19
ATOM 23175 C C . ILE A 1 66 ? 2.496 -7.741 -3.594 1.00 0.00 66 ILE A C 19
ATOM 23176 O O . ILE A 1 66 ? 1.647 -8.503 -3.129 1.00 0.00 66 ILE A O 19
ATOM 23192 N N . LYS A 1 67 ? 3.793 -7.822 -3.319 1.00 0.00 67 LYS A N 19
ATOM 23193 C CA . LYS A 1 67 ? 4.342 -8.845 -2.421 1.00 0.00 67 LYS A CA 19
ATOM 23194 C C . LYS A 1 67 ? 5.091 -8.189 -1.269 1.00 0.00 67 LYS A C 19
ATOM 23195 O O . LYS A 1 67 ? 5.277 -8.806 -0.223 1.00 0.00 67 LYS A O 19
ATOM 23214 N N . ILE A 1 68 ? 5.490 -6.928 -1.464 1.00 0.00 68 ILE A N 19
ATOM 23215 C CA . ILE A 1 68 ? 6.173 -6.168 -0.444 1.00 0.00 68 ILE A CA 19
ATOM 23216 C C . ILE A 1 68 ? 5.411 -4.857 -0.259 1.00 0.00 68 ILE A C 19
ATOM 23217 O O . ILE A 1 68 ? 4.556 -4.508 -1.080 1.00 0.00 68 ILE A O 19
ATOM 23233 N N . VAL A 1 69 ? 5.708 -4.159 0.818 1.00 0.00 69 VAL A N 19
ATOM 23234 C CA . VAL A 1 69 ? 5.031 -2.905 1.119 1.00 0.00 69 VAL A CA 19
ATOM 23235 C C . VAL A 1 69 ? 5.261 -1.904 -0.009 1.00 0.00 69 VAL A C 19
ATOM 23236 O O . VAL A 1 69 ? 4.358 -1.167 -0.373 1.00 0.00 69 VAL A O 19
ATOM 23249 N N . GLY A 1 70 ? 6.470 -1.877 -0.536 1.00 0.00 70 GLY A N 19
ATOM 23250 C CA . GLY A 1 70 ? 6.820 -0.944 -1.600 1.00 0.00 70 GLY A CA 19
ATOM 23251 C C . GLY A 1 70 ? 5.851 -1.047 -2.769 1.00 0.00 70 GLY A C 19
ATOM 23252 O O . GLY A 1 70 ? 5.410 -0.029 -3.289 1.00 0.00 70 GLY A O 19
ATOM 23256 N N . ASP A 1 71 ? 5.516 -2.274 -3.167 1.00 0.00 71 ASP A N 19
ATOM 23257 C CA . ASP A 1 71 ? 4.588 -2.482 -4.277 1.00 0.00 71 ASP A CA 19
ATOM 23258 C C . ASP A 1 71 ? 3.153 -2.276 -3.827 1.00 0.00 71 ASP A C 19
ATOM 23259 O O . ASP A 1 71 ? 2.382 -1.585 -4.498 1.00 0.00 71 ASP A O 19
ATOM 23268 N N . ALA A 1 72 ? 2.793 -2.899 -2.695 1.00 0.00 72 ALA A N 19
ATOM 23269 C CA . ALA A 1 72 ? 1.439 -2.795 -2.185 1.00 0.00 72 ALA A CA 19
ATOM 23270 C C . ALA A 1 72 ? 1.073 -1.341 -1.947 1.00 0.00 72 ALA A C 19
ATOM 23271 O O . ALA A 1 72 ? 0.150 -0.821 -2.565 1.00 0.00 72 ALA A O 19
ATOM 23278 N N . VAL A 1 73 ? 1.796 -0.712 -1.025 1.00 0.00 73 VAL A N 19
ATOM 23279 C CA . VAL A 1 73 ? 1.540 0.646 -0.647 1.00 0.00 73 VAL A CA 19
ATOM 23280 C C . VAL A 1 73 ? 1.676 1.607 -1.812 1.00 0.00 73 VAL A C 19
ATOM 23281 O O . VAL A 1 73 ? 0.811 2.467 -1.971 1.00 0.00 73 VAL A O 19
ATOM 23294 N N . ASN A 1 74 ? 2.734 1.473 -2.623 1.00 0.00 74 ASN A N 19
ATOM 23295 C CA . ASN A 1 74 ? 2.895 2.389 -3.758 1.00 0.00 74 ASN A CA 19
ATOM 23296 C C . ASN A 1 74 ? 1.688 2.256 -4.681 1.00 0.00 74 ASN A C 19
ATOM 23297 O O . ASN A 1 74 ? 1.170 3.255 -5.177 1.00 0.00 74 ASN A O 19
ATOM 23308 N N . TYR A 1 75 ? 1.238 1.016 -4.880 1.00 0.00 75 TYR A N 19
ATOM 23309 C CA . TYR A 1 75 ? 0.071 0.755 -5.713 1.00 0.00 75 TYR A CA 19
ATOM 23310 C C . TYR A 1 75 ? -1.151 1.450 -5.113 1.00 0.00 75 TYR A C 19
ATOM 23311 O O . TYR A 1 75 ? -1.906 2.137 -5.814 1.00 0.00 75 TYR A O 19
ATOM 23329 N N . ILE A 1 76 ? -1.346 1.280 -3.799 1.00 0.00 76 ILE A N 19
ATOM 23330 C CA . ILE A 1 76 ? -2.485 1.899 -3.138 1.00 0.00 76 ILE A CA 19
ATOM 23331 C C . ILE A 1 76 ? -2.473 3.399 -3.416 1.00 0.00 76 ILE A C 19
ATOM 23332 O O . ILE A 1 76 ? -3.348 3.879 -4.128 1.00 0.00 76 ILE A O 19
ATOM 23348 N N . ILE A 1 77 ? -1.457 4.111 -2.920 1.00 0.00 77 ILE A N 19
ATOM 23349 C CA . ILE A 1 77 ? -1.321 5.559 -3.160 1.00 0.00 77 ILE A CA 19
ATOM 23350 C C . ILE A 1 77 ? -1.360 5.917 -4.648 1.00 0.00 77 ILE A C 19
ATOM 23351 O O . ILE A 1 77 ? -1.605 7.074 -5.006 1.00 0.00 77 ILE A O 19
ATOM 23367 N N . GLU A 1 78 ? -1.094 4.935 -5.487 1.00 0.00 78 GLU A N 19
ATOM 23368 C CA . GLU A 1 78 ? -1.067 5.159 -6.933 1.00 0.00 78 GLU A CA 19
ATOM 23369 C C . GLU A 1 78 ? -2.437 5.613 -7.393 1.00 0.00 78 GLU A C 19
ATOM 23370 O O . GLU A 1 78 ? -2.567 6.598 -8.125 1.00 0.00 78 GLU A O 19
ATOM 23382 N N . HIS A 1 79 ? -3.459 4.898 -6.930 1.00 0.00 79 HIS A N 19
ATOM 23383 C CA . HIS A 1 79 ? -4.863 5.253 -7.273 1.00 0.00 79 HIS A CA 19
ATOM 23384 C C . HIS A 1 79 ? -5.554 5.899 -6.064 1.00 0.00 79 HIS A C 19
ATOM 23385 O O . HIS A 1 79 ? -6.674 6.400 -6.180 1.00 0.00 79 HIS A O 19
ATOM 23399 N N . GLN A 1 80 ? -4.882 5.867 -4.905 1.00 0.00 80 GLN A N 19
ATOM 23400 C CA . GLN A 1 80 ? -5.423 6.428 -3.683 1.00 0.00 80 GLN A CA 19
ATOM 23401 C C . GLN A 1 80 ? -5.079 7.907 -3.583 1.00 0.00 80 GLN A C 19
ATOM 23402 O O . GLN A 1 80 ? -4.024 8.349 -4.046 1.00 0.00 80 GLN A O 19
ATOM 23416 N N . SER A 1 81 ? -5.987 8.649 -2.966 1.00 0.00 81 SER A N 19
ATOM 23417 C CA . SER A 1 81 ? -5.800 10.085 -2.783 1.00 0.00 81 SER A CA 19
ATOM 23418 C C . SER A 1 81 ? -6.847 10.652 -1.827 1.00 0.00 81 SER A C 19
ATOM 23419 O O . SER A 1 81 ? -6.821 11.851 -1.598 1.00 0.00 81 SER A O 19
ATOM 23428 N N . MET A 1 1 ? -7.822 11.419 1.130 1.00 0.00 1 MET A N 20
ATOM 23429 C CA . MET A 1 1 ? -6.591 12.259 1.094 1.00 0.00 1 MET A CA 20
ATOM 23430 C C . MET A 1 1 ? -5.510 11.605 1.959 1.00 0.00 1 MET A C 20
ATOM 23431 O O . MET A 1 1 ? -5.350 11.941 3.138 1.00 0.00 1 MET A O 20
ATOM 23447 N N . ALA A 1 2 ? -4.776 10.666 1.359 1.00 0.00 2 ALA A N 20
ATOM 23448 C CA . ALA A 1 2 ? -3.711 9.957 2.066 1.00 0.00 2 ALA A CA 20
ATOM 23449 C C . ALA A 1 2 ? -2.490 9.784 1.172 1.00 0.00 2 ALA A C 20
ATOM 23450 O O . ALA A 1 2 ? -2.608 9.230 0.078 1.00 0.00 2 ALA A O 20
ATOM 23457 N N . ASP A 1 3 ? -1.316 10.204 1.664 1.00 0.00 3 ASP A N 20
ATOM 23458 C CA . ASP A 1 3 ? -0.082 10.018 0.904 1.00 0.00 3 ASP A CA 20
ATOM 23459 C C . ASP A 1 3 ? 0.411 8.588 1.148 1.00 0.00 3 ASP A C 20
ATOM 23460 O O . ASP A 1 3 ? -0.184 7.865 1.948 1.00 0.00 3 ASP A O 20
ATOM 23469 N N . LYS A 1 4 ? 1.465 8.160 0.450 1.00 0.00 4 LYS A N 20
ATOM 23470 C CA . LYS A 1 4 ? 1.961 6.792 0.595 1.00 0.00 4 LYS A CA 20
ATOM 23471 C C . LYS A 1 4 ? 2.166 6.444 2.076 1.00 0.00 4 LYS A C 20
ATOM 23472 O O . LYS A 1 4 ? 1.861 5.322 2.502 1.00 0.00 4 LYS A O 20
ATOM 23491 N N . ASP A 1 5 ? 2.638 7.415 2.862 1.00 0.00 5 ASP A N 20
ATOM 23492 C CA . ASP A 1 5 ? 2.820 7.194 4.299 1.00 0.00 5 ASP A CA 20
ATOM 23493 C C . ASP A 1 5 ? 1.472 6.861 4.935 1.00 0.00 5 ASP A C 20
ATOM 23494 O O . ASP A 1 5 ? 1.363 5.954 5.768 1.00 0.00 5 ASP A O 20
ATOM 23503 N N . GLN A 1 6 ? 0.439 7.585 4.499 1.00 0.00 6 GLN A N 20
ATOM 23504 C CA . GLN A 1 6 ? -0.910 7.372 4.972 1.00 0.00 6 GLN A CA 20
ATOM 23505 C C . GLN A 1 6 ? -1.406 6.013 4.532 1.00 0.00 6 GLN A C 20
ATOM 23506 O O . GLN A 1 6 ? -2.098 5.359 5.288 1.00 0.00 6 GLN A O 20
ATOM 23520 N N . ILE A 1 7 ? -1.024 5.564 3.320 1.00 0.00 7 ILE A N 20
ATOM 23521 C CA . ILE A 1 7 ? -1.420 4.263 2.853 1.00 0.00 7 ILE A CA 20
ATOM 23522 C C . ILE A 1 7 ? -0.969 3.247 3.883 1.00 0.00 7 ILE A C 20
ATOM 23523 O O . ILE A 1 7 ? -1.719 2.381 4.184 1.00 0.00 7 ILE A O 20
ATOM 23539 N N . LEU A 1 8 ? 0.221 3.393 4.455 1.00 0.00 8 LEU A N 20
ATOM 23540 C CA . LEU A 1 8 ? 0.629 2.459 5.509 1.00 0.00 8 LEU A CA 20
ATOM 23541 C C . LEU A 1 8 ? -0.106 2.728 6.808 1.00 0.00 8 LEU A C 20
ATOM 23542 O O . LEU A 1 8 ? -0.254 1.812 7.587 1.00 0.00 8 LEU A O 20
ATOM 23558 N N . ALA A 1 9 ? -0.592 3.955 7.034 1.00 0.00 9 ALA A N 20
ATOM 23559 C CA . ALA A 1 9 ? -1.358 4.232 8.259 1.00 0.00 9 ALA A CA 20
ATOM 23560 C C . ALA A 1 9 ? -2.723 3.542 8.149 1.00 0.00 9 ALA A C 20
ATOM 23561 O O . ALA A 1 9 ? -3.144 2.785 9.030 1.00 0.00 9 ALA A O 20
ATOM 23568 N N . ASP A 1 10 ? -3.390 3.800 7.029 1.00 0.00 10 ASP A N 20
ATOM 23569 C CA . ASP A 1 10 ? -4.681 3.207 6.740 1.00 0.00 10 ASP A CA 20
ATOM 23570 C C . ASP A 1 10 ? -4.538 1.694 6.482 1.00 0.00 10 ASP A C 20
ATOM 23571 O O . ASP A 1 10 ? -5.324 0.896 7.000 1.00 0.00 10 ASP A O 20
ATOM 23580 N N . MET A 1 11 ? -3.494 1.304 5.731 1.00 0.00 11 MET A N 20
ATOM 23581 C CA . MET A 1 11 ? -3.214 -0.117 5.468 1.00 0.00 11 MET A CA 20
ATOM 23582 C C . MET A 1 11 ? -2.813 -0.787 6.758 1.00 0.00 11 MET A C 20
ATOM 23583 O O . MET A 1 11 ? -3.120 -1.930 6.949 1.00 0.00 11 MET A O 20
ATOM 23597 N N . ALA A 1 12 ? -2.137 -0.056 7.649 1.00 0.00 12 ALA A N 20
ATOM 23598 C CA . ALA A 1 12 ? -1.726 -0.613 8.940 1.00 0.00 12 ALA A CA 20
ATOM 23599 C C . ALA A 1 12 ? -2.960 -1.103 9.673 1.00 0.00 12 ALA A C 20
ATOM 23600 O O . ALA A 1 12 ? -2.938 -2.143 10.321 1.00 0.00 12 ALA A O 20
ATOM 23607 N N . ASP A 1 13 ? -4.028 -0.322 9.553 1.00 0.00 13 ASP A N 20
ATOM 23608 C CA . ASP A 1 13 ? -5.299 -0.661 10.190 1.00 0.00 13 ASP A CA 20
ATOM 23609 C C . ASP A 1 13 ? -5.893 -1.924 9.587 1.00 0.00 13 ASP A C 20
ATOM 23610 O O . ASP A 1 13 ? -6.235 -2.847 10.303 1.00 0.00 13 ASP A O 20
ATOM 23619 N N . ILE A 1 14 ? -6.001 -1.937 8.262 1.00 0.00 14 ILE A N 20
ATOM 23620 C CA . ILE A 1 14 ? -6.552 -3.072 7.513 1.00 0.00 14 ILE A CA 20
ATOM 23621 C C . ILE A 1 14 ? -5.696 -4.316 7.769 1.00 0.00 14 ILE A C 20
ATOM 23622 O O . ILE A 1 14 ? -6.199 -5.402 8.013 1.00 0.00 14 ILE A O 20
ATOM 23638 N N . VAL A 1 15 ? -4.400 -4.104 7.678 1.00 0.00 15 VAL A N 20
ATOM 23639 C CA . VAL A 1 15 ? -3.393 -5.130 7.862 1.00 0.00 15 VAL A CA 20
ATOM 23640 C C . VAL A 1 15 ? -3.493 -5.694 9.285 1.00 0.00 15 VAL A C 20
ATOM 23641 O O . VAL A 1 15 ? -3.580 -6.904 9.474 1.00 0.00 15 VAL A O 20
ATOM 23654 N N . ASN A 1 16 ? -3.550 -4.795 10.260 1.00 0.00 16 ASN A N 20
ATOM 23655 C CA . ASN A 1 16 ? -3.728 -5.162 11.662 1.00 0.00 16 ASN A CA 20
ATOM 23656 C C . ASN A 1 16 ? -5.145 -5.729 11.874 1.00 0.00 16 ASN A C 20
ATOM 23657 O O . ASN A 1 16 ? -5.428 -6.386 12.877 1.00 0.00 16 ASN A O 20
ATOM 23668 N N . ASP A 1 17 ? -6.052 -5.420 10.945 1.00 0.00 17 ASP A N 20
ATOM 23669 C CA . ASP A 1 17 ? -7.431 -5.878 11.048 1.00 0.00 17 ASP A CA 20
ATOM 23670 C C . ASP A 1 17 ? -7.625 -7.270 10.434 1.00 0.00 17 ASP A C 20
ATOM 23671 O O . ASP A 1 17 ? -8.509 -8.018 10.856 1.00 0.00 17 ASP A O 20
ATOM 23680 N N . ILE A 1 18 ? -6.819 -7.588 9.420 1.00 0.00 18 ILE A N 20
ATOM 23681 C CA . ILE A 1 18 ? -6.925 -8.875 8.721 1.00 0.00 18 ILE A CA 20
ATOM 23682 C C . ILE A 1 18 ? -5.840 -9.837 9.201 1.00 0.00 18 ILE A C 20
ATOM 23683 O O . ILE A 1 18 ? -6.146 -10.916 9.716 1.00 0.00 18 ILE A O 20
ATOM 23699 N N . THR A 1 19 ? -4.580 -9.430 9.037 1.00 0.00 19 THR A N 20
ATOM 23700 C CA . THR A 1 19 ? -3.460 -10.250 9.465 1.00 0.00 19 THR A CA 20
ATOM 23701 C C . THR A 1 19 ? -3.105 -9.945 10.918 1.00 0.00 19 THR A C 20
ATOM 23702 O O . THR A 1 19 ? -2.455 -10.756 11.583 1.00 0.00 19 THR A O 20
ATOM 23713 N N . GLY A 1 20 ? -3.501 -8.753 11.392 1.00 0.00 20 GLY A N 20
ATOM 23714 C CA . GLY A 1 20 ? -3.175 -8.343 12.757 1.00 0.00 20 GLY A CA 20
ATOM 23715 C C . GLY A 1 20 ? -1.715 -7.904 12.858 1.00 0.00 20 GLY A C 20
ATOM 23716 O O . GLY A 1 20 ? -1.141 -7.838 13.947 1.00 0.00 20 GLY A O 20
ATOM 23720 N N . VAL A 1 21 ? -1.149 -7.575 11.702 1.00 0.00 21 VAL A N 20
ATOM 23721 C CA . VAL A 1 21 ? 0.210 -7.104 11.591 1.00 0.00 21 VAL A CA 20
ATOM 23722 C C . VAL A 1 21 ? 0.255 -5.661 12.137 1.00 0.00 21 VAL A C 20
ATOM 23723 O O . VAL A 1 21 ? -0.673 -4.880 11.917 1.00 0.00 21 VAL A O 20
ATOM 23736 N N . ASP A 1 22 ? 1.287 -5.367 12.944 1.00 0.00 22 ASP A N 20
ATOM 23737 C CA . ASP A 1 22 ? 1.394 -4.082 13.632 1.00 0.00 22 ASP A CA 20
ATOM 23738 C C . ASP A 1 22 ? 1.536 -2.883 12.726 1.00 0.00 22 ASP A C 20
ATOM 23739 O O . ASP A 1 22 ? 2.199 -2.933 11.691 1.00 0.00 22 ASP A O 20
ATOM 23748 N N . GLN A 1 23 ? 0.943 -1.782 13.191 1.00 0.00 23 GLN A N 20
ATOM 23749 C CA . GLN A 1 23 ? 1.022 -0.505 12.491 1.00 0.00 23 GLN A CA 20
ATOM 23750 C C . GLN A 1 23 ? 2.501 -0.104 12.401 1.00 0.00 23 GLN A C 20
ATOM 23751 O O . GLN A 1 23 ? 2.953 0.495 11.431 1.00 0.00 23 GLN A O 20
ATOM 23765 N N . SER A 1 24 ? 3.241 -0.488 13.432 1.00 0.00 24 SER A N 20
ATOM 23766 C CA . SER A 1 24 ? 4.672 -0.263 13.518 1.00 0.00 24 SER A CA 20
ATOM 23767 C C . SER A 1 24 ? 5.390 -1.152 12.511 1.00 0.00 24 SER A C 20
ATOM 23768 O O . SER A 1 24 ? 6.363 -0.748 11.870 1.00 0.00 24 SER A O 20
ATOM 23776 N N . GLU A 1 25 ? 4.899 -2.392 12.420 1.00 0.00 25 GLU A N 20
ATOM 23777 C CA . GLU A 1 25 ? 5.470 -3.399 11.543 1.00 0.00 25 GLU A CA 20
ATOM 23778 C C . GLU A 1 25 ? 5.261 -3.104 10.061 1.00 0.00 25 GLU A C 20
ATOM 23779 O O . GLU A 1 25 ? 6.023 -3.609 9.246 1.00 0.00 25 GLU A O 20
ATOM 23791 N N . VAL A 1 26 ? 4.228 -2.329 9.704 1.00 0.00 26 VAL A N 20
ATOM 23792 C CA . VAL A 1 26 ? 3.958 -2.046 8.288 1.00 0.00 26 VAL A CA 20
ATOM 23793 C C . VAL A 1 26 ? 4.919 -0.973 7.707 1.00 0.00 26 VAL A C 20
ATOM 23794 O O . VAL A 1 26 ? 4.512 0.152 7.398 1.00 0.00 26 VAL A O 20
ATOM 23807 N N . THR A 1 27 ? 6.198 -1.340 7.545 1.00 0.00 27 THR A N 20
ATOM 23808 C CA . THR A 1 27 ? 7.205 -0.428 6.996 1.00 0.00 27 THR A CA 20
ATOM 23809 C C . THR A 1 27 ? 7.332 -0.617 5.482 1.00 0.00 27 THR A C 20
ATOM 23810 O O . THR A 1 27 ? 7.034 -1.687 4.955 1.00 0.00 27 THR A O 20
ATOM 23821 N N . PHE A 1 28 ? 7.774 0.438 4.805 1.00 0.00 28 PHE A N 20
ATOM 23822 C CA . PHE A 1 28 ? 7.943 0.432 3.344 1.00 0.00 28 PHE A CA 20
ATOM 23823 C C . PHE A 1 28 ? 8.911 -0.654 2.835 1.00 0.00 28 PHE A C 20
ATOM 23824 O O . PHE A 1 28 ? 9.049 -0.825 1.622 1.00 0.00 28 PHE A O 20
ATOM 23841 N N . GLU A 1 29 ? 9.608 -1.341 3.747 1.00 0.00 29 GLU A N 20
ATOM 23842 C CA . GLU A 1 29 ? 10.598 -2.360 3.347 1.00 0.00 29 GLU A CA 20
ATOM 23843 C C . GLU A 1 29 ? 10.269 -3.777 3.813 1.00 0.00 29 GLU A C 20
ATOM 23844 O O . GLU A 1 29 ? 11.155 -4.642 3.799 1.00 0.00 29 GLU A O 20
ATOM 23856 N N . LYS A 1 30 ? 9.042 -4.021 4.238 1.00 0.00 30 LYS A N 20
ATOM 23857 C CA . LYS A 1 30 ? 8.684 -5.364 4.722 1.00 0.00 30 LYS A CA 20
ATOM 23858 C C . LYS A 1 30 ? 7.910 -6.120 3.670 1.00 0.00 30 LYS A C 20
ATOM 23859 O O . LYS A 1 30 ? 6.840 -5.677 3.261 1.00 0.00 30 LYS A O 20
ATOM 23878 N N . SER A 1 31 ? 8.393 -7.303 3.293 1.00 0.00 31 SER A N 20
ATOM 23879 C CA . SER A 1 31 ? 7.634 -8.125 2.356 1.00 0.00 31 SER A CA 20
ATOM 23880 C C . SER A 1 31 ? 6.285 -8.380 3.001 1.00 0.00 31 SER A C 20
ATOM 23881 O O . SER A 1 31 ? 6.258 -8.721 4.174 1.00 0.00 31 SER A O 20
ATOM 23889 N N . PHE A 1 32 ? 5.179 -8.223 2.272 1.00 0.00 32 PHE A N 20
ATOM 23890 C CA . PHE A 1 32 ? 3.895 -8.459 2.848 1.00 0.00 32 PHE A CA 20
ATOM 23891 C C . PHE A 1 32 ? 3.833 -9.904 3.328 1.00 0.00 32 PHE A C 20
ATOM 23892 O O . PHE A 1 32 ? 3.543 -10.181 4.490 1.00 0.00 32 PHE A O 20
ATOM 23909 N N . VAL A 1 33 ? 4.071 -10.800 2.381 1.00 0.00 33 VAL A N 20
ATOM 23910 C CA . VAL A 1 33 ? 3.995 -12.245 2.596 1.00 0.00 33 VAL A CA 20
ATOM 23911 C C . VAL A 1 33 ? 5.044 -12.779 3.575 1.00 0.00 33 VAL A C 20
ATOM 23912 O O . VAL A 1 33 ? 4.719 -13.570 4.465 1.00 0.00 33 VAL A O 20
ATOM 23925 N N . ASP A 1 34 ? 6.296 -12.405 3.350 1.00 0.00 34 ASP A N 20
ATOM 23926 C CA . ASP A 1 34 ? 7.397 -12.919 4.158 1.00 0.00 34 ASP A CA 20
ATOM 23927 C C . ASP A 1 34 ? 7.672 -12.108 5.413 1.00 0.00 34 ASP A C 20
ATOM 23928 O O . ASP A 1 34 ? 7.910 -12.689 6.478 1.00 0.00 34 ASP A O 20
ATOM 23937 N N . ASP A 1 35 ? 7.679 -10.784 5.287 1.00 0.00 35 ASP A N 20
ATOM 23938 C CA . ASP A 1 35 ? 7.978 -9.936 6.432 1.00 0.00 35 ASP A CA 20
ATOM 23939 C C . ASP A 1 35 ? 6.732 -9.614 7.244 1.00 0.00 35 ASP A C 20
ATOM 23940 O O . ASP A 1 35 ? 6.809 -9.523 8.473 1.00 0.00 35 ASP A O 20
ATOM 23949 N N . LEU A 1 36 ? 5.586 -9.438 6.569 1.00 0.00 36 LEU A N 20
ATOM 23950 C CA . LEU A 1 36 ? 4.346 -9.119 7.275 1.00 0.00 36 LEU A CA 20
ATOM 23951 C C . LEU A 1 36 ? 3.413 -10.337 7.339 1.00 0.00 36 LEU A C 20
ATOM 23952 O O . LEU A 1 36 ? 2.244 -10.215 7.690 1.00 0.00 36 LEU A O 20
ATOM 23968 N N . ASP A 1 37 ? 3.961 -11.512 7.018 1.00 0.00 37 ASP A N 20
ATOM 23969 C CA . ASP A 1 37 ? 3.210 -12.765 7.066 1.00 0.00 37 ASP A CA 20
ATOM 23970 C C . ASP A 1 37 ? 1.868 -12.648 6.334 1.00 0.00 37 ASP A C 20
ATOM 23971 O O . ASP A 1 37 ? 0.815 -13.018 6.869 1.00 0.00 37 ASP A O 20
ATOM 23980 N N . VAL A 1 38 ? 1.914 -12.140 5.098 1.00 0.00 38 VAL A N 20
ATOM 23981 C CA . VAL A 1 38 ? 0.687 -11.997 4.305 1.00 0.00 38 VAL A CA 20
ATOM 23982 C C . VAL A 1 38 ? 0.441 -13.247 3.457 1.00 0.00 38 VAL A C 20
ATOM 23983 O O . VAL A 1 38 ? 1.076 -13.451 2.421 1.00 0.00 38 VAL A O 20
ATOM 23996 N N . ASP A 1 39 ? -0.542 -14.035 3.882 1.00 0.00 39 ASP A N 20
ATOM 23997 C CA . ASP A 1 39 ? -0.941 -15.220 3.136 1.00 0.00 39 ASP A CA 20
ATOM 23998 C C . ASP A 1 39 ? -1.778 -14.750 1.955 1.00 0.00 39 ASP A C 20
ATOM 23999 O O . ASP A 1 39 ? -2.107 -13.558 1.877 1.00 0.00 39 ASP A O 20
ATOM 24008 N N . SER A 1 40 ? -2.130 -15.652 1.037 1.00 0.00 40 SER A N 20
ATOM 24009 C CA . SER A 1 40 ? -2.933 -15.235 -0.108 1.00 0.00 40 SER A CA 20
ATOM 24010 C C . SER A 1 40 ? -4.248 -14.640 0.382 1.00 0.00 40 SER A C 20
ATOM 24011 O O . SER A 1 40 ? -4.714 -13.640 -0.152 1.00 0.00 40 SER A O 20
ATOM 24019 N N . LEU A 1 41 ? -4.824 -15.248 1.422 1.00 0.00 41 LEU A N 20
ATOM 24020 C CA . LEU A 1 41 ? -6.067 -14.744 1.998 1.00 0.00 41 LEU A CA 20
ATOM 24021 C C . LEU A 1 41 ? -5.829 -13.363 2.607 1.00 0.00 41 LEU A C 20
ATOM 24022 O O . LEU A 1 41 ? -6.694 -12.502 2.530 1.00 0.00 41 LEU A O 20
ATOM 24038 N N . SER A 1 42 ? -4.667 -13.181 3.238 1.00 0.00 42 SER A N 20
ATOM 24039 C CA . SER A 1 42 ? -4.341 -11.912 3.878 1.00 0.00 42 SER A CA 20
ATOM 24040 C C . SER A 1 42 ? -4.345 -10.802 2.845 1.00 0.00 42 SER A C 20
ATOM 24041 O O . SER A 1 42 ? -4.984 -9.773 3.051 1.00 0.00 42 SER A O 20
ATOM 24049 N N . MET A 1 43 ? -3.662 -11.026 1.717 1.00 0.00 43 MET A N 20
ATOM 24050 C CA . MET A 1 43 ? -3.633 -10.044 0.656 1.00 0.00 43 MET A CA 20
ATOM 24051 C C . MET A 1 43 ? -5.001 -9.944 0.002 1.00 0.00 43 MET A C 20
ATOM 24052 O O . MET A 1 43 ? -5.415 -8.866 -0.327 1.00 0.00 43 MET A O 20
ATOM 24066 N N . VAL A 1 44 ? -5.710 -11.064 -0.163 1.00 0.00 44 VAL A N 20
ATOM 24067 C CA . VAL A 1 44 ? -7.045 -11.017 -0.771 1.00 0.00 44 VAL A CA 20
ATOM 24068 C C . VAL A 1 44 ? -7.961 -10.143 0.084 1.00 0.00 44 VAL A C 20
ATOM 24069 O O . VAL A 1 44 ? -8.646 -9.261 -0.438 1.00 0.00 44 VAL A O 20
ATOM 24082 N N . GLU A 1 45 ? -7.945 -10.381 1.390 1.00 0.00 45 GLU A N 20
ATOM 24083 C CA . GLU A 1 45 ? -8.762 -9.599 2.311 1.00 0.00 45 GLU A CA 20
ATOM 24084 C C . GLU A 1 45 ? -8.287 -8.148 2.331 1.00 0.00 45 GLU A C 20
ATOM 24085 O O . GLU A 1 45 ? -9.100 -7.218 2.344 1.00 0.00 45 GLU A O 20
ATOM 24097 N N . ILE A 1 46 ? -6.962 -7.968 2.319 1.00 0.00 46 ILE A N 20
ATOM 24098 C CA . ILE A 1 46 ? -6.366 -6.619 2.319 1.00 0.00 46 ILE A CA 20
ATOM 24099 C C . ILE A 1 46 ? -6.724 -5.878 1.039 1.00 0.00 46 ILE A C 20
ATOM 24100 O O . ILE A 1 46 ? -7.008 -4.704 1.073 1.00 0.00 46 ILE A O 20
ATOM 24116 N N . ILE A 1 47 ? -6.709 -6.585 -0.062 1.00 0.00 47 ILE A N 20
ATOM 24117 C CA . ILE A 1 47 ? -7.049 -6.043 -1.359 1.00 0.00 47 ILE A CA 20
ATOM 24118 C C . ILE A 1 47 ? -8.494 -5.537 -1.319 1.00 0.00 47 ILE A C 20
ATOM 24119 O O . ILE A 1 47 ? -8.801 -4.498 -1.890 1.00 0.00 47 ILE A O 20
ATOM 24135 N N . TYR A 1 48 ? -9.362 -6.288 -0.637 1.00 0.00 48 TYR A N 20
ATOM 24136 C CA . TYR A 1 48 ? -10.763 -5.927 -0.513 1.00 0.00 48 TYR A CA 20
ATOM 24137 C C . TYR A 1 48 ? -10.918 -4.659 0.324 1.00 0.00 48 TYR A C 20
ATOM 24138 O O . TYR A 1 48 ? -11.573 -3.713 -0.110 1.00 0.00 48 TYR A O 20
ATOM 24156 N N . ALA A 1 49 ? -10.297 -4.648 1.513 1.00 0.00 49 ALA A N 20
ATOM 24157 C CA . ALA A 1 49 ? -10.363 -3.482 2.399 1.00 0.00 49 ALA A CA 20
ATOM 24158 C C . ALA A 1 49 ? -9.647 -2.290 1.790 1.00 0.00 49 ALA A C 20
ATOM 24159 O O . ALA A 1 49 ? -10.104 -1.177 1.916 1.00 0.00 49 ALA A O 20
ATOM 24166 N N . CYS A 1 50 ? -8.527 -2.550 1.145 1.00 0.00 50 CYS A N 20
ATOM 24167 C CA . CYS A 1 50 ? -7.733 -1.511 0.495 1.00 0.00 50 CYS A CA 20
ATOM 24168 C C . CYS A 1 50 ? -8.478 -0.937 -0.714 1.00 0.00 50 CYS A C 20
ATOM 24169 O O . CYS A 1 50 ? -8.454 0.269 -0.963 1.00 0.00 50 CYS A O 20
ATOM 24177 N N . ASP A 1 51 ? -9.142 -1.829 -1.445 1.00 0.00 51 ASP A N 20
ATOM 24178 C CA . ASP A 1 51 ? -9.919 -1.465 -2.629 1.00 0.00 51 ASP A CA 20
ATOM 24179 C C . ASP A 1 51 ? -11.015 -0.459 -2.259 1.00 0.00 51 ASP A C 20
ATOM 24180 O O . ASP A 1 51 ? -11.283 0.495 -2.994 1.00 0.00 51 ASP A O 20
ATOM 24189 N N . GLU A 1 52 ? -11.666 -0.725 -1.129 1.00 0.00 52 GLU A N 20
ATOM 24190 C CA . GLU A 1 52 ? -12.776 0.102 -0.645 1.00 0.00 52 GLU A CA 20
ATOM 24191 C C . GLU A 1 52 ? -12.322 1.278 0.234 1.00 0.00 52 GLU A C 20
ATOM 24192 O O . GLU A 1 52 ? -12.829 2.394 0.094 1.00 0.00 52 GLU A O 20
ATOM 24204 N N . LYS A 1 53 ? -11.393 1.008 1.145 1.00 0.00 53 LYS A N 20
ATOM 24205 C CA . LYS A 1 53 ? -10.886 2.025 2.071 1.00 0.00 53 LYS A CA 20
ATOM 24206 C C . LYS A 1 53 ? -10.184 3.139 1.310 1.00 0.00 53 LYS A C 20
ATOM 24207 O O . LYS A 1 53 ? -10.373 4.321 1.615 1.00 0.00 53 LYS A O 20
ATOM 24226 N N . PHE A 1 54 ? -9.385 2.754 0.316 1.00 0.00 54 PHE A N 20
ATOM 24227 C CA . PHE A 1 54 ? -8.658 3.750 -0.497 1.00 0.00 54 PHE A CA 20
ATOM 24228 C C . PHE A 1 54 ? -9.304 3.936 -1.882 1.00 0.00 54 PHE A C 20
ATOM 24229 O O . PHE A 1 54 ? -8.812 4.733 -2.683 1.00 0.00 54 PHE A O 20
ATOM 24246 N N . GLY A 1 55 ? -10.366 3.183 -2.188 1.00 0.00 55 GLY A N 20
ATOM 24247 C CA . GLY A 1 55 ? -10.999 3.285 -3.508 1.00 0.00 55 GLY A CA 20
ATOM 24248 C C . GLY A 1 55 ? -10.046 2.758 -4.593 1.00 0.00 55 GLY A C 20
ATOM 24249 O O . GLY A 1 55 ? -10.062 3.229 -5.732 1.00 0.00 55 GLY A O 20
ATOM 24253 N N . VAL A 1 56 ? -9.218 1.787 -4.211 1.00 0.00 56 VAL A N 20
ATOM 24254 C CA . VAL A 1 56 ? -8.234 1.173 -5.113 1.00 0.00 56 VAL A CA 20
ATOM 24255 C C . VAL A 1 56 ? -8.851 -0.127 -5.663 1.00 0.00 56 VAL A C 20
ATOM 24256 O O . VAL A 1 56 ? -10.001 -0.428 -5.355 1.00 0.00 56 VAL A O 20
ATOM 24269 N N . GLU A 1 57 ? -8.106 -0.877 -6.474 1.00 0.00 57 GLU A N 20
ATOM 24270 C CA . GLU A 1 57 ? -8.583 -2.130 -7.042 1.00 0.00 57 GLU A CA 20
ATOM 24271 C C . GLU A 1 57 ? -7.388 -2.956 -7.518 1.00 0.00 57 GLU A C 20
ATOM 24272 O O . GLU A 1 57 ? -6.849 -2.706 -8.599 1.00 0.00 57 GLU A O 20
ATOM 24284 N N . ILE A 1 58 ? -6.982 -3.934 -6.701 1.00 0.00 58 ILE A N 20
ATOM 24285 C CA . ILE A 1 58 ? -5.845 -4.796 -7.044 1.00 0.00 58 ILE A CA 20
ATOM 24286 C C . ILE A 1 58 ? -6.336 -6.082 -7.715 1.00 0.00 58 ILE A C 20
ATOM 24287 O O . ILE A 1 58 ? -6.590 -7.075 -7.018 1.00 0.00 58 ILE A O 20
ATOM 24303 N N . PRO A 1 59 ? -6.391 -6.134 -9.045 1.00 0.00 59 PRO A N 20
ATOM 24304 C CA . PRO A 1 59 ? -6.750 -7.381 -9.753 1.00 0.00 59 PRO A CA 20
ATOM 24305 C C . PRO A 1 59 ? -5.754 -8.450 -9.363 1.00 0.00 59 PRO A C 20
ATOM 24306 O O . PRO A 1 59 ? -4.720 -8.143 -8.758 1.00 0.00 59 PRO A O 20
ATOM 24317 N N . ASP A 1 60 ? -6.061 -9.688 -9.694 1.00 0.00 60 ASP A N 20
ATOM 24318 C CA . ASP A 1 60 ? -5.177 -10.800 -9.357 1.00 0.00 60 ASP A CA 20
ATOM 24319 C C . ASP A 1 60 ? -3.744 -10.471 -9.777 1.00 0.00 60 ASP A C 20
ATOM 24320 O O . ASP A 1 60 ? -2.805 -10.744 -9.036 1.00 0.00 60 ASP A O 20
ATOM 24329 N N . GLU A 1 61 ? -3.595 -9.861 -10.957 1.00 0.00 61 GLU A N 20
ATOM 24330 C CA . GLU A 1 61 ? -2.276 -9.486 -11.466 1.00 0.00 61 GLU A CA 20
ATOM 24331 C C . GLU A 1 61 ? -1.565 -8.492 -10.538 1.00 0.00 61 GLU A C 20
ATOM 24332 O O . GLU A 1 61 ? -0.367 -8.660 -10.259 1.00 0.00 61 GLU A O 20
ATOM 24344 N N . GLU A 1 62 ? -2.285 -7.462 -10.054 1.00 0.00 62 GLU A N 20
ATOM 24345 C CA . GLU A 1 62 ? -1.646 -6.480 -9.159 1.00 0.00 62 GLU A CA 20
ATOM 24346 C C . GLU A 1 62 ? -1.158 -7.145 -7.899 1.00 0.00 62 GLU A C 20
ATOM 24347 O O . GLU A 1 62 ? -0.031 -6.925 -7.500 1.00 0.00 62 GLU A O 20
ATOM 24359 N N . SER A 1 63 ? -2.011 -7.954 -7.277 1.00 0.00 63 SER A N 20
ATOM 24360 C CA . SER A 1 63 ? -1.647 -8.651 -6.046 1.00 0.00 63 SER A CA 20
ATOM 24361 C C . SER A 1 63 ? -0.328 -9.398 -6.241 1.00 0.00 63 SER A C 20
ATOM 24362 O O . SER A 1 63 ? 0.477 -9.477 -5.307 1.00 0.00 63 SER A O 20
ATOM 24370 N N . LYS A 1 64 ? -0.087 -9.913 -7.463 1.00 0.00 64 LYS A N 20
ATOM 24371 C CA . LYS A 1 64 ? 1.182 -10.610 -7.729 1.00 0.00 64 LYS A CA 20
ATOM 24372 C C . LYS A 1 64 ? 2.316 -9.608 -7.606 1.00 0.00 64 LYS A C 20
ATOM 24373 O O . LYS A 1 64 ? 3.359 -9.909 -7.021 1.00 0.00 64 LYS A O 20
ATOM 24392 N N . ASN A 1 65 ? 2.087 -8.399 -8.136 1.00 0.00 65 ASN A N 20
ATOM 24393 C CA . ASN A 1 65 ? 3.089 -7.337 -8.042 1.00 0.00 65 ASN A CA 20
ATOM 24394 C C . ASN A 1 65 ? 3.235 -6.928 -6.579 1.00 0.00 65 ASN A C 20
ATOM 24395 O O . ASN A 1 65 ? 4.337 -6.678 -6.088 1.00 0.00 65 ASN A O 20
ATOM 24406 N N . ILE A 1 66 ? 2.091 -6.869 -5.899 1.00 0.00 66 ILE A N 20
ATOM 24407 C CA . ILE A 1 66 ? 2.016 -6.503 -4.504 1.00 0.00 66 ILE A CA 20
ATOM 24408 C C . ILE A 1 66 ? 2.376 -7.686 -3.607 1.00 0.00 66 ILE A C 20
ATOM 24409 O O . ILE A 1 66 ? 1.509 -8.434 -3.150 1.00 0.00 66 ILE A O 20
ATOM 24425 N N . LYS A 1 67 ? 3.666 -7.796 -3.330 1.00 0.00 67 LYS A N 20
ATOM 24426 C CA . LYS A 1 67 ? 4.188 -8.834 -2.443 1.00 0.00 67 LYS A CA 20
ATOM 24427 C C . LYS A 1 67 ? 4.994 -8.204 -1.313 1.00 0.00 67 LYS A C 20
ATOM 24428 O O . LYS A 1 67 ? 5.252 -8.855 -0.305 1.00 0.00 67 LYS A O 20
ATOM 24447 N N . ILE A 1 68 ? 5.354 -6.922 -1.478 1.00 0.00 68 ILE A N 20
ATOM 24448 C CA . ILE A 1 68 ? 6.075 -6.186 -0.469 1.00 0.00 68 ILE A CA 20
ATOM 24449 C C . ILE A 1 68 ? 5.333 -4.872 -0.247 1.00 0.00 68 ILE A C 20
ATOM 24450 O O . ILE A 1 68 ? 4.482 -4.485 -1.057 1.00 0.00 68 ILE A O 20
ATOM 24466 N N . VAL A 1 69 ? 5.632 -4.216 0.853 1.00 0.00 69 VAL A N 20
ATOM 24467 C CA . VAL A 1 69 ? 4.971 -2.963 1.201 1.00 0.00 69 VAL A CA 20
ATOM 24468 C C . VAL A 1 69 ? 5.207 -1.928 0.105 1.00 0.00 69 VAL A C 20
ATOM 24469 O O . VAL A 1 69 ? 4.316 -1.168 -0.228 1.00 0.00 69 VAL A O 20
ATOM 24482 N N . GLY A 1 70 ? 6.412 -1.909 -0.435 1.00 0.00 70 GLY A N 20
ATOM 24483 C CA . GLY A 1 70 ? 6.771 -0.952 -1.473 1.00 0.00 70 GLY A CA 20
ATOM 24484 C C . GLY A 1 70 ? 5.818 -1.030 -2.658 1.00 0.00 70 GLY A C 20
ATOM 24485 O O . GLY A 1 70 ? 5.392 0.002 -3.164 1.00 0.00 70 GLY A O 20
ATOM 24489 N N . ASP A 1 71 ? 5.479 -2.245 -3.091 1.00 0.00 71 ASP A N 20
ATOM 24490 C CA . ASP A 1 71 ? 4.563 -2.418 -4.217 1.00 0.00 71 ASP A CA 20
ATOM 24491 C C . ASP A 1 71 ? 3.132 -2.202 -3.776 1.00 0.00 71 ASP A C 20
ATOM 24492 O O . ASP A 1 71 ? 2.375 -1.485 -4.437 1.00 0.00 71 ASP A O 20
ATOM 24501 N N . ALA A 1 72 ? 2.758 -2.848 -2.664 1.00 0.00 72 ALA A N 20
ATOM 24502 C CA . ALA A 1 72 ? 1.407 -2.742 -2.157 1.00 0.00 72 ALA A CA 20
ATOM 24503 C C . ALA A 1 72 ? 1.047 -1.290 -1.910 1.00 0.00 72 ALA A C 20
ATOM 24504 O O . ALA A 1 72 ? 0.116 -0.761 -2.512 1.00 0.00 72 ALA A O 20
ATOM 24511 N N . VAL A 1 73 ? 1.779 -0.674 -0.990 1.00 0.00 73 VAL A N 20
ATOM 24512 C CA . VAL A 1 73 ? 1.532 0.678 -0.595 1.00 0.00 73 VAL A CA 20
ATOM 24513 C C . VAL A 1 73 ? 1.677 1.653 -1.749 1.00 0.00 73 VAL A C 20
ATOM 24514 O O . VAL A 1 73 ? 0.823 2.523 -1.905 1.00 0.00 73 VAL A O 20
ATOM 24527 N N . ASN A 1 74 ? 2.737 1.515 -2.554 1.00 0.00 74 ASN A N 20
ATOM 24528 C CA . ASN A 1 74 ? 2.923 2.441 -3.680 1.00 0.00 74 ASN A CA 20
ATOM 24529 C C . ASN A 1 74 ? 1.718 2.353 -4.611 1.00 0.00 74 ASN A C 20
ATOM 24530 O O . ASN A 1 74 ? 1.261 3.365 -5.149 1.00 0.00 74 ASN A O 20
ATOM 24541 N N . TYR A 1 75 ? 1.211 1.133 -4.793 1.00 0.00 75 TYR A N 20
ATOM 24542 C CA . TYR A 1 75 ? 0.054 0.922 -5.645 1.00 0.00 75 TYR A CA 20
ATOM 24543 C C . TYR A 1 75 ? -1.193 1.567 -5.021 1.00 0.00 75 TYR A C 20
ATOM 24544 O O . TYR A 1 75 ? -1.969 2.232 -5.712 1.00 0.00 75 TYR A O 20
ATOM 24562 N N . ILE A 1 76 ? -1.380 1.387 -3.706 1.00 0.00 76 ILE A N 20
ATOM 24563 C CA . ILE A 1 76 ? -2.544 1.968 -3.034 1.00 0.00 76 ILE A CA 20
ATOM 24564 C C . ILE A 1 76 ? -2.522 3.481 -3.205 1.00 0.00 76 ILE A C 20
ATOM 24565 O O . ILE A 1 76 ? -3.527 4.069 -3.617 1.00 0.00 76 ILE A O 20
ATOM 24581 N N . ILE A 1 77 ? -1.377 4.099 -2.929 1.00 0.00 77 ILE A N 20
ATOM 24582 C CA . ILE A 1 77 ? -1.249 5.537 -3.106 1.00 0.00 77 ILE A CA 20
ATOM 24583 C C . ILE A 1 77 ? -1.367 5.914 -4.592 1.00 0.00 77 ILE A C 20
ATOM 24584 O O . ILE A 1 77 ? -1.677 7.063 -4.918 1.00 0.00 77 ILE A O 20
ATOM 24600 N N . GLU A 1 78 ? -1.108 4.944 -5.479 1.00 0.00 78 GLU A N 20
ATOM 24601 C CA . GLU A 1 78 ? -1.173 5.191 -6.917 1.00 0.00 78 GLU A CA 20
ATOM 24602 C C . GLU A 1 78 ? -2.563 5.662 -7.290 1.00 0.00 78 GLU A C 20
ATOM 24603 O O . GLU A 1 78 ? -2.722 6.621 -8.051 1.00 0.00 78 GLU A O 20
ATOM 24615 N N . HIS A 1 79 ? -3.568 4.986 -6.735 1.00 0.00 79 HIS A N 20
ATOM 24616 C CA . HIS A 1 79 ? -4.974 5.361 -7.014 1.00 0.00 79 HIS A CA 20
ATOM 24617 C C . HIS A 1 79 ? -5.469 6.367 -5.979 1.00 0.00 79 HIS A C 20
ATOM 24618 O O . HIS A 1 79 ? -6.471 7.050 -6.215 1.00 0.00 79 HIS A O 20
ATOM 24632 N N . GLN A 1 80 ? -4.766 6.466 -4.838 1.00 0.00 80 GLN A N 20
ATOM 24633 C CA . GLN A 1 80 ? -5.169 7.410 -3.798 1.00 0.00 80 GLN A CA 20
ATOM 24634 C C . GLN A 1 80 ? -4.886 8.826 -4.228 1.00 0.00 80 GLN A C 20
ATOM 24635 O O . GLN A 1 80 ? -4.099 9.072 -5.145 1.00 0.00 80 GLN A O 20
ATOM 24649 N N . SER A 1 81 ? -5.524 9.745 -3.526 1.00 0.00 81 SER A N 20
ATOM 24650 C CA . SER A 1 81 ? -5.333 11.163 -3.795 1.00 0.00 81 SER A CA 20
ATOM 24651 C C . SER A 1 81 ? -5.797 12.005 -2.613 1.00 0.00 81 SER A C 20
ATOM 24652 O O . SER A 1 81 ? -5.098 12.944 -2.270 1.00 0.00 81 SER A O 20
#

Solvent-accessible surface area: 4585 Å² total; per-residue (Å²): 208,7,80,79,102,69,0,19,49,29,1,1,84,7,0,60,115,46,39,40,15,59,109,95,82,5,49,135,126,62,22,1,53,117,80,1,100,0,78,78,106,5,29,65,69,4,18,152,16,0,52,136,96,12,53,0,121,10,61,120,124,43,14,136,84,4,120,72,0,18,62,1,0,73,23,0,41,116,79,34,113

Nearest PDB structures (foldseek):
  2l0q-assembly1_A  TM=8.369E-01  e=3.556E-07  Vibrio harveyi 1DA3
  2ehs-assembly1_A  TM=8.849E-01  e=1.114E-06  Aquifex aeolicus VF5
  1l0i-assembly1_A  TM=8.682E-01  e=1.196E-06  Escherichia coli
  1x3o-assembly1_A  TM=8.782E-01  e=1.175E-05  Thermus thermophilus HB8
  3gzl-assembly1_A  TM=8.863E-01  e=1.936E-05  Plasmodium falciparum

InterPro domains:
  IPR003231 Acyl carrier protein [MF_01217] (6-80)
  IPR003231 Acyl carrier protein [PTHR20863] (3-80)
  IPR003231 Acyl carrier protein [TIGR00517] (5-80)
  IPR009081 Phosphopantetheine binding ACP domain [PF00550] (12-62)
  IPR009081 Phosphopantetheine binding ACP domain [PS50075] (2-80)
  IPR036736 ACP-like superfamily [G3DSA:1.10.1200.10] (1-81)
  IPR036736 ACP-like superfamily [SSF47336] (3-80)

Foldseek 3Di:
DAALLRLLVQLQCQLCVQVVFHSVQLDLFAFCCHSVVQDPVSLVSSQVCLCPVQVAHQPPVQVVQRGGSNSVSVRSNVSHD

Sequence (81 aa):
MADKDQILADMADIVNDITGVDQSEVTFEKSFVDDLDVDSLSMVEIIYACDEKFGVEIPDEESKNIKIVGDAVNYIIEHQSMADKDQILADMADIVNDITGVDQSEVTFEKSFVDDLDVDSLSMVEIIYACDEKFGVEIPDEESKNIKIVGDAVNYIIEHQSMADKDQILADMADIVNDITGVDQSEVTFEKSFVDDLDVDSLSMVEIIYACDEKFGVEIPDEESKNIKIVGDAVNYIIEHQSMADKDQILADMADIVNDITGVDQSEVTFEKSFVDDLDVDSLSMVEIIYACDEKFGVEIPDEESKNIKIVGDAVNYIIEHQSMADKDQILADMADIVNDITGVDQSEVTFEKSFVDDLDVDSLSMVEIIYACDEKFGVEIPDEESKNIKIVGDAVNYIIEHQSMADKDQILADMADIVNDITGVDQSEVTFEKSFVDDLDVDSLSMVEIIYACDEKFGVEIPDEESKNIKIVGDAVNYIIEHQSMADKDQILADMADIVNDITGVDQSEVTFEKSFVDDLDVDSLSMVEIIYACDEKFGVEIPDEESKNIKIVGDAVNYIIEHQSMADKDQILADMADIVNDITGVDQSEVTFEKSFVDDLDVDSLSMVEIIYACDEKFGVEIPDEESKNIKIVGDAVNYIIEHQSMADKDQILADMADIVNDITGVDQSEVTFEKSFVDDLDVDSLSMVEIIYACDEKFGVEIPDEESKNIKIVGDAVNYIIEHQSMADKDQILADMADIVNDITGVDQSEVTFEKSFVDDLDVDSLSMVEIIYACDEKFGVEIPDEESKNIKIVGDAVNYIIEHQSMADKDQILADMADIVNDITGVDQSEVTFEKSFVDDLDVDSLSMVEIIYACDEKFGVEIPDEESKNIKIVGDAVNYIIEHQSMADKDQILADMADIVNDITGVDQSEVTFEKSFVDDLDVDSLSMVEIIYACDEKFGVEIPDEESKNIKIVGDAVNYIIEHQSMADKDQILADMADIVNDITGVDQSEVTFEKSFVDDLDVDSLSMVEIIYACDEKFGVEIPDEESKNIKIVGDAVNYIIEHQSMADKDQILADMADIVNDITGVDQSEVTFEKSFVDDLDVDSLSMVEIIYACDEKFGVEIPDEESKNIKIVGDAVNYIIEHQSMADKDQILADMADIVNDITGVDQSEVTFEKSFVDDLDVDSLSMVEIIYACDEKFGVEIPDEESKNIKIVGDAVNYIIEHQSMADKDQILADMADIVNDITGVDQSEVTFEKSFVDDLDVDSLSMVEIIYACDEKFGVEIPDEESKNIKIVGDAVNYIIEHQSMADKDQILADMADIVNDITGVDQSEVTFEKSFVDDLDVDSLSMVEIIYACDEKFGVEIPDEESKNIKIVGDAVNYIIEHQSMADKDQILADMADIVNDITGVDQSEVTFEKSFVDDLDVDSLSMVEIIYACDEKFGVEIPDEESKNIKIVGDAVNYIIEHQSMADKDQILADMADIVNDITGVDQSEVTFEKSFVDDLDVDSLSMVEIIYACDEKFGVEIPDEESKNIKIVGDAVNYIIEHQSMADKDQILADMADIVNDITGVDQSEVTFEKSFVDDLDVDSLSMVEIIYACDEKFGVEIPDEESKNIKIVGDAVNYIIEHQS

Radius of gyration: 10.55 Å; Cα contacts (8 Å, |Δi|>4): 124; chains: 1; bounding box: 24×28×25 Å

Secondary structure (DSSP, 8-state):
---HHHHHHHHHHHHHHHT---TTT--TT-BTTTTS---HHHHHHHHHHHHHHS-----HHHHHH--BHHHHHHHHHHH--